Protein 8QJD (pdb70)

Solvent-accessible surface area: 92570 Å² total; per-residue (Å²): 167,77,6,24,27,15,62,0,4,5,19,16,96,44,56,1,2,42,3,28,15,27,4,73,1,68,2,13,2,20,0,63,0,65,24,206,28,80,12,9,0,16,50,24,0,9,2,48,2,22,4,59,0,39,49,121,61,110,38,0,28,1,34,12,46,63,32,65,63,2,121,4,184,21,52,185,92,2,78,3,208,78,33,49,16,73,104,30,16,60,14,12,0,39,21,36,38,168,102,75,0,32,0,37,19,13,151,50,22,65,9,31,10,0,34,98,71,101,124,23,53,7,34,1,30,0,30,41,8,54,52,51,8,87,0,54,13,64,67,69,159,53,26,3,38,9,0,90,8,71,20,52,2,28,4,43,7,25,54,116,168,140,63,0,37,12,0,37,1,30,66,94,102,215,68,113,2,0,38,2,100,36,42,200,77,16,24,0,21,36,0,40,3,59,45,74,31,17,6,54,4,89,27,45,90,89,0,41,0,42,74,37,85,9,36,95,89,6,16,10,48,4,82,26,35,128,121,0,43,0,43,27,11,82,3,88,78,26,25,65,67,7,93,11,95,44,63,74,139,113,92,14,0,19,46,46,14,20,59,55,2,82,15,84,55,54,19,45,85,68,23,46,41,42,86,22,15,34,36,77,52,53,67,66,53,8,89,60,84,65,40,53,26,75,22,89,32,38,37,74,51,51,65,26,33,48,41,48,49,166,76,25,28,62,25,81,14,24,66,35,53,77,41,20,37,101,45,68,57,33,138,64,13,21,48,35,102,36,24,27,44,30,140,43,42,91,61,54,102,50,62,73,101,10,4,36,34,24,26,24,14,43,69,48,42,103,34,98,30,39,58,21,122,86,23,22,53,66,83,31,40,52,43,42,41,3,32,81,120,51,36,34,45,80,21,43,18,56,112,12,28,40,23,25,71,43,2,62,37,70,34,94,54,27,22,23,26,105,60,52,20,37,86,30,34,81,42,85,51,23,77,30,98,60,66,118,47,170,88,65,112,58,9,25,25,44,29,20,118,72,38,48,60,5,100,12,26,63,100,59,31,17,39,70,32,50,75,9,67,26,20,16,75,50,39,34,28,142,61,70,34,9,0,61,69,25,64,37,5,32,21,29,46,65,52,47,117,39,28,29,158,43,24,100,22,33,50,47,35,8,15,28,10,12,72,38,41,82,3,123,19,139,51,34,97,32,24,24,48,21,6,25,40,5,19,30,54,31,52,22,51,34,48,58,26,37,37,33,40,21,58,87,16,37,26,56,54,21,12,24,25,31,61,94,45,30,67,50,76,49,33,41,80,31,30,6,6,87,31,152,63,137,164,63,84,43,38,6,37,23,89,56,44,93,64,26,51,34,37,44,0,138,31,130,50,4,46,0,41,34,71,55,36,132,30,56,53,48,35,1,5,19,6,83,70,36,90,0,82,25,80,42,35,100,60,45,53,40,16,33,64,17,34,17,67,64,33,41,15,50,12,68,50,18,93,82,21,52,5,42,58,0,50,2,61,74,38,51,38,0,59,10,92,55,27,79,53,51,41,25,63,6,27,60,8,166,42,39,1,29,3,122,20,67,49,26,38,48,22,57,34,16,4,1,48,5,81,123,84,67,1,106,8,84,2,70,47,28,107,19,54,6,5,30,65,17,37,11,66,41,44,19,45,10,59,6,52,48,41,36,28,45,1,1,30,39,3,15,26,32,32,132,63,141,96,29,76,36,20,11,89,9,42,39,40,145,9,32,7,6,14,65,58,21,10,34,60,96,36,48,50,49,4,35,11,99,6,70,28,105,71,16,34,4,33,23,27,57,45,68,10,50,134,90,37,127,149,135,68,119,71,76,111,91,16,82,1,42,11,83,39,35,96,2,1,19,4,45,22,20,17,26,56,60,61,60,135,79,13,66,10,40,44,14,125,31,44,19,72,20,28,1,24,4,6,6,7,11,118,9,20,45,20,50,3,73,10,3,22,59,7,4,2,12,8,13,67,19,82,32,101,127,126,83,8,21,27,9,4,10,17,39,61,10,18,16,4,6,3,44,0,19,86,118,41,77,44,53,104,123,39,0,12,29,2,6,16,54,56,67,34,44,60,7,10,0,2,6,36,141,42,95,3,7,0,0,0,18,15,44,12,10,12,3,13,0,0,2,26,36,86,6,56,10,45,17,82,2,77,22,38,5,10,1,54,24,75,21,226,52,160,156,120,22,16,35,8,55,11,20,2,6,27,3,7,23,0,119,26,22,16,9,0,6,0,15,65,5,6,0,9,6,79,1,6,4,3,8,2,6,5,76,46,9,39,201,37,34,42,58,11,5,24,12,9,47,2,0,17,52,153,80,22,26,54,0,48,154,75,3,22,29,15,60,0,5,6,17,19,93,43,58,0,2,45,3,27,14,25,2,71,3,70,3,14,2,19,0,62,0,72,23,208,29,80,12,10,0,14,45,23,0,8,1,44,1,20,6,56,0,41,53,111,62,96,40,0,31,0,32,9,45,61,30,60,55,2,116,4,186,17,50,180,89,2,78,3,206,78,37,49,15,75,101,28,16,61,11,10,0,39,20,38,38,164,101,76,0,32,0,38,15,12,149,50,23,59,10,29,11,0,36,97,68,102,129,24,52,7,29,0,30,0,28,42,9,51,51,49,7,90,0,52,13,59,66,72,153,52,29,3,38,8,0,92,8,70,26,56,4,32,4,34,8,28,58,117,167,133,67,1,36,11,0,16,3,19,64,98,105,155,70,110,2,1,32,2,98,39,41,200,77,15,23,0,20,34,0,53,3,58,46,73,33,20,7,54,3,88,27,44,91,93,0,44,0,40,75,36,88,9,30,96,88,6,16,11,45,4,81,27,35,132,124,0,46,0,43,30,10,81,2,86,77,26,25,63,64,7,95,10,96,41,64,82,140,110,86,12,0,19,46,44,14,17,62,50,2,84,16,83,52,55,18,41,76,70,24,46,44,44,88,21,14,33,35,80,49,56,64,66,52,9,87,62,87,71,45,68,27,75,22,87,36,37,37,77,51,52,63,27,32,49,35,44,47,164,73,22,30,58,17,88,14,26,62,32,56,76,46,24,39,18,45,41,58,32,133,63,12,20,49,33,29,35,3,25,44,38,52,49,3,90,18,55,47,52,61,72,108,12,4,37,39,20,26,3,15,18,64,23,44,64,36,95,28,41,58,20,131,88,22,21,54,65,87,33,41,54,43,39,40,2,31,79,123,48,36,33,45,79,22,42,18,57,108,12,30,37,23,25,75,42,2,53,38,71,33,99,53,29,22,31,27,109,61,56,22,37,96,30,34,81,43,86,50,21,80,27,119,61,66,114,56,160,113,42,126,84,7,32,22,32,21,11,101,72,40,47,63,5,101,12,25,66,64,36,40,25,38,84,33,67,52,3,63,15,20,17,76,48,39,24,27,119,62,74,31,8,0,62,65,26,61,36,3,34,26,27,45,65,52,42,116,40,28,34,151,38,23,99,27,34,46,50,31,17,20,26,9,11,76,40,41,70,3,125,20,141,47,32,99,32,27,25,46,22,6,24,40,7,20,31,52,31,54,22,51,33,45,58,26,36,37,32,40,22,60,89,13,35,24,58,69,21,21,20,23,34,56,94,47,31,68,55,76,52,37,40,84,29,31,7,6,104,34,161,57,133,180,67,90,51,46,6,36,20,86,51,44,90,66,28,54,34,37,44,0,138,32,144,45,4,48,0,41,35,75,53,34,112,27,54,52,44,36,0,6,18,6,79,70,34,94,0,84,25,88,44,41,96,59,46,54,41,17,33,69,15,33,18,64,63,32,41,14,50,12,68,53,17,90,83,20,54,4,43,61,1,51,1,63,74,39,52,38,0,67,10,104,54,27,76,51,51,41,25,58,8,29,80,7,170,41,35,1,17,3,96,21,66,48,26,38,48,22,56,34,16,3,1,63,4,62,234,89,84,51,0,106,10,85,3,69,48,26,108,20,53,6,6,30,66,16,37,9,64,42,47,20,43,10,63,6,51,49,42,35,28,46,1,1,33,40,4,14,26,26,33,131,59,146,94,29,70,40,14,11,83,13,41,39,40,144,9,33,9,7,14,68,53,18,10,27,74,86,39,32,48,52,5,34,13,99,7,70,27,106,71,16,37,5,32,27,28,66,55,72,10,48,150,119,95,200,68,176,69,86,98,105,30,80,1,23,7,110,37,39,96,3,2,18,4,46,23,16,15,28,8,113,78,34,172,184,67,81,90,41,108,14,126,31,43,19,74,21,27,1,24,4,5,47,7,37,123,28,16,133,22,50,3,69,10,3,23,57,7,5,1,12,6,14,77,17,83,62,110,143,121,84,6,20,26,10,4,10,18,39,59,9,18,16,5,5,3,45,0,18,95,118,44,75,36,53,99,124,36,0,12,26,2,6,16,51,54,68,38,46,60,6,8,0,2,5,35,137,43,95,3,8,0,0,1,19,15,42,13,10,14,2,13,0,0,2,25,36,85,7,53,4,43,17,72,2,89,23,37,6,10,1,47,24,89,24,226,47,162,154,120,21,17,37,7,56,12,21,2,6,28,3,8,22,0,118,26,22,16,9,0,6,0,17,66,4,5,0,8,6,78,1,6,5,4,6,2,7,6,72,46,10,39,195,37,35,35,55,10,4,25,14,10,43,2,0,17,55,150,80,23,27,53,0,48

InterPro domains:
  IPR006530 YD repeat [TIGR01643] (688-728)
  IPR006530 YD repeat [TIGR01643] (730-771)
  IPR006530 YD repeat [TIGR01643] (827-858)
  IPR006530 YD repeat [TIGR01643] (861-898)
  IPR006530 YD repeat [TIGR01643] (882-917)
  IPR006530 YD repeat [TIGR01643] (951-988)
  IPR006530 YD repeat [TIGR01643] (1229-1264)
  IPR022385 Rhs repeat-associated core [TIGR03696] (1346-1420)
  IPR031325 RHS repeat [PF05593] (829-855)
  IPR045351 Domain of unknown function DUF6531 [PF20148] (359-429)
  IPR050708 Type VI secretion system VgrG/RHS [PTHR32305] (749-1458)
  IPR056823 Teneurin-like, YD-shell [PF25023] (605-797)
  IPR056823 Teneurin-like, YD-shell [PF25023] (861-1394)

Structure (mmCIF, N/CA/C/O backbone):
data_8QJD
#
_entry.id   8QJD
#
_cell.length_a   99.071
_cell.length_b   118.260
_cell.length_c   131.757
_cell.angle_alpha   90.000
_cell.angle_beta   105.520
_cell.angle_gamma   90.000
#
_symmetry.space_group_name_H-M   'P 1 21 1'
#
loop_
_entity.id
_entity.type
_entity.pdbx_description
1 polymer 'Salmonella bongori Rhs core domain (residues 360-1420)'
2 non-polymer 'ZINC ION'
3 water water
#
loop_
_atom_site.group_PDB
_atom_site.id
_atom_site.type_symbol
_atom_site.label_atom_id
_atom_site.label_alt_id
_atom_site.label_comp_id
_atom_site.label_asym_id
_atom_site.label_entity_id
_atom_site.label_seq_id
_atom_site.pdbx_PDB_ins_code
_atom_site.Cartn_x
_atom_site.Cartn_y
_atom_site.Cartn_z
_atom_site.occupancy
_atom_site.B_iso_or_equiv
_atom_site.auth_seq_id
_atom_site.auth_comp_id
_atom_site.auth_asym_id
_atom_site.auth_atom_id
_atom_site.pdbx_PDB_model_num
ATOM 1 N N . GLU A 1 5 ? 5.07705 -16.14080 55.68225 1.000 85.51442 360 GLU A N 1
ATOM 2 C CA . GLU A 1 5 ? 6.07422 -16.22290 54.62218 1.000 80.14747 360 GLU A CA 1
ATOM 3 C C . GLU A 1 5 ? 5.42161 -16.02475 53.25661 1.000 77.03775 360 GLU A C 1
ATOM 4 O O . GLU A 1 5 ? 5.03583 -16.99433 52.60133 1.000 75.77884 360 GLU A O 1
ATOM 10 N N . PRO A 1 6 ? 5.28860 -14.76728 52.82652 1.000 66.22615 361 PRO A N 1
ATOM 11 C CA . PRO A 1 6 ? 4.79902 -14.50803 51.46522 1.000 59.23445 361 PRO A CA 1
ATOM 12 C C . PRO A 1 6 ? 5.90624 -14.50591 50.42247 1.000 58.80643 361 PRO A C 1
ATOM 13 O O . PRO A 1 6 ? 5.64739 -14.73900 49.23764 1.000 50.11350 361 PRO A O 1
ATOM 17 N N . VAL A 1 7 ? 7.14038 -14.24598 50.84377 1.000 58.84939 362 VAL A N 1
ATOM 18 C CA . VAL A 1 7 ? 8.27257 -14.13932 49.93292 1.000 56.70609 362 VAL A CA 1
ATOM 19 C C . VAL A 1 7 ? 9.35853 -15.10026 50.38962 1.000 54.96607 362 VAL A C 1
ATOM 20 O O . VAL A 1 7 ? 9.79235 -15.04931 51.54610 1.000 65.48881 362 VAL A O 1
ATOM 24 N N . ASP A 1 8 ? 9.79788 -15.96840 49.48249 1.000 54.14057 363 ASP A N 1
ATOM 25 C CA . ASP A 1 8 ? 10.94712 -16.82796 49.74083 1.000 60.35086 363 ASP A CA 1
ATOM 26 C C . ASP A 1 8 ? 12.21178 -15.97646 49.68497 1.000 62.15769 363 ASP A C 1
ATOM 27 O O . ASP A 1 8 ? 12.63733 -15.55203 48.60509 1.000 59.92776 363 ASP A O 1
ATOM 32 N N . ILE A 1 9 ? 12.81120 -15.72078 50.85160 1.000 61.85914 364 ILE A N 1
ATOM 33 C CA . ILE A 1 9 ? 13.94044 -14.79707 50.92136 1.000 57.11658 364 ILE A CA 1
ATOM 34 C C . ILE A 1 9 ? 15.14618 -15.34442 50.16432 1.000 60.32050 364 ILE A C 1
ATOM 35 O O . ILE A 1 9 ? 16.00373 -14.57565 49.71406 1.000 63.46758 364 ILE A O 1
ATOM 40 N N . GLY A 1 10 ? 15.24784 -16.66850 50.02394 1.000 57.11827 365 GLY A N 1
ATOM 41 C CA . GLY A 1 10 ? 16.39785 -17.24459 49.35093 1.000 62.83029 365 GLY A CA 1
ATOM 42 C C . GLY A 1 10 ? 16.37160 -17.11052 47.84333 1.000 64.51081 365 GLY A C 1
ATOM 43 O O . GLY A 1 10 ? 17.42933 -17.10391 47.20464 1.000 63.17175 365 GLY A O 1
ATOM 44 N N . THR A 1 11 ? 15.17959 -17.00535 47.25074 1.000 62.12305 366 THR A N 1
ATOM 45 C CA . THR A 1 11 ? 15.02971 -16.93778 45.80378 1.000 64.25594 366 THR A CA 1
ATOM 46 C C . THR A 1 11 ? 14.30913 -15.69165 45.31555 1.000 62.23050 366 THR A C 1
ATOM 47 O O . THR A 1 11 ? 14.47001 -15.33144 44.14493 1.000 64.63839 366 THR A O 1
ATOM 51 N N . GLY A 1 12 ? 13.52906 -15.02810 46.16576 1.000 61.21873 367 GLY A N 1
ATOM 52 C CA . GLY A 1 12 ? 12.68821 -13.92968 45.74391 1.000 52.38252 367 GLY A CA 1
ATOM 53 C C . GLY A 1 12 ? 11.30980 -14.33611 45.27058 1.000 54.56678 367 GLY A C 1
ATOM 54 O O . GLY A 1 12 ? 10.52787 -13.46264 44.87443 1.000 49.25164 367 GLY A O 1
ATOM 55 N N . ASP A 1 13 ? 10.98546 -15.62674 45.31416 1.000 50.59436 368 ASP A N 1
ATOM 56 C CA . ASP A 1 13 ? 9.68384 -16.10178 44.86808 1.000 51.85896 368 ASP A CA 1
ATOM 57 C C . ASP A 1 13 ? 8.56064 -15.51666 45.70708 1.000 53.11011 368 ASP A C 1
ATOM 58 O O . ASP A 1 13 ? 8.66774 -15.40709 46.93079 1.000 50.38083 368 ASP A O 1
ATOM 63 N N . PHE A 1 14 ? 7.47863 -15.13130 45.03755 1.000 49.92242 369 PHE A N 1
ATOM 64 C CA . PHE A 1 14 ? 6.21531 -14.91032 45.72424 1.000 47.05093 369 PHE A CA 1
ATOM 65 C C . PHE A 1 14 ? 5.56063 -16.26606 45.95104 1.000 46.22154 369 PHE A C 1
ATOM 66 O O . PHE A 1 14 ? 5.49678 -17.09326 45.03585 1.000 50.32185 369 PHE A O 1
ATOM 74 N N . LEU A 1 15 ? 5.08194 -16.49923 47.16828 1.000 45.51311 370 LEU A N 1
ATOM 75 C CA . LEU A 1 15 ? 4.55848 -17.79838 47.56386 1.000 44.84238 370 LEU A CA 1
ATOM 76 C C . LEU A 1 15 ? 3.13894 -17.65846 48.09123 1.000 47.32505 370 LEU A C 1
ATOM 77 O O . LEU A 1 15 ? 2.83898 -16.74195 48.86230 1.000 48.77973 370 LEU A O 1
ATOM 82 N N . GLN A 1 16 ? 2.27249 -18.58059 47.68480 1.000 44.50006 371 GLN A N 1
ATOM 83 C CA . GLN A 1 16 ? 0.94179 -18.69719 48.25783 1.000 41.36365 371 GLN A CA 1
ATOM 84 C C . GLN A 1 16 ? 0.56795 -20.16551 48.37650 1.000 45.88233 371 GLN A C 1
ATOM 85 O O . GLN A 1 16 ? 0.99536 -21.00311 47.57625 1.000 42.75552 371 GLN A O 1
ATOM 91 N N . HIS A 1 17 ? -0.25869 -20.45772 49.37763 1.000 41.09410 372 HIS A N 1
ATOM 92 C CA . HIS A 1 17 ? -0.70743 -21.81674 49.65984 1.000 41.77607 372 HIS A CA 1
ATOM 93 C C . HIS A 1 17 ? -2.08531 -21.71620 50.28840 1.000 41.06956 372 HIS A C 1
ATOM 94 O O . HIS A 1 17 ? -2.23788 -21.09749 51.34557 1.000 45.33879 372 HIS A O 1
ATOM 101 N N . PHE A 1 18 ? -3.08094 -22.31080 49.64072 1.000 36.57836 373 PHE A N 1
ATOM 102 C CA . PHE A 1 18 ? -4.45589 -22.24635 50.11159 1.000 42.56977 373 PHE A CA 1
ATOM 103 C C . PHE A 1 18 ? -5.06136 -23.63842 50.16286 1.000 43.25673 373 PHE A C 1
ATOM 104 O O . PHE A 1 18 ? -4.80117 -24.47290 49.29070 1.000 40.39572 373 PHE A O 1
ATOM 112 N N . SER A 1 19 ? -5.86404 -23.88062 51.19428 1.000 41.78441 374 SER A N 1
ATOM 113 C CA . SER A 1 19 ? -6.69772 -25.06971 51.23115 1.000 40.73532 374 SER A CA 1
ATOM 114 C C . SER A 1 19 ? -7.76987 -24.97639 50.15470 1.000 40.97572 374 SER A C 1
ATOM 115 O O . SER A 1 19 ? -8.31066 -23.90182 49.88576 1.000 38.07872 374 SER A O 1
ATOM 118 N N . VAL A 1 20 ? -8.08325 -26.10593 49.53572 1.000 35.35323 375 VAL A N 1
ATOM 119 C CA . VAL A 1 20 ? -9.10347 -26.17121 48.50015 1.000 36.31675 375 VAL A CA 1
ATOM 120 C C . VAL A 1 20 ? -10.30338 -26.99041 48.95677 1.000 35.17579 375 VAL A C 1
ATOM 121 O O . VAL A 1 20 ? -11.44146 -26.52322 48.90632 1.000 35.44963 375 VAL A O 1
ATOM 125 N N . LEU A 1 21 ? -10.06816 -28.21734 49.40643 1.000 37.06167 376 LEU A N 1
ATOM 126 C CA . LEU A 1 21 ? -11.14915 -29.03417 49.93744 1.000 41.97263 376 LEU A CA 1
ATOM 127 C C . LEU A 1 21 ? -10.58223 -30.02999 50.93879 1.000 39.41682 376 LEU A C 1
ATOM 128 O O . LEU A 1 21 ? -9.41629 -30.42641 50.85480 1.000 41.77255 376 LEU A O 1
ATOM 133 N N . SER A 1 22 ? -11.41570 -30.41649 51.90018 1.000 32.68360 377 SER A N 1
ATOM 134 C CA . SER A 1 22 ? -11.01455 -31.37104 52.92647 1.000 40.12861 377 SER A CA 1
ATOM 135 C C . SER A 1 22 ? -12.21596 -32.24925 53.24342 1.000 39.47781 377 SER A C 1
ATOM 136 O O . SER A 1 22 ? -13.15141 -31.80007 53.91022 1.000 40.14875 377 SER A O 1
ATOM 139 N N . LEU A 1 23 ? -12.19240 -33.49691 52.77027 1.000 39.24844 378 LEU A N 1
ATOM 140 C CA . LEU A 1 23 ? -13.37724 -34.30975 53.00786 1.000 42.40580 378 LEU A CA 1
ATOM 141 C C . LEU A 1 23 ? -13.11286 -35.31085 54.12223 1.000 42.27588 378 LEU A C 1
ATOM 142 O O . LEU A 1 23 ? -12.03963 -35.92140 54.16566 1.000 45.00829 378 LEU A O 1
ATOM 147 N N . PRO A 1 24 ? -14.05563 -35.50323 55.03893 1.000 43.50156 379 PRO A N 1
ATOM 148 C CA . PRO A 1 24 ? -13.84470 -36.47924 56.11154 1.000 43.51649 379 PRO A CA 1
ATOM 149 C C . PRO A 1 24 ? -13.85226 -37.89935 55.57229 1.000 47.27885 379 PRO A C 1
ATOM 150 O O . PRO A 1 24 ? -14.34410 -38.18109 54.47650 1.000 43.34061 379 PRO A O 1
ATOM 154 N N . GLY A 1 25 ? -13.29882 -38.79978 56.36923 1.000 46.07702 380 GLY A N 1
ATOM 155 C CA . GLY A 1 25 ? -13.27423 -40.19998 56.00168 1.000 44.01228 380 GLY A CA 1
ATOM 156 C C . GLY A 1 25 ? -12.19163 -40.94889 56.73815 1.000 45.61890 380 GLY A C 1
ATOM 157 O O . GLY A 1 25 ? -11.31781 -40.36283 57.37944 1.000 39.63086 380 GLY A O 1
ATOM 158 N N . SER A 1 26 ? -12.27150 -42.28037 56.62845 1.000 38.70006 381 SER A N 1
ATOM 159 C CA . SER A 1 26 ? -11.25021 -43.15379 57.20132 1.000 39.67119 381 SER A CA 1
ATOM 160 C C . SER A 1 26 ? -9.85995 -42.74588 56.74015 1.000 45.29067 381 SER A C 1
ATOM 161 O O . SER A 1 26 ? -8.91031 -42.72505 57.53077 1.000 40.89816 381 SER A O 1
ATOM 164 N N . LEU A 1 27 ? -9.71830 -42.45400 55.45159 1.000 42.06673 382 LEU A N 1
ATOM 165 C CA . LEU A 1 27 ? -8.53565 -41.80049 54.90416 1.000 36.45197 382 LEU A CA 1
ATOM 166 C C . LEU A 1 27 ? -8.98635 -40.41733 54.46356 1.000 36.80375 382 LEU A C 1
ATOM 167 O O . LEU A 1 27 ? -9.68169 -40.29432 53.44268 1.000 39.72754 382 LEU A O 1
ATOM 172 N N . PRO A 1 28 ? -8.67357 -39.35729 55.20963 1.000 39.02648 383 PRO A N 1
ATOM 173 C CA . PRO A 1 28 ? -9.13450 -38.02451 54.80757 1.000 37.23975 383 PRO A CA 1
ATOM 174 C C . PRO A 1 28 ? -8.58592 -37.63735 53.44461 1.000 38.42399 383 PRO A C 1
ATOM 175 O O . PRO A 1 28 ? -7.42973 -37.90909 53.11319 1.000 41.00394 383 PRO A O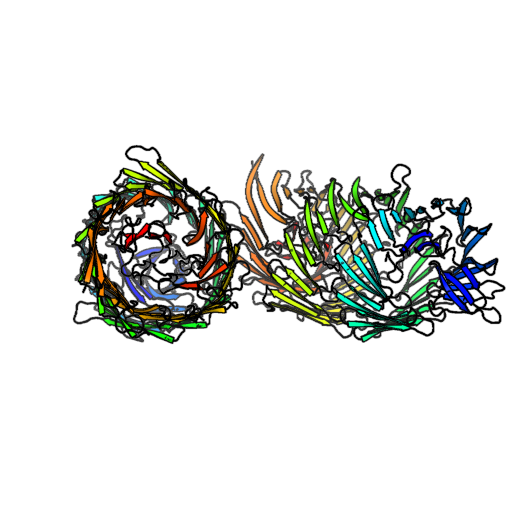 1
ATOM 179 N N . LEU A 1 29 ? -9.44104 -37.00590 52.64575 1.000 38.94905 384 LEU A N 1
ATOM 180 C CA . LEU A 1 29 ? -9.07882 -36.51901 51.31715 1.000 42.63899 384 LEU A CA 1
ATOM 181 C C . LEU A 1 29 ? -8.99366 -35.00036 51.38762 1.000 40.42708 384 LEU A C 1
ATOM 182 O O . LEU A 1 29 ? -10.01703 -34.31356 51.48793 1.000 41.02930 384 LEU A O 1
ATOM 187 N N . THR A 1 30 ? -7.77130 -34.48375 51.35406 1.000 38.12435 385 THR A N 1
ATOM 188 C CA . THR A 1 30 ? -7.51531 -33.05719 51.43969 1.000 45.50389 385 THR A CA 1
ATOM 189 C C . THR A 1 30 ? -6.75236 -32.61470 50.20266 1.000 46.61595 385 THR A C 1
ATOM 190 O O . THR A 1 30 ? -5.89523 -33.34241 49.69329 1.000 48.74114 385 THR A O 1
ATOM 194 N N . LEU A 1 31 ? -7.07837 -31.42045 49.72090 1.000 39.17304 386 LEU A N 1
ATOM 195 C CA . LEU A 1 31 ? -6.46269 -30.85450 48.53261 1.000 40.53746 386 LEU A CA 1
ATOM 196 C C . LEU A 1 31 ? -6.11993 -29.40288 48.81475 1.000 43.09016 386 LEU A C 1
ATOM 197 O O . LEU A 1 31 ? -6.93880 -28.65737 49.35933 1.000 37.29378 386 LEU A O 1
ATOM 202 N N . SER A 1 32 ? -4.91069 -29.01013 48.43147 1.000 41.21756 387 SER A N 1
ATOM 203 C CA . SER A 1 32 ? -4.45279 -27.63713 48.55015 1.000 35.42518 387 SER A CA 1
ATOM 204 C C . SER A 1 32 ? -3.77627 -27.24298 47.24475 1.000 40.92207 387 SER A C 1
ATOM 205 O O . SER A 1 32 ? -3.49381 -28.08416 46.38744 1.000 42.47196 387 SER A O 1
ATOM 208 N N . ARG A 1 33 ? -3.53077 -25.94721 47.08645 1.000 38.90255 388 ARG A N 1
ATOM 209 C CA . ARG A 1 33 ? -2.86780 -25.43268 45.89951 1.000 42.37906 388 ARG A CA 1
ATOM 210 C C . ARG A 1 33 ? -1.72181 -24.52845 46.32159 1.000 40.83922 388 ARG A C 1
ATOM 211 O O . ARG A 1 33 ? -1.90512 -23.62946 47.14689 1.000 41.21507 388 ARG A O 1
ATOM 219 N N . PHE A 1 34 ? -0.54597 -24.76876 45.74709 1.000 39.83096 389 PHE A N 1
ATOM 220 C CA . PHE A 1 34 ? 0.68174 -24.08010 46.11565 1.000 43.48663 389 PHE A CA 1
ATOM 221 C C . PHE A 1 34 ? 1.20262 -23.32020 44.90136 1.000 48.08473 389 PHE A C 1
ATOM 222 O O . PHE A 1 34 ? 1.32616 -23.88896 43.80923 1.000 36.77795 389 PHE A O 1
ATOM 230 N N . TYR A 1 35 ? 1.50310 -22.03836 45.09575 1.000 45.35297 390 TYR A N 1
ATOM 231 C CA . TYR A 1 35 ? 1.97880 -21.16519 44.03330 1.000 43.78552 390 TYR A CA 1
ATOM 232 C C . TYR A 1 35 ? 3.38234 -20.68182 44.35146 1.000 45.34289 390 TYR A C 1
ATOM 233 O O . TYR A 1 35 ? 3.67087 -20.28264 45.48469 1.000 45.34910 390 TYR A O 1
ATOM 242 N N . ARG A 1 36 ? 4.24691 -20.72567 43.34680 1.000 47.29538 391 ARG A N 1
ATOM 243 C CA . ARG A 1 36 ? 5.58234 -20.15301 43.42026 1.000 54.20435 391 ARG A CA 1
ATOM 244 C C . ARG A 1 36 ? 5.81432 -19.38292 42.12649 1.000 51.77574 391 ARG A C 1
ATOM 245 O O . ARG A 1 36 ? 5.58927 -19.92036 41.03907 1.000 50.39990 391 ARG A O 1
ATOM 253 N N . SER A 1 37 ? 6.22467 -18.11710 42.24014 1.000 50.68543 392 SER A N 1
ATOM 254 C CA . SER A 1 37 ? 6.20987 -17.23833 41.07242 1.000 48.87741 392 SER A CA 1
ATOM 255 C C . SER A 1 37 ? 7.20353 -17.67624 40.00231 1.000 54.23340 392 SER A C 1
ATOM 256 O O . SER A 1 37 ? 6.95068 -17.47285 38.80838 1.000 58.72914 392 SER A O 1
ATOM 259 N N . GLN A 1 38 ? 8.32213 -18.28223 40.39143 1.000 57.72874 393 GLN A N 1
ATOM 260 C CA . GLN A 1 38 ? 9.30914 -18.76455 39.43275 1.000 61.43440 393 GLN A CA 1
ATOM 261 C C . GLN A 1 38 ? 9.15229 -20.24935 39.12725 1.000 59.37342 393 GLN A C 1
ATOM 262 O O . GLN A 1 38 ? 10.04627 -20.84396 38.51790 1.000 63.83536 393 GLN A O 1
ATOM 268 N N . ALA A 1 39 ? 8.03155 -20.85229 39.51772 1.000 57.28598 394 ALA A N 1
ATOM 269 C CA . ALA A 1 39 ? 7.85674 -22.28815 39.36604 1.000 60.82758 394 ALA A CA 1
ATOM 270 C C . ALA A 1 39 ? 7.66841 -22.66861 37.90422 1.000 55.07060 394 ALA A C 1
ATOM 271 O O . ALA A 1 39 ? 7.06844 -21.93577 37.11506 1.000 55.33453 394 ALA A O 1
ATOM 273 N N . LYS A 1 40 ? 8.19384 -23.83750 37.55227 1.000 60.33367 395 LYS A N 1
ATOM 274 C CA . LYS A 1 40 ? 8.04623 -24.39965 36.21988 1.000 54.86095 395 LYS A CA 1
ATOM 275 C C . LYS A 1 40 ? 7.00022 -25.50479 36.17204 1.000 56.78951 395 LYS A C 1
ATOM 276 O O . LYS A 1 40 ? 6.77308 -26.08239 35.10450 1.000 70.87559 395 LYS A O 1
ATOM 282 N N . GLY A 1 41 ? 6.35845 -25.80949 37.30309 1.000 60.04805 396 GLY A N 1
ATOM 283 C CA . GLY A 1 41 ? 5.45838 -26.93786 37.39192 1.000 58.98849 396 GLY A CA 1
ATOM 284 C C . GLY A 1 41 ? 4.01386 -26.58245 37.08324 1.000 62.80906 396 GLY A C 1
ATOM 285 O O . GLY A 1 41 ? 3.65448 -25.43634 36.81714 1.000 58.17538 396 GLY A O 1
ATOM 286 N N . THR A 1 42 ? 3.16937 -27.60729 37.15330 1.000 61.60861 397 THR A N 1
ATOM 287 C CA . THR A 1 42 ? 1.76541 -27.50248 36.79077 1.000 54.08143 397 THR A CA 1
ATOM 288 C C . THR A 1 42 ? 0.98505 -28.49362 37.64230 1.000 52.37397 397 THR A C 1
ATOM 289 O O . THR A 1 42 ? 1.53184 -29.49559 38.10948 1.000 55.45394 397 THR A O 1
ATOM 293 N N . GLY A 1 43 ? -0.28774 -28.19132 37.86695 1.000 44.70891 398 GLY A N 1
ATOM 294 C CA . GLY A 1 43 ? -1.16701 -29.10640 38.56355 1.000 40.80760 398 GLY A CA 1
ATOM 295 C C . GLY A 1 43 ? -2.54779 -29.07071 37.95087 1.000 37.93004 398 GLY A C 1
ATOM 296 O O . GLY A 1 43 ? -2.71648 -28.53088 36.85540 1.000 38.44106 398 GLY A O 1
ATOM 297 N N . ILE A 1 44 ? -3.54664 -29.62904 38.63835 1.000 37.17881 399 ILE A N 1
ATOM 298 C CA . ILE A 1 44 ? -4.89204 -29.65287 38.07984 1.000 42.18642 399 ILE A CA 1
ATOM 299 C C . ILE A 1 44 ? -5.43962 -28.24845 37.88148 1.000 39.25552 399 ILE A C 1
ATOM 300 O O . ILE A 1 44 ? -6.36534 -28.05340 37.08396 1.000 37.51551 399 ILE A O 1
ATOM 305 N N . PHE A 1 45 ? -4.88903 -27.26084 38.58693 1.000 36.87691 400 PHE A N 1
ATOM 306 C CA . PHE A 1 45 ? -5.30822 -25.87295 38.45204 1.000 41.53025 400 PHE A CA 1
ATOM 307 C C . PHE A 1 45 ? -4.48067 -25.10039 37.43176 1.000 40.34250 400 PHE A C 1
ATOM 308 O O . PHE A 1 45 ? -4.52890 -23.86702 37.42779 1.000 43.76109 400 PHE A O 1
ATOM 316 N N . GLY A 1 46 ? -3.71940 -25.78667 36.57950 1.000 39.08647 401 GLY A N 1
ATOM 317 C CA . GLY A 1 46 ? -2.97364 -25.12943 35.53437 1.000 38.40581 401 GLY A CA 1
ATOM 318 C C . GLY A 1 46 ? -1.55876 -24.76963 35.94407 1.000 44.33049 401 GLY A C 1
ATOM 319 O O . GLY A 1 46 ? -1.08030 -25.13879 37.02127 1.000 42.46179 401 GLY A O 1
ATOM 320 N N . PRO A 1 47 ? -0.86653 -24.02128 35.08895 1.000 45.30401 402 PRO A N 1
ATOM 321 C CA . PRO A 1 47 ? 0.53933 -23.69863 35.35765 1.000 42.58165 402 PRO A CA 1
ATOM 322 C C . PRO A 1 47 ? 0.71325 -22.81183 36.58328 1.000 50.99990 402 PRO A C 1
ATOM 323 O O . PRO A 1 47 ? -0.16903 -22.02960 36.94891 1.000 39.01433 402 PRO A O 1
ATOM 327 N N . LYS A 1 48 ? 1.87333 -22.96798 37.22578 1.000 45.78438 403 LYS A N 1
ATOM 328 C CA . LYS A 1 48 ? 2.37132 -22.25989 38.40006 1.000 46.70909 403 LYS A CA 1
ATOM 329 C C . LYS A 1 48 ? 1.76066 -22.77849 39.69929 1.000 47.15230 403 LYS A C 1
ATOM 330 O O . LYS A 1 48 ? 2.29096 -22.47673 40.76764 1.000 50.51427 403 LYS A O 1
ATOM 336 N N . TRP A 1 49 ? 0.68431 -23.55514 39.65399 1.000 44.58403 404 TRP A N 1
ATOM 337 C CA . TRP A 1 49 ? 0.04561 -24.08489 40.84959 1.000 40.38053 404 TRP A CA 1
ATOM 338 C C . TRP A 1 49 ? 0.24811 -25.59167 40.91333 1.000 42.70491 404 TRP A C 1
ATOM 339 O O . TRP A 1 49 ? -0.00101 -26.29548 39.93048 1.000 46.15477 404 TRP A O 1
ATOM 350 N N . THR A 1 50 ? 0.69014 -26.07991 42.06846 1.000 42.02629 405 THR A N 1
ATOM 351 C CA . THR A 1 50 ? 0.88471 -27.50068 42.29975 1.000 38.29253 405 THR A CA 1
ATOM 352 C C . THR A 1 50 ? -0.07124 -27.97506 43.38729 1.000 41.27796 405 THR A C 1
ATOM 353 O O . THR A 1 50 ? -0.56221 -27.18776 44.20163 1.000 37.37021 405 THR A O 1
ATOM 357 N N . ASP A 1 51 ? -0.32128 -29.28252 43.40237 1.000 35.68402 406 ASP A N 1
ATOM 358 C CA . ASP A 1 51 ? -1.33827 -29.84416 44.27801 1.000 40.31888 406 ASP A CA 1
ATOM 359 C C . ASP A 1 51 ? -1.01124 -31.30049 44.57660 1.000 43.94215 406 ASP A C 1
ATOM 360 O O . ASP A 1 51 ? -0.14667 -31.91098 43.94249 1.000 43.16207 406 ASP A O 1
ATOM 365 N N . GLU A 1 52 ? -1.74886 -31.86616 45.53796 1.000 38.24362 407 GLU A N 1
ATOM 366 C CA . GLU A 1 52 ? -1.49661 -33.23761 45.96640 1.000 40.91447 407 GLU A CA 1
ATOM 367 C C . GLU A 1 52 ? -1.92532 -34.26069 44.92555 1.000 47.24749 407 GLU A C 1
ATOM 368 O O . GLU A 1 52 ? -1.40413 -35.37938 44.92296 1.000 48.56775 407 GLU A O 1
ATOM 374 N N . TRP A 1 53 ? -2.84916 -33.90763 44.03967 1.000 40.56116 408 TRP A N 1
ATOM 375 C CA . TRP A 1 53 ? -3.40369 -34.85508 43.08851 1.000 38.46359 408 TRP A CA 1
ATOM 376 C C . TRP A 1 53 ? -2.61840 -34.90194 41.78794 1.000 44.01017 408 TRP A C 1
ATOM 377 O O . TRP A 1 53 ? -3.05700 -35.55491 40.83344 1.000 46.64835 408 TRP A O 1
ATOM 388 N N . SER A 1 54 ? -1.46914 -34.22253 41.72429 1.000 43.15399 409 SER A N 1
ATOM 389 C CA . SER A 1 54 ? -0.67499 -34.16631 40.50175 1.000 45.49921 409 SER A CA 1
ATOM 390 C C . SER A 1 54 ? 0.78172 -34.54667 40.73407 1.000 40.31997 409 SER A C 1
ATOM 391 O O . SER A 1 54 ? 1.61584 -34.32410 39.84994 1.000 45.48420 409 SER A O 1
ATOM 394 N N . CYS A 1 55 ? 1.10439 -35.11424 41.89166 1.000 39.28169 410 CYS A N 1
ATOM 395 C CA . CYS A 1 55 ? 2.41653 -35.70294 42.10576 1.000 42.46262 410 CYS A CA 1
ATOM 396 C C . CYS A 1 55 ? 2.70159 -36.76769 41.05608 1.000 44.03647 410 CYS A C 1
ATOM 397 O O . CYS A 1 55 ? 1.79345 -37.43445 40.55363 1.000 45.78422 410 CYS A O 1
ATOM 400 N N . MET A 1 56 ? 3.97970 -36.93667 40.73030 1.000 45.54764 411 MET A N 1
ATOM 401 C CA . MET A 1 56 ? 4.33408 -37.89322 39.69247 1.000 45.72526 411 MET A CA 1
ATOM 402 C C . MET A 1 56 ? 5.77272 -38.34520 39.87682 1.000 47.82152 411 MET A C 1
ATOM 403 O O . MET A 1 56 ? 6.57862 -37.68259 40.53553 1.000 49.22306 411 MET A O 1
ATOM 408 N N . LEU A 1 57 ? 6.07378 -39.49257 39.28114 1.000 48.34448 412 LEU A N 1
ATOM 409 C CA . LEU A 1 57 ? 7.42378 -40.02011 39.18718 1.000 44.61166 412 LEU A CA 1
ATOM 410 C C . LEU A 1 57 ? 7.82546 -40.02001 37.72202 1.000 46.72788 412 LEU A C 1
ATOM 411 O O . LEU A 1 57 ? 7.02012 -40.36321 36.85280 1.000 55.14004 412 LEU A O 1
ATOM 416 N N . THR A 1 58 ? 9.06590 -39.62661 37.44826 1.000 47.64558 413 THR A N 1
ATOM 417 C CA . THR A 1 58 ? 9.55309 -39.51730 36.07968 1.000 54.53568 413 THR A CA 1
ATOM 418 C C . THR A 1 58 ? 10.90349 -40.20196 35.97412 1.000 57.20890 413 THR A C 1
ATOM 419 O O . THR A 1 58 ? 11.80243 -39.93379 36.77817 1.000 58.99506 413 THR A O 1
ATOM 423 N N . VAL A 1 59 ? 11.04605 -41.07789 34.98379 1.000 55.45327 414 VAL A N 1
ATOM 424 C CA . VAL A 1 59 ? 12.34690 -41.65746 34.68272 1.000 58.51197 414 VAL A CA 1
ATOM 425 C C . VAL A 1 59 ? 13.15523 -40.62993 33.91058 1.000 63.09818 414 VAL A C 1
ATOM 426 O O . VAL A 1 59 ? 12.64029 -39.97502 32.99701 1.000 66.62015 414 VAL A O 1
ATOM 430 N N . HIS A 1 60 ? 14.42908 -40.47352 34.27998 1.000 67.46165 415 HIS A N 1
ATOM 431 C CA . HIS A 1 60 ? 15.32211 -39.53503 33.62117 1.000 78.56916 415 HIS A CA 1
ATOM 432 C C . HIS A 1 60 ? 16.69396 -40.20983 33.55550 1.000 87.12243 415 HIS A C 1
ATOM 433 O O . HIS A 1 60 ? 17.65210 -39.82582 34.21897 1.000 87.41296 415 HIS A O 1
ATOM 440 N N . GLY A 1 61 ? 16.79492 -41.23888 32.71959 1.000 84.33969 416 GLY A N 1
ATOM 441 C CA . GLY A 1 61 ? 18.01916 -42.00313 32.62613 1.000 76.40304 416 GLY A CA 1
ATOM 442 C C . GLY A 1 61 ? 18.13626 -43.05877 33.70656 1.000 78.73869 416 GLY A C 1
ATOM 443 O O . GLY A 1 61 ? 17.40022 -44.05041 33.69059 1.000 80.19138 416 GLY A O 1
ATOM 444 N N . ASN A 1 62 ? 19.04630 -42.85775 34.65868 1.000 78.68801 417 ASN A N 1
ATOM 445 C CA . ASN A 1 62 ? 19.28779 -43.83617 35.70878 1.000 78.15004 417 ASN A CA 1
ATOM 446 C C . ASN A 1 62 ? 18.67165 -43.45354 37.04682 1.000 76.51643 417 ASN A C 1
ATOM 447 O O . ASN A 1 62 ? 18.75320 -44.24066 37.99520 1.000 74.47618 417 ASN A O 1
ATOM 452 N N . ASP A 1 63 ? 18.05961 -42.27968 37.15265 1.000 76.28465 418 ASP A N 1
ATOM 453 C CA . ASP A 1 63 ? 17.40434 -41.86457 38.38126 1.000 74.96472 418 ASP A CA 1
ATOM 454 C C . ASP A 1 63 ? 15.92597 -41.60026 38.12353 1.000 66.87662 418 ASP A C 1
ATOM 455 O O . ASP A 1 63 ? 15.49897 -41.35915 36.99154 1.000 73.36091 418 ASP A O 1
ATOM 460 N N . MET A 1 64 ? 15.15261 -41.64024 39.20198 1.000 66.65582 419 MET A N 1
ATOM 461 C CA . MET A 1 64 ? 13.71670 -41.40622 39.17697 1.000 57.52161 419 MET A CA 1
ATOM 462 C C . MET A 1 64 ? 13.43889 -40.09267 39.89752 1.000 64.33214 419 MET A C 1
ATOM 463 O O . MET A 1 64 ? 13.90241 -39.89237 41.02559 1.000 63.27511 419 MET A O 1
ATOM 468 N N . HIS A 1 65 ? 12.70097 -39.19716 39.24614 1.000 62.67889 420 HIS A N 1
ATOM 469 C CA . HIS A 1 65 ? 12.36793 -37.89480 39.81228 1.000 59.57878 420 HIS A CA 1
ATOM 470 C C . HIS A 1 65 ? 10.97532 -37.93237 40.42381 1.000 57.35081 420 HIS A C 1
ATOM 471 O O . HIS A 1 65 ? 10.00429 -38.28990 39.74916 1.000 55.23224 420 HIS A O 1
ATOM 478 N N . PHE A 1 66 ? 10.88245 -37.55628 41.69612 1.000 54.83246 421 PHE A N 1
ATOM 479 C CA . PHE A 1 66 ? 9.61353 -37.46258 42.40716 1.000 52.40295 421 PHE A CA 1
ATOM 480 C C . PHE A 1 66 ? 9.24575 -35.99207 42.57139 1.000 57.74700 421 PHE A C 1
ATOM 481 O O . PHE A 1 66 ? 9.95032 -35.24473 43.25830 1.000 54.86132 421 PHE A O 1
ATOM 489 N N . THR A 1 67 ? 8.14825 -35.58412 41.93262 1.000 53.89250 422 THR A N 1
ATOM 490 C CA . THR A 1 67 ? 7.60960 -34.22989 42.03785 1.000 56.13258 422 THR A CA 1
ATOM 491 C C . THR A 1 67 ? 6.48121 -34.23704 43.06485 1.000 58.94783 422 THR A C 1
ATOM 492 O O . THR A 1 67 ? 5.42050 -34.82094 42.82066 1.000 57.00933 422 THR A O 1
ATOM 496 N N . ASN A 1 68 ? 6.70007 -33.58665 44.20802 1.000 63.21512 423 ASN A N 1
ATOM 497 C CA . ASN A 1 68 ? 5.71000 -33.60437 45.27663 1.000 63.23839 423 ASN A CA 1
ATOM 498 C C . ASN A 1 68 ? 4.68557 -32.48353 45.07285 1.000 62.59038 423 ASN A C 1
ATOM 499 O O . ASN A 1 68 ? 4.66855 -31.80398 44.04243 1.000 60.53226 423 ASN A O 1
ATOM 504 N N . HIS A 1 69 ? 3.81091 -32.28329 46.06460 1.000 62.95228 424 HIS A N 1
ATOM 505 C CA . HIS A 1 69 ? 2.72256 -31.31965 45.94077 1.000 57.36141 424 HIS A CA 1
ATOM 506 C C . HIS A 1 69 ? 3.20421 -29.87611 45.93123 1.000 60.14354 424 HIS A C 1
ATOM 507 O O . HIS A 1 69 ? 2.38737 -28.97541 45.70951 1.000 59.39806 424 HIS A O 1
ATOM 514 N N . GLU A 1 70 ? 4.48807 -29.62849 46.19034 1.000 58.27998 425 GLU A N 1
ATOM 515 C CA . GLU A 1 70 ? 5.05538 -28.28937 46.10382 1.000 64.19794 425 GLU A CA 1
ATOM 516 C C . GLU A 1 70 ? 5.95472 -28.11534 44.88485 1.000 62.30319 425 GLU A C 1
ATOM 517 O O . GLU A 1 70 ? 6.58387 -27.06176 44.73415 1.000 60.95804 425 GLU A O 1
ATOM 523 N N . GLY A 1 71 ? 6.01366 -29.10833 43.99915 1.000 60.25836 426 GLY A N 1
ATOM 524 C CA . GLY A 1 71 ? 6.89881 -29.04913 42.85554 1.000 62.79732 426 GLY A CA 1
ATOM 525 C C . GLY A 1 71 ? 8.35305 -29.35118 43.14479 1.000 69.70599 426 GLY A C 1
ATOM 526 O O . GLY A 1 71 ? 9.18562 -29.21834 42.23851 1.000 68.22854 426 GLY A O 1
ATOM 527 N N . VAL A 1 72 ? 8.69070 -29.72900 44.37789 1.000 63.91857 427 VAL A N 1
ATOM 528 C CA . VAL A 1 72 ? 10.06027 -30.10178 44.71388 1.000 67.45073 427 VAL A CA 1
ATOM 529 C C . VAL A 1 72 ? 10.40161 -31.43111 44.05187 1.000 67.61917 427 VAL A C 1
ATOM 530 O O . VAL A 1 72 ? 9.60030 -32.37535 44.07307 1.000 61.04512 427 VAL A O 1
ATOM 534 N N . ASP A 1 73 ? 11.58291 -31.50346 43.43600 1.000 67.84560 428 ASP A N 1
ATOM 535 C CA . ASP A 1 73 ? 12.06249 -32.72039 42.78811 1.000 69.18976 428 ASP A CA 1
ATOM 536 C C . ASP A 1 73 ? 13.02260 -33.46280 43.70846 1.000 67.99603 428 ASP A C 1
ATOM 537 O O . ASP A 1 73 ? 14.03660 -32.90392 44.13946 1.000 67.11615 428 ASP A O 1
ATOM 542 N N . LEU A 1 74 ? 12.69783 -34.71810 44.00511 1.000 65.19022 429 LEU A N 1
ATOM 543 C CA . LEU A 1 74 ? 13.56397 -35.61294 44.75980 1.000 64.36674 429 LEU A CA 1
ATOM 544 C C . LEU A 1 74 ? 14.07852 -36.71643 43.84393 1.000 68.68447 429 LEU A C 1
ATOM 545 O O . LEU A 1 74 ? 13.31931 -37.27714 43.04593 1.000 61.17489 429 LEU A O 1
ATOM 550 N N . TYR A 1 75 ? 15.36378 -37.03478 43.96762 1.000 69.80837 430 TYR A N 1
ATOM 551 C CA . TYR A 1 75 ? 16.01858 -37.98933 43.08397 1.000 69.52226 430 TYR A CA 1
ATOM 552 C C . TYR A 1 75 ? 16.21419 -39.32347 43.79147 1.000 68.34829 430 TYR A C 1
ATOM 553 O O . TYR A 1 75 ? 16.59826 -39.36734 44.96392 1.000 64.12434 430 TYR A O 1
ATOM 562 N N . TYR A 1 76 ? 15.94167 -40.41059 43.06989 1.000 61.42434 431 TYR A N 1
ATOM 563 C CA . TYR A 1 76 ? 16.17407 -41.76915 43.54678 1.000 63.95422 431 TYR A CA 1
ATOM 564 C C . TYR A 1 76 ? 16.90265 -42.53785 42.45759 1.000 69.22702 431 TYR A C 1
ATOM 565 O O . TYR A 1 76 ? 16.42962 -42.59527 41.31855 1.000 71.74842 431 TYR A O 1
ATOM 574 N N . ARG A 1 77 ? 18.04623 -43.12352 42.80062 1.000 64.43226 432 ARG A N 1
ATOM 575 C CA . ARG A 1 77 ? 18.79951 -43.88985 41.81856 1.000 71.68331 432 ARG A CA 1
ATOM 576 C C . ARG A 1 77 ? 18.12121 -45.22765 41.55566 1.000 67.31307 432 ARG A C 1
ATOM 577 O O . ARG A 1 77 ? 17.84459 -45.99139 42.48563 1.000 69.13586 432 ARG A O 1
ATOM 585 N N . ILE A 1 78 ? 17.84203 -45.49986 40.28810 1.000 63.25277 433 ILE A N 1
ATOM 586 C CA . ILE A 1 78 ? 17.20525 -46.76556 39.91000 1.000 65.78719 433 ILE A CA 1
ATOM 587 C C . ILE A 1 78 ? 18.22372 -47.89387 40.02815 1.000 63.20414 433 ILE A C 1
ATOM 588 O O . ILE A 1 78 ? 19.31562 -47.80247 39.43939 1.000 66.41595 433 ILE A O 1
ATOM 593 N N . PRO A 1 79 ? 17.93283 -48.95281 40.78046 1.000 64.23252 434 PRO A N 1
ATOM 594 C CA . PRO A 1 79 ? 18.84855 -50.09912 40.84149 1.000 65.92475 434 PRO A CA 1
ATOM 595 C C . PRO A 1 79 ? 18.97399 -50.77663 39.48491 1.000 71.88816 434 PRO A C 1
ATOM 596 O O . PRO A 1 79 ? 18.20543 -50.52571 38.55326 1.000 69.24867 434 PRO A O 1
ATOM 600 N N . GLN A 1 80 ? 19.97938 -51.64972 39.37670 1.000 70.51308 435 GLN A N 1
ATOM 601 C CA . GLN A 1 80 ? 20.22569 -52.32565 38.10589 1.000 74.65456 435 GLN A CA 1
ATOM 602 C C . GLN A 1 80 ? 19.05045 -53.21207 37.71508 1.000 67.72127 435 GLN A C 1
ATOM 603 O O . GLN A 1 80 ? 18.66772 -53.26325 36.54107 1.000 62.63767 435 GLN A O 1
ATOM 609 N N . ASN A 1 81 ? 18.45349 -53.90385 38.68665 1.000 65.34076 436 ASN A N 1
ATOM 610 C CA . ASN A 1 81 ? 17.29028 -54.74107 38.41899 1.000 61.53982 436 ASN A CA 1
ATOM 611 C C . ASN A 1 81 ? 15.99700 -53.94340 38.29839 1.000 62.77276 436 ASN A C 1
ATOM 612 O O . ASN A 1 81 ? 14.94240 -54.53985 38.05462 1.000 62.52990 436 ASN A O 1
ATOM 617 N N . GLY A 1 82 ? 16.04952 -52.62427 38.46969 1.000 61.69019 437 GLY A N 1
ATOM 618 C CA . GLY A 1 82 ? 14.86668 -51.80044 38.32069 1.000 54.55379 437 GLY A CA 1
ATOM 619 C C . GLY A 1 82 ? 13.83838 -51.93584 39.42072 1.000 54.38111 437 GLY A C 1
ATOM 620 O O . GLY A 1 82 ? 12.67438 -51.59137 39.20506 1.000 51.52594 437 GLY A O 1
ATOM 621 N N . ILE A 1 83 ? 14.22796 -52.42334 40.59713 1.000 53.41588 438 ILE A N 1
ATOM 622 C CA . ILE A 1 83 ? 13.29999 -52.67287 41.69613 1.000 53.02853 438 ILE A CA 1
ATOM 623 C C . ILE A 1 83 ? 13.72847 -51.83972 42.89635 1.000 53.37849 438 ILE A C 1
ATOM 624 O O . ILE A 1 83 ? 14.82422 -52.03595 43.43632 1.000 56.24767 438 ILE A O 1
ATOM 629 N N . PHE A 1 84 ? 12.86512 -50.91808 43.31276 1.000 52.42185 439 PHE A N 1
ATOM 630 C CA . PHE A 1 84 ? 13.07167 -50.14722 44.52860 1.000 46.91073 439 PHE A CA 1
ATOM 631 C C . PHE A 1 84 ? 12.54353 -50.91976 45.72839 1.000 48.79021 439 PHE A C 1
ATOM 632 O O . PHE A 1 84 ? 11.59193 -51.69644 45.61953 1.000 49.79981 439 PHE A O 1
ATOM 640 N N . ARG A 1 85 ? 13.16762 -50.69314 46.88231 1.000 49.34349 440 ARG A N 1
ATOM 641 C CA . ARG A 1 85 ? 12.70573 -51.29610 48.13085 1.000 54.58952 440 ARG A CA 1
ATOM 642 C C . ARG A 1 85 ? 13.11537 -50.38593 49.27844 1.000 52.78274 440 ARG A C 1
ATOM 643 O O . ARG A 1 85 ? 14.29728 -50.33433 49.63347 1.000 54.91186 440 ARG A O 1
ATOM 651 N N . ASP A 1 86 ? 12.13760 -49.68651 49.85881 1.000 49.37815 441 ASP A N 1
ATOM 652 C CA . ASP A 1 86 ? 12.37526 -48.77133 50.97634 1.000 56.33713 441 ASP A CA 1
ATOM 653 C C . ASP A 1 86 ? 13.50139 -47.79504 50.64102 1.000 55.29028 441 ASP A C 1
ATOM 654 O O . ASP A 1 86 ? 14.35783 -47.47977 51.46893 1.000 53.16307 441 ASP A O 1
ATOM 659 N N . THR A 1 87 ? 13.50107 -47.32364 49.39757 1.000 52.88177 442 THR A N 1
ATOM 660 C CA . THR A 1 87 ? 14.54842 -46.44258 48.90774 1.000 53.78942 442 THR A CA 1
ATOM 661 C C . THR A 1 87 ? 14.27528 -45.01973 49.37752 1.000 54.67510 442 THR A C 1
ATOM 662 O O . THR A 1 87 ? 13.16057 -44.51014 49.22360 1.000 53.46979 442 THR A O 1
ATOM 666 N N . ALA A 1 88 ? 15.28771 -44.38219 49.96107 1.000 55.67703 443 ALA A N 1
ATOM 667 C CA . ALA A 1 88 ? 15.13272 -43.06807 50.56546 1.000 56.45311 443 ALA A CA 1
ATOM 668 C C . ALA A 1 88 ? 16.04833 -42.04873 49.90279 1.000 54.18338 443 ALA A C 1
ATOM 669 O O . ALA A 1 88 ? 17.14164 -42.37817 49.43450 1.000 53.87936 443 ALA A O 1
ATOM 671 N N . ASN A 1 89 ? 15.58259 -40.80401 49.86839 1.000 61.59320 444 ASN A N 1
ATOM 672 C CA . ASN A 1 89 ? 16.40427 -39.65228 49.52130 1.000 63.46577 444 ASN A CA 1
ATOM 673 C C . ASN A 1 89 ? 16.76934 -38.93249 50.81265 1.000 67.86104 444 ASN A C 1
ATOM 674 O O . ASN A 1 89 ? 15.90064 -38.69953 51.65921 1.000 64.28653 444 ASN A O 1
ATOM 679 N N . SER A 1 90 ? 18.04880 -38.57702 50.96132 1.000 68.96673 445 SER A N 1
ATOM 680 C CA . SER A 1 90 ? 18.51548 -38.02317 52.22904 1.000 73.26560 445 SER A CA 1
ATOM 681 C C . SER A 1 90 ? 17.88025 -36.67687 52.55535 1.000 72.92005 445 SER A C 1
ATOM 682 O O . SER A 1 90 ? 17.80453 -36.31354 53.73374 1.000 67.79442 445 SER A O 1
ATOM 685 N N . ARG A 1 91 ? 17.40545 -35.94057 51.54870 1.000 72.60900 446 ARG A N 1
ATOM 686 C CA . ARG A 1 91 ? 16.82126 -34.62749 51.80418 1.000 73.13632 446 ARG A CA 1
ATOM 687 C C . ARG A 1 91 ? 15.47789 -34.74421 52.51505 1.000 71.46623 446 ARG A C 1
ATOM 688 O O . ARG A 1 91 ? 15.21345 -34.01536 53.47746 1.000 77.35612 446 ARG A O 1
ATOM 696 N N . GLN A 1 92 ? 14.60898 -35.63961 52.05195 1.000 65.12301 447 GLN A N 1
ATOM 697 C CA . GLN A 1 92 ? 13.33921 -35.92414 52.72367 1.000 63.92339 447 GLN A CA 1
ATOM 698 C C . GLN A 1 92 ? 13.30546 -37.41866 53.03890 1.000 61.03450 447 GLN A C 1
ATOM 699 O O . GLN A 1 92 ? 12.75012 -38.21758 52.28161 1.000 62.65942 447 GLN A O 1
ATOM 705 N N . ALA A 1 93 ? 13.90484 -37.78828 54.17432 1.000 59.32230 448 ALA A N 1
ATOM 706 C CA . ALA A 1 93 ? 14.12375 -39.19583 54.49605 1.000 60.24200 448 ALA A CA 1
ATOM 707 C C . ALA A 1 93 ? 12.83311 -39.95344 54.78367 1.000 52.33697 448 ALA A C 1
ATOM 708 O O . ALA A 1 93 ? 12.83309 -41.18817 54.73033 1.000 53.56181 448 ALA A O 1
ATOM 710 N N . TYR A 1 94 ? 11.74221 -39.25479 55.09754 1.000 48.28791 449 TYR A N 1
ATOM 711 C CA . TYR A 1 94 ? 10.48306 -39.91791 55.41829 1.000 49.95553 449 TYR A CA 1
ATOM 712 C C . TYR A 1 94 ? 9.76599 -40.49003 54.19719 1.000 49.94335 449 TYR A C 1
ATOM 713 O O . TYR A 1 94 ? 8.83958 -41.28836 54.36978 1.000 44.51571 449 TYR A O 1
ATOM 722 N N . TYR A 1 95 ? 10.15693 -40.10476 52.98063 1.000 47.24327 450 TYR A N 1
ATOM 723 C CA . TYR A 1 95 ? 9.59106 -40.67273 51.76021 1.000 49.38336 450 TYR A CA 1
ATOM 724 C C . TYR A 1 95 ? 10.37019 -41.92694 51.37852 1.000 47.99902 450 TYR A C 1
ATOM 725 O O . TYR A 1 95 ? 11.59434 -41.87654 51.21507 1.000 55.07660 450 TYR A O 1
ATOM 734 N N . ARG A 1 96 ? 9.66304 -43.04630 51.23278 1.000 45.18068 451 ARG A N 1
ATOM 735 C CA . ARG A 1 96 ? 10.27251 -44.33546 50.92195 1.000 45.51497 451 ARG A CA 1
ATOM 736 C C . ARG A 1 96 ? 9.66489 -44.88220 49.63840 1.000 49.30954 451 ARG A C 1
ATOM 737 O O . ARG A 1 96 ? 8.44614 -45.06771 49.55596 1.000 49.78792 451 ARG A O 1
ATOM 745 N N . LEU A 1 97 ? 10.51343 -45.13962 48.64566 1.000 49.16654 452 LEU A N 1
ATOM 746 C CA . LEU A 1 97 ? 10.08434 -45.57764 47.32202 1.000 47.07405 452 LEU A CA 1
ATOM 747 C C . LEU A 1 97 ? 10.29266 -47.07965 47.16750 1.000 48.38842 452 LEU A C 1
ATOM 748 O O . LEU A 1 97 ? 11.39133 -47.58860 47.41630 1.000 47.28044 452 LEU A O 1
ATOM 753 N N . SER A 1 98 ? 9.24147 -47.78174 46.74526 1.000 39.43385 453 SER A N 1
ATOM 754 C CA . SER A 1 98 ? 9.29337 -49.22723 46.57454 1.000 48.52154 453 SER A CA 1
ATOM 755 C C . SER A 1 98 ? 8.60965 -49.60926 45.27180 1.000 44.04620 453 SER A C 1
ATOM 756 O O . SER A 1 98 ? 7.75326 -48.88318 44.76330 1.000 43.17478 453 SER A O 1
ATOM 759 N N . GLY A 1 99 ? 9.00490 -50.76085 44.73035 1.000 46.44352 454 GLY A N 1
ATOM 760 C CA . GLY A 1 99 ? 8.30530 -51.33360 43.59750 1.000 43.96295 454 GLY A CA 1
ATOM 761 C C . GLY A 1 99 ? 9.14597 -51.53388 42.35412 1.000 43.69908 454 GLY A C 1
ATOM 762 O O . GLY A 1 99 ? 10.18245 -50.88855 42.17340 1.000 47.80925 454 GLY A O 1
ATOM 763 N N . ASP A 1 100 ? 8.70203 -52.44594 41.49591 1.000 47.93431 455 ASP A N 1
ATOM 764 C CA . ASP A 1 100 ? 9.34251 -52.69468 40.21173 1.000 48.97730 455 ASP A CA 1
ATOM 765 C C . ASP A 1 100 ? 8.89166 -51.63383 39.21352 1.000 41.30914 455 ASP A C 1
ATOM 766 O O . ASP A 1 100 ? 7.69341 -51.36078 39.09194 1.000 42.11906 455 ASP A O 1
ATOM 771 N N . ILE A 1 101 ? 9.84742 -51.03482 38.49543 1.000 39.82918 456 ILE A N 1
ATOM 772 C CA . ILE A 1 101 ? 9.48495 -50.02062 37.50734 1.000 43.91699 456 ILE A CA 1
ATOM 773 C C . ILE A 1 101 ? 8.67712 -50.61346 36.35904 1.000 50.86142 456 ILE A C 1
ATOM 774 O O . ILE A 1 101 ? 8.01853 -49.87099 35.62107 1.000 43.12119 456 ILE A O 1
ATOM 779 N N . ARG A 1 102 ? 8.70800 -51.93687 36.19082 1.000 47.56144 457 ARG A N 1
ATOM 780 C CA . ARG A 1 102 ? 7.86504 -52.61018 35.21624 1.000 51.36284 457 ARG A CA 1
ATOM 781 C C . ARG A 1 102 ? 6.45072 -52.84215 35.72677 1.000 51.88709 457 ARG A C 1
ATOM 782 O O . ARG A 1 102 ? 5.57531 -53.21717 34.93861 1.000 53.97861 457 ARG A O 1
ATOM 790 N N . ASP A 1 103 ? 6.20495 -52.61832 37.02249 1.000 48.76625 458 ASP A N 1
ATOM 791 C CA . ASP A 1 103 ? 4.93739 -52.95756 37.64600 1.000 46.11057 458 ASP A CA 1
ATOM 792 C C . ASP A 1 103 ? 4.26626 -51.65424 38.05343 1.000 43.85681 458 ASP A C 1
ATOM 793 O O . ASP A 1 103 ? 3.61703 -51.00853 37.20923 1.000 45.59510 458 ASP A O 1
ATOM 798 N N . GLU A 1 104 ? 4.36247 -51.23495 39.31297 1.000 44.80194 459 GLU A N 1
ATOM 799 C CA . GLU A 1 104 ? 3.86618 -49.94223 39.76099 1.000 42.60580 459 GLU A CA 1
ATOM 800 C C . GLU A 1 104 ? 4.68914 -49.53627 40.97607 1.000 45.43035 459 GLU A C 1
ATOM 801 O O . GLU A 1 104 ? 5.29036 -50.37887 41.64706 1.000 46.40533 459 GLU A O 1
ATOM 807 N N . LEU A 1 105 ? 4.72025 -48.23632 41.25365 1.000 40.39064 460 LEU A N 1
ATOM 808 C CA . LEU A 1 105 ? 5.62328 -47.69221 42.25413 1.000 40.05485 460 LEU A CA 1
ATOM 809 C C . LEU A 1 105 ? 4.84875 -47.06352 43.40281 1.000 39.65312 460 LEU A C 1
ATOM 810 O O . LEU A 1 105 ? 3.77137 -46.49055 43.21763 1.000 39.49087 460 LEU A O 1
ATOM 815 N N . THR A 1 106 ? 5.41222 -47.19376 44.60051 1.000 44.69873 461 THR A N 1
ATOM 816 C CA . THR A 1 106 ? 4.78241 -46.73405 45.83124 1.000 46.68268 461 THR A CA 1
ATOM 817 C C . THR A 1 106 ? 5.72063 -45.79845 46.57373 1.000 42.58296 461 THR A C 1
ATOM 818 O O . THR A 1 106 ? 6.88703 -46.13677 46.80252 1.000 45.39285 461 THR A O 1
ATOM 822 N N . ILE A 1 107 ? 5.21054 -44.62815 46.94316 1.000 40.69572 462 ILE A N 1
ATOM 823 C CA . ILE A 1 107 ? 5.87733 -43.73454 47.88183 1.000 41.61116 462 ILE A CA 1
ATOM 824 C C . ILE A 1 107 ? 5.17494 -43.88437 49.22388 1.000 36.26848 462 ILE A C 1
ATOM 825 O O . ILE A 1 107 ? 3.97517 -43.60603 49.34136 1.000 34.50823 462 ILE A O 1
ATOM 830 N N . PHE A 1 108 ? 5.90643 -44.35441 50.22582 1.000 42.02986 463 PHE A N 1
ATOM 831 C CA . PHE A 1 108 ? 5.40323 -44.45106 51.58755 1.000 43.28904 463 PHE A CA 1
ATOM 832 C C . PHE A 1 108 ? 5.88055 -43.23071 52.35884 1.000 41.47244 463 PHE A C 1
ATOM 833 O O . PHE A 1 108 ? 7.05961 -42.86694 52.28491 1.000 43.45442 463 PHE A O 1
ATOM 841 N N . ASP A 1 109 ? 4.96179 -42.58660 53.07393 1.000 39.46722 464 ASP A N 1
ATOM 842 C CA . ASP A 1 109 ? 5.27342 -41.40795 53.87942 1.000 39.45032 464 ASP A CA 1
ATOM 843 C C . ASP A 1 109 ? 5.32769 -41.83296 55.34505 1.000 40.19441 464 ASP A C 1
ATOM 844 O O . ASP A 1 109 ? 4.29142 -42.10428 55.95926 1.000 37.62765 464 ASP A O 1
ATOM 849 N N . ARG A 1 110 ? 6.53890 -41.88108 55.90460 1.000 39.56865 465 ARG A N 1
ATOM 850 C CA . ARG A 1 110 ? 6.70729 -42.31234 57.28767 1.000 47.71745 465 ARG A CA 1
ATOM 851 C C . ARG A 1 110 ? 6.04941 -41.37116 58.29208 1.000 46.11218 465 ARG A C 1
ATOM 852 O O . ARG A 1 110 ? 5.70696 -41.80989 59.39557 1.000 50.85390 465 ARG A O 1
ATOM 860 N N . ARG A 1 111 ? 5.84698 -40.09868 57.94106 1.000 45.82822 466 ARG A N 1
ATOM 861 C CA . ARG A 1 111 ? 5.18910 -39.17830 58.86675 1.000 42.18305 466 ARG A CA 1
ATOM 862 C C . ARG A 1 111 ? 3.72866 -39.55402 59.07938 1.000 47.62946 466 ARG A C 1
ATOM 863 O O . ARG A 1 111 ? 3.22040 -39.47559 60.20368 1.000 43.11154 466 ARG A O 1
ATOM 871 N N . SER A 1 112 ? 3.04287 -39.97383 58.01432 1.000 42.59014 467 SER A N 1
ATOM 872 C CA . SER A 1 112 ? 1.60633 -40.20234 58.04240 1.000 38.89348 467 SER A CA 1
ATOM 873 C C . SER A 1 112 ? 1.20675 -41.66982 57.99448 1.000 39.58016 467 SER A C 1
ATOM 874 O O . SER A 1 112 ? 0.03186 -41.97696 58.22508 1.000 40.16875 467 SER A O 1
ATOM 877 N N . GLN A 1 113 ? 2.13515 -42.57419 57.67926 1.000 44.69332 468 GLN A N 1
ATOM 878 C CA . GLN A 1 113 ? 1.83987 -43.97889 57.38863 1.000 42.58784 468 GLN A CA 1
ATOM 879 C C . GLN A 1 113 ? 0.92182 -44.14184 56.17640 1.000 42.84301 468 GLN A C 1
ATOM 880 O O . GLN A 1 113 ? 0.26285 -45.17680 56.02745 1.000 45.33680 468 GLN A O 1
ATOM 886 N N . HIS A 1 114 ? 0.86747 -43.14545 55.29766 1.000 39.42680 469 HIS A N 1
ATOM 887 C CA . HIS A 1 114 ? 0.06721 -43.21555 54.08500 1.000 41.83329 469 HIS A CA 1
ATOM 888 C C . HIS A 1 114 ? 0.95343 -43.42811 52.86389 1.000 41.75019 469 HIS A C 1
ATOM 889 O O . HIS A 1 114 ? 2.13691 -43.07511 52.86461 1.000 39.66269 469 HIS A O 1
ATOM 896 N N . SER A 1 115 ? 0.36041 -44.01867 51.82129 1.000 36.88236 470 SER A N 1
ATOM 897 C CA . SER A 1 115 ? 1.06414 -44.41100 50.60678 1.000 40.76199 470 SER A CA 1
ATOM 898 C C . SER A 1 115 ? 0.41101 -43.80217 49.37257 1.000 39.21728 470 SER A C 1
ATOM 899 O O . SER A 1 115 ? -0.81657 -43.69694 49.29550 1.000 32.87626 470 SER A O 1
ATOM 902 N N . GLN A 1 116 ? 1.24389 -43.40575 48.41066 1.000 37.54442 471 GLN A N 1
ATOM 903 C CA . GLN A 1 116 ? 0.80866 -42.96297 47.09061 1.000 35.54640 471 GLN A CA 1
ATOM 904 C C . GLN A 1 116 ? 1.23877 -43.99678 46.05679 1.000 35.36702 471 GLN A C 1
ATOM 905 O O . GLN A 1 116 ? 2.39563 -44.42912 46.05943 1.000 36.75024 471 GLN A O 1
ATOM 911 N N . ILE A 1 117 ? 0.32128 -44.38140 45.16937 1.000 32.45495 472 ILE A N 1
ATOM 912 C CA . ILE A 1 117 ? 0.59761 -45.35245 44.11055 1.000 36.98848 472 ILE A CA 1
ATOM 913 C C . ILE A 1 117 ? 0.70262 -44.61270 42.78199 1.000 39.24331 472 ILE A C 1
ATOM 914 O O . ILE A 1 117 ? -0.19282 -43.83791 42.42308 1.000 35.27262 472 ILE A O 1
ATOM 919 N N . PHE A 1 118 ? 1.77932 -44.87357 42.04135 1.000 35.83536 473 PHE A N 1
ATOM 920 C CA . PHE A 1 118 ? 2.03065 -44.23805 40.75462 1.000 38.98019 473 PHE A CA 1
ATOM 921 C C . PHE A 1 118 ? 2.05856 -45.28511 39.64825 1.000 41.79186 473 PHE A C 1
ATOM 922 O O . PHE A 1 118 ? 2.76160 -46.29665 39.75585 1.000 37.74235 473 PHE A O 1
ATOM 930 N N . SER A 1 119 ? 1.29200 -45.03806 38.58887 1.000 42.90583 474 SER A N 1
ATOM 931 C CA . SER A 1 119 ? 1.08595 -45.99454 37.50938 1.000 45.24075 474 SER A CA 1
ATOM 932 C C . SER A 1 119 ? 1.72335 -45.49638 36.22078 1.000 42.87825 474 SER A C 1
ATOM 933 O O . SER A 1 119 ? 1.63940 -44.30808 35.89396 1.000 41.12221 474 SER A O 1
ATOM 936 N N . LEU A 1 120 ? 2.34431 -46.41710 35.48577 1.000 46.80286 475 LEU A N 1
ATOM 937 C CA . LEU A 1 120 ? 2.98986 -46.06390 34.22895 1.000 44.19681 475 LEU A CA 1
ATOM 938 C C . LEU A 1 120 ? 1.96236 -45.51888 33.24409 1.000 49.55961 475 LEU A C 1
ATOM 939 O O . LEU A 1 120 ? 0.90264 -46.11787 33.04007 1.000 49.31223 475 LEU A O 1
ATOM 944 N N . THR A 1 121 ? 2.27135 -44.36331 32.64718 1.000 49.24424 476 THR A N 1
ATOM 945 C CA . THR A 1 121 ? 1.44989 -43.80329 31.58791 1.000 49.86270 476 THR A CA 1
ATOM 946 C C . THR A 1 121 ? 2.30449 -43.79604 30.32842 1.000 51.19069 476 THR A C 1
ATOM 947 O O . THR A 1 121 ? 2.49673 -44.85025 29.70892 1.000 59.61761 476 THR A O 1
ATOM 951 N N . ASP A 1 122 ? 2.86348 -42.65446 29.93585 1.000 58.69003 477 ASP A N 1
ATOM 952 C CA . ASP A 1 122 ? 3.65051 -42.55313 28.71500 1.000 60.12860 477 ASP A CA 1
ATOM 953 C C . ASP A 1 122 ? 4.98619 -41.88822 29.01871 1.000 68.55434 477 ASP A C 1
ATOM 954 O O . ASP A 1 122 ? 5.12132 -41.14307 29.99241 1.000 67.84090 477 ASP A O 1
ATOM 959 N N . ASN A 1 123 ? 5.97720 -42.17746 28.16944 1.000 70.31377 478 ASN A N 1
ATOM 960 C CA . ASN A 1 123 ? 7.29314 -41.52991 28.21602 1.000 74.89443 478 ASN A CA 1
ATOM 961 C C . ASN A 1 123 ? 7.99579 -41.73040 29.55620 1.000 63.12360 478 ASN A C 1
ATOM 962 O O . ASN A 1 123 ? 8.71786 -40.84499 30.02061 1.000 62.99851 478 ASN A O 1
ATOM 967 N N . GLY A 1 124 ? 7.80484 -42.88508 30.18687 1.000 51.49334 479 GLY A N 1
ATOM 968 C CA . GLY A 1 124 ? 8.41920 -43.11449 31.48407 1.000 60.45787 479 GLY A CA 1
ATOM 969 C C . GLY A 1 124 ? 7.90876 -42.18850 32.56594 1.000 58.58983 479 GLY A C 1
ATOM 970 O O . GLY A 1 124 ? 8.66672 -41.81467 33.46614 1.000 50.42950 479 GLY A O 1
ATOM 971 N N . ILE A 1 125 ? 6.63880 -41.79983 32.49356 1.000 58.43099 480 ILE A N 1
ATOM 972 C CA . ILE A 1 125 ? 5.99784 -40.94211 33.48062 1.000 52.52318 480 ILE A CA 1
ATOM 973 C C . ILE A 1 125 ? 4.97468 -41.77582 34.23584 1.000 50.84003 480 ILE A C 1
ATOM 974 O O . ILE A 1 125 ? 4.13891 -42.44865 33.62073 1.000 49.30103 480 ILE A O 1
ATOM 979 N N . TYR A 1 126 ? 5.03679 -41.73027 35.56391 1.000 45.61192 481 TYR A N 1
ATOM 980 C CA . TYR A 1 126 ? 4.09882 -42.43811 36.42668 1.000 43.88508 481 TYR A CA 1
ATOM 981 C C . TYR A 1 126 ? 3.19866 -41.41720 37.10907 1.000 41.63639 481 TYR A C 1
ATOM 982 O O . TYR A 1 126 ? 3.68220 -40.55143 37.84546 1.000 42.69670 481 TYR A O 1
ATOM 991 N N . LEU A 1 127 ? 1.90039 -41.50687 36.85318 1.000 39.53681 482 LEU A N 1
ATOM 992 C CA . LEU A 1 127 ? 0.94177 -40.57789 37.42823 1.000 41.97844 482 LEU A CA 1
ATOM 993 C C . LEU A 1 127 ? 0.26855 -41.19046 38.65053 1.000 41.43008 482 LEU A C 1
ATOM 994 O O . LEU A 1 127 ? 0.12257 -42.41100 38.75738 1.000 43.90510 482 LEU A O 1
ATOM 999 N N . LEU A 1 128 ? -0.13165 -40.32099 39.57697 1.000 35.37985 483 LEU A N 1
ATOM 1000 C CA . LEU A 1 128 ? -0.79071 -40.75192 40.80276 1.000 38.16912 483 LEU A CA 1
ATOM 1001 C C . LEU A 1 128 ? -2.11040 -41.44918 40.49424 1.000 37.44174 483 LEU A C 1
ATOM 1002 O O . LEU A 1 128 ? -3.03442 -40.83578 39.95320 1.000 37.77089 483 LEU A O 1
ATOM 1007 N N . SER A 1 129 ? -2.21654 -42.72533 40.86094 1.000 36.22043 484 SER A N 1
ATOM 1008 C CA . SER A 1 129 ? -3.44819 -43.46650 40.64471 1.000 33.26720 484 SER A CA 1
ATOM 1009 C C . SER A 1 129 ? -4.16428 -43.85416 41.93080 1.000 38.57652 484 SER A C 1
ATOM 1010 O O . SER A 1 129 ? -5.34614 -44.21733 41.86958 1.000 32.98326 484 SER A O 1
ATOM 1013 N N . ALA A 1 130 ? -3.50465 -43.77752 43.08602 1.000 37.72930 485 ALA A N 1
ATOM 1014 C CA . ALA A 1 130 ? -4.17955 -44.10007 44.33491 1.000 34.25163 485 ALA A CA 1
ATOM 1015 C C . ALA A 1 130 ? -3.39590 -43.55112 45.51525 1.000 34.36115 485 ALA A C 1
ATOM 1016 O O . ALA A 1 130 ? -2.16893 -43.41959 45.46647 1.000 37.10176 485 ALA A O 1
ATOM 1018 N N . ILE A 1 131 ? -4.12807 -43.24391 46.57932 1.000 31.29936 486 ILE A N 1
ATOM 1019 C CA . ILE A 1 131 ? -3.56160 -43.05365 47.90659 1.000 35.15209 486 ILE A CA 1
ATOM 1020 C C . ILE A 1 131 ? -4.29355 -43.99839 48.85050 1.000 36.14258 486 ILE A C 1
ATOM 1021 O O . ILE A 1 131 ? -5.50708 -44.20061 48.72320 1.000 35.99401 486 ILE A O 1
ATOM 1026 N N . HIS A 1 132 ? -3.55361 -44.60548 49.77410 1.000 30.27200 487 HIS A N 1
ATOM 1027 C CA . HIS A 1 132 ? -4.16338 -45.53558 50.71318 1.000 32.36499 487 HIS A CA 1
ATOM 1028 C C . HIS A 1 132 ? -3.38770 -45.53242 52.02129 1.000 34.34068 487 HIS A C 1
ATOM 1029 O O . HIS A 1 132 ? -2.26266 -45.03387 52.10703 1.000 37.41774 487 HIS A O 1
ATOM 1036 N N . ASP A 1 133 ? -4.01013 -46.10126 53.04868 1.000 32.55698 488 ASP A N 1
ATOM 1037 C CA . ASP A 1 133 ? -3.39379 -46.24581 54.35400 1.000 36.05462 488 ASP A CA 1
ATOM 1038 C C . ASP A 1 133 ? -3.08561 -47.72049 54.58626 1.000 37.96209 488 ASP A C 1
ATOM 1039 O O . ASP A 1 133 ? -3.27775 -48.56124 53.69911 1.000 38.78924 488 ASP A O 1
ATOM 1044 N N . ARG A 1 134 ? -2.62085 -48.04047 55.79190 1.000 38.55408 489 ARG A N 1
ATOM 1045 C CA . ARG A 1 134 ? -2.24335 -49.41232 56.10018 1.000 36.83025 489 ARG A CA 1
ATOM 1046 C C . ARG A 1 134 ? -3.44717 -50.30039 56.38701 1.000 38.07959 489 ARG A C 1
ATOM 1047 O O . ARG A 1 134 ? -3.27600 -51.51497 56.52889 1.000 42.04968 489 ARG A O 1
ATOM 1055 N N . TYR A 1 135 ? -4.65004 -49.72957 56.47029 1.000 38.82785 490 TYR A N 1
ATOM 1056 C CA . TYR A 1 135 ? -5.88498 -50.48735 56.63674 1.000 39.79040 490 TYR A CA 1
ATOM 1057 C C . TYR A 1 135 ? -6.58646 -50.80062 55.31773 1.000 37.48756 490 TYR A C 1
ATOM 1058 O O . TYR A 1 135 ? -7.65698 -51.41460 55.33345 1.000 37.71548 490 TYR A O 1
ATOM 1067 N N . GLY A 1 136 ? -6.03655 -50.38268 54.18511 1.000 37.53392 491 GLY A N 1
ATOM 1068 C CA . GLY A 1 136 ? -6.72156 -50.56173 52.92395 1.000 39.46639 491 GLY A CA 1
ATOM 1069 C C . GLY A 1 136 ? -7.72235 -49.48354 52.56144 1.000 41.29604 491 GLY A C 1
ATOM 1070 O O . GLY A 1 136 ? -8.32364 -49.56363 51.48404 1.000 35.45194 491 GLY A O 1
ATOM 1071 N N . ASN A 1 137 ? -7.95349 -48.49892 53.43137 1.000 34.50350 492 ASN A N 1
ATOM 1072 C CA . ASN A 1 137 ? -8.75325 -47.35305 53.02800 1.000 34.27809 492 ASN A CA 1
ATOM 1073 C C . ASN A 1 137 ? -8.03451 -46.65662 51.88875 1.000 37.89918 492 ASN A C 1
ATOM 1074 O O . ASN A 1 137 ? -6.82978 -46.41312 51.96889 1.000 34.68049 492 ASN A O 1
ATOM 1079 N N . ARG A 1 138 ? -8.77291 -46.35008 50.82353 1.000 31.11001 493 ARG A N 1
ATOM 1080 C CA . ARG A 1 138 ? -8.14435 -46.07348 49.54280 1.000 33.08362 493 ARG A CA 1
ATOM 1081 C C . ARG A 1 138 ? -8.95002 -45.03585 48.76701 1.000 34.33146 493 ARG A C 1
ATOM 1082 O O . ARG A 1 138 ? -10.18414 -45.05420 48.77274 1.000 34.27410 493 ARG A O 1
ATOM 1090 N N . ALA A 1 139 ? -8.23752 -44.12243 48.11358 1.000 32.07545 494 ALA A N 1
ATOM 1091 C CA . ALA A 1 139 ? -8.82480 -43.21000 47.14052 1.000 33.74808 494 ALA A CA 1
ATOM 1092 C C . ALA A 1 139 ? -8.21047 -43.50776 45.78230 1.000 33.03984 494 ALA A C 1
ATOM 1093 O O . ALA A 1 139 ? -6.98569 -43.44697 45.62650 1.000 33.93763 494 ALA A O 1
ATOM 1095 N N . ASP A 1 140 ? -9.05351 -43.83930 44.80912 1.000 30.80735 495 ASP A N 1
ATOM 1096 C CA . ASP A 1 140 ? -8.60400 -44.17314 43.46034 1.000 38.86847 495 ASP A CA 1
ATOM 1097 C C . ASP A 1 140 ? -8.75900 -42.96234 42.54798 1.000 38.80029 495 ASP A C 1
ATOM 1098 O O . ASP A 1 140 ? -9.82388 -42.33369 42.52321 1.000 36.69259 495 ASP A O 1
ATOM 1103 N N . PHE A 1 141 ? -7.70963 -42.65078 41.79140 1.000 36.50932 496 PHE A N 1
ATOM 1104 C CA . PHE A 1 141 ? -7.68807 -41.48368 40.91442 1.000 35.34324 496 PHE A CA 1
ATOM 1105 C C . PHE A 1 141 ? -7.87390 -41.95578 39.47692 1.000 40.95891 496 PHE A C 1
ATOM 1106 O O . PHE A 1 141 ? -7.12115 -42.81170 38.99896 1.000 39.83741 496 PHE A O 1
ATOM 1114 N N . ILE A 1 142 ? -8.88436 -41.41314 38.80285 1.000 40.18522 497 ILE A N 1
ATOM 1115 C CA . ILE A 1 142 ? -9.29567 -41.86365 37.47916 1.000 35.92331 497 ILE A CA 1
ATOM 1116 C C . ILE A 1 142 ? -8.95599 -40.78564 36.46054 1.000 42.60184 497 ILE A C 1
ATOM 1117 O O . ILE A 1 142 ? -9.42018 -39.64458 36.57412 1.000 39.32913 497 ILE A O 1
ATOM 1122 N N . ARG A 1 143 ? -8.17458 -41.15586 35.44773 1.000 39.24481 498 ARG A N 1
ATOM 1123 C CA . ARG A 1 143 ? -7.72428 -40.22662 34.42077 1.000 40.75772 498 ARG A CA 1
ATOM 1124 C C . ARG A 1 143 ? -8.26906 -40.65886 33.06600 1.000 44.92742 498 ARG A C 1
ATOM 1125 O O . ARG A 1 143 ? -8.16450 -41.83191 32.69019 1.000 41.85571 498 ARG A O 1
ATOM 1133 N N . THR A 1 144 ? -8.85264 -39.70934 32.33939 1.000 39.52408 499 THR A N 1
ATOM 1134 C CA . THR A 1 144 ? -9.37953 -39.95334 31.00429 1.000 45.31209 499 THR A CA 1
ATOM 1135 C C . THR A 1 144 ? -8.87610 -38.86313 30.07625 1.000 48.32804 499 THR A C 1
ATOM 1136 O O . THR A 1 144 ? -8.93379 -37.67493 30.41855 1.000 39.22969 499 THR A O 1
ATOM 1140 N N . GLU A 1 145 ? -8.35749 -39.27862 28.91906 1.000 44.39931 500 GLU A N 1
ATOM 1141 C CA . GLU A 1 145 ? -7.72594 -38.36695 27.96725 1.000 48.56432 500 GLU A CA 1
ATOM 1142 C C . GLU A 1 145 ? -6.63382 -37.53836 28.63763 1.000 46.44225 500 GLU A C 1
ATOM 1143 O O . GLU A 1 145 ? -6.39583 -36.38438 28.27628 1.000 45.64498 500 GLU A O 1
ATOM 1149 N N . GLY A 1 146 ? -5.96381 -38.12776 29.62971 1.000 42.01638 501 GLY A N 1
ATOM 1150 C CA . GLY A 1 146 ? -4.87270 -37.46621 30.30950 1.000 43.66397 501 GLY A CA 1
ATOM 1151 C C . GLY A 1 146 ? -5.27125 -36.55192 31.44736 1.000 44.57765 501 GLY A C 1
ATOM 1152 O O . GLY A 1 146 ? -4.38486 -36.00425 32.11186 1.000 47.03386 501 GLY A O 1
ATOM 1153 N N . LEU A 1 147 ? -6.56548 -36.34201 31.67440 1.000 44.79925 502 LEU A N 1
ATOM 1154 C CA . LEU A 1 147 ? -7.06121 -35.45168 32.71427 1.000 41.51918 502 LEU A CA 1
ATOM 1155 C C . LEU A 1 147 ? -7.62192 -36.24210 33.89387 1.000 40.32682 502 LEU A C 1
ATOM 1156 O O . LEU A 1 147 ? -8.30725 -37.25252 33.70927 1.000 39.94301 502 LEU A O 1
ATOM 1161 N N . LEU A 1 148 ? -7.33727 -35.77617 35.10858 1.000 39.50062 503 LEU A N 1
ATOM 1162 C CA . LEU A 1 148 ? -7.96365 -36.34827 36.29766 1.000 36.70366 503 LEU A CA 1
ATOM 1163 C C . LEU A 1 148 ? -9.44181 -35.97184 36.29775 1.000 41.32611 503 LEU A C 1
ATOM 1164 O O . LEU A 1 148 ? -9.79585 -34.81665 36.55613 1.000 39.25941 503 LEU A O 1
ATOM 1169 N N . THR A 1 149 ? -10.31263 -36.94251 36.01807 1.000 36.99825 504 THR A N 1
ATOM 1170 C CA . THR A 1 149 ? -11.73915 -36.67110 35.92129 1.000 36.78705 504 THR A CA 1
ATOM 1171 C C . THR A 1 149 ? -12.56764 -37.26722 37.04889 1.000 39.96922 504 THR A C 1
ATOM 1172 O O . THR A 1 149 ? -13.70410 -36.82903 37.24899 1.000 40.09401 504 THR A O 1
ATOM 1176 N N . GLY A 1 150 ? -12.03860 -38.23129 37.79484 1.000 36.13771 505 GLY A N 1
ATOM 1177 C CA . GLY A 1 150 ? -12.80831 -38.82588 38.86916 1.000 36.36850 505 GLY A CA 1
ATOM 1178 C C . GLY A 1 150 ? -11.93038 -39.31045 39.99880 1.000 40.71658 505 GLY A C 1
ATOM 1179 O O . GLY A 1 150 ? -10.73584 -39.57994 39.82280 1.000 38.48565 505 GLY A O 1
ATOM 1180 N N . ILE A 1 151 ? -12.54418 -39.39668 41.17830 1.000 34.32579 506 ILE A N 1
ATOM 1181 C CA . ILE A 1 151 ? -11.93812 -40.01960 42.35024 1.000 34.89174 506 ILE A CA 1
ATOM 1182 C C . ILE A 1 151 ? -12.98558 -40.89998 43.01497 1.000 34.36247 506 ILE A C 1
ATOM 1183 O O . ILE A 1 151 ? -14.11608 -40.45932 43.24710 1.000 36.55167 506 ILE A O 1
ATOM 1188 N N . HIS A 1 152 ? -12.62466 -42.14606 43.29394 1.000 32.47660 507 HIS A N 1
ATOM 1189 C CA . HIS A 1 152 ? -13.46129 -43.05007 44.06852 1.000 34.25074 507 HIS A CA 1
ATOM 1190 C C . HIS A 1 152 ? -12.82342 -43.27782 45.43229 1.000 34.49255 507 HIS A C 1
ATOM 1191 O O . HIS A 1 152 ? -11.63166 -43.59524 45.52083 1.000 32.48043 507 HIS A O 1
ATOM 1198 N N . HIS A 1 153 ? -13.60704 -43.09465 46.49025 1.000 31.60744 508 HIS A N 1
ATOM 1199 C CA . HIS A 1 153 ? -13.14696 -43.34065 47.84925 1.000 34.95195 508 HIS A CA 1
ATOM 1200 C C . HIS A 1 153 ? -13.79958 -44.60598 48.39731 1.000 31.92389 508 HIS A C 1
ATOM 1201 O O . HIS A 1 153 ? -15.01003 -44.80637 48.25530 1.000 30.26447 508 HIS A O 1
ATOM 1208 N N . SER A 1 154 ? -12.99255 -45.45476 49.03851 1.000 33.59866 509 SER A N 1
ATOM 1209 C CA . SER A 1 154 ? -13.49176 -46.73297 49.54655 1.000 36.96693 509 SER A CA 1
ATOM 1210 C C . SER A 1 154 ? -14.54038 -46.57022 50.64709 1.000 42.22306 509 SER A C 1
ATOM 1211 O O . SER A 1 154 ? -15.24699 -47.53472 50.96090 1.000 34.29582 509 SER A O 1
ATOM 1214 N N . ASP A 1 155 ? -14.65407 -45.38182 51.24942 1.000 36.94148 510 ASP A N 1
ATOM 1215 C CA . ASP A 1 155 ? -15.75187 -45.13010 52.17814 1.000 36.87171 510 ASP A CA 1
ATOM 1216 C C . ASP A 1 155 ? -17.10059 -45.08403 51.47881 1.000 42.51910 510 ASP A C 1
ATOM 1217 O O . ASP A 1 155 ? -18.13162 -45.23310 52.14343 1.000 42.81442 510 ASP A O 1
ATOM 1222 N N . GLY A 1 156 ? -17.12135 -44.86616 50.16404 1.000 40.20919 511 GLY A N 1
ATOM 1223 C CA . GLY A 1 156 ? -18.36572 -44.92298 49.42730 1.000 36.55625 511 GLY A CA 1
ATOM 1224 C C . GLY A 1 156 ? -18.85049 -43.62634 48.81592 1.000 37.67868 511 GLY A C 1
ATOM 1225 O O . GLY A 1 156 ? -20.05762 -43.44870 48.62725 1.000 45.41450 511 GLY A O 1
ATOM 1226 N N . TYR A 1 157 ? -17.94289 -42.70175 48.52067 1.000 34.85481 512 TYR A N 1
ATOM 1227 C CA . TYR A 1 157 ? -18.29299 -41.51569 47.75410 1.000 37.38678 512 TYR A CA 1
ATOM 1228 C C . TYR A 1 157 ? -17.36600 -41.39817 46.55218 1.000 39.49654 512 TYR A C 1
ATOM 1229 O O . TYR A 1 157 ? -16.28054 -41.98326 46.51697 1.000 37.39761 512 TYR A O 1
ATOM 1238 N N . THR A 1 158 ? -17.80858 -40.62767 45.55965 1.000 39.31046 513 THR A N 1
ATOM 1239 C CA . THR A 1 158 ? -17.00673 -40.34674 44.38056 1.000 41.41684 513 THR A CA 1
ATOM 1240 C C . THR A 1 158 ? -17.00356 -38.84956 44.12672 1.000 40.74922 513 THR A C 1
ATOM 1241 O O . THR A 1 158 ? -17.97759 -38.15034 44.41744 1.000 42.17458 513 THR A O 1
ATOM 1245 N N . LEU A 1 159 ? -15.89719 -38.36582 43.57820 1.000 36.21873 514 LEU A N 1
ATOM 1246 C CA . LEU A 1 159 ? -15.81719 -37.01324 43.05875 1.000 38.92692 514 LEU A CA 1
ATOM 1247 C C . LEU A 1 159 ? -15.77144 -37.05277 41.54011 1.000 41.78592 514 LEU A C 1
ATOM 1248 O O . LEU A 1 159 ? -15.27695 -38.01122 40.94018 1.000 36.63973 514 LEU A O 1
ATOM 1253 N N . ALA A 1 160 ? -16.28507 -35.99252 40.92595 1.000 38.61611 515 ALA A N 1
ATOM 1254 C CA . ALA A 1 160 ? -16.19861 -35.79125 39.48728 1.000 41.33433 515 ALA A CA 1
ATOM 1255 C C . ALA A 1 160 ? -15.50934 -34.46044 39.24188 1.000 42.32827 515 ALA A C 1
ATOM 1256 O O . ALA A 1 160 ? -15.91269 -33.43490 39.80194 1.000 39.14649 515 ALA A O 1
ATOM 1258 N N . LEU A 1 161 ? -14.46608 -34.48327 38.42136 1.000 35.79586 516 LEU A N 1
ATOM 1259 C CA . LEU A 1 161 ? -13.72726 -33.28464 38.05523 1.000 37.82150 516 LEU A CA 1
ATOM 1260 C C . LEU A 1 161 ? -14.10223 -32.93397 36.62283 1.000 37.14744 516 LEU A C 1
ATOM 1261 O O . LEU A 1 161 ? -13.97329 -33.76744 35.72079 1.000 44.11405 516 LEU A O 1
ATOM 1266 N N . GLY A 1 162 ? -14.57866 -31.70958 36.41726 1.000 39.40319 517 GLY A N 1
ATOM 1267 C CA . GLY A 1 162 ? -15.07097 -31.28646 35.12004 1.000 37.98168 517 GLY A CA 1
ATOM 1268 C C . GLY A 1 162 ? -14.07638 -30.37190 34.43014 1.000 43.30153 517 GLY A C 1
ATOM 1269 O O . GLY A 1 162 ? -13.63249 -29.37096 35.00030 1.000 40.13242 517 GLY A O 1
ATOM 1270 N N . TRP A 1 163 ? -13.74878 -30.72043 33.18596 1.000 41.39006 518 TRP A N 1
ATOM 1271 C CA . TRP A 1 163 ? -12.76737 -29.99516 32.39375 1.000 43.03371 518 TRP A CA 1
ATOM 1272 C C . TRP A 1 163 ? -13.41750 -29.44374 31.13724 1.000 48.39361 518 TRP A C 1
ATOM 1273 O O . TRP A 1 163 ? -14.28196 -30.08544 30.53296 1.000 52.61933 518 TRP A O 1
ATOM 1284 N N . GLN A 1 164 ? -12.99190 -28.24628 30.75386 1.000 50.16071 519 GLN A N 1
ATOM 1285 C CA . GLN A 1 164 ? -13.38807 -27.61917 29.50033 1.000 50.85179 519 GLN A CA 1
ATOM 1286 C C . GLN A 1 164 ? -12.12202 -27.11844 28.82634 1.000 49.22401 519 GLN A C 1
ATOM 1287 O O . GLN A 1 164 ? -11.39773 -26.30142 29.40405 1.000 51.58272 519 GLN A O 1
ATOM 1293 N N . GLN A 1 165 ? -11.84093 -27.62693 27.62586 1.000 50.30297 520 GLN A N 1
ATOM 1294 C CA . GLN A 1 165 ? -10.63392 -27.26390 26.87829 1.000 53.80850 520 GLN A CA 1
ATOM 1295 C C . GLN A 1 165 ? -9.38107 -27.55983 27.69974 1.000 53.84459 520 GLN A C 1
ATOM 1296 O O . GLN A 1 165 ? -8.41220 -26.79529 27.68689 1.000 55.11358 520 GLN A O 1
ATOM 1302 N N . ARG A 1 166 ? -9.41139 -28.67725 28.43091 1.000 46.95347 521 ARG A N 1
ATOM 1303 C CA . ARG A 1 166 ? -8.28224 -29.13778 29.24097 1.000 41.72269 521 ARG A CA 1
ATOM 1304 C C . ARG A 1 166 ? -7.93970 -28.15356 30.35957 1.000 46.00936 521 ARG A C 1
ATOM 1305 O O . ARG A 1 166 ? -6.79170 -28.06911 30.80164 1.000 46.63524 521 ARG A O 1
ATOM 1313 N N . GLN A 1 167 ? -8.93635 -27.40024 30.82120 1.000 44.95183 522 GLN A N 1
ATOM 1314 C CA . GLN A 1 167 ? -8.82370 -26.55614 32.00319 1.000 40.49885 522 GLN A CA 1
ATOM 1315 C C . GLN A 1 167 ? -9.86783 -26.99896 33.01550 1.000 43.85746 522 GLN A C 1
ATOM 1316 O O . GLN A 1 167 ? -11.03546 -27.18894 32.65856 1.000 38.33914 522 GLN A O 1
ATOM 1322 N N . LEU A 1 168 ? -9.45292 -27.15243 34.27209 1.000 40.14745 523 LEU A N 1
ATOM 1323 C CA . LEU A 1 168 ? -10.35056 -27.62395 35.31880 1.000 39.39788 523 LEU A CA 1
ATOM 1324 C C . LEU A 1 168 ? -11.30691 -26.51111 35.72901 1.000 37.66072 523 LEU A C 1
ATOM 1325 O O . LEU A 1 168 ? -10.88432 -25.49509 36.29372 1.000 36.50430 523 LEU A O 1
ATOM 1330 N N . VAL A 1 169 ? -12.60080 -26.71664 35.49160 1.000 37.39619 524 VAL A N 1
ATOM 1331 C CA . VAL A 1 169 ? -13.59533 -25.71588 35.86174 1.000 38.44800 524 VAL A CA 1
ATOM 1332 C C . VAL A 1 169 ? -14.37428 -26.09954 37.11469 1.000 44.62509 524 VAL A C 1
ATOM 1333 O O . VAL A 1 169 ? -14.91101 -25.20495 37.78614 1.000 42.65582 524 VAL A O 1
ATOM 1337 N N . SER A 1 170 ? -14.46898 -27.38879 37.44247 1.000 41.62191 525 SER A N 1
ATOM 1338 C CA . SER A 1 170 ? -15.28367 -27.78899 38.58007 1.000 38.51541 525 SER A CA 1
ATOM 1339 C C . SER A 1 170 ? -14.76958 -29.06392 39.23875 1.000 41.91827 525 SER A C 1
ATOM 1340 O O . SER A 1 170 ? -14.29831 -29.98714 38.56828 1.000 41.14656 525 SER A O 1
ATOM 1343 N N . ILE A 1 171 ? -14.87766 -29.09846 40.56425 1.000 37.89547 526 ILE A N 1
ATOM 1344 C CA . ILE A 1 171 ? -14.71271 -30.31327 41.35080 1.000 41.34276 526 ILE A CA 1
ATOM 1345 C C . ILE A 1 171 ? -16.02111 -30.52332 42.09692 1.000 41.19095 526 ILE A C 1
ATOM 1346 O O . ILE A 1 171 ? -16.45498 -29.64973 42.85592 1.000 37.43951 526 ILE A O 1
ATOM 1351 N N . ASP A 1 172 ? -16.65058 -31.67066 41.87507 1.000 38.92163 527 ASP A N 1
ATOM 1352 C CA . ASP A 1 172 ? -17.97352 -31.97556 42.40347 1.000 41.39484 527 ASP A CA 1
ATOM 1353 C C . ASP A 1 172 ? -17.92627 -33.24472 43.22974 1.000 42.75748 527 ASP A C 1
ATOM 1354 O O . ASP A 1 172 ? -17.23135 -34.20304 42.87717 1.000 40.07368 527 ASP A O 1
ATOM 1359 N N . LEU A 1 173 ? -18.65898 -33.24177 44.33483 1.000 45.01480 528 LEU A N 1
ATOM 1360 C CA . LEU A 1 173 ? -19.11092 -34.49394 44.91538 1.000 44.62514 528 LEU A CA 1
ATOM 1361 C C . LEU A 1 173 ? -20.19991 -35.06249 44.01263 1.000 46.24018 528 LEU A C 1
ATOM 1362 O O . LEU A 1 173 ? -21.19505 -34.38680 43.73185 1.000 44.28040 528 LEU A O 1
ATOM 1367 N N . ALA A 1 174 ? -19.99194 -36.27964 43.51207 1.000 43.61594 529 ALA A N 1
ATOM 1368 C CA . ALA A 1 174 ? -20.91759 -36.89176 42.56438 1.000 40.85127 529 ALA A CA 1
ATOM 1369 C C . ALA A 1 174 ? -21.89829 -37.85096 43.23080 1.000 49.60278 529 ALA A C 1
ATOM 1370 O O . ALA A 1 174 ? -23.10274 -37.79120 42.96550 1.000 50.62900 529 ALA A O 1
ATOM 1372 N N . THR A 1 175 ? -21.40302 -38.75359 44.07001 1.000 44.72982 530 THR A N 1
ATOM 1373 C CA . THR A 1 175 ? -22.20430 -39.75331 44.75905 1.000 47.37629 530 THR A CA 1
ATOM 1374 C C . THR A 1 175 ? -21.72961 -39.83768 46.20182 1.000 47.02303 530 THR A C 1
ATOM 1375 O O . THR A 1 175 ? -20.55671 -39.56614 46.48040 1.000 42.50856 530 THR A O 1
ATOM 1379 N N . PRO A 1 176 ? -22.61223 -40.21716 47.14568 1.000 51.40164 531 PRO A N 1
ATOM 1380 C CA . PRO A 1 176 ? -24.03611 -40.53925 46.98291 1.000 54.35380 531 PRO A CA 1
ATOM 1381 C C . PRO A 1 176 ? -24.92227 -39.29383 46.90734 1.000 55.78850 531 PRO A C 1
ATOM 1382 O O . PRO A 1 176 ? -26.13754 -39.40497 46.75416 1.000 58.09989 531 PRO A O 1
ATOM 1386 N N . GLN A 1 177 ? -24.30303 -38.12059 47.02013 1.000 54.03837 532 GLN A N 1
ATOM 1387 C CA . GLN A 1 177 ? -24.98740 -36.83964 46.93225 1.000 55.83635 532 GLN A CA 1
ATOM 1388 C C . GLN A 1 177 ? -24.22102 -35.94475 45.97361 1.000 55.87902 532 GLN A C 1
ATOM 1389 O O . GLN A 1 177 ? -22.98990 -35.99966 45.91914 1.000 54.05297 532 GLN A O 1
ATOM 1395 N N . ARG A 1 178 ? -24.94614 -35.13077 45.21089 1.000 60.06009 533 ARG A N 1
ATOM 1396 C CA . ARG A 1 178 ? -24.32173 -34.17994 44.29964 1.000 57.34297 533 ARG A CA 1
ATOM 1397 C C . ARG A 1 178 ? -24.07190 -32.86855 45.03321 1.000 54.05738 533 ARG A C 1
ATOM 1398 O O . ARG A 1 178 ? -24.95151 -32.37089 45.74308 1.000 54.98393 533 ARG A O 1
ATOM 1406 N N . GLN A 1 179 ? -22.86784 -32.32250 44.87137 1.000 47.93086 534 GLN A N 1
ATOM 1407 C CA . GLN A 1 179 ? -22.48588 -31.09311 45.56233 1.000 49.06595 534 GLN A CA 1
ATOM 1408 C C . GLN A 1 179 ? -21.29124 -30.46977 44.86040 1.000 48.09438 534 GLN A C 1
ATOM 1409 O O . GLN A 1 179 ? -20.23836 -31.10687 44.75232 1.000 44.07185 534 GLN A O 1
ATOM 1415 N N . ARG A 1 180 ? -21.45247 -29.23644 44.38423 1.000 46.03391 535 ARG A N 1
ATOM 1416 C CA . ARG A 1 180 ? -20.32115 -28.47890 43.86753 1.000 42.80018 535 ARG A CA 1
ATOM 1417 C C . ARG A 1 180 ? -19.42588 -28.03220 45.01674 1.000 47.06325 535 ARG A C 1
ATOM 1418 O O . ARG A 1 180 ? -19.89664 -27.43961 45.99283 1.000 45.33536 535 ARG A O 1
ATOM 1426 N N . LEU A 1 181 ? -18.13182 -28.31206 44.89790 1.000 45.25128 536 LEU A N 1
ATOM 1427 C CA . LEU A 1 181 ? -17.15675 -27.96114 45.92369 1.000 39.79007 536 LEU A CA 1
ATOM 1428 C C . LEU A 1 181 ? -16.19496 -26.87527 45.48358 1.000 43.54519 536 LEU A C 1
ATOM 1429 O O . LEU A 1 181 ? -15.84156 -26.01181 46.28785 1.000 40.14412 536 LEU A O 1
ATOM 1434 N N . VAL A 1 182 ? -15.76207 -26.89981 44.22408 1.000 37.98846 537 VAL A N 1
ATOM 1435 C CA . VAL A 1 182 ? -14.73804 -25.99087 43.72369 1.000 36.18859 537 VAL A CA 1
ATOM 1436 C C . VAL A 1 182 ? -15.12357 -25.54734 42.32024 1.000 43.68848 537 VAL A C 1
ATOM 1437 O O . VAL A 1 182 ? -15.54067 -26.36599 41.49202 1.000 41.82262 537 VAL A O 1
ATOM 1441 N N . THR A 1 183 ? -14.97619 -24.24562 42.05517 1.000 37.29607 538 THR A N 1
ATOM 1442 C CA . THR A 1 183 ? -15.20756 -23.65636 40.74180 1.000 37.85390 538 THR A CA 1
ATOM 1443 C C . THR A 1 183 ? -14.01577 -22.78326 40.38032 1.000 38.18924 538 THR A C 1
ATOM 1444 O O . THR A 1 183 ? -13.51649 -22.03203 41.22035 1.000 44.09142 538 THR A O 1
ATOM 1448 N N . CYS A 1 184 ? -13.54445 -22.90103 39.13885 1.000 37.13499 539 CYS A N 1
ATOM 1449 C CA . CYS A 1 184 ? -12.32511 -22.23204 38.70151 1.000 43.01623 539 CYS A CA 1
ATOM 1450 C C . CYS A 1 184 ? -12.53806 -21.49419 37.38821 1.000 40.25742 539 CYS A C 1
ATOM 1451 O O . CYS A 1 184 ? -13.22578 -21.99400 36.49132 1.000 42.53966 539 CYS A O 1
ATOM 1454 N N . HIS A 1 185 ? -11.93536 -20.30727 37.27497 1.000 40.59764 540 HIS A N 1
ATOM 1455 C CA . HIS A 1 185 ? -11.82321 -19.59108 36.00872 1.000 46.31320 540 HIS A CA 1
ATOM 1456 C C . HIS A 1 185 ? -10.36249 -19.25200 35.74732 1.000 42.49725 540 HIS A C 1
ATOM 1457 O O . HIS A 1 185 ? -9.52268 -19.28341 36.65056 1.000 41.93682 540 HIS A O 1
ATOM 1464 N N . TYR A 1 186 ? -10.06555 -18.93028 34.49231 1.000 42.10244 541 TYR A N 1
ATOM 1465 C CA . TYR A 1 186 ? -8.69629 -18.74146 34.04498 1.000 39.78064 541 TYR A CA 1
ATOM 1466 C C . TYR A 1 186 ? -8.58818 -17.45013 33.24774 1.000 48.30085 541 TYR A C 1
ATOM 1467 O O . TYR A 1 186 ? -9.57080 -16.95626 32.68842 1.000 44.08310 541 TYR A O 1
ATOM 1476 N N . ASP A 1 187 ? -7.37345 -16.90210 33.20243 1.000 47.24461 542 ASP A N 1
ATOM 1477 C CA . ASP A 1 187 ? -7.14108 -15.68990 32.43697 1.000 52.51055 542 ASP A CA 1
ATOM 1478 C C . ASP A 1 187 ? -6.80984 -16.06096 30.99312 1.000 49.93507 542 ASP A C 1
ATOM 1479 O O . ASP A 1 187 ? -6.83474 -17.23498 30.60947 1.000 45.68461 542 ASP A O 1
ATOM 1484 N N . LYS A 1 188 ? -6.48874 -15.04823 30.17969 1.000 50.78175 543 LYS A N 1
ATOM 1485 C CA . LYS A 1 188 ? -6.28171 -15.28264 28.75567 1.000 49.32020 543 LYS A CA 1
ATOM 1486 C C . LYS A 1 188 ? -5.04988 -16.13190 28.47585 1.000 54.23052 543 LYS A C 1
ATOM 1487 O O . LYS A 1 188 ? -4.93135 -16.67685 27.37324 1.000 56.35770 543 LYS A O 1
ATOM 1493 N N . ASN A 1 189 ? -4.14524 -16.27767 29.44379 1.000 52.36731 544 ASN A N 1
ATOM 1494 C CA . ASN A 1 189 ? -2.93767 -17.07380 29.26322 1.000 45.63936 544 ASN A CA 1
ATOM 1495 C C . ASN A 1 189 ? -2.99384 -18.39941 30.01358 1.000 47.76015 544 ASN A C 1
ATOM 1496 O O . ASN A 1 189 ? -1.97010 -19.07986 30.12547 1.000 49.42392 544 ASN A O 1
ATOM 1501 N N . GLY A 1 190 ? -4.15509 -18.77454 30.54408 1.000 47.48042 545 GLY A N 1
ATOM 1502 C CA . GLY A 1 190 ? -4.31200 -20.05839 31.19132 1.000 43.41939 545 GLY A CA 1
ATOM 1503 C C . GLY A 1 190 ? -4.00837 -20.10102 32.67339 1.000 42.68083 545 GLY A C 1
ATOM 1504 O O . GLY A 1 190 ? -4.07650 -21.18354 33.26895 1.000 45.39905 545 GLY A O 1
ATOM 1505 N N . TYR A 1 191 ? -3.67832 -18.97698 33.29645 1.000 42.67789 546 TYR A N 1
ATOM 1506 C CA . TYR A 1 191 ? -3.38581 -19.00697 34.71894 1.000 42.06201 546 TYR A CA 1
ATOM 1507 C C . TYR A 1 191 ? -4.67464 -18.90462 35.52151 1.000 44.24665 546 TYR A C 1
ATOM 1508 O O . TYR A 1 191 ? -5.65239 -18.28939 35.08960 1.000 44.70873 546 TYR A O 1
ATOM 1517 N N . LEU A 1 192 ? -4.67143 -19.54198 36.69193 1.000 40.81570 547 LEU A N 1
ATOM 1518 C CA . LEU A 1 192 ? -5.85263 -19.60667 37.54044 1.000 37.70586 547 LEU A CA 1
ATOM 1519 C C . LEU A 1 192 ? -6.26916 -18.21828 38.00759 1.000 41.97701 547 LEU A C 1
ATOM 1520 O O . LEU A 1 192 ? -5.58814 -17.60079 38.83268 1.000 40.51992 547 LEU A O 1
ATOM 1525 N N . ALA A 1 193 ? -7.40334 -17.72981 37.50520 1.000 40.08202 548 ALA A N 1
ATOM 1526 C CA . ALA A 1 193 ? -7.81641 -16.35513 37.74730 1.000 43.75975 548 ALA A CA 1
ATOM 1527 C C . ALA A 1 193 ? -8.82723 -16.21712 38.87596 1.000 39.18593 548 ALA A C 1
ATOM 1528 O O . ALA A 1 193 ? -8.95249 -15.12637 39.44046 1.000 41.69137 548 ALA A O 1
ATOM 1530 N N . GLU A 1 194 ? -9.53854 -17.28740 39.22115 1.000 41.17195 549 GLU A N 1
ATOM 1531 C CA . GLU A 1 194 ? -10.54852 -17.23516 40.27004 1.000 42.29175 549 GLU A CA 1
ATOM 1532 C C . GLU A 1 194 ? -10.77278 -18.65583 40.75742 1.000 38.48328 549 GLU A C 1
ATOM 1533 O O . GLU A 1 194 ? -10.90748 -19.57576 39.94546 1.000 37.78352 549 GLU A O 1
ATOM 1539 N N . CYS A 1 195 ? -10.80326 -18.83413 42.07278 1.000 34.68417 550 CYS A N 1
ATOM 1540 C CA . CYS A 1 195 ? -10.99284 -20.15417 42.66524 1.000 38.14306 550 CYS A CA 1
ATOM 1541 C C . CYS A 1 195 ? -11.94090 -19.99970 43.84263 1.000 42.38183 550 CYS A C 1
ATOM 1542 O O . CYS A 1 195 ? -11.56871 -19.43736 44.87858 1.000 38.49164 550 CYS A O 1
ATOM 1545 N N . ASP A 1 196 ? -13.15335 -20.51614 43.68156 1.000 46.68373 551 ASP A N 1
ATOM 1546 C CA . ASP A 1 196 ? -14.19833 -20.44683 44.69169 1.000 46.30322 551 ASP A CA 1
ATOM 1547 C C . ASP A 1 196 ? -14.39275 -21.84000 45.27837 1.000 42.18331 551 ASP A C 1
ATOM 1548 O O . ASP A 1 196 ? -14.76374 -22.77046 44.55323 1.000 39.20840 551 ASP A O 1
ATOM 1553 N N . THR A 1 197 ? -14.13160 -21.98239 46.57524 1.000 41.45897 552 THR A N 1
ATOM 1554 C CA . THR A 1 197 ? -14.28167 -23.24696 47.27753 1.000 41.03510 552 THR A CA 1
ATOM 1555 C C . THR A 1 197 ? -15.39948 -23.14436 48.30582 1.000 42.37545 552 THR A C 1
ATOM 1556 O O . THR A 1 197 ? -15.60801 -22.09639 48.92165 1.000 47.93671 552 THR A O 1
ATOM 1560 N N . ILE A 1 198 ? -16.10227 -24.25956 48.50876 1.000 41.83133 553 ILE A N 1
ATOM 1561 C CA . ILE A 1 198 ? -17.26688 -24.24609 49.38592 1.000 41.99460 553 ILE A CA 1
ATOM 1562 C C . ILE A 1 198 ? -16.88196 -24.20964 50.86281 1.000 39.95567 553 ILE A C 1
ATOM 1563 O O . ILE A 1 198 ? -17.67090 -23.72175 51.67960 1.000 44.92220 553 ILE A O 1
ATOM 1568 N N . GLN A 1 199 ? -15.68874 -24.68596 51.23523 1.000 35.81848 554 GLN A N 1
ATOM 1569 C CA . GLN A 1 199 ? -15.30621 -24.73620 52.63915 1.000 44.01004 554 GLN A CA 1
ATOM 1570 C C . GLN A 1 199 ? -14.27620 -23.69629 53.03656 1.000 43.28461 554 GLN A C 1
ATOM 1571 O O . GLN A 1 199 ? -14.19581 -23.35517 54.21979 1.000 41.45512 554 GLN A O 1
ATOM 1577 N N . PHE A 1 200 ? -13.51404 -23.16392 52.09184 1.000 43.25866 555 PHE A N 1
ATOM 1578 C CA . PHE A 1 200 ? -12.46985 -22.21886 52.44780 1.000 39.00755 555 PHE A CA 1
ATOM 1579 C C . PHE A 1 200 ? -12.63959 -20.90454 51.69826 1.000 37.99109 555 PHE A C 1
ATOM 1580 O O . PHE A 1 200 ? -13.74049 -20.34799 51.66564 1.000 37.97748 555 PHE A O 1
ATOM 1588 N N . SER A 1 201 ? -11.56883 -20.41510 51.08078 1.000 34.99955 556 SER A N 1
ATOM 1589 C CA . SER A 1 201 ? -11.54582 -19.07029 50.52665 1.000 31.19024 556 SER A CA 1
ATOM 1590 C C . SER A 1 201 ? -12.17275 -18.99938 49.12911 1.000 37.33728 556 SER A C 1
ATOM 1591 O O . SER A 1 201 ? -12.37255 -20.00482 48.43596 1.000 36.01999 556 SER A O 1
ATOM 1594 N N . HIS A 1 202 ? -12.48105 -17.76772 48.72699 1.000 34.01279 557 HIS A N 1
ATOM 1595 C CA . HIS A 1 202 ? -12.89315 -17.42928 47.36947 1.000 36.43539 557 HIS A CA 1
ATOM 1596 C C . HIS A 1 202 ? -11.99243 -16.28477 46.92589 1.000 39.42183 557 HIS A C 1
ATOM 1597 O O . HIS A 1 202 ? -12.11998 -15.16152 47.42277 1.000 42.55241 557 HIS A O 1
ATOM 1604 N N . LEU A 1 203 ? -11.06327 -16.57110 46.01730 1.000 41.39106 558 LEU A N 1
ATOM 1605 C CA . LEU A 1 203 ? -10.01153 -15.62995 45.66954 1.000 38.57248 558 LEU A CA 1
ATOM 1606 C C . LEU A 1 203 ? -9.96341 -15.39031 44.17121 1.000 39.17189 558 LEU A C 1
ATOM 1607 O O . LEU A 1 203 ? -10.37397 -16.23989 43.37739 1.000 37.59270 558 LEU A O 1
ATOM 1612 N N . TRP A 1 204 ? -9.44300 -14.22248 43.79934 1.000 40.55754 559 TRP A N 1
ATOM 1613 C CA . TRP A 1 204 ? -9.11968 -13.88244 42.42128 1.000 43.94418 559 TRP A CA 1
ATOM 1614 C C . TRP A 1 204 ? -7.62041 -13.63578 42.32504 1.000 40.87486 559 TRP A C 1
ATOM 1615 O O . TRP A 1 204 ? -6.98853 -13.19848 43.28938 1.000 43.82995 559 TRP A O 1
ATOM 1626 N N . HIS A 1 205 ? -7.04874 -13.93330 41.16567 1.000 37.23589 560 HIS A N 1
ATOM 1627 C CA . HIS A 1 205 ? -5.61819 -13.78222 40.95147 1.000 37.57730 560 HIS A CA 1
ATOM 1628 C C . HIS A 1 205 ? -5.39835 -13.14290 39.59071 1.000 43.07046 560 HIS A C 1
ATOM 1629 O O . HIS A 1 205 ? -6.13168 -13.42931 38.64117 1.000 45.44246 560 HIS A O 1
ATOM 1636 N N . GLU A 1 206 ? -4.39675 -12.26903 39.50579 1.000 39.03728 561 GLU A N 1
ATOM 1637 C CA . GLU A 1 206 ? -3.98773 -11.64886 38.25521 1.000 46.70601 561 GLU A CA 1
ATOM 1638 C C . GLU A 1 206 ? -2.49311 -11.86230 38.07054 1.000 45.09151 561 GLU A C 1
ATOM 1639 O O . GLU A 1 206 ? -1.73764 -11.91578 39.04516 1.000 46.14800 561 GLU A O 1
ATOM 1645 N N . TYR A 1 207 ? -2.07067 -11.98430 36.81126 1.000 42.22620 562 TYR A N 1
ATOM 1646 C CA . TYR A 1 207 ? -0.70258 -12.36761 36.49221 1.000 48.21498 562 TYR A CA 1
ATOM 1647 C C . TYR A 1 207 ? -0.18744 -11.57566 35.29938 1.000 50.79270 562 TYR A C 1
ATOM 1648 O O . TYR A 1 207 ? -0.95808 -11.04010 34.49910 1.000 49.08937 562 TYR A O 1
ATOM 1657 N N . THR A 1 208 ? 1.13980 -11.52287 35.18687 1.000 53.24437 563 THR A N 1
ATOM 1658 C CA . THR A 1 208 ? 1.80114 -11.08214 33.96945 1.000 50.85346 563 THR A CA 1
ATOM 1659 C C . THR A 1 208 ? 1.77568 -12.20459 32.93613 1.000 54.83652 563 THR A C 1
ATOM 1660 O O . THR A 1 208 ? 1.27096 -13.30441 33.18444 1.000 52.68313 563 THR A O 1
ATOM 1664 N N . SER A 1 209 ? 2.37789 -11.93549 31.77342 1.000 54.50443 564 SER A N 1
ATOM 1665 C CA . SER A 1 209 ? 2.47355 -12.94629 30.72356 1.000 56.43729 564 SER A CA 1
ATOM 1666 C C . SER A 1 209 ? 3.24072 -14.18017 31.18805 1.000 60.48471 564 SER A C 1
ATOM 1667 O O . SER A 1 209 ? 2.94921 -15.29510 30.74012 1.000 57.20226 564 SER A O 1
ATOM 1670 N N . GLU A 1 210 ? 4.23654 -14.00051 32.05661 1.000 61.81200 565 GLU A N 1
ATOM 1671 C CA . GLU A 1 210 ? 5.04979 -15.09901 32.56063 1.000 58.19558 565 GLU A CA 1
ATOM 1672 C C . GLU A 1 210 ? 4.40932 -15.83477 33.72879 1.000 55.90387 565 GLU A C 1
ATOM 1673 O O . GLU A 1 210 ? 4.97778 -16.82891 34.19575 1.000 63.14921 565 GLU A O 1
ATOM 1679 N N . GLY A 1 211 ? 3.26199 -15.37751 34.21859 1.000 53.54394 566 GLY A N 1
ATOM 1680 C CA . GLY A 1 211 ? 2.61931 -16.01220 35.34828 1.000 50.71886 566 GLY A CA 1
ATOM 1681 C C . GLY A 1 211 ? 3.00867 -15.47576 36.70532 1.000 47.55577 566 GLY A C 1
ATOM 1682 O O . GLY A 1 211 ? 2.71371 -16.12368 37.71545 1.000 49.67559 566 GLY A O 1
ATOM 1683 N N . TRP A 1 212 ? 3.66761 -14.32267 36.76729 1.000 50.93580 567 TRP A N 1
ATOM 1684 C CA . TRP A 1 212 ? 3.97529 -13.69249 38.04415 1.000 49.78038 567 TRP A CA 1
ATOM 1685 C C . TRP A 1 212 ? 2.71934 -13.00607 38.56478 1.000 50.11844 567 TRP A C 1
ATOM 1686 O O . TRP A 1 212 ? 2.18068 -12.10513 37.91101 1.000 47.50753 567 TRP A O 1
ATOM 1697 N N . MET A 1 213 ? 2.25271 -13.43370 39.73599 1.000 45.73037 568 MET A N 1
ATOM 1698 C CA . MET A 1 213 ? 1.00234 -12.92630 40.29286 1.000 44.56210 568 MET A CA 1
ATOM 1699 C C . MET A 1 213 ? 1.18910 -11.48401 40.75544 1.000 51.39084 568 MET A C 1
ATOM 1700 O O . MET A 1 213 ? 1.87754 -11.22716 41.74846 1.000 49.72611 568 MET A O 1
ATOM 1705 N N . THR A 1 214 ? 0.54840 -10.54350 40.05831 1.000 45.34319 569 THR A N 1
ATOM 1706 C CA . THR A 1 214 ? 0.64857 -9.12798 40.38767 1.000 41.33963 569 THR A CA 1
ATOM 1707 C C . THR A 1 214 ? -0.50298 -8.62099 41.24328 1.000 46.00055 569 THR A C 1
ATOM 1708 O O . THR A 1 214 ? -0.41559 -7.50825 41.77216 1.000 41.54678 569 THR A O 1
ATOM 1712 N N . ARG A 1 215 ? -1.57295 -9.39501 41.38734 1.000 45.24968 570 ARG A N 1
ATOM 1713 C CA . ARG A 1 215 ? -2.66474 -9.02825 42.27374 1.000 43.63475 570 ARG A CA 1
ATOM 1714 C C . ARG A 1 215 ? -3.38844 -10.28474 42.72670 1.000 45.46669 570 ARG A C 1
ATOM 1715 O O . ARG A 1 215 ? -3.57735 -11.21515 41.93892 1.000 41.14979 570 ARG A O 1
ATOM 1723 N N . TRP A 1 216 ? -3.78371 -10.30606 43.99900 1.000 38.88201 571 TRP A N 1
ATOM 1724 C CA . TRP A 1 216 ? -4.77421 -11.25496 44.47691 1.000 37.69244 571 TRP A CA 1
ATOM 1725 C C . TRP A 1 216 ? -5.73858 -10.52920 45.40378 1.000 41.57879 571 TRP A C 1
ATOM 1726 O O . TRP A 1 216 ? -5.37783 -9.54188 46.04973 1.000 36.66639 571 TRP A O 1
ATOM 1737 N N . ARG A 1 217 ? -6.97474 -11.02131 45.45356 1.000 42.05794 572 ARG A N 1
ATOM 1738 C CA . ARG A 1 217 ? -8.00950 -10.38778 46.25460 1.000 39.46515 572 ARG A CA 1
ATOM 1739 C C . ARG A 1 217 ? -9.02763 -11.42973 46.69138 1.000 45.44351 572 ARG A C 1
ATOM 1740 O O . ARG A 1 217 ? -9.16972 -12.48529 46.06809 1.000 41.23348 572 ARG A O 1
ATOM 1748 N N . ASP A 1 218 ? -9.73743 -11.11574 47.77693 1.000 34.82133 573 ASP A N 1
ATOM 1749 C CA . ASP A 1 218 ? -10.85161 -11.91477 48.25377 1.000 37.74119 573 ASP A CA 1
ATOM 1750 C C . ASP A 1 218 ? -12.16833 -11.28299 47.78849 1.000 39.75035 573 ASP A C 1
ATOM 1751 O O . ASP A 1 218 ? -12.18888 -10.48800 46.84511 1.000 40.75083 573 ASP A O 1
ATOM 1756 N N . THR A 1 219 ? -13.27360 -11.62534 48.45403 1.000 45.84785 574 THR A N 1
ATOM 1757 C CA . THR A 1 219 ? -14.59609 -11.19946 48.00724 1.000 41.47102 574 THR A CA 1
ATOM 1758 C C . THR A 1 219 ? -14.94938 -9.76893 48.39306 1.000 51.72045 574 THR A C 1
ATOM 1759 O O . THR A 1 219 ? -15.97333 -9.26237 47.92389 1.000 54.42105 574 THR A O 1
ATOM 1763 N N . ASP A 1 220 ? -14.15292 -9.10496 49.23212 1.000 51.55801 575 ASP A N 1
ATOM 1764 C CA . ASP A 1 220 ? -14.59707 -7.82489 49.77157 1.000 54.01725 575 ASP A CA 1
ATOM 1765 C C . ASP A 1 220 ? -13.45253 -6.85451 50.03991 1.000 48.18379 575 ASP A C 1
ATOM 1766 O O . ASP A 1 220 ? -13.22985 -5.92875 49.25439 1.000 55.09240 575 ASP A O 1
ATOM 1771 N N . LYS A 1 221 ? -12.73691 -7.03732 51.15137 1.000 39.65846 576 LYS A N 1
ATOM 1772 C CA . LYS A 1 221 ? -11.85451 -5.99345 51.65606 1.000 47.90785 576 LYS A CA 1
ATOM 1773 C C . LYS A 1 221 ? -10.37898 -6.20843 51.34974 1.000 46.42825 576 LYS A C 1
ATOM 1774 O O . LYS A 1 221 ? -9.61427 -5.23833 51.40984 1.000 45.09906 576 LYS A O 1
ATOM 1780 N N . THR A 1 222 ? -9.95067 -7.42776 51.03038 1.000 39.30704 577 THR A N 1
ATOM 1781 C CA . THR A 1 222 ? -8.52941 -7.72702 50.89046 1.000 38.35783 577 THR A CA 1
ATOM 1782 C C . THR A 1 222 ? -8.14248 -7.69966 49.41673 1.000 45.51737 577 THR A C 1
ATOM 1783 O O . THR A 1 222 ? -8.68460 -8.46647 48.61583 1.000 41.68781 577 THR A O 1
ATOM 1787 N N . CYS A 1 223 ? -7.20617 -6.81939 49.06690 1.000 41.86495 578 CYS A N 1
ATOM 1788 C CA . CYS A 1 223 ? -6.67314 -6.74623 47.71043 1.000 41.90608 578 CYS A CA 1
ATOM 1789 C C . CYS A 1 223 ? -5.20903 -6.35122 47.79852 1.000 40.53763 578 CYS A C 1
ATOM 1790 O O . CYS A 1 223 ? -4.88994 -5.29090 48.34148 1.000 49.02370 578 CYS A O 1
ATOM 1793 N N . VAL A 1 224 ? -4.32478 -7.19676 47.27539 1.000 41.76291 579 VAL A N 1
ATOM 1794 C CA . VAL A 1 224 ? -2.88269 -7.02173 47.41226 1.000 42.12711 579 VAL A CA 1
ATOM 1795 C C . VAL A 1 224 ? -2.26664 -6.91657 46.02632 1.000 45.80771 579 VAL A C 1
ATOM 1796 O O . VAL A 1 224 ? -2.56760 -7.73019 45.14529 1.000 43.56430 579 VAL A O 1
ATOM 1800 N N . ASP A 1 225 ? -1.39694 -5.92973 45.84106 1.000 42.37624 580 ASP A N 1
ATOM 1801 C CA . ASP A 1 225 ? -0.63702 -5.77002 44.61249 1.000 42.51229 580 ASP A CA 1
ATOM 1802 C C . ASP A 1 225 ? 0.82959 -6.08460 44.87045 1.000 43.69468 580 ASP A C 1
ATOM 1803 O O . ASP A 1 225 ? 1.40136 -5.66559 45.88167 1.000 42.35552 580 ASP A O 1
ATOM 1808 N N . ILE A 1 226 ? 1.42827 -6.83632 43.95448 1.000 44.69465 581 ILE A N 1
ATOM 1809 C CA . ILE A 1 226 ? 2.80225 -7.30269 44.07759 1.000 45.38453 581 ILE A CA 1
ATOM 1810 C C . ILE A 1 226 ? 3.57244 -6.81024 42.86305 1.000 43.01259 581 ILE A C 1
ATOM 1811 O O . ILE A 1 226 ? 3.05787 -6.84248 41.73861 1.000 48.53513 581 ILE A O 1
ATOM 1816 N N . VAL A 1 227 ? 4.79913 -6.35006 43.08584 1.000 43.19007 582 VAL A N 1
ATOM 1817 C CA . VAL A 1 227 ? 5.66566 -5.88760 42.00978 1.000 49.48644 582 VAL A CA 1
ATOM 1818 C C . VAL A 1 227 ? 6.90865 -6.76446 41.98907 1.000 52.68359 582 VAL A C 1
ATOM 1819 O O . VAL A 1 227 ? 7.47722 -7.07569 43.04240 1.000 50.67326 582 VAL A O 1
ATOM 1823 N N . TYR A 1 228 ? 7.32321 -7.16255 40.78855 1.000 51.54271 583 TYR A N 1
ATOM 1824 C CA . TYR A 1 228 ? 8.48844 -8.00789 40.59144 1.000 53.33162 583 TYR A CA 1
ATOM 1825 C C . TYR A 1 228 ? 9.57792 -7.24289 39.85469 1.000 49.50184 583 TYR A C 1
ATOM 1826 O O . TYR A 1 228 ? 9.29780 -6.31840 39.08692 1.000 53.18351 583 TYR A O 1
ATOM 1835 N N . ASP A 1 229 ? 10.82840 -7.63118 40.08821 1.000 51.06058 584 ASP A N 1
ATOM 1836 C CA . ASP A 1 229 ? 11.87257 -7.14433 39.20489 1.000 58.85846 584 ASP A CA 1
ATOM 1837 C C . ASP A 1 229 ? 11.87327 -7.99179 37.93431 1.000 59.55683 584 ASP A C 1
ATOM 1838 O O . ASP A 1 229 ? 11.12002 -8.96099 37.80108 1.000 58.36109 584 ASP A O 1
ATOM 1843 N N . THR A 1 230 ? 12.73185 -7.63200 36.98389 1.000 65.34503 585 THR A N 1
ATOM 1844 C CA . THR A 1 230 ? 12.72318 -8.32409 35.70401 1.000 71.33586 585 THR A CA 1
ATOM 1845 C C . THR A 1 230 ? 13.17646 -9.77130 35.81040 1.000 76.34188 585 THR A C 1
ATOM 1846 O O . THR A 1 230 ? 12.99126 -10.52812 34.85082 1.000 72.56094 585 THR A O 1
ATOM 1850 N N . LEU A 1 231 ? 13.74862 -10.17676 36.94215 1.000 72.79263 586 LEU A N 1
ATOM 1851 C CA . LEU A 1 231 ? 14.18556 -11.54942 37.14758 1.000 64.46285 586 LEU A CA 1
ATOM 1852 C C . LEU A 1 231 ? 13.13815 -12.39112 37.85670 1.000 61.73318 586 LEU A C 1
ATOM 1853 O O . LEU A 1 231 ? 13.40296 -13.55626 38.16354 1.000 72.90846 586 LEU A O 1
ATOM 1858 N N . GLY A 1 232 ? 11.95479 -11.83596 38.10711 1.000 60.57302 587 GLY A N 1
ATOM 1859 C CA . GLY A 1 232 ? 10.88918 -12.55331 38.77359 1.000 62.31716 587 GLY A CA 1
ATOM 1860 C C . GLY A 1 232 ? 10.91154 -12.50661 40.28470 1.000 59.14585 587 GLY A C 1
ATOM 1861 O O . GLY A 1 232 ? 10.11186 -13.20572 40.91775 1.000 61.72076 587 GLY A O 1
ATOM 1862 N N . ARG A 1 233 ? 11.78725 -11.70685 40.88846 1.000 55.93953 588 ARG A N 1
ATOM 1863 C CA . ARG A 1 233 ? 11.85067 -11.61229 42.34143 1.000 55.10655 588 ARG A CA 1
ATOM 1864 C C . ARG A 1 233 ? 10.88743 -10.54534 42.84420 1.000 53.36036 588 ARG A C 1
ATOM 1865 O O . ARG A 1 233 ? 10.76356 -9.47120 42.24849 1.000 55.78689 588 ARG A O 1
ATOM 1873 N N . THR A 1 234 ? 10.19810 -10.85856 43.93913 1.000 47.51578 589 THR A N 1
ATOM 1874 C CA . THR A 1 234 ? 9.27065 -9.91931 44.55665 1.000 50.61439 589 THR A CA 1
ATOM 1875 C C . THR A 1 234 ? 10.04600 -8.74999 45.14812 1.000 49.40285 589 THR A C 1
ATOM 1876 O O . THR A 1 234 ? 10.90679 -8.94625 46.01172 1.000 54.39428 589 THR A O 1
ATOM 1880 N N . VAL A 1 235 ? 9.76140 -7.53504 44.68160 1.000 49.51137 590 VAL A N 1
ATOM 1881 C CA . VAL A 1 235 ? 10.42192 -6.36174 45.23834 1.000 49.40844 590 VAL A CA 1
ATOM 1882 C C . VAL A 1 235 ? 9.51756 -5.55948 46.16938 1.000 45.07559 590 VAL A C 1
ATOM 1883 O O . VAL A 1 235 ? 10.03340 -4.83914 47.03716 1.000 54.51027 590 VAL A O 1
ATOM 1887 N N . SER A 1 236 ? 8.19697 -5.66957 46.03467 1.000 45.25088 591 SER A N 1
ATOM 1888 C CA . SER A 1 236 ? 7.30776 -4.96374 46.94989 1.000 49.12392 591 SER A CA 1
ATOM 1889 C C . SER A 1 236 ? 5.92828 -5.60259 46.92818 1.000 53.18631 591 SER A C 1
ATOM 1890 O O . SER A 1 236 ? 5.52656 -6.23391 45.94765 1.000 48.86932 591 SER A O 1
ATOM 1893 N N . THR A 1 237 ? 5.20768 -5.41643 48.03571 1.000 49.83781 592 THR A N 1
ATOM 1894 C CA . THR A 1 237 ? 3.79116 -5.72866 48.13901 1.000 40.80024 592 THR A CA 1
ATOM 1895 C C . THR A 1 237 ? 3.07487 -4.52375 48.73422 1.000 46.40573 592 THR A C 1
ATOM 1896 O O . THR A 1 237 ? 3.69475 -3.64106 49.33417 1.000 44.11512 592 THR A O 1
ATOM 1900 N N . LEU A 1 238 ? 1.75525 -4.49522 48.55451 1.000 43.56901 593 LEU A N 1
ATOM 1901 C CA . LEU A 1 238 ? 0.93925 -3.39910 49.05068 1.000 41.15862 593 LEU A CA 1
ATOM 1902 C C . LEU A 1 238 ? -0.53641 -3.75704 48.97300 1.000 42.80066 593 LEU A C 1
ATOM 1903 O O . LEU A 1 238 ? -1.02795 -4.12224 47.90331 1.000 49.00693 593 LEU A O 1
ATOM 1908 N N . SER A 1 239 ? -1.25273 -3.67385 50.08784 1.000 43.83522 594 SER A N 1
ATOM 1909 C CA . SER A 1 239 ? -2.69539 -3.84496 50.03128 1.000 44.52670 594 SER A CA 1
ATOM 1910 C C . SER A 1 239 ? -3.36225 -2.48438 49.86650 1.000 48.80913 594 SER A C 1
ATOM 1911 O O . SER A 1 239 ? -2.79998 -1.44342 50.21294 1.000 50.45644 594 SER A O 1
ATOM 1914 N N . THR A 1 240 ? -4.57353 -2.50096 49.30789 1.000 41.14195 595 THR A N 1
ATOM 1915 C CA . THR A 1 240 ? -5.26868 -1.24966 49.02951 1.000 48.52414 595 THR A CA 1
ATOM 1916 C C . THR A 1 240 ? -5.71704 -0.53580 50.30067 1.000 49.65600 595 THR A C 1
ATOM 1917 O O . THR A 1 240 ? -6.04650 0.65253 50.24480 1.000 50.96232 595 THR A O 1
ATOM 1921 N N . GLU A 1 241 ? -5.72453 -1.22103 51.44002 1.000 46.16259 596 GLU A N 1
ATOM 1922 C CA . GLU A 1 241 ? -6.01662 -0.59213 52.72130 1.000 47.84995 596 GLU A CA 1
ATOM 1923 C C . GLU A 1 241 ? -4.75757 -0.15930 53.46301 1.000 49.39327 596 GLU A C 1
ATOM 1924 O O . GLU A 1 241 ? -4.84214 0.21033 54.63829 1.000 52.37984 596 GLU A O 1
ATOM 1930 N N . GLY A 1 242 ? -3.59469 -0.21158 52.81062 1.000 50.66637 597 GLY A N 1
ATOM 1931 C CA . GLY A 1 242 ? -2.36019 0.29985 53.36208 1.000 45.43929 597 GLY A CA 1
ATOM 1932 C C . GLY A 1 242 ? -1.47872 -0.73203 54.03768 1.000 44.06636 597 GLY A C 1
ATOM 1933 O O . GLY A 1 242 ? -0.28967 -0.46474 54.24540 1.000 47.03973 597 GLY A O 1
ATOM 1934 N N . TYR A 1 243 ? -2.02344 -1.89377 54.38413 1.000 42.77584 598 TYR A N 1
ATOM 1935 C CA . TYR A 1 243 ? -1.25598 -2.89597 55.10630 1.000 43.61584 598 TYR A CA 1
ATOM 1936 C C . TYR A 1 243 ? -0.15008 -3.50745 54.24973 1.000 44.35568 598 TYR A C 1
ATOM 1937 O O . TYR A 1 243 ? -0.26103 -3.62004 53.02655 1.000 44.54103 598 TYR A O 1
ATOM 1946 N N . PHE A 1 244 ? 0.93510 -3.89126 54.92542 1.000 44.72937 599 PHE A N 1
ATOM 1947 C CA . PHE A 1 244 ? 2.04427 -4.63500 54.32824 1.000 42.57859 599 PHE A CA 1
ATOM 1948 C C . PHE A 1 244 ? 2.61696 -3.92870 53.10594 1.000 42.73627 599 PHE A C 1
ATOM 1949 O O . PHE A 1 244 ? 2.89772 -4.54198 52.07253 1.000 44.65326 599 PHE A O 1
ATOM 1957 N N . ASP A 1 245 ? 2.80192 -2.61665 53.24128 1.000 47.25497 600 ASP A N 1
ATOM 1958 C CA . ASP A 1 245 ? 3.54932 -1.80255 52.28719 1.000 44.91936 600 ASP A CA 1
ATOM 1959 C C . ASP A 1 245 ? 5.03070 -2.11918 52.47530 1.000 52.00750 600 ASP A C 1
ATOM 1960 O O . ASP A 1 245 ? 5.79650 -1.35975 53.07224 1.000 53.04664 600 ASP A O 1
ATOM 1965 N N . ASP A 1 246 ? 5.44057 -3.27223 51.95536 1.000 47.74886 601 ASP A N 1
ATOM 1966 C CA . ASP A 1 246 ? 6.74546 -3.84388 52.24670 1.000 47.08927 601 ASP A CA 1
ATOM 1967 C C . ASP A 1 246 ? 7.61625 -3.85433 50.99698 1.000 49.18164 601 ASP A C 1
ATOM 1968 O O . ASP A 1 246 ? 7.11389 -3.90978 49.87276 1.000 51.11086 601 ASP A O 1
ATOM 1973 N N . GLN A 1 247 ? 8.93223 -3.79474 51.20690 1.000 50.04098 602 GLN A N 1
ATOM 1974 C CA . GLN A 1 247 ? 9.90441 -3.86585 50.12614 1.000 50.65882 602 GLN A CA 1
ATOM 1975 C C . GLN A 1 247 ? 10.90690 -4.97073 50.41658 1.000 51.39958 602 GLN A C 1
ATOM 1976 O O . GLN A 1 247 ? 11.13934 -5.33348 51.57284 1.000 50.93687 602 GLN A O 1
ATOM 1982 N N . PHE A 1 248 ? 11.50600 -5.49718 49.35341 1.000 50.36940 603 PHE A N 1
ATOM 1983 C CA . PHE A 1 248 ? 12.47242 -6.57896 49.46498 1.000 52.68018 603 PHE A CA 1
ATOM 1984 C C . PHE A 1 248 ? 13.71397 -6.24830 48.65137 1.000 51.80064 603 PHE A C 1
ATOM 1985 O O . PHE A 1 248 ? 13.61794 -5.96572 47.45429 1.000 52.71459 603 PHE A O 1
ATOM 1993 N N . LEU A 1 249 ? 14.87096 -6.27911 49.30683 1.000 55.31051 604 LEU A N 1
ATOM 1994 C CA . LEU A 1 249 ? 16.15744 -6.05921 48.66548 1.000 54.91235 604 LEU A CA 1
ATOM 1995 C C . LEU A 1 249 ? 16.95144 -7.35955 48.63865 1.000 56.66562 604 LEU A C 1
ATOM 1996 O O . LEU A 1 249 ? 16.87964 -8.16148 49.57613 1.000 61.31531 604 LEU A O 1
ATOM 2001 N N . TYR A 1 250 ? 17.71581 -7.56106 47.56802 1.000 52.36021 605 TYR A N 1
ATOM 2002 C CA . TYR A 1 250 ? 18.44066 -8.80161 47.35406 1.000 50.69622 605 TYR A CA 1
ATOM 2003 C C . TYR A 1 250 ? 19.91972 -8.52212 47.12678 1.000 59.09636 605 TYR A C 1
ATOM 2004 O O . TYR A 1 250 ? 20.30432 -7.46091 46.62992 1.000 54.19764 605 TYR A O 1
ATOM 2013 N N . ASN A 1 251 ? 20.74886 -9.48975 47.51981 1.000 61.77737 606 ASN A N 1
ATOM 2014 C CA . ASN A 1 251 ? 22.19984 -9.39125 47.36611 1.000 62.65863 606 ASN A CA 1
ATOM 2015 C C . ASN A 1 251 ? 22.70172 -10.81257 47.12745 1.000 64.84627 606 ASN A C 1
ATOM 2016 O O . ASN A 1 251 ? 22.90855 -11.56932 48.08133 1.000 66.94897 606 ASN A O 1
ATOM 2021 N N . ASP A 1 252 ? 22.90329 -11.15945 45.85521 1.000 68.72926 607 ASP A N 1
ATOM 2022 C CA . ASP A 1 252 ? 23.23506 -12.53325 45.49743 1.000 80.30659 607 ASP A CA 1
ATOM 2023 C C . ASP A 1 252 ? 24.68252 -12.89089 45.81653 1.000 79.25116 607 ASP A C 1
ATOM 2024 O O . ASP A 1 252 ? 24.98289 -14.06445 46.05537 1.000 77.95715 607 ASP A O 1
ATOM 2029 N N . ASP A 1 253 ? 25.58618 -11.90883 45.81713 1.000 73.71554 608 ASP A N 1
ATOM 2030 C CA . ASP A 1 253 ? 26.98146 -12.18113 46.15098 1.000 74.43988 608 ASP A CA 1
ATOM 2031 C C . ASP A 1 253 ? 27.16547 -12.41081 47.64726 1.000 79.28626 608 ASP A C 1
ATOM 2032 O O . ASP A 1 253 ? 27.91608 -13.30606 48.05461 1.000 79.33026 608 ASP A O 1
ATOM 2037 N N . GLU A 1 254 ? 26.49705 -11.61113 48.48483 1.000 79.96194 609 GLU A N 1
ATOM 2038 C CA . GLU A 1 254 ? 26.55071 -11.82429 49.92722 1.000 75.25379 609 GLU A CA 1
ATOM 2039 C C . GLU A 1 254 ? 25.58907 -12.90250 50.39776 1.000 75.11435 609 GLU A C 1
ATOM 2040 O O . GLU A 1 254 ? 25.72721 -13.37522 51.53164 1.000 74.14873 609 GLU A O 1
ATOM 2046 N N . LYS A 1 255 ? 24.63923 -13.30416 49.55003 1.000 72.34941 610 LYS A N 1
ATOM 2047 C CA . LYS A 1 255 ? 23.56869 -14.22623 49.92375 1.000 67.67276 610 LYS A CA 1
ATOM 2048 C C . LYS A 1 255 ? 22.79083 -13.69172 51.12690 1.000 64.93737 610 LYS A C 1
ATOM 2049 O O . LYS A 1 255 ? 22.58554 -14.38542 52.12587 1.000 65.33380 610 LYS A O 1
ATOM 2055 N N . CYS A 1 256 ? 22.34619 -12.43890 51.01274 1.000 62.44782 611 CYS A N 1
ATOM 2056 C CA . CYS A 1 256 ? 21.64929 -11.74327 52.08670 1.000 57.70711 611 CYS A CA 1
ATOM 2057 C C . CYS A 1 256 ? 20.46864 -10.97980 51.50527 1.000 55.50104 611 CYS A C 1
ATOM 2058 O O . CYS A 1 256 ? 20.64148 -10.16821 50.59215 1.000 58.32673 611 CYS A O 1
ATOM 2061 N N . THR A 1 257 ? 19.27770 -11.23492 52.04209 1.000 54.08421 612 THR A N 1
ATOM 2062 C CA . THR A 1 257 ? 18.04557 -10.57777 51.62487 1.000 54.56325 612 THR A CA 1
ATOM 2063 C C . THR A 1 257 ? 17.54058 -9.65911 52.73237 1.000 52.28628 612 THR A C 1
ATOM 2064 O O . THR A 1 257 ? 17.54660 -10.03066 53.91040 1.000 55.61095 612 THR A O 1
ATOM 2068 N N . THR A 1 258 ? 17.10484 -8.45949 52.35261 1.000 51.74453 613 THR A N 1
ATOM 2069 C CA . THR A 1 258 ? 16.62132 -7.45937 53.29660 1.000 51.24737 613 THR A CA 1
ATOM 2070 C C . THR A 1 258 ? 15.12016 -7.26154 53.13634 1.000 55.43060 613 THR A C 1
ATOM 2071 O O . THR A 1 258 ? 14.62940 -7.07176 52.01844 1.000 57.34867 613 THR A O 1
ATOM 2075 N N . TYR A 1 259 ? 14.40158 -7.30769 54.25920 1.000 51.91977 614 TYR A N 1
ATOM 2076 C CA . TYR A 1 259 ? 12.95979 -7.08415 54.32000 1.000 47.42044 614 TYR A CA 1
ATOM 2077 C C . TYR A 1 259 ? 12.69895 -5.74563 55.00267 1.000 57.17102 614 TYR A C 1
ATOM 2078 O O . TYR A 1 259 ? 13.00493 -5.57862 56.18867 1.000 50.34176 614 TYR A O 1
ATOM 2087 N N . LEU A 1 260 ? 12.13861 -4.79521 54.25466 1.000 52.62343 615 LEU A N 1
ATOM 2088 C CA . LEU A 1 260 ? 11.79443 -3.47355 54.77834 1.000 50.17500 615 LEU A CA 1
ATOM 2089 C C . LEU A 1 260 ? 10.29193 -3.45165 55.02913 1.000 51.21278 615 LEU A C 1
ATOM 2090 O O . LEU A 1 260 ? 9.50263 -3.27702 54.09814 1.000 51.48311 615 LEU A O 1
ATOM 2095 N N . ASP A 1 261 ? 9.89478 -3.62492 56.28982 1.000 49.76782 616 ASP A N 1
ATOM 2096 C CA . ASP A 1 261 ? 8.47619 -3.72082 56.59784 1.000 45.71570 616 ASP A CA 1
ATOM 2097 C C . ASP A 1 261 ? 7.83379 -2.33454 56.60166 1.000 47.41281 616 ASP A C 1
ATOM 2098 O O . ASP A 1 261 ? 8.50808 -1.30164 56.58849 1.000 48.40571 616 ASP A O 1
ATOM 2103 N N . ALA A 1 262 ? 6.49857 -2.32778 56.61841 1.000 48.51660 617 ALA A N 1
ATOM 2104 C CA . ALA A 1 262 ? 5.74310 -1.09667 56.41961 1.000 44.28953 617 ALA A CA 1
ATOM 2105 C C . ALA A 1 262 ? 5.86399 -0.11677 57.57873 1.000 52.30589 617 ALA A C 1
ATOM 2106 O O . ALA A 1 262 ? 5.50934 1.05543 57.41482 1.000 48.94831 617 ALA A O 1
ATOM 2108 N N . GLU A 1 263 ? 6.35526 -0.54904 58.73898 1.000 49.17593 618 GLU A N 1
ATOM 2109 C CA . GLU A 1 263 ? 6.48386 0.34777 59.87947 1.000 53.40456 618 GLU A CA 1
ATOM 2110 C C . GLU A 1 263 ? 7.92292 0.77973 60.13096 1.000 53.02045 618 GLU A C 1
ATOM 2111 O O . GLU A 1 263 ? 8.24594 1.22032 61.23852 1.000 52.59851 618 GLU A O 1
ATOM 2117 N N . GLY A 1 264 ? 8.79327 0.65444 59.13052 1.000 52.02651 619 GLY A N 1
ATOM 2118 C CA . GLY A 1 264 ? 10.13680 1.18176 59.21996 1.000 49.79886 619 GLY A CA 1
ATOM 2119 C C . GLY A 1 264 ? 11.19075 0.21118 59.70007 1.000 45.91127 619 GLY A C 1
ATOM 2120 O O . GLY A 1 264 ? 12.36020 0.59732 59.80845 1.000 54.14406 619 GLY A O 1
ATOM 2121 N N . GLY A 1 265 ? 10.82708 -1.02959 59.98549 1.000 50.01478 620 GLY A N 1
ATOM 2122 C CA . GLY A 1 265 ? 11.80974 -1.99713 60.41359 1.000 51.03463 620 GLY A CA 1
ATOM 2123 C C . GLY A 1 265 ? 12.57136 -2.60293 59.25237 1.000 50.24297 620 GLY A C 1
ATOM 2124 O O . GLY A 1 265 ? 12.11746 -2.62518 58.10818 1.000 50.54733 620 GLY A O 1
ATOM 2125 N N . GLU A 1 266 ? 13.76538 -3.09761 59.56294 1.000 47.57971 621 GLU A N 1
ATOM 2126 C CA . GLU A 1 266 ? 14.64222 -3.71432 58.57604 1.000 49.31285 621 GLU A CA 1
ATOM 2127 C C . GLU A 1 266 ? 15.13973 -5.04482 59.11840 1.000 55.92198 621 GLU A C 1
ATOM 2128 O O . GLU A 1 266 ? 15.73283 -5.09233 60.20163 1.000 55.30548 621 GLU A O 1
ATOM 2134 N N . THR A 1 267 ? 14.88830 -6.11955 58.37466 1.000 49.93127 622 THR A N 1
ATOM 2135 C CA . THR A 1 267 ? 15.31989 -7.45965 58.74683 1.000 52.45360 622 THR A CA 1
ATOM 2136 C C . THR A 1 267 ? 16.18875 -8.02791 57.63410 1.000 53.88691 622 THR A C 1
ATOM 2137 O O . THR A 1 267 ? 15.82484 -7.94487 56.45727 1.000 52.35636 622 THR A O 1
ATOM 2141 N N . ARG A 1 268 ? 17.33239 -8.59843 58.00794 1.000 48.76421 623 ARG A N 1
ATOM 2142 C CA . ARG A 1 268 ? 18.28662 -9.15636 57.06090 1.000 52.60362 623 ARG A CA 1
ATOM 2143 C C . ARG A 1 268 ? 18.41496 -10.65591 57.28277 1.000 55.11792 623 ARG A C 1
ATOM 2144 O O . ARG A 1 268 ? 18.53285 -11.11104 58.42565 1.000 55.50032 623 ARG A O 1
ATOM 2152 N N . TYR A 1 269 ? 18.39711 -11.41710 56.19119 1.000 57.15973 624 TYR A N 1
ATOM 2153 C CA . TYR A 1 269 ? 18.47903 -12.87387 56.23324 1.000 53.24891 624 TYR A CA 1
ATOM 2154 C C . TYR A 1 269 ? 19.65349 -13.33146 55.37986 1.000 55.35790 624 TYR A C 1
ATOM 2155 O O . TYR A 1 269 ? 19.64785 -13.13381 54.16144 1.000 55.62856 624 TYR A O 1
ATOM 2164 N N . TRP A 1 270 ? 20.64657 -13.95022 56.01288 1.000 55.28695 625 TRP A N 1
ATOM 2165 C CA . TRP A 1 270 ? 21.71198 -14.63856 55.29616 1.000 56.79947 625 TRP A CA 1
ATOM 2166 C C . TRP A 1 270 ? 21.31748 -16.09743 55.09610 1.000 61.02301 625 TRP A C 1
ATOM 2167 O O . TRP A 1 270 ? 20.84681 -16.75054 56.03264 1.000 58.50426 625 TRP A O 1
ATOM 2178 N N . TYR A 1 271 ? 21.50025 -16.60262 53.87631 1.000 51.83209 626 TYR A N 1
ATOM 2179 C CA . TYR A 1 271 ? 21.09943 -17.95855 53.53418 1.000 54.63101 626 TYR A CA 1
ATOM 2180 C C . TYR A 1 271 ? 22.24233 -18.69594 52.84651 1.000 57.61136 626 TYR A C 1
ATOM 2181 O O . TYR A 1 271 ? 23.17437 -18.08577 52.31662 1.000 57.33098 626 TYR A O 1
ATOM 2190 N N . ASN A 1 272 ? 22.16159 -20.02862 52.86702 1.000 59.48888 627 ASN A N 1
ATOM 2191 C CA . ASN A 1 272 ? 23.19364 -20.88657 52.30719 1.000 59.00028 627 ASN A CA 1
ATOM 2192 C C . ASN A 1 272 ? 22.75203 -21.43168 50.94657 1.000 59.51592 627 ASN A C 1
ATOM 2193 O O . ASN A 1 272 ? 21.74974 -20.99431 50.37164 1.000 58.06036 627 ASN A O 1
ATOM 2198 N N . GLY A 1 273 ? 23.49881 -22.41915 50.43650 1.000 62.00255 628 GLY A N 1
ATOM 2199 C CA . GLY A 1 273 ? 23.27482 -22.90317 49.08166 1.000 59.42349 628 GLY A CA 1
ATOM 2200 C C . GLY A 1 273 ? 21.89247 -23.47838 48.83994 1.000 61.92280 628 GLY A C 1
ATOM 2201 O O . GLY A 1 273 ? 21.39249 -23.44218 47.71372 1.000 69.43539 628 GLY A O 1
ATOM 2202 N N . ASP A 1 274 ? 21.25538 -24.01160 49.87706 1.000 64.87900 629 ASP A N 1
ATOM 2203 C CA . ASP A 1 274 ? 19.90681 -24.54703 49.75560 1.000 57.75034 629 ASP A CA 1
ATOM 2204 C C . ASP A 1 274 ? 18.83299 -23.49547 50.00954 1.000 60.93677 629 ASP A C 1
ATOM 2205 O O . ASP A 1 274 ? 17.64955 -23.84162 50.09102 1.000 58.00803 629 ASP A O 1
ATOM 2210 N N . GLY A 1 275 ? 19.21660 -22.22568 50.13266 1.000 56.47508 630 GLY A N 1
ATOM 2211 C CA . GLY A 1 275 ? 18.25451 -21.18036 50.41972 1.000 61.10133 630 GLY A CA 1
ATOM 2212 C C . GLY A 1 275 ? 17.72523 -21.16602 51.83489 1.000 58.56187 630 GLY A C 1
ATOM 2213 O O . GLY A 1 275 ? 16.63255 -20.64443 52.07056 1.000 64.85151 630 GLY A O 1
ATOM 2214 N N . LEU A 1 276 ? 18.46738 -21.72646 52.78537 1.000 58.78746 631 LEU A N 1
ATOM 2215 C CA . LEU A 1 276 ? 18.05670 -21.78088 54.18104 1.000 55.26113 631 LEU A CA 1
ATOM 2216 C C . LEU A 1 276 ? 18.81117 -20.74226 55.00512 1.000 55.16235 631 LEU A C 1
ATOM 2217 O O . LEU A 1 276 ? 20.01742 -20.54975 54.82805 1.000 54.37830 631 LEU A O 1
ATOM 2222 N N . VAL A 1 277 ? 18.09570 -20.08946 55.92034 1.000 53.58731 632 VAL A N 1
ATOM 2223 C CA . VAL A 1 277 ? 18.66279 -18.98736 56.69346 1.000 54.05788 632 VAL A CA 1
ATOM 2224 C C . VAL A 1 277 ? 19.67083 -19.52303 57.70259 1.000 55.35053 632 VAL A C 1
ATOM 2225 O O . VAL A 1 277 ? 19.33836 -20.35355 58.55679 1.000 50.47430 632 VAL A O 1
ATOM 2229 N N . THR A 1 278 ? 20.90223 -19.01868 57.63196 1.000 51.00556 633 THR A N 1
ATOM 2230 C CA . THR A 1 278 ? 21.91746 -19.31786 58.63114 1.000 50.24727 633 THR A CA 1
ATOM 2231 C C . THR A 1 278 ? 22.12728 -18.17855 59.61848 1.000 59.64576 633 THR A C 1
ATOM 2232 O O . THR A 1 278 ? 22.74198 -18.39603 60.66849 1.000 54.54611 633 THR A O 1
ATOM 2236 N N . ARG A 1 279 ? 21.63720 -16.97842 59.31061 1.000 54.84732 634 ARG A N 1
ATOM 2237 C CA . ARG A 1 279 ? 21.82400 -15.83293 60.19004 1.000 58.44176 634 ARG A CA 1
ATOM 2238 C C . ARG A 1 279 ? 20.77294 -14.78293 59.86466 1.000 56.42668 634 ARG A C 1
ATOM 2239 O O . ARG A 1 279 ? 20.62666 -14.39200 58.70276 1.000 54.27944 634 ARG A O 1
ATOM 2247 N N . SER A 1 280 ? 20.04336 -14.33546 60.88499 1.000 50.23704 635 SER A N 1
ATOM 2248 C CA . SER A 1 280 ? 19.05226 -13.28088 60.73426 1.000 55.57739 635 SER A CA 1
ATOM 2249 C C . SER A 1 280 ? 19.28741 -12.19400 61.77482 1.000 59.67068 635 SER A C 1
ATOM 2250 O O . SER A 1 280 ? 19.71154 -12.46956 62.90016 1.000 61.93198 635 SER A O 1
ATOM 2253 N N . ILE A 1 281 ? 19.00946 -10.95013 61.38712 1.000 53.61596 636 ILE A N 1
ATOM 2254 C CA . ILE A 1 281 ? 19.12035 -9.79813 62.27722 1.000 50.41320 636 ILE A CA 1
ATOM 2255 C C . ILE A 1 281 ? 17.81370 -9.02131 62.20995 1.000 54.83500 636 ILE A C 1
ATOM 2256 O O . ILE A 1 281 ? 17.44933 -8.50063 61.14818 1.000 53.18569 636 ILE A O 1
ATOM 2261 N N . ASP A 1 282 ? 17.12291 -8.92869 63.34044 1.000 51.74748 637 ASP A N 1
ATOM 2262 C CA . ASP A 1 282 ? 15.78628 -8.35718 63.38894 1.000 50.19081 637 ASP A CA 1
ATOM 2263 C C . ASP A 1 282 ? 15.88111 -6.83345 63.42499 1.000 50.47376 637 ASP A C 1
ATOM 2264 O O . ASP A 1 282 ? 16.97635 -6.27551 63.50568 1.000 49.41902 637 ASP A O 1
ATOM 2269 N N . PRO A 1 283 ? 14.74904 -6.11938 63.36316 1.000 49.89169 638 PRO A N 1
ATOM 2270 C CA . PRO A 1 283 ? 14.81844 -4.64748 63.29874 1.000 49.68346 638 PRO A CA 1
ATOM 2271 C C . PRO A 1 283 ? 15.46738 -3.98488 64.50981 1.000 52.94885 638 PRO A C 1
ATOM 2272 O O . PRO A 1 283 ? 15.67591 -2.76685 64.47232 1.000 55.63549 638 PRO A O 1
ATOM 2276 N N . LEU A 1 284 ? 15.78297 -4.72588 65.57172 1.000 50.16822 639 LEU A N 1
ATOM 2277 C CA . LEU A 1 284 ? 16.45649 -4.16552 66.73561 1.000 56.08077 639 LEU A CA 1
ATOM 2278 C C . LEU A 1 284 ? 17.91541 -4.59819 66.84280 1.000 58.38182 639 LEU A C 1
ATOM 2279 O O . LEU A 1 284 ? 18.54422 -4.36590 67.88251 1.000 59.62945 639 LEU A O 1
ATOM 2284 N N . GLY A 1 285 ? 18.46306 -5.23779 65.81100 1.000 51.83184 640 GLY A N 1
ATOM 2285 C CA . GLY A 1 285 ? 19.83438 -5.70911 65.85224 1.000 52.44688 640 GLY A CA 1
ATOM 2286 C C . GLY A 1 285 ? 20.03811 -7.04282 66.53358 1.000 57.42310 640 GLY A C 1
ATOM 2287 O O . GLY A 1 285 ? 21.18563 -7.46764 66.70362 1.000 65.69961 640 GLY A O 1
ATOM 2288 N N . ARG A 1 286 ? 18.96498 -7.71339 66.93535 1.000 53.08176 641 ARG A N 1
ATOM 2289 C CA . ARG A 1 286 ? 19.07210 -8.99453 67.61614 1.000 57.15211 641 ARG A CA 1
ATOM 2290 C C . ARG A 1 286 ? 19.29279 -10.11877 66.60842 1.000 59.90615 641 ARG A C 1
ATOM 2291 O O . ARG A 1 286 ? 18.56886 -10.23333 65.61354 1.000 53.43109 641 ARG A O 1
ATOM 2299 N N . GLU A 1 287 ? 20.29742 -10.94696 66.87601 1.000 58.85420 642 GLU A N 1
ATOM 2300 C CA . GLU A 1 287 ? 20.86239 -11.86143 65.89766 1.000 57.91233 642 GLU A CA 1
ATOM 2301 C C . GLU A 1 287 ? 20.55606 -13.30828 66.25992 1.000 61.84800 642 GLU A C 1
ATOM 2302 O O . GLU A 1 287 ? 20.69202 -13.71381 67.41812 1.000 64.16768 642 GLU A O 1
ATOM 2308 N N . GLU A 1 288 ? 20.15066 -14.08497 65.25649 1.000 56.82015 643 GLU A N 1
ATOM 2309 C CA . GLU A 1 288 ? 19.88401 -15.50774 65.41604 1.000 58.84400 643 GLU A CA 1
ATOM 2310 C C . GLU A 1 288 ? 20.63112 -16.26896 64.33231 1.000 58.47045 643 GLU A C 1
ATOM 2311 O O . GLU A 1 288 ? 20.60686 -15.87277 63.16237 1.000 56.11200 643 GLU A O 1
ATOM 2317 N N . THR A 1 289 ? 21.30712 -17.34527 64.72319 1.000 58.27967 644 THR A N 1
ATOM 2318 C CA . THR A 1 289 ? 22.08539 -18.15376 63.79844 1.000 59.60062 644 THR A CA 1
ATOM 2319 C C . THR A 1 289 ? 21.59961 -19.59785 63.81168 1.000 54.49770 644 THR A C 1
ATOM 2320 O O . THR A 1 289 ? 21.13415 -20.10776 64.83508 1.000 53.00503 644 THR A O 1
ATOM 2324 N N . SER A 1 290 ? 21.71790 -20.25226 62.65870 1.000 57.42585 645 SER A N 1
ATOM 2325 C CA . SER A 1 290 ? 21.30733 -21.63737 62.49062 1.000 51.41270 645 SER A CA 1
ATOM 2326 C C . SER A 1 290 ? 22.37385 -22.37642 61.69973 1.000 54.43813 645 SER A C 1
ATOM 2327 O O . SER A 1 290 ? 22.96889 -21.81468 60.77699 1.000 56.49255 645 SER A O 1
ATOM 2330 N N . VAL A 1 291 ? 22.61817 -23.63114 62.06579 1.000 53.19775 646 VAL A N 1
ATOM 2331 C CA . VAL A 1 291 ? 23.57190 -24.48707 61.37097 1.000 50.99496 646 VAL A CA 1
ATOM 2332 C C . VAL A 1 291 ? 22.78886 -25.59690 60.68766 1.000 55.85224 646 VAL A C 1
ATOM 2333 O O . VAL A 1 291 ? 22.00332 -26.29946 61.33465 1.000 58.61088 646 VAL A O 1
ATOM 2337 N N . TRP A 1 292 ? 22.99935 -25.75414 59.38593 1.000 56.48779 647 TRP A N 1
ATOM 2338 C CA . TRP A 1 292 ? 22.24886 -26.70538 58.58239 1.000 60.60948 647 TRP A CA 1
ATOM 2339 C C . TRP A 1 292 ? 23.17278 -27.79559 58.05576 1.000 63.20318 647 TRP A C 1
ATOM 2340 O O . TRP A 1 292 ? 24.35686 -27.56292 57.79521 1.000 63.68241 647 TRP A O 1
ATOM 2351 N N . GLU A 1 293 ? 22.61389 -28.99301 57.90788 1.000 68.39269 648 GLU A N 1
ATOM 2352 C CA . GLU A 1 293 ? 23.30186 -30.13386 57.30892 1.000 66.15982 648 GLU A CA 1
ATOM 2353 C C . GLU A 1 293 ? 22.32400 -30.78025 56.33492 1.000 67.52368 648 GLU A C 1
ATOM 2354 O O . GLU A 1 293 ? 21.43230 -31.52594 56.75023 1.000 71.16398 648 GLU A O 1
ATOM 2360 N N . ASN A 1 294 ? 22.48505 -30.47355 55.04864 1.000 72.22715 649 ASN A N 1
ATOM 2361 C CA . ASN A 1 294 ? 21.66392 -31.03608 53.97560 1.000 73.20734 649 ASN A CA 1
ATOM 2362 C C . ASN A 1 294 ? 20.16843 -30.89161 54.27552 1.000 79.23221 649 ASN A C 1
ATOM 2363 O O . ASN A 1 294 ? 19.41712 -31.86967 54.32122 1.000 81.75792 649 ASN A O 1
ATOM 2368 N N . THR A 1 295 ? 19.75479 -29.63448 54.48080 1.000 68.88856 650 THR A N 1
ATOM 2369 C CA . THR A 1 295 ? 18.37487 -29.21517 54.74966 1.000 71.06818 650 THR A CA 1
ATOM 2370 C C . THR A 1 295 ? 17.88972 -29.60998 56.14089 1.000 68.49259 650 THR A C 1
ATOM 2371 O O . THR A 1 295 ? 16.78626 -29.22751 56.54493 1.000 65.14956 650 THR A O 1
ATOM 2375 N N . ARG A 1 296 ? 18.68958 -30.37377 56.87820 1.000 63.10667 651 ARG A N 1
ATOM 2376 C CA . ARG A 1 296 ? 18.34892 -30.76340 58.24096 1.000 65.51530 651 ARG A CA 1
ATOM 2377 C C . ARG A 1 296 ? 18.95756 -29.78008 59.23195 1.000 62.06765 651 ARG A C 1
ATOM 2378 O O . ARG A 1 296 ? 20.16920 -29.54180 59.21849 1.000 60.66130 651 ARG A O 1
ATOM 2386 N N . LEU A 1 297 ? 18.10986 -29.21324 60.08966 1.000 58.45217 652 LEU A N 1
ATOM 2387 C CA . LEU A 1 297 ? 18.57473 -28.25893 61.08650 1.000 54.87083 652 LEU A CA 1
ATOM 2388 C C . LEU A 1 297 ? 19.35731 -28.98874 62.16657 1.000 52.35682 652 LEU A C 1
ATOM 2389 O O . LEU A 1 297 ? 18.83221 -29.89872 62.81473 1.000 59.82388 652 LEU A O 1
ATOM 2394 N N . ARG A 1 298 ? 20.61088 -28.58979 62.36540 1.000 55.65220 653 ARG A N 1
ATOM 2395 C CA . ARG A 1 298 ? 21.44077 -29.19553 63.39794 1.000 58.23184 653 ARG A CA 1
ATOM 2396 C C . ARG A 1 298 ? 21.49480 -28.37867 64.67934 1.000 57.57758 653 ARG A C 1
ATOM 2397 O O . ARG A 1 298 ? 21.57167 -28.96331 65.76486 1.000 63.75517 653 ARG A O 1
ATOM 2405 N N . SER A 1 299 ? 21.45192 -27.05090 64.59146 1.000 55.75581 654 SER A N 1
ATOM 2406 C CA . SER A 1 299 ? 21.38048 -26.23568 65.79600 1.000 55.79922 654 SER A CA 1
ATOM 2407 C C . SER A 1 299 ? 20.88606 -24.84525 65.43676 1.000 55.41159 654 SER A C 1
ATOM 2408 O O . SER A 1 299 ? 20.96644 -24.41083 64.28394 1.000 57.30254 654 SER A O 1
ATOM 2411 N N . ARG A 1 300 ? 20.36865 -24.15852 66.45242 1.000 55.22501 655 ARG A N 1
ATOM 2412 C CA . ARG A 1 300 ? 19.91862 -22.78229 66.34276 1.000 52.72528 655 ARG A CA 1
ATOM 2413 C C . ARG A 1 300 ? 20.25076 -22.07179 67.64548 1.000 56.04102 655 ARG A C 1
ATOM 2414 O O . ARG A 1 300 ? 20.13180 -22.65822 68.72366 1.000 53.32140 655 ARG A O 1
ATOM 2422 N N . THR A 1 301 ? 20.67377 -20.81469 67.54629 1.000 58.62187 656 THR A N 1
ATOM 2423 C CA . THR A 1 301 ? 21.09873 -20.04009 68.70501 1.000 55.00827 656 THR A CA 1
ATOM 2424 C C . THR A 1 301 ? 20.42423 -18.67803 68.66639 1.000 57.92399 656 THR A C 1
ATOM 2425 O O . THR A 1 301 ? 20.52513 -17.96319 67.66363 1.000 57.19591 656 THR A O 1
ATOM 2429 N N . ASP A 1 302 ? 19.73398 -18.32282 69.74916 1.000 51.70743 657 ASP A N 1
ATOM 2430 C CA . ASP A 1 302 ? 18.92894 -17.11024 69.77019 1.000 52.46568 657 ASP A CA 1
ATOM 2431 C C . ASP A 1 302 ? 19.78940 -15.90482 70.15511 1.000 52.76888 657 ASP A C 1
ATOM 2432 O O . ASP A 1 302 ? 21.01605 -15.99463 70.26554 1.000 53.61522 657 ASP A O 1
ATOM 2437 N N . ALA A 1 303 ? 19.13933 -14.75709 70.37266 1.000 48.49280 658 ALA A N 1
ATOM 2438 C CA . ALA A 1 303 ? 19.85842 -13.50589 70.58693 1.000 54.25211 658 ALA A CA 1
ATOM 2439 C C . ALA A 1 303 ? 20.54482 -13.44380 71.94516 1.000 57.40017 658 ALA A C 1
ATOM 2440 O O . ALA A 1 303 ? 21.41247 -12.58639 72.14455 1.000 55.79385 658 ALA A O 1
ATOM 2442 N N . LEU A 1 304 ? 20.17439 -14.31408 72.88165 1.000 53.83669 659 LEU A N 1
ATOM 2443 C CA . LEU A 1 304 ? 20.85388 -14.39560 74.16812 1.000 56.35296 659 LEU A CA 1
ATOM 2444 C C . LEU A 1 304 ? 21.99865 -15.39624 74.16397 1.000 54.73651 659 LEU A C 1
ATOM 2445 O O . LEU A 1 304 ? 22.67960 -15.53915 75.18288 1.000 53.93183 659 LEU A O 1
ATOM 2450 N N . GLY A 1 305 ? 22.22893 -16.08273 73.04830 1.000 55.71203 660 GLY A N 1
ATOM 2451 C CA . GLY A 1 305 ? 23.24973 -17.10377 72.97668 1.000 50.23601 660 GLY A CA 1
ATOM 2452 C C . GLY A 1 305 ? 22.80230 -18.48198 73.40433 1.000 56.71832 660 GLY A C 1
ATOM 2453 O O . GLY A 1 305 ? 23.65055 -19.36966 73.55696 1.000 58.95555 660 GLY A O 1
ATOM 2454 N N . ARG A 1 306 ? 21.50104 -18.69310 73.59574 1.000 53.20000 661 ARG A N 1
ATOM 2455 C CA . ARG A 1 306 ? 20.98136 -20.00143 73.97457 1.000 53.01123 661 ARG A CA 1
ATOM 2456 C C . ARG A 1 306 ? 20.87577 -20.88787 72.74034 1.000 52.73728 661 ARG A C 1
ATOM 2457 O O . ARG A 1 306 ? 20.21874 -20.52392 71.76019 1.000 52.20294 661 ARG A O 1
ATOM 2465 N N . THR A 1 307 ? 21.51586 -22.05104 72.79092 1.000 57.18064 662 THR A N 1
ATOM 2466 C CA . THR A 1 307 ? 21.59980 -22.96033 71.65623 1.000 57.84042 662 THR A CA 1
ATOM 2467 C C . THR A 1 307 ? 20.71073 -24.17498 71.88368 1.000 58.00634 662 THR A C 1
ATOM 2468 O O . THR A 1 307 ? 20.70513 -24.75181 72.97617 1.000 54.25322 662 THR A O 1
ATOM 2472 N N . THR A 1 308 ? 19.94778 -24.53889 70.85651 1.000 58.60484 663 THR A N 1
ATOM 2473 C CA . THR A 1 308 ? 19.19435 -25.78403 70.80605 1.000 51.15747 663 THR A CA 1
ATOM 2474 C C . THR A 1 308 ? 19.80022 -26.66519 69.72205 1.000 59.23541 663 THR A C 1
ATOM 2475 O O . THR A 1 308 ? 19.98328 -26.21323 68.58799 1.000 59.37204 663 THR A O 1
ATOM 2479 N N . ALA A 1 309 ? 20.11866 -27.90947 70.06607 1.000 58.66043 664 ALA A N 1
ATOM 2480 C CA . ALA A 1 309 ? 20.77664 -28.82480 69.14574 1.000 56.09489 664 ALA A CA 1
ATOM 2481 C C . ALA A 1 309 ? 19.84916 -29.97821 68.78011 1.000 59.45961 664 ALA A C 1
ATOM 2482 O O . ALA A 1 309 ? 18.98539 -30.37720 69.56699 1.000 57.43712 664 ALA A O 1
ATOM 2484 N N . TYR A 1 310 ? 20.04133 -30.51687 67.57550 1.000 54.38090 665 TYR A N 1
ATOM 2485 C CA . TYR A 1 310 ? 19.18318 -31.56632 67.03968 1.000 49.47129 665 TYR A CA 1
ATOM 2486 C C . TYR A 1 310 ? 20.03695 -32.70212 66.50195 1.000 56.63420 665 TYR A C 1
ATOM 2487 O O . TYR A 1 310 ? 20.92406 -32.47633 65.67287 1.000 58.13478 665 TYR A O 1
ATOM 2496 N N . ASP A 1 311 ? 19.76159 -33.91623 66.96900 1.000 59.96099 666 ASP A N 1
ATOM 2497 C CA . ASP A 1 311 ? 20.40184 -35.12593 66.47695 1.000 59.57712 666 ASP A CA 1
ATOM 2498 C C . ASP A 1 311 ? 19.38956 -35.97655 65.72319 1.000 59.93367 666 ASP A C 1
ATOM 2499 O O . ASP A 1 311 ? 18.19210 -35.96248 66.02466 1.000 58.54672 666 ASP A O 1
ATOM 2504 N N . TYR A 1 312 ? 19.88503 -36.71868 64.73665 1.000 57.12420 667 TYR A N 1
ATOM 2505 C CA . TYR A 1 312 ? 19.04614 -37.52725 63.86546 1.000 57.45030 667 TYR A CA 1
ATOM 2506 C C . TYR A 1 312 ? 19.54854 -38.96162 63.85179 1.000 55.86623 667 TYR A C 1
ATOM 2507 O O . TYR A 1 312 ? 20.75811 -39.20650 63.88939 1.000 60.50842 667 TYR A O 1
ATOM 2516 N N . ASN A 1 313 ? 18.61542 -39.90757 63.79358 1.000 57.87405 668 ASN A N 1
ATOM 2517 C CA . ASN A 1 313 ? 18.98414 -41.30964 63.69008 1.000 59.68556 668 ASN A CA 1
ATOM 2518 C C . ASN A 1 313 ? 19.29359 -41.65666 62.23641 1.000 61.64564 668 ASN A C 1
ATOM 2519 O O . ASN A 1 313 ? 19.17870 -40.82185 61.33300 1.000 56.85642 668 ASN A O 1
ATOM 2524 N N . ASN A 1 314 ? 19.69215 -42.91072 62.00484 1.000 61.98874 669 ASN A N 1
ATOM 2525 C CA . ASN A 1 314 ? 20.06403 -43.33222 60.65938 1.000 62.57268 669 ASN A CA 1
ATOM 2526 C C . ASN A 1 314 ? 18.88971 -43.29023 59.69144 1.000 63.44089 669 ASN A C 1
ATOM 2527 O O . ASN A 1 314 ? 19.10755 -43.28683 58.47456 1.000 63.25659 669 ASN A O 1
ATOM 2532 N N . GLU A 1 315 ? 17.65820 -43.25354 60.19757 1.000 56.50668 670 GLU A N 1
ATOM 2533 C CA . GLU A 1 315 ? 16.47113 -43.20775 59.35529 1.000 57.90233 670 GLU A CA 1
ATOM 2534 C C . GLU A 1 315 ? 16.01639 -41.79160 59.02766 1.000 56.02323 670 GLU A C 1
ATOM 2535 O O . GLU A 1 315 ? 15.06322 -41.62974 58.25836 1.000 60.55162 670 GLU A O 1
ATOM 2541 N N . GLY A 1 316 ? 16.67003 -40.76835 59.57550 1.000 64.36448 671 GLY A N 1
ATOM 2542 C CA . GLY A 1 316 ? 16.35018 -39.39145 59.25746 1.000 56.49310 671 GLY A CA 1
ATOM 2543 C C . GLY A 1 316 ? 15.39498 -38.69426 60.20107 1.000 61.42958 671 GLY A C 1
ATOM 2544 O O . GLY A 1 316 ? 15.05834 -37.52898 59.95680 1.000 61.90946 671 GLY A O 1
ATOM 2545 N N . GLU A 1 317 ? 14.93823 -39.36183 61.25604 1.000 56.07536 672 GLU A N 1
ATOM 2546 C CA . GLU A 1 317 ? 14.06884 -38.73455 62.24207 1.000 59.27968 672 GLU A CA 1
ATOM 2547 C C . GLU A 1 317 ? 14.89710 -38.04313 63.31972 1.000 52.64731 672 GLU A C 1
ATOM 2548 O O . GLU A 1 317 ? 16.04255 -38.41745 63.58640 1.000 51.29973 672 GLU A O 1
ATOM 2554 N N . ILE A 1 318 ? 14.30203 -37.02659 63.94485 1.000 50.70495 673 ILE A N 1
ATOM 2555 C CA . ILE A 1 318 ? 14.93934 -36.40031 65.09667 1.000 52.63855 673 ILE A CA 1
ATOM 2556 C C . ILE A 1 318 ? 15.04833 -37.43230 66.20667 1.000 49.51730 673 ILE A C 1
ATOM 2557 O O . ILE A 1 318 ? 14.04333 -38.00628 66.64161 1.000 50.30411 673 ILE A O 1
ATOM 2562 N N . SER A 1 319 ? 16.27455 -37.68289 66.66390 1.000 50.50730 674 SER A N 1
ATOM 2563 C CA . SER A 1 319 ? 16.51502 -38.65887 67.71823 1.000 51.28735 674 SER A CA 1
ATOM 2564 C C . SER A 1 319 ? 16.80742 -38.02779 69.06991 1.000 53.78504 674 SER A C 1
ATOM 2565 O O . SER A 1 319 ? 16.60599 -38.68590 70.09749 1.000 48.60580 674 SER A O 1
ATOM 2568 N N . ARG A 1 320 ? 17.27875 -36.78258 69.09993 1.000 58.01149 675 ARG A N 1
ATOM 2569 C CA . ARG A 1 320 ? 17.62163 -36.14755 70.36585 1.000 59.93539 675 ARG A CA 1
ATOM 2570 C C . ARG A 1 320 ? 17.58222 -34.63740 70.19701 1.000 56.97844 675 ARG A C 1
ATOM 2571 O O . ARG A 1 320 ? 18.17017 -34.10587 69.25080 1.000 56.79304 675 ARG A O 1
ATOM 2579 N N . VAL A 1 321 ? 16.89679 -33.95594 71.11088 1.000 57.38029 676 VAL A N 1
ATOM 2580 C CA . VAL A 1 321 ? 16.86161 -32.49830 71.16261 1.000 55.96749 676 VAL A CA 1
ATOM 2581 C C . VAL A 1 321 ? 17.53614 -32.05041 72.45111 1.000 61.38346 676 VAL A C 1
ATOM 2582 O O . VAL A 1 321 ? 17.12940 -32.45646 73.54638 1.000 58.79490 676 VAL A O 1
ATOM 2586 N N . SER A 1 322 ? 18.56928 -31.21492 72.31983 1.000 60.59176 677 SER A N 1
ATOM 2587 C CA . SER A 1 322 ? 19.27375 -30.63466 73.45895 1.000 59.89892 677 SER A CA 1
ATOM 2588 C C . SER A 1 322 ? 18.71860 -29.23756 73.70591 1.000 59.43842 677 SER A C 1
ATOM 2589 O O . SER A 1 322 ? 18.95393 -28.31918 72.91441 1.000 55.63104 677 SER A O 1
ATOM 2592 N N . LEU A 1 323 ? 17.98806 -29.08102 74.79370 1.000 62.68303 678 LEU A N 1
ATOM 2593 C CA . LEU A 1 323 ? 17.41667 -27.77528 75.08047 1.000 62.68107 678 LEU A CA 1
ATOM 2594 C C . LEU A 1 323 ? 18.37591 -26.94519 75.92883 1.000 55.43051 678 LEU A C 1
ATOM 2595 O O . LEU A 1 323 ? 19.21073 -27.49735 76.65499 1.000 57.20868 678 LEU A O 1
ATOM 2600 N N . PRO A 1 324 ? 18.29504 -25.61842 75.83561 1.000 58.03531 679 PRO A N 1
ATOM 2601 C CA . PRO A 1 324 ? 19.07677 -24.77404 76.74585 1.000 63.58204 679 PRO A CA 1
ATOM 2602 C C . PRO A 1 324 ? 18.75520 -25.10813 78.19407 1.000 59.82485 679 PRO A C 1
ATOM 2603 O O . PRO A 1 324 ? 17.59627 -25.30679 78.56518 1.000 59.24633 679 PRO A O 1
ATOM 2607 N N . GLY A 1 325 ? 19.79885 -25.18709 79.00897 1.000 59.46143 680 GLY A N 1
ATOM 2608 C CA . GLY A 1 325 ? 19.65983 -25.59416 80.38770 1.000 62.78419 680 GLY A CA 1
ATOM 2609 C C . GLY A 1 325 ? 20.07157 -27.01709 80.68432 1.000 64.19368 680 GLY A C 1
ATOM 2610 O O . GLY A 1 325 ? 19.86714 -27.47678 81.81353 1.000 71.27672 680 GLY A O 1
ATOM 2611 N N . GLY A 1 326 ? 20.62852 -27.73373 79.71034 1.000 67.31022 681 GLY A N 1
ATOM 2612 C CA . GLY A 1 326 ? 21.09187 -29.08483 79.93460 1.000 64.29750 681 GLY A CA 1
ATOM 2613 C C . GLY A 1 326 ? 20.02809 -30.15125 79.82508 1.000 59.64651 681 GLY A C 1
ATOM 2614 O O . GLY A 1 326 ? 20.32671 -31.32616 80.07335 1.000 68.80020 681 GLY A O 1
ATOM 2615 N N . TYR A 1 327 ? 18.79718 -29.78302 79.48142 1.000 59.85433 682 TYR A N 1
ATOM 2616 C CA . TYR A 1 327 ? 17.72965 -30.75721 79.30379 1.000 64.44190 682 TYR A CA 1
ATOM 2617 C C . TYR A 1 327 ? 17.81383 -31.39404 77.92036 1.000 61.70006 682 TYR A C 1
ATOM 2618 O O . TYR A 1 327 ? 18.00979 -30.70605 76.91341 1.000 63.72386 682 TYR A O 1
ATOM 2627 N N . SER A 1 328 ? 17.64818 -32.71369 77.87323 1.000 54.86248 683 SER A N 1
ATOM 2628 C CA . SER A 1 328 ? 17.61781 -33.45972 76.62297 1.000 53.98527 683 SER A CA 1
ATOM 2629 C C . SER A 1 328 ? 16.29259 -34.19674 76.47803 1.000 57.89488 683 SER A C 1
ATOM 2630 O O . SER A 1 328 ? 15.72129 -34.66804 77.46722 1.000 59.12443 683 SER A O 1
ATOM 2633 N N . LEU A 1 329 ? 15.80788 -34.28783 75.23927 1.000 55.10248 684 LEU A N 1
ATOM 2634 C CA . LEU A 1 329 ? 14.65839 -35.11157 74.88224 1.000 52.82198 684 LEU A CA 1
ATOM 2635 C C . LEU A 1 329 ? 15.09725 -36.17415 73.88364 1.000 48.54104 684 LEU A C 1
ATOM 2636 O O . LEU A 1 329 ? 15.74159 -35.85350 72.87999 1.000 51.53159 684 LEU A O 1
ATOM 2641 N N . TYR A 1 330 ? 14.75556 -37.43126 74.15878 1.000 49.37564 685 TYR A N 1
ATOM 2642 C CA . TYR A 1 330 ? 15.14583 -38.56071 73.32439 1.000 47.05153 685 TYR A CA 1
ATOM 2643 C C . TYR A 1 330 ? 13.92644 -39.19389 72.66712 1.000 50.61460 685 TYR A C 1
ATOM 2644 O O . TYR A 1 330 ? 12.88804 -39.37635 73.31019 1.000 45.46920 685 TYR A O 1
ATOM 2653 N N . TYR A 1 331 ? 14.06550 -39.54880 71.38777 1.000 50.31817 686 TYR A N 1
ATOM 2654 C CA . TYR A 1 331 ? 12.97065 -40.10587 70.59928 1.000 45.41651 686 TYR A CA 1
ATOM 2655 C C . TYR A 1 331 ? 13.40103 -41.42344 69.97009 1.000 50.86266 686 TYR A C 1
ATOM 2656 O O . TYR A 1 331 ? 14.48352 -41.50727 69.37993 1.000 54.17454 686 TYR A O 1
ATOM 2665 N N . ASP A 1 332 ? 12.54478 -42.44040 70.07726 1.000 52.18391 687 ASP A N 1
ATOM 2666 C CA . ASP A 1 332 ? 12.77324 -43.73636 69.45109 1.000 49.13212 687 ASP A CA 1
ATOM 2667 C C . ASP A 1 332 ? 11.53964 -44.13835 68.65317 1.000 51.53365 687 ASP A C 1
ATOM 2668 O O . ASP A 1 332 ? 10.40737 -43.80166 69.01536 1.000 46.40919 687 ASP A O 1
ATOM 2673 N N . TYR A 1 333 ? 11.77247 -44.86560 67.56085 1.000 53.26124 688 TYR A N 1
ATOM 2674 C CA . TYR A 1 333 ? 10.73271 -45.16419 66.58827 1.000 44.20180 688 TYR A CA 1
ATOM 2675 C C . TYR A 1 333 ? 10.80192 -46.63164 66.18987 1.000 46.41850 688 TYR A C 1
ATOM 2676 O O . TYR A 1 333 ? 11.86464 -47.25592 66.25230 1.000 48.52194 688 TYR A O 1
ATOM 2685 N N . ASN A 1 334 ? 9.65797 -47.17906 65.77871 1.000 49.92004 689 ASN A N 1
ATOM 2686 C CA . ASN A 1 334 ? 9.63798 -48.52180 65.21698 1.000 49.61418 689 ASN A CA 1
ATOM 2687 C C . ASN A 1 334 ? 10.10806 -48.47624 63.76142 1.000 47.48330 689 ASN A C 1
ATOM 2688 O O . ASN A 1 334 ? 10.46248 -47.41860 63.23106 1.000 49.47836 689 ASN A O 1
ATOM 2693 N N . GLU A 1 335 ? 10.10730 -49.63572 63.09671 1.000 47.85814 690 GLU A N 1
ATOM 2694 C CA . GLU A 1 335 ? 10.67630 -49.71880 61.75314 1.000 55.77920 690 GLU A CA 1
ATOM 2695 C C . GLU A 1 335 ? 9.92064 -48.88854 60.72206 1.000 51.97379 690 GLU A C 1
ATOM 2696 O O . GLU A 1 335 ? 10.45949 -48.65499 59.63453 1.000 56.69000 690 GLU A O 1
ATOM 2702 N N . HIS A 1 336 ? 8.70039 -48.44242 61.02117 1.000 50.45715 691 HIS A N 1
ATOM 2703 C CA . HIS A 1 336 ? 7.90822 -47.65624 60.08407 1.000 49.63620 691 HIS A CA 1
ATOM 2704 C C . HIS A 1 336 ? 7.94079 -46.16514 60.38851 1.000 47.75227 691 HIS A C 1
ATOM 2705 O O . HIS A 1 336 ? 7.22367 -45.39688 59.73990 1.000 46.48990 691 HIS A O 1
ATOM 2712 N N . GLY A 1 337 ? 8.73991 -45.74014 61.36199 1.000 43.34305 692 GLY A N 1
ATOM 2713 C CA . GLY A 1 337 ? 8.81522 -44.33701 61.71123 1.000 45.12838 692 GLY A CA 1
ATOM 2714 C C . GLY A 1 337 ? 7.78056 -43.84720 62.69680 1.000 46.10850 692 GLY A C 1
ATOM 2715 O O . GLY A 1 337 ? 7.58961 -42.63121 62.81005 1.000 42.11125 692 GLY A O 1
ATOM 2716 N N . GLN A 1 338 ? 7.09914 -44.74561 63.40793 1.000 43.44342 693 GLN A N 1
ATOM 2717 C CA . GLN A 1 338 ? 6.14195 -44.34947 64.43522 1.000 42.35999 693 GLN A CA 1
ATOM 2718 C C . GLN A 1 338 ? 6.84975 -44.23831 65.78073 1.000 40.34367 693 GLN A C 1
ATOM 2719 O O . GLN A 1 338 ? 7.63008 -45.11584 66.15979 1.000 46.52114 693 GLN A O 1
ATOM 2725 N N . LEU A 1 339 ? 6.55443 -43.15889 66.50654 1.000 38.59971 694 LEU A N 1
ATOM 2726 C CA . LEU A 1 339 ? 7.22705 -42.87483 67.77010 1.000 38.41330 694 LEU A CA 1
ATOM 2727 C C . LEU A 1 339 ? 6.84052 -43.90239 68.83589 1.000 37.99723 694 LEU A C 1
ATOM 2728 O O . LEU A 1 339 ? 5.66483 -44.02780 69.19363 1.000 40.26774 694 LEU A O 1
ATOM 2733 N N . THR A 1 340 ? 7.83386 -44.61468 69.36709 1.000 37.28805 695 THR A N 1
ATOM 2734 C CA . THR A 1 340 ? 7.60572 -45.62762 70.39048 1.000 41.87103 695 THR A CA 1
ATOM 2735 C C . THR A 1 340 ? 8.07013 -45.22230 71.78063 1.000 42.22483 695 THR A C 1
ATOM 2736 O O . THR A 1 340 ? 7.53893 -45.73683 72.76705 1.000 47.02444 695 THR A O 1
ATOM 2740 N N . ARG A 1 341 ? 9.03511 -44.31290 71.89492 1.000 45.39932 696 ARG A N 1
ATOM 2741 C CA . ARG A 1 341 ? 9.54125 -43.91125 73.20171 1.000 45.33069 696 ARG A CA 1
ATOM 2742 C C . ARG A 1 341 ? 9.94455 -42.44494 73.17094 1.000 42.14072 696 ARG A C 1
ATOM 2743 O O . ARG A 1 341 ? 10.64367 -42.00777 72.25215 1.000 44.34358 696 ARG A O 1
ATOM 2751 N N . LEU A 1 342 ? 9.49613 -41.69245 74.17275 1.000 43.76200 697 LEU A N 1
ATOM 2752 C CA . LEU A 1 342 ? 9.95062 -40.32791 74.41252 1.000 42.10128 697 LEU A CA 1
ATOM 2753 C C . LEU A 1 342 ? 10.47009 -40.24033 75.84202 1.000 43.63510 697 LEU A C 1
ATOM 2754 O O . LEU A 1 342 ? 9.71037 -40.43937 76.79699 1.000 39.09010 697 LEU A O 1
ATOM 2759 N N . SER A 1 343 ? 11.76199 -39.95165 75.98343 1.000 44.77055 698 SER A N 1
ATOM 2760 C CA . SER A 1 343 ? 12.42653 -39.85558 77.27853 1.000 48.41963 698 SER A CA 1
ATOM 2761 C C . SER A 1 343 ? 12.75112 -38.39682 77.57106 1.000 48.80331 698 SER A C 1
ATOM 2762 O O . SER A 1 343 ? 13.50299 -37.76395 76.82384 1.000 50.61369 698 SER A O 1
ATOM 2765 N N . ALA A 1 344 ? 12.18732 -37.87227 78.65316 1.000 50.04672 699 ALA A N 1
ATOM 2766 C CA . ALA A 1 344 ? 12.30077 -36.47633 79.03952 1.000 52.99085 699 ALA A CA 1
ATOM 2767 C C . ALA A 1 344 ? 12.99777 -36.34399 80.39130 1.000 50.01418 699 ALA A C 1
ATOM 2768 O O . ALA A 1 344 ? 13.12283 -37.32537 81.13347 1.000 46.67792 699 ALA A O 1
ATOM 2770 N N . PRO A 1 345 ? 13.47357 -35.14603 80.74094 1.000 54.34408 700 PRO A N 1
ATOM 2771 C CA . PRO A 1 345 ? 14.15015 -34.96910 82.03355 1.000 51.44751 700 PRO A CA 1
ATOM 2772 C C . PRO A 1 345 ? 13.28890 -35.41172 83.20789 1.000 43.66330 700 PRO A C 1
ATOM 2773 O O . PRO A 1 345 ? 12.06021 -35.47638 83.13129 1.000 52.17587 700 PRO A O 1
ATOM 2777 N N . GLY A 1 346 ? 13.95709 -35.69561 84.32126 1.000 44.11573 701 GLY A N 1
ATOM 2778 C CA . GLY A 1 346 ? 13.25929 -36.25523 85.45782 1.000 47.28958 701 GLY A CA 1
ATOM 2779 C C . GLY A 1 346 ? 12.85128 -37.69517 85.27258 1.000 48.98956 701 GLY A C 1
ATOM 2780 O O . GLY A 1 346 ? 11.89423 -38.14490 85.90533 1.000 40.52311 701 GLY A O 1
ATOM 2781 N N . ASN A 1 347 ? 13.54957 -38.42575 84.40108 1.000 51.35402 702 ASN A N 1
ATOM 2782 C CA . ASN A 1 347 ? 13.25754 -39.82950 84.12150 1.000 55.19713 702 ASN A CA 1
ATOM 2783 C C . ASN A 1 347 ? 11.78794 -40.01554 83.74527 1.000 55.05276 702 ASN A C 1
ATOM 2784 O O . ASN A 1 347 ? 11.12905 -40.96348 84.17881 1.000 51.31487 702 ASN A O 1
ATOM 2789 N N . GLN A 1 348 ? 11.26809 -39.10018 82.92575 1.000 45.26799 703 GLN A N 1
ATOM 2790 C CA . GLN A 1 348 ? 9.89013 -39.15636 82.44536 1.000 44.98201 703 GLN A CA 1
ATOM 2791 C C . GLN A 1 348 ? 9.87949 -39.83196 81.08001 1.000 47.90135 703 GLN A C 1
ATOM 2792 O O . GLN A 1 348 ? 10.39455 -39.27736 80.10493 1.000 46.94558 703 GLN A O 1
ATOM 2798 N N . VAL A 1 349 ? 9.28302 -41.01755 81.00198 1.000 45.15295 704 VAL A N 1
ATOM 2799 C CA . VAL A 1 349 ? 9.31481 -41.82556 79.78893 1.000 43.91043 704 VAL A CA 1
ATOM 2800 C C . VAL A 1 349 ? 7.88873 -42.13023 79.35637 1.000 42.41831 704 VAL A C 1
ATOM 2801 O O . VAL A 1 349 ? 7.09239 -42.64985 80.14739 1.000 44.12640 704 VAL A O 1
ATOM 2805 N N . TRP A 1 350 ? 7.57261 -41.79916 78.10710 1.000 37.41223 705 TRP A N 1
ATOM 2806 C CA . TRP A 1 350 ? 6.31964 -42.17598 77.46717 1.000 44.19566 705 TRP A CA 1
ATOM 2807 C C . TRP A 1 350 ? 6.57379 -43.30676 76.47575 1.000 39.83513 705 TRP A C 1
ATOM 2808 O O . TRP A 1 350 ? 7.53987 -43.26240 75.70886 1.000 45.52512 705 TRP A O 1
ATOM 2819 N N . LEU A 1 351 ? 5.70494 -44.31955 76.49248 1.000 41.52929 706 LEU A N 1
ATOM 2820 C CA . LEU A 1 351 ? 5.83212 -45.47698 75.61239 1.000 37.54350 706 LEU A CA 1
ATOM 2821 C C . LEU A 1 351 ? 4.55686 -45.68449 74.80834 1.000 44.28533 706 LEU A C 1
ATOM 2822 O O . LEU A 1 351 ? 3.45153 -45.61006 75.35534 1.000 42.78215 706 LEU A O 1
ATOM 2827 N N . TRP A 1 352 ? 4.72299 -45.95742 73.51038 1.000 43.99640 707 TRP A N 1
ATOM 2828 C CA . TRP A 1 352 ? 3.62627 -46.24434 72.58960 1.000 41.10008 707 TRP A CA 1
ATOM 2829 C C . TRP A 1 352 ? 3.85659 -47.58642 71.89767 1.000 43.72966 707 TRP A C 1
ATOM 2830 O O . TRP A 1 352 ? 4.95504 -47.84735 71.39687 1.000 51.23976 707 TRP A O 1
ATOM 2841 N N . GLU A 1 353 ? 2.81823 -48.42248 71.85300 1.000 48.00607 708 GLU A N 1
ATOM 2842 C CA . GLU A 1 353 ? 2.85830 -49.73096 71.20769 1.000 46.98250 708 GLU A CA 1
ATOM 2843 C C . GLU A 1 353 ? 1.92646 -49.74174 70.00461 1.000 41.50625 708 GLU A C 1
ATOM 2844 O O . GLU A 1 353 ? 0.80493 -49.23167 70.07779 1.000 40.91607 708 GLU A O 1
ATOM 2850 N N . TYR A 1 354 ? 2.38256 -50.35302 68.90902 1.000 47.03778 709 TYR A N 1
ATOM 2851 C CA . TYR A 1 354 ? 1.62447 -50.41421 67.66449 1.000 44.27912 709 TYR A CA 1
ATOM 2852 C C . TYR A 1 354 ? 1.48399 -51.85482 67.20138 1.000 46.88752 709 TYR A C 1
ATOM 2853 O O . TYR A 1 354 ? 2.42594 -52.64509 67.31039 1.000 45.07005 709 TYR A O 1
ATOM 2862 N N . ASP A 1 355 ? 0.31620 -52.18817 66.66063 1.000 46.38690 710 ASP A N 1
ATOM 2863 C CA . ASP A 1 355 ? 0.09608 -53.51055 66.09575 1.000 45.81550 710 ASP A CA 1
ATOM 2864 C C . ASP A 1 355 ? 0.58372 -53.53857 64.64475 1.000 46.60070 710 ASP A C 1
ATOM 2865 O O . ASP A 1 355 ? 1.19022 -52.58147 64.14984 1.000 40.21175 710 ASP A O 1
ATOM 2870 N N . GLY A 1 356 ? 0.29386 -54.63544 63.93763 1.000 42.38974 711 GLY A N 1
ATOM 2871 C CA . GLY A 1 356 ? 0.80580 -54.82985 62.59057 1.000 38.33087 711 GLY A CA 1
ATOM 2872 C C . GLY A 1 356 ? 0.27022 -53.85170 61.56089 1.000 46.20820 711 GLY A C 1
ATOM 2873 O O . GLY A 1 356 ? 0.91624 -53.64210 60.52753 1.000 43.41678 711 GLY A O 1
ATOM 2874 N N . LYS A 1 357 ? -0.90188 -53.27344 61.80122 1.000 42.11194 712 LYS A N 1
ATOM 2875 C CA . LYS A 1 357 ? -1.45790 -52.26202 60.91553 1.000 41.15148 712 LYS A CA 1
ATOM 2876 C C . LYS A 1 357 ? -1.01914 -50.85424 61.29273 1.000 43.64373 712 LYS A C 1
ATOM 2877 O O . LYS A 1 357 ? -1.43248 -49.89323 60.63673 1.000 39.95270 712 LYS A O 1
ATOM 2883 N N . GLY A 1 358 ? -0.20049 -50.70449 62.32692 1.000 46.95567 713 GLY A N 1
ATOM 2884 C CA . GLY A 1 358 ? 0.23074 -49.39437 62.76237 1.000 43.97512 713 GLY A CA 1
ATOM 2885 C C . GLY A 1 358 ? -0.70847 -48.70531 63.72170 1.000 40.71823 713 GLY A C 1
ATOM 2886 O O . GLY A 1 358 ? -0.52151 -47.51471 63.99629 1.000 38.89159 713 GLY A O 1
ATOM 2887 N N . SER A 1 359 ? -1.71731 -49.40887 64.22981 1.000 41.28329 714 SER A N 1
ATOM 2888 C CA . SER A 1 359 ? -2.60728 -48.83036 65.22733 1.000 43.36585 714 SER A CA 1
ATOM 2889 C C . SER A 1 359 ? -1.89893 -48.75582 66.57237 1.000 37.93215 714 SER A C 1
ATOM 2890 O O . SER A 1 359 ? -1.30799 -49.74040 67.02732 1.000 40.10452 714 SER A O 1
ATOM 2893 N N . MET A 1 360 ? -1.97975 -47.59578 67.22240 1.000 35.98665 715 MET A N 1
ATOM 2894 C CA . MET A 1 360 ? -1.39231 -47.40773 68.54769 1.000 34.84376 715 MET A CA 1
ATOM 2895 C C . MET A 1 360 ? -2.31749 -48.05475 69.57210 1.000 34.79559 715 MET A C 1
ATOM 2896 O O . MET A 1 360 ? -3.34871 -47.49051 69.94285 1.000 37.30653 715 MET A O 1
ATOM 2901 N N . VAL A 1 361 ? -1.94418 -49.24796 70.03910 1.000 38.95642 716 VAL A N 1
ATOM 2902 C CA . VAL A 1 361 ? -2.83217 -50.05740 70.86905 1.000 41.85994 716 VAL A CA 1
ATOM 2903 C C . VAL A 1 361 ? -2.58748 -49.90661 72.36655 1.000 40.41239 716 VAL A C 1
ATOM 2904 O O . VAL A 1 361 ? -3.48587 -50.22928 73.15899 1.000 42.09736 716 VAL A O 1
ATOM 2908 N N . CYS A 1 362 ? -1.42147 -49.41500 72.78024 1.000 41.29788 717 CYS A N 1
ATOM 2909 C CA . CYS A 1 362 ? -1.10899 -49.33197 74.20660 1.000 44.47664 717 CYS A CA 1
ATOM 2910 C C . CYS A 1 362 ? -0.18302 -48.15456 74.46684 1.000 42.48476 717 CYS A C 1
ATOM 2911 O O . CYS A 1 362 ? 0.92639 -48.10167 73.92761 1.000 45.52951 717 CYS A O 1
ATOM 2914 N N . LEU A 1 363 ? -0.64036 -47.22142 75.29376 1.000 35.88720 718 LEU A N 1
ATOM 2915 C CA . LEU A 1 363 ? 0.16827 -46.11060 75.77272 1.000 40.51277 718 LEU A CA 1
ATOM 2916 C C . LEU A 1 363 ? 0.51418 -46.33964 77.23974 1.000 43.88059 718 LEU A C 1
ATOM 2917 O O . LEU A 1 363 ? -0.35948 -46.68347 78.04268 1.000 39.84548 718 LEU A O 1
ATOM 2922 N N . THR A 1 364 ? 1.79115 -46.17667 77.57779 1.000 38.71563 719 THR A N 1
ATOM 2923 C CA . THR A 1 364 ? 2.26224 -46.22107 78.95778 1.000 41.85311 719 THR A CA 1
ATOM 2924 C C . THR A 1 364 ? 2.77389 -44.83388 79.33129 1.000 41.57810 719 THR A C 1
ATOM 2925 O O . THR A 1 364 ? 3.66892 -44.30233 78.66549 1.000 39.57436 719 THR A O 1
ATOM 2929 N N . ASP A 1 365 ? 2.21229 -44.24893 80.38417 1.000 42.74588 720 ASP A N 1
ATOM 2930 C CA . ASP A 1 365 ? 2.58643 -42.90293 80.80743 1.000 43.95232 720 ASP A CA 1
ATOM 2931 C C . ASP A 1 365 ? 3.80159 -42.94454 81.73427 1.000 41.21862 720 ASP A C 1
ATOM 2932 O O . ASP A 1 365 ? 4.26466 -44.01764 82.13130 1.000 40.77396 720 ASP A O 1
ATOM 2937 N N . PRO A 1 366 ? 4.37526 -41.78269 82.07802 1.000 46.10315 721 PRO A N 1
ATOM 2938 C CA . PRO A 1 366 ? 5.58250 -41.78147 82.92569 1.000 43.54932 721 PRO A CA 1
ATOM 2939 C C . PRO A 1 366 ? 5.41745 -42.45478 84.27545 1.000 42.29757 721 PRO A C 1
ATOM 2940 O O . PRO A 1 366 ? 6.43182 -42.78750 84.89635 1.000 39.19476 721 PRO A O 1
ATOM 2944 N N . GLN A 1 367 ? 4.19474 -42.64605 84.76281 1.000 43.01542 722 GLN A N 1
ATOM 2945 C CA . GLN A 1 367 ? 3.96470 -43.37650 86.00089 1.000 43.03918 722 GLN A CA 1
ATOM 2946 C C . GLN A 1 367 ? 3.77045 -44.87633 85.77705 1.000 41.57449 722 GLN A C 1
ATOM 2947 O O . GLN A 1 367 ? 3.42564 -45.59558 86.72095 1.000 46.48197 722 GLN A O 1
ATOM 2953 N N . GLY A 1 368 ? 3.98824 -45.36151 84.55818 1.000 41.32224 723 GLY A N 1
ATOM 2954 C CA . GLY A 1 368 ? 3.80010 -46.76468 84.24952 1.000 41.62779 723 GLY A CA 1
ATOM 2955 C C . GLY A 1 368 ? 2.36217 -47.19449 84.09043 1.000 39.39020 723 GLY A C 1
ATOM 2956 O O . GLY A 1 368 ? 2.09547 -48.39679 84.02318 1.000 42.36748 723 GLY A O 1
ATOM 2957 N N . ARG A 1 369 ? 1.42570 -46.25536 84.04051 1.000 40.87260 724 ARG A N 1
ATOM 2958 C CA . ARG A 1 369 ? 0.02454 -46.59559 83.84544 1.000 44.83947 724 ARG A CA 1
ATOM 2959 C C . ARG A 1 369 ? -0.28902 -46.75167 82.36112 1.000 46.97128 724 ARG A C 1
ATOM 2960 O O . ARG A 1 369 ? 0.21036 -46.00428 81.51561 1.000 43.36316 724 ARG A O 1
ATOM 2968 N N . GLN A 1 370 ? -1.13625 -47.72582 82.05107 1.000 46.96907 725 GLN A N 1
ATOM 2969 C CA . GLN A 1 370 ? -1.38197 -48.15725 80.68454 1.000 46.37828 725 GLN A CA 1
ATOM 2970 C C . GLN A 1 370 ? -2.79538 -47.79974 80.25293 1.000 41.42509 725 GLN A C 1
ATOM 2971 O O . GLN A 1 370 ? -3.75580 -48.01399 80.99980 1.000 47.68739 725 GLN A O 1
ATOM 2977 N N . GLN A 1 371 ? -2.90866 -47.23562 79.05515 1.000 39.60670 726 GLN A N 1
ATOM 2978 C CA . GLN A 1 371 ? -4.17130 -47.09643 78.34569 1.000 41.99836 726 GLN A CA 1
ATOM 2979 C C . GLN A 1 371 ? -4.16934 -48.05339 77.16153 1.000 37.74391 726 GLN A C 1
ATOM 2980 O O . GLN A 1 371 ? -3.17282 -48.14720 76.43720 1.000 41.62806 726 GLN A O 1
ATOM 2986 N N . GLN A 1 372 ? -5.27158 -48.77277 76.97775 1.000 41.59404 727 GLN A N 1
ATOM 2987 C CA . GLN A 1 372 ? -5.40768 -49.75272 75.90916 1.000 43.17174 727 GLN A CA 1
ATOM 2988 C C . GLN A 1 372 ? -6.43008 -49.26633 74.89593 1.000 42.91156 727 GLN A C 1
ATOM 2989 O O . GLN A 1 372 ? -7.49899 -48.77297 75.26961 1.000 40.62473 727 GLN A O 1
ATOM 2995 N N . PHE A 1 373 ? -6.09398 -49.41957 73.61423 1.000 40.15267 728 PHE A N 1
ATOM 2996 C CA . PHE A 1 373 ? -6.88526 -48.90435 72.49985 1.000 41.18960 728 PHE A CA 1
ATOM 2997 C C . PHE A 1 373 ? -7.17400 -50.04214 71.53064 1.000 41.31970 728 PHE A C 1
ATOM 2998 O O . PHE A 1 373 ? -6.25115 -50.74432 71.10323 1.000 39.15852 728 PHE A O 1
ATOM 3006 N N . SER A 1 374 ? -8.44749 -50.22978 71.19542 1.000 40.76778 729 SER A N 1
ATOM 3007 C CA . SER A 1 374 ? -8.87922 -51.28035 70.28281 1.000 42.61673 729 SER A CA 1
ATOM 3008 C C . SER A 1 374 ? -9.49814 -50.65244 69.03983 1.000 37.47823 729 SER A C 1
ATOM 3009 O O . SER A 1 374 ? -10.24891 -49.67841 69.14138 1.000 41.09541 729 SER A O 1
ATOM 3012 N N . TYR A 1 375 ? -9.19933 -51.22853 67.87177 1.000 38.51638 730 TYR A N 1
ATOM 3013 C CA . TYR A 1 375 ? -9.53292 -50.63268 66.58563 1.000 38.37820 730 TYR A CA 1
ATOM 3014 C C . TYR A 1 375 ? -10.28544 -51.62429 65.70670 1.000 45.18368 730 TYR A C 1
ATOM 3015 O O . TYR A 1 375 ? -10.17636 -52.83987 65.87265 1.000 41.72583 730 TYR A O 1
ATOM 3024 N N . SER A 1 376 ? -11.05939 -51.08164 64.76543 1.000 39.02825 731 SER A N 1
ATOM 3025 C CA . SER A 1 376 ? -11.69009 -51.87871 63.72650 1.000 41.59151 731 SER A CA 1
ATOM 3026 C C . SER A 1 376 ? -10.66774 -52.24198 62.65074 1.000 38.00388 731 SER A C 1
ATOM 3027 O O . SER A 1 376 ? -9.54340 -51.73640 62.62471 1.000 40.18842 731 SER A O 1
ATOM 3030 N N . GLU A 1 377 ? -11.06556 -53.14556 61.75279 1.000 37.33156 732 GLU A N 1
ATOM 3031 C CA . GLU A 1 377 ? -10.15356 -53.55371 60.68944 1.000 37.58933 732 GLU A CA 1
ATOM 3032 C C . GLU A 1 377 ? -9.91179 -52.44531 59.67182 1.000 38.77806 732 GLU A C 1
ATOM 3033 O O . GLU A 1 377 ? -8.90991 -52.50032 58.95354 1.000 44.53956 732 GLU A O 1
ATOM 3039 N N . HIS A 1 378 ? -10.78747 -51.44005 59.59806 1.000 36.64561 733 HIS A N 1
ATOM 3040 C CA . HIS A 1 378 ? -10.55893 -50.26342 58.76293 1.000 35.90515 733 HIS A CA 1
ATOM 3041 C C . HIS A 1 378 ? -9.92423 -49.09834 59.52225 1.000 38.90034 733 HIS A C 1
ATOM 3042 O O . HIS A 1 378 ? -9.83229 -47.99667 58.97431 1.000 38.49379 733 HIS A O 1
ATOM 3049 N N . GLY A 1 379 ? -9.49948 -49.30697 60.76310 1.000 37.85413 734 GLY A N 1
ATOM 3050 C CA . GLY A 1 379 ? -8.74694 -48.30866 61.49004 1.000 33.21775 734 GLY A CA 1
ATOM 3051 C C . GLY A 1 379 ? -9.53139 -47.40611 62.41892 1.000 35.89804 734 GLY A C 1
ATOM 3052 O O . GLY A 1 379 ? -8.94592 -46.46878 62.96884 1.000 42.50422 734 GLY A O 1
ATOM 3053 N N . ASP A 1 380 ? -10.82880 -47.64699 62.60807 1.000 35.07404 735 ASP A N 1
ATOM 3054 C CA . ASP A 1 380 ? -11.61005 -46.85815 63.55824 1.000 36.41221 735 ASP A CA 1
ATOM 3055 C C . ASP A 1 380 ? -11.22471 -47.21013 64.98926 1.000 35.80617 735 ASP A C 1
ATOM 3056 O O . ASP A 1 380 ? -11.14355 -48.38776 65.34147 1.000 38.86446 735 ASP A O 1
ATOM 3061 N N . LEU A 1 381 ? -11.02684 -46.19276 65.82487 1.000 36.59855 736 LEU A N 1
ATOM 3062 C CA . LEU A 1 381 ? -10.86804 -46.41886 67.25652 1.000 40.35311 736 LEU A CA 1
ATOM 3063 C C . LEU A 1 381 ? -12.21819 -46.78117 67.86543 1.000 39.19242 736 LEU A C 1
ATOM 3064 O O . LEU A 1 381 ? -13.14829 -45.96890 67.86499 1.000 39.99503 736 LEU A O 1
ATOM 3069 N N . LEU A 1 382 ? -12.32689 -47.99856 68.38869 1.000 38.03780 737 LEU A N 1
ATOM 3070 C CA . LEU A 1 382 ? -13.59148 -48.49741 68.91043 1.000 39.37577 737 LEU A CA 1
ATOM 3071 C C . LEU A 1 382 ? -13.67507 -48.44734 70.42837 1.000 40.36833 737 LEU A C 1
ATOM 3072 O O . LEU A 1 382 ? -14.78083 -48.36938 70.97625 1.000 39.71161 737 LEU A O 1
ATOM 3077 N N . ARG A 1 383 ? -12.54106 -48.48523 71.12289 1.000 36.21029 738 ARG A N 1
ATOM 3078 C CA . ARG A 1 383 ? -12.57601 -48.63572 72.56778 1.000 39.30537 738 ARG A CA 1
ATOM 3079 C C . ARG A 1 383 ? -11.26474 -48.17015 73.17749 1.000 36.79804 738 ARG A C 1
ATOM 3080 O O . ARG A 1 383 ? -10.18797 -48.50843 72.68073 1.000 41.04189 738 ARG A O 1
ATOM 3088 N N . GLN A 1 384 ? -11.37523 -47.42775 74.27777 1.000 34.54785 739 GLN A N 1
ATOM 3089 C CA . GLN A 1 384 ? -10.24124 -46.99830 75.08238 1.000 36.59027 739 GLN A CA 1
ATOM 3090 C C . GLN A 1 384 ? -10.49483 -47.39109 76.53068 1.000 41.65786 739 GLN A C 1
ATOM 3091 O O . GLN A 1 384 ? -11.56319 -47.09942 77.07731 1.000 42.31454 739 GLN A O 1
ATOM 3097 N N . ILE A 1 385 ? -9.52667 -48.06412 77.14469 1.000 37.63946 740 ILE A N 1
ATOM 3098 C CA . ILE A 1 385 ? -9.61452 -48.47300 78.54227 1.000 36.23827 740 ILE A CA 1
ATOM 3099 C C . ILE A 1 385 ? -8.56635 -47.68718 79.32143 1.000 44.08894 740 ILE A C 1
ATOM 3100 O O . ILE A 1 385 ? -7.37227 -47.74014 79.00093 1.000 44.17030 740 ILE A O 1
ATOM 3105 N N . MET A 1 386 ? -9.01344 -46.94911 80.33387 1.000 41.36394 741 MET A N 1
ATOM 3106 C CA . MET A 1 386 ? -8.13447 -46.13879 81.17022 1.000 48.25568 741 MET A CA 1
ATOM 3107 C C . MET A 1 386 ? -7.47236 -46.99926 82.24385 1.000 46.81124 741 MET A C 1
ATOM 3108 O O . MET A 1 386 ? -7.87126 -48.14431 82.47239 1.000 46.03603 741 MET A O 1
ATOM 3113 N N . PRO A 1 387 ? -6.43184 -46.47876 82.91743 1.000 47.90149 742 PRO A N 1
ATOM 3114 C CA . PRO A 1 387 ? -5.77298 -47.28125 83.96484 1.000 43.35156 742 PRO A CA 1
ATOM 3115 C C . PRO A 1 387 ? -6.71696 -47.80608 85.03129 1.000 44.40755 742 PRO A C 1
ATOM 3116 O O . PRO A 1 387 ? -6.55544 -48.94930 85.46612 1.000 45.79987 742 PRO A O 1
ATOM 3120 N N . ASN A 1 388 ? -7.71110 -47.02279 85.44939 1.000 47.72109 743 ASN A N 1
ATOM 3121 C CA . ASN A 1 388 ? -8.65683 -47.47657 86.46217 1.000 44.96349 743 ASN A CA 1
ATOM 3122 C C . ASN A 1 388 ? -9.76163 -48.36302 85.89256 1.000 47.32164 743 ASN A C 1
ATOM 3123 O O . ASN A 1 388 ? -10.70326 -48.69966 86.61842 1.000 55.20827 743 ASN A O 1
ATOM 3128 N N . GLY A 1 389 ? -9.67319 -48.74535 84.62004 1.000 56.10542 744 GLY A N 1
ATOM 3129 C CA . GLY A 1 389 ? -10.67999 -49.57592 83.99620 1.000 48.38728 744 GLY A CA 1
ATOM 3130 C C . GLY A 1 389 ? -11.82934 -48.82961 83.35271 1.000 46.96882 744 GLY A C 1
ATOM 3131 O O . GLY A 1 389 ? -12.69947 -49.47230 82.74905 1.000 47.83773 744 GLY A O 1
ATOM 3132 N N . ALA A 1 390 ? -11.87225 -47.50312 83.47185 1.000 41.06208 745 ALA A N 1
ATOM 3133 C CA . ALA A 1 390 ? -12.89131 -46.72959 82.78004 1.000 44.86311 745 ALA A CA 1
ATOM 3134 C C . ALA A 1 390 ? -12.78919 -46.97339 81.28128 1.000 46.29165 745 ALA A C 1
ATOM 3135 O O . ALA A 1 390 ? -11.70123 -46.90480 80.70047 1.000 43.96814 745 ALA A O 1
ATOM 3137 N N . THR A 1 391 ? -13.92279 -47.27958 80.65660 1.000 43.97809 746 THR A N 1
ATOM 3138 C CA . THR A 1 391 ? -13.95244 -47.71758 79.26751 1.000 43.05619 746 THR A CA 1
ATOM 3139 C C . THR A 1 391 ? -14.80489 -46.76383 78.44117 1.000 39.77209 746 THR A C 1
ATOM 3140 O O . THR A 1 391 ? -15.97409 -46.52773 78.76431 1.000 45.79404 746 THR A O 1
ATOM 3144 N N . TRP A 1 392 ? -14.20755 -46.20669 77.39089 1.000 38.17122 747 TRP A N 1
ATOM 3145 C CA . TRP A 1 392 ? -14.90225 -45.40525 76.38986 1.000 36.99637 747 TRP A CA 1
ATOM 3146 C C . TRP A 1 392 ? -15.09468 -46.21934 75.11545 1.000 34.91862 747 TRP A C 1
ATOM 3147 O O . TRP A 1 392 ? -14.19710 -46.96012 74.70903 1.000 38.66408 747 TRP A O 1
ATOM 3158 N N . ARG A 1 393 ? -16.26050 -46.07499 74.47824 1.000 37.53882 748 ARG A N 1
ATOM 3159 C CA . ARG A 1 393 ? -16.55517 -46.76473 73.22556 1.000 39.60977 748 ARG A CA 1
ATOM 3160 C C . ARG A 1 393 ? -17.09957 -45.79066 72.18793 1.000 39.64076 748 ARG A C 1
ATOM 3161 O O . ARG A 1 393 ? -17.76574 -44.80999 72.52720 1.000 40.28654 748 ARG A O 1
ATOM 3169 N N . TRP A 1 394 ? -16.81242 -46.07542 70.91126 1.000 40.90143 749 TRP A N 1
ATOM 3170 C CA . TRP A 1 394 ? -17.28835 -45.26788 69.79230 1.000 40.30273 749 TRP A CA 1
ATOM 3171 C C . TRP A 1 394 ? -17.73895 -46.15849 68.63958 1.000 40.05490 749 TRP A C 1
ATOM 3172 O O . TRP A 1 394 ? -17.10159 -47.17377 68.34209 1.000 44.72293 749 TRP A O 1
ATOM 3183 N N . SER A 1 395 ? -18.83601 -45.76929 67.99069 1.000 42.49760 750 SER A N 1
ATOM 3184 C CA . SER A 1 395 ? -19.24845 -46.31482 66.70103 1.000 44.73829 750 SER A CA 1
ATOM 3185 C C . SER A 1 395 ? -19.31189 -45.17710 65.68735 1.000 43.60130 750 SER A C 1
ATOM 3186 O O . SER A 1 395 ? -19.29070 -43.99473 66.04639 1.000 41.18429 750 SER A O 1
ATOM 3189 N N . HIS A 1 396 ? -19.37488 -45.53645 64.40204 1.000 34.55078 751 HIS A N 1
ATOM 3190 C CA . HIS A 1 396 ? -19.09176 -44.57093 63.34520 1.000 43.01245 751 HIS A CA 1
ATOM 3191 C C . HIS A 1 396 ? -20.06738 -44.70413 62.18184 1.000 38.07261 751 HIS A C 1
ATOM 3192 O O . HIS A 1 396 ? -20.66810 -45.75768 61.96276 1.000 37.37286 751 HIS A O 1
ATOM 3199 N N . ASP A 1 397 ? -20.21527 -43.60792 61.42991 1.000 39.97391 752 ASP A N 1
ATOM 3200 C CA . ASP A 1 397 ? -21.05190 -43.60365 60.23961 1.000 37.53530 752 ASP A CA 1
ATOM 3201 C C . ASP A 1 397 ? -20.22671 -44.02536 59.02346 1.000 41.35878 752 ASP A C 1
ATOM 3202 O O . ASP A 1 397 ? -19.04640 -44.36470 59.13255 1.000 42.36816 752 ASP A O 1
ATOM 3207 N N . ALA A 1 398 ? -20.84738 -43.96551 57.84075 1.000 38.49806 753 ALA A N 1
ATOM 3208 C CA . ALA A 1 398 ? -20.19371 -44.44433 56.62620 1.000 45.80303 753 ALA A CA 1
ATOM 3209 C C . ALA A 1 398 ? -18.95067 -43.63941 56.26849 1.000 46.32169 753 ALA A C 1
ATOM 3210 O O . ALA A 1 398 ? -18.07562 -44.15319 55.56196 1.000 47.92279 753 ALA A O 1
ATOM 3212 N N . LEU A 1 399 ? -18.84703 -42.39617 56.72955 1.000 42.94699 754 LEU A N 1
ATOM 3213 C CA . LEU A 1 399 ? -17.63897 -41.61196 56.52705 1.000 38.54163 754 LEU A CA 1
ATOM 3214 C C . LEU A 1 399 ? -16.67043 -41.74418 57.69069 1.000 45.62078 754 LEU A C 1
ATOM 3215 O O . LEU A 1 399 ? -15.69940 -40.98450 57.76048 1.000 45.73700 754 LEU A O 1
ATOM 3220 N N . HIS A 1 400 ? -16.91694 -42.69786 58.59325 1.000 37.91909 755 HIS A N 1
ATOM 3221 C CA . HIS A 1 400 ? -16.06923 -42.99372 59.74506 1.000 41.58956 755 HIS A CA 1
ATOM 3222 C C . HIS A 1 400 ? -15.96073 -41.81911 60.71428 1.000 42.35385 755 HIS A C 1
ATOM 3223 O O . HIS A 1 400 ? -15.00312 -41.73282 61.49199 1.000 40.59018 755 HIS A O 1
ATOM 3230 N N . GLN A 1 401 ? -16.93005 -40.91320 60.67280 1.000 39.53666 756 GLN A N 1
ATOM 3231 C CA . GLN A 1 401 ? -17.07252 -39.91354 61.71249 1.000 42.66020 756 GLN A CA 1
ATOM 3232 C C . GLN A 1 401 ? -17.83294 -40.51818 62.88963 1.000 44.38380 756 GLN A C 1
ATOM 3233 O O . GLN A 1 401 ? -18.70573 -41.37389 62.71361 1.000 39.62196 756 GLN A O 1
ATOM 3239 N N . VAL A 1 402 ? -17.48473 -40.07798 64.10241 1.000 40.24915 757 VAL A N 1
ATOM 3240 C CA . VAL A 1 402 ? -18.11956 -40.62646 65.29766 1.000 38.48283 757 VAL A CA 1
ATOM 3241 C C . VAL A 1 402 ? -19.60633 -40.30497 65.28241 1.000 34.37067 757 VAL A C 1
ATOM 3242 O O . VAL A 1 402 ? -20.00694 -39.14857 65.10454 1.000 45.86886 757 VAL A O 1
ATOM 3246 N N . ARG A 1 403 ? -20.44154 -41.32914 65.45818 1.000 36.55016 758 ARG A N 1
ATOM 3247 C CA . ARG A 1 403 ? -21.86501 -41.08211 65.62347 1.000 46.35800 758 ARG A CA 1
ATOM 3248 C C . ARG A 1 403 ? -22.40130 -41.45005 66.99820 1.000 44.30334 758 ARG A C 1
ATOM 3249 O O . ARG A 1 403 ? -23.41893 -40.88485 67.41009 1.000 45.28723 758 ARG A O 1
ATOM 3257 N N . ALA A 1 404 ? -21.74936 -42.35763 67.72379 1.000 45.52612 759 ALA A N 1
ATOM 3258 C CA . ALA A 1 404 ? -22.19947 -42.72167 69.06331 1.000 48.66782 759 ALA A CA 1
ATOM 3259 C C . ALA A 1 404 ? -21.00599 -42.90761 69.98748 1.000 44.54306 759 ALA A C 1
ATOM 3260 O O . ALA A 1 404 ? -20.06313 -43.63200 69.65615 1.000 45.00721 759 ALA A O 1
ATOM 3262 N N . THR A 1 405 ? -21.06058 -42.25652 71.14540 1.000 40.28735 760 THR A N 1
ATOM 3263 C CA . THR A 1 405 ? -20.02457 -42.33743 72.16710 1.000 43.34981 760 THR A CA 1
ATOM 3264 C C . THR A 1 405 ? -20.64462 -42.88565 73.44076 1.000 41.34690 760 THR A C 1
ATOM 3265 O O . THR A 1 405 ? -21.61408 -42.31693 73.95368 1.000 43.67270 760 THR A O 1
ATOM 3269 N N . THR A 1 406 ? -20.10832 -43.99610 73.93280 1.000 44.07808 761 THR A N 1
ATOM 3270 C CA . THR A 1 406 ? -20.52864 -44.56289 75.20914 1.000 43.28319 761 THR A CA 1
ATOM 3271 C C . THR A 1 406 ? -19.47461 -44.19529 76.24978 1.000 44.48112 761 THR A C 1
ATOM 3272 O O . THR A 1 406 ? -18.31605 -44.61670 76.14601 1.000 42.99397 761 THR A O 1
ATOM 3276 N N . ALA A 1 407 ? -19.87792 -43.39710 77.23601 1.000 39.83139 762 ALA A N 1
ATOM 3277 C CA . ALA A 1 407 ? -19.01790 -42.96945 78.33291 1.000 40.43636 762 ALA A CA 1
ATOM 3278 C C . ALA A 1 407 ? -18.85552 -44.08533 79.37064 1.000 40.93767 762 ALA A C 1
ATOM 3279 O O . ALA A 1 407 ? -19.60614 -45.06468 79.36486 1.000 39.15070 762 ALA A O 1
ATOM 3281 N N . PRO A 1 408 ? -17.86455 -43.97004 80.26623 1.000 43.25762 763 PRO A N 1
ATOM 3282 C CA . PRO A 1 408 ? -17.63237 -45.05009 81.24565 1.000 45.76550 763 PRO A CA 1
ATOM 3283 C C . PRO A 1 408 ? -18.83616 -45.40564 82.10467 1.000 40.91946 763 PRO A C 1
ATOM 3284 O O . PRO A 1 408 ? -18.92886 -46.54655 82.57331 1.000 43.90594 763 PRO A O 1
ATOM 3288 N N . ASP A 1 409 ? -19.76450 -44.48042 82.32262 1.000 43.73890 764 ASP A N 1
ATOM 3289 C CA . ASP A 1 409 ? -20.97237 -44.75945 83.09051 1.000 40.23118 764 ASP A CA 1
ATOM 3290 C C . ASP A 1 409 ? -22.10550 -45.31768 82.23683 1.000 40.92605 764 ASP A C 1
ATOM 3291 O O . ASP A 1 409 ? -23.22782 -45.45045 82.73117 1.000 47.87282 764 ASP A O 1
ATOM 3296 N N . GLY A 1 410 ? -21.84868 -45.61977 80.96611 1.000 45.37721 765 GLY A N 1
ATOM 3297 C CA . GLY A 1 410 ? -22.86892 -46.14903 80.08782 1.000 43.99635 765 GLY A CA 1
ATOM 3298 C C . GLY A 1 410 ? -23.66599 -45.10834 79.32887 1.000 42.63645 765 GLY A C 1
ATOM 3299 O O . GLY A 1 410 ? -24.45242 -45.47858 78.44729 1.000 48.55799 765 GLY A O 1
ATOM 3300 N N . GLY A 1 411 ? -23.48352 -43.82614 79.63195 1.000 38.22860 766 GLY A N 1
ATOM 3301 C CA . GLY A 1 411 ? -24.21974 -42.78894 78.92923 1.000 41.16139 766 GLY A CA 1
ATOM 3302 C C . GLY A 1 411 ? -23.79067 -42.70556 77.47807 1.000 43.32470 766 GLY A C 1
ATOM 3303 O O . GLY A 1 411 ? -22.59277 -42.69983 77.16671 1.000 42.73092 766 GLY A O 1
ATOM 3304 N N . VAL A 1 412 ? -24.77007 -42.61724 76.58150 1.000 40.73841 767 VAL A N 1
ATOM 3305 C CA . VAL A 1 412 ? -24.53765 -42.64375 75.14137 1.000 38.27647 767 VAL A CA 1
ATOM 3306 C C . VAL A 1 412 ? -24.85738 -41.27111 74.56585 1.000 41.38522 767 VAL A C 1
ATOM 3307 O O . VAL A 1 412 ? -25.96036 -40.74852 74.76714 1.000 40.81003 767 VAL A O 1
ATOM 3311 N N . THR A 1 413 ? -23.89671 -40.69199 73.84951 1.000 40.18055 768 THR A N 1
ATOM 3312 C CA . THR A 1 413 ? -24.08576 -39.43730 73.13389 1.000 45.05278 768 THR A CA 1
ATOM 3313 C C . THR A 1 413 ? -24.14706 -39.70812 71.63497 1.000 47.82692 768 THR A C 1
ATOM 3314 O O . THR A 1 413 ? -23.24427 -40.33703 71.07295 1.000 44.22203 768 THR A O 1
ATOM 3318 N N . GLN A 1 414 ? -25.20763 -39.22392 70.99401 1.000 43.06351 769 GLN A N 1
ATOM 3319 C CA . GLN A 1 414 ? -25.45846 -39.45169 69.57608 1.000 44.55861 769 GLN A CA 1
ATOM 3320 C C . GLN A 1 414 ? -25.10866 -38.18561 68.80287 1.000 49.28442 769 GLN A C 1
ATOM 3321 O O . GLN A 1 414 ? -25.64463 -37.11114 69.09578 1.000 41.44250 769 GLN A O 1
ATOM 3327 N N . THR A 1 415 ? -24.20745 -38.30430 67.82884 1.000 40.95371 770 THR A N 1
ATOM 3328 C CA . THR A 1 415 ? -23.85768 -37.17954 66.97391 1.000 42.67096 770 THR A CA 1
ATOM 3329 C C . THR A 1 415 ? -24.08789 -37.54029 65.51215 1.000 47.07113 770 THR A C 1
ATOM 3330 O O . THR A 1 415 ? -23.98840 -38.70462 65.11277 1.000 42.21874 770 THR A O 1
ATOM 3334 N N . GLU A 1 416 ? -24.39562 -36.52111 64.71678 1.000 44.07759 771 GLU A N 1
ATOM 3335 C CA . GLU A 1 416 ? -24.64469 -36.69048 63.29315 1.000 42.23163 771 GLU A CA 1
ATOM 3336 C C . GLU A 1 416 ? -23.97556 -35.54738 62.54944 1.000 45.02637 771 GLU A C 1
ATOM 3337 O O . GLU A 1 416 ? -24.15023 -34.38317 62.91891 1.000 40.41189 771 GLU A O 1
ATOM 3343 N N . GLN A 1 417 ? -23.20731 -35.88118 61.51599 1.000 39.90379 772 GLN A N 1
ATOM 3344 C CA . GLN A 1 417 ? -22.48496 -34.90510 60.71427 1.000 39.43604 772 GLN A CA 1
ATOM 3345 C C . GLN A 1 417 ? -22.80859 -35.13448 59.24731 1.000 43.38671 772 GLN A C 1
ATOM 3346 O O . GLN A 1 417 ? -23.17240 -36.24067 58.84382 1.000 41.36829 772 GLN A O 1
ATOM 3352 N N . ASP A 1 418 ? -22.66535 -34.08368 58.43979 1.000 43.85456 773 ASP A N 1
ATOM 3353 C CA . ASP A 1 418 ? -22.92415 -34.21655 57.01481 1.000 48.15389 773 ASP A CA 1
ATOM 3354 C C . ASP A 1 418 ? -21.64213 -34.61301 56.28378 1.000 48.76418 773 ASP A C 1
ATOM 3355 O O . ASP A 1 418 ? -20.58004 -34.79004 56.88844 1.000 39.75344 773 ASP A O 1
ATOM 3360 N N . ILE A 1 419 ? -21.74032 -34.73784 54.95682 1.000 44.50964 774 ILE A N 1
ATOM 3361 C CA . ILE A 1 419 ? -20.61159 -35.21420 54.16769 1.000 40.50132 774 ILE A CA 1
ATOM 3362 C C . ILE A 1 419 ? -19.43655 -34.24960 54.22715 1.000 45.21216 774 ILE A C 1
ATOM 3363 O O . ILE A 1 419 ? -18.29514 -34.64817 53.97344 1.000 44.88037 774 ILE A O 1
ATOM 3368 N N . LEU A 1 420 ? -19.67952 -32.99078 54.58393 1.000 42.80051 775 LEU A N 1
ATOM 3369 C CA . LEU A 1 420 ? -18.61017 -32.01480 54.74641 1.000 40.04391 775 LEU A CA 1
ATOM 3370 C C . LEU A 1 420 ? -18.08192 -31.94830 56.17559 1.000 48.59596 775 LEU A C 1
ATOM 3371 O O . LEU A 1 420 ? -17.16328 -31.16862 56.44609 1.000 53.20596 775 LEU A O 1
ATOM 3376 N N . GLY A 1 421 ? -18.62169 -32.75141 57.09035 1.000 44.76272 776 GLY A N 1
ATOM 3377 C CA . GLY A 1 421 ? -18.16769 -32.74675 58.46432 1.000 49.02455 776 GLY A CA 1
ATOM 3378 C C . GLY A 1 421 ? -18.85858 -31.75763 59.38317 1.000 49.77894 776 GLY A C 1
ATOM 3379 O O . GLY A 1 421 ? -18.48463 -31.67068 60.55948 1.000 47.54030 776 GLY A O 1
ATOM 3380 N N . ARG A 1 422 ? -19.83587 -31.00024 58.89052 1.000 48.69440 777 ARG A N 1
ATOM 3381 C CA . ARG A 1 422 ? -20.57853 -30.09259 59.75223 1.000 44.72725 777 ARG A CA 1
ATOM 3382 C C . ARG A 1 422 ? -21.51828 -30.86631 60.66436 1.000 45.11187 777 ARG A C 1
ATOM 3383 O O . ARG A 1 422 ? -22.19074 -31.80965 60.24061 1.000 48.89167 777 ARG A O 1
ATOM 3391 N N . LEU A 1 423 ? -21.56546 -30.45295 61.92406 1.000 44.99498 778 LEU A N 1
ATOM 3392 C CA . LEU A 1 423 ? -22.45358 -31.08403 62.88509 1.000 40.28732 778 LEU A CA 1
ATOM 3393 C C . LEU A 1 423 ? -23.90077 -30.74749 62.55572 1.000 35.79990 778 LEU A C 1
ATOM 3394 O O . LEU A 1 423 ? -24.24109 -29.58668 62.31504 1.000 41.70106 778 LEU A O 1
ATOM 3399 N N . LEU A 1 424 ? -24.74963 -31.77142 62.51836 1.000 36.39147 779 LEU A N 1
ATOM 3400 C CA . LEU A 1 424 ? -26.17189 -31.59226 62.26503 1.000 38.56621 779 LEU A CA 1
ATOM 3401 C C . LEU A 1 424 ? -27.03810 -31.78234 63.49920 1.000 43.55825 779 LEU A C 1
ATOM 3402 O O . LEU A 1 424 ? -28.07241 -31.12005 63.61388 1.000 39.41013 779 LEU A O 1
ATOM 3407 N N . SER A 1 425 ? -26.65216 -32.67099 64.41553 1.0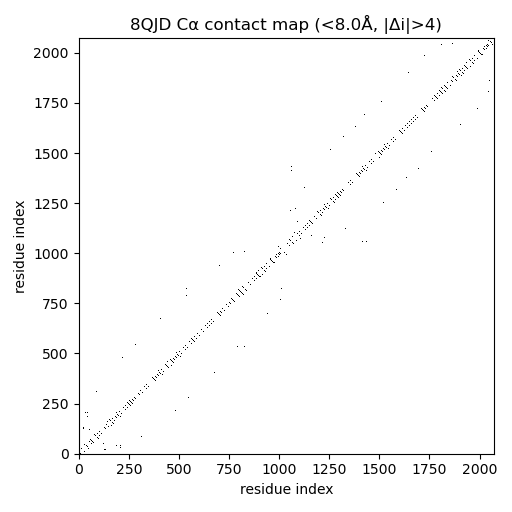00 39.52915 780 SER A N 1
ATOM 3408 C CA . SER A 1 425 ? -27.43173 -32.87535 65.62450 1.000 38.82565 780 SER A CA 1
ATOM 3409 C C . SER A 1 425 ? -26.57786 -33.55090 66.68732 1.000 42.90431 780 SER A C 1
ATOM 3410 O O . SER A 1 425 ? -25.60862 -34.25017 66.38183 1.000 39.92737 780 SER A O 1
ATOM 3413 N N . VAL A 1 426 ? -26.95655 -33.31873 67.94239 1.000 43.69742 781 VAL A N 1
ATOM 3414 C CA . VAL A 1 426 ? -26.38011 -33.98578 69.10324 1.000 42.09150 781 VAL A CA 1
ATOM 3415 C C . VAL A 1 426 ? -27.52939 -34.37877 70.01733 1.000 44.55034 781 VAL A C 1
ATOM 3416 O O . VAL A 1 426 ? -28.41162 -33.56037 70.29713 1.000 43.27759 781 VAL A O 1
ATOM 3420 N N . LYS A 1 427 ? -27.53509 -35.63000 70.46434 1.000 39.52845 782 LYS A N 1
ATOM 3421 C CA . LYS A 1 427 ? -28.46832 -36.09433 71.48036 1.000 38.95174 782 LYS A CA 1
ATOM 3422 C C . LYS A 1 427 ? -27.64983 -36.58430 72.66392 1.000 46.07538 782 LYS A C 1
ATOM 3423 O O . LYS A 1 427 ? -26.86376 -37.52621 72.52441 1.000 43.76863 782 LYS A O 1
ATOM 3429 N N . ASP A 1 428 ? -27.82219 -35.93793 73.81516 1.000 48.35020 783 ASP A N 1
ATOM 3430 C CA . ASP A 1 428 ? -27.00207 -36.21430 74.98433 1.000 38.90230 783 ASP A CA 1
ATOM 3431 C C . ASP A 1 428 ? -27.50075 -37.47922 75.69028 1.000 47.97974 783 ASP A C 1
ATOM 3432 O O . ASP A 1 428 ? -28.52248 -38.05907 75.30606 1.000 37.63630 783 ASP A O 1
ATOM 3437 N N . PRO A 1 429 ? -26.78650 -37.95878 76.71938 1.000 43.46883 784 PRO A N 1
ATOM 3438 C CA . PRO A 1 429 ? -27.16076 -39.24884 77.32945 1.000 40.07180 784 PRO A CA 1
ATOM 3439 C C . PRO A 1 429 ? -28.53928 -39.28197 77.97293 1.000 39.42833 784 PRO A C 1
ATOM 3440 O O . PRO A 1 429 ? -29.01341 -40.37757 78.29380 1.000 46.32874 784 PRO A O 1
ATOM 3444 N N . LEU A 1 430 ? -29.19996 -38.14581 78.16483 1.000 47.73300 785 LEU A N 1
ATOM 3445 C CA . LEU A 1 430 ? -30.56236 -38.13439 78.68448 1.000 46.50421 785 LEU A CA 1
ATOM 3446 C C . LEU A 1 430 ? -31.60778 -38.02156 77.58385 1.000 47.31384 785 LEU A C 1
ATOM 3447 O O . LEU A 1 430 ? -32.80603 -37.98399 77.88526 1.000 47.09444 785 LEU A O 1
ATOM 3452 N N . GLY A 1 431 ? -31.18599 -37.96692 76.32329 1.000 46.75960 786 GLY A N 1
ATOM 3453 C CA . GLY A 1 431 ? -32.10481 -37.94692 75.20791 1.000 45.89726 786 GLY A CA 1
ATOM 3454 C C . GLY A 1 431 ? -32.46868 -36.58164 74.67452 1.000 46.06532 786 GLY A C 1
ATOM 3455 O O . GLY A 1 431 ? -33.35532 -36.49209 73.81668 1.000 50.00861 786 GLY A O 1
ATOM 3456 N N . TYR A 1 432 ? -31.82927 -35.51873 75.15276 1.000 42.97248 787 TYR A N 1
ATOM 3457 C CA . TYR A 1 432 ? -32.13750 -34.17106 74.69953 1.000 40.44643 787 TYR A CA 1
ATOM 3458 C C . TYR A 1 432 ? -31.35164 -33.87030 73.43043 1.000 45.08268 787 TYR A C 1
ATOM 3459 O O . TYR A 1 432 ? -30.13436 -34.07624 73.38439 1.000 43.82397 787 TYR A O 1
ATOM 3468 N N . THR A 1 433 ? -32.04809 -33.37918 72.41022 1.000 37.74630 788 THR A N 1
ATOM 3469 C CA . THR A 1 433 ? -31.46857 -33.17469 71.08991 1.000 39.93994 788 THR A CA 1
ATOM 3470 C C . THR A 1 433 ? -31.27561 -31.69036 70.81262 1.000 39.59986 788 THR A C 1
ATOM 3471 O O . THR A 1 433 ? -32.19967 -30.89016 71.00027 1.000 42.07645 788 THR A O 1
ATOM 3475 N N . THR A 1 434 ? -30.07027 -31.33354 70.38058 1.000 34.69772 789 THR A N 1
ATOM 3476 C CA . THR A 1 434 ? -29.76585 -30.02908 69.81221 1.000 38.46940 789 THR A CA 1
ATOM 3477 C C . THR A 1 434 ? -29.57424 -30.20574 68.31111 1.000 41.94497 789 THR A C 1
ATOM 3478 O O . THR A 1 434 ? -28.84318 -31.10303 67.88230 1.000 41.49295 789 THR A O 1
ATOM 3482 N N . GLN A 1 435 ? -30.24083 -29.37403 67.51366 1.000 43.79091 790 GLN A N 1
ATOM 3483 C CA . GLN A 1 435 ? -30.16590 -29.47889 66.06389 1.000 45.58657 790 GLN A CA 1
ATOM 3484 C C . GLN A 1 435 ? -29.48074 -28.26710 65.44339 1.000 48.82189 790 GLN A C 1
ATOM 3485 O O . GLN A 1 435 ? -29.62496 -27.13476 65.91578 1.000 46.26665 790 GLN A O 1
ATOM 3491 N N . PHE A 1 436 ? -28.74023 -28.52809 64.36392 1.000 38.88013 791 PHE A N 1
ATOM 3492 C CA . PHE A 1 436 ? -28.05369 -27.50738 63.58308 1.000 40.91511 791 PHE A CA 1
ATOM 3493 C C . PHE A 1 436 ? -28.47981 -27.60760 62.12737 1.000 46.99240 791 PHE A C 1
ATOM 3494 O O . PHE A 1 436 ? -28.44414 -28.69326 61.53772 1.000 45.29642 791 PHE A O 1
ATOM 3502 N N . ARG A 1 437 ? -28.88948 -26.47929 61.55528 1.000 49.78637 792 ARG A N 1
ATOM 3503 C CA . ARG A 1 437 ? -29.25689 -26.40153 60.14901 1.000 45.89781 792 ARG A CA 1
ATOM 3504 C C . ARG A 1 437 ? -28.49901 -25.26988 59.47744 1.000 49.22360 792 ARG A C 1
ATOM 3505 O O . ARG A 1 437 ? -28.41239 -24.16116 60.01904 1.000 44.72728 792 ARG A O 1
ATOM 3513 N N . TYR A 1 438 ? -27.94563 -25.56375 58.30477 1.000 37.80968 793 TYR A N 1
ATOM 3514 C CA . TYR A 1 438 ? -27.14414 -24.62316 57.54128 1.000 40.59425 793 TYR A CA 1
ATOM 3515 C C . TYR A 1 438 ? -27.85494 -24.27635 56.24244 1.000 46.48755 793 TYR A C 1
ATOM 3516 O O . TYR A 1 438 ? -28.48634 -25.13668 55.62067 1.000 40.92995 793 TYR A O 1
ATOM 3525 N N . SER A 1 439 ? -27.75726 -23.01368 55.83682 1.000 43.82121 794 SER A N 1
ATOM 3526 C CA . SER A 1 439 ? -28.29249 -22.60568 54.54722 1.000 46.91882 794 SER A CA 1
ATOM 3527 C C . SER A 1 439 ? -27.39691 -21.53167 53.95039 1.000 47.73271 794 SER A C 1
ATOM 3528 O O . SER A 1 439 ? -26.91378 -20.64460 54.65846 1.000 50.03451 794 SER A O 1
ATOM 3531 N N . LYS A 1 440 ? -27.17505 -21.63683 52.64517 1.000 42.69585 795 LYS A N 1
ATOM 3532 C CA . LYS A 1 440 ? -26.33574 -20.71238 51.90142 1.000 48.01211 795 LYS A CA 1
ATOM 3533 C C . LYS A 1 440 ? -27.17169 -19.53496 51.41907 1.000 49.10216 795 LYS A C 1
ATOM 3534 O O . LYS A 1 440 ? -28.32392 -19.70563 51.01069 1.000 55.37222 795 LYS A O 1
ATOM 3540 N N . ASN A 1 441 ? -26.59781 -18.33563 51.48537 1.000 39.52551 796 ASN A N 1
ATOM 3541 C CA . ASN A 1 441 ? -27.25398 -17.18199 50.88684 1.000 48.90626 796 ASN A CA 1
ATOM 3542 C C . ASN A 1 441 ? -27.23187 -17.32496 49.37357 1.000 52.12398 796 ASN A C 1
ATOM 3543 O O . ASN A 1 441 ? -26.18894 -17.62169 48.78377 1.000 59.72809 796 ASN A O 1
ATOM 3548 N N . HIS A 1 442 ? -28.37581 -17.10768 48.73718 1.000 50.60510 797 HIS A N 1
ATOM 3549 C CA . HIS A 1 442 ? -28.46199 -17.21916 47.28637 1.000 58.97453 797 HIS A CA 1
ATOM 3550 C C . HIS A 1 442 ? -28.48045 -15.85588 46.61160 1.000 62.02404 797 HIS A C 1
ATOM 3551 O O . HIS A 1 442 ? -27.91451 -15.70005 45.52627 1.000 63.73681 797 HIS A O 1
ATOM 3558 N N . ALA A 1 443 ? -29.13817 -14.87596 47.22001 1.000 59.04379 798 ALA A N 1
ATOM 3559 C CA . ALA A 1 443 ? -29.11015 -13.49768 46.75711 1.000 57.79841 798 ALA A CA 1
ATOM 3560 C C . ALA A 1 443 ? -28.04488 -12.72561 47.52978 1.000 66.24759 798 ALA A C 1
ATOM 3561 O O . ALA A 1 443 ? -27.56435 -13.16419 48.57784 1.000 67.95849 798 ALA A O 1
ATOM 3563 N N . GLY A 1 444 ? -27.68367 -11.55308 47.01140 1.000 68.23417 799 GLY A N 1
ATOM 3564 C CA . GLY A 1 444 ? -26.78859 -10.67143 47.72603 1.000 65.12334 799 GLY A CA 1
ATOM 3565 C C . GLY A 1 444 ? -25.38887 -11.23874 47.84470 1.000 65.68470 799 GLY A C 1
ATOM 3566 O O . GLY A 1 444 ? -25.00085 -12.15326 47.10725 1.000 70.58696 799 GLY A O 1
ATOM 3567 N N . PRO A 1 445 ? -24.58992 -10.69490 48.76243 1.000 70.90144 800 PRO A N 1
ATOM 3568 C CA . PRO A 1 445 ? -23.24624 -11.24763 48.97085 1.000 72.82582 800 PRO A CA 1
ATOM 3569 C C . PRO A 1 445 ? -23.33830 -12.68757 49.44734 1.000 68.06892 800 PRO A C 1
ATOM 3570 O O . PRO A 1 445 ? -24.14408 -13.02161 50.31942 1.000 68.96840 800 PRO A O 1
ATOM 3574 N N . GLN A 1 446 ? -22.49905 -13.54172 48.86540 1.000 68.33386 801 GLN A N 1
ATOM 3575 C CA . GLN A 1 446 ? -22.55843 -14.96597 49.16688 1.000 70.72526 801 GLN A CA 1
ATOM 3576 C C . GLN A 1 446 ? -22.22132 -15.23711 50.62858 1.000 69.77816 801 GLN A C 1
ATOM 3577 O O . GLN A 1 446 ? -21.05674 -15.16999 51.02307 1.000 71.52110 801 GLN A O 1
ATOM 3583 N N . GLY A 1 447 ? -23.22187 -15.55855 51.43909 1.000 61.30782 802 GLY A N 1
ATOM 3584 C CA . GLY A 1 447 ? -22.97994 -15.81935 52.84506 1.000 55.61067 802 GLY A CA 1
ATOM 3585 C C . GLY A 1 447 ? -23.72446 -17.05868 53.28218 1.000 52.91251 802 GLY A C 1
ATOM 3586 O O . GLY A 1 447 ? -24.14879 -17.84879 52.43295 1.000 52.02187 802 GLY A O 1
ATOM 3587 N N . SER A 1 448 ? -23.89035 -17.25612 54.58728 1.000 44.22007 803 SER A N 1
ATOM 3588 C CA . SER A 1 448 ? -24.60163 -18.43248 55.06041 1.000 45.85071 803 SER A CA 1
ATOM 3589 C C . SER A 1 448 ? -25.22914 -18.15090 56.41614 1.000 43.54490 803 SER A C 1
ATOM 3590 O O . SER A 1 448 ? -24.84492 -17.21821 57.12665 1.000 46.71552 803 SER A O 1
ATOM 3593 N N . VAL A 1 449 ? -26.21676 -18.97433 56.75694 1.000 41.64101 804 VAL A N 1
ATOM 3594 C CA . VAL A 1 449 ? -26.92721 -18.89042 58.02561 1.000 46.67464 804 VAL A CA 1
ATOM 3595 C C . VAL A 1 449 ? -26.86637 -20.25940 58.68442 1.000 45.27522 804 VAL A C 1
ATOM 3596 O O . VAL A 1 449 ? -27.13478 -21.27866 58.03711 1.000 46.10788 804 VAL A O 1
ATOM 3600 N N . GLU A 1 450 ? -26.49984 -20.28289 59.96166 1.000 44.17435 805 GLU A N 1
ATOM 3601 C CA . GLU A 1 450 ? -26.50645 -21.49392 60.77021 1.000 40.54351 805 GLU A CA 1
ATOM 3602 C C . GLU A 1 450 ? -27.51302 -21.31277 61.89628 1.000 43.86614 805 GLU A C 1
ATOM 3603 O O . GLU A 1 450 ? -27.36761 -20.40416 62.72066 1.000 44.92049 805 GLU A O 1
ATOM 3609 N N . GLU A 1 451 ? -28.53076 -22.16998 61.92807 1.000 37.11749 806 GLU A N 1
ATOM 3610 C CA . GLU A 1 451 ? -29.58075 -22.11181 62.93859 1.000 44.07821 806 GLU A CA 1
ATOM 3611 C C . GLU A 1 451 ? -29.37601 -23.21890 63.96596 1.000 45.41058 806 GLU A C 1
ATOM 3612 O O . GLU A 1 451 ? -29.14896 -24.37688 63.60076 1.000 44.57739 806 GLU A O 1
ATOM 3618 N N . ILE A 1 452 ? -29.46577 -22.86319 65.24556 1.000 40.45729 807 ILE A N 1
ATOM 3619 C CA . ILE A 1 452 ? -29.32423 -23.81153 66.34686 1.000 43.16822 807 ILE A CA 1
ATOM 3620 C C . ILE A 1 452 ? -30.65838 -23.90593 67.07458 1.000 42.80123 807 ILE A C 1
ATOM 3621 O O . ILE A 1 452 ? -31.15287 -22.90343 67.60425 1.000 37.29867 807 ILE A O 1
ATOM 3626 N N . ARG A 1 453 ? -31.22916 -25.11337 67.13158 1.000 38.56040 808 ARG A N 1
ATOM 3627 C CA . ARG A 1 453 ? -32.43292 -25.38181 67.91780 1.000 42.45601 808 ARG A CA 1
ATOM 3628 C C . ARG A 1 453 ? -32.04984 -26.22718 69.12522 1.000 43.41046 808 ARG A C 1
ATOM 3629 O O . ARG A 1 453 ? -31.62856 -27.37955 68.97585 1.000 43.76500 808 ARG A O 1
ATOM 3637 N N . ARG A 1 454 ? -32.20407 -25.65752 70.31577 1.000 42.64183 809 ARG A N 1
ATOM 3638 C CA . ARG A 1 454 ? -31.80299 -26.28605 71.56095 1.000 41.74763 809 ARG A CA 1
ATOM 3639 C C . ARG A 1 454 ? -32.98296 -27.01044 72.19890 1.000 44.95651 809 ARG A C 1
ATOM 3640 O O . ARG A 1 454 ? -34.13855 -26.62887 71.99143 1.000 44.90461 809 ARG A O 1
ATOM 3648 N N . PRO A 1 455 ? -32.72774 -28.05909 72.99111 1.000 42.47028 810 PRO A N 1
ATOM 3649 C CA . PRO A 1 455 ? -33.83716 -28.87827 73.51232 1.000 41.64526 810 PRO A CA 1
ATOM 3650 C C . PRO A 1 455 ? -34.71177 -28.16603 74.52959 1.000 46.64168 810 PRO A C 1
ATOM 3651 O O . PRO A 1 455 ? -35.77265 -28.69775 74.88468 1.000 47.09945 810 PRO A O 1
ATOM 3655 N N . ASP A 1 456 ? -34.31281 -26.99208 75.00866 1.000 46.73757 811 ASP A N 1
ATOM 3656 C CA . ASP A 1 456 ? -35.16134 -26.18787 75.87461 1.000 45.05518 811 ASP A CA 1
ATOM 3657 C C . ASP A 1 456 ? -36.02735 -25.21469 75.08936 1.000 53.96203 811 ASP A C 1
ATOM 3658 O O . ASP A 1 456 ? -36.61501 -24.30650 75.68392 1.000 54.34623 811 ASP A O 1
ATOM 3663 N N . GLY A 1 457 ? -36.10923 -25.38458 73.76824 1.000 48.63297 812 GLY A N 1
ATOM 3664 C CA . GLY A 1 457 ? -36.88669 -24.52030 72.90811 1.000 49.55331 812 GLY A CA 1
ATOM 3665 C C . GLY A 1 457 ? -36.19184 -23.25397 72.45424 1.000 50.01304 812 GLY A C 1
ATOM 3666 O O . GLY A 1 457 ? -36.82017 -22.43971 71.76871 1.000 50.58808 812 GLY A O 1
ATOM 3667 N N . VAL A 1 458 ? -34.91902 -23.06774 72.78907 1.000 46.25811 813 VAL A N 1
ATOM 3668 C CA . VAL A 1 458 ? -34.19264 -21.87285 72.37997 1.000 44.89427 813 VAL A CA 1
ATOM 3669 C C . VAL A 1 458 ? -33.74385 -22.03133 70.93437 1.000 46.46909 813 VAL A C 1
ATOM 3670 O O . VAL A 1 458 ? -33.31854 -23.11307 70.50919 1.000 44.50217 813 VAL A O 1
ATOM 3674 N N . ARG A 1 459 ? -33.85255 -20.94785 70.16828 1.000 42.24404 814 ARG A N 1
ATOM 3675 C CA . ARG A 1 459 ? -33.40754 -20.89951 68.78246 1.000 41.31552 814 ARG A CA 1
ATOM 3676 C C . ARG A 1 459 ? -32.42303 -19.75222 68.60388 1.000 38.12047 814 ARG A C 1
ATOM 3677 O O . ARG A 1 459 ? -32.72839 -18.60755 68.95685 1.000 37.68834 814 ARG A O 1
ATOM 3685 N N . GLU A 1 460 ? -31.24656 -20.05844 68.05496 1.000 34.97819 815 GLU A N 1
ATOM 3686 C CA . GLU A 1 460 ? -30.20643 -19.06324 67.83104 1.000 39.21910 815 GLU A CA 1
ATOM 3687 C C . GLU A 1 460 ? -29.77309 -19.09743 66.37179 1.000 38.67197 815 GLU A C 1
ATOM 3688 O O . GLU A 1 460 ? -29.80441 -20.14800 65.72199 1.000 37.54922 815 GLU A O 1
ATOM 3694 N N . LEU A 1 461 ? -29.35434 -17.93487 65.86782 1.000 39.99436 816 LEU A N 1
ATOM 3695 C CA . LEU A 1 461 ? -28.92892 -17.76798 64.48258 1.000 40.37714 816 LEU A CA 1
ATOM 3696 C C . LEU A 1 461 ? -27.54494 -17.14212 64.43790 1.000 40.53133 816 LEU A C 1
ATOM 3697 O O . LEU A 1 461 ? -27.31331 -16.08976 65.04040 1.000 44.90597 816 LEU A O 1
ATOM 3702 N N . MET A 1 462 ? -26.63242 -17.78694 63.71965 1.000 37.23502 817 MET A N 1
ATOM 3703 C CA . MET A 1 462 ? -25.29695 -17.26145 63.46817 1.000 41.28234 817 MET A CA 1
ATOM 3704 C C . MET A 1 462 ? -25.12347 -17.07612 61.96850 1.000 50.01808 817 MET A C 1
ATOM 3705 O O . MET A 1 462 ? -25.25367 -18.03943 61.20434 1.000 44.10878 817 MET A O 1
ATOM 3710 N N . ARG A 1 463 ? -24.83766 -15.84711 61.54861 1.000 43.37388 818 ARG A N 1
ATOM 3711 C CA . ARG A 1 463 ? -24.67669 -15.52911 60.13641 1.000 43.54593 818 ARG A CA 1
ATOM 3712 C C . ARG A 1 463 ? -23.20292 -15.33903 59.79897 1.000 46.52084 818 ARG A C 1
ATOM 3713 O O . ARG A 1 463 ? -22.44449 -14.75390 60.57645 1.000 45.46804 818 ARG A O 1
ATOM 3721 N N . GLN A 1 464 ? -22.80198 -15.85767 58.64082 1.000 40.79622 819 GLN A N 1
ATOM 3722 C CA . GLN A 1 464 ? -21.45612 -15.69645 58.11335 1.000 44.63339 819 GLN A CA 1
ATOM 3723 C C . GLN A 1 464 ? -21.48437 -14.75120 56.91884 1.000 47.82430 819 GLN A C 1
ATOM 3724 O O . GLN A 1 464 ? -22.48224 -14.67623 56.19740 1.000 54.42888 819 GLN A O 1
ATOM 3730 N N . ASN A 1 465 ? -20.38517 -14.02578 56.70730 1.000 44.16358 820 ASN A N 1
ATOM 3731 C CA . ASN A 1 465 ? -20.27901 -13.15829 55.54194 1.000 44.18359 820 ASN A CA 1
ATOM 3732 C C . ASN A 1 465 ? -19.57639 -13.91346 54.41623 1.000 39.28170 820 ASN A C 1
ATOM 3733 O O . ASN A 1 465 ? -19.30816 -15.11317 54.51718 1.000 41.89633 820 ASN A O 1
ATOM 3738 N N . SER A 1 466 ? -19.25561 -13.20298 53.33287 1.000 44.34432 821 SER A N 1
ATOM 3739 C CA . SER A 1 466 ? -18.67431 -13.84272 52.15914 1.000 44.86962 821 SER A CA 1
ATOM 3740 C C . SER A 1 466 ? -17.29247 -14.41691 52.43673 1.000 47.38154 821 SER A C 1
ATOM 3741 O O . SER A 1 466 ? -16.83787 -15.29227 51.69314 1.000 48.08342 821 SER A O 1
ATOM 3744 N N . GLU A 1 467 ? -16.62366 -13.96273 53.49103 1.000 43.60281 822 GLU A N 1
ATOM 3745 C CA . GLU A 1 467 ? -15.34034 -14.51917 53.88971 1.000 39.81460 822 GLU A CA 1
ATOM 3746 C C . GLU A 1 467 ? -15.49543 -15.65932 54.88527 1.000 39.77825 822 GLU A C 1
ATOM 3747 O O . GLU A 1 467 ? -14.49350 -16.13224 55.43165 1.000 35.46992 822 GLU A O 1
ATOM 3753 N N . LYS A 1 468 ? -16.73092 -16.09329 55.13827 1.000 37.35542 823 LYS A N 1
ATOM 3754 C CA . LYS A 1 468 ? -17.04586 -17.13673 56.10819 1.000 46.72235 823 LYS A CA 1
ATOM 3755 C C . LYS A 1 468 ? -16.64567 -16.74355 57.52549 1.000 44.48568 823 LYS A C 1
ATOM 3756 O O . LYS A 1 468 ? -16.41316 -17.60848 58.37452 1.000 43.42909 823 LYS A O 1
ATOM 3762 N N . LEU A 1 469 ? -16.55675 -15.45080 57.78781 1.000 45.57447 824 LEU A N 1
ATOM 3763 C CA . LEU A 1 469 ? -16.36843 -14.94874 59.13810 1.000 36.02861 824 LEU A CA 1
ATOM 3764 C C . LEU A 1 469 ? -17.72728 -14.68468 59.77552 1.000 41.85667 824 LEU A C 1
ATOM 3765 O O . LEU A 1 469 ? -18.69766 -14.38566 59.07193 1.000 37.74862 824 LEU A O 1
ATOM 3770 N N . PRO A 1 470 ? -17.82834 -14.78878 61.09996 1.000 40.78830 825 PRO A N 1
ATOM 3771 C CA . PRO A 1 470 ? -19.09099 -14.44912 61.76802 1.000 40.71208 825 PRO A CA 1
ATOM 3772 C C . PRO A 1 470 ? -19.49224 -13.01062 61.47150 1.000 41.03873 825 PRO A C 1
ATOM 3773 O O . PRO A 1 470 ? -18.71116 -12.07573 61.66078 1.000 37.85371 825 PRO A O 1
ATOM 3777 N N . GLU A 1 471 ? -20.71259 -12.84575 60.96817 1.000 39.70481 826 GLU A N 1
ATOM 3778 C CA . GLU A 1 471 ? -21.25546 -11.53422 60.64622 1.000 42.77719 826 GLU A CA 1
ATOM 3779 C C . GLU A 1 471 ? -22.22597 -11.02989 61.69849 1.000 41.69844 826 GLU A C 1
ATOM 3780 O O . GLU A 1 471 ? -22.24114 -9.83447 62.00318 1.000 38.03514 826 GLU A O 1
ATOM 3786 N N . SER A 1 472 ? -23.04297 -11.91384 62.25474 1.000 42.22674 827 SER A N 1
ATOM 3787 C CA . SER A 1 472 ? -23.99125 -11.51977 63.28450 1.000 39.10260 827 SER A CA 1
ATOM 3788 C C . SER A 1 472 ? -24.40043 -12.75821 64.06401 1.000 43.98394 827 SER A C 1
ATOM 3789 O O . SER A 1 472 ? -24.31974 -13.88608 63.56938 1.000 42.56292 827 SER A O 1
ATOM 3792 N N . PHE A 1 473 ? -24.83213 -12.52580 65.29701 1.000 36.96047 828 PHE A N 1
ATOM 3793 C CA . PHE A 1 473 ? -25.34675 -13.57738 66.15488 1.000 36.78108 828 PHE A CA 1
ATOM 3794 C C . PHE A 1 473 ? -26.61747 -13.06305 66.80623 1.000 36.80955 828 PHE A C 1
ATOM 3795 O O . PHE A 1 473 ? -26.62429 -11.97659 67.38950 1.000 37.48948 828 PHE A O 1
ATOM 3803 N N . THR A 1 474 ? -27.68734 -13.84033 66.69782 1.000 35.49325 829 THR A N 1
ATOM 3804 C CA . THR A 1 474 ? -28.97988 -13.49796 67.27108 1.000 33.25334 829 THR A CA 1
ATOM 3805 C C . THR A 1 474 ? -29.30272 -14.53160 68.33976 1.000 40.25930 829 THR A C 1
ATOM 3806 O O . THR A 1 474 ? -29.39853 -15.72861 68.04088 1.000 33.33778 829 THR A O 1
ATOM 3810 N N . ASP A 1 475 ? -29.43454 -14.07997 69.58655 1.000 36.29415 830 ASP A N 1
ATOM 3811 C CA . ASP A 1 475 ? -29.68219 -15.01338 70.67332 1.000 38.34717 830 ASP A CA 1
ATOM 3812 C C . ASP A 1 475 ? -31.15714 -15.40928 70.69825 1.000 36.83825 830 ASP A C 1
ATOM 3813 O O . ASP A 1 475 ? -31.96617 -14.95822 69.88355 1.000 34.37474 830 ASP A O 1
ATOM 3818 N N . GLY A 1 476 ? -31.51596 -16.26321 71.65819 1.000 38.37616 831 GLY A N 1
ATOM 3819 C CA . GLY A 1 476 ? -32.86841 -16.78882 71.70775 1.000 37.71364 831 GLY A CA 1
ATOM 3820 C C . GLY A 1 476 ? -33.93833 -15.75062 71.97253 1.000 35.62119 831 GLY A C 1
ATOM 3821 O O . GLY A 1 476 ? -35.10939 -15.99812 71.66611 1.000 36.71966 831 GLY A O 1
ATOM 3822 N N . GLU A 1 477 ? -33.56636 -14.59238 72.51730 1.000 38.75678 832 GLU A N 1
ATOM 3823 C CA . GLU A 1 477 ? -34.51319 -13.50577 72.74398 1.000 37.85506 832 GLU A CA 1
ATOM 3824 C C . GLU A 1 477 ? -34.58880 -12.53645 71.57235 1.000 41.54358 832 GLU A C 1
ATOM 3825 O O . GLU A 1 477 ? -35.34464 -11.56125 71.64213 1.000 42.06509 832 GLU A O 1
ATOM 3831 N N . GLY A 1 478 ? -33.82319 -12.77362 70.50982 1.000 35.80859 833 GLY A N 1
ATOM 3832 C CA . GLY A 1 478 ? -33.85239 -11.92476 69.33994 1.000 36.52737 833 GLY A CA 1
ATOM 3833 C C . GLY A 1 478 ? -32.88513 -10.76273 69.35992 1.000 42.97817 833 GLY A C 1
ATOM 3834 O O . GLY A 1 478 ? -32.98692 -9.88105 68.50047 1.000 42.24595 833 GLY A O 1
ATOM 3835 N N . ASN A 1 479 ? -31.95592 -10.72346 70.30931 1.000 37.55949 834 ASN A N 1
ATOM 3836 C CA . ASN A 1 479 ? -30.96874 -9.65766 70.36569 1.000 39.44425 834 ASN A CA 1
ATOM 3837 C C . ASN A 1 479 ? -29.74907 -10.03942 69.53933 1.000 39.03653 834 ASN A C 1
ATOM 3838 O O . ASN A 1 479 ? -29.24138 -11.16050 69.64620 1.000 35.78411 834 ASN A O 1
ATOM 3843 N N . THR A 1 480 ? -29.27855 -9.09933 68.72172 1.000 36.49435 835 THR A N 1
ATOM 3844 C CA . THR A 1 480 ? -28.30841 -9.38127 67.67193 1.000 38.11351 835 THR A CA 1
ATOM 3845 C C . THR A 1 480 ? -27.03891 -8.56835 67.86912 1.000 33.02447 835 THR A C 1
ATOM 3846 O O . THR A 1 480 ? -27.09190 -7.34339 68.01742 1.000 40.17683 835 THR A O 1
ATOM 3850 N N . THR A 1 481 ? -25.90322 -9.25725 67.85747 1.000 34.92287 836 THR A N 1
ATOM 3851 C CA . THR A 1 481 ? -24.58140 -8.64851 67.86645 1.000 35.21889 836 THR A CA 1
ATOM 3852 C C . THR A 1 481 ? -24.00349 -8.78194 66.46642 1.000 36.57201 836 THR A C 1
ATOM 3853 O O . THR A 1 481 ? -24.07997 -9.85800 65.86877 1.000 38.24934 836 THR A O 1
ATOM 3857 N N . ARG A 1 482 ? -23.42117 -7.70834 65.94430 1.000 35.73476 837 ARG A N 1
ATOM 3858 C CA . ARG A 1 482 ? -22.90800 -7.71399 64.58165 1.000 42.66309 837 ARG A CA 1
ATOM 3859 C C . ARG A 1 482 ? -21.40816 -7.45793 64.58787 1.000 40.62252 837 ARG A C 1
ATOM 3860 O O . ARG A 1 482 ? -20.87581 -6.81670 65.49904 1.000 38.75581 837 ARG A O 1
ATOM 3868 N N . TYR A 1 483 ? -20.73390 -7.96453 63.55882 1.000 35.55350 838 TYR A N 1
ATOM 3869 C CA . TYR A 1 483 ? -19.28674 -7.86746 63.43236 1.000 34.65213 838 TYR A CA 1
ATOM 3870 C C . TYR A 1 483 ? -18.91086 -7.29966 62.07145 1.000 40.91718 838 TYR A C 1
ATOM 3871 O O . TYR A 1 483 ? -19.55523 -7.59750 61.06267 1.000 42.33042 838 TYR A O 1
ATOM 3880 N N . GLU A 1 484 ? -17.87299 -6.46874 62.05338 1.000 37.70742 839 GLU A N 1
ATOM 3881 C CA . GLU A 1 484 ? -17.35522 -5.89146 60.82466 1.000 38.05210 839 GLU A CA 1
ATOM 3882 C C . GLU A 1 484 ? -15.85962 -6.15167 60.73799 1.000 37.35247 839 GLU A C 1
ATOM 3883 O O . GLU A 1 484 ? -15.17291 -6.27434 61.75535 1.000 42.35723 839 GLU A O 1
ATOM 3889 N N . TYR A 1 485 ? -15.36257 -6.23921 59.50784 1.000 39.04282 840 TYR A N 1
ATOM 3890 C CA . TYR A 1 485 ? -13.98046 -6.61558 59.26148 1.000 35.84654 840 TYR A CA 1
ATOM 3891 C C . TYR A 1 485 ? -13.36860 -5.69917 58.21219 1.000 41.55488 840 TYR A C 1
ATOM 3892 O O . TYR A 1 485 ? -14.06495 -5.16163 57.34753 1.000 42.40773 840 TYR A O 1
ATOM 3901 N N . GLY A 1 486 ? -12.05208 -5.53933 58.28956 1.000 39.38918 841 GLY A N 1
ATOM 3902 C CA . GLY A 1 486 ? -11.27548 -4.95503 57.22182 1.000 36.02995 841 GLY A CA 1
ATOM 3903 C C . GLY A 1 486 ? -10.51253 -6.01081 56.44884 1.000 42.27586 841 GLY A C 1
ATOM 3904 O O . GLY A 1 486 ? -10.85599 -7.19902 56.45216 1.000 40.39233 841 GLY A O 1
ATOM 3905 N N . ALA A 1 487 ? -9.45999 -5.57093 55.76893 1.000 44.41445 842 ALA A N 1
ATOM 3906 C CA . ALA A 1 487 ? -8.63054 -6.50706 55.02520 1.000 45.37768 842 ALA A CA 1
ATOM 3907 C C . ALA A 1 487 ? -7.97810 -7.52026 55.96960 1.000 44.53669 842 ALA A C 1
ATOM 3908 O O . ALA A 1 487 ? -7.78853 -7.27224 57.16553 1.000 37.17515 842 ALA A O 1
ATOM 3910 N N . PHE A 1 488 ? -7.65662 -8.68847 55.41344 1.000 37.55807 843 PHE A N 1
ATOM 3911 C CA . PHE A 1 488 ? -6.95982 -9.75131 56.13844 1.000 35.90223 843 PHE A CA 1
ATOM 3912 C C . PHE A 1 488 ? -7.74779 -10.22587 57.35701 1.000 38.39209 843 PHE A C 1
ATOM 3913 O O . PHE A 1 488 ? -7.16816 -10.71933 58.32631 1.000 39.25465 843 PHE A O 1
ATOM 3921 N N . ASP A 1 489 ? -9.07357 -10.07241 57.30413 1.000 39.27968 844 ASP A N 1
ATOM 3922 C CA . ASP A 1 489 ? -9.99606 -10.55834 58.33601 1.000 34.74642 844 ASP A CA 1
ATOM 3923 C C . ASP A 1 489 ? -9.77244 -9.88267 59.68961 1.000 38.46661 844 ASP A C 1
ATOM 3924 O O . ASP A 1 489 ? -10.06740 -10.45732 60.74204 1.000 37.01384 844 ASP A O 1
ATOM 3929 N N . LEU A 1 490 ? -9.26324 -8.65711 59.68046 1.000 38.17580 845 LEU A N 1
ATOM 3930 C CA . LEU A 1 490 ? -9.09679 -7.90452 60.91924 1.000 39.93840 845 LEU A CA 1
ATOM 3931 C C . LEU A 1 490 ? -10.45720 -7.44125 61.42995 1.000 33.58123 845 LEU A C 1
ATOM 3932 O O . LEU A 1 490 ? -11.19790 -6.76284 60.71218 1.000 36.60677 845 LEU A O 1
ATOM 3937 N N . LEU A 1 491 ? -10.78744 -7.80612 62.66162 1.000 37.67342 846 LEU A N 1
ATOM 3938 C CA . LEU A 1 491 ? -12.01846 -7.33294 63.27708 1.000 33.60684 846 LEU A CA 1
ATOM 3939 C C . LEU A 1 491 ? -11.89167 -5.83816 63.54962 1.000 37.48002 846 LEU A C 1
ATOM 3940 O O . LEU A 1 491 ? -11.03048 -5.41511 64.32631 1.000 39.38954 846 LEU A O 1
ATOM 3945 N N . THR A 1 492 ? -12.72209 -5.03262 62.88807 1.000 33.33261 847 THR A N 1
ATOM 3946 C CA . THR A 1 492 ? -12.65374 -3.59055 63.05527 1.000 38.65810 847 THR A CA 1
ATOM 3947 C C . THR A 1 492 ? -13.80843 -3.00930 63.85305 1.000 35.14345 847 THR A C 1
ATOM 3948 O O . THR A 1 492 ? -13.70690 -1.86404 64.29573 1.000 38.81529 847 THR A O 1
ATOM 3952 N N . ALA A 1 493 ? -14.89756 -3.74906 64.04287 1.000 40.90577 848 ALA A N 1
ATOM 3953 C CA . ALA A 1 493 ? -15.99249 -3.23286 64.85177 1.000 36.32873 848 ALA A CA 1
ATOM 3954 C C . ALA A 1 493 ? -16.87338 -4.37298 65.34116 1.000 43.61746 848 ALA A C 1
ATOM 3955 O O . ALA A 1 493 ? -17.03808 -5.39345 64.66485 1.000 37.02649 848 ALA A O 1
ATOM 3957 N N . VAL A 1 494 ? -17.42872 -4.17503 66.53388 1.000 37.76035 849 VAL A N 1
ATOM 3958 C CA . VAL A 1 494 ? -18.47345 -5.01719 67.10191 1.000 36.95239 849 VAL A CA 1
ATOM 3959 C C . VAL A 1 494 ? -19.65057 -4.10630 67.41138 1.000 41.32954 849 VAL A C 1
ATOM 3960 O O . VAL A 1 494 ? -19.47987 -3.09369 68.09785 1.000 46.25829 849 VAL A O 1
ATOM 3964 N N . ILE A 1 495 ? -20.83446 -4.44566 66.90732 1.000 38.14623 850 ILE A N 1
ATOM 3965 C CA . ILE A 1 495 ? -22.03518 -3.66320 67.18212 1.000 41.98564 850 ILE A CA 1
ATOM 3966 C C . ILE A 1 495 ? -22.89802 -4.44636 68.15986 1.000 42.11426 850 ILE A C 1
ATOM 3967 O O . ILE A 1 495 ? -23.35624 -5.55344 67.84754 1.000 40.87950 850 ILE A O 1
ATOM 3972 N N . ARG A 1 496 ? -23.11843 -3.86618 69.34297 1.000 33.79255 851 ARG A N 1
ATOM 3973 C CA . ARG A 1 496 ? -23.91380 -4.50344 70.38110 1.000 40.67506 851 ARG A CA 1
ATOM 3974 C C . ARG A 1 496 ? -25.38413 -4.53914 69.98609 1.000 36.17675 851 ARG A C 1
ATOM 3975 O O . ARG A 1 496 ? -25.81486 -3.79005 69.10913 1.000 33.76404 851 ARG A O 1
ATOM 3983 N N . PRO A 1 497 ? -26.18690 -5.36515 70.66513 1.000 39.10372 852 PRO A N 1
ATOM 3984 C CA . PRO A 1 497 ? -27.63397 -5.36955 70.39160 1.000 40.54618 852 PRO A CA 1
ATOM 3985 C C . PRO A 1 497 ? -28.31730 -4.02819 70.59393 1.000 35.88106 852 PRO A C 1
ATOM 3986 O O . PRO A 1 497 ? -29.36178 -3.79692 69.97651 1.000 43.71565 852 PRO A O 1
ATOM 3990 N N . ASP A 1 498 ? -27.77559 -3.13058 71.41636 1.000 40.78663 853 ASP A N 1
ATOM 3991 C CA . ASP A 1 498 ? -28.37032 -1.80758 71.57772 1.000 39.76518 853 ASP A CA 1
ATOM 3992 C C . ASP A 1 498 ? -27.85916 -0.79976 70.54825 1.000 37.34234 853 ASP A C 1
ATOM 3993 O O . ASP A 1 498 ? -28.17462 0.38972 70.65159 1.000 41.53224 853 ASP A O 1
ATOM 3998 N N . GLY A 1 499 ? -27.07295 -1.24508 69.56888 1.000 37.46002 854 GLY A N 1
ATOM 3999 C CA . GLY A 1 499 ? -26.58357 -0.38300 68.51465 1.000 35.27745 854 GLY A CA 1
ATOM 4000 C C . GLY A 1 499 ? -25.29024 0.33816 68.81898 1.000 37.66621 854 GLY A C 1
ATOM 4001 O O . GLY A 1 499 ? -24.73107 0.98057 67.92251 1.000 35.12616 854 GLY A O 1
ATOM 4002 N N . GLU A 1 500 ? -24.79238 0.25679 70.04665 1.000 34.70037 855 GLU A N 1
ATOM 4003 C CA . GLU A 1 500 ? -23.52014 0.88218 70.36075 1.000 37.91702 855 GLU A CA 1
ATOM 4004 C C . GLU A 1 500 ? -22.37703 0.07877 69.76024 1.000 40.58262 855 GLU A C 1
ATOM 4005 O O . GLU A 1 500 ? -22.47825 -1.13180 69.54651 1.000 34.99855 855 GLU A O 1
ATOM 4011 N N . ARG A 1 501 ? -21.28409 0.77347 69.48344 1.000 39.68816 856 ARG A N 1
ATOM 4012 C CA . ARG A 1 501 ? -20.20911 0.26434 68.65074 1.000 38.69274 856 ARG A CA 1
ATOM 4013 C C . ARG A 1 501 ? -18.88880 0.24473 69.41318 1.000 39.30781 856 ARG A C 1
ATOM 4014 O O . ARG A 1 501 ? -18.56577 1.18304 70.14762 1.000 39.29073 856 ARG A O 1
ATOM 4022 N N . LEU A 1 502 ? -18.15584 -0.85159 69.27321 1.000 37.65250 857 LEU A N 1
ATOM 4023 C CA . LEU A 1 502 ? -16.77380 -0.95412 69.71494 1.000 40.08768 857 LEU A CA 1
ATOM 4024 C C . LEU A 1 502 ? -15.90809 -1.07759 68.47278 1.000 39.28971 857 LEU A C 1
ATOM 4025 O O . LEU A 1 502 ? -16.25755 -1.81501 67.55170 1.000 44.63189 857 LEU A O 1
ATOM 4030 N N . ALA A 1 503 ? -14.77773 -0.37313 68.43504 1.000 35.00591 858 ALA A N 1
ATOM 4031 C CA . ALA A 1 503 ? -14.01997 -0.30414 67.19176 1.000 37.93774 858 ALA A CA 1
ATOM 4032 C C . ALA A 1 503 ? -12.53501 -0.49964 67.45163 1.000 38.84884 858 ALA A C 1
ATOM 4033 O O . ALA A 1 503 ? -12.02201 -0.15464 68.51763 1.000 40.26990 858 ALA A O 1
ATOM 4035 N N . CYS A 1 504 ? -11.85230 -1.04413 66.44489 1.000 35.24060 859 CYS A N 1
ATOM 4036 C CA . CYS A 1 504 ? -10.43766 -1.38230 66.50560 1.000 36.37992 859 CYS A CA 1
ATOM 4037 C C . CYS A 1 504 ? -9.73355 -0.85015 65.26941 1.000 38.44705 859 CYS A C 1
ATOM 4038 O O . CYS A 1 504 ? -10.27777 -0.91085 64.16344 1.000 40.82323 859 CYS A O 1
ATOM 4041 N N . ARG A 1 505 ? -8.52058 -0.33966 65.45739 1.000 38.78592 860 ARG A N 1
ATOM 4042 C CA . ARG A 1 505 ? -7.68042 0.11275 64.35683 1.000 42.91496 860 ARG A CA 1
ATOM 4043 C C . ARG A 1 505 ? -6.29991 -0.51453 64.49006 1.000 43.62821 860 ARG A C 1
ATOM 4044 O O . ARG A 1 505 ? -5.82151 -0.76964 65.59942 1.000 41.56622 860 ARG A O 1
ATOM 4052 N N . TYR A 1 506 ? -5.66187 -0.76228 63.34852 1.000 39.46637 861 TYR A N 1
ATOM 4053 C CA . TYR A 1 506 ? -4.40514 -1.49490 63.30223 1.000 41.57263 861 TYR A CA 1
ATOM 4054 C C . TYR A 1 506 ? -3.37065 -0.69634 62.52413 1.000 39.85616 861 TYR A C 1
ATOM 4055 O O . TYR A 1 506 ? -3.71443 0.09986 61.64730 1.000 43.78627 861 TYR A O 1
ATOM 4064 N N . ASP A 1 507 ? -2.09623 -0.92390 62.83950 1.000 35.28097 862 ASP A N 1
ATOM 4065 C CA . ASP A 1 507 ? -1.04370 -0.28021 62.06981 1.000 39.07247 862 ASP A CA 1
ATOM 4066 C C . ASP A 1 507 ? -0.81666 -1.04249 60.76409 1.000 44.13794 862 ASP A C 1
ATOM 4067 O O . ASP A 1 507 ? -1.50336 -2.02254 60.45156 1.000 38.60947 862 ASP A O 1
ATOM 4072 N N . LYS A 1 508 ? 0.17883 -0.60541 59.99642 1.000 38.36236 863 LYS A N 1
ATOM 4073 C CA . LYS A 1 508 ? 0.35708 -1.16118 58.66349 1.000 44.27714 863 LYS A CA 1
ATOM 4074 C C . LYS A 1 508 ? 0.83648 -2.60601 58.67654 1.000 43.15538 863 LYS A C 1
ATOM 4075 O O . LYS A 1 508 ? 0.82400 -3.25053 57.62153 1.000 43.00582 863 LYS A O 1
ATOM 4081 N N . LEU A 1 509 ? 1.25396 -3.12847 59.82713 1.000 40.09007 864 LEU A N 1
ATOM 4082 C CA . LEU A 1 509 ? 1.55470 -4.54461 59.97423 1.000 36.31057 864 LEU A CA 1
ATOM 4083 C C . LEU A 1 509 ? 0.43335 -5.30174 60.67382 1.000 36.11437 864 LEU A C 1
ATOM 4084 O O . LEU A 1 509 ? 0.63114 -6.45494 61.06686 1.000 39.87598 864 LEU A O 1
ATOM 4089 N N . THR A 1 510 ? -0.74004 -4.67585 60.81890 1.000 39.11261 865 THR A N 1
ATOM 4090 C CA . THR A 1 510 ? -1.94235 -5.23178 61.44711 1.000 39.03346 865 THR A CA 1
ATOM 4091 C C . THR A 1 510 ? -1.78976 -5.45745 62.95046 1.000 36.57193 865 THR A C 1
ATOM 4092 O O . THR A 1 510 ? -2.52204 -6.26122 63.53066 1.000 38.39906 865 THR A O 1
ATOM 4096 N N . ARG A 1 511 ? -0.86990 -4.75923 63.60974 1.000 39.17489 866 ARG A N 1
ATOM 4097 C CA . ARG A 1 511 ? -0.84435 -4.75414 65.06697 1.000 42.30670 866 ARG A CA 1
ATOM 4098 C C . ARG A 1 511 ? -1.91346 -3.81398 65.60976 1.000 39.58452 866 ARG A C 1
ATOM 4099 O O . ARG A 1 511 ? -2.03753 -2.67292 65.15368 1.000 42.04411 866 ARG A O 1
ATOM 4107 N N . LEU A 1 512 ? -2.66374 -4.28767 66.59898 1.000 44.24457 867 LEU A N 1
ATOM 4108 C CA . LEU A 1 512 ? -3.69570 -3.48269 67.24149 1.000 40.35016 867 LEU A CA 1
ATOM 4109 C C . LEU A 1 512 ? -3.08617 -2.26222 67.92338 1.000 45.10723 867 LEU A C 1
ATOM 4110 O O . LEU A 1 512 ? -2.30062 -2.39328 68.86844 1.000 41.68515 867 LEU A O 1
ATOM 4115 N N . THR A 1 513 ? -3.45307 -1.07206 67.44447 1.000 39.63201 868 THR A N 1
ATOM 4116 C CA . THR A 1 513 ? -2.94241 0.17142 67.99991 1.000 39.31269 868 THR A CA 1
ATOM 4117 C C . THR A 1 513 ? -4.00037 1.03443 68.66633 1.000 37.34912 868 THR A C 1
ATOM 4118 O O . THR A 1 513 ? -3.63937 1.92196 69.44495 1.000 41.49602 868 THR A O 1
ATOM 4122 N N . GLU A 1 514 ? -5.28314 0.80972 68.39341 1.000 37.97694 869 GLU A N 1
ATOM 4123 C CA . GLU A 1 514 ? -6.30116 1.66940 68.97613 1.000 37.54296 869 GLU A CA 1
ATOM 4124 C C . GLU A 1 514 ? -7.60911 0.91295 69.13184 1.000 34.51868 869 GLU A C 1
ATOM 4125 O O . GLU A 1 514 ? -8.01574 0.16019 68.24502 1.000 40.44813 869 GLU A O 1
ATOM 4131 N N . ILE A 1 515 ? -8.25649 1.12475 70.27230 1.000 36.40150 870 ILE A N 1
ATOM 4132 C CA . ILE A 1 515 ? -9.58196 0.59686 70.56378 1.000 33.00470 870 ILE A CA 1
ATOM 4133 C C . ILE A 1 515 ? -10.45278 1.75803 71.01828 1.000 38.19414 870 ILE A C 1
ATOM 4134 O O . ILE A 1 515 ? -10.04330 2.53956 71.88371 1.000 37.68268 870 ILE A O 1
ATOM 4139 N N . THR A 1 516 ? -11.65003 1.86597 70.45040 1.000 32.75983 871 THR A N 1
ATOM 4140 C CA . THR A 1 516 ? -12.59650 2.91420 70.80866 1.000 38.25677 871 THR A CA 1
ATOM 4141 C C . THR A 1 516 ? -13.82011 2.25397 71.42351 1.000 40.09491 871 THR A C 1
ATOM 4142 O O . THR A 1 516 ? -14.43042 1.38120 70.80019 1.000 41.10455 871 THR A O 1
ATOM 4146 N N . ASN A 1 517 ? -14.17723 2.66092 72.64227 1.000 35.20611 872 ASN A N 1
ATOM 4147 C CA . ASN A 1 517 ? -15.30621 2.04020 73.31375 1.000 32.86982 872 ASN A CA 1
ATOM 4148 C C . ASN A 1 517 ? -16.60435 2.73339 72.91176 1.000 33.33909 872 ASN A C 1
ATOM 4149 O O . ASN A 1 517 ? -16.61395 3.67384 72.11806 1.000 33.78191 872 ASN A O 1
ATOM 4154 N N . ALA A 1 518 ? -17.72183 2.26033 73.46916 1.000 33.32208 873 ALA A N 1
ATOM 4155 C CA . ALA A 1 518 ? -19.01934 2.81407 73.09447 1.000 33.82001 873 ALA A CA 1
ATOM 4156 C C . ALA A 1 518 ? -19.14737 4.27393 73.50709 1.000 35.33875 873 ALA A C 1
ATOM 4157 O O . ALA A 1 518 ? -19.82816 5.05470 72.83316 1.000 37.20077 873 ALA A O 1
ATOM 4159 N N . GLU A 1 519 ? -18.51385 4.65806 74.61545 1.000 34.76499 874 GLU A N 1
ATOM 4160 C CA . GLU A 1 519 ? -18.53760 6.05567 75.01766 1.000 38.05084 874 GLU A CA 1
ATOM 4161 C C . GLU A 1 519 ? -17.83205 6.92894 73.99424 1.000 36.30813 874 GLU A C 1
ATOM 4162 O O . GLU A 1 519 ? -18.16249 8.11180 73.85379 1.000 39.56665 874 GLU A O 1
ATOM 4168 N N . GLY A 1 520 ? -16.87640 6.36522 73.26159 1.000 37.51858 875 GLY A N 1
ATOM 4169 C CA . GLY A 1 520 ? -16.11468 7.10994 72.28074 1.000 37.30334 875 GLY A CA 1
ATOM 4170 C C . GLY A 1 520 ? -14.68710 7.42779 72.66950 1.000 40.52423 875 GLY A C 1
ATOM 4171 O O . GLY A 1 520 ? -14.01261 8.15514 71.93097 1.000 35.54200 875 GLY A O 1
ATOM 4172 N N . GLU A 1 521 ? -14.20086 6.89918 73.78571 1.000 38.70994 876 GLU A N 1
ATOM 4173 C CA . GLU A 1 521 ? -12.83921 7.14695 74.22901 1.000 36.27662 876 GLU A CA 1
ATOM 4174 C C . GLU A 1 521 ? -11.91046 6.07929 73.66492 1.000 35.39727 876 GLU A C 1
ATOM 4175 O O . GLU A 1 521 ? -12.34773 5.01307 73.23293 1.000 35.88278 876 GLU A O 1
ATOM 4181 N N . HIS A 1 522 ? -10.61464 6.38113 73.66767 1.000 34.42288 877 HIS A N 1
ATOM 4182 C CA . HIS A 1 522 ? -9.63112 5.58285 72.95321 1.000 43.03820 877 HIS A CA 1
ATOM 4183 C C . HIS A 1 522 ? -8.61812 4.94964 73.89637 1.000 42.19315 877 HIS A C 1
ATOM 4184 O O . HIS A 1 522 ? -8.13879 5.58838 74.83786 1.000 41.88987 877 HIS A O 1
ATOM 4191 N N . TYR A 1 523 ? -8.28794 3.69153 73.61040 1.000 37.73522 878 TYR A N 1
ATOM 4192 C CA . TYR A 1 523 ? -7.21226 2.94942 74.25666 1.000 35.51693 878 TYR A CA 1
ATOM 4193 C C . TYR A 1 523 ? -6.12329 2.71500 73.21555 1.000 42.70774 878 TYR A C 1
ATOM 4194 O O . TYR A 1 523 ? -6.39616 2.15888 72.14645 1.000 43.45937 878 TYR A O 1
ATOM 4203 N N . ARG A 1 524 ? -4.89461 3.13174 73.51889 1.000 41.04752 879 ARG A N 1
ATOM 4204 C CA . ARG A 1 524 ? -3.83484 3.17145 72.51873 1.000 36.30018 879 ARG A CA 1
ATOM 4205 C C . ARG A 1 524 ? -2.68729 2.24500 72.90002 1.000 45.92738 879 ARG A C 1
ATOM 4206 O O . ARG A 1 524 ? -2.29655 2.16828 74.06929 1.000 43.88212 879 ARG A O 1
ATOM 4214 N N . LEU A 1 525 ? -2.14945 1.54938 71.89852 1.000 38.82898 880 LEU A N 1
ATOM 4215 C CA . LEU A 1 525 ? -1.00525 0.66110 72.05262 1.000 40.81804 880 LEU A CA 1
ATOM 4216 C C . LEU A 1 525 ? 0.11064 1.10802 71.11707 1.000 43.83769 880 LEU A C 1
ATOM 4217 O O . LEU A 1 525 ? -0.15132 1.52946 69.98623 1.000 46.38379 880 LEU A O 1
ATOM 4222 N N . ARG A 1 526 ? 1.35634 1.01270 71.58446 1.000 40.38839 881 ARG A N 1
ATOM 4223 C CA . ARG A 1 526 ? 2.51157 1.46366 70.81638 1.000 44.57809 881 ARG A CA 1
ATOM 4224 C C . ARG A 1 526 ? 3.55483 0.35369 70.75955 1.000 45.84746 881 ARG A C 1
ATOM 4225 O O . ARG A 1 526 ? 3.78497 -0.34171 71.75247 1.000 45.24815 881 ARG A O 1
ATOM 4233 N N . TYR A 1 527 ? 4.19054 0.19900 69.59652 1.000 41.99528 882 TYR A N 1
ATOM 4234 C CA . TYR A 1 527 ? 5.11420 -0.89687 69.33713 1.000 39.40028 882 TYR A CA 1
ATOM 4235 C C . TYR A 1 527 ? 6.45422 -0.36253 68.85449 1.000 41.70498 882 TYR A C 1
ATOM 4236 O O . TYR A 1 527 ? 6.53484 0.72243 68.27513 1.000 41.81201 882 TYR A O 1
ATOM 4245 N N . ASP A 1 528 ? 7.51026 -1.14146 69.08340 1.000 42.72109 883 ASP A N 1
ATOM 4246 C CA . ASP A 1 528 ? 8.81054 -0.81784 68.51345 1.000 47.81621 883 ASP A CA 1
ATOM 4247 C C . ASP A 1 528 ? 8.92647 -1.47399 67.13490 1.000 47.37993 883 ASP A C 1
ATOM 4248 O O . ASP A 1 528 ? 7.97166 -2.07040 66.62897 1.000 41.63730 883 ASP A O 1
ATOM 4253 N N . LYS A 1 529 ? 10.09963 -1.36778 66.50299 1.000 49.17506 884 LYS A N 1
ATOM 4254 C CA . LYS A 1 529 ? 10.25862 -1.87129 65.13932 1.000 51.62696 884 LYS A CA 1
ATOM 4255 C C . LYS A 1 529 ? 10.16304 -3.38921 65.05052 1.000 48.36835 884 LYS A C 1
ATOM 4256 O O . LYS A 1 529 ? 9.90833 -3.91776 63.96426 1.000 53.11324 884 LYS A O 1
ATOM 4262 N N . ALA A 1 530 ? 10.35692 -4.10027 66.15554 1.000 50.57689 885 ALA A N 1
ATOM 4263 C CA . ALA A 1 530 ? 10.26405 -5.55039 66.16572 1.000 44.62120 885 ALA A CA 1
ATOM 4264 C C . ALA A 1 530 ? 8.88716 -6.04456 66.58268 1.000 42.87835 885 ALA A C 1
ATOM 4265 O O . ALA A 1 530 ? 8.69197 -7.25539 66.72611 1.000 47.48406 885 ALA A O 1
ATOM 4267 N N . GLY A 1 531 ? 7.93374 -5.13864 66.78412 1.000 44.08491 886 GLY A N 1
ATOM 4268 C CA . GLY A 1 531 ? 6.59126 -5.52484 67.16210 1.000 44.96945 886 GLY A CA 1
ATOM 4269 C C . GLY A 1 531 ? 6.36368 -5.72883 68.64100 1.000 44.16546 886 GLY A C 1
ATOM 4270 O O . GLY A 1 531 ? 5.28556 -6.19305 69.02484 1.000 43.12661 886 GLY A O 1
ATOM 4271 N N . GLN A 1 532 ? 7.33696 -5.40463 69.48419 1.000 44.75385 887 GLN A N 1
ATOM 4272 C CA . GLN A 1 532 ? 7.12328 -5.49824 70.91957 1.000 44.48837 887 GLN A CA 1
ATOM 4273 C C . GLN A 1 532 ? 6.25910 -4.33911 71.39636 1.000 43.94164 887 GLN A C 1
ATOM 4274 O O . GLN A 1 532 ? 6.44459 -3.19530 70.97595 1.000 43.10624 887 GLN A O 1
ATOM 4280 N N . LEU A 1 533 ? 5.28433 -4.64674 72.25336 1.000 40.98281 888 LEU A N 1
ATOM 4281 C CA . LEU A 1 533 ? 4.42906 -3.62195 72.84688 1.000 41.58315 888 LEU A CA 1
ATOM 4282 C C . LEU A 1 533 ? 5.20928 -2.84960 73.90807 1.000 44.95847 888 LEU A C 1
ATOM 4283 O O . LEU A 1 533 ? 5.46420 -3.36393 75.00180 1.000 45.73172 888 LEU A O 1
ATOM 4288 N N . VAL A 1 534 ? 5.58291 -1.60596 73.59616 1.000 41.94654 889 VAL A N 1
ATOM 4289 C CA . VAL A 1 534 ? 6.40762 -0.81370 74.50346 1.000 45.80244 889 VAL A CA 1
ATOM 4290 C C . VAL A 1 534 ? 5.61887 0.21666 75.30188 1.000 43.00212 889 VAL A C 1
ATOM 4291 O O . VAL A 1 534 ? 6.18606 0.82359 76.22308 1.000 46.05327 889 VAL A O 1
ATOM 4295 N N . ALA A 1 535 ? 4.34496 0.44073 74.98886 1.000 40.82738 890 ALA A N 1
ATOM 4296 C CA . ALA A 1 535 ? 3.55539 1.38948 75.76190 1.000 40.98339 890 ALA A CA 1
ATOM 4297 C C . ALA A 1 535 ? 2.07605 1.14087 75.51784 1.000 42.26335 890 ALA A C 1
ATOM 4298 O O . ALA A 1 535 ? 1.66973 0.75747 74.42013 1.000 44.00709 890 ALA A O 1
ATOM 4300 N N . GLU A 1 536 ? 1.27500 1.36339 76.55623 1.000 44.64571 891 GLU A N 1
ATOM 4301 C CA . GLU A 1 536 ? -0.17130 1.39138 76.40405 1.000 44.22454 891 GLU A CA 1
ATOM 4302 C C . GLU A 1 536 ? -0.74152 2.51152 77.25816 1.000 43.96416 891 GLU A C 1
ATOM 4303 O O . GLU A 1 536 ? -0.32042 2.71251 78.40070 1.000 44.76191 891 GLU A O 1
ATOM 4309 N N . THR A 1 537 ? -1.69062 3.24481 76.68528 1.000 45.99054 892 THR A N 1
ATOM 4310 C CA . THR A 1 537 ? -2.36499 4.34761 77.35332 1.000 43.36304 892 THR A CA 1
ATOM 4311 C C . THR A 1 537 ? -3.84678 4.01130 77.40593 1.000 45.80634 892 THR A C 1
ATOM 4312 O O . THR A 1 537 ? -4.49852 3.90575 76.35914 1.000 39.36762 892 THR A O 1
ATOM 4316 N N . ASP A 1 538 ? -4.37868 3.84035 78.61433 1.000 39.34538 893 ASP A N 1
ATOM 4317 C CA . ASP A 1 538 ? -5.76586 3.41841 78.75330 1.000 39.63077 893 ASP A CA 1
ATOM 4318 C C . ASP A 1 538 ? -6.69165 4.62855 78.63685 1.000 41.31473 893 ASP A C 1
ATOM 4319 O O . ASP A 1 538 ? -6.26603 5.74745 78.33632 1.000 35.97379 893 ASP A O 1
ATOM 4324 N N . PHE A 1 539 ? -7.98151 4.41101 78.89356 1.000 39.81881 894 PHE A N 1
ATOM 4325 C CA . PHE A 1 539 ? -8.96826 5.46323 78.70722 1.000 36.77261 894 PHE A CA 1
ATOM 4326 C C . PHE A 1 539 ? -8.78842 6.61328 79.69046 1.000 43.06786 894 PHE A C 1
ATOM 4327 O O . PHE A 1 539 ? -9.24961 7.72711 79.41224 1.000 40.44553 894 PHE A O 1
ATOM 4335 N N . THR A 1 540 ? -8.12374 6.37978 80.82421 1.000 40.90778 895 THR A N 1
ATOM 4336 C CA . THR A 1 540 ? -7.91093 7.44779 81.79928 1.000 44.31086 895 THR A CA 1
ATOM 4337 C C . THR A 1 540 ? -6.74061 8.35239 81.44588 1.000 39.90692 895 THR A C 1
ATOM 4338 O O . THR A 1 540 ? -6.56701 9.38374 82.09365 1.000 46.68628 895 THR A O 1
ATOM 4342 N N . GLY A 1 541 ? -5.94723 8.00653 80.43314 1.000 47.88596 896 GLY A N 1
ATOM 4343 C CA . GLY A 1 541 ? -4.73623 8.74255 80.14071 1.000 36.47330 896 GLY A CA 1
ATOM 4344 C C . GLY A 1 541 ? -3.49563 8.16996 80.78340 1.000 41.10889 896 GLY A C 1
ATOM 4345 O O . GLY A 1 541 ? -2.40787 8.73608 80.61587 1.000 43.03072 896 GLY A O 1
ATOM 4346 N N . ARG A 1 542 ? -3.62850 7.07237 81.52053 1.000 40.91100 897 ARG A N 1
ATOM 4347 C CA . ARG A 1 542 ? -2.50417 6.45082 82.20298 1.000 40.52563 897 ARG A CA 1
ATOM 4348 C C . ARG A 1 542 ? -1.67221 5.62132 81.23043 1.000 42.31370 897 ARG A C 1
ATOM 4349 O O . ARG A 1 542 ? -2.20125 4.73893 80.55083 1.000 38.06390 897 ARG A O 1
ATOM 4357 N N . THR A 1 543 ? -0.36889 5.87996 81.18580 1.000 41.75757 898 THR A N 1
ATOM 4358 C CA . THR A 1 543 ? 0.53402 5.18873 80.27649 1.000 44.40154 898 THR A CA 1
ATOM 4359 C C . THR A 1 543 ? 1.50088 4.30618 81.05315 1.000 45.30247 898 THR A C 1
ATOM 4360 O O . THR A 1 543 ? 2.17171 4.77466 81.97995 1.000 41.19220 898 THR A O 1
ATOM 4364 N N . LEU A 1 544 ? 1.57089 3.03456 80.66318 1.000 44.28507 899 LEU A N 1
ATOM 4365 C CA . LEU A 1 544 ? 2.56987 2.09615 81.15135 1.000 43.14102 899 LEU A CA 1
ATOM 4366 C C . LEU A 1 544 ? 3.56980 1.81418 80.03714 1.000 45.16409 899 LEU A C 1
ATOM 4367 O O . LEU A 1 544 ? 3.18385 1.63057 78.87870 1.000 42.67579 899 LEU A O 1
ATOM 4372 N N . THR A 1 545 ? 4.85277 1.77459 80.38513 1.000 44.06557 900 THR A N 1
ATOM 4373 C CA . THR A 1 545 ? 5.91925 1.54747 79.41995 1.000 45.33445 900 THR A CA 1
ATOM 4374 C C . THR A 1 545 ? 6.66592 0.26544 79.77004 1.000 43.95236 900 THR A C 1
ATOM 4375 O O . THR A 1 545 ? 6.90466 -0.02318 80.94621 1.000 47.81418 900 THR A O 1
ATOM 4379 N N . TYR A 1 546 ? 7.02803 -0.50445 78.74109 1.000 42.91017 901 TYR A N 1
ATOM 4380 C CA . TYR A 1 546 ? 7.62423 -1.82596 78.89604 1.000 41.95022 901 TYR A CA 1
ATOM 4381 C C . TYR A 1 546 ? 8.96988 -1.90047 78.18709 1.000 44.94748 901 TYR A C 1
ATOM 4382 O O . TYR A 1 546 ? 9.13457 -1.36637 77.08526 1.000 44.43725 901 TYR A O 1
ATOM 4391 N N . SER A 1 547 ? 9.92874 -2.56485 78.82689 1.000 46.19997 902 SER A N 1
ATOM 4392 C CA . SER A 1 547 ? 11.24312 -2.82188 78.25605 1.000 42.91676 902 SER A CA 1
ATOM 4393 C C . SER A 1 547 ? 11.45547 -4.32497 78.13227 1.000 40.31562 902 SER A C 1
ATOM 4394 O O . SER A 1 547 ? 10.85202 -5.11208 78.86546 1.000 47.56869 902 SER A O 1
ATOM 4397 N N . TYR A 1 548 ? 12.30400 -4.72030 77.18467 1.000 40.60883 903 TYR A N 1
ATOM 4398 C CA . TYR A 1 548 ? 12.49658 -6.12023 76.83649 1.000 37.45713 903 TYR A CA 1
ATOM 4399 C C . TYR A 1 548 ? 13.97903 -6.43576 76.71652 1.000 42.49008 903 TYR A C 1
ATOM 4400 O O . TYR A 1 548 ? 14.78820 -5.56482 76.38960 1.000 41.18278 903 TYR A O 1
ATOM 4409 N N . ASP A 1 549 ? 14.33089 -7.69306 76.98669 1.000 41.43191 904 ASP A N 1
ATOM 4410 C CA . ASP A 1 549 ? 15.69769 -8.15027 76.78688 1.000 49.56738 904 ASP A CA 1
ATOM 4411 C C . ASP A 1 549 ? 15.85673 -8.67093 75.35555 1.000 47.97590 904 ASP A C 1
ATOM 4412 O O . ASP A 1 549 ? 14.93909 -8.59047 74.53410 1.000 45.23592 904 ASP A O 1
ATOM 4417 N N . ALA A 1 550 ? 17.02604 -9.23554 75.04698 1.000 51.03590 905 ALA A N 1
ATOM 4418 C CA . ALA A 1 550 ? 17.31667 -9.66130 73.68376 1.000 51.12426 905 ALA A CA 1
ATOM 4419 C C . ALA A 1 550 ? 16.43017 -10.81308 73.22221 1.000 55.74074 905 ALA A C 1
ATOM 4420 O O . ALA A 1 550 ? 16.34190 -11.06389 72.01498 1.000 53.14494 905 ALA A O 1
ATOM 4422 N N . ALA A 1 551 ? 15.77254 -11.51338 74.14325 1.000 51.21874 906 ALA A N 1
ATOM 4423 C CA . ALA A 1 551 ? 14.87084 -12.60068 73.79595 1.000 46.04785 906 ALA A CA 1
ATOM 4424 C C . ALA A 1 551 ? 13.41183 -12.16912 73.72933 1.000 48.68194 906 ALA A C 1
ATOM 4425 O O . ALA A 1 551 ? 12.53339 -13.02038 73.56332 1.000 51.99187 906 ALA A O 1
ATOM 4427 N N . GLY A 1 552 ? 13.12828 -10.87585 73.84676 1.000 47.07760 907 GLY A N 1
ATOM 4428 C CA . GLY A 1 552 ? 11.75005 -10.43546 73.86199 1.000 45.92090 907 GLY A CA 1
ATOM 4429 C C . GLY A 1 552 ? 11.03000 -10.65064 75.17283 1.000 49.06018 907 GLY A C 1
ATOM 4430 O O . GLY A 1 552 ? 9.79871 -10.55283 75.20895 1.000 45.33433 907 GLY A O 1
ATOM 4431 N N . ARG A 1 553 ? 11.74940 -10.96345 76.24625 1.000 43.13605 908 ARG A N 1
ATOM 4432 C CA . ARG A 1 553 ? 11.13923 -11.11519 77.55759 1.000 46.25330 908 ARG A CA 1
ATOM 4433 C C . ARG A 1 553 ? 11.04123 -9.75024 78.22171 1.000 45.18481 908 ARG A C 1
ATOM 4434 O O . ARG A 1 553 ? 12.00614 -8.97873 78.21662 1.000 46.28578 908 ARG A O 1
ATOM 4442 N N . CYS A 1 554 ? 9.87285 -9.45822 78.78597 1.000 46.08971 909 CYS A N 1
ATOM 4443 C CA . CYS A 1 554 ? 9.62219 -8.15625 79.39292 1.000 46.33269 909 CYS A CA 1
ATOM 4444 C C . CYS A 1 554 ? 10.34607 -8.05281 80.73242 1.000 49.14301 909 CYS A C 1
ATOM 4445 O O . CYS A 1 554 ? 10.04069 -8.79854 81.66891 1.000 47.77824 909 CYS A O 1
ATOM 4448 N N . ILE A 1 555 ? 11.30066 -7.12641 80.82635 1.000 44.61541 910 ILE A N 1
ATOM 4449 C CA . ILE A 1 555 ? 12.14255 -7.00584 82.01235 1.000 47.39708 910 ILE A CA 1
ATOM 4450 C C . ILE A 1 555 ? 11.85033 -5.75992 82.83290 1.000 48.65423 910 ILE A C 1
ATOM 4451 O O . ILE A 1 555 ? 12.43150 -5.61021 83.92080 1.000 48.63961 910 ILE A O 1
ATOM 4456 N N . ARG A 1 556 ? 10.98747 -4.86061 82.36506 1.000 48.04059 911 ARG A N 1
ATOM 4457 C CA . ARG A 1 556 ? 10.62897 -3.71462 83.18768 1.000 45.07313 911 ARG A CA 1
ATOM 4458 C C . ARG A 1 556 ? 9.27222 -3.16899 82.77779 1.000 44.32917 911 ARG A C 1
ATOM 4459 O O . ARG A 1 556 ? 8.97320 -3.04274 81.58735 1.000 48.72431 911 ARG A O 1
ATOM 4467 N N . THR A 1 557 ? 8.47345 -2.82687 83.78237 1.000 41.96892 912 THR A N 1
ATOM 4468 C CA . THR A 1 557 ? 7.26659 -2.03432 83.61586 1.000 44.89424 912 THR A CA 1
ATOM 4469 C C . THR A 1 557 ? 7.47123 -0.71374 84.34158 1.000 46.22727 912 THR A C 1
ATOM 4470 O O . THR A 1 557 ? 7.80157 -0.70391 85.53292 1.000 45.55686 912 THR A O 1
ATOM 4474 N N . THR A 1 558 ? 7.29068 0.39204 83.62787 1.000 41.25767 913 THR A N 1
ATOM 4475 C CA . THR A 1 558 ? 7.41961 1.72057 84.20849 1.000 40.99855 913 THR A CA 1
ATOM 4476 C C . THR A 1 558 ? 6.03277 2.32716 84.35612 1.000 44.30250 913 THR A C 1
ATOM 4477 O O . THR A 1 558 ? 5.22516 2.27679 83.42340 1.000 40.24357 913 THR A O 1
ATOM 4481 N N . PHE A 1 559 ? 5.75621 2.86758 85.52871 1.000 42.46754 914 PHE A N 1
ATOM 4482 C CA . PHE A 1 559 ? 4.46645 3.42880 85.87978 1.000 40.52027 914 PHE A CA 1
ATOM 4483 C C . PHE A 1 559 ? 4.50962 4.94852 85.83624 1.000 40.24144 914 PHE A C 1
ATOM 4484 O O . PHE A 1 559 ? 5.58682 5.55118 85.83591 1.000 43.68975 914 PHE A O 1
ATOM 4492 N N . PRO A 1 560 ? 3.35030 5.60724 85.76151 1.000 43.48342 915 PRO A N 1
ATOM 4493 C CA . PRO A 1 560 ? 3.35738 7.07701 85.67139 1.000 40.63205 915 PRO A CA 1
ATOM 4494 C C . PRO A 1 560 ? 3.99693 7.76906 86.86248 1.000 47.81174 915 PRO A C 1
ATOM 4495 O O . PRO A 1 560 ? 4.61043 8.82920 86.68549 1.000 52.14866 915 PRO A O 1
ATOM 4499 N N . ASP A 1 561 ? 3.87662 7.21684 88.07192 1.000 52.00885 916 ASP A N 1
ATOM 4500 C CA . ASP A 1 561 ? 4.49906 7.82754 89.24453 1.000 45.85394 916 ASP A CA 1
ATOM 4501 C C . ASP A 1 561 ? 6.00091 7.58471 89.30978 1.000 53.48250 916 ASP A C 1
ATOM 4502 O O . ASP A 1 561 ? 6.62796 7.92495 90.31853 1.000 56.19682 916 ASP A O 1
ATOM 4507 N N . GLY A 1 562 ? 6.58702 6.98533 88.27486 1.000 53.68787 917 GLY A N 1
ATOM 4508 C CA . GLY A 1 562 ? 8.01781 6.79928 88.20049 1.000 54.84404 917 GLY A CA 1
ATOM 4509 C C . GLY A 1 562 ? 8.54549 5.50371 88.77816 1.000 60.46313 917 GLY A C 1
ATOM 4510 O O . GLY A 1 562 ? 9.74817 5.23844 88.65578 1.000 64.84491 917 GLY A O 1
ATOM 4511 N N . THR A 1 563 ? 7.70170 4.68992 89.40459 1.000 50.00081 918 THR A N 1
ATOM 4512 C CA . THR A 1 563 ? 8.16494 3.42069 89.93994 1.000 53.42130 918 THR A CA 1
ATOM 4513 C C . THR A 1 563 ? 8.37683 2.41546 88.81289 1.000 52.93459 918 THR A C 1
ATOM 4514 O O . THR A 1 563 ? 7.63444 2.39271 87.82669 1.000 48.02013 918 THR A O 1
ATOM 4518 N N . HIS A 1 564 ? 9.41920 1.60208 88.95679 1.000 49.36820 919 HIS A N 1
ATOM 4519 C CA . HIS A 1 564 ? 9.77922 0.57640 87.99382 1.000 48.90317 919 HIS A CA 1
ATOM 4520 C C . HIS A 1 564 ? 9.63217 -0.79035 88.64038 1.000 48.94717 919 HIS A C 1
ATOM 4521 O O . HIS A 1 564 ? 9.97001 -0.97230 89.81356 1.000 46.52457 919 HIS A O 1
ATOM 4528 N N . LEU A 1 565 ? 9.13428 -1.74907 87.87273 1.000 46.79555 920 LEU A N 1
ATOM 4529 C CA . LEU A 1 565 ? 9.05413 -3.14198 88.29694 1.000 45.79096 920 LEU A CA 1
ATOM 4530 C C . LEU A 1 565 ? 10.01225 -3.92341 87.40289 1.000 47.62329 920 LEU A C 1
ATOM 4531 O O . LEU A 1 565 ? 9.70243 -4.19781 86.23923 1.000 45.72804 920 LEU A O 1
ATOM 4536 N N . ASN A 1 566 ? 11.18013 -4.26888 87.94606 1.000 41.62068 921 ASN A N 1
ATOM 4537 C CA . ASN A 1 566 ? 12.19862 -4.99586 87.19697 1.000 43.72353 921 ASN A CA 1
ATOM 4538 C C . ASN A 1 566 ? 12.06378 -6.49867 87.41860 1.000 50.97949 921 ASN A C 1
ATOM 4539 O O . ASN A 1 566 ? 11.79884 -6.95586 88.53447 1.000 51.40059 921 ASN A O 1
ATOM 4544 N N . ARG A 1 567 ? 12.25861 -7.26302 86.34673 1.000 46.69824 922 ARG A N 1
ATOM 4545 C CA . ARG A 1 567 ? 12.16409 -8.71475 86.37839 1.000 45.42923 922 ARG A CA 1
ATOM 4546 C C . ARG A 1 567 ? 13.43700 -9.32360 85.81253 1.000 48.57489 922 ARG A C 1
ATOM 4547 O O . ARG A 1 567 ? 14.02844 -8.78555 84.87352 1.000 56.93743 922 ARG A O 1
ATOM 4555 N N . GLN A 1 568 ? 13.86466 -10.43450 86.40080 1.000 47.37026 923 GLN A N 1
ATOM 4556 C CA . GLN A 1 568 ? 14.97122 -11.22680 85.88768 1.000 48.76898 923 GLN A CA 1
ATOM 4557 C C . GLN A 1 568 ? 14.47905 -12.63830 85.59327 1.000 52.28207 923 GLN A C 1
ATOM 4558 O O . GLN A 1 568 ? 13.55171 -13.13674 86.23891 1.000 53.13205 923 GLN A O 1
ATOM 4564 N N . TYR A 1 569 ? 15.10030 -13.27869 84.60565 1.000 48.83318 924 TYR A N 1
ATOM 4565 C CA . TYR A 1 569 ? 14.62397 -14.55299 84.09238 1.000 48.52386 924 TYR A CA 1
ATOM 4566 C C . TYR A 1 569 ? 15.72349 -15.60322 84.12699 1.000 53.72359 924 TYR A C 1
ATOM 4567 O O . TYR A 1 569 ? 16.91275 -15.29087 84.01962 1.000 57.55195 924 TYR A O 1
ATOM 4576 N N . SER A 1 570 ? 15.30307 -16.85878 84.27307 1.000 47.90189 925 SER A N 1
ATOM 4577 C CA . SER A 1 570 ? 16.20460 -17.98600 84.11434 1.000 51.43445 925 SER A CA 1
ATOM 4578 C C . SER A 1 570 ? 16.36342 -18.33708 82.63359 1.000 58.28300 925 SER A C 1
ATOM 4579 O O . SER A 1 570 ? 15.68665 -17.79262 81.75627 1.000 51.14777 925 SER A O 1
ATOM 4582 N N . THR A 1 571 ? 17.26601 -19.28508 82.36919 1.000 55.20250 926 THR A N 1
ATOM 4583 C CA . THR A 1 571 ? 17.46384 -19.76696 81.00665 1.000 50.80811 926 THR A CA 1
ATOM 4584 C C . THR A 1 571 ? 16.18431 -20.36183 80.43605 1.000 54.43947 926 THR A C 1
ATOM 4585 O O . THR A 1 571 ? 15.95742 -20.30374 79.22096 1.000 55.91733 926 THR A O 1
ATOM 4589 N N . THR A 1 572 ? 15.32018 -20.89855 81.29431 1.000 50.32244 927 THR A N 1
ATOM 4590 C CA . THR A 1 572 ? 14.06756 -21.50720 80.87236 1.000 49.48136 927 THR A CA 1
ATOM 4591 C C . THR A 1 572 ? 12.88999 -20.53439 80.90951 1.000 51.88976 927 THR A C 1
ATOM 4592 O O . THR A 1 572 ? 11.73603 -20.97587 80.97159 1.000 52.23434 927 THR A O 1
ATOM 4596 N N . ASP A 1 573 ? 13.16305 -19.22527 80.87920 1.000 55.16048 928 ASP A N 1
ATOM 4597 C CA . ASP A 1 573 ? 12.14635 -18.17144 80.76939 1.000 51.44048 928 ASP A CA 1
ATOM 4598 C C . ASP A 1 573 ? 11.26203 -18.07077 82.00740 1.000 48.76395 928 ASP A C 1
ATOM 4599 O O . ASP A 1 573 ? 10.11578 -17.62465 81.91839 1.000 52.52015 928 ASP A O 1
ATOM 4604 N N . GLN A 1 574 ? 11.76701 -18.47083 83.16690 1.000 48.42982 929 GLN A N 1
ATOM 4605 C CA . GLN A 1 574 ? 11.01852 -18.35892 84.41002 1.000 51.59517 929 GLN A CA 1
ATOM 4606 C C . GLN A 1 574 ? 11.51956 -17.17611 85.22594 1.000 46.91555 929 GLN A C 1
ATOM 4607 O O . GLN A 1 574 ? 12.72545 -16.91851 85.29198 1.000 50.86603 929 GLN A O 1
ATOM 4613 N N . VAL A 1 575 ? 10.58416 -16.45721 85.84315 1.000 44.11962 930 VAL A N 1
ATOM 4614 C CA . VAL A 1 575 ? 10.93891 -15.29272 86.64588 1.000 46.42369 930 VAL A CA 1
ATOM 4615 C C . VAL A 1 575 ? 11.68018 -15.76459 87.88720 1.000 49.77138 930 VAL A C 1
ATOM 4616 O O . VAL A 1 575 ? 11.17060 -16.59199 88.65107 1.000 48.19809 930 VAL A O 1
ATOM 4620 N N . THR A 1 576 ? 12.89749 -15.25400 88.08316 1.000 47.18993 931 THR A N 1
ATOM 4621 C CA . THR A 1 576 ? 13.67395 -15.57398 89.27450 1.000 50.72969 931 THR A CA 1
ATOM 4622 C C . THR A 1 576 ? 13.70147 -14.44360 90.29038 1.000 47.92335 931 THR A C 1
ATOM 4623 O O . THR A 1 576 ? 13.92773 -14.70304 91.47754 1.000 47.04052 931 THR A O 1
ATOM 4627 N N . ARG A 1 577 ? 13.46889 -13.20706 89.86034 1.000 46.89705 932 ARG A N 1
ATOM 4628 C CA . ARG A 1 577 ? 13.54488 -12.07025 90.76265 1.000 51.30805 932 ARG A CA 1
ATOM 4629 C C . ARG A 1 577 ? 12.64686 -10.95554 90.24934 1.000 48.87407 932 ARG A C 1
ATOM 4630 O O . ARG A 1 577 ? 12.54243 -10.73723 89.03985 1.000 44.95521 932 ARG A O 1
ATOM 4638 N N . GLU A 1 578 ? 12.00206 -10.25762 91.17713 1.000 48.97402 933 GLU A N 1
ATOM 4639 C CA . GLU A 1 578 ? 11.23825 -9.05606 90.87557 1.000 48.34847 933 GLU A CA 1
ATOM 4640 C C . GLU A 1 578 ? 11.67076 -7.95054 91.82661 1.000 48.79695 933 GLU A C 1
ATOM 4641 O O . GLU A 1 578 ? 11.69348 -8.14784 93.04549 1.000 49.92223 933 GLU A O 1
ATOM 4647 N N . GLU A 1 579 ? 12.02512 -6.79776 91.26933 1.000 51.22629 934 GLU A N 1
ATOM 4648 C CA . GLU A 1 579 ? 12.50128 -5.66736 92.04748 1.000 46.86837 934 GLU A CA 1
ATOM 4649 C C . GLU A 1 579 ? 11.63282 -4.44906 91.79175 1.000 51.92188 934 GLU A C 1
ATOM 4650 O O . GLU A 1 579 ? 11.18897 -4.21260 90.66254 1.000 49.47255 934 GLU A O 1
ATOM 4656 N N . VAL A 1 580 ? 11.40764 -3.67308 92.84707 1.000 48.62123 935 VAL A N 1
ATOM 4657 C CA . VAL A 1 580 ? 10.72582 -2.39035 92.75524 1.000 46.27715 935 VAL A CA 1
ATOM 4658 C C . VAL A 1 580 ? 11.75397 -1.29797 93.00016 1.000 49.76979 935 VAL A C 1
ATOM 4659 O O . VAL A 1 580 ? 12.44417 -1.30394 94.02689 1.000 54.72456 935 VAL A O 1
ATOM 4663 N N . ALA A 1 581 ? 11.87434 -0.37860 92.05012 1.000 49.37596 936 ALA A N 1
ATOM 4664 C CA . ALA A 1 581 ? 12.70214 0.80982 92.18980 1.000 52.26898 936 ALA A CA 1
ATOM 4665 C C . ALA A 1 581 ? 11.85434 2.01159 91.80635 1.000 52.64241 936 ALA A C 1
ATOM 4666 O O . ALA A 1 581 ? 10.73358 1.86801 91.31048 1.000 52.21612 936 ALA A O 1
ATOM 4668 N N . GLN A 1 582 ? 12.36950 3.21047 92.05924 1.000 63.33716 937 GLN A N 1
ATOM 4669 C CA . GLN A 1 582 ? 11.58854 4.40181 91.75917 1.000 65.15989 937 GLN A CA 1
ATOM 4670 C C . GLN A 1 582 ? 12.49156 5.46176 91.14749 1.000 65.46828 937 GLN A C 1
ATOM 4671 O O . GLN A 1 582 ? 13.60389 5.69534 91.62721 1.000 73.79944 937 GLN A O 1
ATOM 4677 N N . GLY A 1 583 ? 12.00428 6.08057 90.07335 1.000 67.79294 938 GLY A N 1
ATOM 4678 C CA . GLY A 1 583 ? 12.63051 7.17555 89.35543 1.000 68.27070 938 GLY A CA 1
ATOM 4679 C C . GLY A 1 583 ? 13.99010 6.80672 88.78707 1.000 77.23730 938 GLY A C 1
ATOM 4680 O O . GLY A 1 583 ? 14.24213 5.66840 88.37464 1.000 81.61927 938 GLY A O 1
ATOM 4681 N N . ASP A 1 584 ? 14.88111 7.79858 88.74601 1.000 82.24050 939 ASP A N 1
ATOM 4682 C CA . ASP A 1 584 ? 16.23836 7.59467 88.25153 1.000 89.49333 939 ASP A CA 1
ATOM 4683 C C . ASP A 1 584 ? 17.15422 6.91610 89.26097 1.000 87.71490 939 ASP A C 1
ATOM 4684 O O . ASP A 1 584 ? 18.28109 6.55769 88.90144 1.000 88.80219 939 ASP A O 1
ATOM 4689 N N . SER A 1 585 ? 16.71431 6.74355 90.50353 1.000 81.58555 940 SER A N 1
ATOM 4690 C CA . SER A 1 585 ? 17.52303 6.05993 91.50180 1.000 85.02301 940 SER A CA 1
ATOM 4691 C C . SER A 1 585 ? 17.47895 4.55560 91.26901 1.000 87.82472 940 SER A C 1
ATOM 4692 O O . SER A 1 585 ? 16.39947 3.96299 91.17215 1.000 84.67830 940 SER A O 1
ATOM 4695 N N . ASP A 1 586 ? 18.65250 3.93712 91.18331 1.000 84.28504 941 ASP A N 1
ATOM 4696 C CA . ASP A 1 586 ? 18.73079 2.48744 91.08345 1.000 84.67830 941 ASP A CA 1
ATOM 4697 C C . ASP A 1 586 ? 18.49866 1.79384 92.41881 1.000 86.26528 941 ASP A C 1
ATOM 4698 O O . ASP A 1 586 ? 18.69392 0.57636 92.50665 1.000 83.25814 941 ASP A O 1
ATOM 4703 N N . ARG A 1 587 ? 18.08632 2.52896 93.45106 1.000 81.79466 942 ARG A N 1
ATOM 4704 C CA . ARG A 1 587 ? 17.87736 1.92257 94.75831 1.000 75.92906 942 ARG A CA 1
ATOM 4705 C C . ARG A 1 587 ? 16.65432 1.01294 94.73283 1.000 69.36306 942 ARG A C 1
ATOM 4706 O O . ARG A 1 587 ? 15.59918 1.37857 94.20410 1.000 63.08286 942 ARG A O 1
ATOM 4714 N N . VAL A 1 588 ? 16.80371 -0.17441 95.30840 1.000 69.21404 943 VAL A N 1
ATOM 4715 C CA . VAL A 1 588 ? 15.75296 -1.18449 95.32018 1.000 63.64407 943 VAL A CA 1
ATOM 4716 C C . VAL A 1 588 ? 14.87056 -0.95625 96.54105 1.000 59.25643 943 VAL A C 1
ATOM 4717 O O . VAL A 1 588 ? 15.35263 -0.97519 97.67905 1.000 62.74467 943 VAL A O 1
ATOM 4721 N N . LEU A 1 589 ? 13.57638 -0.72628 96.30351 1.000 56.51114 944 LEU A N 1
ATOM 4722 C CA . LEU A 1 589 ? 12.63655 -0.52049 97.40184 1.000 55.66160 944 LEU A CA 1
ATOM 4723 C C . LEU A 1 589 ? 12.13832 -1.84180 97.97684 1.000 56.94664 944 LEU A C 1
ATOM 4724 O O . LEU A 1 589 ? 12.02221 -1.98207 99.19795 1.000 56.77403 944 LEU A O 1
ATOM 4729 N N . SER A 1 590 ? 11.83504 -2.81767 97.12394 1.000 54.57614 945 SER A N 1
ATOM 4730 C CA . SER A 1 590 ? 11.44305 -4.13505 97.60042 1.000 54.13604 945 SER A CA 1
ATOM 4731 C C . SER A 1 590 ? 11.96396 -5.18501 96.63253 1.000 55.01154 945 SER A C 1
ATOM 4732 O O . SER A 1 590 ? 12.31670 -4.88805 95.48806 1.000 51.42000 945 SER A O 1
ATOM 4735 N N . CYS A 1 591 ? 11.98822 -6.42776 97.10756 1.000 58.88844 946 CYS A N 1
ATOM 4736 C CA . CYS A 1 591 ? 12.65057 -7.52393 96.41623 1.000 55.69327 946 CYS A CA 1
ATOM 4737 C C . CYS A 1 591 ? 11.84968 -8.79840 96.62271 1.000 51.84024 946 CYS A C 1
ATOM 4738 O O . CYS A 1 591 ? 11.44337 -9.09756 97.74997 1.000 49.48776 946 CYS A O 1
ATOM 4741 N N . THR A 1 592 ? 11.62996 -9.54058 95.53554 1.000 48.85161 947 THR A N 1
ATOM 4742 C CA . THR A 1 592 ? 10.91457 -10.81062 95.56223 1.000 46.44199 947 THR A CA 1
ATOM 4743 C C . THR A 1 592 ? 11.71135 -11.84934 94.78376 1.000 47.69003 947 THR A C 1
ATOM 4744 O O . THR A 1 592 ? 12.15397 -11.57908 93.66325 1.000 49.76070 947 THR A O 1
ATOM 4748 N N . THR A 1 593 ? 11.88837 -13.03365 95.37116 1.000 45.44812 948 THR A N 1
ATOM 4749 C CA . THR A 1 593 ? 12.71112 -14.08277 94.78536 1.000 47.45843 948 THR A CA 1
ATOM 4750 C C . THR A 1 593 ? 11.88270 -15.32866 94.49330 1.000 48.78059 948 THR A C 1
ATOM 4751 O O . THR A 1 593 ? 10.90593 -15.63056 95.18632 1.000 46.16196 948 THR A O 1
ATOM 4755 N N . PHE A 1 594 ? 12.28191 -16.03952 93.44089 1.000 42.82949 949 PHE A N 1
ATOM 4756 C CA . PHE A 1 594 ? 11.67363 -17.30000 93.04276 1.000 43.81548 949 PHE A CA 1
ATOM 4757 C C . PHE A 1 594 ? 12.78964 -18.30751 92.81371 1.000 49.79486 949 PHE A C 1
ATOM 4758 O O . PHE A 1 594 ? 13.71696 -18.04346 92.04132 1.000 49.78884 949 PHE A O 1
ATOM 4766 N N . ILE A 1 595 ? 12.71373 -19.44690 93.49615 1.000 50.60498 950 ILE A N 1
ATOM 4767 C CA . ILE A 1 595 ? 13.72559 -20.49351 93.40828 1.000 48.14966 950 ILE A CA 1
ATOM 4768 C C . ILE A 1 595 ? 13.11505 -21.71144 92.73009 1.000 45.73549 950 ILE A C 1
ATOM 4769 O O . ILE A 1 595 ? 11.97084 -22.08235 93.01463 1.000 44.39173 950 ILE A O 1
ATOM 4774 N N . TYR A 1 596 ? 13.87982 -22.33191 91.82881 1.000 45.04470 951 TYR A N 1
ATOM 4775 C CA . TYR A 1 596 ? 13.42571 -23.49466 91.07545 1.000 42.56701 951 TYR A CA 1
ATOM 4776 C C . TYR A 1 596 ? 14.40014 -24.64918 91.24277 1.000 44.83637 951 TYR A C 1
ATOM 4777 O O . TYR A 1 596 ? 15.61592 -24.44227 91.31135 1.000 49.52069 951 TYR A O 1
ATOM 4786 N N . ASP A 1 597 ? 13.86467 -25.86500 91.28068 1.000 44.71277 952 ASP A N 1
ATOM 4787 C CA . ASP A 1 597 ? 14.69600 -27.05103 91.39958 1.000 49.02452 952 ASP A CA 1
ATOM 4788 C C . ASP A 1 597 ? 15.30860 -27.40226 90.04205 1.000 51.34463 952 ASP A C 1
ATOM 4789 O O . ASP A 1 597 ? 15.14617 -26.68395 89.05069 1.000 46.94757 952 ASP A O 1
ATOM 4794 N N . ALA A 1 598 ? 16.01234 -28.53435 89.99106 1.000 53.05014 953 ALA A N 1
ATOM 4795 C CA . ALA A 1 598 ? 16.73233 -28.91751 88.78031 1.000 53.97554 953 ALA A CA 1
ATOM 4796 C C . ALA A 1 598 ? 15.80354 -29.24521 87.61500 1.000 53.32569 953 ALA A C 1
ATOM 4797 O O . ALA A 1 598 ? 16.26593 -29.30895 86.47038 1.000 58.73160 953 ALA A O 1
ATOM 4799 N N . LEU A 1 599 ? 14.51366 -29.45656 87.87146 1.000 50.86347 954 LEU A N 1
ATOM 4800 C CA . LEU A 1 599 ? 13.53638 -29.69161 86.81843 1.000 51.07081 954 LEU A CA 1
ATOM 4801 C C . LEU A 1 599 ? 12.72843 -28.44010 86.48610 1.000 55.39510 954 LEU A C 1
ATOM 4802 O O . LEU A 1 599 ? 11.68436 -28.54027 85.83002 1.000 48.00652 954 LEU A O 1
ATOM 4807 N N . SER A 1 600 ? 13.20122 -27.26660 86.91695 1.000 52.49770 955 SER A N 1
ATOM 4808 C CA . SER A 1 600 ? 12.54528 -25.98040 86.65901 1.000 55.96763 955 SER A CA 1
ATOM 4809 C C . SER A 1 600 ? 11.16359 -25.89485 87.30289 1.000 47.74341 955 SER A C 1
ATOM 4810 O O . SER A 1 600 ? 10.29840 -25.14955 86.83984 1.000 47.36905 955 SER A O 1
ATOM 4813 N N . ARG A 1 601 ? 10.94264 -26.64558 88.37669 1.000 47.89577 956 ARG A N 1
ATOM 4814 C CA . ARG A 1 601 ? 9.70469 -26.54678 89.13732 1.000 45.73261 956 ARG A CA 1
ATOM 4815 C C . ARG A 1 601 ? 9.88659 -25.57156 90.29496 1.000 47.62469 956 ARG A C 1
ATOM 4816 O O . ARG A 1 601 ? 10.92860 -25.56433 90.95535 1.000 46.33223 956 ARG A O 1
ATOM 4824 N N . LEU A 1 602 ? 8.87228 -24.73795 90.52411 1.000 44.37868 957 LEU A N 1
ATOM 4825 C CA . LEU A 1 602 ? 8.95466 -23.70376 91.54971 1.000 43.64768 957 LEU A CA 1
ATOM 4826 C C . LEU A 1 602 ? 8.90861 -24.32661 92.93882 1.000 44.49802 957 LEU A C 1
ATOM 4827 O O . LEU A 1 602 ? 7.92164 -24.97035 93.30702 1.000 45.20776 957 LEU A O 1
ATOM 4832 N N . THR A 1 603 ? 9.97120 -24.12863 93.71761 1.000 41.52054 958 THR A N 1
ATOM 4833 C CA . THR A 1 603 ? 10.01267 -24.64945 95.07430 1.000 42.68558 958 THR A CA 1
ATOM 4834 C C . THR A 1 603 ? 9.90845 -23.58351 96.15524 1.000 43.69725 958 THR A C 1
ATOM 4835 O O . THR A 1 603 ? 9.52488 -23.91593 97.28012 1.000 44.48006 958 THR A O 1
ATOM 4839 N N . GLU A 1 604 ? 10.23619 -22.32553 95.85922 1.000 42.37179 959 GLU A N 1
ATOM 4840 C CA . GLU A 1 604 ? 10.11487 -21.27631 96.86541 1.000 46.26319 959 GLU A CA 1
ATOM 4841 C C . GLU A 1 604 ? 9.87188 -19.92309 96.21745 1.000 47.25904 959 GLU A C 1
ATOM 4842 O O . GLU A 1 604 ? 10.57550 -19.54296 95.27702 1.000 49.11796 959 GLU A O 1
ATOM 4848 N N . ALA A 1 605 ? 8.88560 -19.19864 96.73906 1.000 44.35678 960 ALA A N 1
ATOM 4849 C CA . ALA A 1 605 ? 8.65301 -17.79909 96.40777 1.000 44.89702 960 ALA A CA 1
ATOM 4850 C C . ALA A 1 605 ? 8.69639 -16.99462 97.69775 1.000 45.87651 960 ALA A C 1
ATOM 4851 O O . ALA A 1 605 ? 8.11048 -17.39644 98.70906 1.000 42.83223 960 ALA A O 1
ATOM 4853 N N . ARG A 1 606 ? 9.38633 -15.85824 97.66949 1.000 46.22029 961 ARG A N 1
ATOM 4854 C CA . ARG A 1 606 ? 9.62282 -15.11510 98.89695 1.000 47.99274 961 ARG A CA 1
ATOM 4855 C C . ARG A 1 606 ? 9.60102 -13.62204 98.62166 1.000 44.56501 961 ARG A C 1
ATOM 4856 O O . ARG A 1 606 ? 10.29198 -13.14388 97.71741 1.000 44.31202 961 ARG A O 1
ATOM 4864 N N . ASN A 1 607 ? 8.79705 -12.89985 99.39387 1.000 46.79359 962 ASN A N 1
ATOM 4865 C CA . ASN A 1 607 ? 8.91080 -11.45533 99.52889 1.000 45.01618 962 ASN A CA 1
ATOM 4866 C C . ASN A 1 607 ? 9.07143 -11.13728 101.01347 1.000 44.58713 962 ASN A C 1
ATOM 4867 O O . ASN A 1 607 ? 9.27098 -12.03064 101.84111 1.000 47.87794 962 ASN A O 1
ATOM 4872 N N . ASN A 1 608 ? 8.97494 -9.85192 101.35041 1.000 46.17659 963 ASN A N 1
ATOM 4873 C CA . ASN A 1 608 ? 9.19202 -9.43764 102.72851 1.000 50.59882 963 ASN A CA 1
ATOM 4874 C C . ASN A 1 608 ? 8.12974 -9.96187 103.68498 1.000 48.33280 963 ASN A C 1
ATOM 4875 O O . ASN A 1 608 ? 8.39758 -10.06687 104.88455 1.000 49.14632 963 ASN A O 1
ATOM 4880 N N . ASP A 1 609 ? 6.93643 -10.28595 103.19781 1.000 46.73305 964 ASP A N 1
ATOM 4881 C CA . ASP A 1 609 ? 5.84066 -10.64106 104.08298 1.000 47.90941 964 ASP A CA 1
ATOM 4882 C C . ASP A 1 609 ? 5.50478 -12.12536 104.09793 1.000 52.00559 964 ASP A C 1
ATOM 4883 O O . ASP A 1 609 ? 4.70603 -12.54826 104.94312 1.000 45.79265 964 ASP A O 1
ATOM 4888 N N . ALA A 1 610 ? 6.09607 -12.93100 103.21765 1.000 41.34021 965 ALA A N 1
ATOM 4889 C CA . ALA A 1 610 ? 5.69434 -14.32601 103.15236 1.000 44.81500 965 ALA A CA 1
ATOM 4890 C C . ALA A 1 610 ? 6.73410 -15.15481 102.41491 1.000 47.44470 965 ALA A C 1
ATOM 4891 O O . ALA A 1 610 ? 7.31866 -14.70748 101.42356 1.000 45.71659 965 ALA A O 1
ATOM 4893 N N . THR A 1 611 ? 6.94393 -16.37061 102.91042 1.000 48.11263 966 THR A N 1
ATOM 4894 C CA . THR A 1 611 ? 7.70839 -17.39768 102.21731 1.000 45.77130 966 THR A CA 1
ATOM 4895 C C . THR A 1 611 ? 6.74581 -18.52171 101.85450 1.000 46.00107 966 THR A C 1
ATOM 4896 O O . THR A 1 611 ? 6.04523 -19.04829 102.72581 1.000 47.93159 966 THR A O 1
ATOM 4900 N N . VAL A 1 612 ? 6.69046 -18.86173 100.57048 1.000 41.51308 967 VAL A N 1
ATOM 4901 C CA . VAL A 1 612 ? 5.81686 -19.91078 100.05235 1.000 41.35948 967 VAL A CA 1
ATOM 4902 C C . VAL A 1 612 ? 6.69602 -20.98197 99.42504 1.000 44.33487 967 VAL A C 1
ATOM 4903 O O . VAL A 1 612 ? 7.50300 -20.67834 98.53868 1.000 46.63826 967 VAL A O 1
ATOM 4907 N N . THR A 1 613 ? 6.55526 -22.22593 99.88754 1.000 42.86601 968 THR A N 1
ATOM 4908 C CA . THR A 1 613 ? 7.33922 -23.33884 99.36936 1.000 42.74110 968 THR A CA 1
ATOM 4909 C C . THR A 1 613 ? 6.42853 -24.44624 98.85512 1.000 45.04916 968 THR A C 1
ATOM 4910 O O . THR A 1 613 ? 5.32634 -24.65742 99.37013 1.000 42.16410 968 THR A O 1
ATOM 4914 N N . TYR A 1 614 ? 6.90488 -25.15206 97.82669 1.000 42.37879 969 TYR A N 1
ATOM 4915 C CA . TYR A 1 614 ? 6.18909 -26.26701 97.21923 1.000 42.03812 969 TYR A CA 1
ATOM 4916 C C . TYR A 1 614 ? 7.08277 -27.49541 97.16933 1.000 43.17919 969 TYR A C 1
ATOM 4917 O O . TYR A 1 614 ? 8.28101 -27.38913 96.89635 1.000 46.43276 969 TYR A O 1
ATOM 4926 N N . GLU A 1 615 ? 6.48759 -28.66165 97.41557 1.000 43.38008 970 GLU A N 1
ATOM 4927 C CA . GLU A 1 615 ? 7.16014 -29.94734 97.28993 1.000 44.92911 970 GLU A CA 1
ATOM 4928 C C . GLU A 1 615 ? 6.47821 -30.78680 96.21518 1.000 43.91941 970 GLU A C 1
ATOM 4929 O O . GLU A 1 615 ? 5.25871 -30.72212 96.03248 1.000 43.71285 970 GLU A O 1
ATOM 4935 N N . TYR A 1 616 ? 7.27045 -31.59298 95.51249 1.000 44.58278 971 TYR A N 1
ATOM 4936 C CA . TYR A 1 616 ? 6.77820 -32.37992 94.39060 1.000 45.56282 971 TYR A CA 1
ATOM 4937 C C . TYR A 1 616 ? 7.12348 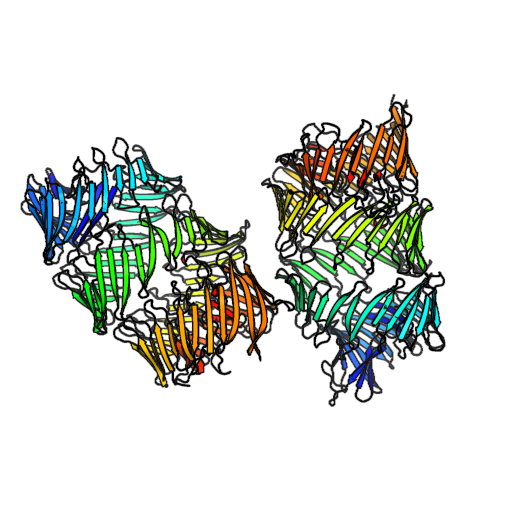-33.85140 94.57151 1.000 46.90279 971 TYR A C 1
ATOM 4938 O O . TYR A 1 616 ? 8.12940 -34.19652 95.19826 1.000 50.97567 971 TYR A O 1
ATOM 4947 N N . ASP A 1 617 ? 6.27639 -34.72187 94.02276 1.000 49.53189 972 ASP A N 1
ATOM 4948 C CA . ASP A 1 617 ? 6.65304 -36.11951 93.89553 1.000 51.91992 972 ASP A CA 1
ATOM 4949 C C . ASP A 1 617 ? 7.34041 -36.30932 92.54390 1.000 53.53444 972 ASP A C 1
ATOM 4950 O O . ASP A 1 617 ? 7.53353 -35.35650 91.78427 1.000 50.32523 972 ASP A O 1
ATOM 4955 N N . ASP A 1 618 ? 7.71728 -37.55034 92.23072 1.000 59.65142 973 ASP A N 1
ATOM 4956 C CA . ASP A 1 618 ? 8.39653 -37.81019 90.96424 1.000 56.39713 973 ASP A CA 1
ATOM 4957 C C . ASP A 1 618 ? 7.51930 -37.51013 89.75578 1.000 56.80751 973 ASP A C 1
ATOM 4958 O O . ASP A 1 618 ? 8.04928 -37.24570 88.67100 1.000 60.81414 973 ASP A O 1
ATOM 4963 N N . ALA A 1 619 ? 6.19923 -37.54942 89.91009 1.000 52.94580 974 ALA A N 1
ATOM 4964 C CA . ALA A 1 619 ? 5.29127 -37.21138 88.82189 1.000 47.34950 974 ALA A CA 1
ATOM 4965 C C . ALA A 1 619 ? 5.05803 -35.71024 88.68445 1.000 49.50277 974 ALA A C 1
ATOM 4966 O O . ALA A 1 619 ? 4.20492 -35.30624 87.88510 1.000 49.72890 974 ALA A O 1
ATOM 4968 N N . SER A 1 620 ? 5.79183 -34.88589 89.44159 1.000 53.46630 975 SER A N 1
ATOM 4969 C CA . SER A 1 620 ? 5.62674 -33.42778 89.45791 1.000 47.02852 975 SER A CA 1
ATOM 4970 C C . SER A 1 620 ? 4.23855 -33.00951 89.92946 1.000 45.89056 975 SER A C 1
ATOM 4971 O O . SER A 1 620 ? 3.75073 -31.93130 89.57772 1.000 40.27672 975 SER A O 1
ATOM 4974 N N . ARG A 1 621 ? 3.58725 -33.85009 90.72457 1.000 43.87575 976 ARG A N 1
ATOM 4975 C CA . ARG A 1 621 ? 2.37914 -33.42799 91.41302 1.000 43.00100 976 ARG A CA 1
ATOM 4976 C C . ARG A 1 621 ? 2.76607 -32.71114 92.69988 1.000 44.78563 976 ARG A C 1
ATOM 4977 O O . ARG A 1 621 ? 3.75748 -33.05537 93.34785 1.000 50.67073 976 ARG A O 1
ATOM 4985 N N . VAL A 1 622 ? 1.99109 -31.69199 93.05764 1.000 49.09565 977 VAL A N 1
ATOM 4986 C CA . VAL A 1 622 ? 2.27790 -30.91495 94.26002 1.000 41.99422 977 VAL A CA 1
ATOM 4987 C C . VAL A 1 622 ? 1.84046 -31.73492 95.46784 1.000 48.36850 977 VAL A C 1
ATOM 4988 O O . VAL A 1 622 ? 0.65068 -32.00277 95.65231 1.000 48.46661 977 VAL A O 1
ATOM 4992 N N . THR A 1 623 ? 2.80074 -32.13556 96.29444 1.000 42.21070 978 THR A N 1
ATOM 4993 C CA . THR A 1 623 ? 2.48044 -32.89274 97.49136 1.000 42.99074 978 THR A CA 1
ATOM 4994 C C . THR A 1 623 ? 2.37460 -32.01633 98.73387 1.000 43.93623 978 THR A C 1
ATOM 4995 O O . THR A 1 623 ? 1.81477 -32.46717 99.73778 1.000 43.49446 978 THR A O 1
ATOM 4999 N N . ALA A 1 624 ? 2.84330 -30.76944 98.67337 1.000 42.62001 979 ALA A N 1
ATOM 5000 C CA . ALA A 1 624 ? 2.72409 -29.85703 99.79958 1.000 42.64889 979 ALA A CA 1
ATOM 5001 C C . ALA A 1 624 ? 2.87593 -28.41783 99.32791 1.000 41.79855 979 ALA A C 1
ATOM 5002 O O . ALA A 1 624 ? 3.75435 -28.11122 98.51741 1.000 41.79925 979 ALA A O 1
ATOM 5004 N N . GLU A 1 625 ? 2.01142 -27.54480 99.84786 1.000 44.81930 980 GLU A N 1
ATOM 5005 C CA . GLU A 1 625 ? 2.16787 -26.09723 99.75211 1.000 42.10367 980 GLU A CA 1
ATOM 5006 C C . GLU A 1 625 ? 2.24187 -25.52581 101.16080 1.000 44.31738 980 GLU A C 1
ATOM 5007 O O . GLU A 1 625 ? 1.36250 -25.79279 101.98644 1.000 43.04337 980 GLU A O 1
ATOM 5013 N N . THR A 1 626 ? 3.28303 -24.74172 101.43054 1.000 41.54673 981 THR A N 1
ATOM 5014 C CA . THR A 1 626 ? 3.51962 -24.16319 102.74615 1.000 42.18610 981 THR A CA 1
ATOM 5015 C C . THR A 1 626 ? 3.57641 -22.64439 102.63206 1.000 44.97895 981 THR A C 1
ATOM 5016 O O . THR A 1 626 ? 4.28388 -22.11031 101.77172 1.000 42.37399 981 THR A O 1
ATOM 5020 N N . ILE A 1 627 ? 2.82119 -21.95185 103.48558 1.000 46.38161 982 ILE A N 1
ATOM 5021 C CA . ILE A 1 627 ? 2.79070 -20.49071 103.51330 1.000 45.30768 982 ILE A CA 1
ATOM 5022 C C . ILE A 1 627 ? 3.08600 -20.03302 104.93571 1.000 49.53028 982 ILE A C 1
ATOM 5023 O O . ILE A 1 627 ? 2.29717 -20.30084 105.85180 1.000 44.15155 982 ILE A O 1
ATOM 5028 N N . ASN A 1 628 ? 4.20882 -19.33296 105.11372 1.000 50.60005 983 ASN A N 1
ATOM 5029 C CA . ASN A 1 628 ? 4.66822 -18.87554 106.42513 1.000 52.40824 983 ASN A CA 1
ATOM 5030 C C . ASN A 1 628 ? 4.61713 -20.00518 107.44951 1.000 51.35001 983 ASN A C 1
ATOM 5031 O O . ASN A 1 628 ? 4.03957 -19.87653 108.52946 1.000 44.61846 983 ASN A O 1
ATOM 5036 N N . GLY A 1 629 ? 5.22648 -21.13538 107.08775 1.000 52.92566 984 GLY A N 1
ATOM 5037 C CA . GLY A 1 629 ? 5.34170 -22.27361 107.97367 1.000 52.80905 984 GLY A CA 1
ATOM 5038 C C . GLY A 1 629 ? 4.11046 -23.14655 108.09448 1.000 48.54738 984 GLY A C 1
ATOM 5039 O O . GLY A 1 629 ? 4.20685 -24.24175 108.66014 1.000 46.58752 984 GLY A O 1
ATOM 5040 N N . ARG A 1 630 ? 2.96236 -22.71517 107.57951 1.000 46.89614 985 ARG A N 1
ATOM 5041 C CA . ARG A 1 630 ? 1.73533 -23.49680 107.66254 1.000 43.93648 985 ARG A CA 1
ATOM 5042 C C . ARG A 1 630 ? 1.61881 -24.39266 106.43234 1.000 47.09303 985 ARG A C 1
ATOM 5043 O O . ARG A 1 630 ? 1.61659 -23.90825 105.29550 1.000 44.27404 985 ARG A O 1
ATOM 5051 N N . ARG A 1 631 ? 1.50462 -25.69399 106.66892 1.000 44.05229 986 ARG A N 1
ATOM 5052 C CA . ARG A 1 631 ? 1.70276 -26.71516 105.65364 1.000 49.83404 986 ARG A CA 1
ATOM 5053 C C . ARG A 1 631 ? 0.38079 -27.39197 105.31282 1.000 44.81052 986 ARG A C 1
ATOM 5054 O O . ARG A 1 631 ? -0.36038 -27.80297 106.21139 1.000 49.08760 986 ARG A O 1
ATOM 5062 N N . THR A 1 632 ? 0.07425 -27.47949 104.02018 1.000 42.42542 987 THR A N 1
ATOM 5063 C CA . THR A 1 632 ? -1.00231 -28.32644 103.51707 1.000 42.00897 987 THR A CA 1
ATOM 5064 C C . THR A 1 632 ? -0.37207 -29.45641 102.71374 1.000 42.38937 987 THR A C 1
ATOM 5065 O O . THR A 1 632 ? 0.39670 -29.20071 101.78293 1.000 43.32953 987 THR A O 1
ATOM 5069 N N . GLU A 1 633 ? -0.68519 -30.69688 103.08057 1.000 43.20083 988 GLU A N 1
ATOM 5070 C CA . GLU A 1 633 ? -0.13774 -31.88126 102.43001 1.000 44.65146 988 GLU A CA 1
ATOM 5071 C C . GLU A 1 633 ? -1.20634 -32.57296 101.59764 1.000 43.04330 988 GLU A C 1
ATOM 5072 O O . GLU A 1 633 ? -2.37604 -32.60576 101.98234 1.000 44.75191 988 GLU A O 1
ATOM 5078 N N . TYR A 1 634 ? -0.79609 -33.12937 100.45958 1.000 42.91672 989 TYR A N 1
ATOM 5079 C CA . TYR A 1 634 ? -1.69715 -33.79232 99.52461 1.000 48.56292 989 TYR A CA 1
ATOM 5080 C C . TYR A 1 634 ? -1.27126 -35.23634 99.28964 1.000 43.81259 989 TYR A C 1
ATOM 5081 O O . TYR A 1 634 ? -0.07508 -35.54086 99.24345 1.000 47.00192 989 TYR A O 1
ATOM 5090 N N . ASN A 1 635 ? -2.25791 -36.12352 99.16271 1.000 45.27265 990 ASN A N 1
ATOM 5091 C CA . ASN A 1 635 ? -2.07987 -37.45123 98.58872 1.000 47.15150 990 ASN A CA 1
ATOM 5092 C C . ASN A 1 635 ? -3.00452 -37.58951 97.38940 1.000 49.33917 990 ASN A C 1
ATOM 5093 O O . ASN A 1 635 ? -4.02485 -36.90029 97.28449 1.000 46.71342 990 ASN A O 1
ATOM 5098 N N . TYR A 1 636 ? -2.65210 -38.49873 96.48598 1.000 49.19014 991 TYR A N 1
ATOM 5099 C CA . TYR A 1 636 ? -3.32164 -38.57331 95.19966 1.000 48.00198 991 TYR A CA 1
ATOM 5100 C C . TYR A 1 636 ? -3.81151 -39.98583 94.92351 1.000 48.31385 991 TYR A C 1
ATOM 5101 O O . TYR A 1 636 ? -3.13790 -40.96652 95.25337 1.000 44.49422 991 TYR A O 1
ATOM 5110 N N . ASP A 1 637 ? -4.99196 -40.07455 94.31507 1.000 49.93841 992 ASP A N 1
ATOM 5111 C CA . ASP A 1 637 ? -5.45832 -41.29895 93.69253 1.000 52.64803 992 ASP A CA 1
ATOM 5112 C C . ASP A 1 637 ? -4.40471 -41.78772 92.69815 1.000 47.98897 992 ASP A C 1
ATOM 5113 O O . ASP A 1 637 ? -4.00569 -41.02416 91.80544 1.000 53.14905 992 ASP A O 1
ATOM 5118 N N . PRO A 1 638 ? -3.91759 -43.02273 92.82454 1.000 44.70381 993 PRO A N 1
ATOM 5119 C CA . PRO A 1 638 ? -2.82169 -43.46528 91.94388 1.000 49.64823 993 PRO A CA 1
ATOM 5120 C C . PRO A 1 638 ? -3.22100 -43.64441 90.48247 1.000 59.99475 993 PRO A C 1
ATOM 5121 O O . PRO A 1 638 ? -2.33186 -43.67281 89.62017 1.000 57.39866 993 PRO A O 1
ATOM 5125 N N . ASP A 1 639 ? -4.51365 -43.75309 90.16951 1.000 50.00764 994 ASP A N 1
ATOM 5126 C CA . ASP A 1 639 ? -4.94422 -43.93359 88.78772 1.000 50.86432 994 ASP A CA 1
ATOM 5127 C C . ASP A 1 639 ? -5.42739 -42.65511 88.11796 1.000 54.65148 994 ASP A C 1
ATOM 5128 O O . ASP A 1 639 ? -5.38488 -42.57401 86.88637 1.000 58.34107 994 ASP A O 1
ATOM 5133 N N . GLN A 1 640 ? -5.88501 -41.66296 88.88488 1.000 52.74827 995 GLN A N 1
ATOM 5134 C CA . GLN A 1 640 ? -6.48897 -40.46902 88.31530 1.000 48.27646 995 GLN A CA 1
ATOM 5135 C C . GLN A 1 640 ? -5.73226 -39.17743 88.58710 1.000 50.67135 995 GLN A C 1
ATOM 5136 O O . GLN A 1 640 ? -6.11924 -38.13835 88.03838 1.000 48.90437 995 GLN A O 1
ATOM 5142 N N . ASP A 1 641 ? -4.68328 -39.19968 89.40868 1.000 48.06004 996 ASP A N 1
ATOM 5143 C CA . ASP A 1 641 ? -3.91985 -38.00420 89.76578 1.000 43.23879 996 ASP A CA 1
ATOM 5144 C C . ASP A 1 641 ? -4.78586 -36.91510 90.39607 1.000 44.81928 996 ASP A C 1
ATOM 5145 O O . ASP A 1 641 ? -4.43901 -35.73036 90.34020 1.000 39.31055 996 ASP A O 1
ATOM 5150 N N . THR A 1 642 ? -5.90856 -37.29472 90.99532 1.000 41.06319 997 THR A N 1
ATOM 5151 C CA . THR A 1 642 ? -6.76248 -36.37962 91.73638 1.000 42.48666 997 THR A CA 1
ATOM 5152 C C . THR A 1 642 ? -6.41957 -36.45397 93.22044 1.000 45.32874 997 THR A C 1
ATOM 5153 O O . THR A 1 642 ? -5.97056 -37.49058 93.71553 1.000 44.18673 997 THR A O 1
ATOM 5157 N N . VAL A 1 643 ? -6.63307 -35.34186 93.92709 1.000 43.99265 998 VAL A N 1
ATOM 5158 C CA . VAL A 1 643 ? -6.37467 -35.32424 95.36185 1.000 40.47988 998 VAL A CA 1
ATOM 5159 C C . VAL A 1 643 ? -7.28630 -36.33457 96.04044 1.000 47.86240 998 VAL A C 1
ATOM 5160 O O . VAL A 1 643 ? -8.51711 -36.23524 95.96220 1.000 45.99755 998 VAL A O 1
ATOM 5164 N N . SER A 1 644 ? -6.68617 -37.32626 96.69982 1.000 41.36578 999 SER A N 1
ATOM 5165 C CA . SER A 1 644 ? -7.45565 -38.25824 97.50841 1.000 43.37120 999 SER A CA 1
ATOM 5166 C C . SER A 1 644 ? -7.42471 -37.91157 98.99012 1.000 42.75324 999 SER A C 1
ATOM 5167 O O . SER A 1 644 ? -8.33136 -38.31372 99.72613 1.000 47.16178 999 SER A O 1
ATOM 5170 N N . GLN A 1 645 ? -6.42483 -37.15746 99.43588 1.000 46.94919 1000 GLN A N 1
ATOM 5171 C CA . GLN A 1 645 ? -6.30495 -36.79412 100.83615 1.000 51.38748 1000 GLN A CA 1
ATOM 5172 C C . GLN A 1 645 ? -5.54918 -35.47944 100.94962 1.000 43.80769 1000 GLN A C 1
ATOM 5173 O O . GLN A 1 645 ? -4.53577 -35.28514 100.27290 1.000 43.95169 1000 GLN A O 1
ATOM 5179 N N . ARG A 1 646 ? -6.04498 -34.57460 101.79270 1.000 42.52917 1001 ARG A N 1
ATOM 5180 C CA . ARG A 1 646 ? -5.27953 -33.38011 102.13416 1.000 44.80366 1001 ARG A CA 1
ATOM 5181 C C . ARG A 1 646 ? -5.39165 -33.09759 103.62694 1.000 48.67864 1001 ARG A C 1
ATOM 5182 O O . ARG A 1 646 ? -6.45525 -33.27518 104.23082 1.000 45.90731 1001 ARG A O 1
ATOM 5190 N N . THR A 1 647 ? -4.27919 -32.67426 104.21715 1.000 43.45316 1002 THR A N 1
ATOM 5191 C CA . THR A 1 647 ? -4.17737 -32.48176 105.65344 1.000 44.40812 1002 THR A CA 1
ATOM 5192 C C . THR A 1 647 ? -3.51948 -31.14139 105.93453 1.000 47.36337 1002 THR A C 1
ATOM 5193 O O . THR A 1 647 ? -2.47115 -30.83050 105.36070 1.000 44.21538 1002 THR A O 1
ATOM 5197 N N . THR A 1 648 ? -4.14370 -30.34919 106.80781 1.000 43.90807 1003 THR A N 1
ATOM 5198 C CA . THR A 1 648 ? -3.55211 -29.11822 107.32247 1.000 44.33340 1003 THR A CA 1
ATOM 5199 C C . THR A 1 648 ? -3.78661 -29.06890 108.82537 1.000 48.36189 1003 THR A C 1
ATOM 5200 O O . THR A 1 648 ? -4.93310 -29.14925 109.27707 1.000 51.59234 1003 THR A O 1
ATOM 5204 N N . ALA A 1 649 ? -2.70041 -28.96030 109.59439 1.000 45.73117 1004 ALA A N 1
ATOM 5205 C CA . ALA A 1 649 ? -2.76866 -28.84322 111.05564 1.000 48.84954 1004 ALA A CA 1
ATOM 5206 C C . ALA A 1 649 ? -3.53699 -30.00570 111.68646 1.000 52.10185 1004 ALA A C 1
ATOM 5207 O O . ALA A 1 649 ? -4.37171 -29.81677 112.57473 1.000 49.66143 1004 ALA A O 1
ATOM 5209 N N . GLY A 1 650 ? -3.25955 -31.22098 111.21936 1.000 48.05558 1005 GLY A N 1
ATOM 5210 C CA . GLY A 1 650 ? -3.85391 -32.40456 111.79849 1.000 49.03016 1005 GLY A CA 1
ATOM 5211 C C . GLY A 1 650 ? -5.29371 -32.66904 111.41935 1.000 48.94125 1005 GLY A C 1
ATOM 5212 O O . GLY A 1 650 ? -5.86520 -33.65854 111.89438 1.000 52.50597 1005 GLY A O 1
ATOM 5213 N N . ILE A 1 651 ? -5.90287 -31.82298 110.59474 1.000 47.02276 1006 ILE A N 1
ATOM 5214 C CA . ILE A 1 651 ? -7.25712 -32.03994 110.10075 1.000 46.39211 1006 ILE A CA 1
ATOM 5215 C C . ILE A 1 651 ? -7.14864 -32.63283 108.69938 1.000 53.23434 1006 ILE A C 1
ATOM 5216 O O . ILE A 1 651 ? -6.62983 -31.98801 107.78046 1.000 44.75905 1006 ILE A O 1
ATOM 5221 N N . THR A 1 652 ? -7.63732 -33.85866 108.52972 1.000 53.69330 1007 THR A N 1
ATOM 5222 C CA . THR A 1 652 ? -7.49332 -34.60532 107.28716 1.000 47.80276 1007 THR A CA 1
ATOM 5223 C C . THR A 1 652 ? -8.83315 -34.69521 106.56926 1.000 45.81326 1007 THR A C 1
ATOM 5224 O O . THR A 1 652 ? -9.86150 -34.96878 107.19742 1.000 46.19366 1007 THR A O 1
ATOM 5228 N N . GLU A 1 653 ? -8.81444 -34.45092 105.25736 1.000 46.34066 1008 GLU A N 1
ATOM 5229 C CA . GLU A 1 653 ? -9.96109 -34.65665 104.38149 1.000 44.23018 1008 GLU A CA 1
ATOM 5230 C C . GLU A 1 653 ? -9.66272 -35.78082 103.39840 1.000 46.57078 1008 GLU A C 1
ATOM 5231 O O . GLU A 1 653 ? -8.53904 -35.89526 102.90040 1.000 46.95371 1008 GLU A O 1
ATOM 5237 N N . CYS A 1 654 ? -10.67374 -36.59618 103.10755 1.000 43.63864 1009 CYS A N 1
ATOM 5238 C CA . CYS A 1 654 ? -10.55615 -37.69585 102.16077 1.000 43.82061 1009 CYS A CA 1
ATOM 5239 C C . CYS A 1 654 ? -11.53027 -37.47891 101.01249 1.000 42.82728 1009 CYS A C 1
ATOM 5240 O O . CYS A 1 654 ? -12.70344 -37.16313 101.24146 1.000 44.84304 1009 CYS A O 1
ATOM 5243 N N . PHE A 1 655 ? -11.03992 -37.63788 99.78455 1.000 45.96265 1010 PHE A N 1
ATOM 5244 C CA . PHE A 1 655 ? -11.85174 -37.51850 98.57974 1.000 42.79339 1010 PHE A CA 1
ATOM 5245 C C . PHE A 1 655 ? -11.92363 -38.86707 97.87407 1.000 49.34054 1010 PHE A C 1
ATOM 5246 O O . PHE A 1 655 ? -10.88850 -39.47805 97.58768 1.000 49.54201 1010 PHE A O 1
ATOM 5254 N N . THR A 1 656 ? -13.14108 -39.32896 97.60709 1.000 46.64754 1011 THR A N 1
ATOM 5255 C CA . THR A 1 656 ? -13.38558 -40.53493 96.82702 1.000 48.07562 1011 THR A CA 1
ATOM 5256 C C . THR A 1 656 ? -14.03450 -40.13366 95.50751 1.000 49.10007 1011 THR A C 1
ATOM 5257 O O . THR A 1 656 ? -14.96535 -39.32076 95.49642 1.000 43.74047 1011 THR A O 1
ATOM 5261 N N . ARG A 1 657 ? -13.55146 -40.69980 94.39910 1.000 41.46094 1012 ARG A N 1
ATOM 5262 C CA . ARG A 1 657 ? -14.03086 -40.31769 93.07779 1.000 45.72551 1012 ARG A CA 1
ATOM 5263 C C . ARG A 1 657 ? -14.36279 -41.54272 92.23485 1.000 46.97990 1012 ARG A C 1
ATOM 5264 O O . ARG A 1 657 ? -13.77902 -42.61675 92.39949 1.000 42.86308 1012 ARG A O 1
ATOM 5272 N N . GLY A 1 658 ? -15.32481 -41.36477 91.33265 1.000 55.45970 1013 GLY A N 1
ATOM 5273 C CA . GLY A 1 658 ? -15.75685 -42.41844 90.44090 1.000 50.45545 1013 GLY A CA 1
ATOM 5274 C C . GLY A 1 658 ? -14.86944 -42.54984 89.21529 1.000 55.62490 1013 GLY A C 1
ATOM 5275 O O . GLY A 1 658 ? -13.78898 -41.96533 89.11312 1.000 47.82871 1013 GLY A O 1
ATOM 5276 N N . LEU A 1 659 ? -15.35109 -43.35765 88.26439 1.000 54.44445 1014 LEU A N 1
ATOM 5277 C CA . LEU A 1 659 ? -14.56099 -43.66157 87.07399 1.000 57.37855 1014 LEU A CA 1
ATOM 5278 C C . LEU A 1 659 ? -14.31203 -42.42064 86.22804 1.000 56.79190 1014 LEU A C 1
ATOM 5279 O O . LEU A 1 659 ? -13.24153 -42.28430 85.62561 1.000 59.12871 1014 LEU A O 1
ATOM 5284 N N . THR A 1 660 ? -15.27535 -41.50252 86.18612 1.000 58.59950 1015 THR A N 1
ATOM 5285 C CA . THR A 1 660 ? -15.17064 -40.27806 85.40234 1.000 60.69675 1015 THR A CA 1
ATOM 5286 C C . THR A 1 660 ? -14.43094 -39.17060 86.14082 1.000 65.12607 1015 THR A C 1
ATOM 5287 O O . THR A 1 660 ? -14.18395 -38.10997 85.55649 1.000 64.24769 1015 THR A O 1
ATOM 5291 N N . GLY A 1 661 ? -14.05362 -39.39422 87.39563 1.000 64.21503 1016 GLY A N 1
ATOM 5292 C CA . GLY A 1 661 ? -13.44759 -38.35403 88.19388 1.000 54.30826 1016 GLY A CA 1
ATOM 5293 C C . GLY A 1 661 ? -14.42660 -37.51453 88.97662 1.000 49.85971 1016 GLY A C 1
ATOM 5294 O O . GLY A 1 661 ? -14.01247 -36.52848 89.59957 1.000 51.13259 1016 GLY A O 1
ATOM 5295 N N . GLU A 1 662 ? -15.71248 -37.85804 88.95544 1.000 46.33341 1017 GLU A N 1
ATOM 5296 C CA . GLU A 1 662 ? -16.69611 -37.12738 89.73728 1.000 46.49185 1017 GLU A CA 1
ATOM 5297 C C . GLU A 1 662 ? -16.56470 -37.48753 91.21067 1.000 53.20725 1017 GLU A C 1
ATOM 5298 O O . GLU A 1 662 ? -16.27543 -38.63616 91.56335 1.000 46.24749 1017 GLU A O 1
ATOM 5304 N N . LEU A 1 663 ? -16.77594 -36.49337 92.06854 1.000 48.92238 1018 LEU A N 1
ATOM 5305 C CA . LEU A 1 663 ? -16.70513 -36.70705 93.50687 1.000 46.32669 1018 LEU A CA 1
ATOM 5306 C C . LEU A 1 663 ? -17.89296 -37.54147 93.96395 1.000 39.63311 1018 LEU A C 1
ATOM 5307 O O . LEU A 1 663 ? -19.04655 -37.14875 93.76301 1.000 42.13519 1018 LEU A O 1
ATOM 5312 N N . THR A 1 664 ? -17.61652 -38.68882 94.58006 1.000 40.89740 1019 THR A N 1
ATOM 5313 C CA . THR A 1 664 ? -18.66600 -39.52952 95.14024 1.000 41.79571 1019 THR A CA 1
ATOM 5314 C C . THR A 1 664 ? -18.72317 -39.49756 96.65798 1.000 47.55893 1019 THR A C 1
ATOM 5315 O O . THR A 1 664 ? -19.79392 -39.71157 97.22733 1.000 44.68125 1019 THR A O 1
ATOM 5319 N N . GLN A 1 665 ? -17.60951 -39.22451 97.32937 1.000 44.14953 1020 GLN A N 1
ATOM 5320 C CA . GLN A 1 665 ? -17.62660 -39.13237 98.78083 1.000 45.96398 1020 GLN A CA 1
ATOM 5321 C C . GLN A 1 665 ? -16.59246 -38.11565 99.24312 1.000 42.20580 1020 GLN A C 1
ATOM 5322 O O . GLN A 1 665 ? -15.51477 -37.99690 98.65367 1.000 43.68544 1020 GLN A O 1
ATOM 5328 N N . TRP A 1 666 ? -16.94396 -37.37818 100.29357 1.000 44.77550 1021 TRP A N 1
ATOM 5329 C CA . TRP A 1 666 ? -16.04830 -36.43972 100.95044 1.000 41.84850 1021 TRP A CA 1
ATOM 5330 C C . TRP A 1 666 ? -16.19172 -36.62860 102.45145 1.000 42.91118 1021 TRP A C 1
ATOM 5331 O O . TRP A 1 666 ? -17.29911 -36.84588 102.94941 1.000 43.43605 1021 TRP A O 1
ATOM 5342 N N . GLN A 1 667 ? -15.07539 -36.54335 103.16699 1.000 44.94076 1022 GLN A N 1
ATOM 5343 C CA . GLN A 1 667 ? -15.08035 -36.74179 104.60695 1.000 44.40645 1022 GLN A CA 1
ATOM 5344 C C . GLN A 1 667 ? -13.99899 -35.87890 105.23473 1.000 48.78174 1022 GLN A C 1
ATOM 5345 O O . GLN A 1 667 ? -12.91083 -35.73644 104.67055 1.000 46.83951 1022 GLN A O 1
ATOM 5351 N N . ILE A 1 668 ? -14.30245 -35.30115 106.39708 1.000 44.69630 1023 ILE A N 1
ATOM 5352 C CA . ILE A 1 668 ? -13.32671 -34.53111 107.15877 1.000 46.16061 1023 ILE A CA 1
ATOM 5353 C C . ILE A 1 668 ? -13.26536 -35.06374 108.58424 1.000 46.22128 1023 ILE A C 1
ATOM 5354 O O . ILE A 1 668 ? -14.30225 -35.34893 109.19492 1.000 46.85333 1023 ILE A O 1
ATOM 5359 N N . ASP A 1 669 ? -12.04031 -35.24461 109.08199 1.000 47.71199 1024 ASP A N 1
ATOM 5360 C CA . ASP A 1 669 ? -11.73630 -35.33984 110.51864 1.000 62.23735 1024 ASP A CA 1
ATOM 5361 C C . ASP A 1 669 ? -12.66042 -36.30656 111.26058 1.000 51.94933 1024 ASP A C 1
ATOM 5362 O O . ASP A 1 669 ? -13.10168 -36.03835 112.38141 1.000 56.00445 1024 ASP A O 1
ATOM 5367 N N . GLY A 1 670 ? -12.95018 -37.44463 110.64133 1.000 53.34563 1025 GLY A N 1
ATOM 5368 C CA . GLY A 1 670 ? -13.73773 -38.45556 111.32317 1.000 51.96912 1025 GLY A CA 1
ATOM 5369 C C . GLY A 1 670 ? -15.21580 -38.16094 111.45083 1.000 53.42320 1025 GLY A C 1
ATOM 5370 O O . GLY A 1 670 ? -15.91233 -38.88144 112.17101 1.000 52.09454 1025 GLY A O 1
ATOM 5371 N N . HIS A 1 671 ? -15.71829 -37.12238 110.78914 1.000 49.45958 1026 HIS A N 1
ATOM 5372 C CA . HIS A 1 671 ? -17.14936 -36.87510 110.76371 1.000 53.22958 1026 HIS A CA 1
ATOM 5373 C C . HIS A 1 671 ? -17.83226 -37.81742 109.76778 1.000 54.26261 1026 HIS A C 1
ATOM 5374 O O . HIS A 1 671 ? -17.18727 -38.45869 108.93209 1.000 48.96535 1026 HIS A O 1
ATOM 5381 N N . THR A 1 672 ? -19.15706 -37.90614 109.87608 1.000 52.05242 1027 THR A N 1
ATOM 5382 C CA . THR A 1 672 ? -19.94288 -38.69566 108.93480 1.000 49.46980 1027 THR A CA 1
ATOM 5383 C C . THR A 1 672 ? -19.70405 -38.20277 107.50932 1.000 47.92980 1027 THR A C 1
ATOM 5384 O O . THR A 1 672 ? -19.76925 -36.99146 107.26063 1.000 51.46768 1027 THR A O 1
ATOM 5388 N N . PRO A 1 673 ? -19.43121 -39.09251 106.55541 1.000 47.83574 1028 PRO A N 1
ATOM 5389 C CA . PRO A 1 673 ? -19.07831 -38.64071 105.20304 1.000 46.98123 1028 PRO A CA 1
ATOM 5390 C C . PRO A 1 673 ? -20.25476 -37.99899 104.48109 1.000 46.54437 1028 PRO A C 1
ATOM 5391 O O . PRO A 1 673 ? -21.42449 -38.22694 104.79454 1.000 51.94617 1028 PRO A O 1
ATOM 5395 N N . LEU A 1 674 ? -19.91954 -37.18874 103.48379 1.000 45.84349 1029 LEU A N 1
ATOM 5396 C CA . LEU A 1 674 ? -20.88826 -36.67963 102.52378 1.000 45.43815 1029 LEU A CA 1
ATOM 5397 C C . LEU A 1 674 ? -20.77527 -37.50043 101.24580 1.000 45.26100 1029 LEU A C 1
ATOM 5398 O O . LEU A 1 674 ? -19.68074 -37.63502 100.69246 1.000 45.70814 1029 LEU A O 1
ATOM 5403 N N . THR A 1 675 ? -21.89586 -38.05362 100.78711 1.000 43.56149 1030 THR A N 1
ATOM 5404 C CA . THR A 1 675 ? -21.94004 -38.83321 99.55837 1.000 43.52295 1030 THR A CA 1
ATOM 5405 C C . THR A 1 675 ? -22.70993 -38.07113 98.49126 1.000 46.17407 1030 THR A C 1
ATOM 5406 O O . THR A 1 675 ? -23.66763 -37.35327 98.79143 1.000 47.23030 1030 THR A O 1
ATOM 5410 N N . LEU A 1 676 ? -22.28399 -38.23758 97.23753 1.000 45.26969 1031 LEU A N 1
ATOM 5411 C CA . LEU A 1 676 ? -22.80974 -37.46203 96.12007 1.000 44.60602 1031 LEU A CA 1
ATOM 5412 C C . LEU A 1 676 ? -23.18837 -38.38036 94.96638 1.000 48.84051 1031 LEU A C 1
ATOM 5413 O O . LEU A 1 676 ? -22.53172 -39.39884 94.72475 1.000 48.65613 1031 LEU A O 1
ATOM 5418 N N . GLU A 1 677 ? -24.25545 -38.01640 94.26301 1.000 50.95455 1032 GLU A N 1
ATOM 5419 C CA . GLU A 1 677 ? -24.73044 -38.74689 93.09706 1.000 50.32330 1032 GLU A CA 1
ATOM 5420 C C . GLU A 1 677 ? -24.74990 -37.83021 91.87872 1.000 53.30462 1032 GLU A C 1
ATOM 5421 O O . GLU A 1 677 ? -25.01042 -36.62785 91.99356 1.000 43.63555 1032 GLU A O 1
ATOM 5427 N N . HIS A 1 678 ? -24.48882 -38.40941 90.70486 1.000 42.73014 1033 HIS A N 1
ATOM 5428 C CA . HIS A 1 678 ? -24.45966 -37.66411 89.45718 1.000 46.30498 1033 HIS A CA 1
ATOM 5429 C C . HIS A 1 678 ? -25.25871 -38.40278 88.39440 1.000 52.60939 1033 HIS A C 1
ATOM 5430 O O . HIS A 1 678 ? -25.31885 -39.63597 88.39055 1.000 49.54725 1033 HIS A O 1
ATOM 5437 N N . ASP A 1 679 ? -25.87046 -37.63901 87.48397 1.000 44.19215 1034 ASP A N 1
ATOM 5438 C CA . ASP A 1 679 ? -26.65709 -38.24141 86.41914 1.000 41.59106 1034 ASP A CA 1
ATOM 5439 C C . ASP A 1 679 ? -25.74725 -38.61011 85.25029 1.000 43.06179 1034 ASP A C 1
ATOM 5440 O O . ASP A 1 679 ? -24.53177 -38.41271 85.29114 1.000 43.93903 1034 ASP A O 1
ATOM 5445 N N . LEU A 1 680 ? -26.34506 -39.13225 84.17910 1.000 48.50774 1035 LEU A N 1
ATOM 5446 C CA . LEU A 1 680 ? -25.56748 -39.55195 83.01752 1.000 47.41137 1035 LEU A CA 1
ATOM 5447 C C . LEU A 1 680 ? -24.96257 -38.38828 82.23726 1.000 43.82453 1035 LEU A C 1
ATOM 5448 O O . LEU A 1 680 ? -24.11996 -38.62818 81.36772 1.000 49.41483 1035 LEU A O 1
ATOM 5453 N N . ARG A 1 681 ? -25.33633 -37.14396 82.53314 1.000 43.48930 1036 ARG A N 1
ATOM 5454 C CA . ARG A 1 681 ? -24.64921 -35.99937 81.95084 1.000 42.90730 1036 ARG A CA 1
ATOM 5455 C C . ARG A 1 681 ? -23.55436 -35.45650 82.86048 1.000 43.72167 1036 ARG A C 1
ATOM 5456 O O . ARG A 1 681 ? -23.01545 -34.37812 82.59147 1.000 42.58615 1036 ARG A O 1
ATOM 5464 N N . GLY A 1 682 ? -23.21777 -36.17593 83.92761 1.000 43.96220 1037 GLY A N 1
ATOM 5465 C CA . GLY A 1 682 ? -22.19127 -35.73666 84.84798 1.000 41.61718 1037 GLY A CA 1
ATOM 5466 C C . GLY A 1 682 ? -22.59831 -34.64246 85.80251 1.000 41.10737 1037 GLY A C 1
ATOM 5467 O O . GLY A 1 682 ? -21.72210 -34.03466 86.42925 1.000 43.85134 1037 GLY A O 1
ATOM 5468 N N . GLN A 1 683 ? -23.88968 -34.35891 85.93169 1.000 36.26540 1038 GLN A N 1
ATOM 5469 C CA . GLN A 1 683 ? -24.34715 -33.26570 86.77522 1.000 41.35847 1038 GLN A CA 1
ATOM 5470 C C . GLN A 1 683 ? -24.84577 -33.80412 88.10923 1.000 42.76370 1038 GLN A C 1
ATOM 5471 O O . GLN A 1 683 ? -25.50053 -34.85139 88.16897 1.000 43.16101 1038 GLN A O 1
ATOM 5477 N N . GLU A 1 684 ? -24.52761 -33.07632 89.17763 1.000 43.62418 1039 GLU A N 1
ATOM 5478 C CA . GLU A 1 684 ? -24.83801 -33.53602 90.52447 1.000 44.82721 1039 GLU A CA 1
ATOM 5479 C C . GLU A 1 684 ? -26.33822 -33.46015 90.77438 1.000 43.58371 1039 GLU A C 1
ATOM 5480 O O . GLU A 1 684 ? -26.94503 -32.39142 90.64443 1.000 46.62335 1039 GLU A O 1
ATOM 5486 N N . ILE A 1 685 ? -26.92771 -34.58693 91.15776 1.000 39.22007 1040 ILE A N 1
ATOM 5487 C CA . ILE A 1 685 ? -28.34951 -34.64374 91.46078 1.000 46.94023 1040 ILE A CA 1
ATOM 5488 C C . ILE A 1 685 ? -28.62670 -34.75114 92.95615 1.000 50.03750 1040 ILE A C 1
ATOM 5489 O O . ILE A 1 685 ? -29.75744 -34.46154 93.38040 1.000 43.12400 1040 ILE A O 1
ATOM 5494 N N . SER A 1 686 ? -27.64694 -35.14317 93.76692 1.000 43.99077 1041 SER A N 1
ATOM 5495 C CA . SER A 1 686 ? -27.87111 -35.19938 95.20186 1.000 49.56494 1041 SER A CA 1
ATOM 5496 C C . SER A 1 686 ? -26.53780 -35.23619 95.92748 1.000 41.84103 1041 SER A C 1
ATOM 5497 O O . SER A 1 686 ? -25.55225 -35.78879 95.43259 1.000 42.29621 1041 SER A O 1
ATOM 5500 N N . ARG A 1 687 ? -26.52793 -34.62681 97.10289 1.000 40.58356 1042 ARG A N 1
ATOM 5501 C CA . ARG A 1 687 ? -25.47366 -34.80559 98.08550 1.000 42.65264 1042 ARG A CA 1
ATOM 5502 C C . ARG A 1 687 ? -26.16459 -35.07389 99.41420 1.000 50.49383 1042 ARG A C 1
ATOM 5503 O O . ARG A 1 687 ? -27.18366 -34.44872 99.72622 1.000 47.02422 1042 ARG A O 1
ATOM 5511 N N . GLN A 1 688 ? -25.63945 -36.03379 100.17677 1.000 45.44944 1043 GLN A N 1
ATOM 5512 C CA . GLN A 1 688 ? -26.31545 -36.50360 101.37832 1.000 46.74163 1043 GLN A CA 1
ATOM 5513 C C . GLN A 1 688 ? -25.29658 -36.83439 102.45746 1.000 48.58697 1043 GLN A C 1
ATOM 5514 O O . GLN A 1 688 ? -24.17377 -37.25579 102.17083 1.000 48.20070 1043 GLN A O 1
ATOM 5520 N N . SER A 1 689 ? -25.71239 -36.64886 103.70608 1.000 50.95940 1044 SER A N 1
ATOM 5521 C CA . SER A 1 689 ? -25.00610 -37.16188 104.86784 1.000 47.33195 1044 SER A CA 1
ATOM 5522 C C . SER A 1 689 ? -25.99276 -37.94392 105.71730 1.000 50.62393 1044 SER A C 1
ATOM 5523 O O . SER A 1 689 ? -27.12828 -37.50158 105.91933 1.000 53.42315 1044 SER A O 1
ATOM 5526 N N . GLU A 1 690 ? -25.56247 -39.11067 106.20454 1.000 53.98337 1045 GLU A N 1
ATOM 5527 C CA . GLU A 1 690 ? -26.40519 -39.88709 107.10916 1.000 51.54340 1045 GLU A CA 1
ATOM 5528 C C . GLU A 1 690 ? -26.83124 -39.09865 108.33980 1.000 51.17871 1045 GLU A C 1
ATOM 5529 O O . GLU A 1 690 ? -27.84672 -39.43799 108.95627 1.000 53.88024 1045 GLU A O 1
ATOM 5535 N N . ALA A 1 691 ? -26.09855 -38.04285 108.69954 1.000 50.38867 1046 ALA A N 1
ATOM 5536 C CA . ALA A 1 691 ? -26.51191 -37.21655 109.82740 1.000 52.82428 1046 ALA A CA 1
ATOM 5537 C C . ALA A 1 691 ? -27.83620 -36.51473 109.56224 1.000 57.13295 1046 ALA A C 1
ATOM 5538 O O . ALA A 1 691 ? -28.50443 -36.10148 110.51429 1.000 51.95840 1046 ALA A O 1
ATOM 5540 N N . GLY A 1 692 ? -28.23194 -36.37191 108.29696 1.000 52.13032 1047 GLY A N 1
ATOM 5541 C CA . GLY A 1 692 ? -29.52767 -35.80052 107.98586 1.000 50.05604 1047 GLY A CA 1
ATOM 5542 C C . GLY A 1 692 ? -29.52233 -34.82652 106.82549 1.000 56.22767 1047 GLY A C 1
ATOM 5543 O O . GLY A 1 692 ? -30.53478 -34.67784 106.13337 1.000 57.00320 1047 GLY A O 1
ATOM 5544 N N . PHE A 1 693 ? -28.39791 -34.14702 106.60882 1.000 51.84734 1048 PHE A N 1
ATOM 5545 C CA . PHE A 1 693 ? -28.31574 -33.16735 105.53544 1.000 46.03440 1048 PHE A CA 1
ATOM 5546 C C . PHE A 1 693 ? -28.54474 -33.83329 104.18411 1.000 55.89891 1048 PHE A C 1
ATOM 5547 O O . PHE A 1 693 ? -27.98947 -34.89888 103.90042 1.000 52.70405 1048 PHE A O 1
ATOM 5555 N N . SER A 1 694 ? -29.37252 -33.20407 103.35329 1.000 51.72434 1049 SER A N 1
ATOM 5556 C CA . SER A 1 694 ? -29.69097 -33.72928 102.03177 1.000 53.30497 1049 SER A CA 1
ATOM 5557 C C . SER A 1 694 ? -30.00427 -32.57132 101.09768 1.000 53.09665 1049 SER A C 1
ATOM 5558 O O . SER A 1 694 ? -30.78312 -31.68033 101.44894 1.000 48.21420 1049 SER A O 1
ATOM 5561 N N . LEU A 1 695 ? -29.39308 -32.58596 99.91492 1.000 52.09772 1050 LEU A N 1
ATOM 5562 C CA . LEU A 1 695 ? -29.61114 -31.54875 98.91103 1.000 45.67471 1050 LEU A CA 1
ATOM 5563 C C . LEU A 1 695 ? -29.76446 -32.21483 97.55480 1.000 44.06507 1050 LEU A C 1
ATOM 5564 O O . LEU A 1 695 ? -28.83399 -32.87352 97.08175 1.000 43.85284 1050 LEU A O 1
ATOM 5569 N N . ARG A 1 696 ? -30.93004 -32.04576 96.93714 1.000 44.41985 1051 ARG A N 1
ATOM 5570 C CA . ARG A 1 696 ? -31.20426 -32.56001 95.60407 1.000 43.50866 1051 ARG A CA 1
ATOM 5571 C C . ARG A 1 696 ? -31.28181 -31.40562 94.61189 1.000 45.60694 1051 ARG A C 1
ATOM 5572 O O . ARG A 1 696 ? -31.79436 -30.32961 94.93357 1.000 47.32489 1051 ARG A O 1
ATOM 5580 N N . GLN A 1 697 ? -30.76502 -31.62969 93.40487 1.000 43.04496 1052 GLN A N 1
ATOM 5581 C CA . GLN A 1 697 ? -30.67434 -30.58176 92.39734 1.000 43.52433 1052 GLN A CA 1
ATOM 5582 C C . GLN A 1 697 ? -31.09314 -31.13432 91.04205 1.000 44.83760 1052 GLN A C 1
ATOM 5583 O O . GLN A 1 697 ? -30.84443 -32.30142 90.72885 1.000 40.03189 1052 GLN A O 1
ATOM 5589 N N . ASN A 1 698 ? -31.73392 -30.28107 90.23843 1.000 41.79200 1053 ASN A N 1
ATOM 5590 C CA . ASN A 1 698 ? -32.19373 -30.66743 88.91059 1.000 44.57914 1053 ASN A CA 1
ATOM 5591 C C . ASN A 1 698 ? -31.92404 -29.53994 87.92183 1.000 41.41761 1053 ASN A C 1
ATOM 5592 O O . ASN A 1 698 ? -31.67439 -28.39353 88.30441 1.000 44.31950 1053 ASN A O 1
ATOM 5597 N N . TYR A 1 699 ? -31.97747 -29.88719 86.63458 1.000 43.34993 1054 TYR A N 1
ATOM 5598 C CA . TYR A 1 699 ? -31.40117 -29.07511 85.57271 1.000 41.62331 1054 TYR A CA 1
ATOM 5599 C C . TYR A 1 699 ? -32.36928 -28.95511 84.39983 1.000 41.35358 1054 TYR A C 1
ATOM 5600 O O . TYR A 1 699 ? -33.31693 -29.73344 84.27021 1.000 40.20208 1054 TYR A O 1
ATOM 5609 N N . THR A 1 700 ? -32.13706 -27.94636 83.56110 1.000 39.53700 1055 THR A N 1
ATOM 5610 C CA . THR A 1 700 ? -32.90031 -27.76064 82.33160 1.000 41.22483 1055 THR A CA 1
ATOM 5611 C C . THR A 1 700 ? -32.38683 -28.70703 81.25054 1.000 42.29775 1055 THR A C 1
ATOM 5612 O O . THR A 1 700 ? -31.33329 -29.32946 81.39814 1.000 42.17905 1055 THR A O 1
ATOM 5616 N N . PRO A 1 701 ? -33.11037 -28.84276 80.13371 1.000 45.03681 1056 PRO A N 1
ATOM 5617 C CA . PRO A 1 701 ? -32.59476 -29.67883 79.03639 1.000 43.22558 1056 PRO A CA 1
ATOM 5618 C C . PRO A 1 701 ? -31.22010 -29.27076 78.53308 1.000 39.21965 1056 PRO A C 1
ATOM 5619 O O . PRO A 1 701 ? -30.56444 -30.07995 77.86723 1.000 40.70405 1056 PRO A O 1
ATOM 5623 N N . THR A 1 702 ? -30.75991 -28.05298 78.81829 1.000 36.81600 1057 THR A N 1
ATOM 5624 C CA . THR A 1 702 ? -29.42849 -27.61536 78.41677 1.000 38.86182 1057 THR A CA 1
ATOM 5625 C C . THR A 1 702 ? -28.42759 -27.59788 79.56808 1.000 46.92002 1057 THR A C 1
ATOM 5626 O O . THR A 1 702 ? -27.32028 -27.07757 79.39997 1.000 44.67682 1057 THR A O 1
ATOM 5630 N N . GLY A 1 703 ? -28.77829 -28.15456 80.72401 1.000 44.42585 1058 GLY A N 1
ATOM 5631 C CA . GLY A 1 703 ? -27.83903 -28.25171 81.81965 1.000 39.43595 1058 GLY A CA 1
ATOM 5632 C C . GLY A 1 703 ? -27.73940 -27.04619 82.72953 1.000 43.22200 1058 GLY A C 1
ATOM 5633 O O . GLY A 1 703 ? -26.79427 -26.97607 83.52162 1.000 41.99783 1058 GLY A O 1
ATOM 5634 N N . MET A 1 704 ? -28.65384 -26.08337 82.62918 1.000 41.58670 1059 MET A N 1
ATOM 5635 C CA . MET A 1 704 ? -28.68569 -24.98114 83.58232 1.000 35.70000 1059 MET A CA 1
ATOM 5636 C C . MET A 1 704 ? -29.27186 -25.47494 84.89771 1.000 40.80233 1059 MET A C 1
ATOM 5637 O O . MET A 1 704 ? -30.26017 -26.21408 84.90957 1.000 41.77172 1059 MET A O 1
ATOM 5642 N N . LEU A 1 705 ? -28.65846 -25.07332 86.00566 1.000 38.63634 1060 LEU A N 1
ATOM 5643 C CA . LEU A 1 705 ? -29.21866 -25.38165 87.31214 1.000 38.16817 1060 LEU A CA 1
ATOM 5644 C C . LEU A 1 705 ? -30.53656 -24.63317 87.47586 1.000 36.78094 1060 LEU A C 1
ATOM 5645 O O . LEU A 1 705 ? -30.58176 -23.40714 87.33570 1.000 40.70898 1060 LEU A O 1
ATOM 5650 N N . THR A 1 706 ? -31.60968 -25.36588 87.76355 1.000 38.47221 1061 THR A N 1
ATOM 5651 C CA . THR A 1 706 ? -32.94013 -24.77963 87.84568 1.000 38.15674 1061 THR A CA 1
ATOM 5652 C C . THR A 1 706 ? -33.73181 -25.18792 89.07899 1.000 39.17750 1061 THR A C 1
ATOM 5653 O O . THR A 1 706 ? -34.73085 -24.52278 89.38572 1.000 43.47112 1061 THR A O 1
ATOM 5657 N N . GLY A 1 707 ? -33.32354 -26.22346 89.80893 1.000 43.58235 1062 GLY A N 1
ATOM 5658 C CA . GLY A 1 707 ? -34.05942 -26.64286 90.98706 1.000 38.19164 1062 GLY A CA 1
ATOM 5659 C C . GLY A 1 707 ? -33.18841 -27.09996 92.14111 1.000 47.31336 1062 GLY A C 1
ATOM 5660 O O . GLY A 1 707 ? -32.15117 -27.73625 91.93224 1.000 44.31135 1062 GLY A O 1
ATOM 5661 N N . GLN A 1 708 ? -33.60431 -26.77713 93.36731 1.000 47.65110 1063 GLN A N 1
ATOM 5662 C CA . GLN A 1 708 ? -32.96572 -27.27329 94.58122 1.000 44.17733 1063 GLN A CA 1
ATOM 5663 C C . GLN A 1 708 ? -34.02523 -27.61681 95.61520 1.000 49.80972 1063 GLN A C 1
ATOM 5664 O O . GLN A 1 708 ? -34.95845 -26.83750 95.82884 1.000 45.20148 1063 GLN A O 1
ATOM 5670 N N . GLN A 1 709 ? -33.88909 -28.78766 96.23967 1.000 42.33183 1064 GLN A N 1
ATOM 5671 C CA . GLN A 1 709 ? -34.71652 -29.17799 97.37609 1.000 46.94844 1064 GLN A CA 1
ATOM 5672 C C . GLN A 1 709 ? -33.80244 -29.71529 98.46577 1.000 45.90188 1064 GLN A C 1
ATOM 5673 O O . GLN A 1 709 ? -33.01083 -30.62960 98.21579 1.000 47.23938 1064 GLN A O 1
ATOM 5679 N N . ALA A 1 710 ? -33.89886 -29.14266 99.66274 1.000 44.54206 1065 ALA A N 1
ATOM 5680 C CA . ALA A 1 710 ? -33.13700 -29.59490 100.81834 1.000 46.61193 1065 ALA A CA 1
ATOM 5681 C C . ALA A 1 710 ? -34.08545 -30.03871 101.92245 1.000 49.75184 1065 ALA A C 1
ATOM 5682 O O . ALA A 1 710 ? -35.10801 -29.39305 102.17070 1.000 56.07010 1065 ALA A O 1
ATOM 5684 N N . GLY A 1 711 ? -33.75144 -31.14806 102.57295 1.000 55.90785 1066 GLY A N 1
ATOM 5685 C CA . GLY A 1 711 ? -34.56079 -31.65813 103.66440 1.000 52.31096 1066 GLY A CA 1
ATOM 5686 C C . GLY A 1 711 ? -35.41528 -32.85145 103.28182 1.000 65.39614 1066 GLY A C 1
ATOM 5687 O O . GLY A 1 711 ? -36.28636 -33.27209 104.04708 1.000 74.99001 1066 GLY A O 1
ATOM 5688 N N . ASN A 1 723 ? -37.23126 -24.67953 109.31043 1.000 89.05255 1078 ASN A N 1
ATOM 5689 C CA . ASN A 1 723 ? -35.82045 -24.37051 109.52900 1.000 90.34189 1078 ASN A CA 1
ATOM 5690 C C . ASN A 1 723 ? -34.92443 -25.49823 109.02495 1.000 81.00255 1078 ASN A C 1
ATOM 5691 O O . ASN A 1 723 ? -33.71804 -25.49835 109.27448 1.000 75.85535 1078 ASN A O 1
ATOM 5696 N N . ASN A 1 724 ? -35.52810 -26.47565 108.34224 1.000 71.54841 1079 ASN A N 1
ATOM 5697 C CA . ASN A 1 724 ? -34.75978 -27.55858 107.74120 1.000 73.45175 1079 ASN A CA 1
ATOM 5698 C C . ASN A 1 724 ? -35.22145 -27.88337 106.32375 1.000 71.56801 1079 ASN A C 1
ATOM 5699 O O . ASN A 1 724 ? -34.79527 -28.90463 105.77140 1.000 72.16856 1079 ASN A O 1
ATOM 5704 N N . THR A 1 725 ? -36.07323 -27.05760 105.71887 1.000 67.14233 1080 THR A N 1
ATOM 5705 C CA . THR A 1 725 ? -36.63733 -27.32703 104.40290 1.000 63.35145 1080 THR A CA 1
ATOM 5706 C C . THR A 1 725 ? -36.35398 -26.15410 103.47319 1.000 67.02591 1080 THR A C 1
ATOM 5707 O O . THR A 1 725 ? -36.63815 -25.00117 103.81488 1.000 60.94923 1080 THR A O 1
ATOM 5711 N N . LEU A 1 726 ? -35.78287 -26.45098 102.30615 1.000 57.15661 1081 LEU A N 1
ATOM 5712 C CA . LEU A 1 726 ? -35.54911 -25.45872 101.26707 1.000 53.39983 1081 LEU A CA 1
ATOM 5713 C C . LEU A 1 726 ? -36.10695 -25.96242 99.94621 1.000 56.24216 1081 LEU A C 1
ATOM 5714 O O . LEU A 1 726 ? -35.83418 -27.09828 99.54583 1.000 49.11791 1081 LEU A O 1
ATOM 5719 N N . GLN A 1 727 ? -36.89620 -25.12089 99.28056 1.000 56.86778 1082 GLN A N 1
ATOM 5720 C CA . GLN A 1 727 ? -37.34392 -25.36432 97.91302 1.000 48.47059 1082 GLN A CA 1
ATOM 5721 C C . GLN A 1 727 ? -37.01203 -24.13166 97.09181 1.000 52.53004 1082 GLN A C 1
ATOM 5722 O O . GLN A 1 727 ? -37.47427 -23.03131 97.40849 1.000 50.72772 1082 GLN A O 1
ATOM 5728 N N . ARG A 1 728 ? -36.20843 -24.30971 96.05002 1.000 46.18714 1083 ARG A N 1
ATOM 5729 C CA . ARG A 1 728 ? -35.73776 -23.18424 95.26509 1.000 44.20066 1083 ARG A CA 1
ATOM 5730 C C . ARG A 1 728 ? -35.80347 -23.50942 93.78054 1.000 47.07497 1083 ARG A C 1
ATOM 5731 O O . ARG A 1 728 ? -35.42814 -24.60534 93.35552 1.000 41.69318 1083 ARG A O 1
ATOM 5739 N N . GLN A 1 729 ? -36.26069 -22.53900 92.99381 1.000 48.02213 1084 GLN A N 1
ATOM 5740 C CA . GLN A 1 729 ? -36.40408 -22.69778 91.55766 1.000 47.84562 1084 GLN A CA 1
ATOM 5741 C C . GLN A 1 729 ? -35.81032 -21.48667 90.86174 1.000 44.58411 1084 GLN A C 1
ATOM 5742 O O . GLN A 1 729 ? -36.02074 -20.35036 91.29345 1.000 44.65705 1084 GLN A O 1
ATOM 5748 N N . TRP A 1 730 ? -35.05087 -21.74453 89.79770 1.000 40.04879 1085 TRP A N 1
ATOM 5749 C CA . TRP A 1 730 ? -34.45124 -20.71536 88.96017 1.000 35.08211 1085 TRP A CA 1
ATOM 5750 C C . TRP A 1 730 ? -34.95849 -20.86620 87.53395 1.000 42.17890 1085 TRP A C 1
ATOM 5751 O O . TRP A 1 730 ? -34.86133 -21.95043 86.95004 1.000 41.23889 1085 TRP A O 1
ATOM 5762 N N . LEU A 1 731 ? -35.49425 -19.78529 86.97539 1.000 39.64004 1086 LEU A N 1
ATOM 5763 C CA . LEU A 1 731 ? -36.02134 -19.78077 85.61756 1.000 39.03658 1086 LEU A CA 1
ATOM 5764 C C . LEU A 1 731 ? -35.25581 -18.77090 84.77769 1.000 40.16479 1086 LEU A C 1
ATOM 5765 O O . LEU A 1 731 ? -34.89413 -17.69450 85.26326 1.000 40.03022 1086 LEU A O 1
ATOM 5770 N N . TYR A 1 732 ? -35.00278 -19.12886 83.52180 1.000 37.87385 1087 TYR A N 1
ATOM 5771 C CA . TYR A 1 732 ? -34.19513 -18.32551 82.61799 1.000 40.35930 1087 TYR A CA 1
ATOM 5772 C C . TYR A 1 732 ? -35.02425 -17.88997 81.41804 1.000 41.72509 1087 TYR A C 1
ATOM 5773 O O . TYR A 1 732 ? -36.01396 -18.53071 81.05678 1.000 42.36565 1087 TYR A O 1
ATOM 5782 N N . ASP A 1 733 ? -34.61634 -16.78465 80.79978 1.000 38.28102 1088 ASP A N 1
ATOM 5783 C CA . ASP A 1 733 ? -35.20499 -16.42156 79.52524 1.000 43.83561 1088 ASP A CA 1
ATOM 5784 C C . ASP A 1 733 ? -34.44055 -17.14612 78.42173 1.000 40.93444 1088 ASP A C 1
ATOM 5785 O O . ASP A 1 733 ? -33.49827 -17.89824 78.67953 1.000 35.32088 1088 ASP A O 1
ATOM 5790 N N . LYS A 1 734 ? -34.83873 -16.92265 77.17707 1.000 37.28932 1089 LYS A N 1
ATOM 5791 C CA . LYS A 1 734 ? -34.24424 -17.66651 76.07323 1.000 41.28962 1089 LYS A CA 1
ATOM 5792 C C . LYS A 1 734 ? -32.84111 -17.19070 75.71355 1.000 44.32440 1089 LYS A C 1
ATOM 5793 O O . LYS A 1 734 ? -32.22504 -17.76573 74.80859 1.000 39.98342 1089 LYS A O 1
ATOM 5799 N N . ALA A 1 735 ? -32.32576 -16.16610 76.39232 1.000 40.21802 1090 ALA A N 1
ATOM 5800 C CA . ALA A 1 735 ? -30.92534 -15.78420 76.29761 1.000 39.71624 1090 ALA A CA 1
ATOM 5801 C C . ALA A 1 735 ? -30.13428 -16.24067 77.51277 1.000 39.10845 1090 ALA A C 1
ATOM 5802 O O . ALA A 1 735 ? -28.95612 -15.89276 77.64101 1.000 38.81490 1090 ALA A O 1
ATOM 5804 N N . TYR A 1 736 ? -30.76677 -17.01165 78.40253 1.000 39.42764 1091 TYR A N 1
ATOM 5805 C CA . TYR A 1 736 ? -30.13792 -17.59346 79.58812 1.000 38.70510 1091 TYR A CA 1
ATOM 5806 C C . TYR A 1 736 ? -29.80988 -16.54790 80.65063 1.000 44.05162 1091 TYR A C 1
ATOM 5807 O O . TYR A 1 736 ? -28.89983 -16.74045 81.46061 1.000 43.35324 1091 TYR A O 1
ATOM 5816 N N . ASN A 1 737 ? -30.55031 -15.44173 80.66419 1.000 41.21172 1092 ASN A N 1
ATOM 5817 C CA . ASN A 1 737 ? -30.55173 -14.55928 81.81923 1.000 41.94318 1092 ASN A CA 1
ATOM 5818 C C . ASN A 1 737 ? -31.46395 -15.13394 82.89198 1.000 40.33313 1092 ASN A C 1
ATOM 5819 O O . ASN A 1 737 ? -32.56350 -15.61036 82.60013 1.000 40.89101 1092 ASN A O 1
ATOM 5824 N N . LEU A 1 738 ? -31.00518 -15.08529 84.13811 1.000 35.30598 1093 LEU A N 1
ATOM 5825 C CA . LEU A 1 738 ? -31.82592 -15.51648 85.26454 1.000 36.59894 1093 LEU A CA 1
ATOM 5826 C C . LEU A 1 738 ? -32.90570 -14.47235 85.52064 1.000 39.13930 1093 LEU A C 1
ATOM 5827 O O . LEU A 1 738 ? -32.61698 -13.37745 86.01449 1.000 40.70750 1093 LEU A O 1
ATOM 5832 N N . THR A 1 739 ? -34.15406 -14.80208 85.18816 1.000 36.59969 1094 THR A N 1
ATOM 5833 C CA . THR A 1 739 ? -35.24380 -13.84188 85.29353 1.000 40.14264 1094 THR A CA 1
ATOM 5834 C C . THR A 1 739 ? -36.23430 -14.13893 86.41135 1.000 44.35765 1094 THR A C 1
ATOM 5835 O O . THR A 1 739 ? -37.04655 -13.26488 86.73358 1.000 39.64159 1094 THR A O 1
ATOM 5839 N N . MET A 1 740 ? -36.20641 -15.33144 87.00348 1.000 37.86466 1095 MET A N 1
ATOM 5840 C CA . MET A 1 740 ? -37.06425 -15.59574 88.14771 1.000 39.33674 1095 MET A CA 1
ATOM 5841 C C . MET A 1 740 ? -36.37348 -16.53502 89.12413 1.000 42.90969 1095 MET A C 1
ATOM 5842 O O . MET A 1 740 ? -35.77551 -17.53611 88.72004 1.000 39.89503 1095 MET A O 1
ATOM 5847 N N . ILE A 1 741 ? -36.46132 -16.19595 90.40892 1.000 37.20775 1096 ILE A N 1
ATOM 5848 C CA . ILE A 1 741 ? -36.06502 -17.07357 91.50634 1.000 41.39416 1096 ILE A CA 1
ATOM 5849 C C . ILE A 1 741 ? -37.28484 -17.27386 92.38919 1.000 42.72595 1096 ILE A C 1
ATOM 5850 O O . ILE A 1 741 ? -37.82071 -16.30199 92.93533 1.000 41.95004 1096 ILE A O 1
ATOM 5855 N N . SER A 1 742 ? -37.70949 -18.52617 92.55027 1.000 45.58799 1097 SER A N 1
ATOM 5856 C CA . SER A 1 742 ? -38.74539 -18.88524 93.51506 1.000 44.13513 1097 SER A CA 1
ATOM 5857 C C . SER A 1 742 ? -38.05549 -19.55866 94.69282 1.000 47.99936 1097 SER A C 1
ATOM 5858 O O . SER A 1 742 ? -37.49384 -20.64835 94.54788 1.000 50.55183 1097 SER A O 1
ATOM 5861 N N . ASP A 1 743 ? -38.09880 -18.90415 95.85256 1.000 44.51192 1098 ASP A N 1
ATOM 5862 C CA . ASP A 1 743 ? -37.32634 -19.29832 97.02465 1.000 43.27822 1098 ASP A CA 1
ATOM 5863 C C . ASP A 1 743 ? -38.27692 -19.44028 98.20240 1.000 50.24367 1098 ASP A C 1
ATOM 5864 O O . ASP A 1 743 ? -38.92281 -18.46464 98.60042 1.000 48.59547 1098 ASP A O 1
ATOM 5869 N N . SER A 1 744 ? -38.36137 -20.65002 98.76231 1.000 41.44956 1099 SER A N 1
ATOM 5870 C CA . SER A 1 744 ? -39.30109 -20.88292 99.85536 1.000 49.26795 1099 SER A CA 1
ATOM 5871 C C . SER A 1 744 ? -38.91704 -20.13038 101.12497 1.000 49.96176 1099 SER A C 1
ATOM 5872 O O . SER A 1 744 ? -39.75661 -19.98506 102.01821 1.000 48.67840 1099 SER A O 1
ATOM 5875 N N . LEU A 1 745 ? -37.67769 -19.64609 101.22364 1.000 48.53153 1100 LEU A N 1
ATOM 5876 C CA . LEU A 1 745 ? -37.22541 -18.89787 102.38545 1.000 47.73200 1100 LEU A CA 1
ATOM 5877 C C . LEU A 1 745 ? -37.23769 -17.38877 102.18102 1.000 49.79622 1100 LEU A C 1
ATOM 5878 O O . LEU A 1 745 ? -37.16423 -16.64952 103.16732 1.000 49.25031 1100 LEU A O 1
ATOM 5883 N N . ARG A 1 746 ? -37.33928 -16.91143 100.94159 1.000 44.69415 1101 ARG A N 1
ATOM 5884 C CA . ARG A 1 746 ? -37.11756 -15.49765 100.66295 1.000 47.61168 1101 ARG A CA 1
ATOM 5885 C C . ARG A 1 746 ? -38.26506 -14.86287 99.88714 1.000 52.13453 1101 ARG A C 1
ATOM 5886 O O . ARG A 1 746 ? -38.53013 -13.66481 100.03543 1.000 52.62823 1101 ARG A O 1
ATOM 5894 N N . GLY A 1 747 ? -38.94614 -15.64900 99.05293 1.000 46.00549 1102 GLY A N 1
ATOM 5895 C CA . GLY A 1 747 ? -39.99218 -15.14017 98.19022 1.000 43.49834 1102 GLY A CA 1
ATOM 5896 C C . GLY A 1 747 ? -39.65407 -15.36210 96.72400 1.000 48.04376 1102 GLY A C 1
ATOM 5897 O O . GLY A 1 747 ? -38.95964 -16.32264 96.36954 1.000 50.38191 1102 GLY A O 1
ATOM 5898 N N . THR A 1 748 ? -40.14648 -14.45956 95.87970 1.000 43.62999 1103 THR A N 1
ATOM 5899 C CA . THR A 1 748 ? -39.98519 -14.56773 94.43358 1.000 45.21399 1103 THR A CA 1
ATOM 5900 C C . THR A 1 748 ? -39.23618 -13.34898 93.91108 1.000 44.25971 1103 THR A C 1
ATOM 5901 O O . THR A 1 748 ? -39.69028 -12.21403 94.08879 1.000 44.08444 1103 THR A O 1
ATOM 5905 N N . MET A 1 749 ? -38.10309 -13.58537 93.25740 1.000 43.57125 1104 MET A N 1
ATOM 5906 C CA . MET A 1 749 ? -37.34548 -12.53474 92.59205 1.000 43.95869 1104 MET A CA 1
ATOM 5907 C C . MET A 1 749 ? -37.67344 -12.54356 91.10549 1.000 41.72678 1104 MET A C 1
ATOM 5908 O O . MET A 1 749 ? -37.66437 -13.60471 90.47410 1.000 42.11330 1104 MET A O 1
ATOM 5913 N N . VAL A 1 750 ? -37.96656 -11.36532 90.55261 1.000 41.98045 1105 VAL A N 1
ATOM 5914 C CA . VAL A 1 750 ? -38.26732 -11.19937 89.13178 1.000 39.16306 1105 VAL A CA 1
ATOM 5915 C C . VAL A 1 750 ? -37.34046 -10.13757 88.56261 1.000 42.83036 1105 VAL A C 1
ATOM 5916 O O . VAL A 1 750 ? -37.27627 -9.01999 89.08702 1.000 40.65953 1105 VAL A O 1
ATOM 5920 N N . ASN A 1 751 ? -36.62063 -10.48668 87.49980 1.000 38.81582 1106 ASN A N 1
ATOM 5921 C CA . ASN A 1 751 ? -35.62218 -9.61201 86.90135 1.000 40.15415 1106 ASN A CA 1
ATOM 5922 C C . ASN A 1 751 ? -35.99978 -9.28074 85.46460 1.000 43.29698 1106 ASN A C 1
ATOM 5923 O O . ASN A 1 751 ? -36.25963 -10.18263 84.66042 1.000 44.66440 1106 ASN A O 1
ATOM 5928 N N . SER A 1 752 ? -36.02914 -7.98725 85.14956 1.000 44.71086 1107 SER A N 1
ATOM 5929 C CA . SER A 1 752 ? -36.15326 -7.50100 83.77920 1.000 45.87575 1107 SER A CA 1
ATOM 5930 C C . SER A 1 752 ? -34.76747 -7.15663 83.25255 1.000 43.34023 1107 SER A C 1
ATOM 5931 O O . SER A 1 752 ? -33.92787 -6.63296 83.99135 1.000 38.12002 1107 SER A O 1
ATOM 5934 N N . VAL A 1 753 ? -34.51999 -7.46087 81.98229 1.000 39.33293 1108 VAL A N 1
ATOM 5935 C CA . VAL A 1 753 ? -33.17680 -7.31852 81.43872 1.000 35.80784 1108 VAL A CA 1
ATOM 5936 C C . VAL A 1 753 ? -33.19634 -6.38076 80.24312 1.000 37.21094 1108 VAL A C 1
ATOM 5937 O O . VAL A 1 753 ? -34.20505 -6.24327 79.54414 1.000 39.70726 1108 VAL A O 1
ATOM 5941 N N . THR A 1 754 ? -32.05611 -5.73333 80.01431 1.000 35.42344 1109 THR A N 1
ATOM 5942 C CA . THR A 1 754 ? -31.85940 -4.88485 78.85191 1.000 36.83568 1109 THR A CA 1
ATOM 5943 C C . THR A 1 754 ? -31.43756 -5.74026 77.66270 1.000 38.74538 1109 THR A C 1
ATOM 5944 O O . THR A 1 754 ? -31.22203 -6.95088 77.78236 1.000 36.49113 1109 THR A O 1
ATOM 5948 N N . ALA A 1 755 ? -31.30650 -5.10001 76.49676 1.000 31.92350 1110 ALA A N 1
ATOM 5949 C CA . ALA A 1 755 ? -30.81284 -5.79835 75.31739 1.000 36.70979 1110 ALA A CA 1
ATOM 5950 C C . ALA A 1 755 ? -29.37149 -6.25427 75.48438 1.000 36.40311 1110 ALA A C 1
ATOM 5951 O O . ALA A 1 755 ? -28.93563 -7.17042 74.77657 1.000 37.49529 1110 ALA A O 1
ATOM 5953 N N . ASN A 1 756 ? -28.62981 -5.64104 76.40279 1.000 34.97649 1111 ASN A N 1
ATOM 5954 C CA . ASN A 1 756 ? -27.26737 -6.03844 76.72625 1.000 34.82520 1111 ASN A CA 1
ATOM 5955 C C . ASN A 1 756 ? -27.21066 -7.10418 77.82022 1.000 37.98512 1111 ASN A C 1
ATOM 5956 O O . ASN A 1 756 ? -26.12454 -7.38258 78.34016 1.000 36.96662 1111 ASN A O 1
ATOM 5961 N N . ASP A 1 757 ? -28.35428 -7.69984 78.17916 1.000 32.53427 1112 ASP A N 1
ATOM 5962 C CA . ASP A 1 757 ? -28.44033 -8.73084 79.21965 1.000 35.47247 1112 ASP A CA 1
ATOM 5963 C C . ASP A 1 757 ? -28.04391 -8.19396 80.59106 1.000 35.76279 1112 ASP A C 1
ATOM 5964 O O . ASP A 1 757 ? -27.50540 -8.92541 81.42892 1.000 31.22540 1112 ASP A O 1
ATOM 5969 N N . GLN A 1 758 ? -28.30787 -6.91646 80.83274 1.000 36.02684 1113 GLN A N 1
ATOM 5970 C CA . GLN A 1 758 ? -28.16742 -6.32974 82.15531 1.000 36.38816 1113 GLN A CA 1
ATOM 5971 C C . GLN A 1 758 ? -29.53295 -6.21928 82.81620 1.000 37.65104 1113 GLN A C 1
ATOM 5972 O O . GLN A 1 758 ? -30.54844 -6.00459 82.15281 1.000 38.24311 1113 GLN A O 1
ATOM 5978 N N . ILE A 1 759 ? -29.54905 -6.35594 84.13445 1.000 35.42093 1114 ILE A N 1
ATOM 5979 C CA . ILE A 1 759 ? -30.80348 -6.30665 84.87033 1.000 33.94323 1114 ILE A CA 1
ATOM 5980 C C . ILE A 1 759 ? -31.17303 -4.84931 85.11215 1.000 35.22842 1114 ILE A C 1
ATOM 5981 O O . ILE A 1 759 ? -30.40690 -4.08967 85.71583 1.000 38.50438 1114 ILE A O 1
ATOM 5986 N N . SER A 1 760 ? -32.34633 -4.45587 84.62161 1.000 38.29616 1115 SER A N 1
ATOM 5987 C CA . SER A 1 760 ? -32.85356 -3.10274 84.77818 1.000 42.33842 1115 SER A CA 1
ATOM 5988 C C . SER A 1 760 ? -33.82992 -2.97906 85.93077 1.000 38.46910 1115 SER A C 1
ATOM 5989 O O . SER A 1 760 ? -34.02199 -1.87396 86.44805 1.000 42.29619 1115 SER A O 1
ATOM 5992 N N . HIS A 1 761 ? -34.44340 -4.08623 86.33633 1.000 38.19219 1116 HIS A N 1
ATOM 5993 C CA . HIS A 1 761 ? -35.45357 -4.07169 87.38530 1.000 41.20978 1116 HIS A CA 1
ATOM 5994 C C . HIS A 1 761 ? -35.39231 -5.41219 88.10047 1.000 43.62639 1116 HIS A C 1
ATOM 5995 O O . HIS A 1 761 ? -35.53263 -6.46258 87.46480 1.000 40.23215 1116 HIS A O 1
ATOM 6002 N N . ALA A 1 762 ? -35.15552 -5.37188 89.41013 1.000 38.29964 1117 ALA A N 1
ATOM 6003 C CA . ALA A 1 762 ? -35.04864 -6.56396 90.24579 1.000 38.70470 1117 ALA A CA 1
ATOM 6004 C C . ALA A 1 762 ? -36.00281 -6.39615 91.41820 1.000 48.01292 1117 ALA A C 1
ATOM 6005 O O . ALA A 1 762 ? -35.80677 -5.50829 92.25480 1.000 47.62293 1117 ALA A O 1
ATOM 6007 N N . THR A 1 763 ? -37.03444 -7.23663 91.47800 1.000 42.37265 1118 THR A N 1
ATOM 6008 C CA . THR A 1 763 ? -38.06138 -7.14765 92.50778 1.000 47.32671 1118 THR A CA 1
ATOM 6009 C C . THR A 1 763 ? -38.11563 -8.43504 93.32156 1.000 45.34432 1118 THR A C 1
ATOM 6010 O O . THR A 1 763 ? -38.02939 -9.53474 92.76709 1.000 46.20871 1118 THR A O 1
ATOM 6014 N N . TRP A 1 764 ? -38.25303 -8.29614 94.63812 1.000 42.96883 1119 TRP A N 1
ATOM 6015 C CA . TRP A 1 764 ? -38.49672 -9.42349 95.53048 1.000 40.27754 1119 TRP A CA 1
ATOM 6016 C C . TRP A 1 764 ? -39.90756 -9.29610 96.08891 1.000 46.12209 1119 TRP A C 1
ATOM 6017 O O . TRP A 1 764 ? -40.24316 -8.28150 96.70854 1.000 45.80432 1119 TRP A O 1
ATOM 6028 N N . THR A 1 765 ? -40.72561 -10.32377 95.87832 1.000 46.05255 1120 THR A N 1
ATOM 6029 C CA . THR A 1 765 ? -42.13300 -10.29963 96.25497 1.000 50.33717 1120 THR A CA 1
ATOM 6030 C C . THR A 1 765 ? -42.41466 -11.42357 97.24165 1.000 55.38016 1120 THR A C 1
ATOM 6031 O O . THR A 1 765 ? -42.00714 -12.56967 97.01729 1.000 50.00910 1120 THR A O 1
ATOM 6035 N N . GLY A 1 766 ? -43.10751 -11.08926 98.33018 1.000 60.96187 1121 GLY A N 1
ATOM 6036 C CA . GLY A 1 766 ? -43.61645 -12.07378 99.26686 1.000 57.31143 1121 GLY A CA 1
ATOM 6037 C C . GLY A 1 766 ? -45.01160 -12.54763 98.91791 1.000 60.95914 1121 GLY A C 1
ATOM 6038 O O . GLY A 1 766 ? -45.29848 -12.84003 97.75295 1.000 71.91737 1121 GLY A O 1
ATOM 6039 N N . SER A 1 767 ? -45.89813 -12.61181 99.91060 1.000 66.97906 1122 SER A N 1
ATOM 6040 C CA . SER A 1 767 ? -47.26448 -13.05139 99.66497 1.000 71.60622 1122 SER A CA 1
ATOM 6041 C C . SER A 1 767 ? -48.18981 -11.91002 99.26895 1.000 71.28982 1122 SER A C 1
ATOM 6042 O O . SER A 1 767 ? -49.32438 -12.16702 98.85221 1.000 70.66998 1122 SER A O 1
ATOM 6045 N N . SER A 1 768 ? -47.72058 -10.67040 99.34243 1.000 72.38163 1123 SER A N 1
ATOM 6046 C CA . SER A 1 768 ? -48.49003 -9.52586 98.89029 1.000 70.63114 1123 SER A CA 1
ATOM 6047 C C . SER A 1 768 ? -48.16293 -9.24850 97.43144 1.000 74.86830 1123 SER A C 1
ATOM 6048 O O . SER A 1 768 ? -47.06646 -9.55175 96.95647 1.000 71.17771 1123 SER A O 1
ATOM 6051 N N . ASP A 1 769 ? -49.12539 -8.66295 96.71899 1.000 78.46282 1124 ASP A N 1
ATOM 6052 C CA . ASP A 1 769 ? -48.86855 -8.27265 95.33635 1.000 83.09945 1124 ASP A CA 1
ATOM 6053 C C . ASP A 1 769 ? -47.79347 -7.19608 95.26162 1.000 78.89500 1124 ASP A C 1
ATOM 6054 O O . ASP A 1 769 ? -46.94352 -7.21685 94.36349 1.000 80.85824 1124 ASP A O 1
ATOM 6059 N N . ILE A 1 770 ? -47.81305 -6.25485 96.19517 1.000 75.10556 1125 ILE A N 1
ATOM 6060 C CA . ILE A 1 770 ? -46.81529 -5.17923 96.21768 1.000 73.46291 1125 ILE A CA 1
ATOM 6061 C C . ILE A 1 770 ? -45.45587 -5.76631 96.58433 1.000 68.50219 1125 ILE A C 1
ATOM 6062 O O . ILE A 1 770 ? -45.34439 -6.46933 97.60429 1.000 71.40723 1125 ILE A O 1
ATOM 6067 N N . PRO A 1 771 ? -44.40595 -5.51621 95.80314 1.000 63.49464 1126 PRO A N 1
ATOM 6068 C CA . PRO A 1 771 ? -43.09679 -6.10316 96.11966 1.000 58.56150 1126 PRO A CA 1
ATOM 6069 C C . PRO A 1 771 ? -42.53651 -5.58041 97.43701 1.000 57.11526 1126 PRO A C 1
ATOM 6070 O O . PRO A 1 771 ? -42.70375 -4.41141 97.79096 1.000 54.56463 1126 PRO A O 1
ATOM 6074 N N . MET A 1 772 ? -41.86567 -6.47404 98.16841 1.000 50.79710 1127 MET A N 1
ATOM 6075 C CA . MET A 1 772 ? -41.22104 -6.07844 99.41582 1.000 55.32344 1127 MET A CA 1
ATOM 6076 C C . MET A 1 772 ? -40.10751 -5.07351 99.15879 1.000 55.55627 1127 MET A C 1
ATOM 6077 O O . MET A 1 772 ? -39.97839 -4.07991 99.88382 1.000 60.19112 1127 MET A O 1
ATOM 6082 N N . ARG A 1 773 ? -39.27738 -5.32689 98.15079 1.000 45.37132 1128 ARG A N 1
ATOM 6083 C CA . ARG A 1 773 ? -38.20066 -4.41503 97.80753 1.000 45.29537 1128 ARG A CA 1
ATOM 6084 C C . ARG A 1 773 ? -37.91428 -4.52187 96.31965 1.000 48.51002 1128 ARG A C 1
ATOM 6085 O O . ARG A 1 773 ? -38.04852 -5.59059 95.71830 1.000 47.54483 1128 ARG A O 1
ATOM 6093 N N . GLU A 1 774 ? -37.53107 -3.39306 95.73054 1.000 47.12933 1129 GLU A N 1
ATOM 6094 C CA . GLU A 1 774 ? -37.20296 -3.32031 94.31645 1.000 44.97463 1129 GLU A CA 1
ATOM 6095 C C . GLU A 1 774 ? -35.89721 -2.56454 94.14008 1.000 45.30629 1129 GLU A C 1
ATOM 6096 O O . GLU A 1 774 ? -35.61582 -1.61180 94.87286 1.000 40.25378 1129 GLU A O 1
ATOM 6102 N N . GLU A 1 775 ? -35.10185 -3.00072 93.17121 1.000 38.67448 1130 GLU A N 1
ATOM 6103 C CA . GLU A 1 775 ? -33.97762 -2.22997 92.66489 1.000 40.78335 1130 GLU A CA 1
ATOM 6104 C C . GLU A 1 775 ? -34.22514 -1.95439 91.19054 1.000 42.31193 1130 GLU A C 1
ATOM 6105 O O . GLU A 1 775 ? -34.55449 -2.87407 90.43480 1.000 43.55785 1130 GLU A O 1
ATOM 6111 N N . ARG A 1 776 ? -34.10232 -0.69083 90.79192 1.000 43.49358 1131 ARG A N 1
ATOM 6112 C CA . ARG A 1 776 ? -34.16813 -0.29446 89.39204 1.000 40.97455 1131 ARG A CA 1
ATOM 6113 C C . ARG A 1 776 ? -32.82736 0.31176 89.00564 1.000 43.30205 1131 ARG A C 1
ATOM 6114 O O . ARG A 1 776 ? -32.33744 1.22272 89.68103 1.000 45.01373 1131 ARG A O 1
ATOM 6122 N N . PHE A 1 777 ? -32.23503 -0.19231 87.92687 1.000 42.28972 1132 PHE A N 1
ATOM 6123 C CA . PHE A 1 777 ? -30.91908 0.24523 87.48905 1.000 39.99625 1132 PHE A CA 1
ATOM 6124 C C . PHE A 1 777 ? -30.97981 0.82402 86.08515 1.000 40.03556 1132 PHE A C 1
ATOM 6125 O O . PHE A 1 777 ? -31.80760 0.42143 85.26267 1.000 40.85343 1132 PHE A O 1
ATOM 6133 N N . ALA A 1 778 ? -30.08665 1.77623 85.82451 1.000 34.71577 1133 ALA A N 1
ATOM 6134 C CA . ALA A 1 778 ? -29.75040 2.19693 84.47287 1.000 37.24757 1133 ALA A CA 1
ATOM 6135 C C . ALA A 1 778 ? -28.23790 2.12723 84.31615 1.000 38.14997 1133 ALA A C 1
ATOM 6136 O O . ALA A 1 778 ? -27.49382 2.05487 85.29816 1.000 35.60930 1133 ALA A O 1
ATOM 6138 N N . TYR A 1 779 ? -27.79071 2.14259 83.06514 1.000 31.93037 1134 TYR A N 1
ATOM 6139 C CA . TYR A 1 779 ? -26.39002 1.93594 82.73746 1.000 31.38530 1134 TYR A CA 1
ATOM 6140 C C . TYR A 1 779 ? -25.97804 2.94684 81.67945 1.000 32.28528 1134 TYR A C 1
ATOM 6141 O O . TYR A 1 779 ? -26.81490 3.44186 80.92557 1.000 32.55366 1134 TYR A O 1
ATOM 6150 N N . ASP A 1 780 ? -24.68969 3.28252 81.65068 1.000 34.72798 1135 ASP A N 1
ATOM 6151 C CA . ASP A 1 780 ? -24.20237 4.24735 80.67749 1.000 31.66360 1135 ASP A CA 1
ATOM 6152 C C . ASP A 1 780 ? -23.75737 3.49499 79.42602 1.000 32.73316 1135 ASP A C 1
ATOM 6153 O O . ASP A 1 780 ? -23.97639 2.28931 79.29615 1.000 35.98302 1135 ASP A O 1
ATOM 6158 N N . ARG A 1 781 ? -23.13980 4.19870 78.47733 1.000 32.42100 1136 ARG A N 1
ATOM 6159 C CA . ARG A 1 781 ? -22.78752 3.55194 77.21671 1.000 36.43338 1136 ARG A CA 1
ATOM 6160 C C . ARG A 1 781 ? -21.76840 2.44243 77.41679 1.000 37.47518 1136 ARG A C 1
ATOM 6161 O O . ARG A 1 781 ? -21.72096 1.49606 76.62238 1.000 32.27935 1136 ARG A O 1
ATOM 6169 N N . ASN A 1 782 ? -20.96315 2.52573 78.47144 1.000 34.34602 1137 ASN A N 1
ATOM 6170 C CA . ASN A 1 782 ? -19.99114 1.48379 78.76327 1.000 34.40615 1137 ASN A CA 1
ATOM 6171 C C . ASN A 1 782 ? -20.57309 0.35892 79.60689 1.000 37.22087 1137 ASN A C 1
ATOM 6172 O O . ASN A 1 782 ? -19.83418 -0.56245 79.97048 1.000 37.53005 1137 ASN A O 1
ATOM 6177 N N . LEU A 1 783 ? -21.87689 0.41634 79.90118 1.000 31.53346 1138 LEU A N 1
ATOM 6178 C CA . LEU A 1 783 ? -22.61541 -0.54633 80.71925 1.000 32.80688 1138 LEU A CA 1
ATOM 6179 C C . LEU A 1 783 ? -22.27769 -0.43857 82.20115 1.000 33.07846 1138 LEU A C 1
ATOM 6180 O O . LEU A 1 783 ? -22.55171 -1.36386 82.96740 1.000 31.98676 1138 LEU A O 1
ATOM 6185 N N . ASN A 1 784 ? -21.68675 0.67112 82.62724 1.000 35.52875 1139 ASN A N 1
ATOM 6186 C CA . ASN A 1 784 ? -21.46095 0.89018 84.04593 1.000 34.27649 1139 ASN A CA 1
ATOM 6187 C C . ASN A 1 784 ? -22.70554 1.49188 84.68315 1.000 33.23684 1139 ASN A C 1
ATOM 6188 O O . ASN A 1 784 ? -23.51289 2.14569 84.01786 1.000 34.36502 1139 ASN A O 1
ATOM 6193 N N . ILE A 1 785 ? -22.86585 1.24115 85.98372 1.000 32.62033 1140 ILE A N 1
ATOM 6194 C CA . ILE A 1 785 ? -24.05557 1.69751 86.68879 1.000 33.87350 1140 ILE A CA 1
ATOM 6195 C C . ILE A 1 785 ? -24.12165 3.21281 86.67690 1.000 33.71283 1140 ILE A C 1
ATOM 6196 O O . ILE A 1 785 ? -23.11422 3.90622 86.86892 1.000 33.99382 1140 ILE A O 1
ATOM 6201 N N . THR A 1 786 ? -25.31333 3.73413 86.41621 1.000 31.79806 1141 THR A N 1
ATOM 6202 C CA . THR A 1 786 ? -25.57467 5.14782 86.61594 1.000 36.97196 1141 THR A CA 1
ATOM 6203 C C . THR A 1 786 ? -26.60068 5.27683 87.72961 1.000 40.22158 1141 THR A C 1
ATOM 6204 O O . THR A 1 786 ? -26.25232 5.60179 88.86996 1.000 41.01668 1141 THR A O 1
ATOM 6208 N N . ARG A 1 787 ? -27.85835 4.99003 87.41270 1.000 35.61575 1142 ARG A N 1
ATOM 6209 C CA . ARG A 1 787 ? -28.94806 5.12858 88.36634 1.000 36.49275 1142 ARG A CA 1
ATOM 6210 C C . ARG A 1 787 ? -29.18627 3.83617 89.14288 1.000 40.83313 1142 ARG A C 1
ATOM 6211 O O . ARG A 1 787 ? -29.08830 2.73332 88.59297 1.000 33.58062 1142 ARG A O 1
ATOM 6219 N N . ARG A 1 788 ? -29.48724 3.98473 90.43438 1.000 35.57656 1143 ARG A N 1
ATOM 6220 C CA . ARG A 1 788 ? -30.04114 2.90427 91.24895 1.000 35.64795 1143 ARG A CA 1
ATOM 6221 C C . ARG A 1 788 ? -31.15335 3.49705 92.09752 1.000 37.15737 1143 ARG A C 1
ATOM 6222 O O . ARG A 1 788 ? -30.88916 4.32290 92.97558 1.000 39.23286 1143 ARG A O 1
ATOM 6230 N N . GLN A 1 789 ? -32.38809 3.08511 91.84563 1.000 37.36323 1144 GLN A N 1
ATOM 6231 C CA . GLN A 1 789 ? -33.51140 3.50560 92.66526 1.000 40.77064 1144 GLN A CA 1
ATOM 6232 C C . GLN A 1 789 ? -34.06207 2.28503 93.38332 1.000 45.35275 1144 GLN A C 1
ATOM 6233 O O . GLN A 1 789 ? -34.15615 1.20064 92.79857 1.000 41.38134 1144 GLN A O 1
ATOM 6239 N N . THR A 1 790 ? -34.39515 2.45729 94.65651 1.000 39.36437 1145 THR A N 1
ATOM 6240 C CA . THR A 1 790 ? -34.99722 1.39787 95.43848 1.000 41.55510 1145 THR A CA 1
ATOM 6241 C C . THR A 1 790 ? -36.40198 1.80479 95.84266 1.000 46.59639 1145 THR A C 1
ATOM 6242 O O . THR A 1 790 ? -36.69544 2.98857 96.03556 1.000 46.50033 1145 THR A O 1
ATOM 6246 N N . GLN A 1 791 ? -37.26954 0.80696 95.96716 1.000 44.62688 1146 GLN A N 1
ATOM 6247 C CA . GLN A 1 791 ? -38.57779 0.99994 96.56531 1.000 52.31699 1146 GLN A CA 1
ATOM 6248 C C . GLN A 1 791 ? -38.80082 -0.08258 97.60956 1.000 50.58083 1146 GLN A C 1
ATOM 6249 O O . GLN A 1 791 ? -38.28515 -1.19929 97.49709 1.000 50.67449 1146 GLN A O 1
ATOM 6255 N N . VAL A 1 792 ? -39.55830 0.26877 98.64261 1.000 54.59521 1147 VAL A N 1
ATOM 6256 C CA . VAL A 1 792 ? -39.86144 -0.63272 99.74268 1.000 47.82964 1147 VAL A CA 1
ATOM 6257 C C . VAL A 1 792 ? -41.36836 -0.60849 99.94737 1.000 51.27168 1147 VAL A C 1
ATOM 6258 O O . VAL A 1 792 ? -41.93141 0.43179 100.30710 1.000 52.99872 1147 VAL A O 1
ATOM 6262 N N . ASN A 1 793 ? -42.02258 -1.74303 99.70319 1.000 56.16694 1148 ASN A N 1
ATOM 6263 C CA . ASN A 1 793 ? -43.47807 -1.86426 99.83769 1.000 58.69610 1148 ASN A CA 1
ATOM 6264 C C . ASN A 1 793 ? -44.21244 -0.84416 98.96801 1.000 56.15540 1148 ASN A C 1
ATOM 6265 O O . ASN A 1 793 ? -45.23436 -0.28028 99.36345 1.000 60.24688 1148 ASN A O 1
ATOM 6270 N N . GLY A 1 794 ? -43.68161 -0.60790 97.77091 1.000 53.97571 1149 GLY A N 1
ATOM 6271 C CA . GLY A 1 794 ? -44.33548 0.19338 96.75948 1.000 54.35962 1149 GLY A CA 1
ATOM 6272 C C . GLY A 1 794 ? -44.11660 1.68707 96.84312 1.000 55.09222 1149 GLY A C 1
ATOM 6273 O O . GLY A 1 794 ? -44.62773 2.41513 95.98315 1.000 61.84424 1149 GLY A O 1
ATOM 6274 N N . VAL A 1 795 ? -43.37216 2.17149 97.83135 1.000 57.52273 1150 VAL A N 1
ATOM 6275 C CA . VAL A 1 795 ? -43.11420 3.60493 97.96418 1.000 58.17457 1150 VAL A CA 1
ATOM 6276 C C . VAL A 1 795 ? -41.63032 3.85620 97.73111 1.000 58.03625 1150 VAL A C 1
ATOM 6277 O O . VAL A 1 795 ? -40.79621 3.02137 98.11530 1.000 49.48336 1150 VAL A O 1
ATOM 6281 N N . PRO A 1 796 ? -41.26345 4.96036 97.07994 1.000 56.23332 1151 PRO A N 1
ATOM 6282 C CA . PRO A 1 796 ? -39.84169 5.25606 96.85860 1.000 53.02024 1151 PRO A CA 1
ATOM 6283 C C . PRO A 1 796 ? -39.06994 5.32719 98.16966 1.000 49.94492 1151 PRO A C 1
ATOM 6284 O O . PRO A 1 796 ? -39.49265 5.97059 99.13201 1.000 45.95281 1151 PRO A O 1
ATOM 6288 N N . ASP A 1 797 ? -37.92762 4.64943 98.19193 1.000 49.26577 1152 ASP A N 1
ATOM 6289 C CA . ASP A 1 797 ? -37.10731 4.47114 99.37840 1.000 47.75741 1152 ASP A CA 1
ATOM 6290 C C . ASP A 1 797 ? -35.78572 5.21671 99.29418 1.000 47.33074 1152 ASP A C 1
ATOM 6291 O O . ASP A 1 797 ? -35.44315 5.98091 100.20209 1.000 45.56191 1152 ASP A O 1
ATOM 6296 N N . SER A 1 798 ? -35.03024 5.01226 98.22029 1.000 42.12497 1153 SER A N 1
ATOM 6297 C CA . SER A 1 798 ? -33.79037 5.74141 98.00309 1.000 44.03491 1153 SER A CA 1
ATOM 6298 C C . SER A 1 798 ? -33.54226 5.86190 96.50761 1.000 42.90966 1153 SER A C 1
ATOM 6299 O O . SER A 1 798 ? -34.06220 5.08141 95.70602 1.000 41.86667 1153 SER A O 1
ATOM 6302 N N . GLU A 1 799 ? -32.72790 6.84736 96.14187 1.000 40.28578 1154 GLU A N 1
ATOM 6303 C CA . GLU A 1 799 ? -32.32142 7.01969 94.75461 1.000 44.13232 1154 GLU A CA 1
ATOM 6304 C C . GLU A 1 799 ? -30.88764 7.51947 94.70512 1.000 42.44493 1154 GLU A C 1
ATOM 6305 O O . GLU A 1 799 ? -30.55206 8.52233 95.34127 1.000 40.52019 1154 GLU A O 1
ATOM 6311 N N . ALA A 1 800 ? -30.04857 6.80381 93.96505 1.000 37.01763 1155 ALA A N 1
ATOM 6312 C CA . ALA A 1 800 ? -28.66843 7.19124 93.73220 1.000 35.92225 1155 ALA A CA 1
ATOM 6313 C C . ALA A 1 800 ? -28.43684 7.38267 92.23959 1.000 43.91534 1155 ALA A C 1
ATOM 6314 O O . ALA A 1 800 ? -29.04073 6.69790 91.40643 1.000 38.84056 1155 ALA A O 1
ATOM 6316 N N . TYR A 1 801 ? -27.56005 8.32505 91.90492 1.000 38.34172 1156 TYR A N 1
ATOM 6317 C CA . TYR A 1 801 ? -27.09972 8.48182 90.53063 1.000 40.18688 1156 TYR A CA 1
ATOM 6318 C C . TYR A 1 801 ? -25.59658 8.68681 90.55483 1.000 37.99748 1156 TYR A C 1
ATOM 6319 O O . TYR A 1 801 ? -25.11700 9.68489 91.09914 1.000 36.36477 1156 TYR A O 1
ATOM 6328 N N . GLN A 1 802 ? -24.85658 7.75015 89.96962 1.000 35.32090 1157 GLN A N 1
ATOM 6329 C CA . GLN A 1 802 ? -23.40719 7.83859 89.96096 1.000 37.76637 1157 GLN A CA 1
ATOM 6330 C C . GLN A 1 802 ? -22.91248 8.13535 88.55378 1.000 40.90430 1157 GLN A C 1
ATOM 6331 O O . GLN A 1 802 ? -23.59063 7.87513 87.55530 1.000 38.19205 1157 GLN A O 1
ATOM 6337 N N . HIS A 1 803 ? -21.71161 8.69328 88.49201 1.000 35.92568 1158 HIS A N 1
ATOM 6338 C CA . HIS A 1 803 ? -21.14790 9.19148 87.25214 1.000 40.41114 1158 HIS A CA 1
ATOM 6339 C C . HIS A 1 803 ? -19.77044 8.58860 87.06668 1.000 40.06253 1158 HIS A C 1
ATOM 6340 O O . HIS A 1 803 ? -18.94091 8.63283 87.98052 1.000 36.47867 1158 HIS A O 1
ATOM 6347 N N . GLN A 1 804 ? -19.54169 8.01164 85.89605 1.000 33.91263 1159 GLN A N 1
ATOM 6348 C CA . GLN A 1 804 ? -18.22567 7.54575 85.50317 1.000 36.90513 1159 GLN A CA 1
ATOM 6349 C C . GLN A 1 804 ? -17.51138 8.61436 84.68779 1.000 38.75758 1159 GLN A C 1
ATOM 6350 O O . GLN A 1 804 ? -18.12767 9.37080 83.93479 1.000 37.91608 1159 GLN A O 1
ATOM 6356 N N . GLN A 1 805 ? -16.19645 8.67143 84.85163 1.000 38.19540 1160 GLN A N 1
ATOM 6357 C CA . GLN A 1 805 ? -15.32257 9.38805 83.93536 1.000 38.36824 1160 GLN A CA 1
ATOM 6358 C C . GLN A 1 805 ? -14.20537 8.42990 83.56696 1.000 35.80051 1160 GLN A C 1
ATOM 6359 O O . GLN A 1 805 ? -13.57014 7.84872 84.45266 1.000 36.18377 1160 GLN A O 1
ATOM 6365 N N . HIS A 1 806 ? -13.99932 8.23844 82.26512 1.000 36.12557 1161 HIS A N 1
ATOM 6366 C CA . HIS A 1 806 ? -13.02733 7.27763 81.74757 1.000 37.13228 1161 HIS A CA 1
ATOM 6367 C C . HIS A 1 806 ? -13.27824 5.86648 82.27987 1.000 35.31422 1161 HIS A C 1
ATOM 6368 O O . HIS A 1 806 ? -12.34348 5.08736 82.48023 1.000 40.08737 1161 HIS A O 1
ATOM 6375 N N . GLY A 1 807 ? -14.54151 5.53012 82.52550 1.000 31.23276 1162 GLY A N 1
ATOM 6376 C CA . GLY A 1 807 ? -14.90600 4.18386 82.90484 1.000 34.65333 1162 GLY A CA 1
ATOM 6377 C C . GLY A 1 807 ? -14.84031 3.86096 84.38254 1.000 37.11060 1162 GLY A C 1
ATOM 6378 O O . GLY A 1 807 ? -15.08479 2.70521 84.74941 1.000 34.22370 1162 GLY A O 1
ATOM 6379 N N . ARG A 1 808 ? -14.52252 4.82864 85.24627 1.000 31.52146 1163 ARG A N 1
ATOM 6380 C CA . ARG A 1 808 ? -14.45933 4.58309 86.68367 1.000 35.05399 1163 ARG A CA 1
ATOM 6381 C C . ARG A 1 808 ? -15.34938 5.57727 87.41452 1.000 38.56358 1163 ARG A C 1
ATOM 6382 O O . ARG A 1 808 ? -15.46365 6.73717 87.00799 1.000 35.58488 1163 ARG A O 1
ATOM 6390 N N . VAL A 1 809 ? -15.98123 5.11270 88.49494 1.000 32.89344 1164 VAL A N 1
ATOM 6391 C CA . VAL A 1 809 ? -16.87276 5.97378 89.25741 1.000 31.62753 1164 VAL A CA 1
ATOM 6392 C C . VAL A 1 809 ? -16.08245 7.13544 89.84406 1.000 41.87002 1164 VAL A C 1
ATOM 6393 O O . VAL A 1 809 ? -14.99443 6.95677 90.40628 1.000 41.85021 1164 VAL A O 1
ATOM 6397 N N . THR A 1 810 ? -16.61999 8.34127 89.69001 1.000 33.81460 1165 THR A N 1
ATOM 6398 C CA . THR A 1 810 ? -15.96649 9.56355 90.12977 1.000 39.87629 1165 THR A CA 1
ATOM 6399 C C . THR A 1 810 ? -16.80852 10.38086 91.09858 1.000 35.59573 1165 THR A C 1
ATOM 6400 O O . THR A 1 810 ? -16.24860 11.03074 91.98681 1.000 40.38799 1165 THR A O 1
ATOM 6404 N N . SER A 1 811 ? -18.13003 10.35420 90.96846 1.000 33.83569 1166 SER A N 1
ATOM 6405 C CA . SER A 1 811 ? -18.99057 11.03414 91.92482 1.000 35.76044 1166 SER A CA 1
ATOM 6406 C C . SER A 1 811 ? -20.35285 10.36146 91.89636 1.000 34.19791 1166 SER A C 1
ATOM 6407 O O . SER A 1 811 ? -20.66626 9.58225 90.99343 1.000 34.89160 1166 SER A O 1
ATOM 6410 N N . ARG A 1 812 ? -21.16276 10.68179 92.90097 1.000 34.65588 1167 ARG A N 1
ATOM 6411 C CA . ARG A 1 812 ? -22.44879 10.02815 93.07635 1.000 34.61046 1167 ARG A CA 1
ATOM 6412 C C . ARG A 1 812 ? -23.29818 10.86913 94.01348 1.000 40.14333 1167 ARG A C 1
ATOM 6413 O O . ARG A 1 812 ? -22.80247 11.36949 95.02698 1.000 40.20317 1167 ARG A O 1
ATOM 6421 N N . GLU A 1 813 ? -24.57702 11.00289 93.67930 1.000 37.67724 1168 GLU A N 1
ATOM 6422 C CA . GLU A 1 813 ? -25.54419 11.65123 94.55008 1.000 39.31388 1168 GLU A CA 1
ATOM 6423 C C . GLU A 1 813 ? -26.51835 10.61104 95.08009 1.000 43.28401 1168 GLU A C 1
ATOM 6424 O O . GLU A 1 813 ? -26.85901 9.64734 94.38987 1.000 42.88654 1168 GLU A O 1
ATOM 6430 N N . TYR A 1 814 ? -26.94565 10.80350 96.32420 1.000 39.45614 1169 TYR A N 1
ATOM 6431 C CA . TYR A 1 814 ? -27.80112 9.83452 96.99174 1.000 43.48810 1169 TYR A CA 1
ATOM 6432 C C . TYR A 1 814 ? -28.83510 10.56107 97.83704 1.000 44.51351 1169 TYR A C 1
ATOM 6433 O O . TYR A 1 814 ? -28.50054 11.50388 98.55952 1.000 48.89292 1169 TYR A O 1
ATOM 6442 N N . LYS A 1 815 ? -30.08842 10.12663 97.73022 1.000 48.74992 1170 LYS A N 1
ATOM 6443 C CA . LYS A 1 815 ? -31.18015 10.60883 98.56378 1.000 48.19693 1170 LYS A CA 1
ATOM 6444 C C . LYS A 1 815 ? -31.95824 9.41804 99.10456 1.000 45.05662 1170 LYS A C 1
ATOM 6445 O O . LYS A 1 815 ? -32.00915 8.35773 98.47659 1.000 44.66627 1170 LYS A O 1
ATOM 6451 N N . ALA A 1 816 ? -32.55027 9.59215 100.28419 1.000 45.62588 1171 ALA A N 1
ATOM 6452 C CA . ALA A 1 816 ? -33.43458 8.58770 100.85843 1.000 49.97450 1171 ALA A CA 1
ATOM 6453 C C . ALA A 1 816 ? -34.67473 9.27774 101.40666 1.000 47.76085 1171 ALA A C 1
ATOM 6454 O O . ALA A 1 816 ? -34.60932 10.41344 101.88251 1.000 51.96797 1171 ALA A O 1
ATOM 6456 N N . TRP A 1 817 ? -35.80784 8.58044 101.33809 1.000 47.83594 1172 TRP A N 1
ATOM 6457 C CA . TRP A 1 817 ? -37.09748 9.14933 101.70108 1.000 55.30447 1172 TRP A CA 1
ATOM 6458 C C . TRP A 1 817 ? -37.71770 8.40715 102.87767 1.000 62.10139 1172 TRP A C 1
ATOM 6459 O O . TRP A 1 817 ? -37.45782 7.21983 103.09986 1.000 51.38080 1172 TRP A O 1
ATOM 6470 N N . ARG A 1 818 ? -38.54928 9.12895 103.62316 1.000 55.36125 1173 ARG A N 1
ATOM 6471 C CA . ARG A 1 818 ? -39.38655 8.56864 104.67160 1.000 70.66868 1173 ARG A CA 1
ATOM 6472 C C . ARG A 1 818 ? -40.85100 8.71317 104.27792 1.000 70.89745 1173 ARG A C 1
ATOM 6473 O O . ARG A 1 818 ? -41.26801 9.76322 103.78066 1.000 65.55594 1173 ARG A O 1
ATOM 6481 N N . HIS A 1 819 ? -41.62314 7.64782 104.47978 1.000 76.62148 1174 HIS A N 1
ATOM 6482 C CA . HIS A 1 819 ? -43.04400 7.63222 104.14101 1.000 90.81749 1174 HIS A CA 1
ATOM 6483 C C . HIS A 1 819 ? -43.83982 8.19397 105.31658 1.000 96.13804 1174 HIS A C 1
ATOM 6484 O O . HIS A 1 819 ? -43.97192 7.53779 106.35499 1.000 95.42707 1174 HIS A O 1
ATOM 6491 N N . THR A 1 820 ? -44.37922 9.40038 105.15307 1.000 100.61954 1175 THR A N 1
ATOM 6492 C CA . THR A 1 820 ? -45.14480 10.07426 106.19504 1.000 105.80177 1175 THR A CA 1
ATOM 6493 C C . THR A 1 820 ? -46.60474 10.21749 105.77125 1.000 111.07173 1175 THR A C 1
ATOM 6494 O O . THR A 1 820 ? -47.00777 9.79943 104.68162 1.000 109.96508 1175 THR A O 1
ATOM 6498 N N . THR A 1 821 ? -47.39905 10.81370 106.66000 1.000 114.77601 1176 THR A N 1
ATOM 6499 C CA . THR A 1 821 ? -48.81224 11.09631 106.40572 1.000 113.47032 1176 THR A CA 1
ATOM 6500 C C . THR A 1 821 ? -49.21646 12.42821 107.03173 1.000 102.82811 1176 THR A C 1
ATOM 6501 O O . THR A 1 821 ? -49.22821 13.46263 106.36630 1.000 100.64873 1176 THR A O 1
ATOM 6505 N N . GLN A 1 835 ? -50.10763 10.54846 102.77113 1.000 113.65277 1190 GLN A N 1
ATOM 6506 C CA . GLN A 1 835 ? -49.41845 9.85387 101.68937 1.000 114.89431 1190 GLN A CA 1
ATOM 6507 C C . GLN A 1 835 ? -48.38841 10.76417 101.02984 1.000 114.94510 1190 GLN A C 1
ATOM 6508 O O . GLN A 1 835 ? -48.59667 11.24976 99.91780 1.000 114.34368 1190 GLN A O 1
ATOM 6514 N N . PHE A 1 836 ? -47.27768 10.99408 101.72906 1.000 112.47888 1191 PHE A N 1
ATOM 6515 C CA . PHE A 1 836 ? -46.23039 11.89197 101.26548 1.000 104.41949 1191 PHE A CA 1
ATOM 6516 C C . PHE A 1 836 ? -44.87343 11.30167 101.62755 1.000 96.39577 1191 PHE A C 1
ATOM 6517 O O . PHE A 1 836 ? -44.77255 10.38429 102.44627 1.000 93.78037 1191 PHE A O 1
ATOM 6525 N N . VAL A 1 837 ? -43.82362 11.83582 101.00425 1.000 89.47852 1192 VAL A N 1
ATOM 6526 C CA . VAL A 1 837 ? -42.45350 11.40030 101.25588 1.000 80.26897 1192 VAL A CA 1
ATOM 6527 C C . VAL A 1 837 ? -41.57366 12.62455 101.46754 1.000 79.25162 1192 VAL A C 1
ATOM 6528 O O . VAL A 1 837 ? -41.63148 13.58212 100.68794 1.000 78.97241 1192 VAL A O 1
ATOM 6532 N N . ARG A 1 838 ? -40.75983 12.58874 102.51938 1.000 70.79548 1193 ARG A N 1
ATOM 6533 C CA . ARG A 1 838 ? -39.82014 13.65288 102.83780 1.000 68.21479 1193 ARG A CA 1
ATOM 6534 C C . ARG A 1 838 ? -38.39682 13.11904 102.74230 1.000 60.06872 1193 ARG A C 1
ATOM 6535 O O . ARG A 1 838 ? -38.11777 11.99223 103.16486 1.000 61.26943 1193 ARG A O 1
ATOM 6543 N N . VAL A 1 839 ? -37.49993 13.92886 102.17664 1.000 55.71079 1194 VAL A N 1
ATOM 6544 C CA . VAL A 1 839 ? -36.09507 13.54844 102.09914 1.000 56.90602 1194 VAL A CA 1
ATOM 6545 C C . VAL A 1 839 ? -35.51294 13.50389 103.50473 1.000 56.18331 1194 VAL A C 1
ATOM 6546 O O . VAL A 1 839 ? -35.71986 14.42156 104.30951 1.000 57.39197 1194 VAL A O 1
ATOM 6550 N N . ILE A 1 840 ? -34.78733 12.43055 103.80904 1.000 51.35005 1195 ILE A N 1
ATOM 6551 C CA . ILE A 1 840 ? -34.11872 12.28561 105.09729 1.000 55.15071 1195 ILE A CA 1
ATOM 6552 C C . ILE A 1 840 ? -32.61342 12.11532 104.96577 1.000 54.51167 1195 ILE A C 1
ATOM 6553 O O . ILE A 1 840 ? -31.90685 12.18340 105.98254 1.000 54.03384 1195 ILE A O 1
ATOM 6558 N N . ARG A 1 841 ? -32.09837 11.89181 103.75974 1.000 53.07059 1196 ARG A N 1
ATOM 6559 C CA . ARG A 1 841 ? -30.66844 11.86914 103.49424 1.000 55.96890 1196 ARG A CA 1
ATOM 6560 C C . ARG A 1 841 ? -30.43111 12.49129 102.13214 1.000 54.47116 1196 ARG A C 1
ATOM 6561 O O . ARG A 1 841 ? -31.23766 12.32031 101.21549 1.000 53.21947 1196 ARG A O 1
ATOM 6569 N N . ASP A 1 842 ? -29.33026 13.22703 102.01388 1.000 57.23734 1197 ASP A N 1
ATOM 6570 C CA . ASP A 1 842 ? -28.94690 13.84802 100.74764 1.000 49.99502 1197 ASP A CA 1
ATOM 6571 C C . ASP A 1 842 ? -27.44495 14.07504 100.80656 1.000 53.89558 1197 ASP A C 1
ATOM 6572 O O . ASP A 1 842 ? -26.98581 14.96997 101.52499 1.000 52.20193 1197 ASP A O 1
ATOM 6577 N N . GLU A 1 843 ? -26.68297 13.23465 100.11074 1.000 43.05858 1198 GLU A N 1
ATOM 6578 C CA . GLU A 1 843 ? -25.23795 13.26657 100.23808 1.000 51.04723 1198 GLU A CA 1
ATOM 6579 C C . GLU A 1 843 ? -24.58203 12.98492 98.89631 1.000 42.66739 1198 GLU A C 1
ATOM 6580 O O . GLU A 1 843 ? -25.10997 12.24256 98.06519 1.000 47.40688 1198 GLU A O 1
ATOM 6586 N N . GLN A 1 844 ? -23.42324 13.60017 98.69575 1.000 38.10072 1199 GLN A N 1
ATOM 6587 C CA . GLN A 1 844 ? -22.62755 13.41561 97.49544 1.000 46.55141 1199 GLN A CA 1
ATOM 6588 C C . GLN A 1 844 ? -21.35028 12.67938 97.85705 1.000 37.26993 1199 GLN A C 1
ATOM 6589 O O . GLN A 1 844 ? -20.66794 13.05145 98.81637 1.000 39.78822 1199 GLN A O 1
ATOM 6595 N N . THR A 1 845 ? -21.00441 11.67389 97.06395 1.000 36.42127 1200 THR A N 1
ATOM 6596 C CA . THR A 1 845 ? -19.75059 10.95751 97.21556 1.000 35.65507 1200 THR A CA 1
ATOM 6597 C C . THR A 1 845 ? -18.84580 11.33207 96.05063 1.000 38.91348 1200 THR A C 1
ATOM 6598 O O . THR A 1 845 ? -19.30190 11.42109 94.90806 1.000 36.55075 1200 THR A O 1
ATOM 6602 N N . THR A 1 846 ? -17.57283 11.58028 96.34303 1.000 37.03272 1201 THR A N 1
ATOM 6603 C CA . THR A 1 846 ? -16.57123 11.81082 95.31308 1.000 38.53304 1201 THR A CA 1
ATOM 6604 C C . THR A 1 846 ? -15.45368 10.78695 95.46325 1.000 40.15321 1201 THR A C 1
ATOM 6605 O O . THR A 1 846 ? -15.11114 10.37440 96.57543 1.000 40.80799 1201 THR A O 1
ATOM 6609 N N . TRP A 1 847 ? -14.88078 10.39242 94.32926 1.000 39.51201 1202 TRP A N 1
ATOM 6610 C CA . TRP A 1 847 ? -13.78400 9.43672 94.26979 1.000 37.94446 1202 TRP A CA 1
ATOM 6611 C C . TRP A 1 847 ? -12.56965 10.11780 93.65435 1.000 43.13505 1202 TRP A C 1
ATOM 6612 O O . TRP A 1 847 ? -12.68849 10.81602 92.64343 1.000 40.57460 1202 TRP A O 1
ATOM 6623 N N . LYS A 1 848 ? -11.39563 9.89879 94.24678 1.000 36.29683 1203 LYS A N 1
ATOM 6624 C CA . LYS A 1 848 ? -10.15723 10.45812 93.71176 1.000 37.86595 1203 LYS A CA 1
ATOM 6625 C C . LYS A 1 848 ? -9.15508 9.33840 93.47742 1.000 41.56204 1203 LYS A C 1
ATOM 6626 O O . LYS A 1 848 ? -8.87479 8.55050 94.38696 1.000 38.25616 1203 LYS A O 1
ATOM 6632 N N . TYR A 1 849 ? -8.59614 9.29793 92.27140 1.000 34.44864 1204 TYR A N 1
ATOM 6633 C CA . TYR A 1 849 ? -7.65903 8.27085 91.85153 1.000 34.16426 1204 TYR A CA 1
ATOM 6634 C C . TYR A 1 849 ? -6.27435 8.88059 91.68995 1.000 34.82984 1204 TYR A C 1
ATOM 6635 O O . TYR A 1 849 ? -6.13814 10.05188 91.32702 1.000 39.06672 1204 TYR A O 1
ATOM 6644 N N . ASP A 1 850 ? -5.24156 8.08130 91.95521 1.000 38.56871 1205 ASP A N 1
ATOM 6645 C CA . ASP A 1 850 ? -3.88364 8.54249 91.70339 1.000 36.81818 1205 ASP A CA 1
ATOM 6646 C C . ASP A 1 850 ? -3.51912 8.32533 90.23088 1.000 36.48764 1205 ASP A C 1
ATOM 6647 O O . ASP A 1 850 ? -4.31751 7.82897 89.42923 1.000 36.56430 1205 ASP A O 1
ATOM 6652 N N . VAL A 1 851 ? -2.28373 8.68180 89.86937 1.000 36.06364 1206 VAL A N 1
ATOM 6653 C CA . VAL A 1 851 ? -1.87619 8.62052 88.47080 1.000 39.64605 1206 VAL A CA 1
ATOM 6654 C C . VAL A 1 851 ? -1.72616 7.18848 87.97532 1.000 40.82499 1206 VAL A C 1
ATOM 6655 O O . VAL A 1 851 ? -1.66985 6.96391 86.76080 1.000 42.55342 1206 VAL A O 1
ATOM 6659 N N . ASN A 1 852 ? -1.64996 6.21241 88.87711 1.000 41.12194 1207 ASN A N 1
ATOM 6660 C CA . ASN A 1 852 ? -1.62700 4.80931 88.49285 1.000 34.62246 1207 ASN A CA 1
ATOM 6661 C C . ASN A 1 852 ? -3.02184 4.20425 88.41622 1.000 34.87866 1207 ASN A C 1
ATOM 6662 O O . ASN A 1 852 ? -3.14918 2.99925 88.18888 1.000 41.47823 1207 ASN A O 1
ATOM 6667 N N . GLY A 1 853 ? -4.06589 5.01107 88.57846 1.000 38.81055 1208 GLY A N 1
ATOM 6668 C CA . GLY A 1 853 ? -5.42376 4.53118 88.43402 1.000 35.91807 1208 GLY A CA 1
ATOM 6669 C C . GLY A 1 853 ? -6.02384 3.89861 89.66493 1.000 35.62378 1208 GLY A C 1
ATOM 6670 O O . GLY A 1 853 ? -7.07722 3.26142 89.56109 1.000 36.58190 1208 GLY A O 1
ATOM 6671 N N . ARG A 1 854 ? -5.40813 4.06453 90.82676 1.000 33.06650 1209 ARG A N 1
ATOM 6672 C CA . ARG A 1 854 ? -5.88812 3.44063 92.04786 1.000 38.47990 1209 ARG A CA 1
ATOM 6673 C C . ARG A 1 854 ? -6.64568 4.45512 92.89200 1.000 35.46064 1209 ARG A C 1
ATOM 6674 O O . ARG A 1 854 ? -6.21858 5.60512 93.03329 1.000 33.73779 1209 ARG A O 1
ATOM 6682 N N . LEU A 1 855 ? -7.78406 4.02837 93.42955 1.000 36.86180 1210 LEU A N 1
ATOM 6683 C CA . LEU A 1 855 ? -8.56089 4.88208 94.31769 1.000 38.93703 1210 LEU A CA 1
ATOM 6684 C C . LEU A 1 855 ? -7.76053 5.20388 95.57713 1.000 38.14238 1210 LEU A C 1
ATOM 6685 O O . LEU A 1 855 ? -7.34427 4.29723 96.30365 1.000 36.27975 1210 LEU A O 1
ATOM 6690 N N . VAL A 1 856 ? -7.53134 6.49099 95.82921 1.000 37.61857 1211 VAL A N 1
ATOM 6691 C CA . VAL A 1 856 ? -6.82543 6.91390 97.03097 1.000 35.02776 1211 VAL A CA 1
ATOM 6692 C C . VAL A 1 856 ? -7.72993 7.62913 98.03023 1.000 41.87184 1211 VAL A C 1
ATOM 6693 O O . VAL A 1 856 ? -7.34216 7.76344 99.20375 1.000 35.89882 1211 VAL A O 1
ATOM 6697 N N . GLU A 1 857 ? -8.90782 8.09468 97.61818 1.000 35.11866 1212 GLU A N 1
ATOM 6698 C CA . GLU A 1 857 ? -9.79860 8.77112 98.55079 1.000 40.31245 1212 GLU A CA 1
ATOM 6699 C C . GLU A 1 857 ? -11.23899 8.65739 98.08005 1.000 41.74556 1212 GLU A C 1
ATOM 6700 O O . GLU A 1 857 ? -11.52780 8.86609 96.89966 1.000 40.83314 1212 GLU A O 1
ATOM 6706 N N . LYS A 1 858 ? -12.13039 8.30371 99.00603 1.000 37.12103 1213 LYS A N 1
ATOM 6707 C CA . LYS A 1 858 ? -13.57095 8.34313 98.77837 1.000 38.58258 1213 LYS A CA 1
ATOM 6708 C C . LYS A 1 858 ? -14.19902 9.19734 99.86857 1.000 42.52664 1213 LYS A C 1
ATOM 6709 O O . LYS A 1 858 ? -14.09561 8.87157 101.05691 1.000 44.21517 1213 LYS A O 1
ATOM 6715 N N . LEU A 1 859 ? -14.82666 10.29550 99.46155 1.000 40.52123 1214 LEU A N 1
ATOM 6716 C CA . LEU A 1 859 ? -15.34435 11.32253 100.35799 1.000 40.51829 1214 LEU A CA 1
ATOM 6717 C C . LEU A 1 859 ? -16.86353 11.37370 100.27695 1.000 45.85009 1214 LEU A C 1
ATOM 6718 O O . LEU A 1 859 ? -17.41787 11.57930 99.19212 1.000 40.34635 1214 LEU A O 1
ATOM 6723 N N . ILE A 1 860 ? -17.53261 11.13035 101.40147 1.000 41.49649 1215 ILE A N 1
ATOM 6724 C CA . ILE A 1 860 ? -18.98456 11.25127 101.48944 1.000 42.15998 1215 ILE A CA 1
ATOM 6725 C C . ILE A 1 860 ? -19.29739 12.55183 102.21435 1.000 48.62305 1215 ILE A C 1
ATOM 6726 O O . ILE A 1 860 ? -18.89856 12.73877 103.37062 1.000 47.43335 1215 ILE A O 1
ATOM 6731 N N . ASP A 1 861 ? -20.01399 13.44990 101.54435 1.000 48.31710 1216 ASP A N 1
ATOM 6732 C CA . ASP A 1 861 ? -20.29103 14.78502 102.06721 1.000 48.96375 1216 ASP A CA 1
ATOM 6733 C C . ASP A 1 861 ? -21.79859 15.00230 102.09916 1.000 59.21737 1216 ASP A C 1
ATOM 6734 O O . ASP A 1 861 ? -22.43291 15.14466 101.04705 1.000 49.51193 1216 ASP A O 1
ATOM 6739 N N . LYS A 1 862 ? -22.36848 15.03006 103.30083 1.000 61.52408 1217 LYS A N 1
ATOM 6740 C CA . LYS A 1 862 ? -23.73628 15.48548 103.50664 1.000 64.98708 1217 LYS A CA 1
ATOM 6741 C C . LYS A 1 862 ? -23.67848 16.84582 104.18678 1.000 67.45509 1217 LYS A C 1
ATOM 6742 O O . LYS A 1 862 ? -23.03641 16.99302 105.23371 1.000 74.87654 1217 LYS A O 1
ATOM 6748 N N . GLY A 1 863 ? -24.32675 17.83489 103.57462 1.000 72.08814 1218 GLY A N 1
ATOM 6749 C CA . GLY A 1 863 ? -24.28787 19.20932 104.03983 1.000 71.96385 1218 GLY A CA 1
ATOM 6750 C C . GLY A 1 863 ? -24.54256 19.38366 105.52147 1.000 74.39208 1218 GLY A C 1
ATOM 6751 O O . GLY A 1 863 ? -25.43527 18.74614 106.08873 1.000 72.93442 1218 GLY A O 1
ATOM 6752 N N . GLY A 1 864 ? -23.74932 20.23875 106.16346 1.000 76.40582 1219 GLY A N 1
ATOM 6753 C CA . GLY A 1 864 ? -23.92008 20.50077 107.57723 1.000 68.79408 1219 GLY A CA 1
ATOM 6754 C C . GLY A 1 864 ? -23.42126 19.41851 108.50618 1.000 69.23816 1219 GLY A C 1
ATOM 6755 O O . GLY A 1 864 ? -23.59748 19.54241 109.72222 1.000 68.03765 1219 GLY A O 1
ATOM 6756 N N . TYR A 1 865 ? -22.80597 18.36175 107.98040 1.000 66.15809 1220 TYR A N 1
ATOM 6757 C CA . TYR A 1 865 ? -22.27643 17.28013 108.79519 1.000 65.01792 1220 TYR A CA 1
ATOM 6758 C C . TYR A 1 865 ? -20.77111 17.16121 108.60625 1.000 66.34952 1220 TYR A C 1
ATOM 6759 O O . TYR A 1 865 ? -20.19410 17.67962 107.64425 1.000 66.89815 1220 TYR A O 1
ATOM 6768 N N . ARG A 1 866 ? -20.14526 16.46714 109.54889 1.000 63.56254 1221 ARG A N 1
ATOM 6769 C CA . ARG A 1 866 ? -18.75674 16.07609 109.38207 1.000 62.10379 1221 ARG A CA 1
ATOM 6770 C C . ARG A 1 866 ? -18.61902 15.20462 108.13363 1.000 53.33106 1221 ARG A C 1
ATOM 6771 O O . ARG A 1 866 ? -19.49146 14.37257 107.85585 1.000 44.53121 1221 ARG A O 1
ATOM 6779 N N . PRO A 1 867 ? -17.56124 15.38153 107.34958 1.000 46.45602 1222 PRO A N 1
ATOM 6780 C CA . PRO A 1 867 ? -17.34333 14.49748 106.19918 1.000 47.41169 1222 PRO A CA 1
ATOM 6781 C C . PRO A 1 867 ? -16.94509 13.09312 106.62900 1.000 49.15654 1222 PRO A C 1
ATOM 6782 O O . PRO A 1 867 ? -16.37204 12.88419 107.70121 1.000 50.68526 1222 PRO A O 1
ATOM 6786 N N . LEU A 1 868 ? -17.28249 12.11351 105.78370 1.000 41.72064 1223 LEU A N 1
ATOM 6787 C CA . LEU A 1 868 ? -16.84306 10.73057 105.96753 1.000 46.01688 1223 LEU A CA 1
ATOM 6788 C C . LEU A 1 868 ? -15.85356 10.41402 104.85527 1.000 46.04826 1223 LEU A C 1
ATOM 6789 O O . LEU A 1 868 ? -16.24393 10.27094 103.69203 1.000 46.61123 1223 LEU A O 1
ATOM 6794 N N . ARG A 1 869 ? -14.57974 10.29188 105.21003 1.000 43.25514 1224 ARG A N 1
ATOM 6795 C CA . ARG A 1 869 ? -13.51973 10.09358 104.23410 1.000 43.01911 1224 ARG A CA 1
ATOM 6796 C C . ARG A 1 869 ? -12.81164 8.76383 104.45623 1.000 48.44728 1224 ARG A C 1
ATOM 6797 O O . ARG A 1 869 ? -12.32192 8.49325 105.55873 1.000 43.70641 1224 ARG A O 1
ATOM 6805 N N . TRP A 1 870 ? -12.71826 7.96791 103.39443 1.000 37.81697 1225 TRP A N 1
ATOM 6806 C CA . TRP A 1 870 ? -11.86443 6.79060 103.33775 1.000 36.26638 1225 TRP A CA 1
ATOM 6807 C C . TRP A 1 870 ? -10.59975 7.14050 102.56519 1.000 46.63748 1225 TRP A C 1
ATOM 6808 O O . TRP A 1 870 ? -10.67137 7.77860 101.50868 1.000 39.82352 1225 TRP A O 1
ATOM 6819 N N . ARG A 1 871 ? -9.44880 6.72765 103.08790 1.000 39.56211 1226 ARG A N 1
ATOM 6820 C CA . ARG A 1 871 ? -8.19168 6.83882 102.36442 1.000 36.54155 1226 ARG A CA 1
ATOM 6821 C C . ARG A 1 871 ? -7.62079 5.44838 102.12303 1.000 38.25752 1226 ARG A C 1
ATOM 6822 O O . ARG A 1 871 ? -7.85808 4.51759 102.89742 1.000 38.31338 1226 ARG A O 1
ATOM 6830 N N . TYR A 1 872 ? -6.86912 5.31781 101.03191 1.000 39.29214 1227 TYR A N 1
ATOM 6831 C CA . TYR A 1 872 ? -6.37581 4.02685 100.57419 1.000 37.18039 1227 TYR A CA 1
ATOM 6832 C C . TYR A 1 872 ? -4.91008 4.14029 100.18957 1.000 38.85812 1227 TYR A C 1
ATOM 6833 O O . TYR A 1 872 ? -4.52482 5.04379 99.44278 1.000 38.74034 1227 TYR A O 1
ATOM 6842 N N . ARG A 1 873 ? -4.10398 3.21467 100.69385 1.000 35.98903 1228 ARG A N 1
ATOM 6843 C CA . ARG A 1 873 ? -2.67673 3.15288 100.41042 1.000 41.56717 1228 ARG A CA 1
ATOM 6844 C C . ARG A 1 873 ? -2.37838 1.94277 99.52698 1.000 38.80778 1228 ARG A C 1
ATOM 6845 O O . ARG A 1 873 ? -2.99677 0.88447 99.68078 1.000 35.80284 1228 ARG A O 1
ATOM 6853 N N . TRP A 1 874 ? -1.41458 2.08850 98.61961 1.000 36.05968 1229 TRP A N 1
ATOM 6854 C CA . TRP A 1 874 ? -1.14333 1.07123 97.61761 1.000 38.85761 1229 TRP A CA 1
ATOM 6855 C C . TRP A 1 874 ? 0.35370 0.85014 97.49180 1.000 39.06696 1229 TRP A C 1
ATOM 6856 O O . TRP A 1 874 ? 1.14445 1.76849 97.69508 1.000 42.15071 1229 TRP A O 1
ATOM 6867 N N . ASP A 1 875 ? 0.74063 -0.37527 97.13557 1.000 42.83554 1230 ASP A N 1
ATOM 6868 C CA . ASP A 1 875 ? 2.13178 -0.65706 96.82548 1.000 41.98248 1230 ASP A CA 1
ATOM 6869 C C . ASP A 1 875 ? 2.34531 -0.59169 95.31446 1.000 44.10414 1230 ASP A C 1
ATOM 6870 O O . ASP A 1 875 ? 1.43147 -0.29780 94.53752 1.000 40.04883 1230 ASP A O 1
ATOM 6875 N N . ALA A 1 876 ? 3.58210 -0.86645 94.89727 1.000 44.99402 1231 ALA A N 1
ATOM 6876 C CA . ALA A 1 876 ? 3.94154 -0.71233 93.49276 1.000 39.99218 1231 ALA A CA 1
ATOM 6877 C C . ALA A 1 876 ? 3.16555 -1.66620 92.59455 1.000 42.57806 1231 ALA A C 1
ATOM 6878 O O . ALA A 1 876 ? 2.96265 -1.36986 91.41199 1.000 47.99099 1231 ALA A O 1
ATOM 6880 N N . ARG A 1 877 ? 2.72257 -2.80519 93.12394 1.000 43.63511 1232 ARG A N 1
ATOM 6881 C CA . ARG A 1 877 ? 1.94385 -3.76565 92.34763 1.000 38.52481 1232 ARG A CA 1
ATOM 6882 C C . ARG A 1 877 ? 0.44903 -3.47784 92.38641 1.000 42.34218 1232 ARG A C 1
ATOM 6883 O O . ARG A 1 877 ? -0.34313 -4.32439 91.95801 1.000 35.58979 1232 ARG A O 1
ATOM 6891 N N . SER A 1 878 ? 0.05369 -2.30424 92.88464 1.000 37.47797 1233 SER A N 1
ATOM 6892 C CA . SER A 1 878 ? -1.35378 -1.91389 92.98657 1.000 39.47991 1233 SER A CA 1
ATOM 6893 C C . SER A 1 878 ? -2.13758 -2.86180 93.89396 1.000 36.85229 1233 SER A C 1
ATOM 6894 O O . SER A 1 878 ? -3.27951 -3.22694 93.60818 1.000 36.42188 1233 SER A O 1
ATOM 6897 N N . GLN A 1 879 ? -1.52291 -3.25229 95.00548 1.000 37.10362 1234 GLN A N 1
ATOM 6898 C CA . GLN A 1 879 ? -2.20168 -3.99411 96.05816 1.000 39.28574 1234 GLN A CA 1
ATOM 6899 C C . GLN A 1 879 ? -2.54583 -3.03210 97.18719 1.000 37.33827 1234 GLN A C 1
ATOM 6900 O O . GLN A 1 879 ? -1.70959 -2.21483 97.58387 1.000 37.90939 1234 GLN A O 1
ATOM 6906 N N . LEU A 1 880 ? -3.77898 -3.11626 97.68240 1.000 34.85236 1235 LEU A N 1
ATOM 6907 C CA . LEU A 1 880 ? -4.23898 -2.26056 98.77122 1.000 34.00676 1235 LEU A CA 1
ATOM 6908 C C . LEU A 1 880 ? -3.51968 -2.66393 100.05175 1.000 36.36558 1235 LEU A C 1
ATOM 6909 O O . LEU A 1 880 ? -3.88739 -3.64420 100.70309 1.000 36.51316 1235 LEU A O 1
ATOM 6914 N N . THR A 1 881 ? -2.49887 -1.89644 100.43223 1.000 35.41831 1236 THR A N 1
ATOM 6915 C CA . THR A 1 881 ? -1.73091 -2.19909 101.63360 1.000 43.41243 1236 THR A CA 1
ATOM 6916 C C . THR A 1 881 ? -2.25354 -1.49795 102.87884 1.000 38.76800 1236 THR A C 1
ATOM 6917 O O . THR A 1 881 ? -1.94082 -1.93328 103.99155 1.000 42.17838 1236 THR A O 1
ATOM 6921 N N . GLY A 1 882 ? -3.03067 -0.43548 102.72870 1.000 44.71677 1237 GLY A N 1
ATOM 6922 C CA . GLY A 1 882 ? -3.47289 0.34214 103.87328 1.000 44.21026 1237 GLY A CA 1
ATOM 6923 C C . GLY A 1 882 ? -4.82905 0.94999 103.61573 1.000 48.47650 1237 GLY A C 1
ATOM 6924 O O . GLY A 1 882 ? -5.18124 1.27261 102.47674 1.000 45.86365 1237 GLY A O 1
ATOM 6925 N N . LEU A 1 883 ? -5.60658 1.08900 104.68635 1.000 37.42590 1238 LEU A N 1
ATOM 6926 C CA . LEU A 1 883 ? -6.94094 1.67081 104.60335 1.000 39.71554 1238 LEU A CA 1
ATOM 6927 C C . LEU A 1 883 ? -7.19855 2.50518 105.84950 1.000 46.41476 1238 LEU A C 1
ATOM 6928 O O . LEU A 1 883 ? -6.93066 2.04984 106.96541 1.000 41.37590 1238 LEU A O 1
ATOM 6933 N N . GLU A 1 884 ? -7.73389 3.70980 105.66007 1.000 37.23700 1239 GLU A N 1
ATOM 6934 C CA . GLU A 1 884 ? -8.10604 4.59771 106.75413 1.000 37.96745 1239 GLU A CA 1
ATOM 6935 C C . GLU A 1 884 ? -9.61321 4.79493 106.72750 1.000 41.80250 1239 GLU A C 1
ATOM 6936 O O . GLU A 1 884 ? -10.17142 5.17340 105.69479 1.000 37.14125 1239 GLU A O 1
ATOM 6942 N N . THR A 1 885 ? -10.27020 4.52509 107.85231 1.000 41.70089 1240 THR A N 1
ATOM 6943 C CA . THR A 1 885 ? -11.72199 4.62906 107.92854 1.000 38.58724 1240 THR A CA 1
ATOM 6944 C C . THR A 1 885 ? -12.13454 6.06536 108.21870 1.000 41.47956 1240 THR A C 1
ATOM 6945 O O . THR A 1 885 ? -11.30762 6.90482 108.58759 1.000 39.09083 1240 THR A O 1
ATOM 6949 N N . PRO A 1 886 ? -13.42136 6.38777 108.05255 1.000 40.64202 1241 PRO A N 1
ATOM 6950 C CA . PRO A 1 886 ? -13.88133 7.74614 108.38505 1.000 40.98598 1241 PRO A CA 1
ATOM 6951 C C . PRO A 1 886 ? -13.67594 8.11970 109.83794 1.000 52.30026 1241 PRO A C 1
ATOM 6952 O O . PRO A 1 886 ? -13.62546 9.31611 110.15228 1.000 44.74051 1241 PRO A O 1
ATOM 6956 N N . GLU A 1 887 ? -13.57738 7.14098 110.73425 1.000 45.76795 1242 GLU A N 1
ATOM 6957 C CA . GLU A 1 887 ? -13.36265 7.39705 112.14723 1.000 47.91551 1242 GLU A CA 1
ATOM 6958 C C . GLU A 1 887 ? -11.88858 7.36733 112.52455 1.000 47.67229 1242 GLU A C 1
ATOM 6959 O O . GLU A 1 887 ? -11.57045 7.38401 113.71670 1.000 47.53709 1242 GLU A O 1
ATOM 6965 N N . GLY A 1 888 ? -10.98676 7.31285 111.54242 1.000 44.17356 1243 GLY A N 1
ATOM 6966 C CA . GLY A 1 888 ? -9.56033 7.36994 111.79517 1.000 46.39841 1243 GLY A CA 1
ATOM 6967 C C . GLY A 1 888 ? -8.87864 6.04627 112.06460 1.000 46.69156 1243 GLY A C 1
ATOM 6968 O O . GLY A 1 888 ? -7.66746 6.03123 112.32319 1.000 44.77537 1243 GLY A O 1
ATOM 6969 N N . GLU A 1 889 ? -9.61136 4.94147 112.04163 1.000 42.39265 1244 GLU A N 1
ATOM 6970 C CA . GLU A 1 889 ? -9.00648 3.63579 112.25981 1.000 44.41724 1244 GLU A CA 1
ATOM 6971 C C . GLU A 1 889 ? -8.19276 3.21391 111.04045 1.000 44.25194 1244 GLU A C 1
ATOM 6972 O O . GLU A 1 889 ? -8.60752 3.41536 109.89702 1.000 44.91657 1244 GLU A O 1
ATOM 6978 N N . ARG A 1 890 ? -7.02793 2.62226 111.28798 1.000 40.47405 1245 ARG A N 1
ATOM 6979 C CA . ARG A 1 890 ? -6.10523 2.23833 110.22913 1.000 44.49614 1245 ARG A CA 1
ATOM 6980 C C . ARG A 1 890 ? -5.94617 0.72769 110.18129 1.000 51.88666 1245 ARG A C 1
ATOM 6981 O O . ARG A 1 890 ? -5.68172 0.08793 111.20784 1.000 46.31584 1245 ARG A O 1
ATOM 6989 N N . ARG A 1 891 ? -6.09680 0.17075 108.98102 1.000 38.80657 1246 ARG A N 1
ATOM 6990 C CA . ARG A 1 891 ? -5.87708 -1.24407 108.71899 1.000 46.08056 1246 ARG A CA 1
ATOM 6991 C C . ARG A 1 891 ? -4.70118 -1.41324 107.76544 1.000 42.99736 1246 ARG A C 1
ATOM 6992 O O . ARG A 1 891 ? -4.45945 -0.57263 106.89159 1.000 43.20678 1246 ARG A O 1
ATOM 7000 N N . GLU A 1 892 ? -3.98040 -2.51644 107.93253 1.000 42.37702 1247 GLU A N 1
ATOM 7001 C CA . GLU A 1 892 ? -2.84784 -2.85178 107.08179 1.000 43.48538 1247 GLU A CA 1
ATOM 7002 C C . GLU A 1 892 ? -3.01507 -4.26635 106.53960 1.000 40.24240 1247 GLU A C 1
ATOM 7003 O O . GLU A 1 892 ? -3.38335 -5.18459 107.27733 1.000 40.63428 1247 GLU A O 1
ATOM 7009 N N . TYR A 1 893 ? -2.76243 -4.43122 105.24136 1.000 37.29245 1248 TYR A N 1
ATOM 7010 C CA . TYR A 1 893 ? -2.91499 -5.70968 104.56275 1.000 36.78859 1248 TYR A CA 1
ATOM 7011 C C . TYR A 1 893 ? -1.58531 -6.12898 103.95150 1.000 39.08956 1248 TYR A C 1
ATOM 7012 O O . TYR A 1 893 ? -0.87189 -5.30413 103.37328 1.000 39.02272 1248 TYR A O 1
ATOM 7021 N N . LYS A 1 894 ? -1.25428 -7.41310 104.08547 1.000 37.21476 1249 LYS A N 1
ATOM 7022 C CA . LYS A 1 894 ? -0.02691 -7.97026 103.53526 1.000 39.84002 1249 LYS A CA 1
ATOM 7023 C C . LYS A 1 894 ? -0.35306 -9.13200 102.60870 1.000 36.90907 1249 LYS A C 1
ATOM 7024 O O . LYS A 1 894 ? -1.37088 -9.81077 102.77362 1.000 37.21497 1249 LYS A O 1
ATOM 7030 N N . TYR A 1 895 ? 0.53418 -9.35898 101.63807 1.000 36.89979 1250 TYR A N 1
ATOM 7031 C CA . TYR A 1 895 ? 0.27871 -10.24632 100.51193 1.000 36.27965 1250 TYR A CA 1
ATOM 7032 C C . TYR A 1 895 ? 1.50587 -11.09990 100.21316 1.000 36.84973 1250 TYR A C 1
ATOM 7033 O O . TYR A 1 895 ? 2.64095 -10.63034 100.34449 1.000 37.53660 1250 TYR A O 1
ATOM 7042 N N . ASP A 1 896 ? 1.28074 -12.33763 99.78676 1.000 36.62809 1251 ASP A N 1
ATOM 7043 C CA . ASP A 1 896 ? 2.36899 -13.23815 99.42071 1.000 41.79958 1251 ASP A CA 1
ATOM 7044 C C . ASP A 1 896 ? 2.82761 -12.89720 97.99875 1.000 41.51121 1251 ASP A C 1
ATOM 7045 O O . ASP A 1 896 ? 2.24397 -12.04340 97.33068 1.000 37.41815 1251 ASP A O 1
ATOM 7050 N N . PRO A 1 897 ? 3.88993 -13.54149 97.49543 1.000 43.51982 1252 PRO A N 1
ATOM 7051 C CA . PRO A 1 897 ? 4.37185 -13.20431 96.14396 1.000 38.51541 1252 PRO A CA 1
ATOM 7052 C C . PRO A 1 897 ? 3.36543 -13.42767 95.02160 1.000 43.37573 1252 PRO A C 1
ATOM 7053 O O . PRO A 1 897 ? 3.65545 -13.04035 93.88498 1.000 42.05059 1252 PRO A O 1
ATOM 7057 N N . PHE A 1 898 ? 2.21014 -14.03088 95.28936 1.000 41.47432 1253 PHE A N 1
ATOM 7058 C CA . PHE A 1 898 ? 1.21650 -14.29331 94.25763 1.000 38.11637 1253 PHE A CA 1
ATOM 7059 C C . PHE A 1 898 ? -0.03609 -13.44148 94.41589 1.000 36.52768 1253 PHE A C 1
ATOM 7060 O O . PHE A 1 898 ? -1.06599 -13.75020 93.81490 1.000 35.34892 1253 PHE A O 1
ATOM 7068 N N . GLY A 1 899 ? 0.02466 -12.38169 95.21582 1.000 39.82552 1254 GLY A N 1
ATOM 7069 C CA . GLY A 1 899 ? -1.12938 -11.52940 95.41602 1.000 38.30915 1254 GLY A CA 1
ATOM 7070 C C . GLY A 1 899 ? -2.19641 -12.08056 96.33395 1.000 41.12791 1254 GLY A C 1
ATOM 7071 O O . GLY A 1 899 ? -3.28059 -11.49112 96.42271 1.000 37.43185 1254 GLY A O 1
ATOM 7072 N N . ARG A 1 900 ? -1.93126 -13.18868 97.01809 1.000 35.97414 1255 ARG A N 1
ATOM 7073 C CA . ARG A 1 900 ? -2.87038 -13.72025 97.99437 1.000 38.86503 1255 ARG A CA 1
ATOM 7074 C C . ARG A 1 900 ? -2.68165 -12.98147 99.31258 1.000 37.85225 1255 ARG A C 1
ATOM 7075 O O . ARG A 1 900 ? -1.57807 -12.97094 99.87142 1.000 35.52977 1255 ARG A O 1
ATOM 7083 N N . ARG A 1 901 ? -3.75042 -12.35172 99.79835 1.000 34.70729 1256 ARG A N 1
ATOM 7084 C CA . ARG A 1 901 ? -3.68412 -11.63361 101.06287 1.000 34.82000 1256 ARG A CA 1
ATOM 7085 C C . ARG A 1 901 ? -3.52357 -12.63148 102.20344 1.000 37.19873 1256 ARG A C 1
ATOM 7086 O O . ARG A 1 901 ? -4.37046 -13.50729 102.40347 1.000 35.41735 1256 ARG A O 1
ATOM 7094 N N . ILE A 1 902 ? -2.43108 -12.49708 102.95602 1.000 36.34870 1257 ILE A N 1
ATOM 7095 C CA . ILE A 1 902 ? -2.14338 -13.43840 104.02790 1.000 39.68391 1257 ILE A CA 1
ATOM 7096 C C . ILE A 1 902 ? -2.41683 -12.87223 105.41275 1.000 39.13043 1257 ILE A C 1
ATOM 7097 O O . ILE A 1 902 ? -2.46756 -13.65037 106.37898 1.000 38.41307 1257 ILE A O 1
ATOM 7102 N N . SER A 1 903 ? -2.61999 -11.56315 105.54825 1.000 37.59863 1258 SER A N 1
ATOM 7103 C CA . SER A 1 903 ? -2.87411 -11.01951 106.87648 1.000 41.61909 1258 SER A CA 1
ATOM 7104 C C . SER A 1 903 ? -3.63741 -9.70756 106.79615 1.000 38.99395 1258 SER A C 1
ATOM 7105 O O . SER A 1 903 ? -3.58964 -8.97978 105.79964 1.000 37.18330 1258 SER A O 1
ATOM 7108 N N . LYS A 1 904 ? -4.31808 -9.41222 107.89555 1.000 43.14872 1259 LYS A N 1
ATOM 7109 C CA . LYS A 1 904 ? -5.03203 -8.16313 108.10171 1.000 41.91899 1259 LYS A CA 1
ATOM 7110 C C . LYS A 1 904 ? -4.79608 -7.74464 109.54377 1.000 43.08033 1259 LYS A C 1
ATOM 7111 O O . LYS A 1 904 ? -4.92714 -8.56763 110.45539 1.000 41.65571 1259 LYS A O 1
ATOM 7117 N N . ARG A 1 905 ? -4.41653 -6.48641 109.74935 1.000 44.73412 1260 ARG A N 1
ATOM 7118 C CA . ARG A 1 905 ? -4.12796 -5.97739 111.08451 1.000 43.58868 1260 ARG A CA 1
ATOM 7119 C C . ARG A 1 905 ? -4.72012 -4.58552 111.24340 1.000 49.27888 1260 ARG A C 1
ATOM 7120 O O . ARG A 1 905 ? -4.78365 -3.80835 110.28735 1.000 43.85831 1260 ARG A O 1
ATOM 7128 N N . CYS A 1 906 ? -5.14378 -4.27570 112.46450 1.000 41.41220 1261 CYS A N 1
ATOM 7129 C CA . CYS A 1 906 ? -5.48486 -2.91497 112.85394 1.000 47.14203 1261 CYS A CA 1
ATOM 7130 C C . CYS A 1 906 ? -4.31006 -2.35078 113.64348 1.000 47.00210 1261 CYS A C 1
ATOM 7131 O O . CYS A 1 906 ? -3.88593 -2.94451 114.63897 1.000 45.18189 1261 CYS A O 1
ATOM 7134 N N . THR A 1 907 ? -3.76845 -1.22697 113.18270 1.000 42.19163 1262 THR A N 1
ATOM 7135 C CA . THR A 1 907 ? -2.50196 -0.72021 113.68840 1.000 43.42778 1262 THR A CA 1
ATOM 7136 C C . THR A 1 907 ? -2.63874 0.38395 114.73564 1.000 46.74242 1262 THR A C 1
ATOM 7137 O O . THR A 1 907 ? -1.64544 0.70773 115.39206 1.000 44.94303 1262 THR A O 1
ATOM 7141 N N . ASN A 1 908 ? -3.82523 0.97494 114.91547 1.000 50.16599 1263 ASN A N 1
ATOM 7142 C CA . ASN A 1 908 ? -3.95562 2.05681 115.88535 1.000 53.26644 1263 ASN A CA 1
ATOM 7143 C C . ASN A 1 908 ? -5.22065 1.96678 116.73249 1.000 49.16305 1263 ASN A C 1
ATOM 7144 O O . ASN A 1 908 ? -5.56063 2.94217 117.41305 1.000 52.38785 1263 ASN A O 1
ATOM 7149 N N . ARG A 1 909 ? -5.91855 0.83664 116.72923 1.000 47.66147 1264 ARG A N 1
ATOM 7150 C CA . ARG A 1 909 ? -7.06377 0.62421 117.60378 1.000 56.29159 1264 ARG A CA 1
ATOM 7151 C C . ARG A 1 909 ? -6.95965 -0.76472 118.21011 1.000 56.36577 1264 ARG A C 1
ATOM 7152 O O . ARG A 1 909 ? -6.27442 -1.64351 117.68244 1.000 62.58915 1264 ARG A O 1
ATOM 7160 N N . ASP A 1 910 ? -7.65343 -0.95688 119.33166 1.000 64.75495 1265 ASP A N 1
ATOM 7161 C CA . ASP A 1 910 ? -7.62613 -2.23050 120.05178 1.000 65.16031 1265 ASP A CA 1
ATOM 7162 C C . ASP A 1 910 ? -8.61285 -3.19915 119.40121 1.000 70.00830 1265 ASP A C 1
ATOM 7163 O O . ASP A 1 910 ? -9.67670 -3.52158 119.93392 1.000 77.96119 1265 ASP A O 1
ATOM 7168 N N . ARG A 1 911 ? -8.23685 -3.67135 118.21751 1.000 59.01049 1266 ARG A N 1
ATOM 7169 C CA . ARG A 1 911 ? -9.10732 -4.56090 117.47163 1.000 63.31548 1266 ARG A CA 1
ATOM 7170 C C . ARG A 1 911 ? -8.32026 -5.75620 116.95710 1.000 62.17568 1266 ARG A C 1
ATOM 7171 O O . ARG A 1 911 ? -7.14010 -5.62984 116.61626 1.000 64.45150 1266 ARG A O 1
ATOM 7179 N N . PRO A 1 912 ? -8.95055 -6.92530 116.88168 1.000 58.49462 1267 PRO A N 1
ATOM 7180 C CA . PRO A 1 912 ? -8.22304 -8.13673 116.48570 1.000 60.42310 1267 PRO A CA 1
ATOM 7181 C C . PRO A 1 912 ? -7.91338 -8.15057 114.99577 1.000 53.35905 1267 PRO A C 1
ATOM 7182 O O . PRO A 1 912 ? -8.44738 -7.37514 114.20112 1.000 55.41452 1267 PRO A O 1
ATOM 7186 N N . GLY A 1 913 ? -7.01928 -9.06046 114.62366 1.000 51.81278 1268 GLY A N 1
ATOM 7187 C CA . GLY A 1 913 ? -6.63537 -9.21591 113.23598 1.000 42.57964 1268 GLY A CA 1
ATOM 7188 C C . GLY A 1 913 ? -7.01835 -10.57128 112.68402 1.000 44.94468 1268 GLY A C 1
ATOM 7189 O O . GLY A 1 913 ? -7.73198 -11.33386 113.34435 1.000 44.62718 1268 GLY A O 1
ATOM 7190 N N . THR A 1 914 ? -6.54357 -10.88224 111.47802 1.000 42.60178 1269 THR A N 1
ATOM 7191 C CA . THR A 1 914 ? -6.85598 -12.14070 110.81599 1.000 44.00536 1269 THR A CA 1
ATOM 7192 C C . THR A 1 914 ? -5.66437 -12.58647 109.98204 1.000 41.30684 1269 THR A C 1
ATOM 7193 O O . THR A 1 914 ? -5.05772 -11.77991 109.27536 1.000 41.59594 1269 THR A O 1
ATOM 7197 N N . ASP A 1 915 ? -5.33609 -13.87043 110.06694 1.000 42.35440 1270 ASP A N 1
ATOM 7198 C CA . ASP A 1 915 ? -4.40450 -14.50065 109.14611 1.000 39.59380 1270 ASP A CA 1
ATOM 7199 C C . ASP A 1 915 ? -5.18437 -15.37140 108.17258 1.000 38.84107 1270 ASP A C 1
ATOM 7200 O O . ASP A 1 915 ? -6.26777 -15.86792 108.49119 1.000 38.82164 1270 ASP A O 1
ATOM 7205 N N . PHE A 1 916 ? -4.62916 -15.55014 106.97842 1.000 38.28903 1271 PHE A N 1
ATOM 7206 C CA . PHE A 1 916 ? -5.31949 -16.25429 105.90553 1.000 37.53171 1271 PHE A CA 1
ATOM 7207 C C . PHE A 1 916 ? -4.41911 -17.33212 105.33150 1.000 37.73012 1271 PHE A C 1
ATOM 7208 O O . PHE A 1 916 ? -3.27712 -17.05421 104.95337 1.000 43.11193 1271 PHE A O 1
ATOM 7216 N N . HIS A 1 917 ? -4.93939 -18.55186 105.25200 1.000 37.80474 1272 HIS A N 1
ATOM 7217 C CA . HIS A 1 917 ? -4.24544 -19.65218 104.60212 1.000 37.95929 1272 HIS A CA 1
ATOM 7218 C C . HIS A 1 917 ? -4.91346 -19.95653 103.26921 1.000 37.03783 1272 HIS A C 1
ATOM 7219 O O . HIS A 1 917 ? -6.13922 -19.86334 103.14312 1.000 36.54525 1272 HIS A O 1
ATOM 7226 N N . TRP A 1 918 ? -4.10516 -20.34076 102.28475 1.000 36.89122 1273 TRP A N 1
ATOM 7227 C CA . TRP A 1 918 ? -4.59396 -20.60884 100.94125 1.000 39.05051 1273 TRP A CA 1
ATOM 7228 C C . TRP A 1 918 ? -4.14468 -21.99026 100.48435 1.000 42.61523 1273 TRP A C 1
ATOM 7229 O O . TRP A 1 918 ? -3.14167 -22.53620 100.95321 1.000 37.69183 1273 TRP A O 1
ATOM 7240 N N . ASN A 1 919 ? -4.92369 -22.55277 99.56593 1.000 35.88926 1274 ASN A N 1
ATOM 7241 C CA . ASN A 1 919 ? -4.51208 -23.67695 98.73405 1.000 36.02205 1274 ASN A CA 1
ATOM 7242 C C . ASN A 1 919 ? -4.62863 -23.18320 97.30013 1.000 35.15844 1274 ASN A C 1
ATOM 7243 O O . ASN A 1 919 ? -5.74302 -23.00135 96.79856 1.000 34.85311 1274 ASN A O 1
ATOM 7248 N N . GLY A 1 920 ? -3.49762 -22.95489 96.64023 1.000 35.22774 1275 GLY A N 1
ATOM 7249 C CA . GLY A 1 920 ? -3.57819 -22.42849 95.28587 1.000 36.40720 1275 GLY A CA 1
ATOM 7250 C C . GLY A 1 920 ? -4.27647 -21.08390 95.29712 1.000 38.12853 1275 GLY A C 1
ATOM 7251 O O . GLY A 1 920 ? -3.87891 -20.16347 96.01726 1.000 35.21864 1275 GLY A O 1
ATOM 7252 N N . ASP A 1 921 ? -5.33205 -20.95979 94.49406 1.000 35.68616 1276 ASP A N 1
ATOM 7253 C CA . ASP A 1 921 ? -6.11380 -19.72896 94.41057 1.000 33.40138 1276 ASP A CA 1
ATOM 7254 C C . ASP A 1 921 ? -7.27569 -19.67173 95.39491 1.000 36.31807 1276 ASP A C 1
ATOM 7255 O O . ASP A 1 921 ? -8.00489 -18.67655 95.39909 1.000 35.20839 1276 ASP A O 1
ATOM 7260 N N . GLN A 1 922 ? -7.48652 -20.70460 96.20898 1.000 33.04970 1277 GLN A N 1
ATOM 7261 C CA . GLN A 1 922 ? -8.62126 -20.75552 97.12709 1.000 36.88344 1277 GLN A CA 1
ATOM 7262 C C . GLN A 1 922 ? -8.21430 -20.31603 98.52511 1.000 38.65081 1277 GLN A C 1
ATOM 7263 O O . GLN A 1 922 ? -7.20745 -20.78930 99.06302 1.000 35.04351 1277 GLN A O 1
ATOM 7269 N N . LEU A 1 923 ? -9.01974 -19.44052 99.11920 1.000 37.25968 1278 LEU A N 1
ATOM 7270 C CA . LEU A 1 923 ? -8.86488 -19.07647 100.52256 1.000 41.09746 1278 LEU A CA 1
ATOM 7271 C C . LEU A 1 923 ? -9.45463 -20.20259 101.36066 1.000 37.76456 1278 LEU A C 1
ATOM 7272 O O . LEU A 1 923 ? -10.66550 -20.44273 101.32996 1.000 44.60339 1278 LEU A O 1
ATOM 7277 N N . THR A 1 924 ? -8.60375 -20.91293 102.09309 1.000 35.62537 1279 THR A N 1
ATOM 7278 C CA . THR A 1 924 ? -9.06814 -22.08416 102.82405 1.000 40.43688 1279 THR A CA 1
ATOM 7279 C C . THR A 1 924 ? -9.20511 -21.85723 104.32389 1.000 37.08878 1279 THR A C 1
ATOM 7280 O O . THR A 1 924 ? -9.94453 -22.60284 104.97056 1.000 42.04641 1279 THR A O 1
ATOM 7284 N N . GLU A 1 925 ? -8.54193 -20.84564 104.88951 1.000 37.24102 1280 GLU A N 1
ATOM 7285 C CA . GLU A 1 925 ? -8.60119 -20.62072 106.33044 1.000 38.38314 1280 GLU A CA 1
ATOM 7286 C C . GLU A 1 925 ? -8.54040 -19.13355 106.63849 1.000 44.20151 1280 GLU A C 1
ATOM 7287 O O . GLU A 1 925 ? -7.68988 -18.41619 106.10044 1.000 39.99438 1280 GLU A O 1
ATOM 7293 N N . GLU A 1 926 ? -9.43384 -18.68090 107.50936 1.000 40.34897 1281 GLU A N 1
ATOM 7294 C CA . GLU A 1 926 ? -9.29057 -17.39509 108.17491 1.000 41.51906 1281 GLU A CA 1
ATOM 7295 C C . GLU A 1 926 ? -8.99511 -17.68487 109.63692 1.000 44.69767 1281 GLU A C 1
ATOM 7296 O O . GLU A 1 926 ? -9.74487 -18.41307 110.29515 1.000 47.09839 1281 GLU A O 1
ATOM 7302 N N . ILE A 1 927 ? -7.88197 -17.14842 110.12136 1.000 45.25325 1282 ILE A N 1
ATOM 7303 C CA . ILE A 1 927 ? -7.37393 -17.44944 111.45591 1.000 42.49196 1282 ILE A CA 1
ATOM 7304 C C . ILE A 1 927 ? -7.43533 -16.17419 112.28463 1.000 43.09130 1282 ILE A C 1
ATOM 7305 O O . ILE A 1 927 ? -6.73360 -15.20552 111.96501 1.000 41.03564 1282 ILE A O 1
ATOM 7310 N N . PRO A 1 928 ? -8.24812 -16.11727 113.33983 1.000 51.96117 1283 PRO A N 1
ATOM 7311 C CA . PRO A 1 928 ? -8.29880 -14.89557 114.15122 1.000 47.55229 1283 PRO A CA 1
ATOM 7312 C C . PRO A 1 928 ? -6.98438 -14.67626 114.87739 1.000 47.43695 1283 PRO A C 1
ATOM 7313 O O . PRO A 1 928 ? -6.34073 -15.62536 115.32977 1.000 50.37288 1283 PRO A O 1
ATOM 7317 N N . VAL A 1 929 ? -6.57726 -13.41279 114.95863 1.000 50.53229 1284 VAL A N 1
ATOM 7318 C CA . VAL A 1 929 ? -5.36375 -13.01075 115.65691 1.000 43.94190 1284 VAL A CA 1
ATOM 7319 C C . VAL A 1 929 ? -5.75446 -12.02993 116.74975 1.000 52.97773 1284 VAL A C 1
ATOM 7320 O O . VAL A 1 929 ? -6.40711 -11.01735 116.46973 1.000 47.02850 1284 VAL A O 1
ATOM 7324 N N . GLY A 1 930 ? -5.36319 -12.33121 117.98648 1.000 51.55182 1285 GLY A N 1
ATOM 7325 C CA . GLY A 1 930 ? -5.63974 -11.43722 119.09531 1.000 47.14099 1285 GLY A CA 1
ATOM 7326 C C . GLY A 1 930 ? -4.95123 -10.09527 118.91478 1.000 50.74011 1285 GLY A C 1
ATOM 7327 O O . GLY A 1 930 ? -4.06397 -9.91190 118.08175 1.000 46.19213 1285 GLY A O 1
ATOM 7328 N N . THR A 1 931 ? -5.37066 -9.12854 119.73312 1.000 56.35761 1286 THR A N 1
ATOM 7329 C CA . THR A 1 931 ? -4.80551 -7.78642 119.62234 1.000 62.77987 1286 THR A CA 1
ATOM 7330 C C . THR A 1 931 ? -3.31406 -7.74828 119.93898 1.000 62.04986 1286 THR A C 1
ATOM 7331 O O . THR A 1 931 ? -2.62293 -6.83041 119.48580 1.000 59.33388 1286 THR A O 1
ATOM 7335 N N . ASP A 1 932 ? -2.79927 -8.71780 120.69700 1.000 49.96937 1287 ASP A N 1
ATOM 7336 C CA . ASP A 1 932 ? -1.36662 -8.79146 120.95323 1.000 55.53005 1287 ASP A CA 1
ATOM 7337 C C . ASP A 1 932 ? -0.57979 -9.39712 119.79616 1.000 54.64605 1287 ASP A C 1
ATOM 7338 O O . ASP A 1 932 ? 0.65043 -9.48445 119.88415 1.000 57.43481 1287 ASP A O 1
ATOM 7343 N N . GLY A 1 933 ? -1.24313 -9.78797 118.71160 1.000 56.92165 1288 GLY A N 1
ATOM 7344 C CA . GLY A 1 933 ? -0.57056 -10.40250 117.58622 1.000 54.18793 1288 GLY A CA 1
ATOM 7345 C C . GLY A 1 933 ? -0.39609 -11.90372 117.66584 1.000 60.23949 1288 GLY A C 1
ATOM 7346 O O . GLY A 1 933 ? 0.35518 -12.46233 116.85749 1.000 59.07368 1288 GLY A O 1
ATOM 7347 N N . THR A 1 934 ? -1.06704 -12.57884 118.60044 1.000 55.33402 1289 THR A N 1
ATOM 7348 C CA . THR A 1 934 ? -0.93769 -14.02581 118.73680 1.000 50.72108 1289 THR A CA 1
ATOM 7349 C C . THR A 1 934 ? -2.01135 -14.72431 117.91277 1.000 50.60688 1289 THR A C 1
ATOM 7350 O O . THR A 1 934 ? -3.20485 -14.49204 118.14731 1.000 49.45842 1289 THR A O 1
ATOM 7354 N N . PRO A 1 935 ? -1.64233 -15.56666 116.94842 1.000 52.59389 1290 PRO A N 1
ATOM 7355 C CA . PRO A 1 935 ? -2.65334 -16.27466 116.15009 1.000 46.03575 1290 PRO A CA 1
ATOM 7356 C C . PRO A 1 935 ? -3.37797 -17.33623 116.96112 1.000 49.09210 1290 PRO A C 1
ATOM 7357 O O . PRO A 1 935 ? -2.77409 -18.04934 117.76480 1.000 55.96905 1290 PRO A O 1
ATOM 7361 N N . GLU A 1 936 ? -4.69061 -17.43396 116.74595 1.000 48.90107 1291 GLU A N 1
ATOM 7362 C CA . GLU A 1 936 ? -5.52331 -18.43648 117.41904 1.000 50.94614 1291 GLU A CA 1
ATOM 7363 C C . GLU A 1 936 ? -5.83811 -19.56089 116.43293 1.000 57.83662 1291 GLU A C 1
ATOM 7364 O O . GLU A 1 936 ? -6.94132 -19.67056 115.89308 1.000 47.86977 1291 GLU A O 1
ATOM 7370 N N . TYR A 1 937 ? -4.83878 -20.41593 116.20637 1.000 50.71370 1292 TYR A N 1
ATOM 7371 C CA . TYR A 1 937 ? -4.98558 -21.48196 115.22269 1.000 59.10062 1292 TYR A CA 1
ATOM 7372 C C . TYR A 1 937 ? -6.13002 -22.42373 115.57424 1.000 58.30098 1292 TYR A C 1
ATOM 7373 O O . TYR A 1 937 ? -6.74854 -23.00980 114.67745 1.000 59.22518 1292 TYR A O 1
ATOM 7382 N N . GLU A 1 938 ? -6.43128 -22.57728 116.86685 1.000 50.03908 1293 GLU A N 1
ATOM 7383 C CA . GLU A 1 938 ? -7.55587 -23.40799 117.27827 1.000 62.32169 1293 GLU A CA 1
ATOM 7384 C C . GLU A 1 938 ? -8.89959 -22.79095 116.90957 1.000 56.84909 1293 GLU A C 1
ATOM 7385 O O . GLU A 1 938 ? -9.90175 -23.51044 116.86040 1.000 55.30320 1293 GLU A O 1
ATOM 7391 N N . ASN A 1 939 ? -8.94590 -21.48531 116.64276 1.000 56.35907 1294 ASN A N 1
ATOM 7392 C CA . ASN A 1 939 ? -10.18100 -20.79969 116.28734 1.000 50.94998 1294 ASN A CA 1
ATOM 7393 C C . ASN A 1 939 ? -10.32392 -20.59567 114.78376 1.000 50.12690 1294 ASN A C 1
ATOM 7394 O O . ASN A 1 939 ? -11.14624 -19.78228 114.34895 1.000 50.28948 1294 ASN A O 1
ATOM 7399 N N . ALA A 1 940 ? -9.53664 -21.31158 113.98622 1.000 49.38361 1295 ALA A N 1
ATOM 7400 C CA . ALA A 1 940 ? -9.56675 -21.14258 112.54045 1.000 49.67623 1295 ALA A CA 1
ATOM 7401 C C . ALA A 1 940 ? -10.91912 -21.54279 111.96154 1.000 44.89699 1295 ALA A C 1
ATOM 7402 O O . ALA A 1 940 ? -11.55693 -22.49587 112.41923 1.000 43.41979 1295 ALA A O 1
ATOM 7404 N N . ILE A 1 941 ? -11.36090 -20.79611 110.95349 1.000 41.43310 1296 ILE A N 1
ATOM 7405 C CA . ILE A 1 941 ? -12.52387 -21.15655 110.15023 1.000 44.26812 1296 ILE A CA 1
ATOM 7406 C C . ILE A 1 941 ? -12.01991 -21.70811 108.82361 1.000 46.95308 1296 ILE A C 1
ATOM 7407 O O . ILE A 1 941 ? -11.34979 -20.99929 108.06115 1.000 43.35377 1296 ILE A O 1
ATOM 7412 N N . ARG A 1 942 ? -12.34062 -22.96679 108.54181 1.000 44.33251 1297 ARG A N 1
ATOM 7413 C CA . ARG A 1 942 ? -11.90770 -23.62448 107.31671 1.000 42.15512 1297 ARG A CA 1
ATOM 7414 C C . ARG A 1 942 ? -13.03615 -23.61731 106.29750 1.000 38.46709 1297 ARG A C 1
ATOM 7415 O O . ARG A 1 942 ? -14.15090 -24.05803 106.59710 1.000 38.78403 1297 ARG A O 1
ATOM 7423 N N . TRP A 1 943 ? -12.74505 -23.10945 105.10262 1.000 37.51671 1298 TRP A N 1
ATOM 7424 C CA . TRP A 1 943 ? -13.67351 -23.14231 103.98044 1.000 39.75078 1298 TRP A CA 1
ATOM 7425 C C . TRP A 1 943 ? -13.26469 -24.26635 103.04068 1.000 37.35934 1298 TRP A C 1
ATOM 7426 O O . TRP A 1 943 ? -12.12873 -24.29306 102.55282 1.000 36.48090 1298 TRP A O 1
ATOM 7437 N N . ILE A 1 944 ? -14.18701 -25.19197 102.79938 1.000 39.56802 1299 ILE A N 1
ATOM 7438 C CA . ILE A 1 944 ? -13.88689 -26.44941 102.12517 1.000 36.99276 1299 ILE A CA 1
ATOM 7439 C C . ILE A 1 944 ? -14.26888 -26.33591 100.65248 1.000 39.08750 1299 ILE A C 1
ATOM 7440 O O . ILE A 1 944 ? -15.44417 -26.14261 100.31824 1.000 35.80994 1299 ILE A O 1
ATOM 7445 N N . TYR A 1 945 ? -13.28135 -26.48116 99.77180 1.000 36.07961 1300 TYR A N 1
ATOM 7446 C CA . TYR A 1 945 ? -13.49519 -26.53072 98.33329 1.000 35.54627 1300 TYR A CA 1
ATOM 7447 C C . TYR A 1 945 ? -12.91885 -27.81682 97.76491 1.000 37.41869 1300 TYR A C 1
ATOM 7448 O O . TYR A 1 945 ? -11.88971 -28.30830 98.23774 1.000 37.56713 1300 TYR A O 1
ATOM 7457 N N . GLU A 1 946 ? -13.56795 -28.34620 96.73043 1.000 38.11076 1301 GLU A N 1
ATOM 7458 C CA . GLU A 1 946 ? -12.87795 -29.29810 95.87304 1.000 45.31429 1301 GLU A CA 1
ATOM 7459 C C . GLU A 1 946 ? -11.62242 -28.63191 95.31776 1.000 41.91298 1301 GLU A C 1
ATOM 7460 O O . GLU A 1 946 ? -11.65936 -27.44486 94.96864 1.000 42.64570 1301 GLU A O 1
ATOM 7466 N N . PRO A 1 947 ? -10.50159 -29.34606 95.24275 1.000 45.22417 1302 PRO A N 1
ATOM 7467 C CA . PRO A 1 947 ? -9.25672 -28.72537 94.77231 1.000 43.45163 1302 PRO A CA 1
ATOM 7468 C C . PRO A 1 947 ? -9.44879 -27.99194 93.45385 1.000 45.22527 1302 PRO A C 1
ATOM 7469 O O . PRO A 1 947 ? -9.97829 -28.54102 92.48478 1.000 40.78465 1302 PRO A O 1
ATOM 7473 N N . GLY A 1 948 ? -9.02490 -26.73106 93.42747 1.000 42.29868 1303 GLY A N 1
ATOM 7474 C CA . GLY A 1 948 ? -9.14733 -25.91148 92.24354 1.000 40.46979 1303 GLY A CA 1
ATOM 7475 C C . GLY A 1 948 ? -10.53275 -25.36574 91.96153 1.000 43.64112 1303 GLY A C 1
ATOM 7476 O O . GLY A 1 948 ? -10.70392 -24.65572 90.96723 1.000 44.66877 1303 GLY A O 1
ATOM 7477 N N . SER A 1 949 ? -11.52903 -25.68194 92.78011 1.000 42.65579 1304 SER A N 1
ATOM 7478 C CA . SER A 1 949 ? -12.86786 -25.13795 92.60610 1.000 34.40212 1304 SER A CA 1
ATOM 7479 C C . SER A 1 949 ? -13.04937 -23.88208 93.45040 1.000 42.88492 1304 SER A C 1
ATOM 7480 O O . SER A 1 949 ? -12.48323 -23.75863 94.53910 1.000 33.97603 1304 SER A O 1
ATOM 7483 N N . PHE A 1 950 ? -13.84610 -22.94554 92.93303 1.000 32.94361 1305 PHE A N 1
ATOM 7484 C CA . PHE A 1 950 ? -14.20014 -21.73302 93.65645 1.000 39.68534 1305 PHE A CA 1
ATOM 7485 C C . PHE A 1 950 ? -15.56809 -21.80640 94.32601 1.000 41.24736 1305 PHE A C 1
ATOM 7486 O O . PHE A 1 950 ? -16.00188 -20.81285 94.92056 1.000 36.80399 1305 PHE A O 1
ATOM 7494 N N . THR A 1 951 ? -16.26297 -22.94498 94.24258 1.000 35.73741 1306 THR A N 1
ATOM 7495 C CA . THR A 1 951 ? -17.58534 -23.08260 94.84803 1.000 37.51771 1306 THR A CA 1
ATOM 7496 C C . THR A 1 951 ? -17.46140 -23.79982 96.18342 1.000 32.95630 1306 THR A C 1
ATOM 7497 O O . THR A 1 951 ? -17.03834 -24.96640 96.20936 1.000 36.58108 1306 THR A O 1
ATOM 7501 N N . PRO A 1 952 ? -17.80515 -23.16522 97.30205 1.000 40.87208 1307 PRO A N 1
ATOM 7502 C CA . PRO A 1 952 ? -17.58995 -23.80583 98.60645 1.000 35.62696 1307 PRO A CA 1
ATOM 7503 C C . PRO A 1 952 ? -18.58054 -24.92808 98.86310 1.000 34.83116 1307 PRO A C 1
ATOM 7504 O O . PRO A 1 952 ? -19.77609 -24.80557 98.58271 1.000 36.90964 1307 PRO A O 1
ATOM 7508 N N . LEU A 1 953 ? -18.06840 -26.02121 99.42899 1.000 35.39455 1308 LEU A N 1
ATOM 7509 C CA . LEU A 1 953 ? -18.87607 -27.18299 99.77828 1.000 36.16116 1308 LEU A CA 1
ATOM 7510 C C . LEU A 1 953 ? -19.21135 -27.26829 101.26211 1.000 46.74974 1308 LEU A C 1
ATOM 7511 O O . LEU A 1 953 ? -20.28555 -27.76734 101.61524 1.000 46.84597 1308 LEU A O 1
ATOM 7516 N N . ALA A 1 954 ? -18.32754 -26.80794 102.14257 1.000 39.24675 1309 ALA A N 1
ATOM 7517 C CA . ALA A 1 954 ? -18.54506 -26.98695 103.57151 1.000 38.41480 1309 ALA A CA 1
ATOM 7518 C C . ALA A 1 954 ? -17.73043 -25.95457 104.33831 1.000 38.27922 1309 ALA A C 1
ATOM 7519 O O . ALA A 1 954 ? -17.02633 -25.12438 103.75673 1.000 37.61543 1309 ALA A O 1
ATOM 7521 N N . ARG A 1 955 ? -17.81504 -26.04723 105.66444 1.000 41.53195 1310 ARG A N 1
ATOM 7522 C CA . ARG A 1 955 ? -17.21737 -25.10380 106.59872 1.000 40.69002 1310 ARG A CA 1
ATOM 7523 C C . ARG A 1 955 ? -16.93744 -25.85649 107.89324 1.000 45.81117 1310 ARG A C 1
ATOM 7524 O O . ARG A 1 955 ? -17.79441 -26.60641 108.37435 1.000 41.25570 1310 ARG A O 1
ATOM 7532 N N . TYR A 1 956 ? -15.74452 -25.66614 108.45148 1.000 44.02458 1311 TYR A N 1
ATOM 7533 C CA . TYR A 1 956 ? -15.32385 -26.42385 109.62486 1.000 45.79736 1311 TYR A CA 1
ATOM 7534 C C . TYR A 1 956 ? -14.64527 -25.48723 110.61049 1.000 47.05614 1311 TYR A C 1
ATOM 7535 O O . TYR A 1 956 ? -13.58885 -24.92632 110.30678 1.000 49.64639 1311 TYR A O 1
ATOM 7544 N N . GLU A 1 957 ? -15.25293 -25.32202 111.78732 1.000 43.18009 1312 GLU A N 1
ATOM 7545 C CA . GLU A 1 957 ? -14.74253 -24.42509 112.82014 1.000 43.62397 1312 GLU A CA 1
ATOM 7546 C C . GLU A 1 957 ? -14.93445 -25.04770 114.19806 1.000 45.07634 1312 GLU A C 1
ATOM 7547 O O . GLU A 1 957 ? -16.05137 -25.43618 114.55748 1.000 45.59441 1312 GLU A O 1
ATOM 7553 N N . LYS A 1 958 ? -13.84464 -25.12695 114.96509 1.000 45.80354 1313 LYS A N 1
ATOM 7554 C CA . LYS A 1 958 ? -13.86429 -25.67283 116.32451 1.000 47.51445 1313 LYS A CA 1
ATOM 7555 C C . LYS A 1 958 ? -14.55214 -27.03618 116.36998 1.000 50.52900 1313 LYS A C 1
ATOM 7556 O O . LYS A 1 958 ? -15.37008 -27.31675 117.24824 1.000 48.98821 1313 LYS A O 1
ATOM 7562 N N . GLY A 1 959 ? -14.22011 -27.89570 115.40964 1.000 49.74624 1314 GLY A N 1
ATOM 7563 C CA . GLY A 1 959 ? -14.81312 -29.21565 115.38547 1.000 51.45002 1314 GLY A CA 1
ATOM 7564 C C . GLY A 1 959 ? -16.25370 -29.28081 114.93222 1.000 52.35290 1314 GLY A C 1
ATOM 7565 O O . GLY A 1 959 ? -16.85903 -30.35331 115.01262 1.000 51.59225 1314 GLY A O 1
ATOM 7566 N N . GLN A 1 960 ? -16.83258 -28.18003 114.45787 1.000 46.93944 1315 GLN A N 1
ATOM 7567 C CA . GLN A 1 960 ? -18.21379 -28.17985 113.99400 1.000 49.90962 1315 GLN A CA 1
ATOM 7568 C C . GLN A 1 960 ? -18.25433 -28.06004 112.47578 1.000 49.01084 1315 GLN A C 1
ATOM 7569 O O . GLN A 1 960 ? -17.65022 -27.14785 111.89933 1.000 44.26483 1315 GLN A O 1
ATOM 7575 N N . LEU A 1 961 ? -18.97208 -28.97948 111.83976 1.000 47.28779 1316 LEU A N 1
ATOM 7576 C CA . LEU A 1 961 ? -19.08185 -29.04045 110.39111 1.000 46.68741 1316 LEU A CA 1
ATOM 7577 C C . LEU A 1 961 ? -20.41466 -28.44984 109.95649 1.000 43.80897 1316 LEU A C 1
ATOM 7578 O O . LEU A 1 961 ? -21.46722 -28.82374 110.48222 1.000 46.77015 1316 LEU A O 1
ATOM 7583 N N . HIS A 1 962 ? -20.36532 -27.52063 109.01029 1.000 42.50900 1317 HIS A N 1
ATOM 7584 C CA . HIS A 1 962 ? -21.55680 -27.01598 108.34469 1.000 44.42055 1317 HIS A CA 1
ATOM 7585 C C . HIS A 1 962 ? -21.45485 -27.29396 106.85547 1.000 41.01602 1317 HIS A C 1
ATOM 7586 O O . HIS A 1 962 ? -20.36176 -27.25754 106.28217 1.000 43.11632 1317 HIS A O 1
ATOM 7593 N N . TYR A 1 963 ? -22.59036 -27.58977 106.23659 1.000 40.97617 1318 TYR A N 1
ATOM 7594 C CA . TYR A 1 963 ? -22.64718 -27.72549 104.79019 1.000 40.07207 1318 TYR A CA 1
ATOM 7595 C C . TYR A 1 963 ? -23.25441 -26.47402 104.16048 1.000 41.74339 1318 TYR A C 1
ATOM 7596 O O . TYR A 1 963 ? -24.09949 -25.79748 104.75464 1.000 39.53377 1318 TYR A O 1
ATOM 7605 N N . THR A 1 964 ? -22.80067 -26.16407 102.95167 1.000 39.92567 1319 THR A N 1
ATOM 7606 C CA . THR A 1 964 ? -23.28819 -25.01665 102.20414 1.000 41.72887 1319 THR A CA 1
ATOM 7607 C C . THR A 1 964 ? -24.35710 -25.44586 101.21517 1.000 40.19477 1319 THR A C 1
ATOM 7608 O O . THR A 1 964 ? -24.39191 -26.59344 100.76731 1.000 40.30945 1319 THR A O 1
ATOM 7612 N N . ILE A 1 965 ? -25.25925 -24.51821 100.91199 1.000 44.77140 1320 ILE A N 1
ATOM 7613 C CA . ILE A 1 965 ? -26.05746 -24.55077 99.69387 1.000 37.67644 1320 ILE A CA 1
ATOM 7614 C C . ILE A 1 965 ? -25.72476 -23.28789 98.91385 1.000 45.22785 1320 ILE A C 1
ATOM 7615 O O . ILE A 1 965 ? -25.81523 -22.18031 99.45617 1.000 42.57361 1320 ILE A O 1
ATOM 7620 N N . THR A 1 966 ? -25.31740 -23.45244 97.65826 1.000 40.54716 1321 THR A N 1
ATOM 7621 C CA . THR A 1 966 ? -24.88797 -22.34093 96.82409 1.000 38.06233 1321 THR A CA 1
ATOM 7622 C C . THR A 1 966 ? -25.84836 -22.14688 95.66007 1.000 36.04296 1321 THR A C 1
ATOM 7623 O O . THR A 1 966 ? -26.61498 -23.04381 95.30116 1.000 36.48666 1321 THR A O 1
ATOM 7627 N N . ASP A 1 967 ? -25.80085 -20.94867 95.07946 1.000 39.08018 1322 ASP A N 1
ATOM 7628 C CA . ASP A 1 967 ? -26.72880 -20.52958 94.04211 1.000 36.87867 1322 ASP A CA 1
ATOM 7629 C C . ASP A 1 967 ? -26.08920 -20.69546 92.66538 1.000 41.82026 1322 ASP A C 1
ATOM 7630 O O . ASP A 1 967 ? -25.02392 -21.30071 92.51645 1.000 38.64309 1322 ASP A O 1
ATOM 7635 N N . THR A 1 968 ? -26.73007 -20.12330 91.64365 1.000 39.78007 1323 THR A N 1
ATOM 7636 C CA . THR A 1 968 ? -26.28032 -20.34282 90.27552 1.000 39.00656 1323 THR A CA 1
ATOM 7637 C C . THR A 1 968 ? -24.93559 -19.69394 89.97035 1.000 40.79636 1323 THR A C 1
ATOM 7638 O O . THR A 1 968 ? -24.33236 -20.03169 88.94872 1.000 43.81024 1323 THR A O 1
ATOM 7642 N N . VAL A 1 969 ? -24.43885 -18.79136 90.81194 1.000 32.73682 1324 VAL A N 1
ATOM 7643 C CA . VAL A 1 969 ? -23.10014 -18.25257 90.60925 1.000 37.05973 1324 VAL A CA 1
ATOM 7644 C C . VAL A 1 969 ? -22.11848 -18.79445 91.64756 1.000 35.63198 1324 VAL A C 1
ATOM 7645 O O . VAL A 1 969 ? -21.02705 -18.26246 91.79621 1.000 43.04399 1324 VAL A O 1
ATOM 7649 N N . GLY A 1 970 ? -22.48017 -19.86646 92.34890 1.000 37.90393 1325 GLY A N 1
ATOM 7650 C CA . GLY A 1 970 ? -21.57798 -20.46928 93.31127 1.000 38.83616 1325 GLY A CA 1
ATOM 7651 C C . GLY A 1 970 ? -21.46830 -19.73648 94.62845 1.000 39.39792 1325 GLY A C 1
ATOM 7652 O O . GLY A 1 970 ? -20.52944 -19.99921 95.38857 1.000 39.09055 1325 GLY A O 1
ATOM 7653 N N . ARG A 1 971 ? -22.38875 -18.82452 94.92028 1.000 36.02801 1326 ARG A N 1
ATOM 7654 C CA . ARG A 1 971 ? -22.36016 -18.05656 96.15544 1.000 38.28961 1326 ARG A CA 1
ATOM 7655 C C . ARG A 1 971 ? -23.19066 -18.74857 97.22539 1.000 38.38584 1326 ARG A C 1
ATOM 7656 O O . ARG A 1 971 ? -24.29244 -19.23154 96.95651 1.000 40.77948 1326 ARG A O 1
ATOM 7664 N N . ILE A 1 972 ? -22.65940 -18.77684 98.44868 1.000 35.23187 1327 ILE A N 1
ATOM 7665 C CA . ILE A 1 972 ? -23.37286 -19.40934 99.54922 1.000 35.18593 1327 ILE A CA 1
ATOM 7666 C C . ILE A 1 972 ? -24.65947 -18.65278 99.85407 1.000 36.62291 1327 ILE A C 1
ATOM 7667 O O . ILE A 1 972 ? -24.64658 -17.44096 100.10852 1.000 39.70085 1327 ILE A O 1
ATOM 7672 N N . GLN A 1 973 ? -25.77911 -19.37158 99.85012 1.000 37.07539 1328 GLN A N 1
ATOM 7673 C CA . GLN A 1 973 ? -27.04457 -18.82536 100.31931 1.000 35.46437 1328 GLN A CA 1
ATOM 7674 C C . GLN A 1 973 ? -27.46260 -19.35551 101.68444 1.000 39.45685 1328 GLN A C 1
ATOM 7675 O O . GLN A 1 973 ? -28.13042 -18.63607 102.43660 1.000 40.37569 1328 GLN A O 1
ATOM 7681 N N . GLU A 1 974 ? -27.09710 -20.58848 102.02688 1.000 36.90903 1329 GLU A N 1
ATOM 7682 C CA . GLU A 1 974 ? -27.43026 -21.15523 103.32508 1.000 39.10603 1329 GLU A CA 1
ATOM 7683 C C . GLU A 1 974 ? -26.25583 -21.95381 103.86626 1.000 45.15793 1329 GLU A C 1
ATOM 7684 O O . GLU A 1 974 ? -25.53265 -22.60612 103.10819 1.000 43.01501 1329 GLU A O 1
ATOM 7690 N N . LEU A 1 975 ? -26.08623 -21.90965 105.18281 1.000 43.00520 1330 LEU A N 1
ATOM 7691 C CA . LEU A 1 975 ? -25.23100 -22.83738 105.90747 1.000 42.62912 1330 LEU A CA 1
ATOM 7692 C C . LEU A 1 975 ? -26.12751 -23.73743 106.74162 1.000 43.74359 1330 LEU A C 1
ATOM 7693 O O . LEU A 1 975 ? -27.06593 -23.25635 107.38362 1.000 44.46760 1330 LEU A O 1
ATOM 7698 N N . LEU A 1 976 ? -25.86234 -25.04079 106.70469 1.000 43.45322 1331 LEU A N 1
ATOM 7699 C CA . LEU A 1 976 ? -26.66665 -26.01546 107.42545 1.000 46.82364 1331 LEU A CA 1
ATOM 7700 C C . LEU A 1 976 ? -25.76582 -26.87243 108.29948 1.000 47.08073 1331 LEU A C 1
ATOM 7701 O O . LEU A 1 976 ? -24.61807 -27.14440 107.93981 1.000 45.67839 1331 LEU A O 1
ATOM 7706 N N . THR A 1 977 ? -26.29197 -27.28525 109.45510 1.000 46.39186 1332 THR A N 1
ATOM 7707 C CA . THR A 1 977 ? -25.61110 -28.26828 110.28484 1.000 45.23825 1332 THR A CA 1
ATOM 7708 C C . THR A 1 977 ? -25.66271 -29.64472 109.62250 1.000 50.35120 1332 THR A C 1
ATOM 7709 O O . THR A 1 977 ? -26.34095 -29.85912 108.61341 1.000 45.48766 1332 THR A O 1
ATOM 7713 N N . GLU A 1 978 ? -24.94384 -30.59411 110.22396 1.000 51.28867 1333 GLU A N 1
ATOM 7714 C CA . GLU A 1 978 ? -24.83948 -31.92218 109.63393 1.000 46.53901 1333 GLU A CA 1
ATOM 7715 C C . GLU A 1 978 ? -26.19574 -32.60490 109.52329 1.000 47.49430 1333 GLU A C 1
ATOM 7716 O O . GLU A 1 978 ? -26.39723 -33.42903 108.62657 1.000 48.26331 1333 GLU A O 1
ATOM 7722 N N . ASP A 1 979 ? -27.13649 -32.28308 110.40752 1.000 48.21112 1334 ASP A N 1
ATOM 7723 C CA . ASP A 1 979 ? -28.46238 -32.88793 110.34605 1.000 54.26883 1334 ASP A CA 1
ATOM 7724 C C . ASP A 1 979 ? -29.43390 -32.09967 109.48017 1.000 48.33028 1334 ASP A C 1
ATOM 7725 O O . ASP A 1 979 ? -30.60870 -32.47008 109.39946 1.000 54.06224 1334 ASP A O 1
ATOM 7730 N N . GLY A 1 980 ? -28.98591 -31.01738 108.85625 1.000 51.31046 1335 GLY A N 1
ATOM 7731 C CA . GLY A 1 980 ? -29.82143 -30.26140 107.95095 1.000 50.83135 1335 GLY A CA 1
ATOM 7732 C C . GLY A 1 980 ? -30.48170 -29.03151 108.52916 1.000 52.51160 1335 GLY A C 1
ATOM 7733 O O . GLY A 1 980 ? -31.28080 -28.39875 107.82975 1.000 51.31953 1335 GLY A O 1
ATOM 7734 N N . THR A 1 981 ? -30.17115 -28.66014 109.76775 1.000 46.93333 1336 THR A N 1
ATOM 7735 C CA . THR A 1 981 ? -30.76661 -27.46001 110.33648 1.000 48.62117 1336 THR A CA 1
ATOM 7736 C C . THR A 1 981 ? -30.14677 -26.22688 109.69380 1.000 45.63075 1336 THR A C 1
ATOM 7737 O O . THR A 1 981 ? -28.92197 -26.07059 109.67471 1.000 44.96730 1336 THR A O 1
ATOM 7741 N N . ILE A 1 982 ? -30.99304 -25.35175 109.16321 1.000 46.99988 1337 ILE A N 1
ATOM 7742 C CA . ILE A 1 982 ? -30.52085 -24.12416 108.53199 1.000 46.39880 1337 ILE A CA 1
ATOM 7743 C C . ILE A 1 982 ? -30.19294 -23.12076 109.62962 1.000 49.49160 1337 ILE A C 1
ATOM 7744 O O . ILE A 1 982 ? -31.06373 -22.75009 110.42286 1.000 52.09991 1337 ILE A O 1
ATOM 7749 N N . VAL A 1 983 ? -28.93725 -22.67589 109.67452 1.000 45.51528 1338 VAL A N 1
ATOM 7750 C CA . VAL A 1 983 ? -28.46421 -21.77212 110.71471 1.000 43.76068 1338 VAL A CA 1
ATOM 7751 C C . VAL A 1 983 ? -27.87541 -20.48197 110.15916 1.000 50.90757 1338 VAL A C 1
ATOM 7752 O O . VAL A 1 983 ? -27.50743 -19.59971 110.93949 1.000 45.79076 1338 VAL A O 1
ATOM 7756 N N . TRP A 1 984 ? -27.77210 -20.34216 108.83748 1.000 45.28254 1339 TRP A N 1
ATOM 7757 C CA . TRP A 1 984 ? -27.38589 -19.07798 108.22262 1.000 44.00141 1339 TRP A CA 1
ATOM 7758 C C . TRP A 1 984 ? -28.12443 -18.94573 106.90099 1.000 49.77310 1339 TRP A C 1
ATOM 7759 O O . TRP A 1 984 ? -28.12841 -19.88316 106.09784 1.000 45.04932 1339 TRP A O 1
ATOM 7770 N N . ARG A 1 985 ? -28.75662 -17.79347 106.68758 1.000 43.76558 1340 ARG A N 1
ATOM 7771 C CA . ARG A 1 985 ? -29.42301 -17.48088 105.43023 1.000 43.98012 1340 ARG A CA 1
ATOM 7772 C C . ARG A 1 985 ? -28.88507 -16.15976 104.90857 1.000 44.81963 1340 ARG A C 1
ATOM 7773 O O . ARG A 1 985 ? -28.86003 -15.16578 105.64094 1.000 47.26238 1340 ARG A O 1
ATOM 7781 N N . GLY A 1 986 ? -28.44655 -16.15058 103.65866 1.000 41.80329 1341 GLY A N 1
ATOM 7782 C CA . GLY A 1 986 ? -28.01647 -14.91365 103.05001 1.000 42.93044 1341 GLY A CA 1
ATOM 7783 C C . GLY A 1 986 ? -29.17676 -14.10582 102.49691 1.000 45.13189 1341 GLY A C 1
ATOM 7784 O O . GLY A 1 986 ? -30.24424 -14.62984 102.18294 1.000 46.77852 1341 GLY A O 1
ATOM 7785 N N . LYS A 1 987 ? -28.95757 -12.79598 102.39804 1.000 43.22563 1342 LYS A N 1
ATOM 7786 C CA . LYS A 1 987 ? -29.90103 -11.88950 101.74707 1.000 47.48325 1342 LYS A CA 1
ATOM 7787 C C . LYS A 1 987 ? -29.09625 -10.77637 101.09864 1.000 43.12258 1342 LYS A C 1
ATOM 7788 O O . LYS A 1 987 ? -28.33673 -10.08396 101.78421 1.000 39.86425 1342 LYS A O 1
ATOM 7794 N N . GLN A 1 988 ? -29.25121 -10.60516 99.78777 1.000 40.39287 1343 GLN A N 1
ATOM 7795 C CA . GLN A 1 988 ? -28.38505 -9.70884 99.03730 1.000 46.39028 1343 GLN A CA 1
ATOM 7796 C C . GLN A 1 988 ? -29.19037 -8.71148 98.21777 1.000 44.27715 1343 GLN A C 1
ATOM 7797 O O . GLN A 1 988 ? -30.35870 -8.93005 97.87971 1.000 39.13899 1343 GLN A O 1
ATOM 7803 N N . HIS A 1 989 ? -28.54086 -7.59160 97.93091 1.000 38.94435 1344 HIS A N 1
ATOM 7804 C CA . HIS A 1 989 ? -28.93185 -6.71866 96.84096 1.000 42.56206 1344 HIS A CA 1
ATOM 7805 C C . HIS A 1 989 ? -28.26143 -7.23116 95.56921 1.000 42.64854 1344 HIS A C 1
ATOM 7806 O O . HIS A 1 989 ? -27.34717 -8.06062 95.62566 1.000 40.40560 1344 HIS A O 1
ATOM 7813 N N . LEU A 1 990 ? -28.72330 -6.74048 94.41225 1.000 34.99358 1345 LEU A N 1
ATOM 7814 C CA . LEU A 1 990 ? -28.31845 -7.34400 93.14169 1.000 36.43767 1345 LEU A CA 1
ATOM 7815 C C . LEU A 1 990 ? -26.80158 -7.41944 93.01520 1.000 34.94820 1345 LEU A C 1
ATOM 7816 O O . LEU A 1 990 ? -26.24179 -8.48499 92.73161 1.000 32.16034 1345 LEU A O 1
ATOM 7821 N N . TRP A 1 991 ? -26.11673 -6.30477 93.25103 1.000 36.85204 1346 TRP A N 1
ATOM 7822 C CA . TRP A 1 991 ? -24.68170 -6.25782 93.01567 1.000 34.47426 1346 TRP A CA 1
ATOM 7823 C C . TRP A 1 991 ? -23.85968 -6.79073 94.18701 1.000 32.79734 1346 TRP A C 1
ATOM 7824 O O . TRP A 1 991 ? -22.63187 -6.66869 94.16680 1.000 33.52527 1346 TRP A O 1
ATOM 7835 N N . GLY A 1 992 ? -24.49597 -7.40205 95.18047 1.000 34.01879 1347 GLY A N 1
ATOM 7836 C CA . GLY A 1 992 ? -23.80611 -8.27358 96.11737 1.000 35.45094 1347 GLY A CA 1
ATOM 7837 C C . GLY A 1 992 ? -23.84327 -7.86021 97.57334 1.000 34.85460 1347 GLY A C 1
ATOM 7838 O O . GLY A 1 992 ? -23.35881 -8.62894 98.41697 1.000 35.43103 1347 GLY A O 1
ATOM 7839 N N . ARG A 1 993 ? -24.38786 -6.69375 97.92136 1.000 37.57846 1348 ARG A N 1
ATOM 7840 C CA . ARG A 1 993 ? -24.42756 -6.28284 99.32172 1.000 38.80404 1348 ARG A CA 1
ATOM 7841 C C . ARG A 1 993 ? -25.21379 -7.29964 100.14094 1.000 40.35262 1348 ARG A C 1
ATOM 7842 O O . ARG A 1 993 ? -26.40256 -7.52231 99.89795 1.000 39.26373 1348 ARG A O 1
ATOM 7850 N N . GLU A 1 994 ? -24.54031 -7.92281 101.10196 1.000 38.58891 1349 GLU A N 1
ATOM 7851 C CA . GLU A 1 994 ? -25.14026 -8.94339 101.95335 1.000 35.80028 1349 GLU A CA 1
ATOM 7852 C C . GLU A 1 994 ? -25.67571 -8.28632 103.22240 1.000 41.47544 1349 GLU A C 1
ATOM 7853 O O . GLU A 1 994 ? -24.92919 -7.60543 103.93328 1.000 43.70533 1349 GLU A O 1
ATOM 7859 N N . GLU A 1 995 ? -26.97482 -8.46251 103.49517 1.000 40.94285 1350 GLU A N 1
ATOM 7860 C CA . GLU A 1 995 ? -27.57607 -7.87374 104.68743 1.000 43.35534 1350 GLU A CA 1
ATOM 7861 C C . GLU A 1 995 ? -28.46903 -8.85298 105.44767 1.000 48.94227 1350 GLU A C 1
ATOM 7862 O O . GLU A 1 995 ? -29.24941 -8.42577 106.30743 1.000 48.91888 1350 GLU A O 1
ATOM 7868 N N . GLY A 1 996 ? -28.38509 -10.14693 105.15376 1.000 45.97844 1351 GLY A N 1
ATOM 7869 C CA . GLY A 1 996 ? -29.19709 -11.12292 105.85759 1.000 47.55961 1351 GLY A CA 1
ATOM 7870 C C . GLY A 1 996 ? -28.98733 -11.10402 107.35871 1.000 49.96275 1351 GLY A C 1
ATOM 7871 O O . GLY A 1 996 ? -27.84726 -11.15179 107.82861 1.000 50.35326 1351 GLY A O 1
ATOM 7872 N N . ARG A 1 997 ? -30.07259 -11.02203 108.12342 1.000 46.81677 1352 ARG A N 1
ATOM 7873 C CA . ARG A 1 997 ? -29.98892 -11.01463 109.57778 1.000 55.32683 1352 ARG A CA 1
ATOM 7874 C C . ARG A 1 997 ? -30.05819 -12.44187 110.10791 1.000 54.41524 1352 ARG A C 1
ATOM 7875 O O . ARG A 1 997 ? -30.99114 -13.18593 109.78960 1.000 56.32801 1352 ARG A O 1
ATOM 7883 N N . ASN A 1 998 ? -29.06580 -12.81888 110.91069 1.000 54.40067 1353 ASN A N 1
ATOM 7884 C CA . ASN A 1 998 ? -28.96942 -14.15823 111.47066 1.000 55.24196 1353 ASN A CA 1
ATOM 7885 C C . ASN A 1 998 ? -28.71293 -14.07366 112.96848 1.000 60.31611 1353 ASN A C 1
ATOM 7886 O O . ASN A 1 998 ? -28.27425 -13.04409 113.48763 1.000 61.02133 1353 ASN A O 1
ATOM 7891 N N . LYS A 1 999 ? -28.98708 -15.18144 113.65544 1.000 64.19957 1354 LYS A N 1
ATOM 7892 C CA . LYS A 1 999 ? -28.85356 -15.23371 115.10450 1.000 71.47063 1354 LYS A CA 1
ATOM 7893 C C . LYS A 1 999 ? -27.41733 -14.94572 115.53759 1.000 70.71721 1354 LYS A C 1
ATOM 7894 O O . LYS A 1 999 ? -26.46336 -15.06953 114.76371 1.000 67.52025 1354 LYS A O 1
ATOM 7900 N N . ASP A 1 1000 ? -27.27641 -14.56233 116.80805 1.000 71.70004 1355 ASP A N 1
ATOM 7901 C CA . ASP A 1 1000 ? -25.96518 -14.20890 117.34518 1.000 75.36546 1355 ASP A CA 1
ATOM 7902 C C . ASP A 1 1000 ? -24.98792 -15.37770 117.27155 1.000 67.60801 1355 ASP A C 1
ATOM 7903 O O . ASP A 1 1000 ? -23.80415 -15.18460 116.97518 1.000 71.93478 1355 ASP A O 1
ATOM 7908 N N . ASP A 1 1001 ? -25.45222 -16.59281 117.56443 1.000 57.07984 1356 ASP A N 1
ATOM 7909 C CA . ASP A 1 1001 ? -24.59566 -17.77264 117.54513 1.000 65.44452 1356 ASP A CA 1
ATOM 7910 C C . ASP A 1 1001 ? -24.54492 -18.46104 116.18378 1.000 62.09477 1356 ASP A C 1
ATOM 7911 O O . ASP A 1 1001 ? -24.00218 -19.56614 116.08465 1.000 60.74868 1356 ASP A O 1
ATOM 7916 N N . ALA A 1 1002 ? -25.08164 -17.84046 115.13758 1.000 63.31064 1357 ALA A N 1
ATOM 7917 C CA . ALA A 1 1002 ? -24.97886 -18.42298 113.81165 1.000 54.71884 1357 ALA A CA 1
ATOM 7918 C C . ALA A 1 1002 ? -23.52419 -18.38953 113.34544 1.000 54.20736 1357 ALA A C 1
ATOM 7919 O O . ALA A 1 1002 ? -22.77361 -17.47850 113.70460 1.000 54.90452 1357 ALA A O 1
ATOM 7921 N N . PRO A 1 1003 ? -23.09047 -19.38564 112.57069 1.000 53.00521 1358 PRO A N 1
ATOM 7922 C CA . PRO A 1 1003 ? -21.72954 -19.33911 112.02998 1.000 43.57350 1358 PRO A CA 1
ATOM 7923 C C . PRO A 1 1003 ? -21.56151 -18.12740 111.13456 1.000 46.02443 1358 PRO A C 1
ATOM 7924 O O . PRO A 1 1003 ? -22.49687 -17.69717 110.45859 1.000 47.80577 1358 PRO A O 1
ATOM 7928 N N . SER A 1 1004 ? -20.35794 -17.56702 111.14939 1.000 41.99881 1359 SER A N 1
ATOM 7929 C CA . SER A 1 1004 ? -20.06169 -16.43538 110.28593 1.000 42.81013 1359 SER A CA 1
ATOM 7930 C C . SER A 1 1004 ? -19.89607 -16.89831 108.84089 1.000 41.92875 1359 SER A C 1
ATOM 7931 O O . SER A 1 1004 ? -19.50652 -18.03768 108.56561 1.000 44.46813 1359 SER A O 1
ATOM 7934 N N . CYS A 1 1005 ? -20.22330 -16.00625 107.90824 1.000 40.15963 1360 CYS A N 1
ATOM 7935 C CA . CYS A 1 1005 ? -20.04827 -16.31112 106.48994 1.000 40.85616 1360 CYS A CA 1
ATOM 7936 C C . CYS A 1 1005 ? -19.73359 -15.00112 105.77339 1.000 40.37076 1360 CYS A C 1
ATOM 7937 O O . CYS A 1 1005 ? -20.64449 -14.23739 105.43901 1.000 39.09111 1360 CYS A O 1
ATOM 7940 N N . ARG A 1 1006 ? -18.44786 -14.75487 105.53952 1.000 35.52028 1361 ARG A N 1
ATOM 7941 C CA . ARG A 1 1006 ? -17.99936 -13.54177 104.87972 1.000 37.04478 1361 ARG A CA 1
ATOM 7942 C C . ARG A 1 1006 ? -17.73742 -13.75400 103.39754 1.000 35.09986 1361 ARG A C 1
ATOM 7943 O O . ARG A 1 1006 ? -17.39491 -12.79632 102.69679 1.000 37.61581 1361 ARG A O 1
ATOM 7951 N N . LEU A 1 1007 ? -17.92082 -14.97648 102.90261 1.000 34.17200 1362 LEU A N 1
ATOM 7952 C CA . LEU A 1 1007 ? -17.75252 -15.23819 101.48457 1.000 34.49972 1362 LEU A CA 1
ATOM 7953 C C . LEU A 1 1007 ? -18.93709 -14.65380 100.72958 1.000 36.47673 1362 LEU A C 1
ATOM 7954 O O . LEU A 1 1007 ? -20.07049 -14.66865 101.21827 1.000 34.04515 1362 LEU A O 1
ATOM 7959 N N . ARG A 1 1008 ? -18.66451 -14.10517 99.53944 1.000 32.18970 1363 ARG A N 1
ATOM 7960 C CA . ARG A 1 1008 ? -19.69397 -13.44766 98.74313 1.000 31.85910 1363 ARG A CA 1
ATOM 7961 C C . ARG A 1 1008 ? -19.72143 -14.12797 97.37998 1.000 32.90852 1363 ARG A C 1
ATOM 7962 O O . ARG A 1 1008 ? -19.93028 -15.33528 97.31527 1.000 34.85213 1363 ARG A O 1
ATOM 7970 N N . PHE A 1 1009 ? -19.53874 -13.38043 96.28691 1.000 32.74859 1364 PHE A N 1
ATOM 7971 C CA . PHE A 1 1009 ? -19.35114 -14.00549 94.98857 1.000 34.46242 1364 PHE A CA 1
ATOM 7972 C C . PHE A 1 1009 ? -18.05840 -14.82417 95.00922 1.000 36.09057 1364 PHE A C 1
ATOM 7973 O O . PHE A 1 1009 ? -17.22436 -14.64578 95.90204 1.000 32.14226 1364 PHE A O 1
ATOM 7981 N N . PRO A 1 1010 ? -17.89316 -15.75413 94.06347 1.000 34.51996 1365 PRO A N 1
ATOM 7982 C CA . PRO A 1 1010 ? -16.68111 -16.58672 94.03301 1.000 35.96458 1365 PRO A CA 1
ATOM 7983 C C . PRO A 1 1010 ? -15.40169 -15.77859 94.18410 1.000 33.51466 1365 PRO A C 1
ATOM 7984 O O . PRO A 1 1010 ? -15.18294 -14.78624 93.48391 1.000 31.70341 1365 PRO A O 1
ATOM 7988 N N . GLY A 1 1011 ? -14.54829 -16.22091 95.10156 1.000 31.54650 1366 GLY A N 1
ATOM 7989 C CA . GLY A 1 1011 ? -13.28429 -15.56387 95.35062 1.000 33.73394 1366 GLY A CA 1
ATOM 7990 C C . GLY A 1 1011 ? -13.37645 -14.27049 96.12688 1.000 36.75874 1366 GLY A C 1
ATOM 7991 O O . GLY A 1 1011 ? -12.37980 -13.54344 96.20586 1.000 31.67795 1366 GLY A O 1
ATOM 7992 N N . GLN A 1 1012 ? -14.53384 -13.95056 96.69788 1.000 32.20375 1367 GLN A N 1
ATOM 7993 C CA . GLN A 1 1012 ? -14.71123 -12.70113 97.42129 1.000 30.98406 1367 GLN A CA 1
ATOM 7994 C C . GLN A 1 1012 ? -14.89055 -12.94475 98.91593 1.000 42.00533 1367 GLN A C 1
ATOM 7995 O O . GLN A 1 1012 ? -15.50235 -13.92766 99.34263 1.000 35.69397 1367 GLN A O 1
ATOM 8001 N N . TYR A 1 1013 ? -14.35876 -12.00848 99.70091 1.000 37.88333 1368 TYR A N 1
ATOM 8002 C CA . TYR A 1 1013 ? -14.38347 -12.06278 101.15459 1.000 36.18122 1368 TYR A CA 1
ATOM 8003 C C . TYR A 1 1013 ? -14.69249 -10.66192 101.66300 1.000 39.41325 1368 TYR A C 1
ATOM 8004 O O . TYR A 1 1013 ? -13.94847 -9.71934 101.37507 1.000 32.92765 1368 TYR A O 1
ATOM 8013 N N . GLU A 1 1014 ? -15.78521 -10.51692 102.40659 1.000 33.09618 1369 GLU A N 1
ATOM 8014 C CA . GLU A 1 1014 ? -16.18851 -9.20200 102.88748 1.000 35.84365 1369 GLU A CA 1
ATOM 8015 C C . GLU A 1 1014 ? -15.33098 -8.78951 104.08021 1.000 35.87896 1369 GLU A C 1
ATOM 8016 O O . GLU A 1 1014 ? -15.25127 -9.51657 105.07406 1.000 41.18474 1369 GLU A O 1
ATOM 8022 N N . ASP A 1 1015 ? -14.68560 -7.62805 103.97190 1.000 36.70818 1370 ASP A N 1
ATOM 8023 C CA . ASP A 1 1015 ? -13.97505 -7.01045 105.08581 1.000 39.98994 1370 ASP A CA 1
ATOM 8024 C C . ASP A 1 1015 ? -14.97207 -6.17419 105.87756 1.000 43.94555 1370 ASP A C 1
ATOM 8025 O O . ASP A 1 1015 ? -15.47809 -5.16005 105.38158 1.000 37.53707 1370 ASP A O 1
ATOM 8030 N N . GLU A 1 1016 ? -15.24636 -6.59226 107.11211 1.000 42.24846 1371 GLU A N 1
ATOM 8031 C CA . GLU A 1 1016 ? -16.26407 -5.92743 107.91096 1.000 51.52715 1371 GLU A CA 1
ATOM 8032 C C . GLU A 1 1016 ? -15.85393 -4.52041 108.31983 1.000 45.60307 1371 GLU A C 1
ATOM 8033 O O . GLU A 1 1016 ? -16.72745 -3.70421 108.62965 1.000 44.75777 1371 GLU A O 1
ATOM 8039 N N . GLU A 1 1017 ? -14.55652 -4.21088 108.31564 1.000 36.49249 1372 GLU A N 1
ATOM 8040 C CA . GLU A 1 1017 ? -14.12008 -2.86721 108.66995 1.000 42.12438 1372 GLU A CA 1
ATOM 8041 C C . GLU A 1 1017 ? -14.36447 -1.85228 107.55951 1.000 43.78454 1372 GLU A C 1
ATOM 8042 O O . GLU A 1 1017 ? -14.30391 -0.64543 107.81947 1.000 43.04038 1372 GLU A O 1
ATOM 8048 N N . SER A 1 1018 ? -14.64657 -2.30110 106.33846 1.000 42.19778 1373 SER A N 1
ATOM 8049 C CA . SER A 1 1018 ? -14.84400 -1.38828 105.21834 1.000 45.57694 1373 SER A CA 1
ATOM 8050 C C . SER A 1 1018 ? -16.08804 -1.65819 104.39134 1.000 42.83536 1373 SER A C 1
ATOM 8051 O O . SER A 1 1018 ? -16.56009 -0.73788 103.71615 1.000 40.16361 1373 SER A O 1
ATOM 8054 N N . GLY A 1 1019 ? -16.61713 -2.87919 104.38690 1.000 43.58664 1374 GLY A N 1
ATOM 8055 C CA . GLY A 1 1019 ? -17.66589 -3.23422 103.45892 1.000 38.78599 1374 GLY A CA 1
ATOM 8056 C C . GLY A 1 1019 ? -17.16932 -3.63003 102.08973 1.000 36.96461 1374 GLY A C 1
ATOM 8057 O O . GLY A 1 1019 ? -17.97190 -4.08815 101.26300 1.000 34.33845 1374 GLY A O 1
ATOM 8058 N N . LEU A 1 1020 ? -15.87305 -3.48167 101.82779 1.000 33.82752 1375 LEU A N 1
ATOM 8059 C CA . LEU A 1 1020 ? -15.28504 -3.95085 100.58448 1.000 33.60355 1375 LEU A CA 1
ATOM 8060 C C . LEU A 1 1020 ? -15.26759 -5.47121 100.53698 1.000 36.92771 1375 LEU A C 1
ATOM 8061 O O . LEU A 1 1020 ? -15.15467 -6.15030 101.56258 1.000 36.32044 1375 LEU A O 1
ATOM 8066 N N . TYR A 1 1021 ? -15.36532 -6.00096 99.32580 1.000 38.84895 1376 TYR A N 1
ATOM 8067 C CA . TYR A 1 1021 ? -15.24047 -7.43575 99.07662 1.000 35.21003 1376 TYR A CA 1
ATOM 8068 C C . TYR A 1 1021 ? -13.84614 -7.66887 98.51053 1.000 37.75303 1376 TYR A C 1
ATOM 8069 O O . TYR A 1 1021 ? -13.56710 -7.33367 97.35326 1.000 34.79738 1376 TYR A O 1
ATOM 8078 N N . TYR A 1 1022 ? -12.96301 -8.22233 99.33865 1.000 35.45864 1377 TYR A N 1
ATOM 8079 C CA . TYR A 1 1022 ? -11.63994 -8.58616 98.85881 1.000 34.10858 1377 TYR A CA 1
ATOM 8080 C C . TYR A 1 1022 ? -11.78296 -9.70495 97.83899 1.000 31.22657 1377 TYR A C 1
ATOM 8081 O O . TYR A 1 1022 ? -12.44727 -10.71178 98.09857 1.000 31.28490 1377 TYR A O 1
ATOM 8090 N N . ASN A 1 1023 ? -11.13609 -9.54144 96.68965 1.000 35.50917 1378 ASN A N 1
ATOM 8091 C CA . ASN A 1 1023 ? -11.41358 -10.35407 95.50811 1.000 31.36035 1378 ASN A CA 1
ATOM 8092 C C . ASN A 1 1023 ? -10.08636 -10.71762 94.85266 1.000 33.59685 1378 ASN A C 1
ATOM 8093 O O . ASN A 1 1023 ? -9.88495 -10.54926 93.64932 1.000 33.13704 1378 ASN A O 1
ATOM 8098 N N . ARG A 1 1024 ? -9.15995 -11.21342 95.67994 1.000 36.61478 1379 ARG A N 1
ATOM 8099 C CA . ARG A 1 1024 ? -7.85014 -11.71308 95.26739 1.000 33.55949 1379 ARG A CA 1
ATOM 8100 C C . ARG A 1 1024 ? -6.91798 -10.60983 94.76141 1.000 35.14524 1379 ARG A C 1
ATOM 8101 O O . ARG A 1 1024 ? -6.12297 -10.06498 95.53561 1.000 39.87700 1379 ARG A O 1
ATOM 8109 N N . PHE A 1 1025 ? -6.99286 -10.26328 93.47919 1.000 31.50653 1380 PHE A N 1
ATOM 8110 C CA . PHE A 1 1025 ? -6.07305 -9.26518 92.93922 1.000 37.93999 1380 PHE A CA 1
ATOM 8111 C C . PHE A 1 1025 ? -6.59794 -7.84068 93.05965 1.000 33.39725 1380 PHE A C 1
ATOM 8112 O O . PHE A 1 1025 ? -5.81880 -6.89552 92.89544 1.000 35.44256 1380 PHE A O 1
ATOM 8120 N N . ARG A 1 1026 ? -7.88354 -7.66413 93.36028 1.000 33.07508 1381 ARG A N 1
ATOM 8121 C CA . ARG A 1 1026 ? -8.46614 -6.34129 93.51170 1.000 37.72459 1381 ARG A CA 1
ATOM 8122 C C . ARG A 1 1026 ? -9.55864 -6.40299 94.56567 1.000 34.03085 1381 ARG A C 1
ATOM 8123 O O . ARG A 1 1026 ? -10.03296 -7.47798 94.94138 1.000 33.72771 1381 ARG A O 1
ATOM 8131 N N . TYR A 1 1027 ? -9.96647 -5.22371 95.02403 1.000 36.13844 1382 TYR A N 1
ATOM 8132 C CA . TYR A 1 1027 ? -11.06433 -5.07406 95.96610 1.000 31.49127 1382 TYR A CA 1
ATOM 8133 C C . TYR A 1 1027 ? -12.28999 -4.56479 95.22245 1.000 38.81382 1382 TYR A C 1
ATOM 8134 O O . TYR A 1 1027 ? -12.18543 -3.70116 94.34429 1.000 36.25646 1382 TYR A O 1
ATOM 8143 N N . TYR A 1 1028 ? -13.44806 -5.10250 95.58239 1.000 36.63506 1383 TYR A N 1
ATOM 8144 C CA . TYR A 1 1028 ? -14.68938 -4.86095 94.86614 1.000 31.81542 1383 TYR A CA 1
ATOM 8145 C C . TYR A 1 1028 ? -15.65280 -4.07303 95.73821 1.000 38.37135 1383 TYR A C 1
ATOM 8146 O O . TYR A 1 1028 ? -15.84618 -4.40003 96.91341 1.000 36.98468 1383 TYR A O 1
ATOM 8155 N N . ASP A 1 1029 ? -16.23375 -3.02597 95.15721 1.000 36.55279 1384 ASP A N 1
ATOM 8156 C CA . ASP A 1 1029 ? -17.22626 -2.18452 95.81192 1.000 36.99258 1384 ASP A CA 1
ATOM 8157 C C . ASP A 1 1029 ? -18.59166 -2.59076 95.26637 1.000 38.25262 1384 ASP A C 1
ATOM 8158 O O . ASP A 1 1029 ? -18.92361 -2.28646 94.11539 1.000 36.09737 1384 ASP A O 1
ATOM 8163 N N . CYS A 1 1030 ? -19.37123 -3.29168 96.08612 1.000 34.49239 1385 CYS A N 1
ATOM 8164 C CA . CYS A 1 1030 ? -20.65411 -3.82553 95.64064 1.000 37.78972 1385 CYS A CA 1
ATOM 8165 C C . CYS A 1 1030 ? -21.74450 -2.76670 95.55906 1.000 40.10802 1385 CYS A C 1
ATOM 8166 O O . CYS A 1 1030 ? -22.88751 -3.10379 95.23063 1.000 36.49758 1385 CYS A O 1
ATOM 8169 N N . GLU A 1 1031 ? -21.42556 -1.51212 95.87477 1.000 37.51682 1386 GLU A N 1
ATOM 8170 C CA . GLU A 1 1031 ? -22.34085 -0.39347 95.68065 1.000 37.63119 1386 GLU A CA 1
ATOM 8171 C C . GLU A 1 1031 ? -22.17009 0.20959 94.28982 1.000 40.01835 1386 GLU A C 1
ATOM 8172 O O . GLU A 1 1031 ? -23.12595 0.27994 93.51089 1.000 43.82550 1386 GLU A O 1
ATOM 8178 N N . ALA A 1 1032 ? -20.94965 0.62575 93.95977 1.000 36.02983 1387 ALA A N 1
ATOM 8179 C CA . ALA A 1 1032 ? -20.65281 1.13297 92.62781 1.000 34.39322 1387 ALA A CA 1
ATOM 8180 C C . ALA A 1 1032 ? -20.52072 0.02300 91.59484 1.000 41.63575 1387 ALA A C 1
ATOM 8181 O O . ALA A 1 1032 ? -20.52389 0.31298 90.39169 1.000 30.26503 1387 ALA A O 1
ATOM 8183 N N . GLY A 1 1033 ? -20.41026 -1.22938 92.03495 1.000 34.52003 1388 GLY A N 1
ATOM 8184 C CA . GLY A 1 1033 ? -20.23987 -2.33330 91.11435 1.000 31.71078 1388 GLY A CA 1
ATOM 8185 C C . GLY A 1 1033 ? -18.89558 -2.34978 90.43041 1.000 33.05254 1388 GLY A C 1
ATOM 8186 O O . GLY A 1 1033 ? -18.78883 -2.85312 89.31001 1.000 32.75425 1388 GLY A O 1
ATOM 8187 N N . GLN A 1 1034 ? -17.86031 -1.81062 91.07323 1.000 32.62139 1389 GLN A N 1
ATOM 8188 C CA . GLN A 1 1034 ? -16.57433 -1.62040 90.42185 1.000 34.17895 1389 GLN A CA 1
ATOM 8189 C C . GLN A 1 1034 ? -15.43890 -1.96618 91.37190 1.000 35.02490 1389 GLN A C 1
ATOM 8190 O O . GLN A 1 1034 ? -15.57423 -1.85837 92.59279 1.000 32.77483 1389 GLN A O 1
ATOM 8196 N N . TYR A 1 1035 ? -14.31040 -2.36502 90.79230 1.000 33.74119 1390 TYR A N 1
ATOM 8197 C CA . TYR A 1 1035 ? -13.07913 -2.51632 91.54448 1.000 31.80807 1390 TYR A CA 1
ATOM 8198 C C . TYR A 1 1035 ? -12.45285 -1.15447 91.82422 1.000 38.36111 1390 TYR A C 1
ATOM 8199 O O . TYR A 1 1035 ? -12.74369 -0.15483 91.16148 1.000 33.22874 1390 TYR A O 1
ATOM 8208 N N . LEU A 1 1036 ? -11.57604 -1.12895 92.82233 1.000 31.89088 1391 LEU A N 1
ATOM 8209 C CA . LEU A 1 1036 ? -10.97566 0.10958 93.29073 1.000 32.49894 1391 LEU A CA 1
ATOM 8210 C C . LEU A 1 1036 ? -9.73640 0.51532 92.50138 1.000 36.98078 1391 LEU A C 1
ATOM 8211 O O . LEU A 1 1036 ? -9.18909 1.58910 92.75675 1.000 36.83817 1391 LEU A O 1
ATOM 8216 N N . CYS A 1 1037 ? -9.26568 -0.30697 91.56559 1.000 32.76053 1392 CYS A N 1
ATOM 8217 C CA . CYS A 1 1037 ? -8.17647 0.11702 90.69513 1.000 37.87889 1392 CYS A CA 1
ATOM 8218 C C . CYS A 1 1037 ? -8.31924 -0.56878 89.34407 1.000 35.66039 1392 CYS A C 1
ATOM 8219 O O . CYS A 1 1037 ? -9.16403 -1.44688 89.15447 1.000 36.28700 1392 CYS A O 1
ATOM 8222 N N . ALA A 1 1038 ? -7.48861 -0.14558 88.39695 1.000 37.00908 1393 ALA A N 1
ATOM 8223 C CA . ALA A 1 1038 ? -7.56116 -0.68538 87.04834 1.000 34.13365 1393 ALA A CA 1
ATOM 8224 C C . ALA A 1 1038 ? -7.13799 -2.14964 87.02607 1.000 33.78282 1393 ALA A C 1
ATOM 8225 O O . ALA A 1 1038 ? -6.29031 -2.58882 87.80679 1.000 41.72919 1393 ALA A O 1
ATOM 8227 N N . ASP A 1 1039 ? -7.74932 -2.90620 86.12258 1.000 38.38717 1394 ASP A N 1
ATOM 8228 C CA . ASP A 1 1039 ? -7.43073 -4.31129 85.93691 1.000 34.60078 1394 ASP A CA 1
ATOM 8229 C C . ASP A 1 1039 ? -5.93338 -4.48390 85.68772 1.000 37.39073 1394 ASP A C 1
ATOM 8230 O O . ASP A 1 1039 ? -5.41461 -3.96598 84.68719 1.000 39.33718 1394 ASP A O 1
ATOM 8235 N N . PRO A 1 1040 ? -5.21803 -5.21333 86.54572 1.000 41.39478 1395 PRO A N 1
ATOM 8236 C CA . PRO A 1 1040 ? -3.76324 -5.33416 86.36570 1.000 40.60869 1395 PRO A CA 1
ATOM 8237 C C . PRO A 1 1040 ? -3.35112 -6.07160 85.09739 1.000 40.57183 1395 PRO A C 1
ATOM 8238 O O . PRO A 1 1040 ? -2.18886 -5.95201 84.69253 1.000 46.77795 1395 PRO A O 1
ATOM 8242 N N . ILE A 1 1041 ? -4.24198 -6.82808 84.45398 1.000 33.69501 1396 ILE A N 1
ATOM 8243 C CA . ILE A 1 1041 ? -3.91314 -7.43973 83.16995 1.000 44.79295 1396 ILE A CA 1
ATOM 8244 C C . ILE A 1 1041 ? -4.45852 -6.62379 81.99874 1.000 40.59100 1396 ILE A C 1
ATOM 8245 O O . ILE A 1 1041 ? -4.44330 -7.09845 80.86106 1.000 45.69704 1396 ILE A O 1
ATOM 8250 N N . GLY A 1 1042 ? -4.94511 -5.40687 82.25780 1.000 39.63802 1397 GLY A N 1
ATOM 8251 C CA . GLY A 1 1042 ? -5.30766 -4.49563 81.18238 1.000 40.35893 1397 GLY A CA 1
ATOM 8252 C C . GLY A 1 1042 ? -6.41034 -5.04378 80.29422 1.000 43.60483 1397 GLY A C 1
ATOM 8253 O O . GLY A 1 1042 ? -7.44206 -5.53941 80.76936 1.000 38.40680 1397 GLY A O 1
ATOM 8254 N N . LEU A 1 1043 ? -6.18828 -4.94854 78.97721 1.000 36.00587 1398 LEU A N 1
ATOM 8255 C CA . LEU A 1 1043 ? -7.18187 -5.37744 77.99862 1.000 40.39674 1398 LEU A CA 1
ATOM 8256 C C . LEU A 1 1043 ? -7.40968 -6.87874 78.02009 1.000 44.02217 1398 LEU A C 1
ATOM 8257 O O . LEU A 1 1043 ? -8.46759 -7.33817 77.57461 1.000 37.23273 1398 LEU A O 1
ATOM 8262 N N . ARG A 1 1044 ? -6.43823 -7.65105 78.51259 1.000 40.29412 1399 ARG A N 1
ATOM 8263 C CA . ARG A 1 1044 ? -6.62576 -9.08930 78.63117 1.000 42.44471 1399 ARG A CA 1
ATOM 8264 C C . ARG A 1 1044 ? -7.85581 -9.43426 79.45948 1.000 42.05436 1399 ARG A C 1
ATOM 8265 O O . ARG A 1 1044 ? -8.40471 -10.52804 79.30201 1.000 42.78662 1399 ARG A O 1
ATOM 8273 N N . GLY A 1 1045 ? -8.31331 -8.51880 80.31671 1.000 39.99402 1400 GLY A N 1
ATOM 8274 C CA . GLY A 1 1045 ? -9.53198 -8.66935 81.08193 1.000 33.97815 1400 GLY A CA 1
ATOM 8275 C C . GLY A 1 1045 ? -10.77168 -8.07189 80.46188 1.000 41.07982 1400 GLY A C 1
ATOM 8276 O O . GLY A 1 1045 ? -11.83395 -8.09487 81.09235 1.000 38.32464 1400 GLY A O 1
ATOM 8277 N N . GLY A 1 1046 ? -10.67687 -7.54127 79.24541 1.000 38.34194 1401 GLY A N 1
ATOM 8278 C CA . GLY A 1 1046 ? -11.76732 -6.83018 78.60430 1.000 40.42086 1401 GLY A CA 1
ATOM 8279 C C . GLY A 1 1046 ? -11.49931 -5.33386 78.54542 1.000 40.67010 1401 GLY A C 1
ATOM 8280 O O . GLY A 1 1046 ? -10.48899 -4.82928 79.03687 1.000 38.91283 1401 GLY A O 1
ATOM 8281 N N . ILE A 1 1047 ? -12.44225 -4.61951 77.92042 1.000 39.71582 1402 ILE A N 1
ATOM 8282 C CA . ILE A 1 1047 ? -12.26580 -3.18494 77.68439 1.000 42.64368 1402 ILE A CA 1
ATOM 8283 C C . ILE A 1 1047 ? -12.74394 -2.32419 78.84194 1.000 41.05969 1402 ILE A C 1
ATOM 8284 O O . ILE A 1 1047 ? -12.53145 -1.10218 78.81397 1.000 32.21688 1402 ILE A O 1
ATOM 8289 N N . ASN A 1 1048 ? -13.40065 -2.90996 79.84344 1.000 39.70968 1403 ASN A N 1
ATOM 8290 C CA . ASN A 1 1048 ? -13.91132 -2.17034 80.99824 1.000 38.24039 1403 ASN A CA 1
ATOM 8291 C C . ASN A 1 1048 ? -12.97655 -2.47086 82.16584 1.000 38.03859 1403 ASN A C 1
ATOM 8292 O O . ASN A 1 1048 ? -13.14597 -3.45147 82.89384 1.000 36.22737 1403 ASN A O 1
ATOM 8297 N N . LEU A 1 1049 ? -11.98619 -1.59669 82.34812 1.000 33.66858 1404 LEU A N 1
ATOM 8298 C CA . LEU A 1 1049 ? -10.88055 -1.86468 83.26384 1.000 39.57335 1404 LEU A CA 1
ATOM 8299 C C . LEU A 1 1049 ? -11.27197 -1.77191 84.73467 1.000 36.86588 1404 LEU A C 1
ATOM 8300 O O . LEU A 1 1049 ? -10.47710 -2.18081 85.58721 1.000 34.92911 1404 LEU A O 1
ATOM 8305 N N . TYR A 1 1050 ? -12.46337 -1.26162 85.05706 1.000 33.13377 1405 TYR A N 1
ATOM 8306 C CA . TYR A 1 1050 ? -12.90560 -1.17407 86.44098 1.000 33.32881 1405 TYR A CA 1
ATOM 8307 C C . TYR A 1 1050 ? -14.16616 -1.96766 86.74133 1.000 30.71191 1405 TYR A C 1
ATOM 8308 O O . TYR A 1 1050 ? -14.46019 -2.19295 87.92006 1.000 32.08566 1405 TYR A O 1
ATOM 8317 N N . ALA A 1 1051 ? -14.91593 -2.38727 85.72577 1.000 31.59150 1406 ALA A N 1
ATOM 8318 C CA . ALA A 1 1051 ? -16.17085 -3.09439 85.94378 1.000 37.39112 1406 ALA A CA 1
ATOM 8319 C C . ALA A 1 1051 ? -15.93205 -4.47049 86.55498 1.000 34.03039 1406 ALA A C 1
ATOM 8320 O O . ALA A 1 1051 ? -14.88285 -5.09548 86.36222 1.000 31.12167 1406 ALA A O 1
ATOM 8322 N N . TYR A 1 1052 ? -16.93001 -4.94532 87.29731 1.000 33.43238 1407 TYR A N 1
ATOM 8323 C CA . TYR A 1 1052 ? -16.91194 -6.30652 87.81989 1.000 35.52468 1407 TYR A CA 1
ATOM 8324 C C . TYR A 1 1052 ? -17.52808 -7.28941 86.82993 1.000 41.27683 1407 TYR A C 1
ATOM 8325 O O . TYR A 1 1052 ? -16.90055 -8.28265 86.45541 1.000 38.94497 1407 TYR A O 1
ATOM 8334 N N . ALA A 1 1053 ? -18.75549 -7.01831 86.40266 1.000 41.99441 1408 ALA A N 1
ATOM 8335 C CA . ALA A 1 1053 ? -19.49577 -7.87785 85.49457 1.000 39.01863 1408 ALA A CA 1
ATOM 8336 C C . ALA A 1 1053 ? -20.63686 -7.05699 84.92454 1.000 43.03128 1408 ALA A C 1
ATOM 8337 O O . ALA A 1 1053 ? -21.09759 -6.11506 85.57867 1.000 43.19535 1408 ALA A O 1
ATOM 8339 N N . PRO A 1 1054 ? -21.11445 -7.37653 83.72070 1.000 40.55434 1409 PRO A N 1
ATOM 8340 C CA . PRO A 1 1054 ? -22.30981 -6.68511 83.21894 1.000 37.97373 1409 PRO A CA 1
ATOM 8341 C C . PRO A 1 1054 ? -23.55507 -7.09156 83.97636 1.000 36.43730 1409 PRO A C 1
ATOM 8342 O O . PRO A 1 1054 ? -24.51354 -6.31504 84.05249 1.000 35.28874 1409 PRO A O 1
ATOM 8346 N N . ASN A 1 1055 ? -23.56492 -8.29430 84.53379 1.000 39.14114 1410 ASN A N 1
ATOM 8347 C CA . ASN A 1 1055 ? -24.70188 -8.86093 85.23814 1.000 35.88583 1410 ASN A CA 1
ATOM 8348 C C . ASN A 1 1055 ? -24.15500 -9.79260 86.31351 1.000 37.09473 1410 ASN A C 1
ATOM 8349 O O . ASN A 1 1055 ? -23.62858 -10.86540 85.99062 1.000 39.49601 1410 ASN A O 1
ATOM 8354 N N . PRO A 1 1056 ? -24.25141 -9.42706 87.59574 1.000 38.62285 1411 PRO A N 1
ATOM 8355 C CA . PRO A 1 1056 ? -23.60351 -10.23708 88.63792 1.000 32.37080 1411 PRO A CA 1
ATOM 8356 C C . PRO A 1 1056 ? -24.27743 -11.57827 88.87360 1.000 41.21894 1411 PRO A C 1
ATOM 8357 O O . PRO A 1 1056 ? -23.72317 -12.40959 89.60714 1.000 41.78654 1411 PRO A O 1
ATOM 8361 N N . LEU A 1 1057 ? -25.44430 -11.81580 88.28134 1.000 37.96072 1412 LEU A N 1
ATOM 8362 C CA . LEU A 1 1057 ? -26.11463 -13.10227 88.36211 1.000 38.70693 1412 LEU A CA 1
ATOM 8363 C C . LEU A 1 1057 ? -25.79752 -13.99491 87.16947 1.000 38.61977 1412 LEU A C 1
ATOM 8364 O O . LEU A 1 1057 ? -26.37998 -15.07522 87.04978 1.000 46.19239 1412 LEU A O 1
ATOM 8369 N N . SER A 1 1058 ? -24.88240 -13.57460 86.29700 1.000 35.94246 1413 SER A N 1
ATOM 8370 C CA . SER A 1 1058 ? -24.55691 -14.32736 85.09142 1.000 45.10168 1413 SER A CA 1
ATOM 8371 C C . SER A 1 1058 ? -23.05320 -14.48784 84.92713 1.000 43.60739 1413 SER A C 1
ATOM 8372 O O . SER A 1 1058 ? -22.59143 -15.45980 84.32097 1.000 52.86124 1413 SER A O 1
ATOM 8375 N N . TRP A 1 1059 ? -22.28227 -13.53610 85.44155 1.000 38.88740 1414 TRP A N 1
ATOM 8376 C CA . TRP A 1 1059 ? -20.83295 -13.55904 85.32269 1.000 39.59650 1414 TRP A CA 1
ATOM 8377 C C . TRP A 1 1059 ? -20.20429 -13.54329 86.70725 1.000 37.46615 1414 TRP A C 1
ATOM 8378 O O . TRP A 1 1059 ? -20.78435 -13.02563 87.66533 1.000 38.74591 1414 TRP A O 1
ATOM 8389 N N . ILE A 1 1060 ? -19.01937 -14.14059 86.80461 1.000 33.82672 1415 ILE A N 1
ATOM 8390 C CA . ILE A 1 1060 ? -18.22032 -14.14087 88.01813 1.000 39.61758 1415 ILE A CA 1
ATOM 8391 C C . ILE A 1 1060 ? -16.81127 -13.71558 87.63602 1.000 39.49995 1415 ILE A C 1
ATOM 8392 O O . ILE A 1 1060 ? -16.44643 -13.68387 86.46068 1.000 35.62234 1415 ILE A O 1
ATOM 8397 N N . ASP A 1 1061 ? -16.01994 -13.36876 88.64937 1.000 33.78520 1416 ASP A N 1
ATOM 8398 C CA . ASP A 1 1061 ? -14.64311 -12.92698 88.44088 1.000 34.18958 1416 ASP A CA 1
ATOM 8399 C C . ASP A 1 1061 ? -13.83101 -13.27273 89.68340 1.000 32.09302 1416 ASP A C 1
ATOM 8400 O O . ASP A 1 1061 ? -13.42560 -12.39231 90.45375 1.000 33.69972 1416 ASP A O 1
ATOM 8405 N N . PRO A 1 1062 ? -13.54930 -14.56363 89.89453 1.000 36.64786 1417 PRO A N 1
ATOM 8406 C CA . PRO A 1 1062 ? -12.99185 -14.99783 91.19090 1.000 29.26391 1417 PRO A CA 1
ATOM 8407 C C . PRO A 1 1062 ? -11.58189 -14.50796 91.46634 1.000 34.40356 1417 PRO A C 1
ATOM 8408 O O . PRO A 1 1062 ? -11.20099 -14.43178 92.64072 1.000 36.26139 1417 PRO A O 1
ATOM 8412 N N . LEU A 1 1063 ? -10.78852 -14.18034 90.44897 1.000 33.46337 1418 LEU A N 1
ATOM 8413 C CA . LEU A 1 1063 ? -9.43649 -13.68824 90.68793 1.000 35.41839 1418 LEU A CA 1
ATOM 8414 C C . LEU A 1 1063 ? -9.37106 -12.16859 90.77843 1.000 36.79560 1418 LEU A C 1
ATOM 8415 O O . LEU A 1 1063 ? -8.30119 -11.62310 91.06745 1.000 34.50467 1418 LEU A O 1
ATOM 8420 N N . GLY A 1 1064 ? -10.48509 -11.47557 90.54748 1.000 35.03398 1419 GLY A N 1
ATOM 8421 C CA . GLY A 1 1064 ? -10.45239 -10.02938 90.48878 1.000 34.08245 1419 GLY A CA 1
ATOM 8422 C C . GLY A 1 1064 ? -9.74739 -9.47453 89.27364 1.000 37.77282 1419 GLY A C 1
ATOM 8423 O O . GLY A 1 1064 ? -9.27917 -8.33309 89.30722 1.000 38.54364 1419 GLY A O 1
ATOM 8424 N N . LEU A 1 1065 ? -9.64820 -10.25521 88.20095 1.000 34.08035 1420 LEU A N 1
ATOM 8425 C CA . LEU A 1 1065 ? -8.96175 -9.82539 86.98955 1.000 37.13468 1420 LEU A CA 1
ATOM 8426 C C . LEU A 1 1065 ? -9.96113 -9.46814 85.89742 1.000 43.21769 1420 LEU A C 1
ATOM 8427 O O . LEU A 1 1065 ? -11.01655 -8.89863 86.17791 1.000 39.22119 1420 LEU A O 1
ATOM 8433 N N . GLU B 1 5 ? -9.55433 43.75735 131.85961 1.000 79.15643 360 GLU B N 1
ATOM 8434 C CA . GLU B 1 5 ? -10.62806 43.76806 132.84522 1.000 75.51070 360 GLU B CA 1
ATOM 8435 C C . GLU B 1 5 ? -10.10236 44.11596 134.23410 1.000 69.49282 360 GLU B C 1
ATOM 8436 O O . GLU B 1 5 ? -9.67231 43.23491 134.97874 1.000 71.48739 360 GLU B O 1
ATOM 8442 N N . PRO B 1 6 ? -10.09101 45.40760 134.56666 1.000 58.78673 361 PRO B N 1
ATOM 8443 C CA . PRO B 1 6 ? -9.75706 45.80732 135.93994 1.000 60.58096 361 PRO B CA 1
ATOM 8444 C C . PRO B 1 6 ? -10.97896 45.79843 136.84809 1.000 57.89241 361 PRO B C 1
ATOM 8445 O O . PRO B 1 6 ? -10.85584 45.66797 138.07097 1.000 54.16256 361 PRO B O 1
ATOM 8449 N N . VAL B 1 7 ? -12.16327 45.93591 136.25426 1.000 52.21095 362 VAL B N 1
ATOM 8450 C CA . VAL B 1 7 ? -13.41834 46.04067 136.98753 1.000 52.18122 362 VAL B CA 1
ATOM 8451 C C . VAL B 1 7 ? -14.38346 44.98491 136.46626 1.000 59.52353 362 VAL B C 1
ATOM 8452 O O . VAL B 1 7 ? -14.62837 44.90566 135.25750 1.000 56.59536 362 VAL B O 1
ATOM 8456 N N . ASP B 1 8 ? -14.92870 44.17770 137.37672 1.000 62.14797 363 ASP B N 1
ATOM 8457 C CA . ASP B 1 8 ? -15.97068 43.21361 137.03162 1.000 56.42258 363 ASP B CA 1
ATOM 8458 C C . ASP B 1 8 ? -17.26732 43.96049 136.75509 1.000 60.39452 363 ASP B C 1
ATOM 8459 O O . ASP B 1 8 ? -17.88996 44.49855 137.67611 1.000 60.74743 363 ASP B O 1
ATOM 8464 N N . ILE B 1 9 ? -17.68346 43.96858 135.48682 1.000 60.54700 364 ILE B N 1
ATOM 8465 C CA . ILE B 1 9 ? -18.81480 44.78501 135.05953 1.000 61.36377 364 ILE B CA 1
ATOM 8466 C C . ILE B 1 9 ? -20.11089 44.35118 135.73454 1.000 60.60946 364 ILE B C 1
ATOM 8467 O O . ILE B 1 9 ? -20.99212 45.18014 135.99642 1.000 56.46421 364 ILE B O 1
ATOM 8472 N N . GLY B 1 10 ? -20.23984 43.06583 136.06447 1.000 58.73245 365 GLY B N 1
ATOM 8473 C CA . GLY B 1 10 ? -21.46968 42.59750 136.67457 1.000 62.76239 365 GLY B CA 1
ATOM 8474 C C . GLY B 1 10 ? -21.60995 42.94539 138.14038 1.000 62.45501 365 GLY B C 1
ATOM 8475 O O . GLY B 1 10 ? -22.73197 43.06871 138.64171 1.000 68.07238 365 GLY B O 1
ATOM 8476 N N . THR B 1 11 ? -20.49031 43.12913 138.84495 1.000 56.64704 366 THR B N 1
ATOM 8477 C CA . THR B 1 11 ? -20.51137 43.33932 140.28596 1.000 61.30988 366 THR B CA 1
ATOM 8478 C C . THR B 1 11 ? -19.86562 44.63518 140.75425 1.000 63.28406 366 THR B C 1
ATOM 8479 O O . THR B 1 11 ? -20.20952 45.11410 141.84062 1.000 56.95795 366 THR B O 1
ATOM 8483 N N . GLY B 1 12 ? -18.96457 45.22147 139.97480 1.000 65.22377 367 GLY B N 1
ATOM 8484 C CA . GLY B 1 12 ? -18.19255 46.34993 140.43769 1.000 55.24979 367 GLY B CA 1
ATOM 8485 C C . GLY B 1 12 ? -16.91219 45.98298 141.15501 1.000 57.74844 367 GLY B C 1
ATOM 8486 O O . GLY B 1 12 ? -16.19993 46.88784 141.61230 1.000 54.19328 367 GLY B O 1
ATOM 8487 N N . ASP B 1 13 ? -16.59978 44.69037 141.27041 1.000 49.16726 368 ASP B N 1
ATOM 8488 C CA . ASP B 1 13 ? -15.37590 44.26538 141.93711 1.000 52.19401 368 ASP B CA 1
ATOM 8489 C C . ASP B 1 13 ? -14.15033 44.76074 141.18322 1.000 55.83354 368 ASP B C 1
ATOM 8490 O O . ASP B 1 13 ? -14.08371 44.69259 139.95295 1.000 54.68636 368 ASP B O 1
ATOM 8495 N N . PHE B 1 14 ? -13.16541 45.24081 141.93306 1.000 51.23309 369 PHE B N 1
ATOM 8496 C CA . PHE B 1 14 ? -11.83985 45.47945 141.38388 1.000 45.16345 369 PHE B CA 1
ATOM 8497 C C . PHE B 1 14 ? -11.09377 44.15513 141.30129 1.000 49.43743 369 PHE B C 1
ATOM 8498 O O . PHE B 1 14 ? -11.10866 43.36466 142.24940 1.000 50.98951 369 PHE B O 1
ATOM 8506 N N . LEU B 1 15 ? -10.46060 43.90428 140.15587 1.000 51.41864 370 LEU B N 1
ATOM 8507 C CA . LEU B 1 15 ? -9.80950 42.63049 139.87767 1.000 48.83299 370 LEU B CA 1
ATOM 8508 C C . LEU B 1 15 ? -8.35278 42.84103 139.50052 1.000 48.48515 370 LEU B C 1
ATOM 8509 O O . LEU B 1 15 ? -8.01742 43.77197 138.76136 1.000 49.06951 370 LEU B O 1
ATOM 8514 N N . GLN B 1 16 ? -7.49325 41.96983 140.02022 1.000 43.66729 371 GLN B N 1
ATOM 8515 C CA . GLN B 1 16 ? -6.10280 41.89731 139.60349 1.000 45.48941 371 GLN B CA 1
ATOM 8516 C C . GLN B 1 16 ? -5.66486 40.44028 139.57351 1.000 44.23476 371 GLN B C 1
ATOM 8517 O O . GLN B 1 16 ? -6.20527 39.59597 140.29270 1.000 49.53982 371 GLN B O 1
ATOM 8523 N N . HIS B 1 17 ? -4.69382 40.15173 138.71111 1.000 41.99106 372 HIS B N 1
ATOM 8524 C CA . HIS B 1 17 ? -4.16975 38.79870 138.55428 1.000 43.12186 372 HIS B CA 1
ATOM 8525 C C . HIS B 1 17 ? -2.72202 38.92755 138.11360 1.000 46.14953 372 HIS B C 1
ATOM 8526 O O . HIS B 1 17 ? -2.45170 39.52572 137.06898 1.000 46.35387 372 HIS B O 1
ATOM 8533 N N . PHE B 1 18 ? -1.79627 38.38430 138.90085 1.000 37.22359 373 PHE B N 1
ATOM 8534 C CA . PHE B 1 18 ? -0.37638 38.50132 138.60562 1.000 41.75484 373 PHE B CA 1
ATOM 8535 C C . PHE B 1 18 ? 0.30567 37.14366 138.64696 1.000 42.22463 373 PHE B C 1
ATOM 8536 O O . PHE B 1 18 ? -0.02159 36.29868 139.48393 1.000 39.38007 373 PHE B O 1
ATOM 8544 N N . SER B 1 19 ? 1.24575 36.93970 137.72462 1.000 45.08959 374 SER B N 1
ATOM 8545 C CA . SER B 1 19 ? 2.14345 35.79558 137.80126 1.000 37.14329 374 SER B CA 1
ATOM 8546 C C . SER B 1 19 ? 3.06427 35.94585 139.00637 1.000 37.81113 374 SER B C 1
ATOM 8547 O O . SER B 1 19 ? 3.51548 37.04895 139.32621 1.000 34.91565 374 SER B O 1
ATOM 8550 N N . VAL B 1 20 ? 3.35637 34.83400 139.66986 1.000 39.16243 375 VAL B N 1
ATOM 8551 C CA . VAL B 1 20 ? 4.23039 34.82034 140.83659 1.000 36.11314 375 VAL B CA 1
ATOM 8552 C C . VAL B 1 20 ? 5.52809 34.06728 140.55730 1.000 37.04688 375 VAL B C 1
ATOM 8553 O O . VAL B 1 20 ? 6.62035 34.59978 140.76095 1.000 31.25161 375 VAL B O 1
ATOM 8557 N N . LEU B 1 21 ? 5.42915 32.82367 140.09576 1.000 33.92731 376 LEU B N 1
ATOM 8558 C CA . LEU B 1 21 ? 6.61772 32.07021 139.72468 1.000 33.53769 376 LEU B CA 1
ATOM 8559 C C . LEU B 1 21 ? 6.24782 31.01374 138.69095 1.000 43.10040 376 LEU B C 1
ATOM 8560 O O . LEU B 1 21 ? 5.10906 30.53994 138.64047 1.000 37.28157 376 LEU B O 1
ATOM 8565 N N . SER B 1 22 ? 7.22523 30.65274 137.86356 1.000 34.84200 377 SER B N 1
ATOM 8566 C CA . SER B 1 22 ? 7.03600 29.63901 136.83168 1.000 36.83789 377 SER B CA 1
ATOM 8567 C C . SER B 1 22 ? 8.30915 28.81028 136.75387 1.000 34.86748 377 SER B C 1
ATOM 8568 O O . SER B 1 22 ? 9.33349 29.28585 136.25860 1.000 39.89956 377 SER B O 1
ATOM 8571 N N . LEU B 1 23 ? 8.25618 27.59484 137.25450 1.000 35.24786 378 LEU B N 1
ATOM 8572 C CA . LEU B 1 23 ? 9.47288 26.80587 137.25380 1.000 40.56852 378 LEU B CA 1
ATOM 8573 C C . LEU B 1 23 ? 9.42496 25.74034 136.16808 1.000 41.27258 378 LEU B C 1
ATOM 8574 O O . LEU B 1 23 ? 8.38417 25.10594 135.96619 1.000 41.89442 378 LEU B O 1
ATOM 8579 N N . PRO B 1 24 ? 10.52026 25.53803 135.44388 1.000 37.53163 379 PRO B N 1
ATOM 8580 C CA . PRO B 1 24 ? 10.54731 24.48510 134.42863 1.000 45.36194 379 PRO B CA 1
ATOM 8581 C C . PRO B 1 24 ? 10.53357 23.11269 135.07569 1.000 44.64644 379 PRO B C 1
ATOM 8582 O O . PRO B 1 24 ? 10.78475 22.94920 136.27145 1.000 40.46664 379 PRO B O 1
ATOM 8586 N N . GLY B 1 25 ? 10.20812 22.12340 134.26284 1.000 42.08746 380 GLY B N 1
ATOM 8587 C CA . GLY B 1 25 ? 10.20333 20.74842 134.71081 1.000 39.97158 380 GLY B CA 1
ATOM 8588 C C . GLY B 1 25 ? 9.31380 19.92210 133.82060 1.000 46.03767 380 GLY B C 1
ATOM 8589 O O . GLY B 1 25 ? 8.57068 20.44429 132.99055 1.000 41.11824 380 GLY B O 1
ATOM 8590 N N . SER B 1 26 ? 9.42211 18.60065 133.99477 1.000 41.67864 381 SER B N 1
ATOM 8591 C CA . SER B 1 26 ? 8.53709 17.68404 133.28320 1.000 38.64366 381 SER B CA 1
ATOM 8592 C C . SER B 1 26 ? 7.08605 18.07201 133.50995 1.000 40.45233 381 SER B C 1
ATOM 8593 O O . SER B 1 26 ? 6.28169 18.10655 132.57100 1.000 40.40329 381 SER B O 1
ATOM 8596 N N . LEU B 1 27 ? 6.74415 18.37996 134.75626 1.000 39.08755 382 LEU B N 1
ATOM 8597 C CA . LEU B 1 27 ? 5.47896 19.00167 135.12078 1.000 38.14532 382 LEU B CA 1
ATOM 8598 C C . LEU B 1 27 ? 5.78574 20.42782 135.55520 1.000 35.64916 382 LEU B C 1
ATOM 8599 O O . LEU B 1 27 ? 6.31895 20.63751 136.65504 1.000 44.40754 382 LEU B O 1
ATOM 8604 N N . PRO B 1 28 ? 5.50944 21.43391 134.72644 1.000 35.77941 383 PRO B N 1
ATOM 8605 C CA . PRO B 1 28 ? 5.82040 22.81598 135.11551 1.000 37.36866 383 PRO B CA 1
ATOM 8606 C C . PRO B 1 28 ? 5.07050 23.21827 136.37517 1.000 36.29069 383 PRO B C 1
ATOM 8607 O O . PRO B 1 28 ? 3.91383 22.84965 136.58222 1.000 41.05770 383 PRO B O 1
ATOM 8611 N N . LEU B 1 29 ? 5.74957 23.96799 137.23141 1.000 36.79278 384 LEU B N 1
ATOM 8612 C CA . LEU B 1 29 ? 5.17250 24.45515 138.47943 1.000 37.99321 384 LEU B CA 1
ATOM 8613 C C . LEU B 1 29 ? 4.96725 25.95613 138.31981 1.000 41.40791 384 LEU B C 1
ATOM 8614 O O . LEU B 1 29 ? 5.93843 26.71953 138.31287 1.000 41.91299 384 LEU B O 1
ATOM 8619 N N . THR B 1 30 ? 3.71382 26.37808 138.16963 1.000 38.18256 385 THR B N 1
ATOM 8620 C CA . THR B 1 30 ? 3.38281 27.78180 137.96328 1.000 45.94461 385 THR B CA 1
ATOM 8621 C C . THR B 1 30 ? 2.43544 28.25619 139.05677 1.000 48.11956 385 THR B C 1
ATOM 8622 O O . THR B 1 30 ? 1.54182 27.51703 139.48198 1.000 47.92852 385 THR B O 1
ATOM 8626 N N . LEU B 1 31 ? 2.63101 29.49731 139.49945 1.000 40.79699 386 LEU B N 1
ATOM 8627 C CA . LEU B 1 31 ? 1.84677 30.07233 140.57822 1.000 32.92183 386 LEU B CA 1
ATOM 8628 C C . LEU B 1 31 ? 1.45134 31.49319 140.20447 1.000 41.70882 386 LEU B C 1
ATOM 8629 O O . LEU B 1 31 ? 2.26546 32.25177 139.67036 1.000 34.94418 386 LEU B O 1
ATOM 8634 N N . SER B 1 32 ? 0.19340 31.83882 140.46129 1.000 36.37781 387 SER B N 1
ATOM 8635 C CA . SER B 1 32 ? -0.30934 33.18550 140.26505 1.000 40.16963 387 SER B CA 1
ATOM 8636 C C . SER B 1 32 ? -1.14008 33.58122 141.47826 1.000 42.73080 387 SER B C 1
ATOM 8637 O O . SER B 1 32 ? -1.48570 32.74649 142.31831 1.000 38.05385 387 SER B O 1
ATOM 8640 N N . ARG B 1 33 ? -1.45678 34.87393 141.57004 1.000 43.35429 388 ARG B N 1
ATOM 8641 C CA . ARG B 1 33 ? -2.27986 35.39961 142.65240 1.000 36.49231 388 ARG B CA 1
ATOM 8642 C C . ARG B 1 33 ? -3.40506 36.23631 142.06120 1.000 42.90685 388 ARG B C 1
ATOM 8643 O O . ARG B 1 33 ? -3.16917 37.10319 141.21348 1.000 38.48027 388 ARG B O 1
ATOM 8651 N N . PHE B 1 34 ? -4.62519 35.96228 142.50876 1.000 42.96226 389 PHE B N 1
ATOM 8652 C CA . PHE B 1 34 ? -5.83986 36.55377 141.96554 1.000 42.63075 389 PHE B CA 1
ATOM 8653 C C . PHE B 1 34 ? -6.54916 37.32811 143.06787 1.000 45.81217 389 PHE B C 1
ATOM 8654 O O . PHE B 1 34 ? -6.77122 36.79144 144.15793 1.000 38.79330 389 PHE B O 1
ATOM 8662 N N . TYR B 1 35 ? -6.90272 38.58140 142.78250 1.000 43.74573 390 TYR B N 1
ATOM 8663 C CA . TYR B 1 35 ? -7.56207 39.45789 143.73957 1.000 43.94370 390 TYR B CA 1
ATOM 8664 C C . TYR B 1 35 ? -8.93774 39.86018 143.23408 1.000 47.66213 390 TYR B C 1
ATOM 8665 O O . TYR B 1 35 ? -9.09334 40.25034 142.07193 1.000 48.15691 390 TYR B O 1
ATOM 8674 N N . ARG B 1 36 ? -9.92221 39.79099 144.12199 1.000 42.34477 391 ARG B N 1
ATOM 8675 C CA . ARG B 1 36 ? -11.26533 40.29817 143.87569 1.000 47.20657 391 ARG B CA 1
ATOM 8676 C C . ARG B 1 36 ? -11.66924 41.10015 145.10297 1.000 52.40149 391 ARG B C 1
ATOM 8677 O O . ARG B 1 36 ? -11.58365 40.59741 146.22731 1.000 57.91879 391 ARG B O 1
ATOM 8685 N N . SER B 1 37 ? -12.10513 42.34402 144.89160 1.000 47.56512 392 SER B N 1
ATOM 8686 C CA . SER B 1 37 ? -12.23893 43.26968 146.01369 1.000 52.06108 392 SER B CA 1
ATOM 8687 C C . SER B 1 37 ? -13.30031 42.81758 147.01147 1.000 49.77607 392 SER B C 1
ATOM 8688 O O . SER B 1 37 ? -13.17655 43.09569 148.20864 1.000 53.45905 392 SER B O 1
ATOM 8691 N N . GLN B 1 38 ? -14.34479 42.12799 146.55265 1.000 57.25107 393 GLN B N 1
ATOM 8692 C CA . GLN B 1 38 ? -15.36926 41.58528 147.43714 1.000 61.01775 393 GLN B CA 1
ATOM 8693 C C . GLN B 1 38 ? -15.17092 40.09973 147.74899 1.000 62.89341 393 GLN B C 1
ATOM 8694 O O . GLN B 1 38 ? -16.10659 39.44507 148.22157 1.000 67.23704 393 GLN B O 1
ATOM 8700 N N . ALA B 1 39 ? -13.98222 39.55525 147.50144 1.000 57.99243 394 ALA B N 1
ATOM 8701 C CA . ALA B 1 39 ? -13.76806 38.12824 147.69393 1.000 57.87234 394 ALA B CA 1
ATOM 8702 C C . ALA B 1 39 ? -13.79635 37.76891 149.17511 1.000 57.38378 394 ALA B C 1
ATOM 8703 O O . ALA B 1 39 ? -13.38420 38.54837 150.03802 1.000 57.91547 394 ALA B O 1
ATOM 8705 N N . LYS B 1 40 ? -14.30420 36.57220 149.46573 1.000 64.37584 395 LYS B N 1
ATOM 8706 C CA . LYS B 1 40 ? -14.35658 36.05687 150.82710 1.000 68.65327 395 LYS B CA 1
ATOM 8707 C C . LYS B 1 40 ? -13.26674 35.03937 151.11199 1.000 63.52456 395 LYS B C 1
ATOM 8708 O O . LYS B 1 40 ? -13.16247 34.56201 152.24559 1.000 66.86575 395 LYS B O 1
ATOM 8714 N N . GLY B 1 41 ? -12.43868 34.71524 150.12222 1.000 60.74221 396 GLY B N 1
ATOM 8715 C CA . GLY B 1 41 ? -11.47980 33.64414 150.25667 1.000 62.57940 396 GLY B CA 1
ATOM 8716 C C . GLY B 1 41 ? -10.13977 34.11575 150.77989 1.000 60.71664 396 GLY B C 1
ATOM 8717 O O . GLY B 1 41 ? -9.92786 35.28193 151.10908 1.000 55.18517 396 GLY B O 1
ATOM 8718 N N . THR B 1 42 ? -9.22597 33.15838 150.88055 1.000 57.54133 397 THR B N 1
ATOM 8719 C CA . THR B 1 42 ? -7.88819 33.39590 151.39367 1.000 57.02705 397 THR B CA 1
ATOM 8720 C C . THR B 1 42 ? -6.96614 32.40698 150.70342 1.000 57.03059 397 THR B C 1
ATOM 8721 O O . THR B 1 42 ? -7.39588 31.32717 150.29286 1.000 66.54039 397 THR B O 1
ATOM 8725 N N . GLY B 1 43 ? -5.70329 32.78469 150.56395 1.000 46.40343 398 GLY B N 1
ATOM 8726 C CA . GLY B 1 43 ? -4.73159 31.87456 149.99887 1.000 42.17984 398 GLY B CA 1
ATOM 8727 C C . GLY B 1 43 ? -3.41433 32.00411 150.71940 1.000 41.23794 398 GLY B C 1
ATOM 8728 O O . GLY B 1 43 ? -3.35463 32.62179 151.78714 1.000 43.51680 398 GLY B O 1
ATOM 8729 N N . ILE B 1 44 ? -2.34610 31.44448 150.14885 1.000 40.37918 399 ILE B N 1
ATOM 8730 C CA . ILE B 1 44 ? -1.05847 31.50827 150.82341 1.000 43.86619 399 ILE B CA 1
ATOM 8731 C C . ILE B 1 44 ? -0.60480 32.94987 150.98545 1.000 42.03724 399 ILE B C 1
ATOM 8732 O O . ILE B 1 44 ? 0.20179 33.24098 151.87100 1.000 40.19588 399 ILE B O 1
ATOM 8737 N N . PHE B 1 45 ? -1.13030 33.87099 150.17057 1.000 40.74197 400 PHE B N 1
ATOM 8738 C CA . PHE B 1 45 ? -0.80627 35.28688 150.27472 1.000 42.90782 400 PHE B CA 1
ATOM 8739 C C . PHE B 1 45 ? -1.79682 36.06820 151.13849 1.000 43.77816 400 PHE B C 1
ATOM 8740 O O . PHE B 1 45 ? -1.82391 37.30352 151.06827 1.000 46.24543 400 PHE B O 1
ATOM 8748 N N . GLY B 1 46 ? -2.61388 35.38699 151.93627 1.000 44.96088 401 GLY B N 1
ATOM 8749 C CA . GLY B 1 46 ? -3.49960 36.05835 152.85713 1.000 41.48776 401 GLY B CA 1
ATOM 8750 C C . GLY B 1 46 ? -4.88351 36.32188 152.29852 1.000 44.41386 401 GLY B C 1
ATOM 8751 O O . GLY B 1 46 ? -5.24528 35.84904 151.21516 1.000 45.38106 401 GLY B O 1
ATOM 8752 N N . PRO B 1 47 ? -5.69064 37.07946 153.04035 1.000 43.80386 402 PRO B N 1
ATOM 8753 C CA . PRO B 1 47 ? -7.07538 37.31202 152.61848 1.000 48.26954 402 PRO B CA 1
ATOM 8754 C C . PRO B 1 47 ? -7.14147 38.13625 151.34321 1.000 52.07662 402 PRO B C 1
ATOM 8755 O O . PRO B 1 47 ? -6.27642 38.97379 151.07375 1.000 43.69878 402 PRO B O 1
ATOM 8759 N N . LYS B 1 48 ? -8.19172 37.88212 150.55938 1.000 50.16334 403 LYS B N 1
ATOM 8760 C CA . LYS B 1 48 ? -8.55964 38.53020 149.30409 1.000 50.96594 403 LYS B CA 1
ATOM 8761 C C . LYS B 1 48 ? -7.75578 38.01338 148.11323 1.000 47.14692 403 LYS B C 1
ATOM 8762 O O . LYS B 1 48 ? -8.13474 38.29209 146.97508 1.000 47.67353 403 LYS B O 1
ATOM 8768 N N . TRP B 1 49 ? -6.66160 37.28596 148.32098 1.000 44.93098 404 TRP B N 1
ATOM 8769 C CA . TRP B 1 49 ? -5.86222 36.74502 147.22745 1.000 46.74114 404 TRP B CA 1
ATOM 8770 C C . TRP B 1 49 ? -5.98967 35.22714 147.20244 1.000 51.06161 404 TRP B C 1
ATOM 8771 O O . TRP B 1 49 ? -5.84811 34.56991 148.23894 1.000 46.96319 404 TRP B O 1
ATOM 8782 N N . THR B 1 50 ? -6.26309 34.67601 146.02499 1.000 47.22747 405 THR B N 1
ATOM 8783 C CA . THR B 1 50 ? -6.35431 33.23754 145.84259 1.000 46.79963 405 THR B CA 1
ATOM 8784 C C . THR B 1 50 ? -5.25249 32.78160 144.89542 1.000 45.39219 405 THR B C 1
ATOM 8785 O O . THR B 1 50 ? -4.70228 33.57289 144.12309 1.000 43.05681 405 THR B O 1
ATOM 8789 N N . ASP B 1 51 ? -4.93402 31.48958 144.95760 1.000 35.16275 406 ASP B N 1
ATOM 8790 C CA . ASP B 1 51 ? -3.77566 30.96964 144.24389 1.000 43.99669 406 ASP B CA 1
ATOM 8791 C C . ASP B 1 51 ? -3.97155 29.48887 143.94171 1.000 46.46572 406 ASP B C 1
ATOM 8792 O O . ASP B 1 51 ? -4.90409 28.84828 144.43210 1.000 45.64118 406 ASP B O 1
ATOM 8797 N N . GLU B 1 52 ? -3.06809 28.94824 143.11590 1.000 39.41601 407 GLU B N 1
ATOM 8798 C CA . GLU B 1 52 ? -3.16145 27.55314 142.70378 1.000 42.51737 407 GLU B CA 1
ATOM 8799 C C . GLU B 1 52 ? -2.79783 26.58903 143.82518 1.000 47.06852 407 GLU B C 1
ATOM 8800 O O . GLU B 1 52 ? -3.22205 25.42887 143.78978 1.000 43.29273 407 GLU B O 1
ATOM 8806 N N . TRP B 1 53 ? -2.01511 27.02912 144.80529 1.000 40.37242 408 TRP B N 1
ATOM 8807 C CA . TRP B 1 53 ? -1.53743 26.13699 145.84943 1.000 35.50779 408 TRP B CA 1
ATOM 8808 C C . TRP B 1 53 ? -2.45207 26.09041 147.06445 1.000 37.95918 408 TRP B C 1
ATOM 8809 O O . TRP B 1 53 ? -2.11242 25.42199 148.04369 1.000 44.41403 408 TRP B O 1
ATOM 8820 N N . SER B 1 54 ? -3.60482 26.76350 147.02482 1.000 39.16805 409 SER B N 1
ATOM 8821 C CA . SER B 1 54 ? -4.51468 26.77406 148.16489 1.000 44.25117 409 SER B CA 1
ATOM 8822 C C . SER B 1 54 ? -5.93533 26.41532 147.74212 1.000 40.54996 409 SER B C 1
ATOM 8823 O O . SER B 1 54 ? -6.88404 26.66913 148.49341 1.000 43.81668 409 SER B O 1
ATOM 8826 N N . CYS B 1 55 ? -6.10251 25.85655 146.54521 1.000 38.04504 410 CYS B N 1
ATOM 8827 C CA . CYS B 1 55 ? -7.37740 25.25093 146.18427 1.000 46.17269 410 CYS B CA 1
ATOM 8828 C C . CYS B 1 55 ? -7.75536 24.20134 147.22039 1.000 43.70065 410 CYS B C 1
ATOM 8829 O O . CYS B 1 55 ? -6.89165 23.57623 147.84236 1.000 42.15508 410 CYS B O 1
ATOM 8832 N N . MET B 1 56 ? -9.05815 24.00427 147.40936 1.000 40.27595 411 MET B N 1
ATOM 8833 C CA . MET B 1 56 ? -9.49931 23.06093 148.43033 1.000 48.17106 411 MET B CA 1
ATOM 8834 C C . MET B 1 56 ? -10.90318 22.56978 148.11512 1.000 45.99295 411 MET B C 1
ATOM 8835 O O . MET B 1 56 ? -11.64089 23.18253 147.33907 1.000 46.68863 411 MET B O 1
ATOM 8840 N N . LEU B 1 57 ? -11.24750 21.43825 148.72357 1.000 41.73087 412 LEU B N 1
ATOM 8841 C CA . LEU B 1 57 ? -12.58158 20.86143 148.66714 1.000 43.66781 412 LEU B CA 1
ATOM 8842 C C . LEU B 1 57 ? -13.18150 20.88927 150.06316 1.000 47.75728 412 LEU B C 1
ATOM 8843 O O . LEU B 1 57 ? -12.48955 20.60889 151.04591 1.000 50.98398 412 LEU B O 1
ATOM 8848 N N . THR B 1 58 ? -14.46415 21.23329 150.15228 1.000 49.91426 413 THR B N 1
ATOM 8849 C CA . THR B 1 58 ? -15.14519 21.35936 151.43477 1.000 49.70110 413 THR B CA 1
ATOM 8850 C C . THR B 1 58 ? -16.49399 20.66011 151.37689 1.000 52.99578 413 THR B C 1
ATOM 8851 O O . THR B 1 58 ? -17.25530 20.85580 150.42475 1.000 54.01679 413 THR B O 1
ATOM 8855 N N . VAL B 1 59 ? -16.78654 19.84738 152.39476 1.000 50.74553 414 VAL B N 1
ATOM 8856 C CA . VAL B 1 59 ? -18.10972 19.25052 152.54545 1.000 53.39247 414 VAL B CA 1
ATOM 8857 C C . VAL B 1 59 ? -19.07427 20.29841 153.08370 1.000 63.87787 414 VAL B C 1
ATOM 8858 O O . VAL B 1 59 ? -18.72775 21.09346 153.96423 1.000 60.15051 414 VAL B O 1
ATOM 8862 N N . HIS B 1 60 ? -20.29064 20.32609 152.51628 1.000 73.45675 415 HIS B N 1
ATOM 8863 C CA . HIS B 1 60 ? -21.35899 21.24620 152.90762 1.000 69.53416 415 HIS B CA 1
ATOM 8864 C C . HIS B 1 60 ? -22.68602 20.48538 152.81445 1.000 70.17741 415 HIS B C 1
ATOM 8865 O O . HIS B 1 60 ? -23.51032 20.69899 151.92778 1.000 73.79545 415 HIS B O 1
ATOM 8872 N N . GLY B 1 61 ? -22.89089 19.55188 153.73736 1.000 74.15480 416 GLY B N 1
ATOM 8873 C CA . GLY B 1 61 ? -24.09404 18.74710 153.71325 1.000 71.34680 416 GLY B CA 1
ATOM 8874 C C . GLY B 1 61 ? -23.98432 17.62227 152.70835 1.000 73.79821 416 GLY B C 1
ATOM 8875 O O . GLY B 1 61 ? -23.22599 16.67016 152.91234 1.000 76.54904 416 GLY B O 1
ATOM 8876 N N . ASN B 1 62 ? -24.74186 17.72381 151.61757 1.000 76.63354 417 ASN B N 1
ATOM 8877 C CA . ASN B 1 62 ? -24.74856 16.71990 150.56324 1.000 75.80326 417 ASN B CA 1
ATOM 8878 C C . ASN B 1 62 ? -23.97139 17.14992 149.32956 1.000 69.77941 417 ASN B C 1
ATOM 8879 O O . ASN B 1 62 ? -23.91264 16.38744 148.36127 1.000 71.51229 417 ASN B O 1
ATOM 8884 N N . ASP B 1 63 ? -23.39698 18.34958 149.32324 1.000 65.37434 418 ASP B N 1
ATOM 8885 C CA . ASP B 1 63 ? -22.61204 18.80587 148.18892 1.000 70.73131 418 ASP B CA 1
ATOM 8886 C C . ASP B 1 63 ? -21.17252 19.07675 148.60811 1.000 65.66615 418 ASP B C 1
ATOM 8887 O O . ASP B 1 63 ? -20.86940 19.29072 149.78480 1.000 65.87378 418 ASP B O 1
ATOM 8892 N N . MET B 1 64 ? -20.28853 19.06179 147.61448 1.000 62.62382 419 MET B N 1
ATOM 8893 C CA . MET B 1 64 ? -18.86507 19.31381 147.79136 1.000 56.50837 419 MET B CA 1
ATOM 8894 C C . MET B 1 64 ? -18.50081 20.61883 147.09855 1.000 55.05163 419 MET B C 1
ATOM 8895 O O . MET B 1 64 ? -18.84306 20.81839 145.92831 1.000 63.50732 419 MET B O 1
ATOM 8900 N N . HIS B 1 65 ? -17.82498 21.50918 147.81927 1.000 52.95992 420 HIS B N 1
ATOM 8901 C CA . HIS B 1 65 ? -17.42694 22.80649 147.28462 1.000 52.41363 420 HIS B CA 1
ATOM 8902 C C . HIS B 1 65 ? -15.97667 22.74023 146.83078 1.000 53.35170 420 HIS B C 1
ATOM 8903 O O . HIS B 1 65 ? -15.09007 22.41420 147.62381 1.000 54.23258 420 HIS B O 1
ATOM 8910 N N . PHE B 1 66 ? -15.73602 23.06232 145.56580 1.000 52.07039 421 PHE B N 1
ATOM 8911 C CA . PHE B 1 66 ? -14.38905 23.14872 145.01788 1.000 50.39091 421 PHE B CA 1
ATOM 8912 C C . PHE B 1 66 ? -14.04227 24.61731 144.80727 1.000 60.35987 421 PHE B C 1
ATOM 8913 O O . PHE B 1 66 ? -14.65232 25.28936 143.96699 1.000 54.45669 421 PHE B O 1
ATOM 8921 N N . THR B 1 67 ? -13.04974 25.10210 145.54974 1.000 54.46701 422 THR B N 1
ATOM 8922 C CA . THR B 1 67 ? -12.55434 26.46592 145.41158 1.000 52.16928 422 THR B CA 1
ATOM 8923 C C . THR B 1 67 ? -11.33621 26.43814 144.49553 1.000 59.16093 422 THR B C 1
ATOM 8924 O O . THR B 1 67 ? -10.28725 25.90224 144.86635 1.000 53.64243 422 THR B O 1
ATOM 8928 N N . ASN B 1 68 ? -11.47012 27.01131 143.29970 1.000 59.35312 423 ASN B N 1
ATOM 8929 C CA . ASN B 1 68 ? -10.37404 26.97889 142.34400 1.000 59.49708 423 ASN B CA 1
ATOM 8930 C C . ASN B 1 68 ? -9.43134 28.15218 142.61965 1.000 62.70983 423 ASN B C 1
ATOM 8931 O O . ASN B 1 68 ? -9.58665 28.88425 143.60159 1.000 59.73104 423 ASN B O 1
ATOM 8936 N N . HIS B 1 69 ? -8.44869 28.35533 141.73876 1.000 63.23033 424 HIS B N 1
ATOM 8937 C CA . HIS B 1 69 ? -7.41798 29.36463 141.96178 1.000 58.78286 424 HIS B CA 1
ATOM 8938 C C . HIS B 1 69 ? -7.93980 30.79453 141.88835 1.000 63.62077 424 HIS B C 1
ATOM 8939 O O . HIS B 1 69 ? -7.19413 31.72018 142.22702 1.000 55.93344 424 HIS B O 1
ATOM 8946 N N . GLU B 1 70 ? -9.19045 31.00085 141.47808 1.000 66.35458 425 GLU B N 1
ATOM 8947 C CA . GLU B 1 70 ? -9.79761 32.32499 141.46494 1.000 63.14651 425 GLU B CA 1
ATOM 8948 C C . GLU B 1 70 ? -10.81037 32.50986 142.58533 1.000 65.95018 425 GLU B C 1
ATOM 8949 O O . GLU B 1 70 ? -11.50037 33.53426 142.62333 1.000 71.44014 425 GLU B O 1
ATOM 8955 N N . GLY B 1 71 ? -10.91746 31.54798 143.49685 1.000 67.80519 426 GLY B N 1
ATOM 8956 C CA . GLY B 1 71 ? -11.91880 31.59908 144.53639 1.000 65.65416 426 GLY B CA 1
ATOM 8957 C C . GLY B 1 71 ? -13.31226 31.23032 144.08545 1.000 69.62008 426 GLY B C 1
ATOM 8958 O O . GLY B 1 71 ? -14.24350 31.28925 144.89904 1.000 70.00297 426 GLY B O 1
ATOM 8959 N N . VAL B 1 72 ? -13.48623 30.84372 142.82098 1.000 66.69291 427 VAL B N 1
ATOM 8960 C CA . VAL B 1 72 ? -14.79055 30.40586 142.34505 1.000 69.73122 427 VAL B CA 1
ATOM 8961 C C . VAL B 1 72 ? -15.12708 29.07389 142.99589 1.000 68.68341 427 VAL B C 1
ATOM 8962 O O . VAL B 1 72 ? -14.30215 28.15077 143.02264 1.000 67.34549 427 VAL B O 1
ATOM 8966 N N . ASP B 1 73 ? -16.34189 28.96574 143.51968 1.000 69.53104 428 ASP B N 1
ATOM 8967 C CA . ASP B 1 73 ? -16.80670 27.74650 144.16298 1.000 64.41321 428 ASP B CA 1
ATOM 8968 C C . ASP B 1 73 ? -17.63068 26.94393 143.16709 1.000 62.92703 428 ASP B C 1
ATOM 8969 O O . ASP B 1 73 ? -18.62286 27.44385 142.62770 1.000 63.93450 428 ASP B O 1
ATOM 8974 N N . LEU B 1 74 ? -17.21634 25.70541 142.92721 1.000 59.16640 429 LEU B N 1
ATOM 8975 C CA . LEU B 1 74 ? -17.95795 24.77172 142.09663 1.000 61.37467 429 LEU B CA 1
ATOM 8976 C C . LEU B 1 74 ? -18.56386 23.70620 142.99525 1.000 60.50389 429 LEU B C 1
ATOM 8977 O O . LEU B 1 74 ? -17.89807 23.19175 143.89879 1.000 61.76987 429 LEU B O 1
ATOM 8982 N N . TYR B 1 75 ? -19.82826 23.38703 142.75646 1.000 59.61728 430 TYR B N 1
ATOM 8983 C CA . TYR B 1 75 ? -20.57292 22.48569 143.61802 1.000 56.89050 430 TYR B CA 1
ATOM 8984 C C . TYR B 1 75 ? -20.75147 21.13701 142.93628 1.000 61.51192 430 TYR B C 1
ATOM 8985 O O . TYR B 1 75 ? -21.04270 21.06761 141.73834 1.000 61.04132 430 TYR B O 1
ATOM 8994 N N . TYR B 1 76 ? -20.55820 20.07022 143.70857 1.000 58.81910 431 TYR B N 1
ATOM 8995 C CA . TYR B 1 76 ? -20.76514 18.70175 143.25924 1.000 52.60398 431 TYR B CA 1
ATOM 8996 C C . TYR B 1 76 ? -21.60431 17.99090 144.30438 1.000 59.96654 431 TYR B C 1
ATOM 8997 O O . TYR B 1 76 ? -21.23963 17.97809 145.48324 1.000 63.40101 431 TYR B O 1
ATOM 9006 N N . ARG B 1 77 ? -22.71778 17.40050 143.88416 1.000 62.14111 432 ARG B N 1
ATOM 9007 C CA . ARG B 1 77 ? -23.55028 16.67276 144.83042 1.000 62.81183 432 ARG B CA 1
ATOM 9008 C C . ARG B 1 77 ? -22.87202 15.36158 145.20295 1.000 63.88693 432 ARG B C 1
ATOM 9009 O O . ARG B 1 77 ? -22.49765 14.57093 144.33083 1.000 64.49344 432 ARG B O 1
ATOM 9017 N N . ILE B 1 78 ? -22.70869 15.13613 146.50153 1.000 65.58727 433 ILE B N 1
ATOM 9018 C CA . ILE B 1 78 ? -22.07688 13.91868 146.99547 1.000 56.53867 433 ILE B CA 1
ATOM 9019 C C . ILE B 1 78 ? -23.05088 12.77383 146.75943 1.000 55.67337 433 ILE B C 1
ATOM 9020 O O . ILE B 1 78 ? -24.20033 12.84106 147.21769 1.000 64.73011 433 ILE B O 1
ATOM 9025 N N . PRO B 1 79 ? -22.65311 11.72090 146.04903 1.000 56.23573 434 PRO B N 1
ATOM 9026 C CA . PRO B 1 79 ? -23.54179 10.56495 145.88883 1.000 60.28772 434 PRO B CA 1
ATOM 9027 C C . PRO B 1 79 ? -23.80046 9.90765 147.23454 1.000 62.04141 434 PRO B C 1
ATOM 9028 O O . PRO B 1 79 ? -23.11368 10.16292 148.22589 1.000 62.57354 434 PRO B O 1
ATOM 9032 N N . GLN B 1 80 ? -24.81356 9.04007 147.26459 1.000 68.35276 435 GLN B N 1
ATOM 9033 C CA . GLN B 1 80 ? -25.19236 8.41188 148.52716 1.000 74.62903 435 GLN B CA 1
ATOM 9034 C C . GLN B 1 80 ? -24.06894 7.53996 149.07582 1.000 65.32134 435 GLN B C 1
ATOM 9035 O O . GLN B 1 80 ? -23.83743 7.50999 150.28997 1.000 66.70524 435 GLN B O 1
ATOM 9041 N N . ASN B 1 81 ? -23.35153 6.83227 148.20282 1.000 59.28821 436 ASN B N 1
ATOM 9042 C CA . ASN B 1 81 ? -22.23401 6.01874 148.66514 1.000 59.59977 436 ASN B CA 1
ATOM 9043 C C . ASN B 1 81 ? -20.98185 6.83979 148.94850 1.000 54.48004 436 ASN B C 1
ATOM 9044 O O . ASN B 1 81 ? -19.97347 6.26924 149.37549 1.000 56.88919 436 ASN B O 1
ATOM 9049 N N . GLY B 1 82 ? -21.01903 8.15089 148.72312 1.000 53.79437 437 GLY B N 1
ATOM 9050 C CA . GLY B 1 82 ? -19.87352 8.99019 149.01006 1.000 50.27057 437 GLY B CA 1
ATOM 9051 C C . GLY B 1 82 ? -18.70385 8.82084 148.06843 1.000 54.42776 437 GLY B C 1
ATOM 9052 O O . GLY B 1 82 ? -17.57734 9.17454 148.43052 1.000 51.74767 437 GLY B O 1
ATOM 9053 N N . ILE B 1 83 ? -18.93205 8.29128 146.86765 1.000 51.85392 438 ILE B N 1
ATOM 9054 C CA . ILE B 1 83 ? -17.86291 7.99865 145.91823 1.000 52.73811 438 ILE B CA 1
ATOM 9055 C C . ILE B 1 83 ? -18.11677 8.78181 144.63793 1.000 50.17371 438 ILE B C 1
ATOM 9056 O O . ILE B 1 83 ? -19.12617 8.56015 143.95742 1.000 52.20774 438 ILE B O 1
ATOM 9061 N N . PHE B 1 84 ? -17.20210 9.68884 144.30861 1.000 48.23645 439 PHE B N 1
ATOM 9062 C CA . PHE B 1 84 ? -17.23762 10.39378 143.03634 1.000 48.75440 439 PHE B CA 1
ATOM 9063 C C . PHE B 1 84 ? -16.52627 9.57900 141.96438 1.000 50.90874 439 PHE B C 1
ATOM 9064 O O . PHE B 1 84 ? -15.59320 8.82370 142.24958 1.000 50.99055 439 PHE B O 1
ATOM 9072 N N . ARG B 1 85 ? -16.97391 9.74387 140.72053 1.000 51.45982 440 ARG B N 1
ATOM 9073 C CA . ARG B 1 85 ? -16.32143 9.10376 139.57990 1.000 53.89461 440 ARG B CA 1
ATOM 9074 C C . ARG B 1 85 ? -16.58406 9.95930 138.35013 1.000 46.55700 440 ARG B C 1
ATOM 9075 O O . ARG B 1 85 ? -17.71135 9.98192 137.84925 1.000 49.98032 440 ARG B O 1
ATOM 9083 N N . ASP B 1 86 ? -15.55598 10.65793 137.87065 1.000 50.83064 441 ASP B N 1
ATOM 9084 C CA . ASP B 1 86 ? -15.67159 11.50312 136.68166 1.000 52.71535 441 ASP B CA 1
ATOM 9085 C C . ASP B 1 86 ? -16.86132 12.45890 136.78965 1.000 52.77246 441 ASP B C 1
ATOM 9086 O O . ASP B 1 86 ? -17.58822 12.69813 135.82290 1.000 54.20805 441 ASP B O 1
ATOM 9091 N N . THR B 1 87 ? -17.07515 12.99590 137.98936 1.000 48.80692 442 THR B N 1
ATOM 9092 C CA . THR B 1 87 ? -18.21322 13.87056 138.23988 1.000 50.79062 442 THR B CA 1
ATOM 9093 C C . THR B 1 87 ? -17.90648 15.28374 137.77023 1.000 49.03859 442 THR B C 1
ATOM 9094 O O . THR B 1 87 ? -16.85751 15.84358 138.10083 1.000 49.81231 442 THR B O 1
ATOM 9098 N N . ALA B 1 88 ? -18.83181 15.86473 137.01333 1.000 50.73130 443 ALA B N 1
ATOM 9099 C CA . ALA B 1 88 ? -18.62415 17.15687 136.38396 1.000 53.67957 443 ALA B CA 1
ATOM 9100 C C . ALA B 1 88 ? -19.62907 18.17508 136.90117 1.000 59.90913 443 ALA B C 1
ATOM 9101 O O . ALA B 1 88 ? -20.76660 17.83754 137.24178 1.000 59.59761 443 ALA B O 1
ATOM 9103 N N . ASN B 1 89 ? -19.18844 19.42747 136.95593 1.000 52.76569 444 ASN B N 1
ATOM 9104 C CA . ASN B 1 89 ? -20.06627 20.57081 137.15137 1.000 61.06753 444 ASN B CA 1
ATOM 9105 C C . ASN B 1 89 ? -20.28298 21.22791 135.79627 1.000 64.21369 444 ASN B C 1
ATOM 9106 O O . ASN B 1 89 ? -19.32416 21.45360 135.05131 1.000 61.77315 444 ASN B O 1
ATOM 9111 N N . SER B 1 90 ? -21.54182 21.53139 135.48077 1.000 62.32954 445 SER B N 1
ATOM 9112 C CA . SER B 1 90 ? -21.87618 22.02900 134.15284 1.000 67.12759 445 SER B CA 1
ATOM 9113 C C . SER B 1 90 ? -21.25839 23.38998 133.86063 1.000 69.90427 445 SER B C 1
ATOM 9114 O O . SER B 1 90 ? -21.10088 23.74279 132.68644 1.000 66.70361 445 SER B O 1
ATOM 9117 N N . ARG B 1 91 ? -20.91089 24.16255 134.89315 1.000 66.90234 446 ARG B N 1
ATOM 9118 C CA . ARG B 1 91 ? -20.37584 25.50233 134.66617 1.000 65.40391 446 ARG B CA 1
ATOM 9119 C C . ARG B 1 91 ? -18.94963 25.43870 134.12964 1.000 62.99542 446 ARG B C 1
ATOM 9120 O O . ARG B 1 91 ? -18.60827 26.12974 133.16297 1.000 75.06915 446 ARG B O 1
ATOM 9128 N N . GLN B 1 92 ? -18.10025 24.62179 134.75183 1.000 60.14512 447 GLN B N 1
ATOM 9129 C CA . GLN B 1 92 ? -16.73193 24.36280 134.29368 1.000 60.43716 447 GLN B CA 1
ATOM 9130 C C . GLN B 1 92 ? -16.59831 22.85836 134.07602 1.000 54.19344 447 GLN B C 1
ATOM 9131 O O . GLN B 1 92 ? -16.10139 22.13145 134.93886 1.000 56.79048 447 GLN B O 1
ATOM 9137 N N . ALA B 1 93 ? -17.02640 22.40016 132.89819 1.000 49.98495 448 ALA B N 1
ATOM 9138 C CA . ALA B 1 93 ? -17.16098 20.97083 132.64025 1.000 54.48291 448 ALA B CA 1
ATOM 9139 C C . ALA B 1 93 ? -15.82462 20.24397 132.56759 1.000 50.49088 448 ALA B C 1
ATOM 9140 O O . ALA B 1 93 ? -15.79511 19.01880 132.72647 1.000 53.07255 448 ALA B O 1
ATOM 9142 N N . TYR B 1 94 ? -14.72419 20.96306 132.34191 1.000 44.23654 449 TYR B N 1
ATOM 9143 C CA . TYR B 1 94 ? -13.41644 20.33018 132.20490 1.000 47.53329 449 TYR B CA 1
ATOM 9144 C C . TYR B 1 94 ? -12.84108 19.83089 133.52637 1.000 44.40020 449 TYR B C 1
ATOM 9145 O O . TYR B 1 94 ? -11.87317 19.06139 133.50027 1.000 43.20902 449 TYR B O 1
ATOM 9154 N N . TYR B 1 95 ? -13.39260 20.24721 134.66659 1.000 43.64788 450 TYR B N 1
ATOM 9155 C CA . TYR B 1 95 ? -12.97124 19.74545 135.97333 1.000 44.46152 450 TYR B CA 1
ATOM 9156 C C . TYR B 1 95 ? -13.76591 18.48414 136.29729 1.000 42.50297 450 TYR B C 1
ATOM 9157 O O . TYR B 1 95 ? -15.00210 18.50989 136.29853 1.000 47.63146 450 TYR B O 1
ATOM 9166 N N . ARG B 1 96 ? -13.06658 17.38696 136.57357 1.000 40.20427 451 ARG B N 1
ATOM 9167 C CA . ARG B 1 96 ? -13.70459 16.10440 136.85140 1.000 40.74715 451 ARG B CA 1
ATOM 9168 C C . ARG B 1 96 ? -13.26654 15.61591 138.22505 1.000 40.80727 451 ARG B C 1
ATOM 9169 O O . ARG B 1 96 ? -12.07062 15.42211 138.46828 1.000 43.86219 451 ARG B O 1
ATOM 9177 N N . LEU B 1 97 ? -14.23510 15.41057 139.11350 1.000 42.73115 452 LEU B N 1
ATOM 9178 C CA . LEU B 1 97 ? -13.97568 15.04149 140.49897 1.000 43.79867 452 LEU B CA 1
ATOM 9179 C C . LEU B 1 97 ? -14.20682 13.54934 140.68932 1.000 42.70090 452 LEU B C 1
ATOM 9180 O O . LEU B 1 97 ? -15.26869 13.03164 140.32729 1.000 45.96031 452 LEU B O 1
ATOM 9185 N N . SER B 1 98 ? -13.22143 12.86560 141.27047 1.000 38.81000 453 SER B N 1
ATOM 9186 C CA . SER B 1 98 ? -13.31137 11.43091 141.49370 1.000 45.50208 453 SER B CA 1
ATOM 9187 C C . SER B 1 98 ? -12.81000 11.09398 142.88801 1.000 42.09752 453 SER B C 1
ATOM 9188 O O . SER B 1 98 ? -11.99004 11.81767 143.46208 1.000 43.32309 453 SER B O 1
ATOM 9191 N N . GLY B 1 99 ? -13.29418 9.97229 143.41367 1.000 44.54209 454 GLY B N 1
ATOM 9192 C CA . GLY B 1 99 ? -12.76304 9.43186 144.64764 1.000 44.63136 454 GLY B CA 1
ATOM 9193 C C . GLY B 1 99 ? -13.76034 9.24974 145.77265 1.000 46.16958 454 GLY B C 1
ATOM 9194 O O . GLY B 1 99 ? -14.83091 9.86621 145.79421 1.000 45.33251 454 GLY B O 1
ATOM 9195 N N . ASP B 1 100 ? -13.40655 8.37331 146.70747 1.000 46.85397 455 ASP B N 1
ATOM 9196 C CA . ASP B 1 100 ? -14.19026 8.14640 147.91240 1.000 43.56184 455 ASP B CA 1
ATOM 9197 C C . ASP B 1 100 ? -13.90608 9.27916 148.89180 1.000 41.39524 455 ASP B C 1
ATOM 9198 O O . ASP B 1 100 ? -12.74226 9.60975 149.13723 1.000 44.14647 455 ASP B O 1
ATOM 9203 N N . ILE B 1 101 ? -14.96280 9.88428 149.44519 1.000 39.74930 456 ILE B N 1
ATOM 9204 C CA . ILE B 1 101 ? -14.75725 10.96211 150.41292 1.000 43.74455 456 ILE B CA 1
ATOM 9205 C C . ILE B 1 101 ? -14.11788 10.45463 151.69879 1.000 46.72752 456 ILE B C 1
ATOM 9206 O O . ILE B 1 101 ? -13.61388 11.25678 152.49448 1.000 39.42276 456 ILE B O 1
ATOM 9211 N N . ARG B 1 102 ? -14.13409 9.14067 151.92795 1.000 44.06720 457 ARG B N 1
ATOM 9212 C CA . ARG B 1 102 ? -13.44207 8.53888 153.05777 1.000 47.99250 457 ARG B CA 1
ATOM 9213 C C . ARG B 1 102 ? -11.95479 8.34573 152.79769 1.000 49.46696 457 ARG B C 1
ATOM 9214 O O . ARG B 1 102 ? -11.20547 8.06764 153.74177 1.000 46.78662 457 ARG B O 1
ATOM 9222 N N . ASP B 1 103 ? -11.51235 8.51453 151.54337 1.000 43.78114 458 ASP B N 1
ATOM 9223 C CA . ASP B 1 103 ? -10.15769 8.18914 151.12433 1.000 43.48693 458 ASP B CA 1
ATOM 9224 C C . ASP B 1 103 ? -9.45156 9.48396 150.74430 1.000 40.92902 458 ASP B C 1
ATOM 9225 O O . ASP B 1 103 ? -8.92601 10.17709 151.63180 1.000 45.59743 458 ASP B O 1
ATOM 9230 N N . GLU B 1 104 ? -9.38762 9.83772 149.46445 1.000 41.29052 459 GLU B N 1
ATOM 9231 C CA . GLU B 1 104 ? -8.82999 11.09672 148.99991 1.000 38.89417 459 GLU B CA 1
ATOM 9232 C C . GLU B 1 104 ? -9.51931 11.44600 147.69055 1.000 40.63165 459 GLU B C 1
ATOM 9233 O O . GLU B 1 104 ? -10.06675 10.57460 147.01020 1.000 41.35212 459 GLU B O 1
ATOM 9239 N N . LEU B 1 105 ? -9.50209 12.73070 147.34503 1.000 37.16464 460 LEU B N 1
ATOM 9240 C CA . LEU B 1 105 ? -10.26484 13.22706 146.20955 1.000 39.48287 460 LEU B CA 1
ATOM 9241 C C . LEU B 1 105 ? -9.33331 13.81397 145.16042 1.000 38.93084 460 LEU B C 1
ATOM 9242 O O . LEU B 1 105 ? -8.32413 14.44317 145.49263 1.000 40.49088 460 LEU B O 1
ATOM 9247 N N . THR B 1 106 ? -9.69115 13.60995 143.89373 1.000 40.93779 461 THR B N 1
ATOM 9248 C CA . THR B 1 106 ? -8.87978 14.00834 142.75128 1.000 43.79887 461 THR B CA 1
ATOM 9249 C C . THR B 1 106 ? -9.70157 14.88843 141.82285 1.000 38.10623 461 THR B C 1
ATOM 9250 O O . THR B 1 106 ? -10.81464 14.51760 141.43801 1.000 38.38088 461 THR B O 1
ATOM 9254 N N . ILE B 1 107 ? -9.16195 16.04977 141.47239 1.000 38.60294 462 ILE B N 1
ATOM 9255 C CA . ILE B 1 107 ? -9.70766 16.87294 140.40121 1.000 33.76116 462 ILE B CA 1
ATOM 9256 C C . ILE B 1 107 ? -8.82014 16.69530 139.17989 1.000 38.89089 462 ILE B C 1
ATOM 9257 O O . ILE B 1 107 ? -7.63129 17.03708 139.21132 1.000 39.26320 462 ILE B O 1
ATOM 9262 N N . PHE B 1 108 ? -9.39276 16.14772 138.11228 1.000 35.20243 463 PHE B N 1
ATOM 9263 C CA . PHE B 1 108 ? -8.72350 16.03214 136.82497 1.000 38.62646 463 PHE B CA 1
ATOM 9264 C C . PHE B 1 108 ? -9.15056 17.20252 135.95062 1.000 38.52527 463 PHE B C 1
ATOM 9265 O O . PHE B 1 108 ? -10.33971 17.52952 135.88216 1.000 34.81037 463 PHE B O 1
ATOM 9273 N N . ASP B 1 109 ? -8.17852 17.85462 135.31996 1.000 41.95147 464 ASP B N 1
ATOM 9274 C CA . ASP B 1 109 ? -8.43488 18.97884 134.42469 1.000 43.50722 464 ASP B CA 1
ATOM 9275 C C . ASP B 1 109 ? -8.26584 18.48996 132.99130 1.000 38.71105 464 ASP B C 1
ATOM 9276 O O . ASP B 1 109 ? -7.14272 18.23192 132.54488 1.000 40.69550 464 ASP B O 1
ATOM 9281 N N . ARG B 1 110 ? -9.38468 18.35673 132.27443 1.000 38.45373 465 ARG B N 1
ATOM 9282 C CA . ARG B 1 110 ? -9.34551 17.87118 130.89841 1.000 42.82248 465 ARG B CA 1
ATOM 9283 C C . ARG B 1 110 ? -8.61017 18.82461 129.96448 1.000 41.90168 465 ARG B C 1
ATOM 9284 O O . ARG B 1 110 ? -8.13639 18.39282 128.90987 1.000 42.48903 465 ARG B O 1
ATOM 9292 N N . ARG B 1 111 ? -8.51036 20.10900 130.32136 1.000 43.05748 466 ARG B N 1
ATOM 9293 C CA . ARG B 1 111 ? -7.79848 21.05985 129.47064 1.000 50.67682 466 ARG B CA 1
ATOM 9294 C C . ARG B 1 111 ? -6.30141 20.77781 129.45010 1.000 46.10856 466 ARG B C 1
ATOM 9295 O O . ARG B 1 111 ? -5.65341 20.89656 128.40401 1.000 53.59850 466 ARG B O 1
ATOM 9303 N N . SER B 1 112 ? -5.73354 20.41691 130.59714 1.000 41.43857 467 SER B N 1
ATOM 9304 C CA . SER B 1 112 ? -4.29524 20.26113 130.74552 1.000 41.77448 467 SER B CA 1
ATOM 9305 C C . SER B 1 112 ? -3.84948 18.81428 130.87888 1.000 39.35785 467 SER B C 1
ATOM 9306 O O . SER B 1 112 ? -2.64565 18.54653 130.78331 1.000 40.74222 467 SER B O 1
ATOM 9309 N N . GLN B 1 113 ? -4.78052 17.88617 131.11097 1.000 39.24189 468 GLN B N 1
ATOM 9310 C CA . GLN B 1 113 ? -4.49466 16.49888 131.47614 1.000 39.07523 468 GLN B CA 1
ATOM 9311 C C . GLN B 1 113 ? -3.74031 16.38271 132.80794 1.000 40.96050 468 GLN B C 1
ATOM 9312 O O . GLN B 1 113 ? -3.05847 15.38221 133.05358 1.000 38.02852 468 GLN B O 1
ATOM 9318 N N . HIS B 1 114 ? -3.84496 17.38616 133.67538 1.000 37.15742 469 HIS B N 1
ATOM 9319 C CA . HIS B 1 114 ? -3.21247 17.35349 134.98930 1.000 39.91340 469 HIS B CA 1
ATOM 9320 C C . HIS B 1 114 ? -4.23965 17.09099 136.08936 1.000 41.63217 469 HIS B C 1
ATOM 9321 O O . HIS B 1 114 ? -5.43179 17.37596 135.95089 1.000 39.42740 469 HIS B O 1
ATOM 9328 N N . SER B 1 115 ? -3.74923 16.54536 137.20215 1.000 37.69413 470 SER B N 1
ATOM 9329 C CA . SER B 1 115 ? -4.58826 16.14350 138.32233 1.000 40.11183 470 SER B CA 1
ATOM 9330 C C . SER B 1 115 ? -4.14015 16.82022 139.61205 1.000 36.38771 470 SER B C 1
ATOM 9331 O O . SER B 1 115 ? -2.94117 16.95734 139.87387 1.000 38.41556 470 SER B O 1
ATOM 9334 N N . GLN B 1 116 ? -5.11355 17.22328 140.42522 1.000 35.97354 471 GLN B N 1
ATOM 9335 C CA . GLN B 1 116 ? -4.87713 17.74001 141.77027 1.000 40.14181 471 GLN B CA 1
ATOM 9336 C C . GLN B 1 116 ? -5.41759 16.73923 142.78309 1.000 36.02340 471 GLN B C 1
ATOM 9337 O O . GLN B 1 116 ? -6.54636 16.25992 142.63814 1.000 39.76078 471 GLN B O 1
ATOM 9343 N N . ILE B 1 117 ? -4.61884 16.42314 143.80072 1.000 37.57202 472 ILE B N 1
ATOM 9344 C CA . ILE B 1 117 ? -5.00632 15.48265 144.84792 1.000 39.85205 472 ILE B CA 1
ATOM 9345 C C . ILE B 1 117 ? -5.31758 16.28106 146.10592 1.000 38.29125 472 ILE B C 1
ATOM 9346 O O . ILE B 1 117 ? -4.52371 17.13518 146.51660 1.000 37.24926 472 ILE B O 1
ATOM 9351 N N . PHE B 1 118 ? -6.47475 16.01355 146.70680 1.000 38.51649 473 PHE B N 1
ATOM 9352 C CA . PHE B 1 118 ? -6.92354 16.70811 147.90664 1.000 36.35943 473 PHE B CA 1
ATOM 9353 C C . PHE B 1 118 ? -7.06609 15.70804 149.04531 1.000 43.43006 473 PHE B C 1
ATOM 9354 O O . PHE B 1 118 ? -7.74327 14.68531 148.89592 1.000 38.50790 473 PHE B O 1
ATOM 9362 N N . SER B 1 119 ? -6.44397 16.01436 150.18203 1.000 37.25745 474 SER B N 1
ATOM 9363 C CA . SER B 1 119 ? -6.34234 15.09464 151.30648 1.000 39.24250 474 SER B CA 1
ATOM 9364 C C . SER B 1 119 ? -7.15859 15.59847 152.48796 1.000 41.80634 474 SER B C 1
ATOM 9365 O O . SER B 1 119 ? -7.16036 16.79574 152.79111 1.000 42.32509 474 SER B O 1
ATOM 9368 N N . LEU B 1 120 ? -7.83701 14.67427 153.16320 1.000 40.83581 475 LEU B N 1
ATOM 9369 C CA . LEU B 1 120 ? -8.65368 15.04021 154.31345 1.000 45.50539 475 LEU B CA 1
ATOM 9370 C C . LEU B 1 120 ? -7.78977 15.64969 155.41116 1.000 47.26081 475 LEU B C 1
ATOM 9371 O O . LEU B 1 120 ? -6.72934 15.11769 155.75074 1.000 45.32945 475 LEU B O 1
ATOM 9376 N N . THR B 1 121 ? -8.22989 16.79406 155.94217 1.000 44.13421 476 THR B N 1
ATOM 9377 C CA . THR B 1 121 ? -7.58186 17.39260 157.09418 1.000 48.78642 476 THR B CA 1
ATOM 9378 C C . THR B 1 121 ? -8.59448 17.37643 158.23665 1.000 52.19457 476 THR B C 1
ATOM 9379 O O . THR B 1 121 ? -8.82228 16.32095 158.84118 1.000 53.58914 476 THR B O 1
ATOM 9383 N N . ASP B 1 122 ? -9.22508 18.50158 158.54318 1.000 55.40445 477 ASP B N 1
ATOM 9384 C CA . ASP B 1 122 ? -10.16464 18.58892 159.64771 1.000 58.31892 477 ASP B CA 1
ATOM 9385 C C . ASP B 1 122 ? -11.43774 19.26166 159.15400 1.000 65.11045 477 ASP B C 1
ATOM 9386 O O . ASP B 1 122 ? -11.42120 20.01125 158.17413 1.000 63.21970 477 ASP B O 1
ATOM 9391 N N . ASN B 1 123 ? -12.54737 18.97865 159.83929 1.000 63.27249 478 ASN B N 1
ATOM 9392 C CA . ASN B 1 123 ? -13.83277 19.63733 159.58245 1.000 68.75367 478 ASN B CA 1
ATOM 9393 C C . ASN B 1 123 ? -14.32244 19.42675 158.15090 1.000 56.03321 478 ASN B C 1
ATOM 9394 O O . ASN B 1 123 ? -14.95648 20.31348 157.57096 1.000 69.74660 478 ASN B O 1
ATOM 9399 N N . GLY B 1 124 ? -14.04420 18.26306 157.56814 1.000 53.06842 479 GLY B N 1
ATOM 9400 C CA . GLY B 1 124 ? -14.46529 18.00841 156.19863 1.000 55.55506 479 GLY B CA 1
ATOM 9401 C C . GLY B 1 124 ? -13.80939 18.90207 155.16998 1.000 49.31301 479 GLY B C 1
ATOM 9402 O O . GLY B 1 124 ? -14.44495 19.26065 154.17372 1.000 50.57485 479 GLY B O 1
ATOM 9403 N N . ILE B 1 125 ? -12.55197 19.27907 155.38906 1.000 49.73832 480 ILE B N 1
ATOM 9404 C CA . ILE B 1 125 ? -11.78506 20.10837 154.46676 1.000 47.72565 480 ILE B CA 1
ATOM 9405 C C . ILE B 1 125 ? -10.69472 19.25019 153.84245 1.000 47.33509 480 ILE B C 1
ATOM 9406 O O . ILE B 1 125 ? -9.94432 18.57418 154.55632 1.000 46.16113 480 ILE B O 1
ATOM 9411 N N . TYR B 1 126 ? -10.60887 19.27092 152.51474 1.000 45.74215 481 TYR B N 1
ATOM 9412 C CA . TYR B 1 126 ? -9.58139 18.53947 151.78184 1.000 47.66315 481 TYR B CA 1
ATOM 9413 C C . TYR B 1 126 ? -8.61999 19.54488 151.16373 1.000 45.15713 481 TYR B C 1
ATOM 9414 O O . TYR B 1 126 ? -9.01114 20.32851 150.29065 1.000 40.85893 481 TYR B O 1
ATOM 9423 N N . LEU B 1 127 ? -7.36417 19.50019 151.59478 1.000 42.81619 482 LEU B N 1
ATOM 9424 C CA . LEU B 1 127 ? -6.34740 20.44369 151.15753 1.000 41.28570 482 LEU B CA 1
ATOM 9425 C C . LEU B 1 127 ? -5.48964 19.83511 150.05574 1.000 42.08671 482 LEU B C 1
ATOM 9426 O O . LEU B 1 127 ? -5.29685 18.61824 149.99580 1.000 43.78081 482 LEU B O 1
ATOM 9431 N N . LEU B 1 128 ? -4.97725 20.70040 149.18110 1.000 38.20840 483 LEU B N 1
ATOM 9432 C CA . LEU B 1 128 ? -4.13022 20.25526 148.08031 1.000 42.13380 483 LEU B CA 1
ATOM 9433 C C . LEU B 1 128 ? -2.86573 19.60103 148.61765 1.000 44.38702 483 LEU B C 1
ATOM 9434 O O . LEU B 1 128 ? -2.07705 20.24407 149.31730 1.000 35.71666 483 LEU B O 1
ATOM 9439 N N . SER B 1 129 ? -2.67315 18.31818 148.30220 1.000 38.34529 484 SER B N 1
ATOM 9440 C CA . SER B 1 129 ? -1.46803 17.61088 148.71085 1.000 36.45178 484 SER B CA 1
ATOM 9441 C C . SER B 1 129 ? -0.57712 17.18675 147.55015 1.000 35.77516 484 SER B C 1
ATOM 9442 O O . SER B 1 129 ? 0.57993 16.82230 147.79054 1.000 34.64256 484 SER B O 1
ATOM 9445 N N . ALA B 1 130 ? -1.06543 17.23223 146.30956 1.000 31.33544 485 ALA B N 1
ATOM 9446 C CA . ALA B 1 130 ? -0.22814 16.85442 145.18058 1.000 32.08986 485 ALA B CA 1
ATOM 9447 C C . ALA B 1 130 ? -0.80411 17.39165 143.88097 1.000 33.69574 485 ALA B C 1
ATOM 9448 O O . ALA B 1 130 ? -2.01585 17.57967 143.74569 1.000 32.41755 485 ALA B O 1
ATOM 9450 N N . ILE B 1 131 ? 0.09161 17.62888 142.92644 1.000 32.64715 486 ILE B N 1
ATOM 9451 C CA . ILE B 1 131 ? -0.25169 17.81971 141.52281 1.000 33.85821 486 ILE B CA 1
ATOM 9452 C C . ILE B 1 131 ? 0.54424 16.80425 140.71802 1.000 29.86744 486 ILE B C 1
ATOM 9453 O O . ILE B 1 131 ? 1.72483 16.56984 140.99763 1.000 32.21235 486 ILE B O 1
ATOM 9458 N N . HIS B 1 132 ? -0.09509 16.19742 139.72314 1.000 32.84127 487 HIS B N 1
ATOM 9459 C CA . HIS B 1 132 ? 0.62038 15.24895 138.88354 1.000 34.40611 487 HIS B CA 1
ATOM 9460 C C . HIS B 1 132 ? -0.01151 15.21789 137.50071 1.000 34.95267 487 HIS B C 1
ATOM 9461 O O . HIS B 1 132 ? -1.12809 15.69990 137.29304 1.000 36.70217 487 HIS B O 1
ATOM 9468 N N . ASP B 1 133 ? 0.72589 14.65255 136.55188 1.000 33.56446 488 ASP B N 1
ATOM 9469 C CA . ASP B 1 133 ? 0.25680 14.47253 135.18686 1.000 40.70699 488 ASP B CA 1
ATOM 9470 C C . ASP B 1 133 ? 0.05165 12.98270 134.92748 1.000 36.07588 488 ASP B C 1
ATOM 9471 O O . ASP B 1 133 ? 0.16598 12.15568 135.83445 1.000 36.58851 488 ASP B O 1
ATOM 9476 N N . ARG B 1 134 ? -0.24807 12.63228 133.67830 1.000 36.56390 489 ARG B N 1
ATOM 9477 C CA . ARG B 1 134 ? -0.50507 11.23025 133.36127 1.000 36.44883 489 ARG B CA 1
ATOM 9478 C C . ARG B 1 134 ? 0.76692 10.40065 133.22641 1.000 36.09727 489 ARG B C 1
ATOM 9479 O O . ARG B 1 134 ? 0.67540 9.17411 133.12224 1.000 38.51505 489 ARG B O 1
ATOM 9487 N N . TYR B 1 135 ? 1.94109 11.02450 133.25639 1.000 34.06130 490 TYR B N 1
ATOM 9488 C CA . TYR B 1 135 ? 3.20161 10.29424 133.25379 1.000 35.44015 490 TYR B CA 1
ATOM 9489 C C . TYR B 1 135 ? 3.72993 10.00852 134.65461 1.000 35.46272 490 TYR B C 1
ATOM 9490 O O . TYR B 1 135 ? 4.80222 9.41000 134.78270 1.000 36.41708 490 TYR B O 1
ATOM 9499 N N . GLY B 1 136 ? 3.02510 10.42793 135.70211 1.000 36.64177 491 GLY B N 1
ATOM 9500 C CA . GLY B 1 136 ? 3.53218 10.28829 137.05083 1.000 36.45753 491 GLY B CA 1
ATOM 9501 C C . GLY B 1 136 ? 4.43776 11.40513 137.52730 1.000 35.45448 491 GLY B C 1
ATOM 9502 O O . GLY B 1 136 ? 4.88101 11.36975 138.68130 1.000 40.75140 491 GLY B O 1
ATOM 9503 N N . ASN B 1 137 ? 4.74568 12.38180 136.67795 1.000 38.38585 492 ASN B N 1
ATOM 9504 C CA . ASN B 1 137 ? 5.44153 13.56615 137.15330 1.000 38.22000 492 ASN B CA 1
ATOM 9505 C C . ASN B 1 137 ? 4.57303 14.23649 138.20210 1.000 37.47433 492 ASN B C 1
ATOM 9506 O O . ASN B 1 137 ? 3.36486 14.38141 138.01146 1.000 35.70014 492 ASN B O 1
ATOM 9511 N N . ARG B 1 138 ? 5.18223 14.60312 139.32911 1.000 34.06495 493 ARG B N 1
ATOM 9512 C CA . ARG B 1 138 ? 4.40881 14.87706 140.53136 1.000 36.61511 493 ARG B CA 1
ATOM 9513 C C . ARG B 1 138 ? 5.06568 15.96592 141.37354 1.000 35.33977 493 ARG B C 1
ATOM 9514 O O . ARG B 1 138 ? 6.29119 16.00830 141.52879 1.000 30.90123 493 ARG B O 1
ATOM 9522 N N . ALA B 1 139 ? 4.23370 16.84835 141.91796 1.000 29.81970 494 ALA B N 1
ATOM 9523 C CA . ALA B 1 139 ? 4.66947 17.79529 142.93850 1.000 32.40613 494 ALA B CA 1
ATOM 9524 C C . ALA B 1 139 ? 3.92799 17.47076 144.22443 1.000 33.13265 494 ALA B C 1
ATOM 9525 O O . ALA B 1 139 ? 2.69378 17.51116 144.25258 1.000 35.36020 494 ALA B O 1
ATOM 9527 N N . ASP B 1 140 ? 4.67957 17.16383 145.28462 1.000 30.26576 495 ASP B N 1
ATOM 9528 C CA . ASP B 1 140 ? 4.10607 16.84577 146.58860 1.000 37.59358 495 ASP B CA 1
ATOM 9529 C C . ASP B 1 140 ? 4.10343 18.08915 147.46854 1.000 38.49816 495 ASP B C 1
ATOM 9530 O O . ASP B 1 140 ? 5.10237 18.81357 147.53999 1.000 39.93378 495 ASP B O 1
ATOM 9535 N N . PHE B 1 141 ? 2.97486 18.34122 148.12301 1.000 34.28266 496 PHE B N 1
ATOM 9536 C CA . PHE B 1 141 ? 2.80682 19.50940 148.97648 1.000 33.43529 496 PHE B CA 1
ATOM 9537 C C . PHE B 1 141 ? 2.87134 19.06599 150.43280 1.000 42.89309 496 PHE B C 1
ATOM 9538 O O . PHE B 1 141 ? 2.09947 18.19941 150.86289 1.000 39.14733 496 PHE B O 1
ATOM 9546 N N . ILE B 1 142 ? 3.79443 19.65714 151.18169 1.000 41.03688 497 ILE B N 1
ATOM 9547 C CA . ILE B 1 142 ? 4.07088 19.27442 152.55647 1.000 38.72836 497 ILE B CA 1
ATOM 9548 C C . ILE B 1 142 ? 3.57640 20.39597 153.45283 1.000 38.67563 497 ILE B C 1
ATOM 9549 O O . ILE B 1 142 ? 3.96034 21.55925 153.27857 1.000 39.28676 497 ILE B O 1
ATOM 9554 N N . ARG B 1 143 ? 2.70989 20.04512 154.39785 1.000 38.17952 498 ARG B N 1
ATOM 9555 C CA . ARG B 1 143 ? 2.09651 20.99033 155.32000 1.000 44.68324 498 ARG B CA 1
ATOM 9556 C C . ARG B 1 143 ? 2.52124 20.67743 156.74831 1.000 48.48747 498 ARG B C 1
ATOM 9557 O O . ARG B 1 143 ? 2.54712 19.51444 157.16599 1.000 43.83265 498 ARG B O 1
ATOM 9565 N N . THR B 1 144 ? 2.88171 21.71898 157.48899 1.000 40.92342 499 THR B N 1
ATOM 9566 C CA . THR B 1 144 ? 3.22480 21.57671 158.89409 1.000 54.64747 499 THR B CA 1
ATOM 9567 C C . THR B 1 144 ? 2.42864 22.60352 159.68262 1.000 53.20920 499 THR B C 1
ATOM 9568 O O . THR B 1 144 ? 2.44242 23.79422 159.35214 1.000 52.92732 499 THR B O 1
ATOM 9572 N N . GLU B 1 145 ? 1.73941 22.13278 160.72481 1.000 57.89152 500 GLU B N 1
ATOM 9573 C CA . GLU B 1 145 ? 0.82595 22.96208 161.51135 1.000 63.29100 500 GLU B CA 1
ATOM 9574 C C . GLU B 1 145 ? -0.20444 23.65693 160.62479 1.000 65.29463 500 GLU B C 1
ATOM 9575 O O . GLU B 1 145 ? -0.63906 24.77510 160.91298 1.000 67.74516 500 GLU B O 1
ATOM 9581 N N . GLY B 1 146 ? -0.60015 22.99554 159.53617 1.000 52.18656 501 GLY B N 1
ATOM 9582 C CA . GLY B 1 146 ? -1.60703 23.51297 158.63717 1.000 55.82801 501 GLY B CA 1
ATOM 9583 C C . GLY B 1 146 ? -1.10373 24.45110 157.56075 1.000 62.93345 501 GLY B C 1
ATOM 9584 O O . GLY B 1 146 ? -1.88792 24.83370 156.68276 1.000 64.11416 501 GLY B O 1
ATOM 9585 N N . LEU B 1 147 ? 0.17277 24.82239 157.58497 1.000 55.20331 502 LEU B N 1
ATOM 9586 C CA . LEU B 1 147 ? 0.73046 25.75114 156.61346 1.000 50.76660 502 LEU B CA 1
ATOM 9587 C C . LEU B 1 147 ? 1.54652 24.99750 155.57092 1.000 43.67113 502 LEU B C 1
ATOM 9588 O O . LEU B 1 147 ? 2.31526 24.08974 155.89994 1.000 45.88763 502 LEU B O 1
ATOM 9593 N N . LEU B 1 148 ? 1.38803 25.39385 154.31228 1.000 44.23801 503 LEU B N 1
ATOM 9594 C CA . LEU B 1 148 ? 2.20624 24.84893 153.23523 1.000 43.91190 503 LEU B CA 1
ATOM 9595 C C . LEU B 1 148 ? 3.63767 25.33734 153.40314 1.000 39.73896 503 LEU B C 1
ATOM 9596 O O . LEU B 1 148 ? 3.93072 26.51749 153.18755 1.000 41.96080 503 LEU B O 1
ATOM 9601 N N . THR B 1 149 ? 4.53126 24.43442 153.80078 1.000 39.18275 504 THR B N 1
ATOM 9602 C CA . THR B 1 149 ? 5.92300 24.78487 154.04012 1.000 39.95003 504 THR B CA 1
ATOM 9603 C C . THR B 1 149 ? 6.89485 24.18765 153.03075 1.000 39.75349 504 THR B C 1
ATOM 9604 O O . THR B 1 149 ? 8.03597 24.65338 152.95664 1.000 40.21271 504 THR B O 1
ATOM 9608 N N . GLY B 1 150 ? 6.49014 23.18662 152.26273 1.000 36.35619 505 GLY B N 1
ATOM 9609 C CA . GLY B 1 150 ? 7.40044 22.57824 151.30919 1.000 34.80543 505 GLY B CA 1
ATOM 9610 C C . GLY B 1 150 ? 6.68876 22.03800 150.09471 1.000 38.47771 505 GLY B C 1
ATOM 9611 O O . GLY B 1 150 ? 5.49807 21.70841 150.14083 1.000 38.81879 505 GLY B O 1
ATOM 9612 N N . ILE B 1 151 ? 7.43539 21.94874 148.99445 1.000 39.91112 506 ILE B N 1
ATOM 9613 C CA . ILE B 1 151 ? 7.00810 21.27584 147.77282 1.000 33.90080 506 ILE B CA 1
ATOM 9614 C C . ILE B 1 151 ? 8.17166 20.41826 147.29758 1.000 36.42523 506 ILE B C 1
ATOM 9615 O O . ILE B 1 151 ? 9.29287 20.91770 147.15328 1.000 38.07174 506 ILE B O 1
ATOM 9620 N N . HIS B 1 152 ? 7.90914 19.13503 147.06353 1.000 31.14556 507 HIS B N 1
ATOM 9621 C CA . HIS B 1 152 ? 8.88530 18.20782 146.50236 1.000 33.02801 507 HIS B CA 1
ATOM 9622 C C . HIS B 1 152 ? 8.46906 17.87597 145.07653 1.000 34.45477 507 HIS B C 1
ATOM 9623 O O . HIS B 1 152 ? 7.33121 17.45258 144.84700 1.000 30.68844 507 HIS B O 1
ATOM 9630 N N . HIS B 1 153 ? 9.38781 18.04006 144.12792 1.000 35.98651 508 HIS B N 1
ATOM 9631 C CA . HIS B 1 153 ? 9.11446 17.75541 142.72449 1.000 37.33898 508 HIS B CA 1
ATOM 9632 C C . HIS B 1 153 ? 9.83306 16.48402 142.28481 1.000 32.89042 508 HIS B C 1
ATOM 9633 O O . HIS B 1 153 ? 11.01319 16.28433 142.59061 1.000 31.42840 508 HIS B O 1
ATOM 9640 N N . SER B 1 154 ? 9.12017 15.63383 141.54031 1.000 33.13843 509 SER B N 1
ATOM 9641 C CA . SER B 1 154 ? 9.68617 14.35242 141.11705 1.000 34.46909 509 SER B CA 1
ATOM 9642 C C . SER B 1 154 ? 10.89976 14.51311 140.20169 1.000 38.16753 509 SER B C 1
ATOM 9643 O O . SER B 1 154 ? 11.67252 13.56332 140.04733 1.000 33.38172 509 SER B O 1
ATOM 9646 N N . ASP B 1 155 ? 11.10449 15.69294 139.61088 1.000 31.52169 510 ASP B N 1
ATOM 9647 C CA . ASP B 1 155 ? 12.33838 15.94029 138.87577 1.000 31.93662 510 ASP B CA 1
ATOM 9648 C C . ASP B 1 155 ? 13.55201 16.01027 139.79472 1.000 42.89791 510 ASP B C 1
ATOM 9649 O O . ASP B 1 155 ? 14.68299 15.84246 139.32682 1.000 39.00751 510 ASP B O 1
ATOM 9654 N N . GLY B 1 156 ? 13.34898 16.27175 141.08455 1.000 32.31013 511 GLY B N 1
ATOM 9655 C CA . GLY B 1 156 ? 14.46277 16.25081 142.00612 1.000 37.28464 511 GLY B CA 1
ATOM 9656 C C . GLY B 1 156 ? 14.84265 17.60350 142.57784 1.000 42.48729 511 GLY B C 1
ATOM 9657 O O . GLY B 1 156 ? 15.99193 17.79255 142.98272 1.000 51.22011 511 GLY B O 1
ATOM 9658 N N . TYR B 1 157 ? 13.90579 18.54530 142.62874 1.000 36.21723 512 TYR B N 1
ATOM 9659 C CA . TYR B 1 157 ? 14.13042 19.79952 143.32387 1.000 38.65304 512 TYR B CA 1
ATOM 9660 C C . TYR B 1 157 ? 13.03296 19.99194 144.36127 1.000 39.76775 512 TYR B C 1
ATOM 9661 O O . TYR B 1 157 ? 11.96919 19.37080 144.28805 1.000 38.21605 512 TYR B O 1
ATOM 9670 N N . THR B 1 158 ? 13.29932 20.86466 145.33288 1.000 35.04069 513 THR B N 1
ATOM 9671 C CA . THR B 1 158 ? 12.34214 21.17849 146.38393 1.000 37.66460 513 THR B CA 1
ATOM 9672 C C . THR B 1 158 ? 12.21433 22.68474 146.57350 1.000 35.91393 513 THR B C 1
ATOM 9673 O O . THR B 1 158 ? 13.17107 23.43981 146.37596 1.000 34.74508 513 THR B O 1
ATOM 9677 N N . LEU B 1 159 ? 11.01918 23.11235 146.97286 1.000 32.33122 514 LEU B N 1
ATOM 9678 C CA . LEU B 1 159 ? 10.76970 24.47766 147.41310 1.000 35.06844 514 LEU B CA 1
ATOM 9679 C C . LEU B 1 159 ? 10.52864 24.51754 148.91897 1.000 41.19957 514 LEU B C 1
ATOM 9680 O O . LEU B 1 159 ? 10.05304 23.54726 149.51473 1.000 37.29685 514 LEU B O 1
ATOM 9685 N N . ALA B 1 160 ? 10.86372 25.65301 149.53065 1.000 33.33118 515 ALA B N 1
ATOM 9686 C CA . ALA B 1 160 ? 10.58560 25.91650 150.93595 1.000 35.25243 515 ALA B CA 1
ATOM 9687 C C . ALA B 1 160 ? 9.77520 27.19866 151.06309 1.000 45.89720 515 ALA B C 1
ATOM 9688 O O . ALA B 1 160 ? 10.12781 28.22263 150.46696 1.000 42.79926 515 ALA B O 1
ATOM 9690 N N . LEU B 1 161 ? 8.67512 27.13202 151.81207 1.000 36.65326 516 LEU B N 1
ATOM 9691 C CA . LEU B 1 161 ? 7.82953 28.28943 152.08088 1.000 41.78301 516 LEU B CA 1
ATOM 9692 C C . LEU B 1 161 ? 8.01742 28.70823 153.53343 1.000 45.00040 516 LEU B C 1
ATOM 9693 O O . LEU B 1 161 ? 7.83640 27.89492 154.44439 1.000 44.76081 516 LEU B O 1
ATOM 9698 N N . GLY B 1 162 ? 8.38268 29.97071 153.74258 1.000 45.66132 517 GLY B N 1
ATOM 9699 C CA . GLY B 1 162 ? 8.70462 30.49317 155.06351 1.000 45.02999 517 GLY B CA 1
ATOM 9700 C C . GLY B 1 162 ? 7.58584 31.37722 155.59087 1.000 45.90249 517 GLY B C 1
ATOM 9701 O O . GLY B 1 162 ? 7.12761 32.28862 154.89994 1.000 43.58343 517 GLY B O 1
ATOM 9702 N N . TRP B 1 163 ? 7.16336 31.09753 156.82372 1.000 52.88757 518 TRP B N 1
ATOM 9703 C CA . TRP B 1 163 ? 6.05454 31.79680 157.45822 1.000 47.62357 518 TRP B CA 1
ATOM 9704 C C . TRP B 1 163 ? 6.50046 32.48202 158.74439 1.000 50.00215 518 TRP B C 1
ATOM 9705 O O . TRP B 1 163 ? 7.35159 31.96241 159.47350 1.000 52.65430 518 TRP B O 1
ATOM 9716 N N . GLN B 1 164 ? 5.91395 33.64622 159.02107 1.000 48.54358 519 GLN B N 1
ATOM 9717 C CA . GLN B 1 164 ? 6.07518 34.33884 160.29586 1.000 55.36980 519 GLN B CA 1
ATOM 9718 C C . GLN B 1 164 ? 4.69196 34.65092 160.83067 1.000 57.19881 519 GLN B C 1
ATOM 9719 O O . GLN B 1 164 ? 3.95009 35.42027 160.20975 1.000 49.99418 519 GLN B O 1
ATOM 9725 N N . GLN B 1 165 ? 4.35299 34.06729 161.98099 1.000 53.96647 520 GLN B N 1
ATOM 9726 C CA . GLN B 1 165 ? 3.05060 34.29112 162.60307 1.000 59.94362 520 GLN B CA 1
ATOM 9727 C C . GLN B 1 165 ? 1.92200 33.97060 161.62712 1.000 61.99533 520 GLN B C 1
ATOM 9728 O O . GLN B 1 165 ? 0.94200 34.71143 161.50643 1.000 60.58836 520 GLN B O 1
ATOM 9734 N N . ARG B 1 166 ? 2.09739 32.86892 160.89179 1.000 54.17485 521 ARG B N 1
ATOM 9735 C CA . ARG B 1 166 ? 1.10884 32.34193 159.95377 1.000 49.39872 521 ARG B CA 1
ATOM 9736 C C . ARG B 1 166 ? 0.86167 33.27868 158.77251 1.000 51.11414 521 ARG B C 1
ATOM 9737 O O . ARG B 1 166 ? -0.22854 33.28778 158.19545 1.000 54.17615 521 ARG B O 1
ATOM 9745 N N . GLN B 1 167 ? 1.86695 34.06744 158.39881 1.000 48.28566 522 GLN B N 1
ATOM 9746 C CA . GLN B 1 167 ? 1.84206 34.86959 157.17928 1.000 48.94802 522 GLN B CA 1
ATOM 9747 C C . GLN B 1 167 ? 3.00237 34.43201 156.29663 1.000 45.54409 522 GLN B C 1
ATOM 9748 O O . GLN B 1 167 ? 4.13353 34.30854 156.77619 1.000 47.33308 522 GLN B O 1
ATOM 9754 N N . LEU B 1 168 ? 2.72858 34.21666 155.01132 1.000 43.50630 523 LEU B N 1
ATOM 9755 C CA . LEU B 1 168 ? 3.75461 33.73569 154.09360 1.000 44.12618 523 LEU B CA 1
ATOM 9756 C C . LEU B 1 168 ? 4.74374 34.85067 153.78530 1.000 41.65656 523 LEU B C 1
ATOM 9757 O O . LEU B 1 168 ? 4.37337 35.87758 153.20640 1.000 41.17149 523 LEU B O 1
ATOM 9762 N N . VAL B 1 169 ? 6.00778 34.64301 154.15112 1.000 43.54452 524 VAL B N 1
ATOM 9763 C CA . VAL B 1 169 ? 7.01672 35.68257 153.98009 1.000 42.61645 524 VAL B CA 1
ATOM 9764 C C . VAL B 1 169 ? 7.94378 35.39611 152.80542 1.000 45.00745 524 VAL B C 1
ATOM 9765 O O . VAL B 1 169 ? 8.42395 36.32725 152.14920 1.000 45.56027 524 VAL B O 1
ATOM 9769 N N . SER B 1 170 ? 8.17036 34.12220 152.49172 1.000 42.87633 525 SER B N 1
ATOM 9770 C CA . SER B 1 170 ? 9.14815 33.81432 151.45755 1.000 43.06028 525 SER B CA 1
ATOM 9771 C C . SER B 1 170 ? 8.82271 32.50146 150.76119 1.000 43.47272 525 SER B C 1
ATOM 9772 O O . SER B 1 170 ? 8.33831 31.55492 151.38636 1.000 42.77826 525 SER B O 1
ATOM 9775 N N . ILE B 1 171 ? 9.10002 32.45631 149.46278 1.000 40.88230 526 ILE B N 1
ATOM 9776 C CA . ILE B 1 171 ? 9.10783 31.21824 148.69825 1.000 38.92919 526 ILE B CA 1
ATOM 9777 C C . ILE B 1 171 ? 10.49999 31.06174 148.10424 1.000 42.36307 526 ILE B C 1
ATOM 9778 O O . ILE B 1 171 ? 10.96889 31.93873 147.36676 1.000 38.68844 526 ILE B O 1
ATOM 9783 N N . ASP B 1 172 ? 11.15919 29.95262 148.43447 1.000 39.19551 527 ASP B N 1
ATOM 9784 C CA . ASP B 1 172 ? 12.54462 29.69696 148.06637 1.000 39.42461 527 ASP B CA 1
ATOM 9785 C C . ASP B 1 172 ? 12.62785 28.40347 147.28002 1.000 46.29223 527 ASP B C 1
ATOM 9786 O O . ASP B 1 172 ? 11.91018 27.44266 147.57456 1.000 40.62389 527 ASP B O 1
ATOM 9791 N N . LEU B 1 173 ? 13.47517 28.39846 146.25751 1.000 39.50268 528 LEU B N 1
ATOM 9792 C CA . LEU B 1 173 ? 14.04915 27.15364 145.77757 1.000 41.50689 528 LEU B CA 1
ATOM 9793 C C . LEU B 1 173 ? 15.06597 26.69381 146.81507 1.000 47.32718 528 LEU B C 1
ATOM 9794 O O . LEU B 1 173 ? 15.97863 27.44895 147.16189 1.000 45.59700 528 LEU B O 1
ATOM 9799 N N . ALA B 1 174 ? 14.88562 25.48733 147.35754 1.000 43.68405 529 ALA B N 1
ATOM 9800 C CA . ALA B 1 174 ? 15.74013 24.99680 148.43724 1.000 41.66538 529 ALA B CA 1
ATOM 9801 C C . ALA B 1 174 ? 16.84911 24.06444 147.96017 1.000 44.46840 529 ALA B C 1
ATOM 9802 O O . ALA B 1 174 ? 18.00872 24.23828 148.34171 1.000 49.36192 529 ALA B O 1
ATOM 9804 N N . THR B 1 175 ? 16.51881 23.06593 147.14915 1.000 41.89262 530 THR B N 1
ATOM 9805 C CA . THR B 1 175 ? 17.47876 22.08647 146.66358 1.000 49.26244 530 THR B CA 1
ATOM 9806 C C . THR B 1 175 ? 17.23433 21.87253 145.17899 1.000 50.53632 530 THR B C 1
ATOM 9807 O O . THR B 1 175 ? 16.10446 22.04589 144.70758 1.000 53.18072 530 THR B O 1
ATOM 9811 N N . PRO B 1 176 ? 18.27531 21.50475 144.40999 1.000 53.43690 531 PRO B N 1
ATOM 9812 C CA . PRO B 1 176 ? 19.66682 21.31714 144.83852 1.000 49.47960 531 PRO B CA 1
ATOM 9813 C C . PRO B 1 176 ? 20.43320 22.63045 144.96830 1.000 53.32280 531 PRO B C 1
ATOM 9814 O O . PRO B 1 176 ? 21.61001 22.62440 145.32794 1.000 62.47174 531 PRO B O 1
ATOM 9818 N N . GLN B 1 177 ? 19.76877 23.74057 144.66695 1.000 52.37236 532 GLN B N 1
ATOM 9819 C CA . GLN B 1 177 ? 20.35645 25.06530 144.79876 1.000 56.52444 532 GLN B CA 1
ATOM 9820 C C . GLN B 1 177 ? 19.38057 25.97270 145.52950 1.000 52.39315 532 GLN B C 1
ATOM 9821 O O . GLN B 1 177 ? 18.16740 25.89735 145.31791 1.000 55.86483 532 GLN B O 1
ATOM 9827 N N . ARG B 1 178 ? 19.91889 26.82452 146.39233 1.000 45.52749 533 ARG B N 1
ATOM 9828 C CA . ARG B 1 178 ? 19.10797 27.78279 147.13051 1.000 56.24616 533 ARG B CA 1
ATOM 9829 C C . ARG B 1 178 ? 18.87686 29.03122 146.28626 1.000 48.33389 533 ARG B C 1
ATOM 9830 O O . ARG B 1 178 ? 19.81163 29.55704 145.67331 1.000 50.46743 533 ARG B O 1
ATOM 9838 N N . GLN B 1 179 ? 17.63135 29.50405 146.24692 1.000 45.43046 534 GLN B N 1
ATOM 9839 C CA . GLN B 1 179 ? 17.31682 30.71571 145.49257 1.000 48.37656 534 GLN B CA 1
ATOM 9840 C C . GLN B 1 179 ? 16.00979 31.29119 146.01340 1.000 46.40000 534 GLN B C 1
ATOM 9841 O O . GLN B 1 179 ? 14.97146 30.62466 145.95743 1.000 46.17522 534 GLN B O 1
ATOM 9847 N N . ARG B 1 180 ? 16.05749 32.52387 146.50873 1.000 47.84564 535 ARG B N 1
ATOM 9848 C CA . ARG B 1 180 ? 14.84114 33.22967 146.88268 1.000 39.29132 535 ARG B CA 1
ATOM 9849 C C . ARG B 1 180 ? 14.06396 33.58873 145.62375 1.000 41.63042 535 ARG B C 1
ATOM 9850 O O . ARG B 1 180 ? 14.63084 34.11984 144.66540 1.000 40.88532 535 ARG B O 1
ATOM 9858 N N . LEU B 1 181 ? 12.77372 33.26381 145.60943 1.000 39.36994 536 LEU B N 1
ATOM 9859 C CA . LEU B 1 181 ? 11.91511 33.52133 144.45832 1.000 42.61452 536 LEU B CA 1
ATOM 9860 C C . LEU B 1 181 ? 10.86063 34.58439 144.71285 1.000 43.28169 536 LEU B C 1
ATOM 9861 O O . LEU B 1 181 ? 10.56975 35.38184 143.81827 1.000 38.36868 536 LEU B O 1
ATOM 9866 N N . VAL B 1 182 ? 10.26624 34.59979 145.90533 1.000 37.09085 537 VAL B N 1
ATOM 9867 C CA . VAL B 1 182 ? 9.14411 35.47286 146.23355 1.000 39.13019 537 VAL B CA 1
ATOM 9868 C C . VAL B 1 182 ? 9.32353 35.96104 147.66382 1.000 41.31297 537 VAL B C 1
ATOM 9869 O O . VAL B 1 182 ? 9.66700 35.17720 148.55477 1.000 41.68988 537 VAL B O 1
ATOM 9873 N N . THR B 1 183 ? 9.09084 37.25581 147.88839 1.000 38.37373 538 THR B N 1
ATOM 9874 C CA . THR B 1 183 ? 9.14165 37.84376 149.22572 1.000 39.02676 538 THR B CA 1
ATOM 9875 C C . THR B 1 183 ? 7.90427 38.70285 149.44913 1.000 41.81048 538 THR B C 1
ATOM 9876 O O . THR B 1 183 ? 7.53329 39.49778 148.57967 1.000 40.00021 538 THR B O 1
ATOM 9880 N N . CYS B 1 184 ? 7.28177 38.56603 150.62232 1.000 42.36078 539 CYS B N 1
ATOM 9881 C CA . CYS B 1 184 ? 5.99587 39.20172 150.88800 1.000 40.32309 539 CYS B CA 1
ATOM 9882 C C . CYS B 1 184 ? 5.99757 39.98887 152.19191 1.000 48.56660 539 CYS B C 1
ATOM 9883 O O . CYS B 1 184 ? 6.56518 39.54946 153.19860 1.000 42.73774 539 CYS B O 1
ATOM 9886 N N . HIS B 1 185 ? 5.33632 41.14812 152.16618 1.000 40.88798 540 HIS B N 1
ATOM 9887 C CA . HIS B 1 185 ? 5.03540 41.92098 153.35988 1.000 46.03149 540 HIS B CA 1
ATOM 9888 C C . HIS B 1 185 ? 3.53977 42.19969 153.41999 1.000 44.40925 540 HIS B C 1
ATOM 9889 O O . HIS B 1 185 ? 2.82797 42.10692 152.41762 1.000 41.60978 540 HIS B O 1
ATOM 9896 N N . TYR B 1 186 ? 3.06715 42.54459 154.61596 1.000 42.96558 541 TYR B N 1
ATOM 9897 C CA . TYR B 1 186 ? 1.64263 42.65613 154.89001 1.000 45.12593 541 TYR B CA 1
ATOM 9898 C C . TYR B 1 186 ? 1.35859 43.96071 155.61759 1.000 44.10360 541 TYR B C 1
ATOM 9899 O O . TYR B 1 186 ? 2.24259 44.54342 156.24894 1.000 46.78395 541 TYR B O 1
ATOM 9908 N N . ASP B 1 187 ? 0.11841 44.43522 155.50219 1.000 44.14180 542 ASP B N 1
ATOM 9909 C CA . ASP B 1 187 ? -0.26004 45.65870 156.19037 1.000 48.88159 542 ASP B CA 1
ATOM 9910 C C . ASP B 1 187 ? -0.77416 45.33206 157.59381 1.000 47.38094 542 ASP B C 1
ATOM 9911 O O . ASP B 1 187 ? -0.77273 44.17992 158.03567 1.000 48.94238 542 ASP B O 1
ATOM 9916 N N . LYS B 1 188 ? -1.23433 46.36132 158.30501 1.000 54.56682 543 LYS B N 1
ATOM 9917 C CA . LYS B 1 188 ? -1.61427 46.17945 159.70248 1.000 56.70006 543 LYS B CA 1
ATOM 9918 C C . LYS B 1 188 ? -2.83553 45.28314 159.87100 1.000 52.59917 543 LYS B C 1
ATOM 9919 O O . LYS B 1 188 ? -3.09520 44.81907 160.98583 1.000 55.13166 543 LYS B O 1
ATOM 9925 N N . ASN B 1 189 ? -3.58857 45.02806 158.80170 1.000 57.43242 544 ASN B N 1
ATOM 9926 C CA . ASN B 1 189 ? -4.76270 44.16695 158.86843 1.000 52.99413 544 ASN B CA 1
ATOM 9927 C C . ASN B 1 189 ? -4.55207 42.82095 158.18671 1.000 47.63774 544 ASN B C 1
ATOM 9928 O O . ASN B 1 189 ? -5.51745 42.07409 158.00685 1.000 46.91637 544 ASN B O 1
ATOM 9933 N N . GLY B 1 190 ? -3.31864 42.49099 157.80691 1.000 50.40243 545 GLY B N 1
ATOM 9934 C CA . GLY B 1 190 ? -3.01536 41.19849 157.22754 1.000 45.46443 545 GLY B CA 1
ATOM 9935 C C . GLY B 1 190 ? -3.10750 41.09098 155.71830 1.000 50.26415 545 GLY B C 1
ATOM 9936 O O . GLY B 1 190 ? -2.91320 39.99204 155.18471 1.000 48.70717 545 GLY B O 1
ATOM 9937 N N . TYR B 1 191 ? -3.39191 42.17727 155.00811 1.000 46.17539 546 TYR B N 1
ATOM 9938 C CA . TYR B 1 191 ? -3.48644 42.11228 153.55750 1.000 45.35219 546 TYR B CA 1
ATOM 9939 C C . TYR B 1 191 ? -2.11107 42.26935 152.91873 1.000 44.82187 546 TYR B C 1
ATOM 9940 O O . TYR B 1 191 ? -1.24171 42.97537 153.43501 1.000 46.72411 546 TYR B O 1
ATOM 9949 N N . LEU B 1 192 ? -1.92555 41.59446 151.78199 1.000 41.92302 547 LEU B N 1
ATOM 9950 C CA . LEU B 1 192 ? -0.64932 41.57705 151.07676 1.000 43.01178 547 LEU B CA 1
ATOM 9951 C C . LEU B 1 192 ? -0.26968 42.96853 150.58217 1.000 44.30546 547 LEU B C 1
ATOM 9952 O O . LEU B 1 192 ? -0.88476 43.49374 149.64760 1.000 45.31683 547 LEU B O 1
ATOM 9957 N N . ALA B 1 193 ? 0.75532 43.56450 151.18893 1.000 43.28263 548 ALA B N 1
ATOM 9958 C CA . ALA B 1 193 ? 1.11403 44.94840 150.91479 1.000 45.23203 548 ALA B CA 1
ATOM 9959 C C . ALA B 1 193 ? 2.27023 45.08398 149.93874 1.000 47.05229 548 ALA B C 1
ATOM 9960 O O . ALA B 1 193 ? 2.44439 46.15888 149.35433 1.000 43.75690 548 ALA B O 1
ATOM 9962 N N . GLU B 1 194 ? 3.06179 44.03121 149.76010 1.000 41.46024 549 GLU B N 1
ATOM 9963 C CA . GLU B 1 194 ? 4.21104 44.08220 148.87134 1.000 41.85353 549 GLU B CA 1
ATOM 9964 C C . GLU B 1 194 ? 4.57105 42.65925 148.47731 1.000 42.70827 549 GLU B C 1
ATOM 9965 O O . GLU B 1 194 ? 4.61079 41.76930 149.33175 1.000 43.25188 549 GLU B O 1
ATOM 9971 N N . CYS B 1 195 ? 4.81592 42.44834 147.18643 1.000 38.73837 550 CYS B N 1
ATOM 9972 C CA . CYS B 1 195 ? 5.14971 41.13028 146.64998 1.000 36.92470 550 CYS B CA 1
ATOM 9973 C C . CYS B 1 195 ? 6.25960 41.31700 145.62579 1.000 41.22291 550 CYS B C 1
ATOM 9974 O O . CYS B 1 195 ? 6.03900 41.91578 144.56775 1.000 38.32305 550 CYS B O 1
ATOM 9977 N N . ASP B 1 196 ? 7.45196 40.82979 145.95090 1.000 38.28037 551 ASP B N 1
ATOM 9978 C CA . ASP B 1 196 ? 8.61746 40.92586 145.08248 1.000 38.56651 551 ASP B CA 1
ATOM 9979 C C . ASP B 1 196 ? 8.92934 39.53623 144.53486 1.000 42.32024 551 ASP B C 1
ATOM 9980 O O . ASP B 1 196 ? 9.22541 38.61757 145.30569 1.000 37.07262 551 ASP B O 1
ATOM 9985 N N . THR B 1 197 ? 8.85354 39.38129 143.21258 1.000 41.15065 552 THR B N 1
ATOM 9986 C CA . THR B 1 197 ? 9.13255 38.11613 142.54267 1.000 39.89295 552 THR B CA 1
ATOM 9987 C C . THR B 1 197 ? 10.38002 38.23729 141.67429 1.000 41.21973 552 THR B C 1
ATOM 9988 O O . THR B 1 197 ? 10.65998 39.29292 141.10102 1.000 40.88057 552 THR B O 1
ATOM 9992 N N . ILE B 1 198 ? 11.12633 37.13720 141.57568 1.000 37.35913 553 ILE B N 1
ATOM 9993 C CA . ILE B 1 198 ? 12.41382 37.18307 140.89141 1.000 41.62985 553 ILE B CA 1
ATOM 9994 C C . ILE B 1 198 ? 12.26340 37.20360 139.36601 1.000 44.43567 553 ILE B C 1
ATOM 9995 O O . ILE B 1 198 ? 13.12808 37.74546 138.66798 1.000 44.68846 553 ILE B O 1
ATOM 10000 N N . GLN B 1 199 ? 11.18979 36.63075 138.81375 1.000 39.46429 554 GLN B N 1
ATOM 10001 C CA . GLN B 1 199 ? 11.03246 36.59162 137.36355 1.000 42.72004 554 GLN B CA 1
ATOM 10002 C C . GLN B 1 199 ? 9.92413 37.49733 136.83753 1.000 39.67042 554 GLN B C 1
ATOM 10003 O O . GLN B 1 199 ? 9.89058 37.75662 135.63173 1.000 47.06322 554 GLN B O 1
ATOM 10009 N N . PHE B 1 200 ? 9.01963 37.98367 137.69049 1.000 39.55240 555 PHE B N 1
ATOM 10010 C CA . PHE B 1 200 ? 7.95223 38.85296 137.20491 1.000 33.72859 555 PHE B CA 1
ATOM 10011 C C . PHE B 1 200 ? 7.94292 40.20030 137.92465 1.000 35.05396 555 PHE B C 1
ATOM 10012 O O . PHE B 1 200 ? 8.98953 40.83897 138.05947 1.000 37.47732 555 PHE B O 1
ATOM 10020 N N . SER B 1 201 ? 6.77943 40.64088 138.39387 1.000 33.79634 556 SER B N 1
ATOM 10021 C CA . SER B 1 201 ? 6.63190 42.00283 138.88537 1.000 35.55427 556 SER B CA 1
ATOM 10022 C C . SER B 1 201 ? 7.05955 42.14256 140.34906 1.000 36.80424 556 SER B C 1
ATOM 10023 O O . SER B 1 201 ? 7.19707 41.16817 141.09065 1.000 38.16917 556 SER B O 1
ATOM 10026 N N . HIS B 1 202 ? 7.27005 43.39475 140.75005 1.000 36.21909 557 HIS B N 1
ATOM 10027 C CA . HIS B 1 202 ? 7.47302 43.79193 142.14009 1.000 36.16190 557 HIS B CA 1
ATOM 10028 C C . HIS B 1 202 ? 6.47621 44.91017 142.41263 1.000 38.67177 557 HIS B C 1
ATOM 10029 O O . HIS B 1 202 ? 6.64882 46.03139 141.92092 1.000 40.71487 557 HIS B O 1
ATOM 10036 N N . LEU B 1 203 ? 5.43258 44.60739 143.18387 1.000 35.84705 558 LEU B N 1
ATOM 10037 C CA . LEU B 1 203 ? 4.30657 45.51285 143.35853 1.000 35.63513 558 LEU B CA 1
ATOM 10038 C C . LEU B 1 203 ? 4.04064 45.78215 144.83714 1.000 40.17838 558 LEU B C 1
ATOM 10039 O O . LEU B 1 203 ? 4.38186 44.98244 145.71405 1.000 37.01057 558 LEU B O 1
ATOM 10044 N N . TRP B 1 204 ? 3.42420 46.93518 145.09944 1.000 39.67792 559 TRP B N 1
ATOM 10045 C CA . TRP B 1 204 ? 2.91452 47.29599 146.41218 1.000 41.51017 559 TRP B CA 1
ATOM 10046 C C . TRP B 1 204 ? 1.40326 47.47899 146.33103 1.000 45.20766 559 TRP B C 1
ATOM 10047 O O . TRP B 1 204 ? 0.87138 47.87949 145.29069 1.000 39.61596 559 TRP B O 1
ATOM 10058 N N . HIS B 1 205 ? 0.71032 47.18718 147.43575 1.000 39.66568 560 HIS B N 1
ATOM 10059 C CA . HIS B 1 205 ? -0.74429 47.28142 147.48833 1.000 41.03220 560 HIS B CA 1
ATOM 10060 C C . HIS B 1 205 ? -1.17406 47.93242 148.79677 1.000 47.06394 560 HIS B C 1
ATOM 10061 O O . HIS B 1 205 ? -0.56133 47.70466 149.84315 1.000 42.61260 560 HIS B O 1
ATOM 10068 N N . GLU B 1 206 ? -2.22402 48.75145 148.72714 1.000 45.05562 561 GLU B N 1
ATOM 10069 C CA . GLU B 1 206 ? -2.81813 49.38757 149.89435 1.000 43.98701 561 GLU B CA 1
ATOM 10070 C C . GLU B 1 206 ? -4.31739 49.12031 149.90414 1.000 48.09450 561 GLU B C 1
ATOM 10071 O O . GLU B 1 206 ? -4.95131 49.02798 148.84868 1.000 44.65134 561 GLU B O 1
ATOM 10077 N N . TYR B 1 207 ? -4.88636 49.01362 151.10701 1.000 44.35117 562 TYR B N 1
ATOM 10078 C CA . TYR B 1 207 ? -6.26967 48.58323 151.25939 1.000 47.84632 562 TYR B CA 1
ATOM 10079 C C . TYR B 1 207 ? -6.96522 49.38442 152.35002 1.000 48.75046 562 TYR B C 1
ATOM 10080 O O . TYR B 1 207 ? -6.32532 49.98266 153.21960 1.000 48.46636 562 TYR B O 1
ATOM 10089 N N . THR B 1 208 ? -8.29834 49.36625 152.30138 1.000 48.28706 563 THR B N 1
ATOM 10090 C CA . THR B 1 208 ? -9.12428 49.81835 153.41203 1.000 55.97225 563 THR B CA 1
ATOM 10091 C C . THR B 1 208 ? -9.13198 48.76089 154.51218 1.000 54.00337 563 THR B C 1
ATOM 10092 O O . THR B 1 208 ? -8.46860 47.72371 154.41778 1.000 56.81484 563 THR B O 1
ATOM 10096 N N . SER B 1 209 ? -9.88516 49.03564 155.58194 1.000 63.15999 564 SER B N 1
ATOM 10097 C CA . SER B 1 209 ? -10.04067 48.04883 156.64562 1.000 62.50787 564 SER B CA 1
ATOM 10098 C C . SER B 1 209 ? -10.69179 46.77959 156.11581 1.000 64.04040 564 SER B C 1
ATOM 10099 O O . SER B 1 209 ? -10.34953 45.67116 156.54478 1.000 69.12343 564 SER B O 1
ATOM 10102 N N . GLU B 1 210 ? -11.61115 46.92024 155.15953 1.000 59.80687 565 GLU B N 1
ATOM 10103 C CA . GLU B 1 210 ? -12.30812 45.77456 154.59251 1.000 57.83923 565 GLU B CA 1
ATOM 10104 C C . GLU B 1 210 ? -11.49099 45.05371 153.53037 1.000 57.65457 565 GLU B C 1
ATOM 10105 O O . GLU B 1 210 ? -11.94051 44.01810 153.02801 1.000 58.50610 565 GLU B O 1
ATOM 10111 N N . GLY B 1 211 ? -10.31350 45.56076 153.17819 1.000 53.64816 566 GLY B N 1
ATOM 10112 C CA . GLY B 1 211 ? -9.49493 44.91773 152.17478 1.000 51.46129 566 GLY B CA 1
ATOM 10113 C C . GLY B 1 211 ? -9.73931 45.35912 150.75265 1.000 47.28773 566 GLY B C 1
ATOM 10114 O O . GLY B 1 211 ? -9.28301 44.67873 149.82635 1.000 47.91891 566 GLY B O 1
ATOM 10115 N N . TRP B 1 212 ? -10.45189 46.46301 150.54472 1.000 47.19475 567 TRP B N 1
ATOM 10116 C CA . TRP B 1 212 ? -10.63876 47.00277 149.20480 1.000 48.13838 567 TRP B CA 1
ATOM 10117 C C . TRP B 1 212 ? -9.36484 47.72648 148.79348 1.000 44.59369 567 TRP B C 1
ATOM 10118 O O . TRP B 1 212 ? -8.94377 48.67703 149.46031 1.000 49.28248 567 TRP B O 1
ATOM 10129 N N . MET B 1 213 ? -8.74616 47.27464 147.70546 1.000 40.15395 568 MET B N 1
ATOM 10130 C CA . MET B 1 213 ? -7.46652 47.83161 147.28073 1.000 40.05696 568 MET B CA 1
ATOM 10131 C C . MET B 1 213 ? -7.67329 49.24850 146.75793 1.000 46.79254 568 MET B C 1
ATOM 10132 O O . MET B 1 213 ? -8.31432 49.45140 145.72201 1.000 43.29742 568 MET B O 1
ATOM 10137 N N . THR B 1 214 ? -7.14155 50.23395 147.47774 1.000 42.40447 569 THR B N 1
ATOM 10138 C CA . THR B 1 214 ? -7.27286 51.63026 147.08201 1.000 43.40813 569 THR B CA 1
ATOM 10139 C C . THR B 1 214 ? -6.05158 52.16917 146.34245 1.000 42.37483 569 THR B C 1
ATOM 10140 O O . THR B 1 214 ? -6.13447 53.24720 145.74633 1.000 42.56195 569 THR B O 1
ATOM 10144 N N . ARG B 1 215 ? -4.92931 51.45423 146.36526 1.000 46.60080 570 ARG B N 1
ATOM 10145 C CA . ARG B 1 215 ? -3.74638 51.85340 145.61814 1.000 39.00348 570 ARG B CA 1
ATOM 10146 C C . ARG B 1 215 ? -2.90984 50.62291 145.30562 1.000 38.94973 570 ARG B C 1
ATOM 10147 O O . ARG B 1 215 ? -2.79414 49.71333 146.13111 1.000 43.94400 570 ARG B O 1
ATOM 10155 N N . TRP B 1 216 ? -2.34158 50.59441 144.10400 1.000 37.89648 571 TRP B N 1
ATOM 10156 C CA . TRP B 1 216 ? -1.25716 49.67874 143.79261 1.000 37.61416 571 TRP B CA 1
ATOM 10157 C C . TRP B 1 216 ? -0.20919 50.43663 142.99419 1.000 41.08848 571 TRP B C 1
ATOM 10158 O O . TRP B 1 216 ? -0.52437 51.40345 142.29731 1.000 40.73761 571 TRP B O 1
ATOM 10169 N N . ARG B 1 217 ? 1.04466 50.00204 143.11590 1.000 40.64937 572 ARG B N 1
ATOM 10170 C CA . ARG B 1 217 ? 2.14472 50.67988 142.44436 1.000 37.11602 572 ARG B CA 1
ATOM 10171 C C . ARG B 1 217 ? 3.24769 49.68008 142.14250 1.000 38.14431 572 ARG B C 1
ATOM 10172 O O . ARG B 1 217 ? 3.33955 48.61800 142.76407 1.000 37.00665 572 ARG B O 1
ATOM 10180 N N . ASP B 1 218 ? 4.06825 50.02156 141.15843 1.000 35.65373 573 ASP B N 1
ATOM 10181 C CA . ASP B 1 218 ? 5.25912 49.25645 140.84562 1.000 35.41090 573 ASP B CA 1
ATOM 10182 C C . ASP B 1 218 ? 6.47516 49.96119 141.44731 1.000 36.13377 573 ASP B C 1
ATOM 10183 O O . ASP B 1 218 ? 6.33838 50.80462 142.33776 1.000 37.71961 573 ASP B O 1
ATOM 10188 N N . THR B 1 219 ? 7.66710 49.64230 140.94635 1.000 37.24150 574 THR B N 1
ATOM 10189 C CA . THR B 1 219 ? 8.90759 50.16077 141.51130 1.000 39.08925 574 THR B CA 1
ATOM 10190 C C . THR B 1 219 ? 9.23020 51.58572 141.07862 1.000 44.25068 574 THR B C 1
ATOM 10191 O O . THR B 1 219 ? 10.18943 52.16810 141.59783 1.000 46.53878 574 THR B O 1
ATOM 10195 N N . ASP B 1 220 ? 8.47795 52.16209 140.14245 1.000 45.80944 575 ASP B N 1
ATOM 10196 C CA . ASP B 1 220 ? 8.92461 53.41789 139.55844 1.000 46.61569 575 ASP B CA 1
ATOM 10197 C C . ASP B 1 220 ? 7.78404 54.33684 139.13993 1.000 47.37805 575 ASP B C 1
ATOM 10198 O O . ASP B 1 220 ? 7.41968 55.25496 139.88420 1.000 48.71413 575 ASP B O 1
ATOM 10203 N N . LYS B 1 221 ? 7.19919 54.09119 137.96533 1.000 38.00461 576 LYS B N 1
ATOM 10204 C CA . LYS B 1 221 ? 6.36351 55.09746 137.32021 1.000 45.46700 576 LYS B CA 1
ATOM 10205 C C . LYS B 1 221 ? 4.87002 54.84642 137.45832 1.000 36.66771 576 LYS B C 1
ATOM 10206 O O . LYS B 1 221 ? 4.08550 55.78463 137.28596 1.000 42.71433 576 LYS B O 1
ATOM 10212 N N . THR B 1 222 ? 4.45551 53.62140 137.75842 1.000 35.39758 577 THR B N 1
ATOM 10213 C CA . THR B 1 222 ? 3.04657 53.25066 137.74066 1.000 39.75125 577 THR B CA 1
ATOM 10214 C C . THR B 1 222 ? 2.50017 53.26885 139.15998 1.000 43.45678 577 THR B C 1
ATOM 10215 O O . THR B 1 222 ? 2.97485 52.51871 140.01981 1.000 42.85680 577 THR B O 1
ATOM 10219 N N . CYS B 1 223 ? 1.49951 54.11593 139.39393 1.000 36.94199 578 CYS B N 1
ATOM 10220 C CA . CYS B 1 223 ? 0.81592 54.18453 140.68072 1.000 36.98373 578 CYS B CA 1
ATOM 10221 C C . CYS B 1 223 ? -0.64087 54.53510 140.42297 1.000 39.75778 578 CYS B C 1
ATOM 10222 O O . CYS B 1 223 ? -0.93146 55.59188 139.85685 1.000 48.08154 578 CYS B O 1
ATOM 10225 N N . VAL B 1 224 ? -1.55108 53.66037 140.84355 1.000 37.68548 579 VAL B N 1
ATOM 10226 C CA . VAL B 1 224 ? -2.97258 53.77739 140.53678 1.000 43.00491 579 VAL B CA 1
ATOM 10227 C C . VAL B 1 224 ? -3.75032 53.87110 141.83725 1.000 46.01605 579 VAL B C 1
ATOM 10228 O O . VAL B 1 224 ? -3.51119 53.09017 142.76552 1.000 47.68321 579 VAL B O 1
ATOM 10232 N N . ASP B 1 225 ? -4.68115 54.81700 141.89938 1.000 43.18342 580 ASP B N 1
ATOM 10233 C CA . ASP B 1 225 ? -5.58541 54.96014 143.02828 1.000 42.72145 580 ASP B CA 1
ATOM 10234 C C . ASP B 1 225 ? -6.99216 54.56053 142.60422 1.000 45.07837 580 ASP B C 1
ATOM 10235 O O . ASP B 1 225 ? -7.44674 54.90707 141.50787 1.000 45.47356 580 ASP B O 1
ATOM 10240 N N . ILE B 1 226 ? -7.66625 53.80738 143.46777 1.000 42.39458 581 ILE B N 1
ATOM 10241 C CA . ILE B 1 226 ? -8.99061 53.26582 143.19162 1.000 47.08043 581 ILE B CA 1
ATOM 10242 C C . ILE B 1 226 ? -9.93894 53.76647 144.26787 1.000 50.80959 581 ILE B C 1
ATOM 10243 O O . ILE B 1 226 ? -9.59230 53.77641 145.45497 1.000 49.91875 581 ILE B O 1
ATOM 10248 N N . VAL B 1 227 ? -11.13509 54.17702 143.85696 1.000 45.91069 582 VAL B N 1
ATOM 10249 C CA . VAL B 1 227 ? -12.14670 54.66516 144.78475 1.000 52.45055 582 VAL B CA 1
ATOM 10250 C C . VAL B 1 227 ? -13.37354 53.77212 144.68566 1.000 50.89006 582 VAL B C 1
ATOM 10251 O O . VAL B 1 227 ? -13.80202 53.40237 143.58639 1.000 48.32441 582 VAL B O 1
ATOM 10255 N N . TYR B 1 228 ? -13.92586 53.42385 145.84131 1.000 51.11466 583 TYR B N 1
ATOM 10256 C CA . TYR B 1 228 ? -15.10185 52.58150 145.95595 1.000 51.35185 583 TYR B CA 1
ATOM 10257 C C . TYR B 1 228 ? -16.25224 53.38590 146.53955 1.000 49.10172 583 TYR B C 1
ATOM 10258 O O . TYR B 1 228 ? -16.04426 54.35383 147.27682 1.000 50.19861 583 TYR B O 1
ATOM 10267 N N . ASP B 1 229 ? -17.47050 52.98310 146.20179 1.000 51.78760 584 ASP B N 1
ATOM 10268 C CA . ASP B 1 229 ? -18.62686 53.49363 146.91568 1.000 59.77836 584 ASP B CA 1
ATOM 10269 C C . ASP B 1 229 ? -18.80844 52.71914 148.22278 1.000 63.50219 584 ASP B C 1
ATOM 10270 O O . ASP B 1 229 ? -18.05790 51.78947 148.53856 1.000 60.35931 584 ASP B O 1
ATOM 10275 N N . THR B 1 230 ? -19.81630 53.11129 149.00270 1.000 65.14909 585 THR B N 1
ATOM 10276 C CA . THR B 1 230 ? -20.05263 52.48944 150.29900 1.000 66.49822 585 THR B CA 1
ATOM 10277 C C . THR B 1 230 ? -20.48150 51.03045 150.18947 1.000 65.40494 585 THR B C 1
ATOM 10278 O O . THR B 1 230 ? -20.50334 50.33005 151.20903 1.000 63.45817 585 THR B O 1
ATOM 10282 N N . LEU B 1 231 ? -20.83049 50.56477 148.99147 1.000 68.31770 586 LEU B N 1
ATOM 10283 C CA . LEU B 1 231 ? -21.19939 49.17707 148.75319 1.000 66.57463 586 LEU B CA 1
ATOM 10284 C C . LEU B 1 231 ? -20.04488 48.33688 148.22640 1.000 60.15944 586 LEU B C 1
ATOM 10285 O O . LEU B 1 231 ? -20.25682 47.17198 147.87915 1.000 69.32762 586 LEU B O 1
ATOM 10290 N N . GLY B 1 232 ? -18.84306 48.89935 148.13088 1.000 61.71887 587 GLY B N 1
ATOM 10291 C CA . GLY B 1 232 ? -17.69001 48.15209 147.67109 1.000 60.20026 587 GLY B CA 1
ATOM 10292 C C . GLY B 1 232 ? -17.49619 48.08257 146.17286 1.000 61.82263 587 GLY B C 1
ATOM 10293 O O . GLY B 1 232 ? -16.61902 47.33854 145.71505 1.000 64.41210 587 GLY B O 1
ATOM 10294 N N . ARG B 1 233 ? -18.28193 48.81790 145.39122 1.000 56.88609 588 ARG B N 1
ATOM 10295 C CA . ARG B 1 233 ? -18.13979 48.80230 143.94055 1.000 60.67284 588 ARG B CA 1
ATOM 10296 C C . ARG B 1 233 ? -17.13917 49.85789 143.48610 1.000 53.26847 588 ARG B C 1
ATOM 10297 O O . ARG B 1 233 ? -17.12758 50.98366 143.99440 1.000 56.39742 588 ARG B O 1
ATOM 10305 N N . THR B 1 234 ? -16.30077 49.48396 142.52321 1.000 48.74997 589 THR B N 1
ATOM 10306 C CA . THR B 1 234 ? -15.32051 50.40944 141.97223 1.000 47.18291 589 THR B CA 1
ATOM 10307 C C . THR B 1 234 ? -16.03395 51.51156 141.20351 1.000 48.20030 589 THR B C 1
ATOM 10308 O O . THR B 1 234 ? -16.71076 51.24153 140.20794 1.000 53.96725 589 THR B O 1
ATOM 10312 N N . VAL B 1 235 ? -15.87720 52.75594 141.65102 1.000 50.70064 590 VAL B N 1
ATOM 10313 C CA . VAL B 1 235 ? -16.48336 53.88071 140.95073 1.000 48.10787 590 VAL B CA 1
ATOM 10314 C C . VAL B 1 235 ? -15.47010 54.69302 140.14952 1.000 48.98920 590 VAL B C 1
ATOM 10315 O O . VAL B 1 235 ? -15.86933 55.39185 139.20603 1.000 48.87271 590 VAL B O 1
ATOM 10319 N N . SER B 1 236 ? -14.18158 54.62055 140.48030 1.000 46.08153 591 SER B N 1
ATOM 10320 C CA . SER B 1 236 ? -13.20302 55.36416 139.69875 1.000 45.91601 591 SER B CA 1
ATOM 10321 C C . SER B 1 236 ? -11.81233 54.76825 139.86699 1.000 46.91097 591 SER B C 1
ATOM 10322 O O . SER B 1 236 ? -11.51445 54.11381 140.87012 1.000 46.32615 591 SER B O 1
ATOM 10325 N N . THR B 1 237 ? -10.97606 54.99285 138.85153 1.000 48.39747 592 THR B N 1
ATOM 10326 C CA . THR B 1 237 ? -9.54606 54.72815 138.90565 1.000 42.25872 592 THR B CA 1
ATOM 10327 C C . THR B 1 237 ? -8.80769 55.94951 138.37697 1.000 43.97958 592 THR B C 1
ATOM 10328 O O . THR B 1 237 ? -9.37393 56.77946 137.66133 1.000 41.27578 592 THR B O 1
ATOM 10332 N N . LEU B 1 238 ? -7.52475 56.03996 138.72160 1.000 40.84021 593 LEU B N 1
ATOM 10333 C CA . LEU B 1 238 ? -6.69007 57.15667 138.29993 1.000 39.33213 593 LEU B CA 1
ATOM 10334 C C . LEU B 1 238 ? -5.22740 56.84691 138.57622 1.000 43.44536 593 LEU B C 1
ATOM 10335 O O . LEU B 1 238 ? -4.85926 56.54796 139.71681 1.000 40.87353 593 LEU B O 1
ATOM 10340 N N . SER B 1 239 ? -4.38462 56.91409 137.55243 1.000 41.48583 594 SER B N 1
ATOM 10341 C CA . SER B 1 239 ? -2.95208 56.77987 137.76178 1.000 43.06743 594 SER B CA 1
ATOM 10342 C C . SER B 1 239 ? -2.33258 58.15637 137.95616 1.000 47.28733 594 SER B C 1
ATOM 10343 O O . SER B 1 239 ? -2.84996 59.16543 137.46678 1.000 42.54376 594 SER B O 1
ATOM 10346 N N . THR B 1 240 ? -1.20563 58.18957 138.67279 1.000 47.13986 595 THR B N 1
ATOM 10347 C CA . THR B 1 240 ? -0.58419 59.47020 138.99149 1.000 45.38688 595 THR B CA 1
ATOM 10348 C C . THR B 1 240 ? 0.00855 60.15763 137.76822 1.000 45.07314 595 THR B C 1
ATOM 10349 O O . THR B 1 240 ? 0.31995 61.34974 137.84260 1.000 42.59439 595 THR B O 1
ATOM 10353 N N . GLU B 1 241 ? 0.17048 59.45021 136.65349 1.000 42.13513 596 GLU B N 1
ATOM 10354 C CA . GLU B 1 241 ? 0.59465 60.07996 135.41278 1.000 48.69817 596 GLU B CA 1
ATOM 10355 C C . GLU B 1 241 ? -0.58285 60.47020 134.52425 1.000 46.14085 596 GLU B C 1
ATOM 10356 O O . GLU B 1 241 ? -0.37173 60.87967 133.37849 1.000 49.10996 596 GLU B O 1
ATOM 10362 N N . GLY B 1 242 ? -1.81283 60.37049 135.03276 1.000 44.85875 597 GLY B N 1
ATOM 10363 C CA . GLY B 1 242 ? -2.99276 60.82328 134.33345 1.000 38.21657 597 GLY B CA 1
ATOM 10364 C C . GLY B 1 242 ? -3.73056 59.74583 133.56570 1.000 40.08845 597 GLY B C 1
ATOM 10365 O O . GLY B 1 242 ? -4.89802 59.94614 133.21087 1.000 44.12412 597 GLY B O 1
ATOM 10366 N N . TYR B 1 243 ? -3.08501 58.61467 133.30009 1.000 39.71855 598 TYR B N 1
ATOM 10367 C CA . TYR B 1 243 ? -3.70255 57.55947 132.50748 1.000 43.13264 598 TYR B CA 1
ATOM 10368 C C . TYR B 1 243 ? -4.87312 56.91466 133.24513 1.000 45.10199 598 TYR B C 1
ATOM 10369 O O . TYR B 1 243 ? -4.88820 56.81605 134.47566 1.000 43.25266 598 TYR B O 1
ATOM 10378 N N . PHE B 1 244 ? -5.85926 56.46749 132.46246 1.000 42.80685 599 PHE B N 1
ATOM 10379 C CA . PHE B 1 244 ? -7.00609 55.70612 132.96485 1.000 43.95657 599 PHE B CA 1
ATOM 10380 C C . PHE B 1 244 ? -7.75284 56.45978 134.06153 1.000 46.11411 599 PHE B C 1
ATOM 10381 O O . PHE B 1 244 ? -8.12506 55.89608 135.09532 1.000 45.33911 599 PHE B O 1
ATOM 10389 N N . ASP B 1 245 ? -7.97481 57.75226 133.82473 1.000 47.04193 600 ASP B N 1
ATOM 10390 C CA . ASP B 1 245 ? -8.84277 58.59470 134.64780 1.000 45.44806 600 ASP B CA 1
ATOM 10391 C C . ASP B 1 245 ? -10.28555 58.21208 134.32177 1.000 46.35749 600 ASP B C 1
ATOM 10392 O O . ASP B 1 245 ? -11.00576 58.90621 133.60047 1.000 51.68567 600 ASP B O 1
ATOM 10397 N N . ASP B 1 246 ? -10.70601 57.07194 134.86630 1.000 42.33402 601 ASP B N 1
ATOM 10398 C CA . ASP B 1 246 ? -11.93542 56.40293 134.46871 1.000 47.66004 601 ASP B CA 1
ATOM 10399 C C . ASP B 1 246 ? -12.96153 56.39603 135.59391 1.000 49.40239 601 ASP B C 1
ATOM 10400 O O . ASP B 1 246 ? -12.61580 56.40714 136.77877 1.000 49.03589 601 ASP B O 1
ATOM 10405 N N . GLN B 1 247 ? -14.23460 56.35294 135.20036 1.000 46.64890 602 GLN B N 1
ATOM 10406 C CA . GLN B 1 247 ? -15.35702 56.30901 136.12514 1.000 52.35208 602 GLN B CA 1
ATOM 10407 C C . GLN B 1 247 ? -16.25062 55.12884 135.77937 1.000 50.08038 602 GLN B C 1
ATOM 10408 O O . GLN B 1 247 ? -16.31244 54.69826 134.62448 1.000 47.66295 602 GLN B O 1
ATOM 10414 N N . PHE B 1 248 ? -16.95810 54.61792 136.78308 1.000 47.11311 603 PHE B N 1
ATOM 10415 C CA . PHE B 1 248 ? -17.86965 53.49698 136.59291 1.000 48.24142 603 PHE B CA 1
ATOM 10416 C C . PHE B 1 248 ? -19.19736 53.81479 137.26148 1.000 53.08254 603 PHE B C 1
ATOM 10417 O O . PHE B 1 248 ? -19.23801 54.11922 138.45809 1.000 51.45747 603 PHE B O 1
ATOM 10425 N N . LEU B 1 249 ? -20.27345 53.74747 136.48667 1.000 53.81649 604 LEU B N 1
ATOM 10426 C CA . LEU B 1 249 ? -21.62947 53.94110 136.97258 1.000 54.05905 604 LEU B CA 1
ATOM 10427 C C . LEU B 1 249 ? -22.37543 52.61578 136.93683 1.000 54.59749 604 LEU B C 1
ATOM 10428 O O . LEU B 1 249 ? -22.14147 51.77640 136.06216 1.000 56.34308 604 LEU B O 1
ATOM 10433 N N . TYR B 1 250 ? -23.26814 52.42877 137.90035 1.000 53.07286 605 TYR B N 1
ATOM 10434 C CA . TYR B 1 250 ? -23.98472 51.17585 138.05545 1.000 52.70918 605 TYR B CA 1
ATOM 10435 C C . TYR B 1 250 ? -25.48604 51.42151 138.05744 1.000 53.03928 605 TYR B C 1
ATOM 10436 O O . TYR B 1 250 ? -25.96137 52.47355 138.49224 1.000 55.82733 605 TYR B O 1
ATOM 10445 N N . ASN B 1 251 ? -26.22810 50.43325 137.55970 1.000 59.54148 606 ASN B N 1
ATOM 10446 C CA . ASN B 1 251 ? -27.68548 50.51944 137.48471 1.000 59.49591 606 ASN B CA 1
ATOM 10447 C C . ASN B 1 251 ? -28.22718 49.10340 137.65560 1.000 66.84724 606 ASN B C 1
ATOM 10448 O O . ASN B 1 251 ? -28.31340 48.35050 136.68017 1.000 64.47025 606 ASN B O 1
ATOM 10453 N N . ASP B 1 252 ? -28.59423 48.75459 138.89157 1.000 69.44659 607 ASP B N 1
ATOM 10454 C CA . ASP B 1 252 ? -29.04282 47.40087 139.19359 1.000 71.54613 607 ASP B CA 1
ATOM 10455 C C . ASP B 1 252 ? -30.46896 47.12963 138.74090 1.000 70.86031 607 ASP B C 1
ATOM 10456 O O . ASP B 1 252 ? -30.81107 45.96606 138.50004 1.000 78.38108 607 ASP B O 1
ATOM 10461 N N . ASP B 1 253 ? -31.30614 48.16178 138.61137 1.000 66.69978 608 ASP B N 1
ATOM 10462 C CA . ASP B 1 253 ? -32.65382 47.92732 138.10320 1.000 71.89961 608 ASP B CA 1
ATOM 10463 C C . ASP B 1 253 ? -32.60985 47.55128 136.62980 1.000 71.60693 608 ASP B C 1
ATOM 10464 O O . ASP B 1 253 ? -33.31202 46.63242 136.19279 1.000 71.20052 608 ASP B O 1
ATOM 10469 N N . GLU B 1 254 ? -31.78020 48.24509 135.85323 1.000 67.32642 609 GLU B N 1
ATOM 10470 C CA . GLU B 1 254 ? -31.58479 47.91640 134.45219 1.000 66.00893 609 GLU B CA 1
ATOM 10471 C C . GLU B 1 254 ? -30.55427 46.81640 134.23487 1.000 67.02571 609 GLU B C 1
ATOM 10472 O O . GLU B 1 254 ? -30.47894 46.28081 133.12255 1.000 67.00762 609 GLU B O 1
ATOM 10478 N N . LYS B 1 255 ? -29.76712 46.46876 135.25867 1.000 61.83493 610 LYS B N 1
ATOM 10479 C CA . LYS B 1 255 ? -28.64170 45.54307 135.10891 1.000 58.76311 610 LYS B CA 1
ATOM 10480 C C . LYS B 1 255 ? -27.69075 46.04689 134.02385 1.000 61.25205 610 LYS B C 1
ATOM 10481 O O . LYS B 1 255 ? -27.34183 45.33267 133.08069 1.000 61.36512 610 LYS B O 1
ATOM 10487 N N . CYS B 1 256 ? -27.28020 47.30430 134.16004 1.000 59.29005 611 CYS B N 1
ATOM 10488 C CA . CYS B 1 256 ? -26.45859 47.96291 133.15533 1.000 55.29736 611 CYS B CA 1
ATOM 10489 C C . CYS B 1 256 ? -25.36450 48.76589 133.83949 1.000 56.78873 611 CYS B C 1
ATOM 10490 O O . CYS B 1 256 ? -25.65103 49.60077 134.70159 1.000 57.87474 611 CYS B O 1
ATOM 10493 N N . THR B 1 257 ? -24.11828 48.51120 133.45249 1.000 48.41710 612 THR B N 1
ATOM 10494 C CA . THR B 1 257 ? -22.96133 49.23369 133.95955 1.000 51.17899 612 THR B CA 1
ATOM 10495 C C . THR B 1 257 ? -22.38462 50.10183 132.84747 1.000 54.31068 612 THR B C 1
ATOM 10496 O O . THR B 1 257 ? -22.25698 49.65630 131.70288 1.000 55.80411 612 THR B O 1
ATOM 10500 N N . THR B 1 258 ? -22.04780 51.34415 133.18245 1.000 50.38587 613 THR B N 1
ATOM 10501 C CA . THR B 1 258 ? -21.50526 52.29856 132.22535 1.000 51.10952 613 THR B CA 1
ATOM 10502 C C . THR B 1 258 ? -20.04468 52.57286 132.55463 1.000 49.98462 613 THR B C 1
ATOM 10503 O O . THR B 1 258 ? -19.70415 52.84376 133.71072 1.000 50.11227 613 THR B O 1
ATOM 10507 N N . TYR B 1 259 ? -19.19012 52.50070 131.53924 1.000 46.71168 614 TYR B N 1
ATOM 10508 C CA . TYR B 1 259 ? -17.76810 52.79138 131.66534 1.000 44.67725 614 TYR B CA 1
ATOM 10509 C C . TYR B 1 259 ? -17.47617 54.12177 130.97912 1.000 55.24034 614 TYR B C 1
ATOM 10510 O O . TYR B 1 259 ? -17.63614 54.24647 129.75965 1.000 46.85434 614 TYR B O 1
ATOM 10519 N N . LEU B 1 260 ? -17.06067 55.11280 131.76773 1.000 47.65739 615 LEU B N 1
ATOM 10520 C CA . LEU B 1 260 ? -16.71174 56.44261 131.27161 1.000 45.94396 615 LEU B CA 1
ATOM 10521 C C . LEU B 1 260 ? -15.18914 56.53611 131.21318 1.000 51.67762 615 LEU B C 1
ATOM 10522 O O . LEU B 1 260 ? -14.53449 56.75123 132.23637 1.000 50.98298 615 LEU B O 1
ATOM 10527 N N . ASP B 1 261 ? -14.62144 56.37130 130.01563 1.000 47.73460 616 ASP B N 1
ATOM 10528 C CA . ASP B 1 261 ? -13.17020 56.33545 129.90558 1.000 47.08737 616 ASP B CA 1
ATOM 10529 C C . ASP B 1 261 ? -12.58492 57.74662 129.94102 1.000 41.77235 616 ASP B C 1
ATOM 10530 O O . ASP B 1 261 ? -13.28729 58.75321 129.81202 1.000 43.49316 616 ASP B O 1
ATOM 10535 N N . ALA B 1 262 ? -11.26219 57.80023 130.11568 1.000 44.87244 617 ALA B N 1
ATOM 10536 C CA . ALA B 1 262 ? -10.54952 59.04764 130.36420 1.000 44.83130 617 ALA B CA 1
ATOM 10537 C C . ALA B 1 262 ? -10.50699 59.97479 129.15805 1.000 46.91121 617 ALA B C 1
ATOM 10538 O O . ALA B 1 262 ? -10.16449 61.15072 129.32170 1.000 44.47747 617 ALA B O 1
ATOM 10540 N N . GLU B 1 263 ? -10.82840 59.48867 127.95911 1.000 43.75559 618 GLU B N 1
ATOM 10541 C CA . GLU B 1 263 ? -10.80963 60.32724 126.76813 1.000 52.13170 618 GLU B CA 1
ATOM 10542 C C . GLU B 1 263 ? -12.21012 60.70797 126.29825 1.000 51.75467 618 GLU B C 1
ATOM 10543 O O . GLU B 1 263 ? -12.38216 61.12478 125.14792 1.000 57.50990 618 GLU B O 1
ATOM 10549 N N . GLY B 1 264 ? -13.21282 60.58215 127.16665 1.000 48.43224 619 GLY B N 1
ATOM 10550 C CA . GLY B 1 264 ? -14.54790 61.05128 126.86613 1.000 47.63725 619 GLY B CA 1
ATOM 10551 C C . GLY B 1 264 ? -15.50082 60.02671 126.28928 1.000 50.73597 619 GLY B C 1
ATOM 10552 O O . GLY B 1 264 ? -16.64692 60.37959 125.98241 1.000 52.65629 619 GLY B O 1
ATOM 10553 N N . GLY B 1 265 ? -15.07361 58.77500 126.12309 1.000 54.57693 620 GLY B N 1
ATOM 10554 C CA . GLY B 1 265 ? -15.96831 57.76103 125.61498 1.000 48.05473 620 GLY B CA 1
ATOM 10555 C C . GLY B 1 265 ? -16.87235 57.18248 126.68959 1.000 49.88813 620 GLY B C 1
ATOM 10556 O O . GLY B 1 265 ? -16.57026 57.20232 127.88323 1.000 50.46894 620 GLY B O 1
ATOM 10557 N N . GLU B 1 266 ? -18.00534 56.64875 126.23955 1.000 42.16516 621 GLU B N 1
ATOM 10558 C CA . GLU B 1 266 ? -19.00126 56.04131 127.11305 1.000 47.48423 621 GLU B CA 1
ATOM 10559 C C . GLU B 1 266 ? -19.36388 54.67299 126.55778 1.000 53.06328 621 GLU B C 1
ATOM 10560 O O . GLU B 1 266 ? -19.79347 54.56458 125.40471 1.000 48.69963 621 GLU B O 1
ATOM 10566 N N . THR B 1 267 ? -19.18882 53.63426 127.37190 1.000 47.11718 622 THR B N 1
ATOM 10567 C CA . THR B 1 267 ? -19.50336 52.26437 126.98793 1.000 45.48371 622 THR B CA 1
ATOM 10568 C C . THR B 1 267 ? -20.50261 51.68810 127.98054 1.000 52.43354 622 THR B C 1
ATOM 10569 O O . THR B 1 267 ? -20.31497 51.81329 129.19492 1.000 54.15606 622 THR B O 1
ATOM 10573 N N . ARG B 1 268 ? -21.55604 51.05399 127.46864 1.000 48.84028 623 ARG B N 1
ATOM 10574 C CA . ARG B 1 268 ? -22.61104 50.49223 128.30210 1.000 50.05274 623 ARG B CA 1
ATOM 10575 C C . ARG B 1 268 ? -22.64712 48.97895 128.14655 1.000 53.80902 623 ARG B C 1
ATOM 10576 O O . ARG B 1 268 ? -22.59044 48.46500 127.02446 1.000 47.91188 623 ARG B O 1
ATOM 10584 N N . TYR B 1 269 ? -22.74384 48.27413 129.27343 1.000 48.02242 624 TYR B N 1
ATOM 10585 C CA . TYR B 1 269 ? -22.77953 46.81641 129.30793 1.000 44.75233 624 TYR B CA 1
ATOM 10586 C C . TYR B 1 269 ? -24.03142 46.36221 130.04452 1.000 49.89237 624 TYR B C 1
ATOM 10587 O O . TYR B 1 269 ? -24.17861 46.63022 131.24174 1.000 52.35827 624 TYR B O 1
ATOM 10596 N N . TRP B 1 270 ? -24.91927 45.66613 129.34064 1.000 48.66498 625 TRP B N 1
ATOM 10597 C CA . TRP B 1 270 ? -26.03084 44.96766 129.97478 1.000 52.41202 625 TRP B CA 1
ATOM 10598 C C . TRP B 1 270 ? -25.59996 43.54393 130.30079 1.000 50.43747 625 TRP B C 1
ATOM 10599 O O . TRP B 1 270 ? -25.00889 42.86094 129.45791 1.000 56.79522 625 TRP B O 1
ATOM 10610 N N . TYR B 1 271 ? -25.90227 43.09657 131.51660 1.000 47.18222 626 TYR B N 1
ATOM 10611 C CA . TYR B 1 271 ? -25.48818 41.78227 131.97894 1.000 49.58539 626 TYR B CA 1
ATOM 10612 C C . TYR B 1 271 ? -26.68467 41.02469 132.53705 1.000 52.36681 626 TYR B C 1
ATOM 10613 O O . TYR B 1 271 ? -27.71305 41.61060 132.88690 1.000 53.97123 626 TYR B O 1
ATOM 10622 N N . ASN B 1 272 ? -26.53463 39.70339 132.61423 1.000 50.81231 627 ASN B N 1
ATOM 10623 C CA . ASN B 1 272 ? -27.59593 38.81859 133.06292 1.000 55.80293 627 ASN B CA 1
ATOM 10624 C C . ASN B 1 272 ? -27.36390 38.42243 134.52088 1.000 53.59200 627 ASN B C 1
ATOM 10625 O O . ASN B 1 272 ? -26.51771 38.99231 135.21655 1.000 57.87775 627 ASN B O 1
ATOM 10630 N N . GLY B 1 273 ? -28.12732 37.43327 134.99241 1.000 56.06498 628 GLY B N 1
ATOM 10631 C CA . GLY B 1 273 ? -28.05610 37.04977 136.39302 1.000 56.13768 628 GLY B CA 1
ATOM 10632 C C . GLY B 1 273 ? -26.69097 36.53850 136.81383 1.000 59.34358 628 GLY B C 1
ATOM 10633 O O . GLY B 1 273 ? -26.31042 36.66113 137.98087 1.000 58.82861 628 GLY B O 1
ATOM 10634 N N . ASP B 1 274 ? -25.93481 35.96917 135.87782 1.000 54.88966 629 ASP B N 1
ATOM 10635 C CA . ASP B 1 274 ? -24.59882 35.46159 136.15005 1.000 53.80657 629 ASP B CA 1
ATOM 10636 C C . ASP B 1 274 ? -23.51514 36.51496 135.96704 1.000 51.80416 629 ASP B C 1
ATOM 10637 O O . ASP B 1 274 ? -22.32566 36.17904 136.01035 1.000 50.03383 629 ASP B O 1
ATOM 10642 N N . GLY B 1 275 ? -23.89206 37.77163 135.75356 1.000 54.24270 630 GLY B N 1
ATOM 10643 C CA . GLY B 1 275 ? -22.90428 38.80452 135.53073 1.000 50.05076 630 GLY B CA 1
ATOM 10644 C C . GLY B 1 275 ? -22.20947 38.72968 134.19382 1.000 54.93641 630 GLY B C 1
ATOM 10645 O O . GLY B 1 275 ? -21.10547 39.26183 134.05166 1.000 56.54491 630 GLY B O 1
ATOM 10646 N N . LEU B 1 276 ? -22.82299 38.08325 133.20569 1.000 53.43427 631 LEU B N 1
ATOM 10647 C CA . LEU B 1 276 ? -22.25002 37.96340 131.87185 1.000 52.28694 631 LEU B CA 1
ATOM 10648 C C . LEU B 1 276 ? -22.92668 38.94414 130.92389 1.000 45.92229 631 LEU B C 1
ATOM 10649 O O . LEU B 1 276 ? -24.14657 39.12610 130.96554 1.000 50.67223 631 LEU B O 1
ATOM 10654 N N . VAL B 1 277 ? -22.12309 39.57342 130.06996 1.000 50.19388 632 VAL B N 1
ATOM 10655 C CA . VAL B 1 277 ? -22.61780 40.62310 129.18546 1.000 44.93587 632 VAL B CA 1
ATOM 10656 C C . VAL B 1 277 ? -23.47740 40.00753 128.08804 1.000 48.19361 632 VAL B C 1
ATOM 10657 O O . VAL B 1 277 ? -23.02507 39.12615 127.34789 1.000 52.71476 632 VAL B O 1
ATOM 10661 N N . THR B 1 278 ? -24.72238 40.47810 127.97118 1.000 48.97749 633 THR B N 1
ATOM 10662 C CA . THR B 1 278 ? -25.58157 40.10646 126.85144 1.000 46.32303 633 THR B CA 1
ATOM 10663 C C . THR B 1 278 ? -25.70201 41.19937 125.79702 1.000 51.33957 633 THR B C 1
ATOM 10664 O O . THR B 1 278 ? -26.12080 40.91039 124.67093 1.000 45.94019 633 THR B O 1
ATOM 10668 N N . ARG B 1 279 ? -25.33217 42.43446 126.12561 1.000 50.10888 634 ARG B N 1
ATOM 10669 C CA . ARG B 1 279 ? -25.47792 43.54246 125.19211 1.000 44.61324 634 ARG B CA 1
ATOM 10670 C C . ARG B 1 279 ? -24.53517 44.66184 125.59890 1.000 48.68200 634 ARG B C 1
ATOM 10671 O O . ARG B 1 279 ? -24.57538 45.12603 126.74294 1.000 52.52859 634 ARG B O 1
ATOM 10679 N N . SER B 1 280 ? -23.70867 45.10302 124.65760 1.000 49.36709 635 SER B N 1
ATOM 10680 C CA . SER B 1 280 ? -22.79802 46.21109 124.87799 1.000 53.43842 635 SER B CA 1
ATOM 10681 C C . SER B 1 280 ? -22.96503 47.23830 123.76837 1.000 50.11351 635 SER B C 1
ATOM 10682 O O . SER B 1 280 ? -23.26742 46.89712 122.62247 1.000 54.12485 635 SER B O 1
ATOM 10685 N N . ILE B 1 281 ? -22.78374 48.50674 124.12758 1.000 49.41690 636 ILE B N 1
ATOM 10686 C CA . ILE B 1 281 ? -22.81458 49.61628 123.18126 1.000 50.70434 636 ILE B CA 1
ATOM 10687 C C . ILE B 1 281 ? -21.54627 50.42896 123.39429 1.000 51.07678 636 ILE B C 1
ATOM 10688 O O . ILE B 1 281 ? -21.31268 50.94638 124.49356 1.000 52.25902 636 ILE B O 1
ATOM 10693 N N . ASP B 1 282 ? -20.72462 50.52040 122.35754 1.000 46.22236 637 ASP B N 1
ATOM 10694 C CA . ASP B 1 282 ? -19.40167 51.12924 122.44297 1.000 47.69108 637 ASP B CA 1
ATOM 10695 C C . ASP B 1 282 ? -19.54022 52.64942 122.33656 1.000 44.65009 637 ASP B C 1
ATOM 10696 O O . ASP B 1 282 ? -20.64383 53.17629 122.16334 1.000 43.45600 637 ASP B O 1
ATOM 10701 N N . PRO B 1 283 ? -18.43865 53.40220 122.46690 1.000 45.59707 638 PRO B N 1
ATOM 10702 C CA . PRO B 1 283 ? -18.55489 54.87152 122.46046 1.000 43.29237 638 PRO B CA 1
ATOM 10703 C C . PRO B 1 283 ? -19.09332 55.47335 121.16909 1.000 48.63052 638 PRO B C 1
ATOM 10704 O O . PRO B 1 283 ? -19.38598 56.67681 121.15864 1.000 44.26624 638 PRO B O 1
ATOM 10708 N N . LEU B 1 284 ? -19.24667 54.69881 120.09586 1.000 42.77490 639 LEU B N 1
ATOM 10709 C CA . LEU B 1 284 ? -19.80559 55.21077 118.84991 1.000 42.77270 639 LEU B CA 1
ATOM 10710 C C . LEU B 1 284 ? -21.21863 54.70579 118.58877 1.000 45.10432 639 LEU B C 1
ATOM 10711 O O . LEU B 1 284 ? -21.76216 54.94950 117.50768 1.000 50.21077 639 LEU B O 1
ATOM 10716 N N . GLY B 1 285 ? -21.83289 54.02830 119.55625 1.000 44.42161 640 GLY B N 1
ATOM 10717 C CA . GLY B 1 285 ? -23.15110 53.46556 119.36247 1.000 41.93229 640 GLY B CA 1
ATOM 10718 C C . GLY B 1 285 ? -23.17274 52.11389 118.68634 1.000 48.76674 640 GLY B C 1
ATOM 10719 O O . GLY B 1 285 ? -24.25792 51.60621 118.38446 1.000 50.82544 640 GLY B O 1
ATOM 10720 N N . ARG B 1 286 ? -22.01502 51.51309 118.43552 1.000 43.53692 641 ARG B N 1
ATOM 10721 C CA . ARG B 1 286 ? -21.96754 50.21712 117.77799 1.000 52.56164 641 ARG B CA 1
ATOM 10722 C C . ARG B 1 286 ? -22.26872 49.12486 118.79758 1.000 53.25812 641 ARG B C 1
ATOM 10723 O O . ARG B 1 286 ? -21.67299 49.08739 119.87912 1.000 49.26944 641 ARG B O 1
ATOM 10731 N N . GLU B 1 287 ? -23.20613 48.24626 118.45566 1.000 53.26671 642 GLU B N 1
ATOM 10732 C CA . GLU B 1 287 ? -23.82963 47.34524 119.41393 1.000 55.62503 642 GLU B CA 1
ATOM 10733 C C . GLU B 1 287 ? -23.44315 45.89673 119.13497 1.000 56.57582 642 GLU B C 1
ATOM 10734 O O . GLU B 1 287 ? -23.42120 45.45777 117.98012 1.000 57.97016 642 GLU B O 1
ATOM 10740 N N . GLU B 1 288 ? -23.12825 45.16473 120.20410 1.000 49.07283 643 GLU B N 1
ATOM 10741 C CA . GLU B 1 288 ? -22.80772 43.74318 120.14401 1.000 50.36311 643 GLU B CA 1
ATOM 10742 C C . GLU B 1 288 ? -23.64797 42.99925 121.17217 1.000 54.61970 643 GLU B C 1
ATOM 10743 O O . GLU B 1 288 ? -23.73331 43.42159 122.32954 1.000 54.27827 643 GLU B O 1
ATOM 10749 N N . THR B 1 289 ? -24.25491 41.88975 120.75496 1.000 47.31344 644 THR B N 1
ATOM 10750 C CA . THR B 1 289 ? -25.11557 41.09593 121.61834 1.000 52.96104 644 THR B CA 1
ATOM 10751 C C . THR B 1 289 ? -24.58576 39.67252 121.72449 1.000 51.28860 644 THR B C 1
ATOM 10752 O O . THR B 1 289 ? -23.96567 39.14956 120.79296 1.000 51.70858 644 THR B O 1
ATOM 10756 N N . SER B 1 290 ? -24.83501 39.05172 122.87726 1.000 47.97399 645 SER B N 1
ATOM 10757 C CA . SER B 1 290 ? -24.38301 37.69330 123.15175 1.000 46.13666 645 SER B CA 1
ATOM 10758 C C . SER B 1 290 ? -25.50894 36.90497 123.79855 1.000 47.56826 645 SER B C 1
ATOM 10759 O O . SER B 1 290 ? -26.27923 37.44787 124.59594 1.000 46.23909 645 SER B O 1
ATOM 10762 N N . VAL B 1 291 ? -25.59847 35.62638 123.44673 1.000 47.75051 646 VAL B N 1
ATOM 10763 C CA . VAL B 1 291 ? -26.57809 34.70892 124.01390 1.000 49.06784 646 VAL B CA 1
ATOM 10764 C C . VAL B 1 291 ? -25.83339 33.69737 124.87227 1.000 57.43615 646 VAL B C 1
ATOM 10765 O O . VAL B 1 291 ? -24.88872 33.05141 124.40212 1.000 53.51046 646 VAL B O 1
ATOM 10769 N N . TRP B 1 292 ? -26.24706 33.57139 126.13094 1.000 53.40284 647 TRP B N 1
ATOM 10770 C CA . TRP B 1 292 ? -25.58684 32.69844 127.08850 1.000 54.44064 647 TRP B CA 1
ATOM 10771 C C . TRP B 1 292 ? -26.52626 31.58791 127.53303 1.000 58.06364 647 TRP B C 1
ATOM 10772 O O . TRP B 1 292 ? -27.74724 31.76340 127.58621 1.000 60.31451 647 TRP B O 1
ATOM 10783 N N . GLU B 1 293 ? -25.93532 30.43994 127.85389 1.000 59.01962 648 GLU B N 1
ATOM 10784 C CA . GLU B 1 293 ? -26.64629 29.30279 128.43454 1.000 66.12798 648 GLU B CA 1
ATOM 10785 C C . GLU B 1 293 ? -25.80523 28.80739 129.60610 1.000 64.06499 648 GLU B C 1
ATOM 10786 O O . GLU B 1 293 ? -24.85793 28.03975 129.40890 1.000 62.44370 648 GLU B O 1
ATOM 10792 N N . ASN B 1 294 ? -26.15096 29.25497 130.81359 1.000 58.56005 649 ASN B N 1
ATOM 10793 C CA . ASN B 1 294 ? -25.49374 28.83046 132.04981 1.000 60.76973 649 ASN B CA 1
ATOM 10794 C C . ASN B 1 294 ? -23.96790 28.89541 131.93410 1.000 61.51359 649 ASN B C 1
ATOM 10795 O O . ASN B 1 294 ? -23.26387 27.89095 132.06494 1.000 64.52371 649 ASN B O 1
ATOM 10800 N N . THR B 1 295 ? -23.47632 30.11216 131.67881 1.000 57.39430 650 THR B N 1
ATOM 10801 C CA . THR B 1 295 ? -22.05924 30.46329 131.54133 1.000 57.87547 650 THR B CA 1
ATOM 10802 C C . THR B 1 295 ? -21.43168 30.00980 130.22681 1.000 53.79476 650 THR B C 1
ATOM 10803 O O . THR B 1 295 ? -20.27807 30.35774 129.95655 1.000 52.45649 650 THR B O 1
ATOM 10807 N N . ARG B 1 296 ? -22.14491 29.24099 129.40327 1.000 52.77114 651 ARG B N 1
ATOM 10808 C CA . ARG B 1 296 ? -21.59848 28.83853 128.11181 1.000 60.06834 651 ARG B CA 1
ATOM 10809 C C . ARG B 1 296 ? -22.06890 29.80094 127.02857 1.000 54.39525 651 ARG B C 1
ATOM 10810 O O . ARG B 1 296 ? -23.27317 30.02982 126.87118 1.000 53.92646 651 ARG B O 1
ATOM 10818 N N . LEU B 1 297 ? -21.12149 30.36097 126.28333 1.000 45.64267 652 LEU B N 1
ATOM 10819 C CA . LEU B 1 297 ? -21.48296 31.24453 125.18408 1.000 53.64054 652 LEU B CA 1
ATOM 10820 C C . LEU B 1 297 ? -22.05297 30.41555 124.03969 1.000 52.04252 652 LEU B C 1
ATOM 10821 O O . LEU B 1 297 ? -21.38717 29.50737 123.53183 1.000 52.43335 652 LEU B O 1
ATOM 10826 N N . ARG B 1 298 ? -23.28907 30.71779 123.64383 1.000 46.88926 653 ARG B N 1
ATOM 10827 C CA . ARG B 1 298 ? -23.93308 30.02432 122.53580 1.000 49.95267 653 ARG B CA 1
ATOM 10828 C C . ARG B 1 298 ? -23.88426 30.78672 121.22123 1.000 54.75719 653 ARG B C 1
ATOM 10829 O O . ARG B 1 298 ? -23.78656 30.15568 120.16427 1.000 50.59846 653 ARG B O 1
ATOM 10837 N N . SER B 1 299 ? -23.94700 32.11590 121.25177 1.000 47.81562 654 SER B N 1
ATOM 10838 C CA . SER B 1 299 ? -23.80124 32.89323 120.03003 1.000 45.86457 654 SER B CA 1
ATOM 10839 C C . SER B 1 299 ? -23.43752 34.32892 120.37563 1.000 52.18371 654 SER B C 1
ATOM 10840 O O . SER B 1 299 ? -23.67783 34.80865 121.48675 1.000 53.27525 654 SER B O 1
ATOM 10843 N N . ARG B 1 300 ? -22.85433 35.00603 119.39063 1.000 48.28350 655 ARG B N 1
ATOM 10844 C CA . ARG B 1 300 ? -22.48712 36.40934 119.48598 1.000 49.80038 655 ARG B CA 1
ATOM 10845 C C . ARG B 1 300 ? -22.72479 37.06589 118.13638 1.000 47.87848 655 ARG B C 1
ATOM 10846 O O . ARG B 1 300 ? -22.49345 36.44900 117.09401 1.000 48.97114 655 ARG B O 1
ATOM 10854 N N . THR B 1 301 ? -23.19246 38.31209 118.15624 1.000 46.62333 656 THR B N 1
ATOM 10855 C CA . THR B 1 301 ? -23.52520 39.04440 116.93980 1.000 47.71112 656 THR B CA 1
ATOM 10856 C C . THR B 1 301 ? -22.86258 40.41074 117.00282 1.000 53.62624 656 THR B C 1
ATOM 10857 O O . THR B 1 301 ? -23.08979 41.16662 117.95326 1.000 49.03594 656 THR B O 1
ATOM 10861 N N . ASP B 1 302 ? -22.05415 40.73269 115.99235 1.000 49.09747 657 ASP B N 1
ATOM 10862 C CA . ASP B 1 302 ? -21.27020 41.95742 116.02666 1.000 46.35618 657 ASP B CA 1
ATOM 10863 C C . ASP B 1 302 ? -22.11906 43.11404 115.50436 1.000 48.41271 657 ASP B C 1
ATOM 10864 O O . ASP B 1 302 ? -23.32081 42.96990 115.26539 1.000 47.69956 657 ASP B O 1
ATOM 10869 N N . ALA B 1 303 ? -21.49349 44.27747 115.31063 1.000 50.70807 658 ALA B N 1
ATOM 10870 C CA . ALA B 1 303 ? -22.24895 45.47461 114.96486 1.000 50.24676 658 ALA B CA 1
ATOM 10871 C C . ALA B 1 303 ? -22.78469 45.43918 113.54050 1.000 54.98222 658 ALA B C 1
ATOM 10872 O O . ALA B 1 303 ? -23.69586 46.20953 113.21922 1.000 49.13477 658 ALA B O 1
ATOM 10874 N N . LEU B 1 304 ? -22.25671 44.56461 112.68577 1.000 53.52990 659 LEU B N 1
ATOM 10875 C CA . LEU B 1 304 ? -22.77461 44.40778 111.33309 1.000 56.97254 659 LEU B CA 1
ATOM 10876 C C . LEU B 1 304 ? -23.84710 43.33506 111.22670 1.000 53.01848 659 LEU B C 1
ATOM 10877 O O . LEU B 1 304 ? -24.37443 43.11676 110.13195 1.000 52.49882 659 LEU B O 1
ATOM 10882 N N . GLY B 1 305 ? -24.18214 42.66153 112.32125 1.000 45.63455 660 GLY B N 1
ATOM 10883 C CA . GLY B 1 305 ? -25.14240 41.58397 112.26048 1.000 46.39521 660 GLY B CA 1
ATOM 10884 C C . GLY B 1 305 ? -24.55874 40.23165 111.92891 1.000 50.34375 660 GLY B C 1
ATOM 10885 O O . GLY B 1 305 ? -25.32216 39.29978 111.64898 1.000 56.99603 660 GLY B O 1
ATOM 10886 N N . ARG B 1 306 ? -23.23394 40.09453 111.94137 1.000 44.58211 661 ARG B N 1
ATOM 10887 C CA . ARG B 1 306 ? -22.58974 38.80964 111.69641 1.000 51.58879 661 ARG B CA 1
ATOM 10888 C C . ARG B 1 306 ? -22.63432 37.97710 112.97139 1.000 52.06615 661 ARG B C 1
ATOM 10889 O O . ARG B 1 306 ? -22.16765 38.41967 114.02765 1.000 47.35992 661 ARG B O 1
ATOM 10897 N N . THR B 1 307 ? -23.19590 36.77719 112.87233 1.000 49.71211 662 THR B N 1
ATOM 10898 C CA . THR B 1 307 ? -23.41653 35.91007 114.01901 1.000 48.96427 662 THR B CA 1
ATOM 10899 C C . THR B 1 307 ? -22.42423 34.75504 113.99170 1.000 52.55673 662 THR B C 1
ATOM 10900 O O . THR B 1 307 ? -22.24437 34.10863 112.95423 1.000 55.20367 662 THR B O 1
ATOM 10904 N N . THR B 1 308 ? -21.78579 34.50013 115.13080 1.000 46.64591 663 THR B N 1
ATOM 10905 C CA . THR B 1 308 ? -20.97276 33.30965 115.33729 1.000 49.55848 663 THR B CA 1
ATOM 10906 C C . THR B 1 308 ? -21.66369 32.43747 116.37351 1.000 51.12347 663 THR B C 1
ATOM 10907 O O . THR B 1 308 ? -22.00591 32.91514 117.45954 1.000 53.51994 663 THR B O 1
ATOM 10911 N N . ALA B 1 309 ? -21.86642 31.16600 116.04002 1.000 53.12622 664 ALA B N 1
ATOM 10912 C CA . ALA B 1 309 ? -22.60833 30.24851 116.89022 1.000 53.00347 664 ALA B CA 1
ATOM 10913 C C . ALA B 1 309 ? -21.69104 29.16834 117.44739 1.000 46.82768 664 ALA B C 1
ATOM 10914 O O . ALA B 1 309 ? -20.68061 28.80553 116.83824 1.000 44.89441 664 ALA B O 1
ATOM 10916 N N . TYR B 1 310 ? -22.04956 28.66556 118.62431 1.000 49.13895 665 TYR B N 1
ATOM 10917 C CA . TYR B 1 310 ? -21.24639 27.67436 119.32581 1.000 50.63128 665 TYR B CA 1
ATOM 10918 C C . TYR B 1 310 ? -22.13572 26.53286 119.78898 1.000 47.14834 665 TYR B C 1
ATOM 10919 O O . TYR B 1 310 ? -23.13974 26.76439 120.47010 1.000 51.29798 665 TYR B O 1
ATOM 10928 N N . ASP B 1 311 ? -21.77056 25.31068 119.40952 1.000 45.06021 666 ASP B N 1
ATOM 10929 C CA . ASP B 1 311 ? -22.41890 24.09781 119.88304 1.000 48.25407 666 ASP B CA 1
ATOM 10930 C C . ASP B 1 311 ? -21.45572 23.32622 120.77452 1.000 49.52179 666 ASP B C 1
ATOM 10931 O O . ASP B 1 311 ? -20.23671 23.37862 120.58864 1.000 45.61159 666 ASP B O 1
ATOM 10936 N N . TYR B 1 312 ? -22.01149 22.61014 121.74941 1.000 49.79824 667 TYR B N 1
ATOM 10937 C CA . TYR B 1 312 ? -21.21465 21.88501 122.72588 1.000 50.67040 667 TYR B CA 1
ATOM 10938 C C . TYR B 1 312 ? -21.66051 20.43299 122.76598 1.000 47.70309 667 TYR B C 1
ATOM 10939 O O . TYR B 1 312 ? -22.85007 20.14104 122.61550 1.000 55.02713 667 TYR B O 1
ATOM 10948 N N . ASN B 1 313 ? -20.70549 19.52277 122.95964 1.000 50.02805 668 ASN B N 1
ATOM 10949 C CA . ASN B 1 313 ? -21.04242 18.11438 123.11242 1.000 51.25982 668 ASN B CA 1
ATOM 10950 C C . ASN B 1 313 ? -21.44321 17.82445 124.56011 1.000 59.41593 668 ASN B C 1
ATOM 10951 O O . ASN B 1 313 ? -21.41419 18.70036 125.43061 1.000 55.72033 668 ASN B O 1
ATOM 10956 N N . ASN B 1 314 ? -21.81115 16.56779 124.82568 1.000 57.67276 669 ASN B N 1
ATOM 10957 C CA . ASN B 1 314 ? -22.26709 16.18498 126.15819 1.000 59.29181 669 ASN B CA 1
ATOM 10958 C C . ASN B 1 314 ? -21.18215 16.32235 127.21887 1.000 62.44707 669 ASN B C 1
ATOM 10959 O O . ASN B 1 314 ? -21.50091 16.32603 128.41238 1.000 64.01958 669 ASN B O 1
ATOM 10964 N N . GLU B 1 315 ? -19.91605 16.41615 126.82273 1.000 59.53167 670 GLU B N 1
ATOM 10965 C CA . GLU B 1 315 ? -18.82406 16.57191 127.77365 1.000 54.09135 670 GLU B CA 1
ATOM 10966 C C . GLU B 1 315 ? -18.49002 18.03070 128.05985 1.000 52.38010 670 GLU B C 1
ATOM 10967 O O . GLU B 1 315 ? -17.60625 18.29896 128.87840 1.000 57.18351 670 GLU B O 1
ATOM 10973 N N . GLY B 1 316 ? -19.15820 18.97394 127.40088 1.000 55.46462 671 GLY B N 1
ATOM 10974 C CA . GLY B 1 316 ? -18.94126 20.38013 127.65418 1.000 51.63353 671 GLY B CA 1
ATOM 10975 C C . GLY B 1 316 ? -17.93854 21.05427 126.74473 1.000 48.12350 671 GLY B C 1
ATOM 10976 O O . GLY B 1 316 ? -17.68835 22.25363 126.91043 1.000 44.30424 671 GLY B O 1
ATOM 10977 N N . GLU B 1 317 ? -17.35806 20.33354 125.79171 1.000 49.51423 672 GLU B N 1
ATOM 10978 C CA . GLU B 1 317 ? -16.42477 20.93235 124.85052 1.000 53.58762 672 GLU B CA 1
ATOM 10979 C C . GLU B 1 317 ? -17.16692 21.52026 123.65742 1.000 46.74351 672 GLU B C 1
ATOM 10980 O O . GLU B 1 317 ? -18.27431 21.09593 123.31638 1.000 48.58022 672 GLU B O 1
ATOM 10986 N N . ILE B 1 318 ? -16.55418 22.52657 123.03745 1.000 43.95147 673 ILE B N 1
ATOM 10987 C CA . ILE B 1 318 ? -17.07585 23.04502 121.77782 1.000 45.03373 673 ILE B CA 1
ATOM 10988 C C . ILE B 1 318 ? -16.96031 21.95399 120.72137 1.000 44.94786 673 ILE B C 1
ATOM 10989 O O . ILE B 1 318 ? -15.87398 21.41568 120.48147 1.000 43.46343 673 ILE B O 1
ATOM 10994 N N . SER B 1 319 ? -18.08884 21.59817 120.10924 1.000 46.68836 674 SER B N 1
ATOM 10995 C CA . SER B 1 319 ? -18.11306 20.59450 119.05622 1.000 48.12013 674 SER B CA 1
ATOM 10996 C C . SER B 1 319 ? -18.29329 21.17816 117.66376 1.000 42.23481 674 SER B C 1
ATOM 10997 O O . SER B 1 319 ? -17.91059 20.52742 116.68558 1.000 44.67855 674 SER B O 1
ATOM 11000 N N . ARG B 1 320 ? -18.85332 22.38039 117.55044 1.000 47.58068 675 ARG B N 1
ATOM 11001 C CA . ARG B 1 320 ? -19.12749 22.98294 116.25201 1.000 45.47696 675 ARG B CA 1
ATOM 11002 C C . ARG B 1 320 ? -19.19362 24.49141 116.39850 1.000 46.96863 675 ARG B C 1
ATOM 11003 O O . ARG B 1 320 ? -19.90462 24.99933 117.27107 1.000 53.22193 675 ARG B O 1
ATOM 11011 N N . VAL B 1 321 ? -18.46059 25.19729 115.54204 1.000 49.45901 676 VAL B N 1
ATOM 11012 C CA . VAL B 1 321 ? -18.50321 26.65312 115.46592 1.000 51.23209 676 VAL B CA 1
ATOM 11013 C C . VAL B 1 321 ? -19.07286 27.02843 114.10524 1.000 50.94138 676 VAL B C 1
ATOM 11014 O O . VAL B 1 321 ? -18.53047 26.63219 113.06598 1.000 52.52859 676 VAL B O 1
ATOM 11018 N N . SER B 1 322 ? -20.16954 27.78067 114.10992 1.000 50.38825 677 SER B N 1
ATOM 11019 C CA . SER B 1 322 ? -20.79304 28.27542 112.88766 1.000 52.39424 677 SER B CA 1
ATOM 11020 C C . SER B 1 322 ? -20.31329 29.70371 112.66641 1.000 51.48433 677 SER B C 1
ATOM 11021 O O . SER B 1 322 ? -20.69501 30.61493 113.40822 1.000 47.93990 677 SER B O 1
ATOM 11024 N N . LEU B 1 323 ? -19.47434 29.89265 111.65847 1.000 53.80178 678 LEU B N 1
ATOM 11025 C CA . LEU B 1 323 ? -18.89542 31.18729 111.33722 1.000 54.44107 678 LEU B CA 1
ATOM 11026 C C . LEU B 1 323 ? -19.76854 31.95124 110.34616 1.000 57.13806 678 LEU B C 1
ATOM 11027 O O . LEU B 1 323 ? -20.50553 31.34710 109.55996 1.000 62.70419 678 LEU B O 1
ATOM 11032 N N . PRO B 1 324 ? -19.71115 33.28132 110.37724 1.000 57.47026 679 PRO B N 1
ATOM 11033 C CA . PRO B 1 324 ? -20.40814 34.06865 109.35500 1.000 64.50599 679 PRO B CA 1
ATOM 11034 C C . PRO B 1 324 ? -19.93262 33.68593 107.96205 1.000 65.42359 679 PRO B C 1
ATOM 11035 O O . PRO B 1 324 ? -18.73595 33.51767 107.71731 1.000 60.98608 679 PRO B O 1
ATOM 11039 N N . GLY B 1 325 ? -20.88580 33.53190 107.05083 1.000 64.29213 680 GLY B N 1
ATOM 11040 C CA . GLY B 1 325 ? -20.58864 33.08136 105.70967 1.000 69.29672 680 GLY B CA 1
ATOM 11041 C C . GLY B 1 325 ? -20.87584 31.62157 105.43955 1.000 66.18410 680 GLY B C 1
ATOM 11042 O O . GLY B 1 325 ? -20.55293 31.13970 104.34724 1.000 68.08717 680 GLY B O 1
ATOM 11043 N N . GLY B 1 326 ? -21.47011 30.90461 106.39333 1.000 62.29788 681 GLY B N 1
ATOM 11044 C CA . GLY B 1 326 ? -21.81730 29.51100 106.21301 1.000 52.60518 681 GLY B CA 1
ATOM 11045 C C . GLY B 1 326 ? -20.71413 28.52071 106.51609 1.000 62.45273 681 GLY B C 1
ATOM 11046 O O . GLY B 1 326 ? -20.91840 27.31525 106.32249 1.000 61.57997 681 GLY B O 1
ATOM 11047 N N . TYR B 1 327 ? -19.55888 28.98166 106.98764 1.000 68.60189 682 TYR B N 1
ATOM 11048 C CA . TYR B 1 327 ? -18.46664 28.08238 107.33124 1.000 69.79418 682 TYR B CA 1
ATOM 11049 C C . TYR B 1 327 ? -18.67894 27.46396 108.70735 1.000 64.22882 682 TYR B C 1
ATOM 11050 O O . TYR B 1 327 ? -19.06401 28.14843 109.66056 1.000 65.42160 682 TYR B O 1
ATOM 11059 N N . SER B 1 328 ? -18.41737 26.16053 108.80615 1.000 50.69486 683 SER B N 1
ATOM 11060 C CA . SER B 1 328 ? -18.47714 25.43511 110.06820 1.000 59.17417 683 SER B CA 1
ATOM 11061 C C . SER B 1 328 ? -17.12548 24.81520 110.39304 1.000 53.05923 683 SER B C 1
ATOM 11062 O O . SER B 1 328 ? -16.39809 24.37491 109.49675 1.000 49.17243 683 SER B O 1
ATOM 11065 N N . LEU B 1 329 ? -16.79790 24.78728 111.68201 1.000 47.50239 684 LEU B N 1
ATOM 11066 C CA . LEU B 1 329 ? -15.64880 24.05975 112.20433 1.000 46.18290 684 LEU B CA 1
ATOM 11067 C C . LEU B 1 329 ? -16.14791 22.99436 113.16895 1.000 45.45046 684 LEU B C 1
ATOM 11068 O O . LEU B 1 329 ? -16.90988 23.30083 114.08987 1.000 48.00958 684 LEU B O 1
ATOM 11073 N N . TYR B 1 330 ? -15.71419 21.75349 112.96592 1.000 43.26893 685 TYR B N 1
ATOM 11074 C CA . TYR B 1 330 ? -16.15945 20.62104 113.76637 1.000 44.56832 685 TYR B CA 1
ATOM 11075 C C . TYR B 1 330 ? -15.00335 20.08174 114.59672 1.000 44.68088 685 TYR B C 1
ATOM 11076 O O . TYR B 1 330 ? -13.87824 19.95820 114.10059 1.000 41.11058 685 TYR B O 1
ATOM 11085 N N . TYR B 1 331 ? -15.29347 19.74416 115.85817 1.000 41.86892 686 TYR B N 1
ATOM 11086 C CA . TYR B 1 331 ? -14.29296 19.28439 116.81826 1.000 45.05517 686 TYR B CA 1
ATOM 11087 C C . TYR B 1 331 ? -14.70212 17.95991 117.45295 1.000 40.93971 686 TYR B C 1
ATOM 11088 O O . TYR B 1 331 ? -15.85634 17.78235 117.85537 1.000 45.68956 686 TYR B O 1
ATOM 11097 N N . ASP B 1 332 ? -13.74680 17.03482 117.54294 1.000 40.24096 687 ASP B N 1
ATOM 11098 C CA . ASP B 1 332 ? -13.94205 15.74568 118.19149 1.000 41.10285 687 ASP B CA 1
ATOM 11099 C C . ASP B 1 332 ? -12.81209 15.48630 119.17655 1.000 40.56611 687 ASP B C 1
ATOM 11100 O O . ASP B 1 332 ? -11.66602 15.87995 118.94373 1.000 38.59253 687 ASP B O 1
ATOM 11105 N N . TYR B 1 333 ? -13.13907 14.79053 120.26657 1.000 41.80463 688 TYR B N 1
ATOM 11106 C CA . TYR B 1 333 ? -12.21582 14.60823 121.37581 1.000 39.45844 688 TYR B CA 1
ATOM 11107 C C . TYR B 1 333 ? -12.24228 13.15991 121.83300 1.000 44.34822 688 TYR B C 1
ATOM 11108 O O . TYR B 1 333 ? -13.25884 12.47425 121.69963 1.000 41.67530 688 TYR B O 1
ATOM 11117 N N . ASN B 1 334 ? -11.12258 12.70550 122.39899 1.000 39.76614 689 ASN B N 1
ATOM 11118 C CA . ASN B 1 334 ? -11.10514 11.38368 123.00457 1.000 39.48186 689 ASN B CA 1
ATOM 11119 C C . ASN B 1 334 ? -11.76841 11.44631 124.37819 1.000 42.99610 689 ASN B C 1
ATOM 11120 O O . ASN B 1 334 ? -12.23441 12.49905 124.82249 1.000 40.73223 689 ASN B O 1
ATOM 11125 N N . GLU B 1 335 ? -11.80121 10.30501 125.06967 1.000 45.26321 690 GLU B N 1
ATOM 11126 C CA . GLU B 1 335 ? -12.51960 10.22472 126.33883 1.000 49.16950 690 GLU B CA 1
ATOM 11127 C C . GLU B 1 335 ? -11.92087 11.11995 127.41550 1.000 46.95507 690 GLU B C 1
ATOM 11128 O O . GLU B 1 335 ? -12.58528 11.38312 128.42231 1.000 46.56824 690 GLU B O 1
ATOM 11134 N N . HIS B 1 336 ? -10.69799 11.60922 127.22538 1.000 47.56347 691 HIS B N 1
ATOM 11135 C CA . HIS B 1 336 ? -10.04078 12.45082 128.21645 1.000 45.55479 691 HIS B CA 1
ATOM 11136 C C . HIS B 1 336 ? -10.10978 13.93452 127.88156 1.000 47.47034 691 HIS B C 1
ATOM 11137 O O . HIS B 1 336 ? -9.52688 14.74714 128.60792 1.000 41.56252 691 HIS B O 1
ATOM 11144 N N . GLY B 1 337 ? -10.81654 14.30560 126.81720 1.000 39.07777 692 GLY B N 1
ATOM 11145 C CA . GLY B 1 337 ? -10.92643 15.69387 126.42545 1.000 44.76769 692 GLY B CA 1
ATOM 11146 C C . GLY B 1 337 ? -9.81042 16.20595 125.54914 1.000 40.89825 692 GLY B C 1
ATOM 11147 O O . GLY B 1 337 ? -9.65832 17.42436 125.41755 1.000 43.54604 692 GLY B O 1
ATOM 11148 N N . GLN B 1 338 ? -9.01454 15.32225 124.95557 1.000 41.91490 693 GLN B N 1
ATOM 11149 C CA . GLN B 1 338 ? -7.96474 15.73704 124.03629 1.000 40.54023 693 GLN B CA 1
ATOM 11150 C C . GLN B 1 338 ? -8.51211 15.78957 122.61742 1.000 38.19208 693 GLN B C 1
ATOM 11151 O O . GLN B 1 338 ? -9.20096 14.87047 122.17003 1.000 39.54987 693 GLN B O 1
ATOM 11157 N N . LEU B 1 339 ? -8.18808 16.86935 121.91003 1.000 39.92340 694 LEU B N 1
ATOM 11158 C CA . LEU B 1 339 ? -8.70038 17.07823 120.56185 1.000 37.65540 694 LEU B CA 1
ATOM 11159 C C . LEU B 1 339 ? -8.09765 16.05689 119.60547 1.000 37.42525 694 LEU B C 1
ATOM 11160 O O . LEU B 1 339 ? -6.87234 15.97046 119.46999 1.000 36.26571 694 LEU B O 1
ATOM 11165 N N . THR B 1 340 ? -8.95637 15.26939 118.95440 1.000 36.72830 695 THR B N 1
ATOM 11166 C CA . THR B 1 340 ? -8.50363 14.25457 118.01095 1.000 40.89410 695 THR B CA 1
ATOM 11167 C C . THR B 1 340 ? -8.82163 14.57700 116.55811 1.000 44.29489 695 THR B C 1
ATOM 11168 O O . THR B 1 340 ? -8.14885 14.04866 115.66723 1.000 42.70364 695 THR B O 1
ATOM 11172 N N . ARG B 1 341 ? -9.83115 15.40500 116.29216 1.000 43.07757 696 ARG B N 1
ATOM 11173 C CA . ARG B 1 341 ? -10.20036 15.69969 114.91456 1.000 42.17692 696 ARG B CA 1
ATOM 11174 C C . ARG B 1 341 ? -10.73289 17.12066 114.80427 1.000 41.57380 696 ARG B C 1
ATOM 11175 O O . ARG B 1 341 ? -11.57544 17.53716 115.60481 1.000 41.92725 696 ARG B O 1
ATOM 11183 N N . LEU B 1 342 ? -10.23216 17.85989 113.81576 1.000 37.41387 697 LEU B N 1
ATOM 11184 C CA . LEU B 1 342 ? -10.75500 19.17323 113.44977 1.000 34.74267 697 LEU B CA 1
ATOM 11185 C C . LEU B 1 342 ? -11.12708 19.13802 111.97433 1.000 39.75962 697 LEU B C 1
ATOM 11186 O O . LEU B 1 342 ? -10.26300 18.90088 111.12297 1.000 35.83480 697 LEU B O 1
ATOM 11191 N N . SER B 1 343 ? -12.40738 19.35222 111.67698 1.000 40.51061 698 SER B N 1
ATOM 11192 C CA . SER B 1 343 ? -12.91629 19.35617 110.31022 1.000 43.04570 698 SER B CA 1
ATOM 11193 C C . SER B 1 343 ? -13.24112 20.79093 109.91912 1.000 43.33992 698 SER B C 1
ATOM 11194 O O . SER B 1 343 ? -14.11798 21.41844 110.52263 1.000 44.73689 698 SER B O 1
ATOM 11197 N N . ALA B 1 344 ? -12.54717 21.29626 108.89997 1.000 46.95079 699 ALA B N 1
ATOM 11198 C CA . ALA B 1 344 ? -12.64397 22.68729 108.47267 1.000 46.94204 699 ALA B CA 1
ATOM 11199 C C . ALA B 1 344 ? -13.17738 22.77621 107.04388 1.000 46.88874 699 ALA B C 1
ATOM 11200 O O . ALA B 1 344 ? -13.22277 21.75829 106.34137 1.000 45.12323 699 ALA B O 1
ATOM 11202 N N . PRO B 1 345 ? -13.60684 23.97435 106.57439 1.000 45.55366 700 PRO B N 1
ATOM 11203 C CA . PRO B 1 345 ? -14.14608 24.08682 105.20958 1.000 45.34907 700 PRO B CA 1
ATOM 11204 C C . PRO B 1 345 ? -13.21576 23.55666 104.13021 1.000 42.36999 700 PRO B C 1
ATOM 11205 O O . PRO B 1 345 ? -12.00102 23.45424 104.33017 1.000 46.45644 700 PRO B O 1
ATOM 11209 N N . GLY B 1 346 ? -13.78815 23.20959 102.97983 1.000 48.27591 701 GLY B N 1
ATOM 11210 C CA . GLY B 1 346 ? -13.01621 22.57697 101.93238 1.000 47.44597 701 GLY B CA 1
ATOM 11211 C C . GLY B 1 346 ? -12.59330 21.16572 102.25966 1.000 46.98765 701 GLY B C 1
ATOM 11212 O O . GLY B 1 346 ? -11.61962 20.67228 101.68434 1.000 46.51003 701 GLY B O 1
ATOM 11213 N N . ASN B 1 347 ? -13.29825 20.50642 103.18025 1.000 51.19737 702 ASN B N 1
ATOM 11214 C CA . ASN B 1 347 ? -12.97810 19.14622 103.60865 1.000 48.17074 702 ASN B CA 1
ATOM 11215 C C . ASN B 1 347 ? -11.50765 19.01850 103.99995 1.000 45.90002 702 ASN B C 1
ATOM 11216 O O . ASN B 1 347 ? -10.79836 18.09892 103.58770 1.000 42.98699 702 ASN B O 1
ATOM 11221 N N . GLN B 1 348 ? -11.04214 19.99232 104.77687 1.000 41.22712 703 GLN B N 1
ATOM 11222 C CA . GLN B 1 348 ? -9.70767 19.97614 105.35939 1.000 37.84732 703 GLN B CA 1
ATOM 11223 C C . GLN B 1 348 ? -9.82028 19.39347 106.76484 1.000 39.50115 703 GLN B C 1
ATOM 11224 O O . GLN B 1 348 ? -10.46249 19.98584 107.63569 1.000 40.90642 703 GLN B O 1
ATOM 11230 N N . VAL B 1 349 ? -9.21516 18.23021 106.97485 1.000 42.23163 704 VAL B N 1
ATOM 11231 C CA . VAL B 1 349 ? -9.36642 17.46822 108.20585 1.000 39.36062 704 VAL B CA 1
ATOM 11232 C C . VAL B 1 349 ? -7.99184 17.25844 108.81820 1.000 37.86000 704 VAL B C 1
ATOM 11233 O O . VAL B 1 349 ? -7.08074 16.76016 108.14944 1.000 37.26433 704 VAL B O 1
ATOM 11237 N N . TRP B 1 350 ? -7.84249 17.64901 110.08182 1.000 36.84551 705 TRP B N 1
ATOM 11238 C CA . TRP B 1 350 ? -6.65039 17.36784 110.87141 1.000 37.04502 705 TRP B CA 1
ATOM 11239 C C . TRP B 1 350 ? -6.95710 16.27104 111.87886 1.000 40.07347 705 TRP B C 1
ATOM 11240 O O . TRP B 1 350 ? -8.00017 16.30543 112.53931 1.000 43.02718 705 TRP B O 1
ATOM 11251 N N . LEU B 1 351 ? -6.04107 15.31513 112.01934 1.000 37.28668 706 LEU B N 1
ATOM 11252 C CA . LEU B 1 351 ? -6.21194 14.21768 112.96318 1.000 43.97682 706 LEU B CA 1
ATOM 11253 C C . LEU B 1 351 ? -5.04423 14.15803 113.93873 1.000 40.59374 706 LEU B C 1
ATOM 11254 O O . LEU B 1 351 ? -3.87931 14.24759 113.53564 1.000 43.96894 706 LEU B O 1
ATOM 11259 N N . TRP B 1 352 ? -5.36962 13.97995 115.22173 1.000 34.57700 707 TRP B N 1
ATOM 11260 C CA . TRP B 1 352 ? -4.38547 13.80559 116.28295 1.000 38.07503 707 TRP B CA 1
ATOM 11261 C C . TRP B 1 352 ? -4.65948 12.49607 117.00435 1.000 39.52092 707 TRP B C 1
ATOM 11262 O O . TRP B 1 352 ? -5.79774 12.22372 117.40301 1.000 38.73943 707 TRP B O 1
ATOM 11273 N N . GLU B 1 353 ? -3.61361 11.70152 117.18330 1.000 37.47098 708 GLU B N 1
ATOM 11274 C CA . GLU B 1 353 ? -3.70549 10.41184 117.83870 1.000 42.66346 708 GLU B CA 1
ATOM 11275 C C . GLU B 1 353 ? -2.86075 10.42644 119.10609 1.000 37.48905 708 GLU B C 1
ATOM 11276 O O . GLU B 1 353 ? -1.75873 10.98348 119.11517 1.000 40.01551 708 GLU B O 1
ATOM 11282 N N . TYR B 1 354 ? -3.38120 9.81540 120.17827 1.000 38.87725 709 TYR B N 1
ATOM 11283 C CA . TYR B 1 354 ? -2.73425 9.81923 121.48728 1.000 39.27334 709 TYR B CA 1
ATOM 11284 C C . TYR B 1 354 ? -2.53992 8.40265 122.01607 1.000 38.16255 709 TYR B C 1
ATOM 11285 O O . TYR B 1 354 ? -3.39760 7.53624 121.82583 1.000 39.61745 709 TYR B O 1
ATOM 11294 N N . ASP B 1 355 ? -1.41997 8.17167 122.69944 1.000 36.04277 710 ASP B N 1
ATOM 11295 C CA . ASP B 1 355 ? -1.17248 6.87488 123.31711 1.000 36.39520 710 ASP B CA 1
ATOM 11296 C C . ASP B 1 355 ? -1.85888 6.82119 124.68377 1.000 39.22109 710 ASP B C 1
ATOM 11297 O O . ASP B 1 355 ? -2.60329 7.72712 125.07033 1.000 39.94682 710 ASP B O 1
ATOM 11302 N N . GLY B 1 356 ? -1.59802 5.75388 125.44141 1.000 40.17805 711 GLY B N 1
ATOM 11303 C CA . GLY B 1 356 ? -2.31306 5.54712 126.68872 1.000 40.90279 711 GLY B CA 1
ATOM 11304 C C . GLY B 1 356 ? -2.00500 6.57588 127.75780 1.000 40.03312 711 GLY B C 1
ATOM 11305 O O . GLY B 1 356 ? -2.82454 6.80803 128.65065 1.000 44.00779 711 GLY B O 1
ATOM 11306 N N . LYS B 1 357 ? -0.82850 7.19372 127.69684 1.000 40.02581 712 LYS B N 1
ATOM 11307 C CA . LYS B 1 357 ? -0.46078 8.25419 128.62592 1.000 40.85666 712 LYS B CA 1
ATOM 11308 C C . LYS B 1 357 ? -0.84801 9.64148 128.12786 1.000 42.80130 712 LYS B C 1
ATOM 11309 O O . LYS B 1 357 ? -0.55081 10.63153 128.80334 1.000 41.72926 712 LYS B O 1
ATOM 11315 N N . GLY B 1 358 ? -1.49457 9.74038 126.96866 1.000 38.11925 713 GLY B N 1
ATOM 11316 C CA . GLY B 1 358 ? -1.91148 11.02029 126.43186 1.000 35.64172 713 GLY B CA 1
ATOM 11317 C C . GLY B 1 358 ? -0.89034 11.75441 125.59209 1.000 35.40713 713 GLY B C 1
ATOM 11318 O O . GLY B 1 358 ? -1.11618 12.92482 125.26517 1.000 36.55384 713 GLY B O 1
ATOM 11319 N N . SER B 1 359 ? 0.22232 11.11708 125.23500 1.000 38.21978 714 SER B N 1
ATOM 11320 C CA . SER B 1 359 ? 1.18546 11.74192 124.33698 1.000 40.18184 714 SER B CA 1
ATOM 11321 C C . SER B 1 359 ? 0.63898 11.74037 122.91596 1.000 35.03332 714 SER B C 1
ATOM 11322 O O . SER B 1 359 ? 0.13146 10.72125 122.43910 1.000 35.77566 714 SER B O 1
ATOM 11325 N N . MET B 1 360 ? 0.73881 12.88186 122.23863 1.000 32.55360 715 MET B N 1
ATOM 11326 C CA . MET B 1 360 ? 0.28451 13.00015 120.85149 1.000 36.17071 715 MET B CA 1
ATOM 11327 C C . MET B 1 360 ? 1.34653 12.38090 119.94696 1.000 34.70870 715 MET B C 1
ATOM 11328 O O . MET B 1 360 ? 2.36203 13.00891 119.63961 1.000 39.36769 715 MET B O 1
ATOM 11333 N N . VAL B 1 361 ? 1.10661 11.14825 119.49914 1.000 32.92509 716 VAL B N 1
ATOM 11334 C CA . VAL B 1 361 ? 2.13289 10.37595 118.80539 1.000 35.04623 716 VAL B CA 1
ATOM 11335 C C . VAL B 1 361 ? 2.03718 10.44955 117.28342 1.000 36.01398 716 VAL B C 1
ATOM 11336 O O . VAL B 1 361 ? 3.01973 10.12177 116.60059 1.000 35.34126 716 VAL B O 1
ATOM 11340 N N . CYS B 1 362 ? 0.89715 10.85807 116.73152 1.000 37.25223 717 CYS B N 1
ATOM 11341 C CA . CYS B 1 362 ? 0.74150 10.87504 115.28119 1.000 40.39696 717 CYS B CA 1
ATOM 11342 C C . CYS B 1 362 ? -0.21706 11.98133 114.87460 1.000 38.55056 717 CYS B C 1
ATOM 11343 O O . CYS B 1 362 ? -1.38429 11.97743 115.27568 1.000 39.76203 717 CYS B O 1
ATOM 11346 N N . LEU B 1 363 ? 0.27516 12.91378 114.06793 1.000 37.76284 718 LEU B N 1
ATOM 11347 C CA . LEU B 1 363 ? -0.53891 13.96159 113.46998 1.000 39.35481 718 LEU B CA 1
ATOM 11348 C C . LEU B 1 363 ? -0.71105 13.64833 111.98920 1.000 40.53427 718 LEU B C 1
ATOM 11349 O O . LEU B 1 363 ? 0.26726 13.35175 111.29500 1.000 39.14018 718 LEU B O 1
ATOM 11354 N N . THR B 1 364 ? -1.94919 13.69117 111.51195 1.000 39.01012 719 THR B N 1
ATOM 11355 C CA . THR B 1 364 ? -2.24023 13.53135 110.09149 1.000 41.70370 719 THR B CA 1
ATOM 11356 C C . THR B 1 364 ? -2.80435 14.84118 109.56162 1.000 35.68186 719 THR B C 1
ATOM 11357 O O . THR B 1 364 ? -3.81788 15.33249 110.06871 1.000 36.63253 719 THR B O 1
ATOM 11361 N N . ASP B 1 365 ? -2.15726 15.39811 108.54789 1.000 41.83522 720 ASP B N 1
ATOM 11362 C CA . ASP B 1 365 ? -2.56416 16.68107 107.99134 1.000 41.86444 720 ASP B CA 1
ATOM 11363 C C . ASP B 1 365 ? -3.65267 16.47881 106.94356 1.000 37.18539 720 ASP B C 1
ATOM 11364 O O . ASP B 1 365 ? -3.95040 15.34806 106.54949 1.000 44.11533 720 ASP B O 1
ATOM 11369 N N . PRO B 1 366 ? -4.28356 17.56112 106.47021 1.000 42.42188 721 PRO B N 1
ATOM 11370 C CA . PRO B 1 366 ? -5.39721 17.40007 105.51785 1.000 38.88916 721 PRO B CA 1
ATOM 11371 C C . PRO B 1 366 ? -5.04761 16.65602 104.23923 1.000 40.57219 721 PRO B C 1
ATOM 11372 O O . PRO B 1 366 ? -5.96649 16.16153 103.57249 1.000 38.81951 721 PRO B O 1
ATOM 11376 N N . GLN B 1 367 ? -3.77011 16.55093 103.87317 1.000 38.03060 722 GLN B N 1
ATOM 11377 C CA . GLN B 1 367 ? -3.37581 15.78794 102.69451 1.000 42.78897 722 GLN B CA 1
ATOM 11378 C C . GLN B 1 367 ? -3.10177 14.32808 103.01996 1.000 45.28848 722 GLN B C 1
ATOM 11379 O O . GLN B 1 367 ? -2.64716 13.58311 102.14511 1.000 40.31053 722 GLN B O 1
ATOM 11385 N N . GLY B 1 368 ? -3.38938 13.90241 104.24857 1.000 43.71695 723 GLY B N 1
ATOM 11386 C CA . GLY B 1 368 ? -3.11989 12.55038 104.68287 1.000 38.95629 723 GLY B CA 1
ATOM 11387 C C . GLY B 1 368 ? -1.68183 12.25531 105.03867 1.000 38.40664 723 GLY B C 1
ATOM 11388 O O . GLY B 1 368 ? -1.34035 11.08541 105.23879 1.000 46.44196 723 GLY B O 1
ATOM 11389 N N . ARG B 1 369 ? -0.82958 13.26964 105.12995 1.000 41.22782 724 ARG B N 1
ATOM 11390 C CA . ARG B 1 369 ? 0.56012 13.05802 105.50847 1.000 40.42675 724 ARG B CA 1
ATOM 11391 C C . ARG B 1 369 ? 0.70274 13.00503 107.02587 1.000 42.78493 724 ARG B C 1
ATOM 11392 O O . ARG B 1 369 ? 0.03276 13.73612 107.76042 1.000 42.71997 724 ARG B O 1
ATOM 11400 N N . GLN B 1 370 ? 1.57933 12.12554 107.49211 1.000 39.52741 725 GLN B N 1
ATOM 11401 C CA . GLN B 1 370 ? 1.69605 11.81979 108.90588 1.000 48.15769 725 GLN B CA 1
ATOM 11402 C C . GLN B 1 370 ? 3.02967 12.30761 109.44392 1.000 41.42807 725 GLN B C 1
ATOM 11403 O O . GLN B 1 370 ? 4.07577 12.11056 108.81448 1.000 47.94645 725 GLN B O 1
ATOM 11409 N N . GLN B 1 371 ? 2.98348 12.94643 110.60245 1.000 34.38169 726 GLN B N 1
ATOM 11410 C CA . GLN B 1 371 ? 4.16082 13.18725 111.42199 1.000 45.10331 726 GLN B CA 1
ATOM 11411 C C . GLN B 1 371 ? 4.07485 12.28116 112.64062 1.000 41.28526 726 GLN B C 1
ATOM 11412 O O . GLN B 1 371 ? 3.01113 12.17106 113.26181 1.000 39.84882 726 GLN B O 1
ATOM 11418 N N . GLN B 1 372 ? 5.18219 11.62721 112.97316 1.000 42.37173 727 GLN B N 1
ATOM 11419 C CA . GLN B 1 372 ? 5.22990 10.68794 114.08251 1.000 44.35559 727 GLN B CA 1
ATOM 11420 C C . GLN B 1 372 ? 6.08497 11.25405 115.20482 1.000 42.32537 727 GLN B C 1
ATOM 11421 O O . GLN B 1 372 ? 7.15484 11.81850 114.95870 1.000 40.45419 727 GLN B O 1
ATOM 11427 N N . PHE B 1 373 ? 5.59915 11.10783 116.43617 1.000 38.76895 728 PHE B N 1
ATOM 11428 C CA . PHE B 1 373 ? 6.23469 11.68557 117.61303 1.000 39.41211 728 PHE B CA 1
ATOM 11429 C C . PHE B 1 373 ? 6.45511 10.58058 118.63219 1.000 40.92350 728 PHE B C 1
ATOM 11430 O O . PHE B 1 373 ? 5.51407 9.86296 118.98551 1.000 40.30700 728 PHE B O 1
ATOM 11438 N N . SER B 1 374 ? 7.68950 10.45306 119.10488 1.000 37.32429 729 SER B N 1
ATOM 11439 C CA . SER B 1 374 ? 8.06542 9.44101 120.07959 1.000 40.30135 729 SER B CA 1
ATOM 11440 C C . SER B 1 374 ? 8.48600 10.14252 121.36655 1.000 39.55235 729 SER B C 1
ATOM 11441 O O . SER B 1 374 ? 9.14836 11.18513 121.32628 1.000 37.81265 729 SER B O 1
ATOM 11444 N N . TYR B 1 375 ? 8.07661 9.58395 122.50837 1.000 34.32843 730 TYR B N 1
ATOM 11445 C CA . TYR B 1 375 ? 8.21400 10.24835 123.79497 1.000 33.37662 730 TYR B CA 1
ATOM 11446 C C . TYR B 1 375 ? 8.89953 9.35079 124.81706 1.000 37.44736 730 TYR B C 1
ATOM 11447 O O . TYR B 1 375 ? 8.82338 8.12293 124.74097 1.000 34.64250 730 TYR B O 1
ATOM 11456 N N . SER B 1 376 ? 9.53828 9.98138 125.80327 1.000 38.67034 731 SER B N 1
ATOM 11457 C CA . SER B 1 376 ? 10.07024 9.23380 126.92926 1.000 37.47053 731 SER B CA 1
ATOM 11458 C C . SER B 1 376 ? 8.93119 8.84622 127.86491 1.000 35.06219 731 SER B C 1
ATOM 11459 O O . SER B 1 376 ? 7.81133 9.35436 127.76540 1.000 34.72561 731 SER B O 1
ATOM 11462 N N . GLU B 1 377 ? 9.22492 7.94295 128.79998 1.000 35.88140 732 GLU B N 1
ATOM 11463 C CA . GLU B 1 377 ? 8.17237 7.50054 129.70817 1.000 42.41590 732 GLU B CA 1
ATOM 11464 C C . GLU B 1 377 ? 7.73704 8.60125 130.66730 1.000 40.69073 732 GLU B C 1
ATOM 11465 O O . GLU B 1 377 ? 6.61888 8.53852 131.18528 1.000 41.30191 732 GLU B O 1
ATOM 11471 N N . HIS B 1 378 ? 8.56301 9.62589 130.87837 1.000 39.85611 733 HIS B N 1
ATOM 11472 C CA . HIS B 1 378 ? 8.15970 10.79167 131.65568 1.000 37.84809 733 HIS B CA 1
ATOM 11473 C C . HIS B 1 378 ? 7.61375 11.92536 130.79116 1.000 39.69532 733 HIS B C 1
ATOM 11474 O O . HIS B 1 378 ? 7.41070 13.03039 131.30101 1.000 38.97807 733 HIS B O 1
ATOM 11481 N N . GLY B 1 379 ? 7.38460 11.68636 129.50357 1.000 34.38542 734 GLY B N 1
ATOM 11482 C CA . GLY B 1 379 ? 6.68995 12.64156 128.66512 1.000 34.12182 734 GLY B CA 1
ATOM 11483 C C . GLY B 1 379 ? 7.53736 13.58438 127.83893 1.000 36.76253 734 GLY B C 1
ATOM 11484 O O . GLY B 1 379 ? 6.98035 14.50069 127.22636 1.000 34.71696 734 GLY B O 1
ATOM 11485 N N . ASP B 1 380 ? 8.85637 13.41476 127.81701 1.000 36.87056 735 ASP B N 1
ATOM 11486 C CA . ASP B 1 380 ? 9.69922 14.25240 126.97040 1.000 37.15799 735 ASP B CA 1
ATOM 11487 C C . ASP B 1 380 ? 9.52754 13.86403 125.50311 1.000 37.24605 735 ASP B C 1
ATOM 11488 O O . ASP B 1 380 ? 9.51530 12.68086 125.15993 1.000 36.86487 735 ASP B O 1
ATOM 11493 N N . LEU B 1 381 ? 9.39507 14.86391 124.63101 1.000 40.70031 736 LEU B N 1
ATOM 11494 C CA . LEU B 1 381 ? 9.41688 14.60320 123.19418 1.000 37.11970 736 LEU B CA 1
ATOM 11495 C C . LEU B 1 381 ? 10.84111 14.28380 122.75480 1.000 37.35040 736 LEU B C 1
ATOM 11496 O O . LEU B 1 381 ? 11.73645 15.12790 122.87031 1.000 36.00405 736 LEU B O 1
ATOM 11501 N N . LEU B 1 382 ? 11.05569 13.06178 122.26631 1.000 32.31213 737 LEU B N 1
ATOM 11502 C CA . LEU B 1 382 ? 12.39315 12.60312 121.91166 1.000 32.94320 737 LEU B CA 1
ATOM 11503 C C . LEU B 1 382 ? 12.65499 12.57471 120.41351 1.000 37.86106 737 LEU B C 1
ATOM 11504 O O . LEU B 1 382 ? 13.81485 12.67285 120.00075 1.000 38.79615 737 LEU B O 1
ATOM 11509 N N . ARG B 1 383 ? 11.62105 12.43990 119.58751 1.000 33.70578 738 ARG B N 1
ATOM 11510 C CA . ARG B 1 383 ? 11.84300 12.22094 118.16872 1.000 34.14370 738 ARG B CA 1
ATOM 11511 C C . ARG B 1 383 ? 10.60414 12.63663 117.39287 1.000 39.28527 738 ARG B C 1
ATOM 11512 O O . ARG B 1 383 ? 9.47881 12.33208 117.79672 1.000 36.95226 738 ARG B O 1
ATOM 11520 N N . GLN B 1 384 ? 10.82932 13.34315 116.28416 1.000 38.30040 739 GLN B N 1
ATOM 11521 C CA . GLN B 1 384 ? 9.78688 13.71165 115.33454 1.000 32.66053 739 GLN B CA 1
ATOM 11522 C C . GLN B 1 384 ? 10.24039 13.30487 113.94208 1.000 39.12917 739 GLN B C 1
ATOM 11523 O O . GLN B 1 384 ? 11.34487 13.66027 113.51897 1.000 37.70044 739 GLN B O 1
ATOM 11529 N N . ILE B 1 385 ? 9.39593 12.55465 113.24004 1.000 36.50972 740 ILE B N 1
ATOM 11530 C CA . ILE B 1 385 ? 9.66526 12.11239 111.87569 1.000 40.75999 740 ILE B CA 1
ATOM 11531 C C . ILE B 1 385 ? 8.66527 12.79057 110.95196 1.000 44.56127 740 ILE B C 1
ATOM 11532 O O . ILE B 1 385 ? 7.44916 12.65736 111.13923 1.000 39.25130 740 ILE B O 1
ATOM 11537 N N . MET B 1 386 ? 9.18189 13.52126 109.96372 1.000 41.86084 741 MET B N 1
ATOM 11538 C CA . MET B 1 386 ? 8.37585 14.24874 108.98747 1.000 44.72220 741 MET B CA 1
ATOM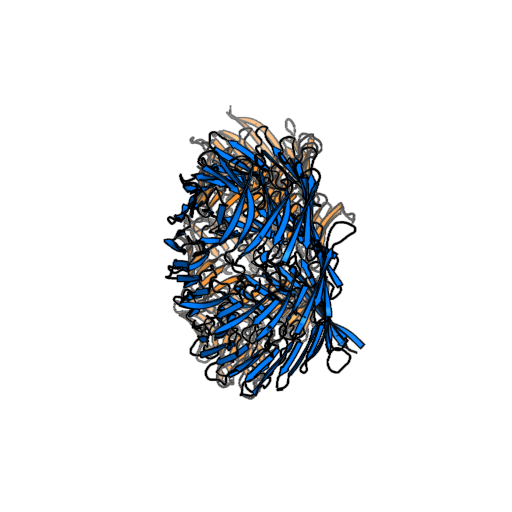 11539 C C . MET B 1 386 ? 7.92021 13.31737 107.86837 1.000 43.97363 741 MET B C 1
ATOM 11540 O O . MET B 1 386 ? 8.39771 12.18669 107.75934 1.000 42.80330 741 MET B O 1
ATOM 11545 N N . PRO B 1 387 ? 6.96715 13.76198 107.02765 1.000 48.25796 742 PRO B N 1
ATOM 11546 C CA . PRO B 1 387 ? 6.50869 12.90642 105.91389 1.000 43.29101 742 PRO B CA 1
ATOM 11547 C C . PRO B 1 387 ? 7.61630 12.39197 105.01196 1.000 43.59249 742 PRO B C 1
ATOM 11548 O O . PRO B 1 387 ? 7.52691 11.25130 104.54297 1.000 45.87177 742 PRO B O 1
ATOM 11552 N N . ASN B 1 388 ? 8.64287 13.19045 104.72940 1.000 44.72393 743 ASN B N 1
ATOM 11553 C CA . ASN B 1 388 ? 9.73841 12.72491 103.88093 1.000 50.92029 743 ASN B CA 1
ATOM 11554 C C . ASN B 1 388 ? 10.79208 11.91373 104.64074 1.000 46.68800 743 ASN B C 1
ATOM 11555 O O . ASN B 1 388 ? 11.83538 11.57773 104.06515 1.000 47.30934 743 ASN B O 1
ATOM 11560 N N . GLY B 1 389 ? 10.55138 11.58717 105.90779 1.000 47.32130 744 GLY B N 1
ATOM 11561 C CA . GLY B 1 389 ? 11.51596 10.85283 106.69747 1.000 40.36933 744 GLY B CA 1
ATOM 11562 C C . GLY B 1 389 ? 12.51105 11.70631 107.45783 1.000 44.06382 744 GLY B C 1
ATOM 11563 O O . GLY B 1 389 ? 13.34414 11.15025 108.18553 1.000 49.07797 744 GLY B O 1
ATOM 11564 N N . ALA B 1 390 ? 12.46541 13.02936 107.30194 1.000 41.12196 745 ALA B N 1
ATOM 11565 C CA . ALA B 1 390 ? 13.33332 13.90038 108.07519 1.000 40.52460 745 ALA B CA 1
ATOM 11566 C C . ALA B 1 390 ? 13.08859 13.68637 109.56060 1.000 40.83479 745 ALA B C 1
ATOM 11567 O O . ALA B 1 390 ? 11.94413 13.70574 110.02687 1.000 38.86866 745 ALA B O 1
ATOM 11569 N N . THR B 1 391 ? 14.16882 13.48333 110.30953 1.000 37.63691 746 THR B N 1
ATOM 11570 C CA . THR B 1 391 ? 14.07510 13.07831 111.70705 1.000 43.29238 746 THR B CA 1
ATOM 11571 C C . THR B 1 391 ? 14.74729 14.11103 112.60227 1.000 35.78387 746 THR B C 1
ATOM 11572 O O . THR B 1 391 ? 15.93497 14.40626 112.43937 1.000 42.12172 746 THR B O 1
ATOM 11576 N N . TRP B 1 392 ? 13.98434 14.65200 113.54376 1.000 36.74712 747 TRP B N 1
ATOM 11577 C CA . TRP B 1 392 ? 14.49514 15.51861 114.59729 1.000 38.00430 747 TRP B CA 1
ATOM 11578 C C . TRP B 1 392 ? 14.54987 14.73835 115.90515 1.000 37.93654 747 TRP B C 1
ATOM 11579 O O . TRP B 1 392 ? 13.65407 13.94133 116.19153 1.000 40.85077 747 TRP B O 1
ATOM 11590 N N . ARG B 1 393 ? 15.60476 14.96234 116.69535 1.000 35.73752 748 ARG B N 1
ATOM 11591 C CA . ARG B 1 393 ? 15.75694 14.31419 117.99238 1.000 37.18324 748 ARG B CA 1
ATOM 11592 C C . ARG B 1 393 ? 16.11254 15.33494 119.06780 1.000 38.79671 748 ARG B C 1
ATOM 11593 O O . ARG B 1 393 ? 16.77669 16.34204 118.80357 1.000 39.57506 748 ARG B O 1
ATOM 11601 N N . TRP B 1 394 ? 15.67034 15.05549 120.29537 1.000 38.26029 749 TRP B N 1
ATOM 11602 C CA . TRP B 1 394 ? 15.96504 15.90286 121.44477 1.000 40.14254 749 TRP B CA 1
ATOM 11603 C C . TRP B 1 394 ? 16.32130 15.05237 122.65692 1.000 39.01632 749 TRP B C 1
ATOM 11604 O O . TRP B 1 394 ? 15.70811 14.00693 122.89619 1.000 38.96321 749 TRP B O 1
ATOM 11615 N N . SER B 1 395 ? 17.31353 15.50796 123.41797 1.000 40.18315 750 SER B N 1
ATOM 11616 C CA . SER B 1 395 ? 17.59114 14.99868 124.75190 1.000 41.71153 750 SER B CA 1
ATOM 11617 C C . SER B 1 395 ? 17.48841 16.14629 125.75103 1.000 45.96160 750 SER B C 1
ATOM 11618 O O . SER B 1 395 ? 17.49148 17.32342 125.37623 1.000 40.60142 750 SER B O 1
ATOM 11621 N N . HIS B 1 396 ? 17.40528 15.80006 127.03588 1.000 39.35374 751 HIS B N 1
ATOM 11622 C CA . HIS B 1 396 ? 16.96692 16.75636 128.04067 1.000 43.76352 751 HIS B CA 1
ATOM 11623 C C . HIS B 1 396 ? 17.82328 16.66953 129.29474 1.000 46.46271 751 HIS B C 1
ATOM 11624 O O . HIS B 1 396 ? 18.43698 15.64118 129.58721 1.000 43.05869 751 HIS B O 1
ATOM 11631 N N . ASP B 1 397 ? 17.84624 17.77792 130.04298 1.000 45.05502 752 ASP B N 1
ATOM 11632 C CA . ASP B 1 397 ? 18.56859 17.85677 131.30511 1.000 46.12580 752 ASP B CA 1
ATOM 11633 C C . ASP B 1 397 ? 17.65367 17.39949 132.43951 1.000 45.97061 752 ASP B C 1
ATOM 11634 O O . ASP B 1 397 ? 16.53418 16.93161 132.21195 1.000 46.49014 752 ASP B O 1
ATOM 11639 N N . ALA B 1 398 ? 18.12392 17.54350 133.68101 1.000 45.34704 753 ALA B N 1
ATOM 11640 C CA . ALA B 1 398 ? 17.36930 17.06846 134.83470 1.000 46.16161 753 ALA B CA 1
ATOM 11641 C C . ALA B 1 398 ? 16.04626 17.80428 135.01572 1.000 47.32656 753 ALA B C 1
ATOM 11642 O O . ALA B 1 398 ? 15.13296 17.26604 135.65039 1.000 49.94220 753 ALA B O 1
ATOM 11644 N N . LEU B 1 399 ? 15.92326 19.02020 134.48860 1.000 46.14833 754 LEU B N 1
ATOM 11645 C CA . LEU B 1 399 ? 14.67051 19.75784 134.52702 1.000 44.98942 754 LEU B CA 1
ATOM 11646 C C . LEU B 1 399 ? 13.83833 19.56141 133.26675 1.000 45.88359 754 LEU B C 1
ATOM 11647 O O . LEU B 1 399 ? 12.88712 20.31781 133.04249 1.000 40.02751 754 LEU B O 1
ATOM 11652 N N . HIS B 1 400 ? 14.19001 18.57792 132.43802 1.000 40.06530 755 HIS B N 1
ATOM 11653 C CA . HIS B 1 400 ? 13.45146 18.21881 131.22943 1.000 44.72455 755 HIS B CA 1
ATOM 11654 C C . HIS B 1 400 ? 13.40391 19.35319 130.21304 1.000 45.35496 755 HIS B C 1
ATOM 11655 O O . HIS B 1 400 ? 12.52981 19.37935 129.34105 1.000 44.33600 755 HIS B O 1
ATOM 11662 N N . GLN B 1 401 ? 14.34262 20.28734 130.32327 1.000 46.22884 756 GLN B N 1
ATOM 11663 C CA . GLN B 1 401 ? 14.58130 21.27071 129.28323 1.000 44.42262 756 GLN B CA 1
ATOM 11664 C C . GLN B 1 401 ? 15.50052 20.68560 128.21831 1.000 45.26060 756 GLN B C 1
ATOM 11665 O O . GLN B 1 401 ? 16.35887 19.84341 128.50322 1.000 41.75672 756 GLN B O 1
ATOM 11671 N N . VAL B 1 402 ? 15.29491 21.12562 126.97592 1.000 43.76679 757 VAL B N 1
ATOM 11672 C CA . VAL B 1 402 ? 16.08749 20.62190 125.86191 1.000 44.55660 757 VAL B CA 1
ATOM 11673 C C . VAL B 1 402 ? 17.54564 21.01540 126.05101 1.000 48.91217 757 VAL B C 1
ATOM 11674 O O . VAL B 1 402 ? 17.86955 22.19741 126.21785 1.000 49.24120 757 VAL B O 1
ATOM 11678 N N . ARG B 1 403 ? 18.44140 20.02689 126.00485 1.000 45.21975 758 ARG B N 1
ATOM 11679 C CA . ARG B 1 403 ? 19.86878 20.31062 126.02146 1.000 47.01560 758 ARG B CA 1
ATOM 11680 C C . ARG B 1 403 ? 20.60061 19.93813 124.73704 1.000 48.19893 758 ARG B C 1
ATOM 11681 O O . ARG B 1 403 ? 21.67056 20.49684 124.47920 1.000 49.60194 758 ARG B O 1
ATOM 11689 N N . ALA B 1 404 ? 20.06903 19.02309 123.92909 1.000 48.17243 759 ALA B N 1
ATOM 11690 C CA . ALA B 1 404 ? 20.69542 18.67067 122.65943 1.000 47.13579 759 ALA B CA 1
ATOM 11691 C C . ALA B 1 404 ? 19.61964 18.46038 121.60886 1.000 43.34846 759 ALA B C 1
ATOM 11692 O O . ALA B 1 404 ? 18.66291 17.71667 121.84220 1.000 42.14473 759 ALA B O 1
ATOM 11694 N N . THR B 1 405 ? 19.77774 19.11625 120.46153 1.000 40.95523 760 THR B N 1
ATOM 11695 C CA . THR B 1 405 ? 18.85184 18.99714 119.34320 1.000 40.17952 760 THR B CA 1
ATOM 11696 C C . THR B 1 405 ? 19.62359 18.48140 118.13657 1.000 43.70374 760 THR B C 1
ATOM 11697 O O . THR B 1 405 ? 20.56938 19.13068 117.67564 1.000 42.92044 760 THR B O 1
ATOM 11701 N N . THR B 1 406 ? 19.21377 17.32790 117.61846 1.000 42.00730 761 THR B N 1
ATOM 11702 C CA . THR B 1 406 ? 19.81922 16.74570 116.42379 1.000 44.72337 761 THR B CA 1
ATOM 11703 C C . THR B 1 406 ? 18.91705 16.99438 115.22179 1.000 38.00282 761 THR B C 1
ATOM 11704 O O . THR B 1 406 ? 17.78096 16.50922 115.18478 1.000 40.91527 761 THR B O 1
ATOM 11708 N N . ALA B 1 407 ? 19.42150 17.75576 114.25265 1.000 42.08845 762 ALA B N 1
ATOM 11709 C CA . ALA B 1 407 ? 18.68810 18.06973 113.03587 1.000 40.85553 762 ALA B CA 1
ATOM 11710 C C . ALA B 1 407 ? 18.71923 16.89218 112.06226 1.000 41.98629 762 ALA B C 1
ATOM 11711 O O . ALA B 1 407 ? 19.54521 15.98784 112.19706 1.000 40.34367 762 ALA B O 1
ATOM 11713 N N . PRO B 1 408 ? 17.83148 16.88725 111.06042 1.000 44.53522 763 PRO B N 1
ATOM 11714 C CA . PRO B 1 408 ? 17.79249 15.75609 110.11748 1.000 40.14658 763 PRO B CA 1
ATOM 11715 C C . PRO B 1 408 ? 19.10804 15.45733 109.41980 1.000 46.02134 763 PRO B C 1
ATOM 11716 O O . PRO B 1 408 ? 19.30352 14.31713 108.97645 1.000 45.63809 763 PRO B O 1
ATOM 11720 N N . ASP B 1 409 ? 20.00641 16.42840 109.28185 1.000 43.79945 764 ASP B N 1
ATOM 11721 C CA . ASP B 1 409 ? 21.30859 16.17753 108.67690 1.000 43.16870 764 ASP B CA 1
ATOM 11722 C C . ASP B 1 409 ? 22.35090 15.70378 109.68762 1.000 41.16608 764 ASP B C 1
ATOM 11723 O O . ASP B 1 409 ? 23.51858 15.54104 109.32591 1.000 40.93978 764 ASP B O 1
ATOM 11728 N N . GLY B 1 410 ? 21.95675 15.47125 110.93840 1.000 39.45193 765 GLY B N 1
ATOM 11729 C CA . GLY B 1 410 ? 22.87932 15.01831 111.95580 1.000 37.63028 765 GLY B CA 1
ATOM 11730 C C . GLY B 1 410 ? 23.56397 16.11243 112.74922 1.000 43.27241 765 GLY B C 1
ATOM 11731 O O . GLY B 1 410 ? 24.26901 15.79980 113.71951 1.000 47.81914 765 GLY B O 1
ATOM 11732 N N . GLY B 1 411 ? 23.39757 17.37634 112.36530 1.000 38.25927 766 GLY B N 1
ATOM 11733 C CA . GLY B 1 411 ? 23.98706 18.45984 113.13350 1.000 43.68201 766 GLY B CA 1
ATOM 11734 C C . GLY B 1 411 ? 23.32193 18.59168 114.49181 1.000 42.24127 766 GLY B C 1
ATOM 11735 O O . GLY B 1 411 ? 22.09647 18.55834 114.61551 1.000 42.70490 766 GLY B O 1
ATOM 11736 N N . VAL B 1 412 ? 24.14667 18.74586 115.52435 1.000 40.23380 767 VAL B N 1
ATOM 11737 C CA . VAL B 1 412 ? 23.68909 18.76494 116.91110 1.000 38.68069 767 VAL B CA 1
ATOM 11738 C C . VAL B 1 412 ? 23.89003 20.15848 117.49481 1.000 43.10967 767 VAL B C 1
ATOM 11739 O O . VAL B 1 412 ? 25.00006 20.70255 117.45354 1.000 41.51820 767 VAL B O 1
ATOM 11743 N N . THR B 1 413 ? 22.82329 20.72805 118.04711 1.000 37.42447 768 THR B N 1
ATOM 11744 C CA . THR B 1 413 ? 22.88666 21.99955 118.75480 1.000 42.24121 768 THR B CA 1
ATOM 11745 C C . THR B 1 413 ? 22.74666 21.72877 120.24648 1.000 47.10547 768 THR B C 1
ATOM 11746 O O . THR B 1 413 ? 21.77705 21.09503 120.67659 1.000 45.20929 768 THR B O 1
ATOM 11750 N N . GLN B 1 414 ? 23.71665 22.20262 121.02683 1.000 42.93048 769 GLN B N 1
ATOM 11751 C CA . GLN B 1 414 ? 23.76335 21.98648 122.46946 1.000 46.55000 769 GLN B CA 1
ATOM 11752 C C . GLN B 1 414 ? 23.37719 23.27425 123.18118 1.000 45.67338 769 GLN B C 1
ATOM 11753 O O . GLN B 1 414 ? 24.01224 24.31302 122.97458 1.000 52.02196 769 GLN B O 1
ATOM 11759 N N . THR B 1 415 ? 22.35098 23.20200 124.02403 1.000 47.82152 770 THR B N 1
ATOM 11760 C CA . THR B 1 415 ? 21.90243 24.33747 124.81458 1.000 43.65929 770 THR B CA 1
ATOM 11761 C C . THR B 1 415 ? 21.94702 23.98906 126.29544 1.000 51.34377 770 THR B C 1
ATOM 11762 O O . THR B 1 415 ? 21.82756 22.82272 126.68365 1.000 52.39484 770 THR B O 1
ATOM 11766 N N . GLU B 1 416 ? 22.13251 25.01587 127.11703 1.000 48.25985 771 GLU B N 1
ATOM 11767 C CA . GLU B 1 416 ? 22.17435 24.85594 128.55894 1.000 47.17754 771 GLU B CA 1
ATOM 11768 C C . GLU B 1 416 ? 21.39098 25.99713 129.18559 1.000 47.82918 771 GLU B C 1
ATOM 11769 O O . GLU B 1 416 ? 21.58631 27.15966 128.81897 1.000 46.93133 771 GLU B O 1
ATOM 11775 N N . GLN B 1 417 ? 20.49021 25.65635 130.10749 1.000 51.60173 772 GLN B N 1
ATOM 11776 C CA . GLN B 1 417 ? 19.63714 26.61929 130.78586 1.000 45.41866 772 GLN B CA 1
ATOM 11777 C C . GLN B 1 417 ? 19.75950 26.43461 132.29018 1.000 50.02745 772 GLN B C 1
ATOM 11778 O O . GLN B 1 417 ? 20.09081 25.34622 132.76731 1.000 42.16253 772 GLN B O 1
ATOM 11784 N N . ASP B 1 418 ? 19.48408 27.50153 133.04039 1.000 49.23599 773 ASP B N 1
ATOM 11785 C CA . ASP B 1 418 ? 19.54540 27.41378 134.49213 1.000 46.60471 773 ASP B CA 1
ATOM 11786 C C . ASP B 1 418 ? 18.17832 27.00748 135.04122 1.000 48.89702 773 ASP B C 1
ATOM 11787 O O . ASP B 1 418 ? 17.23287 26.74778 134.29100 1.000 53.49892 773 ASP B O 1
ATOM 11792 N N . ILE B 1 419 ? 18.06944 26.95108 136.37157 1.000 54.21137 774 ILE B N 1
ATOM 11793 C CA . ILE B 1 419 ? 16.84672 26.45798 136.99502 1.000 55.52642 774 ILE B CA 1
ATOM 11794 C C . ILE B 1 419 ? 15.65879 27.37173 136.72168 1.000 57.12852 774 ILE B C 1
ATOM 11795 O O . ILE B 1 419 ? 14.50742 26.93658 136.83432 1.000 62.74801 774 ILE B O 1
ATOM 11800 N N . LEU B 1 420 ? 15.89926 28.62126 136.33663 1.000 55.87984 775 LEU B N 1
ATOM 11801 C CA . LEU B 1 420 ? 14.81865 29.53459 135.99137 1.000 53.92400 775 LEU B CA 1
ATOM 11802 C C . LEU B 1 420 ? 14.48358 29.52451 134.50768 1.000 55.15837 775 LEU B C 1
ATOM 11803 O O . LEU B 1 420 ? 13.60208 30.27856 134.08573 1.000 65.04477 775 LEU B O 1
ATOM 11808 N N . GLY B 1 421 ? 15.16154 28.69824 133.70919 1.000 55.58752 776 GLY B N 1
ATOM 11809 C CA . GLY B 1 421 ? 14.90366 28.62142 132.28818 1.000 52.24667 776 GLY B CA 1
ATOM 11810 C C . GLY B 1 421 ? 15.68561 29.60025 131.43853 1.000 49.46061 776 GLY B C 1
ATOM 11811 O O . GLY B 1 421 ? 15.50043 29.61669 130.21691 1.000 50.46746 776 GLY B O 1
ATOM 11812 N N . ARG B 1 422 ? 16.54835 30.41522 132.03837 1.000 52.75508 777 ARG B N 1
ATOM 11813 C CA . ARG B 1 422 ? 17.36408 31.34009 131.26489 1.000 44.52310 777 ARG B CA 1
ATOM 11814 C C . ARG B 1 422 ? 18.45879 30.59332 130.51238 1.000 46.62914 777 ARG B C 1
ATOM 11815 O O . ARG B 1 422 ? 19.10598 29.69095 131.05045 1.000 45.98094 777 ARG B O 1
ATOM 11823 N N . LEU B 1 423 ? 18.66791 30.98346 129.26159 1.000 44.82406 778 LEU B N 1
ATOM 11824 C CA . LEU B 1 423 ? 19.70925 30.37736 128.45006 1.000 43.10752 778 LEU B CA 1
ATOM 11825 C C . LEU B 1 423 ? 21.07917 30.79348 128.96962 1.000 44.69523 778 LEU B C 1
ATOM 11826 O O . LEU B 1 423 ? 21.34153 31.98204 129.17910 1.000 47.51485 778 LEU B O 1
ATOM 11831 N N . LEU B 1 424 ? 21.95333 29.80884 129.18298 1.000 42.44984 779 LEU B N 1
ATOM 11832 C CA . LEU B 1 424 ? 23.32371 30.05054 129.62125 1.000 39.82990 779 LEU B CA 1
ATOM 11833 C C . LEU B 1 424 ? 24.35347 29.85554 128.51961 1.000 46.23230 779 LEU B C 1
ATOM 11834 O O . LEU B 1 424 ? 25.38839 30.52234 128.54228 1.000 43.16014 779 LEU B O 1
ATOM 11839 N N . SER B 1 425 ? 24.10959 28.95042 127.57142 1.000 43.81683 780 SER B N 1
ATOM 11840 C CA . SER B 1 425 ? 25.03210 28.75976 126.45932 1.000 42.96135 780 SER B CA 1
ATOM 11841 C C . SER B 1 425 ? 24.32160 28.03518 125.32425 1.000 43.32440 780 SER B C 1
ATOM 11842 O O . SER B 1 425 ? 23.31945 27.34537 125.52745 1.000 45.27150 780 SER B O 1
ATOM 11845 N N . VAL B 1 426 ? 24.84475 28.23757 124.11790 1.000 42.62461 781 VAL B N 1
ATOM 11846 C CA . VAL B 1 426 ? 24.44019 27.51111 122.91970 1.000 38.99162 781 VAL B CA 1
ATOM 11847 C C . VAL B 1 426 ? 25.71205 27.12599 122.18362 1.000 41.71702 781 VAL B C 1
ATOM 11848 O O . VAL B 1 426 ? 26.59597 27.96671 121.98813 1.000 43.75359 781 VAL B O 1
ATOM 11852 N N . LYS B 1 427 ? 25.81764 25.85865 121.79368 1.000 39.81537 782 LYS B N 1
ATOM 11853 C CA . LYS B 1 427 ? 26.89687 25.38865 120.93463 1.000 45.03828 782 LYS B CA 1
ATOM 11854 C C . LYS B 1 427 ? 26.26778 24.83272 119.66572 1.000 38.48674 782 LYS B C 1
ATOM 11855 O O . LYS B 1 427 ? 25.52557 23.84636 119.71941 1.000 41.34876 782 LYS B O 1
ATOM 11861 N N . ASP B 1 428 ? 26.56344 25.46260 118.53148 1.000 41.08667 783 ASP B N 1
ATOM 11862 C CA . ASP B 1 428 ? 25.91156 25.12646 117.27188 1.000 42.56586 783 ASP B CA 1
ATOM 11863 C C . ASP B 1 428 ? 26.54847 23.87717 116.66097 1.000 43.05047 783 ASP B C 1
ATOM 11864 O O . ASP B 1 428 ? 27.53918 23.35018 117.17851 1.000 37.94640 783 ASP B O 1
ATOM 11869 N N . PRO B 1 429 ? 25.98987 23.35533 115.55982 1.000 41.26368 784 PRO B N 1
ATOM 11870 C CA . PRO B 1 429 ? 26.50182 22.08624 115.01134 1.000 42.31870 784 PRO B CA 1
ATOM 11871 C C . PRO B 1 429 ? 27.93814 22.13340 114.51843 1.000 50.21101 784 PRO B C 1
ATOM 11872 O O . PRO B 1 429 ? 28.50322 21.06325 114.25306 1.000 49.24031 784 PRO B O 1
ATOM 11876 N N . LEU B 1 430 ? 28.54929 23.30883 114.38206 1.000 38.80926 785 LEU B N 1
ATOM 11877 C CA . LEU B 1 430 ? 29.96130 23.38051 114.03295 1.000 38.64231 785 LEU B CA 1
ATOM 11878 C C . LEU B 1 430 ? 30.85725 23.55477 115.25300 1.000 46.21631 785 LEU B C 1
ATOM 11879 O O . LEU B 1 430 ? 32.07963 23.63204 115.09733 1.000 48.82108 785 LEU B O 1
ATOM 11884 N N . GLY B 1 431 ? 30.28414 23.61015 116.45741 1.000 43.12823 786 GLY B N 1
ATOM 11885 C CA . GLY B 1 431 ? 31.06009 23.69560 117.67960 1.000 38.16752 786 GLY B CA 1
ATOM 11886 C C . GLY B 1 431 ? 31.29335 25.09158 118.21832 1.000 42.25867 786 GLY B C 1
ATOM 11887 O O . GLY B 1 431 ? 32.05825 25.24427 119.17713 1.000 43.29309 786 GLY B O 1
ATOM 11888 N N . TYR B 1 432 ? 30.67264 26.11359 117.63493 1.000 39.08560 787 TYR B N 1
ATOM 11889 C CA . TYR B 1 432 ? 30.85581 27.49089 118.07714 1.000 43.11916 787 TYR B CA 1
ATOM 11890 C C . TYR B 1 432 ? 29.90354 27.81349 119.22644 1.000 42.01234 787 TYR B C 1
ATOM 11891 O O . TYR B 1 432 ? 28.69343 27.58617 119.12260 1.000 41.15945 787 TYR B O 1
ATOM 11900 N N . THR B 1 433 ? 30.45079 28.36182 120.31088 1.000 39.08031 788 THR B N 1
ATOM 11901 C CA . THR B 1 433 ? 29.71444 28.56947 121.55257 1.000 42.32330 788 THR B CA 1
ATOM 11902 C C . THR B 1 433 ? 29.42584 30.04577 121.78728 1.000 37.12995 788 THR B C 1
ATOM 11903 O O . THR B 1 433 ? 30.33716 30.87872 121.73158 1.000 39.71705 788 THR B O 1
ATOM 11907 N N . THR B 1 434 ? 28.16083 30.35654 122.06204 1.000 37.94134 789 THR B N 1
ATOM 11908 C CA . THR B 1 434 ? 27.73809 31.65471 122.57074 1.000 40.04542 789 THR B CA 1
ATOM 11909 C C . THR B 1 434 ? 27.35833 31.49732 124.03514 1.000 43.57060 789 THR B C 1
ATOM 11910 O O . THR B 1 434 ? 26.59048 30.59456 124.38268 1.000 44.37997 789 THR B O 1
ATOM 11914 N N . GLN B 1 435 ? 27.88565 32.37293 124.88622 1.000 44.82873 790 GLN B N 1
ATOM 11915 C CA . GLN B 1 435 ? 27.65536 32.30788 126.32282 1.000 43.26351 790 GLN B CA 1
ATOM 11916 C C . GLN B 1 435 ? 26.84416 33.50604 126.79714 1.000 46.27054 790 GLN B C 1
ATOM 11917 O O . GLN B 1 435 ? 27.01282 34.62261 126.29768 1.000 38.28630 790 GLN B O 1
ATOM 11923 N N . PHE B 1 436 ? 25.97487 33.27071 127.77517 1.000 46.48345 791 PHE B N 1
ATOM 11924 C CA . PHE B 1 436 ? 25.17590 34.31963 128.38870 1.000 40.20778 791 PHE B CA 1
ATOM 11925 C C . PHE B 1 436 ? 25.40440 34.27904 129.89045 1.000 51.06687 791 PHE B C 1
ATOM 11926 O O . PHE B 1 436 ? 25.25461 33.22266 130.50966 1.000 46.05258 791 PHE B O 1
ATOM 11934 N N . ARG B 1 437 ? 25.75946 35.42014 130.47800 1.000 43.47793 792 ARG B N 1
ATOM 11935 C CA . ARG B 1 437 ? 25.93114 35.50341 131.91940 1.000 49.69456 792 ARG B CA 1
ATOM 11936 C C . ARG B 1 437 ? 25.06607 36.62958 132.45830 1.000 56.31466 792 ARG B C 1
ATOM 11937 O O . ARG B 1 437 ? 25.00899 37.71465 131.87526 1.000 54.04186 792 ARG B O 1
ATOM 11945 N N . TYR B 1 438 ? 24.38108 36.35424 133.56307 1.000 44.87407 793 TYR B N 1
ATOM 11946 C CA . TYR B 1 438 ? 23.46486 37.29622 134.18290 1.000 52.32865 793 TYR B CA 1
ATOM 11947 C C . TYR B 1 438 ? 24.01868 37.73381 135.53008 1.000 52.91184 793 TYR B C 1
ATOM 11948 O O . TYR B 1 438 ? 24.60187 36.93006 136.26251 1.000 59.48827 793 TYR B O 1
ATOM 11957 N N . SER B 1 439 ? 23.84091 39.01201 135.84821 1.000 53.97195 794 SER B N 1
ATOM 11958 C CA . SER B 1 439 ? 24.22541 39.53548 137.14754 1.000 52.23222 794 SER B CA 1
ATOM 11959 C C . SER B 1 439 ? 23.22331 40.60303 137.54891 1.000 67.32950 794 SER B C 1
ATOM 11960 O O . SER B 1 439 ? 22.78158 41.39289 136.71267 1.000 58.99610 794 SER B O 1
ATOM 11963 N N . LYS B 1 440 ? 22.85298 40.61409 138.82264 1.000 79.64451 795 LYS B N 1
ATOM 11964 C CA . LYS B 1 440 ? 21.96101 41.63554 139.35012 1.000 79.82965 795 LYS B CA 1
ATOM 11965 C C . LYS B 1 440 ? 22.78309 42.80991 139.85039 1.000 79.91904 795 LYS B C 1
ATOM 11966 O O . LYS B 1 440 ? 23.64728 42.64569 140.72333 1.000 85.22836 795 LYS B O 1
ATOM 11972 N N . ASN B 1 441 ? 22.52241 43.98895 139.28554 1.000 92.89206 796 ASN B N 1
ATOM 11973 C CA . ASN B 1 441 ? 23.18184 45.21590 139.73570 1.000 99.16623 796 ASN B CA 1
ATOM 11974 C C . ASN B 1 441 ? 22.75907 45.56674 141.16518 1.000 97.05960 796 ASN B C 1
ATOM 11975 O O . ASN B 1 441 ? 21.57278 45.53182 141.50802 1.000 98.14595 796 ASN B O 1
ATOM 11980 N N . HIS B 1 442 ? 23.75818 45.87180 142.00403 1.000 83.56233 797 HIS B N 1
ATOM 11981 C CA . HIS B 1 442 ? 23.56525 46.12452 143.43211 1.000 80.93464 797 HIS B CA 1
ATOM 11982 C C . HIS B 1 442 ? 23.74884 47.56882 143.87149 1.000 78.62894 797 HIS B C 1
ATOM 11983 O O . HIS B 1 442 ? 22.97358 48.04023 144.70013 1.000 82.66897 797 HIS B O 1
ATOM 11990 N N . ALA B 1 443 ? 24.73960 48.29524 143.33740 1.000 82.50328 798 ALA B N 1
ATOM 11991 C CA . ALA B 1 443 ? 24.99817 49.66236 143.78886 1.000 80.54849 798 ALA B CA 1
ATOM 11992 C C . ALA B 1 443 ? 24.25685 50.73214 142.99876 1.000 87.67665 798 ALA B C 1
ATOM 11993 O O . ALA B 1 443 ? 24.17273 51.87083 143.46805 1.000 85.18270 798 ALA B O 1
ATOM 11995 N N . GLY B 1 444 ? 23.73627 50.41482 141.81950 1.000 92.52886 799 GLY B N 1
ATOM 11996 C CA . GLY B 1 444 ? 22.89616 51.34263 141.10876 1.000 98.28946 799 GLY B CA 1
ATOM 11997 C C . GLY B 1 444 ? 21.44355 51.04016 141.39462 1.000 106.99561 799 GLY B C 1
ATOM 11998 O O . GLY B 1 444 ? 21.11176 50.27505 142.30691 1.000 104.28489 799 GLY B O 1
ATOM 11999 N N . PRO B 1 445 ? 20.54698 51.63417 140.61258 1.000 109.37757 800 PRO B N 1
ATOM 12000 C CA . PRO B 1 445 ? 19.12386 51.32402 140.76137 1.000 106.07708 800 PRO B CA 1
ATOM 12001 C C . PRO B 1 445 ? 18.88482 49.85119 140.47871 1.000 102.56961 800 PRO B C 1
ATOM 12002 O O . PRO B 1 445 ? 19.56594 49.24184 139.64941 1.000 106.03236 800 PRO B O 1
ATOM 12006 N N . GLN B 1 446 ? 17.93046 49.27112 141.20773 1.000 96.61021 801 GLN B N 1
ATOM 12007 C CA . GLN B 1 446 ? 17.70451 47.83462 141.12397 1.000 97.92457 801 GLN B CA 1
ATOM 12008 C C . GLN B 1 446 ? 17.45565 47.41531 139.68067 1.000 86.15256 801 GLN B C 1
ATOM 12009 O O . GLN B 1 446 ? 16.37557 47.62679 139.12800 1.000 85.92563 801 GLN B O 1
ATOM 12015 N N . GLY B 1 447 ? 18.47844 46.84343 139.05892 1.000 79.08334 802 GLY B N 1
ATOM 12016 C CA . GLY B 1 447 ? 18.39582 46.40286 137.68400 1.000 68.42822 802 GLY B CA 1
ATOM 12017 C C . GLY B 1 447 ? 19.10145 45.08052 137.49666 1.000 70.85336 802 GLY B C 1
ATOM 12018 O O . GLY B 1 447 ? 19.38324 44.38182 138.47471 1.000 72.94249 802 GLY B O 1
ATOM 12019 N N . SER B 1 448 ? 19.40078 44.72664 136.25073 1.000 57.89573 803 SER B N 1
ATOM 12020 C CA . SER B 1 448 ? 20.11972 43.49581 135.96696 1.000 64.87080 803 SER B CA 1
ATOM 12021 C C . SER B 1 448 ? 20.88380 43.67053 134.66284 1.000 63.76128 803 SER B C 1
ATOM 12022 O O . SER B 1 448 ? 20.56888 44.54055 133.84645 1.000 61.16098 803 SER B O 1
ATOM 12025 N N . VAL B 1 449 ? 21.91263 42.84427 134.48858 1.000 54.35970 804 VAL B N 1
ATOM 12026 C CA . VAL B 1 449 ? 22.76178 42.87941 133.30721 1.000 48.38865 804 VAL B CA 1
ATOM 12027 C C . VAL B 1 449 ? 22.85571 41.48038 132.73271 1.000 50.19127 804 VAL B C 1
ATOM 12028 O O . VAL B 1 449 ? 23.09565 40.51761 133.46914 1.000 49.84962 804 VAL B O 1
ATOM 12032 N N . GLU B 1 450 ? 22.66290 41.37040 131.42156 1.000 42.20889 805 GLU B N 1
ATOM 12033 C CA . GLU B 1 450 ? 22.87791 40.13324 130.68583 1.000 41.02709 805 GLU B CA 1
ATOM 12034 C C . GLU B 1 450 ? 24.02322 40.36226 129.71295 1.000 48.43354 805 GLU B C 1
ATOM 12035 O O . GLU B 1 450 ? 23.93657 41.23115 128.83767 1.000 44.72758 805 GLU B O 1
ATOM 12041 N N . GLU B 1 451 ? 25.09171 39.59000 129.87112 1.000 44.02058 806 GLU B N 1
ATOM 12042 C CA . GLU B 1 451 ? 26.26127 39.68107 129.01030 1.000 46.61380 806 GLU B CA 1
ATOM 12043 C C . GLU B 1 451 ? 26.24171 38.53369 128.01102 1.000 42.83903 806 GLU B C 1
ATOM 12044 O O . GLU B 1 451 ? 25.99430 37.38344 128.38211 1.000 46.25960 806 GLU B O 1
ATOM 12050 N N . ILE B 1 452 ? 26.48539 38.85460 126.74575 1.000 41.98175 807 ILE B N 1
ATOM 12051 C CA . ILE B 1 452 ? 26.54175 37.87648 125.66786 1.000 39.02703 807 ILE B CA 1
ATOM 12052 C C . ILE B 1 452 ? 27.96810 37.86173 125.14436 1.000 42.18176 807 ILE B C 1
ATOM 12053 O O . ILE B 1 452 ? 28.50000 38.90866 124.75407 1.000 40.26459 807 ILE B O 1
ATOM 12058 N N . ARG B 1 453 ? 28.59700 36.69289 125.16605 1.000 39.28525 808 ARG B N 1
ATOM 12059 C CA . ARG B 1 453 ? 29.92155 36.50431 124.58409 1.000 43.51727 808 ARG B CA 1
ATOM 12060 C C . ARG B 1 453 ? 29.77360 35.61912 123.35204 1.000 39.11480 808 ARG B C 1
ATOM 12061 O O . ARG B 1 453 ? 29.45041 34.43231 123.46951 1.000 38.49299 808 ARG B O 1
ATOM 12069 N N . ARG B 1 454 ? 30.03167 36.19675 122.15952 1.000 40.81654 809 ARG B N 1
ATOM 12070 C CA . ARG B 1 454 ? 29.80155 35.47320 120.91722 1.000 39.66393 809 ARG B CA 1
ATOM 12071 C C . ARG B 1 454 ? 31.08014 34.78932 120.44022 1.000 48.35695 809 ARG B C 1
ATOM 12072 O O . ARG B 1 454 ? 32.18667 35.23691 120.75845 1.000 45.89306 809 ARG B O 1
ATOM 12080 N N . PRO B 1 455 ? 30.96499 33.70137 119.66808 1.000 39.38474 810 PRO B N 1
ATOM 12081 C CA . PRO B 1 455 ? 32.16590 32.92635 119.30900 1.000 39.57095 810 PRO B CA 1
ATOM 12082 C C . PRO B 1 455 ? 33.12613 33.65487 118.38376 1.000 44.51558 810 PRO B C 1
ATOM 12083 O O . PRO B 1 455 ? 34.23889 33.15649 118.17526 1.000 52.31164 810 PRO B O 1
ATOM 12087 N N . ASP B 1 456 ? 32.74605 34.80319 117.82448 1.000 44.88629 811 ASP B N 1
ATOM 12088 C CA . ASP B 1 456 ? 33.65744 35.61778 117.02914 1.000 44.33927 811 ASP B CA 1
ATOM 12089 C C . ASP B 1 456 ? 34.37285 36.68975 117.84631 1.000 54.55323 811 ASP B C 1
ATOM 12090 O O . ASP B 1 456 ? 34.95921 37.60697 117.25981 1.000 47.29306 811 ASP B O 1
ATOM 12095 N N . GLY B 1 457 ? 34.33526 36.60360 119.17381 1.000 47.50113 812 GLY B N 1
ATOM 12096 C CA . GLY B 1 457 ? 34.96992 37.59791 120.01403 1.000 45.70004 812 GLY B CA 1
ATOM 12097 C C . GLY B 1 457 ? 34.13957 38.82557 120.33148 1.000 50.19572 812 GLY B C 1
ATOM 12098 O O . GLY B 1 457 ? 34.66720 39.76564 120.93446 1.000 59.53804 812 GLY B O 1
ATOM 12099 N N . VAL B 1 458 ? 32.87281 38.86187 119.92730 1.000 49.52296 813 VAL B N 1
ATOM 12100 C CA . VAL B 1 458 ? 31.99905 39.99530 120.21151 1.000 44.38758 813 VAL B CA 1
ATOM 12101 C C . VAL B 1 458 ? 31.42573 39.86242 121.61660 1.000 45.82368 813 VAL B C 1
ATOM 12102 O O . VAL B 1 458 ? 31.05758 38.76504 122.05182 1.000 45.70140 813 VAL B O 1
ATOM 12106 N N . ARG B 1 459 ? 31.35021 40.98581 122.33377 1.000 44.80457 814 ARG B N 1
ATOM 12107 C CA . ARG B 1 459 ? 30.73349 41.05671 123.65335 1.000 42.46418 814 ARG B CA 1
ATOM 12108 C C . ARG B 1 459 ? 29.63675 42.11277 123.63428 1.000 42.54863 814 ARG B C 1
ATOM 12109 O O . ARG B 1 459 ? 29.87839 43.25923 123.24446 1.000 43.38779 814 ARG B O 1
ATOM 12117 N N . GLU B 1 460 ? 28.43343 41.72307 124.04699 1.000 42.00205 815 GLU B N 1
ATOM 12118 C CA . GLU B 1 460 ? 27.28634 42.61809 124.08145 1.000 41.83884 815 GLU B CA 1
ATOM 12119 C C . GLU B 1 460 ? 26.66272 42.60674 125.47195 1.000 42.97815 815 GLU B C 1
ATOM 12120 O O . GLU B 1 460 ? 26.72569 41.60651 126.19173 1.000 41.45674 815 GLU B O 1
ATOM 12126 N N . LEU B 1 461 ? 26.07685 43.73966 125.85493 1.000 45.32035 816 LEU B N 1
ATOM 12127 C CA . LEU B 1 461 ? 25.44400 43.88772 127.15943 1.000 42.89010 816 LEU B CA 1
ATOM 12128 C C . LEU B 1 461 ? 24.02673 44.40919 126.99145 1.000 44.10786 816 LEU B C 1
ATOM 12129 O O . LEU B 1 461 ? 23.81256 45.43510 126.33623 1.000 43.22576 816 LEU B O 1
ATOM 12134 N N . MET B 1 462 ? 23.06935 43.71188 127.60002 1.000 42.10838 817 MET B N 1
ATOM 12135 C CA . MET B 1 462 ? 21.67844 44.14431 127.67039 1.000 42.06195 817 MET B CA 1
ATOM 12136 C C . MET B 1 462 ? 21.34407 44.38090 129.13545 1.000 52.44906 817 MET B C 1
ATOM 12137 O O . MET B 1 462 ? 21.36936 43.44143 129.93692 1.000 50.05485 817 MET B O 1
ATOM 12142 N N . ARG B 1 463 ? 21.05574 45.62980 129.49005 1.000 45.66912 818 ARG B N 1
ATOM 12143 C CA . ARG B 1 463 ? 20.73041 45.98188 130.86312 1.000 45.47166 818 ARG B CA 1
ATOM 12144 C C . ARG B 1 463 ? 19.22386 46.15788 131.01616 1.000 52.03600 818 ARG B C 1
ATOM 12145 O O . ARG B 1 463 ? 18.53138 46.57803 130.08585 1.000 45.14887 818 ARG B O 1
ATOM 12153 N N . GLN B 1 464 ? 18.71822 45.80259 132.19725 1.000 51.03805 819 GLN B N 1
ATOM 12154 C CA . GLN B 1 464 ? 17.30928 45.94885 132.53723 1.000 53.13811 819 GLN B CA 1
ATOM 12155 C C . GLN B 1 464 ? 17.14057 46.90515 133.71043 1.000 47.69317 819 GLN B C 1
ATOM 12156 O O . GLN B 1 464 ? 18.03247 47.04531 134.55116 1.000 55.12181 819 GLN B O 1
ATOM 12162 N N . ASN B 1 465 ? 15.98980 47.57455 133.74947 1.000 43.81740 820 ASN B N 1
ATOM 12163 C CA . ASN B 1 465 ? 15.64730 48.46505 134.84797 1.000 47.02674 820 ASN B CA 1
ATOM 12164 C C . ASN B 1 465 ? 14.82846 47.70688 135.89386 1.000 45.98094 820 ASN B C 1
ATOM 12165 O O . ASN B 1 465 ? 14.62601 46.49435 135.79673 1.000 40.65577 820 ASN B O 1
ATOM 12170 N N . SER B 1 466 ? 14.31552 48.43534 136.89128 1.000 43.48483 821 SER B N 1
ATOM 12171 C CA . SER B 1 466 ? 13.63054 47.81638 138.02273 1.000 48.51295 821 SER B CA 1
ATOM 12172 C C . SER B 1 466 ? 12.34202 47.11433 137.62635 1.000 45.80356 821 SER B C 1
ATOM 12173 O O . SER B 1 466 ? 11.85285 46.27258 138.38692 1.000 45.66297 821 SER B O 1
ATOM 12176 N N . GLU B 1 467 ? 11.77603 47.44767 136.47170 1.000 43.82175 822 GLU B N 1
ATOM 12177 C CA . GLU B 1 467 ? 10.58937 46.78300 135.95698 1.000 44.11269 822 GLU B CA 1
ATOM 12178 C C . GLU B 1 467 ? 10.92582 45.60755 135.05098 1.000 45.80467 822 GLU B C 1
ATOM 12179 O O . GLU B 1 467 ? 10.02101 45.04760 134.42091 1.000 39.22931 822 GLU B O 1
ATOM 12185 N N . LYS B 1 468 ? 12.20477 45.23868 134.96615 1.000 39.32782 823 LYS B N 1
ATOM 12186 C CA . LYS B 1 468 ? 12.69155 44.15727 134.11346 1.000 44.67440 823 LYS B CA 1
ATOM 12187 C C . LYS B 1 468 ? 12.45258 44.43839 132.63117 1.000 45.74501 823 LYS B C 1
ATOM 12188 O O . LYS B 1 468 ? 12.38209 43.51048 131.81803 1.000 45.57503 823 LYS B O 1
ATOM 12194 N N . LEU B 1 469 ? 12.32624 45.72525 132.25952 1.000 42.32411 824 LEU B N 1
ATOM 12195 C CA . LEU B 1 469 ? 12.25860 46.15192 130.86914 1.000 43.95946 824 LEU B CA 1
ATOM 12196 C C . LEU B 1 469 ? 13.65822 46.47814 130.35421 1.000 45.23953 824 LEU B C 1
ATOM 12197 O O . LEU B 1 469 ? 14.54570 46.83012 131.13814 1.000 47.20481 824 LEU B O 1
ATOM 12202 N N . PRO B 1 470 ? 13.89633 46.35069 129.04972 1.000 44.06452 825 PRO B N 1
ATOM 12203 C CA . PRO B 1 470 ? 15.20207 46.74732 128.49464 1.000 44.88841 825 PRO B CA 1
ATOM 12204 C C . PRO B 1 470 ? 15.50014 48.21527 128.76979 1.000 44.42078 825 PRO B C 1
ATOM 12205 O O . PRO B 1 470 ? 14.72434 49.10444 128.41106 1.000 38.79068 825 PRO B O 1
ATOM 12209 N N . GLU B 1 471 ? 16.63983 48.46682 129.41008 1.000 44.74545 826 GLU B N 1
ATOM 12210 C CA . GLU B 1 471 ? 17.06558 49.82253 129.73364 1.000 46.00767 826 GLU B CA 1
ATOM 12211 C C . GLU B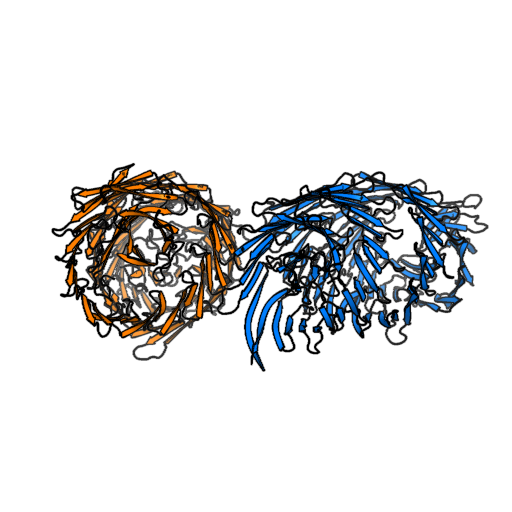 1 471 ? 18.13624 50.34331 128.78705 1.000 43.36498 826 GLU B C 1
ATOM 12212 O O . GLU B 1 471 ? 18.12037 51.52553 128.43354 1.000 42.39759 826 GLU B O 1
ATOM 12218 N N . SER B 1 472 ? 19.06818 49.49097 128.37229 1.000 41.03384 827 SER B N 1
ATOM 12219 C CA . SER B 1 472 ? 20.13575 49.92146 127.48452 1.000 41.04515 827 SER B CA 1
ATOM 12220 C C . SER B 1 472 ? 20.73235 48.70599 126.79963 1.000 41.77133 827 SER B C 1
ATOM 12221 O O . SER B 1 472 ? 20.63668 47.57996 127.29370 1.000 42.67073 827 SER B O 1
ATOM 12224 N N . PHE B 1 473 ? 21.33979 48.95197 125.64179 1.000 38.79500 828 PHE B N 1
ATOM 12225 C CA . PHE B 1 473 ? 22.04150 47.91546 124.89787 1.000 38.18058 828 PHE B CA 1
ATOM 12226 C C . PHE B 1 473 ? 23.35140 48.48685 124.38691 1.000 38.80718 828 PHE B C 1
ATOM 12227 O O . PHE B 1 473 ? 23.35559 49.53401 123.73441 1.000 36.31209 828 PHE B O 1
ATOM 12235 N N . THR B 1 474 ? 24.44862 47.79028 124.67079 1.000 33.21981 829 THR B N 1
ATOM 12236 C CA . THR B 1 474 ? 25.78633 48.18670 124.24915 1.000 32.34045 829 THR B CA 1
ATOM 12237 C C . THR B 1 474 ? 26.31551 47.13039 123.29166 1.000 39.70065 829 THR B C 1
ATOM 12238 O O . THR B 1 474 ? 26.49794 45.97293 123.68830 1.000 38.04725 829 THR B O 1
ATOM 12242 N N . ASP B 1 475 ? 26.56850 47.52660 122.04137 1.000 32.42638 830 ASP B N 1
ATOM 12243 C CA . ASP B 1 475 ? 27.02357 46.57789 121.03581 1.000 39.66838 830 ASP B CA 1
ATOM 12244 C C . ASP B 1 475 ? 28.51403 46.29497 121.21000 1.000 35.66571 830 ASP B C 1
ATOM 12245 O O . ASP B 1 475 ? 29.17731 46.83087 122.10215 1.000 35.65095 830 ASP B O 1
ATOM 12250 N N . GLY B 1 476 ? 29.04907 45.44216 120.33333 1.000 33.89646 831 GLY B N 1
ATOM 12251 C CA . GLY B 1 476 ? 30.42567 45.00038 120.46139 1.000 31.94168 831 GLY B CA 1
ATOM 12252 C C . GLY B 1 476 ? 31.44822 46.10182 120.29791 1.000 34.64923 831 GLY B C 1
ATOM 12253 O O . GLY B 1 476 ? 32.59861 45.93479 120.71537 1.000 39.30187 831 GLY B O 1
ATOM 12254 N N . GLU B 1 477 ? 31.06357 47.22168 119.69488 1.000 36.96713 832 GLU B N 1
ATOM 12255 C CA . GLU B 1 477 ? 31.95399 48.36702 119.56388 1.000 35.70505 832 GLU B CA 1
ATOM 12256 C C . GLU B 1 477 ? 31.80329 49.36802 120.70308 1.000 43.95629 832 GLU B C 1
ATOM 12257 O O . GLU B 1 477 ? 32.52029 50.37361 120.72699 1.000 41.87592 832 GLU B O 1
ATOM 12263 N N . GLY B 1 478 ? 30.90382 49.11518 121.64693 1.000 42.90111 833 GLY B N 1
ATOM 12264 C CA . GLY B 1 478 ? 30.71367 49.99937 122.77282 1.000 39.05315 833 GLY B CA 1
ATOM 12265 C C . GLY B 1 478 ? 29.69292 51.09517 122.57832 1.000 43.15746 833 GLY B C 1
ATOM 12266 O O . GLY B 1 478 ? 29.61250 51.99505 123.42165 1.000 43.45233 833 GLY B O 1
ATOM 12267 N N . ASN B 1 479 ? 28.90164 51.04806 121.50986 1.000 39.82763 834 ASN B N 1
ATOM 12268 C CA . ASN B 1 479 ? 27.86994 52.04895 121.28775 1.000 40.07146 834 ASN B CA 1
ATOM 12269 C C . ASN B 1 479 ? 26.59797 51.61740 122.00144 1.000 34.64173 834 ASN B C 1
ATOM 12270 O O . ASN B 1 479 ? 26.18775 50.45860 121.92164 1.000 35.05129 834 ASN B O 1
ATOM 12275 N N . THR B 1 480 ? 25.97754 52.55519 122.71040 1.000 35.84008 835 THR B N 1
ATOM 12276 C CA . THR B 1 480 ? 24.90627 52.23667 123.64078 1.000 38.27196 835 THR B CA 1
ATOM 12277 C C . THR B 1 480 ? 23.62355 52.95014 123.24913 1.000 37.67700 835 THR B C 1
ATOM 12278 O O . THR B 1 480 ? 23.61745 54.16688 123.03445 1.000 41.58095 835 THR B O 1
ATOM 12282 N N . THR B 1 481 ? 22.54451 52.18216 123.15946 1.000 35.96136 836 THR B N 1
ATOM 12283 C CA . THR B 1 481 ? 21.19714 52.70303 122.98658 1.000 33.78014 836 THR B CA 1
ATOM 12284 C C . THR B 1 481 ? 20.47125 52.59537 124.32137 1.000 37.94526 836 THR B C 1
ATOM 12285 O O . THR B 1 481 ? 20.55719 51.56107 124.98698 1.000 41.81673 836 THR B O 1
ATOM 12289 N N . ARG B 1 482 ? 19.77528 53.65510 124.72287 1.000 35.47964 837 ARG B N 1
ATOM 12290 C CA . ARG B 1 482 ? 19.04548 53.65073 125.98358 1.000 38.37715 837 ARG B CA 1
ATOM 12291 C C . ARG B 1 482 ? 17.55388 53.85161 125.75284 1.000 38.70822 837 ARG B C 1
ATOM 12292 O O . ARG B 1 482 ? 17.13035 54.46206 124.76596 1.000 37.12371 837 ARG B O 1
ATOM 12300 N N . TYR B 1 483 ? 16.76584 53.32275 126.68641 1.000 34.76786 838 TYR B N 1
ATOM 12301 C CA . TYR B 1 483 ? 15.31452 53.33422 126.61192 1.000 33.02724 838 TYR B CA 1
ATOM 12302 C C . TYR B 1 483 ? 14.73763 53.89410 127.90357 1.000 39.28252 838 TYR B C 1
ATOM 12303 O O . TYR B 1 483 ? 15.22386 53.58803 128.99551 1.000 38.33830 838 TYR B O 1
ATOM 12312 N N . GLU B 1 484 ? 13.68539 54.69884 127.77575 1.000 37.66299 839 GLU B N 1
ATOM 12313 C CA . GLU B 1 484 ? 12.99930 55.27223 128.92407 1.000 40.31626 839 GLU B CA 1
ATOM 12314 C C . GLU B 1 484 ? 11.51476 54.95567 128.83309 1.000 37.17383 839 GLU B C 1
ATOM 12315 O O . GLU B 1 484 ? 10.95515 54.82827 127.73976 1.000 40.53726 839 GLU B O 1
ATOM 12321 N N . TYR B 1 485 ? 10.87668 54.85367 129.99546 1.000 38.87754 840 TYR B N 1
ATOM 12322 C CA . TYR B 1 485 ? 9.49320 54.41587 130.08172 1.000 40.33097 840 TYR B CA 1
ATOM 12323 C C . TYR B 1 485 ? 8.69704 55.31839 131.00995 1.000 39.15940 840 TYR B C 1
ATOM 12324 O O . TYR B 1 485 ? 9.24738 55.95234 131.91291 1.000 39.48217 840 TYR B O 1
ATOM 12333 N N . GLY B 1 486 ? 7.39148 55.37216 130.76503 1.000 40.61150 841 GLY B N 1
ATOM 12334 C CA . GLY B 1 486 ? 6.44159 55.92797 131.69838 1.000 37.14022 841 GLY B CA 1
ATOM 12335 C C . GLY B 1 486 ? 5.65040 54.84939 132.40935 1.000 37.23578 841 GLY B C 1
ATOM 12336 O O . GLY B 1 486 ? 6.05772 53.68433 132.48784 1.000 35.26404 841 GLY B O 1
ATOM 12337 N N . ALA B 1 487 ? 4.49601 55.24587 132.93453 1.000 37.34772 842 ALA B N 1
ATOM 12338 C CA . ALA B 1 487 ? 3.62239 54.30335 133.61502 1.000 35.56845 842 ALA B CA 1
ATOM 12339 C C . ALA B 1 487 ? 3.14692 53.22304 132.64998 1.000 42.36241 842 ALA B C 1
ATOM 12340 O O . ALA B 1 487 ? 3.08611 53.42748 131.43258 1.000 42.96514 842 ALA B O 1
ATOM 12342 N N . PHE B 1 488 ? 2.81365 52.05653 133.21051 1.000 35.41713 843 PHE B N 1
ATOM 12343 C CA . PHE B 1 488 ? 2.29397 50.92873 132.43671 1.000 36.26661 843 PHE B CA 1
ATOM 12344 C C . PHE B 1 488 ? 3.28731 50.47629 131.36898 1.000 37.96354 843 PHE B C 1
ATOM 12345 O O . PHE B 1 488 ? 2.89649 49.93919 130.33113 1.000 39.22374 843 PHE B O 1
ATOM 12353 N N . ASP B 1 489 ? 4.57481 50.71883 131.61569 1.000 40.83975 844 ASP B N 1
ATOM 12354 C CA . ASP B 1 489 ? 5.66457 50.27121 130.74956 1.000 31.43011 844 ASP B CA 1
ATOM 12355 C C . ASP B 1 489 ? 5.58407 50.88154 129.34979 1.000 38.13054 844 ASP B C 1
ATOM 12356 O O . ASP B 1 489 ? 6.06217 50.29500 128.37836 1.000 37.43173 844 ASP B O 1
ATOM 12361 N N . LEU B 1 490 ? 4.99511 52.06777 129.23086 1.000 35.41138 845 LEU B N 1
ATOM 12362 C CA . LEU B 1 490 ? 4.93711 52.74522 127.93985 1.000 37.06698 845 LEU B CA 1
ATOM 12363 C C . LEU B 1 490 ? 6.31639 53.27581 127.55914 1.000 37.99207 845 LEU B C 1
ATOM 12364 O O . LEU B 1 490 ? 6.92869 54.03219 128.32109 1.000 34.71130 845 LEU B O 1
ATOM 12369 N N . LEU B 1 491 ? 6.80511 52.88089 126.38539 1.000 34.30403 846 LEU B N 1
ATOM 12370 C CA . LEU B 1 491 ? 8.06739 53.41147 125.88229 1.000 38.47953 846 LEU B CA 1
ATOM 12371 C C . LEU B 1 491 ? 7.89165 54.88704 125.54319 1.000 39.69664 846 LEU B C 1
ATOM 12372 O O . LEU B 1 491 ? 7.13404 55.23768 124.63411 1.000 39.90763 846 LEU B O 1
ATOM 12377 N N . THR B 1 492 ? 8.58947 55.75922 126.27403 1.000 38.60818 847 THR B N 1
ATOM 12378 C CA . THR B 1 492 ? 8.47217 57.19258 126.06433 1.000 35.02919 847 THR B CA 1
ATOM 12379 C C . THR B 1 492 ? 9.67939 57.81549 125.38613 1.000 35.65713 847 THR B C 1
ATOM 12380 O O . THR B 1 492 ? 9.55813 58.92558 124.85916 1.000 36.76427 847 THR B O 1
ATOM 12384 N N . ALA B 1 493 ? 10.82265 57.13387 125.35982 1.000 34.15026 848 ALA B N 1
ATOM 12385 C CA . ALA B 1 493 ? 11.97040 57.69612 124.66379 1.000 37.78231 848 ALA B CA 1
ATOM 12386 C C . ALA B 1 493 ? 12.97228 56.60616 124.32039 1.000 37.30841 848 ALA B C 1
ATOM 12387 O O . ALA B 1 493 ? 13.13096 55.62818 125.05512 1.000 37.50233 848 ALA B O 1
ATOM 12389 N N . VAL B 1 494 ? 13.64775 56.80670 123.19262 1.000 34.58252 849 VAL B N 1
ATOM 12390 C CA . VAL B 1 494 ? 14.80031 56.02112 122.77545 1.000 32.53523 849 VAL B CA 1
ATOM 12391 C C . VAL B 1 494 ? 15.94873 56.99663 122.57878 1.000 37.27083 849 VAL B C 1
ATOM 12392 O O . VAL B 1 494 ? 15.80613 57.97811 121.84255 1.000 38.55981 849 VAL B O 1
ATOM 12396 N N . ILE B 1 495 ? 17.07665 56.74668 123.23571 1.000 36.78726 850 ILE B N 1
ATOM 12397 C CA . ILE B 1 495 ? 18.25676 57.58913 123.07232 1.000 36.97794 850 ILE B CA 1
ATOM 12398 C C . ILE B 1 495 ? 19.28459 56.82123 122.25477 1.000 39.30059 850 ILE B C 1
ATOM 12399 O O . ILE B 1 495 ? 19.72680 55.73521 122.65326 1.000 36.57194 850 ILE B O 1
ATOM 12404 N N . ARG B 1 496 ? 19.64247 57.38484 121.10012 1.000 36.18902 851 ARG B N 1
ATOM 12405 C CA . ARG B 1 496 ? 20.59526 56.77497 120.18662 1.000 39.85402 851 ARG B CA 1
ATOM 12406 C C . ARG B 1 496 ? 22.01277 56.79131 120.75406 1.000 32.63019 851 ARG B C 1
ATOM 12407 O O . ARG B 1 496 ? 22.32320 57.56428 121.66301 1.000 32.82154 851 ARG B O 1
ATOM 12415 N N . PRO B 1 497 ? 22.90893 55.97996 120.18697 1.000 36.43955 852 PRO B N 1
ATOM 12416 C CA . PRO B 1 497 ? 24.31731 56.03589 120.60842 1.000 36.68654 852 PRO B CA 1
ATOM 12417 C C . PRO B 1 497 ? 24.96910 57.39743 120.44178 1.000 36.58908 852 PRO B C 1
ATOM 12418 O O . PRO B 1 497 ? 25.96192 57.66553 121.12636 1.000 39.68078 852 PRO B O 1
ATOM 12422 N N . ASP B 1 498 ? 24.46975 58.26195 119.55802 1.000 39.80993 853 ASP B N 1
ATOM 12423 C CA . ASP B 1 498 ? 25.02669 59.60324 119.43479 1.000 41.69697 853 ASP B CA 1
ATOM 12424 C C . ASP B 1 498 ? 24.38112 60.60302 120.38644 1.000 39.55814 853 ASP B C 1
ATOM 12425 O O . ASP B 1 498 ? 24.70079 61.79546 120.31955 1.000 40.54847 853 ASP B O 1
ATOM 12430 N N . GLY B 1 499 ? 23.49479 60.15215 121.27210 1.000 38.96162 854 GLY B N 1
ATOM 12431 C CA . GLY B 1 499 ? 22.86741 61.02254 122.24289 1.000 35.30561 854 GLY B CA 1
ATOM 12432 C C . GLY B 1 499 ? 21.60193 61.70961 121.77615 1.000 40.56124 854 GLY B C 1
ATOM 12433 O O . GLY B 1 499 ? 20.94160 62.36824 122.58613 1.000 42.20273 854 GLY B O 1
ATOM 12434 N N . GLU B 1 500 ? 21.23794 61.58727 120.50308 1.000 35.33148 855 GLU B N 1
ATOM 12435 C CA . GLU B 1 500 ? 19.98145 62.16420 120.05186 1.000 33.05760 855 GLU B CA 1
ATOM 12436 C C . GLU B 1 500 ? 18.80107 61.34623 120.56860 1.000 36.22526 855 GLU B C 1
ATOM 12437 O O . GLU B 1 500 ? 18.90315 60.14021 120.80860 1.000 38.52763 855 GLU B O 1
ATOM 12443 N N . ARG B 1 501 ? 17.66392 62.01567 120.71922 1.000 38.61618 856 ARG B N 1
ATOM 12444 C CA . ARG B 1 501 ? 16.51021 61.47021 121.41822 1.000 39.85273 856 ARG B CA 1
ATOM 12445 C C . ARG B 1 501 ? 15.32824 61.35805 120.46950 1.000 39.63328 856 ARG B C 1
ATOM 12446 O O . ARG B 1 501 ? 15.02243 62.29886 119.72892 1.000 44.74463 856 ARG B O 1
ATOM 12454 N N . LEU B 1 502 ? 14.66625 60.20979 120.50714 1.000 39.52889 857 LEU B N 1
ATOM 12455 C CA . LEU B 1 502 ? 13.36622 60.00837 119.88915 1.000 36.00880 857 LEU B CA 1
ATOM 12456 C C . LEU B 1 502 ? 12.36029 59.81675 121.01361 1.000 39.85791 857 LEU B C 1
ATOM 12457 O O . LEU B 1 502 ? 12.64670 59.11702 121.98958 1.000 41.17463 857 LEU B O 1
ATOM 12462 N N . ALA B 1 503 ? 11.18904 60.43736 120.89669 1.000 32.30150 858 ALA B N 1
ATOM 12463 C CA . ALA B 1 503 ? 10.26316 60.45588 122.02214 1.000 38.80724 858 ALA B CA 1
ATOM 12464 C C . ALA B 1 503 ? 8.84364 60.16882 121.56321 1.000 39.05382 858 ALA B C 1
ATOM 12465 O O . ALA B 1 503 ? 8.46245 60.47410 120.43115 1.000 37.12984 858 ALA B O 1
ATOM 12467 N N . CYS B 1 504 ? 8.05920 59.60240 122.47956 1.000 38.63640 859 CYS B N 1
ATOM 12468 C CA . CYS B 1 504 ? 6.68593 59.19144 122.22686 1.000 38.58386 859 CYS B CA 1
ATOM 12469 C C . CYS B 1 504 ? 5.79414 59.72812 123.33529 1.000 40.40417 859 CYS B C 1
ATOM 12470 O O . CYS B 1 504 ? 6.16848 59.70015 124.51127 1.000 40.74810 859 CYS B O 1
ATOM 12473 N N . ARG B 1 505 ? 4.60292 60.18535 122.95709 1.000 36.96930 860 ARG B N 1
ATOM 12474 C CA . ARG B 1 505 ? 3.61480 60.67557 123.90302 1.000 36.65566 860 ARG B CA 1
ATOM 12475 C C . ARG B 1 505 ? 2.29271 59.96681 123.65334 1.000 36.34555 860 ARG B C 1
ATOM 12476 O O . ARG B 1 505 ? 1.95744 59.62871 122.51489 1.000 36.19413 860 ARG B O 1
ATOM 12484 N N . TYR B 1 506 ? 1.54215 59.74833 124.73181 1.000 33.23683 861 TYR B N 1
ATOM 12485 C CA . TYR B 1 506 ? 0.33660 58.93796 124.69129 1.000 34.27735 861 TYR B CA 1
ATOM 12486 C C . TYR B 1 506 ? -0.82481 59.70268 125.30097 1.000 36.47274 861 TYR B C 1
ATOM 12487 O O . TYR B 1 506 ? -0.62766 60.58355 126.13746 1.000 44.47340 861 TYR B O 1
ATOM 12496 N N . ASP B 1 507 ? -2.04031 59.36687 124.87369 1.000 39.14985 862 ASP B N 1
ATOM 12497 C CA . ASP B 1 507 ? -3.21004 59.96399 125.49681 1.000 40.52331 862 ASP B CA 1
ATOM 12498 C C . ASP B 1 507 ? -3.53162 59.21936 126.79126 1.000 37.91989 862 ASP B C 1
ATOM 12499 O O . ASP B 1 507 ? -2.80776 58.31418 127.21294 1.000 35.92788 862 ASP B O 1
ATOM 12504 N N . LYS B 1 508 ? -4.63957 59.60027 127.42954 1.000 41.02410 863 LYS B N 1
ATOM 12505 C CA . LYS B 1 508 ? -4.96128 59.07892 128.75390 1.000 43.37407 863 LYS B CA 1
ATOM 12506 C C . LYS B 1 508 ? -5.35512 57.60798 128.74013 1.000 46.85153 863 LYS B C 1
ATOM 12507 O O . LYS B 1 508 ? -5.41050 56.99083 129.81142 1.000 45.50609 863 LYS B O 1
ATOM 12513 N N . LEU B 1 509 ? -5.62611 57.03249 127.57050 1.000 46.54294 864 LEU B N 1
ATOM 12514 C CA . LEU B 1 509 ? -5.83333 55.59575 127.43304 1.000 36.55401 864 LEU B CA 1
ATOM 12515 C C . LEU B 1 509 ? -4.60621 54.89328 126.86946 1.000 33.21477 864 LEU B C 1
ATOM 12516 O O . LEU B 1 509 ? -4.70434 53.73996 126.44181 1.000 39.81889 864 LEU B O 1
ATOM 12521 N N . THR B 1 510 ? -3.45731 55.57757 126.86196 1.000 34.34840 865 THR B N 1
ATOM 12522 C CA . THR B 1 510 ? -2.15844 55.07562 126.40822 1.000 37.90245 865 THR B CA 1
ATOM 12523 C C . THR B 1 510 ? -2.10505 54.82388 124.90577 1.000 38.18606 865 THR B C 1
ATOM 12524 O O . THR B 1 510 ? -1.25897 54.05977 124.43763 1.000 43.68969 865 THR B O 1
ATOM 12528 N N . ARG B 1 511 ? -2.96906 55.46970 124.12949 1.000 43.15326 866 ARG B N 1
ATOM 12529 C CA . ARG B 1 511 ? -2.83702 55.44062 122.68065 1.000 44.50772 866 ARG B CA 1
ATOM 12530 C C . ARG B 1 511 ? -1.72737 56.38103 122.23707 1.000 36.57501 866 ARG B C 1
ATOM 12531 O O . ARG B 1 511 ? -1.62644 57.51254 122.71661 1.000 40.68864 866 ARG B O 1
ATOM 12539 N N . LEU B 1 512 ? -0.88816 55.90315 121.32460 1.000 35.99212 867 LEU B N 1
ATOM 12540 C CA . LEU B 1 512 ? 0.17685 56.71331 120.75026 1.000 37.61678 867 LEU B CA 1
ATOM 12541 C C . LEU B 1 512 ? -0.39198 57.91225 120.00164 1.000 40.59039 867 LEU B C 1
ATOM 12542 O O . LEU B 1 512 ? -1.07639 57.74491 118.98763 1.000 38.56376 867 LEU B O 1
ATOM 12547 N N . THR B 1 513 ? -0.11666 59.12632 120.48413 1.000 39.49881 868 THR B N 1
ATOM 12548 C CA . THR B 1 513 ? -0.61628 60.32316 119.82780 1.000 41.45803 868 THR B CA 1
ATOM 12549 C C . THR B 1 513 ? 0.47462 61.21668 119.25562 1.000 38.67827 868 THR B C 1
ATOM 12550 O O . THR B 1 513 ? 0.16913 62.05556 118.40584 1.000 38.79686 868 THR B O 1
ATOM 12554 N N . GLU B 1 514 ? 1.72824 61.05575 119.67446 1.000 39.02424 869 GLU B N 1
ATOM 12555 C CA . GLU B 1 514 ? 2.77600 61.95113 119.20630 1.000 37.93650 869 GLU B CA 1
ATOM 12556 C C . GLU B 1 514 ? 4.12436 61.24797 119.20099 1.000 41.66373 869 GLU B C 1
ATOM 12557 O O . GLU B 1 514 ? 4.46447 60.52303 120.14015 1.000 41.95475 869 GLU B O 1
ATOM 12563 N N . ILE B 1 515 ? 4.88437 61.47277 118.13033 1.000 37.98935 870 ILE B N 1
ATOM 12564 C CA . ILE B 1 515 ? 6.26639 61.02222 118.02012 1.000 34.06968 870 ILE B CA 1
ATOM 12565 C C . ILE B 1 515 ? 7.10973 62.22827 117.65092 1.000 42.11856 870 ILE B C 1
ATOM 12566 O O . ILE B 1 515 ? 6.75479 62.97628 116.73332 1.000 42.87575 870 ILE B O 1
ATOM 12571 N N . THR B 1 516 ? 8.21639 62.41784 118.36081 1.000 38.42140 871 THR B N 1
ATOM 12572 C CA . THR B 1 516 ? 9.14189 63.50985 118.10072 1.000 38.41145 871 THR B CA 1
ATOM 12573 C C . THR B 1 516 ? 10.46032 62.89964 117.65774 1.000 36.16671 871 THR B C 1
ATOM 12574 O O . THR B 1 516 ? 11.02413 62.06222 118.36783 1.000 38.15345 871 THR B O 1
ATOM 12578 N N . ASN B 1 517 ? 10.94448 63.29929 116.48718 1.000 37.27232 872 ASN B N 1
ATOM 12579 C CA . ASN B 1 517 ? 12.18090 62.72213 115.98868 1.000 39.13818 872 ASN B CA 1
ATOM 12580 C C . ASN B 1 517 ? 13.37065 63.50291 116.54058 1.000 32.68683 872 ASN B C 1
ATOM 12581 O O . ASN B 1 517 ? 13.21959 64.43464 117.33210 1.000 35.63608 872 ASN B O 1
ATOM 12586 N N . ALA B 1 518 ? 14.57445 63.09696 116.13516 1.000 34.32936 873 ALA B N 1
ATOM 12587 C CA . ALA B 1 518 ? 15.78244 63.72385 116.65496 1.000 32.13892 873 ALA B CA 1
ATOM 12588 C C . ALA B 1 518 ? 15.88580 65.18536 116.24458 1.000 40.71133 873 ALA B C 1
ATOM 12589 O O . ALA B 1 518 ? 16.43578 65.99850 116.99544 1.000 39.31135 873 ALA B O 1
ATOM 12591 N N . GLU B 1 519 ? 15.38008 65.53846 115.05935 1.000 35.68635 874 GLU B N 1
ATOM 12592 C CA . GLU B 1 519 ? 15.39191 66.93695 114.65080 1.000 41.28552 874 GLU B CA 1
ATOM 12593 C C . GLU B 1 519 ? 14.51742 67.78747 115.56494 1.000 35.98668 874 GLU B C 1
ATOM 12594 O O . GLU B 1 519 ? 14.78391 68.98178 115.74703 1.000 45.97880 874 GLU B O 1
ATOM 12600 N N . GLY B 1 520 ? 13.49923 67.18989 116.17507 1.000 40.06922 875 GLY B N 1
ATOM 12601 C CA . GLY B 1 520 ? 12.58018 67.91033 117.03093 1.000 39.25174 875 GLY B CA 1
ATOM 12602 C C . GLY B 1 520 ? 11.20159 68.13668 116.44825 1.000 43.50313 875 GLY B C 1
ATOM 12603 O O . GLY B 1 520 ? 10.40424 68.85572 117.05801 1.000 39.73637 875 GLY B O 1
ATOM 12604 N N . GLU B 1 521 ? 10.89586 67.55181 115.29597 1.000 33.94528 876 GLU B N 1
ATOM 12605 C CA . GLU B 1 521 ? 9.59196 67.70967 114.67824 1.000 37.10536 876 GLU B CA 1
ATOM 12606 C C . GLU B 1 521 ? 8.65389 66.59529 115.13057 1.000 35.89028 876 GLU B C 1
ATOM 12607 O O . GLU B 1 521 ? 9.08328 65.54863 115.61615 1.000 36.67233 876 GLU B O 1
ATOM 12613 N N . HIS B 1 522 ? 7.35433 66.83236 114.96278 1.000 38.50734 877 HIS B N 1
ATOM 12614 C CA . HIS B 1 522 ? 6.32655 65.97851 115.54005 1.000 39.15188 877 HIS B CA 1
ATOM 12615 C C . HIS B 1 522 ? 5.48677 65.30077 114.46829 1.000 44.03245 877 HIS B C 1
ATOM 12616 O O . HIS B 1 522 ? 5.13775 65.90226 113.44653 1.000 41.64316 877 HIS B O 1
ATOM 12623 N N . TYR B 1 523 ? 5.18397 64.03496 114.72660 1.000 42.94659 878 TYR B N 1
ATOM 12624 C CA . TYR B 1 523 ? 4.24250 63.22800 113.96696 1.000 37.69978 878 TYR B CA 1
ATOM 12625 C C . TYR B 1 523 ? 3.05804 62.94561 114.88155 1.000 41.04939 878 TYR B C 1
ATOM 12626 O O . TYR B 1 523 ? 3.24348 62.43764 115.99173 1.000 41.10378 878 TYR B O 1
ATOM 12635 N N . ARG B 1 524 ? 1.85075 63.28037 114.43322 1.000 33.10865 879 ARG B N 1
ATOM 12636 C CA . ARG B 1 524 ? 0.67688 63.25176 115.29817 1.000 40.44816 879 ARG B CA 1
ATOM 12637 C C . ARG B 1 524 ? -0.37683 62.26011 114.82227 1.000 46.56128 879 ARG B C 1
ATOM 12638 O O . ARG B 1 524 ? -0.65654 62.15324 113.62367 1.000 46.06195 879 ARG B O 1
ATOM 12646 N N . LEU B 1 525 ? -0.96835 61.55248 115.78596 1.000 43.49408 880 LEU B N 1
ATOM 12647 C CA . LEU B 1 525 ? -2.04003 60.59841 115.54899 1.000 41.35937 880 LEU B CA 1
ATOM 12648 C C . LEU B 1 525 ? -3.26809 60.99886 116.35632 1.000 44.70869 880 LEU B C 1
ATOM 12649 O O . LEU B 1 525 ? -3.14915 61.43043 117.50645 1.000 46.55017 880 LEU B O 1
ATOM 12654 N N . ARG B 1 526 ? -4.45101 60.83715 115.75972 1.000 39.82038 881 ARG B N 1
ATOM 12655 C CA . ARG B 1 526 ? -5.70364 61.25228 116.37685 1.000 39.62111 881 ARG B CA 1
ATOM 12656 C C . ARG B 1 526 ? -6.70238 60.10541 116.33100 1.000 39.72613 881 ARG B C 1
ATOM 12657 O O . ARG B 1 526 ? -6.75442 59.35538 115.35247 1.000 46.13592 881 ARG B O 1
ATOM 12665 N N . TYR B 1 527 ? -7.48477 59.96737 117.39930 1.000 38.70212 882 TYR B N 1
ATOM 12666 C CA . TYR B 1 527 ? -8.40037 58.85005 117.56843 1.000 40.06099 882 TYR B CA 1
ATOM 12667 C C . TYR B 1 527 ? -9.80509 59.35878 117.85964 1.000 36.59266 882 TYR B C 1
ATOM 12668 O O . TYR B 1 527 ? -9.98657 60.46807 118.36498 1.000 41.06747 882 TYR B O 1
ATOM 12677 N N . ASP B 1 528 ? -10.80217 58.54045 117.52801 1.000 40.82251 883 ASP B N 1
ATOM 12678 C CA . ASP B 1 528 ? -12.17931 58.82567 117.90279 1.000 39.19078 883 ASP B CA 1
ATOM 12679 C C . ASP B 1 528 ? -12.47074 58.20042 119.26901 1.000 44.59746 883 ASP B C 1
ATOM 12680 O O . ASP B 1 528 ? -11.58249 57.65207 119.92685 1.000 38.64900 883 ASP B O 1
ATOM 12685 N N . LYS B 1 529 ? -13.73383 58.26087 119.70045 1.000 49.63066 884 LYS B N 1
ATOM 12686 C CA . LYS B 1 529 ? -14.10931 57.77466 121.02454 1.000 42.47357 884 LYS B CA 1
ATOM 12687 C C . LYS B 1 529 ? -13.91329 56.27306 121.17940 1.000 44.97921 884 LYS B C 1
ATOM 12688 O O . LYS B 1 529 ? -13.83189 55.78585 122.31233 1.000 44.58280 884 LYS B O 1
ATOM 12694 N N . ALA B 1 530 ? -13.85448 55.52888 120.07691 1.000 49.41515 885 ALA B N 1
ATOM 12695 C CA . ALA B 1 530 ? -13.66170 54.08674 120.11637 1.000 43.28002 885 ALA B CA 1
ATOM 12696 C C . ALA B 1 530 ? -12.21097 53.66702 119.92170 1.000 46.19218 885 ALA B C 1
ATOM 12697 O O . ALA B 1 530 ? -11.93257 52.46450 119.87367 1.000 48.38580 885 ALA B O 1
ATOM 12699 N N . GLY B 1 531 ? -11.28245 54.61607 119.81150 1.000 43.77194 886 GLY B N 1
ATOM 12700 C CA . GLY B 1 531 ? -9.88315 54.27739 119.64243 1.000 38.72652 886 GLY B CA 1
ATOM 12701 C C . GLY B 1 531 ? -9.45117 54.01060 118.21965 1.000 43.11612 886 GLY B C 1
ATOM 12702 O O . GLY B 1 531 ? -8.31580 53.57310 118.00440 1.000 42.40060 886 GLY B O 1
ATOM 12703 N N . GLN B 1 532 ? -10.31647 54.24113 117.23974 1.000 44.85988 887 GLN B N 1
ATOM 12704 C CA . GLN B 1 532 ? -9.91938 54.09587 115.84789 1.000 46.89877 887 GLN B CA 1
ATOM 12705 C C . GLN B 1 532 ? -9.06539 55.28733 115.42844 1.000 45.56023 887 GLN B C 1
ATOM 12706 O O . GLN B 1 532 ? -9.40395 56.44123 115.71506 1.000 41.28329 887 GLN B O 1
ATOM 12712 N N . LEU B 1 533 ? -7.96352 55.00717 114.74068 1.000 42.26355 888 LEU B N 1
ATOM 12713 C CA . LEU B 1 533 ? -7.10557 56.06377 114.21821 1.000 43.81809 888 LEU B CA 1
ATOM 12714 C C . LEU B 1 533 ? -7.80653 56.73473 113.04032 1.000 45.34678 888 LEU B C 1
ATOM 12715 O O . LEU B 1 533 ? -7.90426 56.15695 111.95311 1.000 48.33480 888 LEU B O 1
ATOM 12720 N N . VAL B 1 534 ? -8.31169 57.95228 113.24983 1.000 44.23250 889 VAL B N 1
ATOM 12721 C CA . VAL B 1 534 ? -9.05997 58.64234 112.20498 1.000 48.01280 889 VAL B CA 1
ATOM 12722 C C . VAL B 1 534 ? -8.23429 59.70243 111.49286 1.000 47.42048 889 VAL B C 1
ATOM 12723 O O . VAL B 1 534 ? -8.68865 60.23317 110.46636 1.000 48.77212 889 VAL B O 1
ATOM 12727 N N . ALA B 1 535 ? -7.04323 60.02656 111.98974 1.000 45.16086 890 ALA B N 1
ATOM 12728 C CA . ALA B 1 535 ? -6.20544 61.00305 111.31185 1.000 49.72230 890 ALA B CA 1
ATOM 12729 C C . ALA B 1 535 ? -4.76919 60.83761 111.77375 1.000 46.82125 890 ALA B C 1
ATOM 12730 O O . ALA B 1 535 ? -4.50710 60.53736 112.94026 1.000 46.32736 890 ALA B O 1
ATOM 12732 N N . GLU B 1 536 ? -3.84286 61.05841 110.84140 1.000 41.78466 891 GLU B N 1
ATOM 12733 C CA . GLU B 1 536 ? -2.42908 61.15210 111.16189 1.000 42.97143 891 GLU B CA 1
ATOM 12734 C C . GLU B 1 536 ? -1.81629 62.27219 110.33849 1.000 41.17585 891 GLU B C 1
ATOM 12735 O O . GLU B 1 536 ? -2.12567 62.42447 109.15472 1.000 46.50996 891 GLU B O 1
ATOM 12741 N N . THR B 1 537 ? -0.97188 63.07074 110.98535 1.000 45.27194 892 THR B N 1
ATOM 12742 C CA . THR B 1 537 ? -0.26686 64.17978 110.35551 1.000 39.85812 892 THR B CA 1
ATOM 12743 C C . THR B 1 537 ? 1.22671 63.93540 110.50538 1.000 41.82812 892 THR B C 1
ATOM 12744 O O . THR B 1 537 ? 1.73903 63.88774 111.62868 1.000 38.90661 892 THR B O 1
ATOM 12748 N N . ASP B 1 538 ? 1.92163 63.77515 109.38260 1.000 38.23367 893 ASP B N 1
ATOM 12749 C CA . ASP B 1 538 ? 3.33890 63.44317 109.42699 1.000 38.62840 893 ASP B CA 1
ATOM 12750 C C . ASP B 1 538 ? 4.17088 64.70765 109.63221 1.000 35.55376 893 ASP B C 1
ATOM 12751 O O . ASP B 1 538 ? 3.65047 65.79777 109.88567 1.000 37.89224 893 ASP B O 1
ATOM 12756 N N . PHE B 1 539 ? 5.49243 64.56397 109.51330 1.000 37.81331 894 PHE B N 1
ATOM 12757 C CA . PHE B 1 539 ? 6.40753 65.66464 109.79068 1.000 38.86109 894 PHE B CA 1
ATOM 12758 C C . PHE B 1 539 ? 6.28859 66.80774 108.78836 1.000 44.12383 894 PHE B C 1
ATOM 12759 O O . PHE B 1 539 ? 6.68189 67.93469 109.10970 1.000 45.32291 894 PHE B O 1
ATOM 12767 N N . THR B 1 540 ? 5.76503 66.55169 107.58585 1.000 45.68648 895 THR B N 1
ATOM 12768 C CA . THR B 1 540 ? 5.60623 67.61399 106.59426 1.000 44.75224 895 THR B CA 1
ATOM 12769 C C . THR B 1 540 ? 4.34775 68.44290 106.80150 1.000 41.77970 895 THR B C 1
ATOM 12770 O O . THR B 1 540 ? 4.18850 69.46671 106.13207 1.000 48.52331 895 THR B O 1
ATOM 12774 N N . GLY B 1 541 ? 3.45779 68.03536 107.70449 1.000 43.37179 896 GLY B N 1
ATOM 12775 C CA . GLY B 1 541 ? 2.16873 68.67832 107.83777 1.000 38.80237 896 GLY B CA 1
ATOM 12776 C C . GLY B 1 541 ? 1.06031 68.01527 107.05145 1.000 46.58577 896 GLY B C 1
ATOM 12777 O O . GLY B 1 541 ? -0.08533 68.48305 107.10608 1.000 48.48401 896 GLY B O 1
ATOM 12778 N N . ARG B 1 542 ? 1.36356 66.93317 106.33860 1.000 39.56085 897 ARG B N 1
ATOM 12779 C CA . ARG B 1 542 ? 0.37835 66.21707 105.54023 1.000 37.62424 897 ARG B CA 1
ATOM 12780 C C . ARG B 1 542 ? -0.51455 65.36226 106.43350 1.000 43.24609 897 ARG B C 1
ATOM 12781 O O . ARG B 1 542 ? -0.02633 64.55864 107.23346 1.000 39.44980 897 ARG B O 1
ATOM 12789 N N . THR B 1 543 ? -1.82344 65.53610 106.28872 1.000 42.23504 898 THR B N 1
ATOM 12790 C CA . THR B 1 543 ? -2.81718 64.84601 107.09610 1.000 36.89190 898 THR B CA 1
ATOM 12791 C C . THR B 1 543 ? -3.59797 63.86415 106.23283 1.000 43.89661 898 THR B C 1
ATOM 12792 O O . THR B 1 543 ? -4.12213 64.24019 105.17716 1.000 43.09419 898 THR B O 1
ATOM 12796 N N . LEU B 1 544 ? -3.66528 62.61089 106.67913 1.000 37.52444 899 LEU B N 1
ATOM 12797 C CA . LEU B 1 544 ? -4.52851 61.59607 106.08874 1.000 41.87005 899 LEU B CA 1
ATOM 12798 C C . LEU B 1 544 ? -5.67612 61.29905 107.04738 1.000 46.34681 899 LEU B C 1
ATOM 12799 O O . LEU B 1 544 ? -5.46794 61.19586 108.25893 1.000 43.95919 899 LEU B O 1
ATOM 12804 N N . THR B 1 545 ? -6.88610 61.15990 106.50857 1.000 43.79148 900 THR B N 1
ATOM 12805 C CA . THR B 1 545 ? -8.07999 60.92790 107.31059 1.000 44.39463 900 THR B CA 1
ATOM 12806 C C . THR B 1 545 ? -8.70432 59.58580 106.95102 1.000 48.55243 900 THR B C 1
ATOM 12807 O O . THR B 1 545 ? -8.77070 59.21649 105.77349 1.000 46.09239 900 THR B O 1
ATOM 12811 N N . TYR B 1 546 ? -9.17123 58.86211 107.97258 1.000 47.34943 901 TYR B N 1
ATOM 12812 C CA . TYR B 1 546 ? -9.67264 57.50242 107.81817 1.000 42.12545 901 TYR B CA 1
ATOM 12813 C C . TYR B 1 546 ? -11.10038 57.38851 108.33720 1.000 47.58198 901 TYR B C 1
ATOM 12814 O O . TYR B 1 546 ? -11.43984 57.94469 109.38719 1.000 47.27504 901 TYR B O 1
ATOM 12823 N N . SER B 1 547 ? -11.92745 56.65127 107.59750 1.000 43.15424 902 SER B N 1
ATOM 12824 C CA . SER B 1 547 ? -13.30362 56.36480 107.97642 1.000 46.17618 902 SER B CA 1
ATOM 12825 C C . SER B 1 547 ? -13.46039 54.86304 108.16740 1.000 44.64383 902 SER B C 1
ATOM 12826 O O . SER B 1 547 ? -12.77809 54.07005 107.51285 1.000 47.20562 902 SER B O 1
ATOM 12829 N N . TYR B 1 548 ? -14.37976 54.47117 109.04798 1.000 39.33885 903 TYR B N 1
ATOM 12830 C CA . TYR B 1 548 ? -14.52043 53.07452 109.43602 1.000 44.45544 903 TYR B CA 1
ATOM 12831 C C . TYR B 1 548 ? -15.98646 52.66687 109.42845 1.000 42.44991 903 TYR B C 1
ATOM 12832 O O . TYR B 1 548 ? -16.87683 53.48753 109.66473 1.000 44.92613 903 TYR B O 1
ATOM 12841 N N . ASP B 1 549 ? -16.23142 51.38534 109.15893 1.000 41.89516 904 ASP B N 1
ATOM 12842 C CA . ASP B 1 549 ? -17.58241 50.84615 109.22297 1.000 50.15056 904 ASP B CA 1
ATOM 12843 C C . ASP B 1 549 ? -17.86267 50.36316 110.64596 1.000 47.40997 904 ASP B C 1
ATOM 12844 O O . ASP B 1 549 ? -17.05000 50.54905 111.55518 1.000 44.24217 904 ASP B O 1
ATOM 12849 N N . ALA B 1 550 ? -19.02445 49.73614 110.85388 1.000 46.71988 905 ALA B N 1
ATOM 12850 C CA . ALA B 1 550 ? -19.43735 49.33685 112.19705 1.000 56.43514 905 ALA B CA 1
ATOM 12851 C C . ALA B 1 550 ? -18.57063 48.22912 112.78188 1.000 53.74913 905 ALA B C 1
ATOM 12852 O O . ALA B 1 550 ? -18.59218 48.02522 114.00026 1.000 58.49861 905 ALA B O 1
ATOM 12854 N N . ALA B 1 551 ? -17.81216 47.51353 111.95253 1.000 48.90396 906 ALA B N 1
ATOM 12855 C CA . ALA B 1 551 ? -16.91000 46.47055 112.42357 1.000 47.10662 906 ALA B CA 1
ATOM 12856 C C . ALA B 1 551 ? -15.47955 46.96158 112.59547 1.000 48.22050 906 ALA B C 1
ATOM 12857 O O . ALA B 1 551 ? -14.58269 46.14847 112.83579 1.000 52.97645 906 ALA B O 1
ATOM 12859 N N . GLY B 1 552 ? -15.24359 48.26564 112.47188 1.000 46.94775 907 GLY B N 1
ATOM 12860 C CA . GLY B 1 552 ? -13.90297 48.79965 112.58226 1.000 46.46396 907 GLY B CA 1
ATOM 12861 C C . GLY B 1 552 ? -13.03131 48.62552 111.36140 1.000 48.47291 907 GLY B C 1
ATOM 12862 O O . GLY B 1 552 ? -11.81592 48.82697 111.45742 1.000 51.16011 907 GLY B O 1
ATOM 12863 N N . ARG B 1 553 ? -13.60339 48.25395 110.21911 1.000 49.25730 908 ARG B N 1
ATOM 12864 C CA . ARG B 1 553 ? -12.82754 48.12719 108.99295 1.000 48.54643 908 ARG B CA 1
ATOM 12865 C C . ARG B 1 553 ? -12.71323 49.48458 108.31559 1.000 43.49290 908 ARG B C 1
ATOM 12866 O O . ARG B 1 553 ? -13.69953 50.22141 108.20758 1.000 46.17431 908 ARG B O 1
ATOM 12874 N N . CYS B 1 554 ? -11.50184 49.82049 107.88174 1.000 43.49651 909 CYS B N 1
ATOM 12875 C CA . CYS B 1 554 ? -11.23419 51.11345 107.26860 1.000 45.51834 909 CYS B CA 1
ATOM 12876 C C . CYS B 1 554 ? -11.80377 51.12518 105.85414 1.000 46.47052 909 CYS B C 1
ATOM 12877 O O . CYS B 1 554 ? -11.35480 50.36121 104.99363 1.000 49.90230 909 CYS B O 1
ATOM 12880 N N . ILE B 1 555 ? -12.79062 51.98695 105.61193 1.000 36.44396 910 ILE B N 1
ATOM 12881 C CA . ILE B 1 555 ? -13.49185 52.01738 104.33190 1.000 45.89943 910 ILE B CA 1
ATOM 12882 C C . ILE B 1 555 ? -13.16787 53.24696 103.50191 1.000 46.20012 910 ILE B C 1
ATOM 12883 O O . ILE B 1 555 ? -13.64067 53.33864 102.35790 1.000 44.02721 910 ILE B O 1
ATOM 12888 N N . ARG B 1 556 ? -12.40016 54.19638 104.02593 1.000 45.88088 911 ARG B N 1
ATOM 12889 C CA . ARG B 1 556 ? -11.99792 55.33657 103.21736 1.000 46.52061 911 ARG B CA 1
ATOM 12890 C C . ARG B 1 556 ? -10.71945 55.93762 103.77683 1.000 48.31761 911 ARG B C 1
ATOM 12891 O O . ARG B 1 556 ? -10.55040 56.03732 104.99642 1.000 48.72301 911 ARG B O 1
ATOM 12899 N N . THR B 1 557 ? -9.81908 56.30934 102.87139 1.000 47.92841 912 THR B N 1
ATOM 12900 C CA . THR B 1 557 ? -8.68821 57.17138 103.17433 1.000 42.24051 912 THR B CA 1
ATOM 12901 C C . THR B 1 557 ? -8.85391 58.45569 102.37880 1.000 48.40293 912 THR B C 1
ATOM 12902 O O . THR B 1 557 ? -9.03267 58.41175 101.15756 1.000 46.48452 912 THR B O 1
ATOM 12906 N N . THR B 1 558 ? -8.81986 59.58999 103.06654 1.000 48.86085 913 THR B N 1
ATOM 12907 C CA . THR B 1 558 ? -8.91105 60.88961 102.42098 1.000 44.33884 913 THR B CA 1
ATOM 12908 C C . THR B 1 558 ? -7.54074 61.54840 102.45946 1.000 47.75183 913 THR B C 1
ATOM 12909 O O . THR B 1 558 ? -6.90447 61.60753 103.51686 1.000 46.15795 913 THR B O 1
ATOM 12913 N N . PHE B 1 559 ? -7.09393 62.03506 101.30410 1.000 45.82407 914 PHE B N 1
ATOM 12914 C CA . PHE B 1 559 ? -5.79909 62.65348 101.08354 1.000 47.97527 914 PHE B CA 1
ATOM 12915 C C . PHE B 1 559 ? -5.94056 64.16784 101.03281 1.000 43.86901 914 PHE B C 1
ATOM 12916 O O . PHE B 1 559 ? -7.03904 64.69180 100.82517 1.000 46.93891 914 PHE B O 1
ATOM 12924 N N . PRO B 1 560 ? -4.84476 64.90977 101.22785 1.000 43.24304 915 PRO B N 1
ATOM 12925 C CA . PRO B 1 560 ? -4.95845 66.37800 101.25555 1.000 48.21023 915 PRO B CA 1
ATOM 12926 C C . PRO B 1 560 ? -5.48371 66.99603 99.96854 1.000 47.00025 915 PRO B C 1
ATOM 12927 O O . PRO B 1 560 ? -6.18880 68.01007 100.03891 1.000 48.01070 915 PRO B O 1
ATOM 12931 N N . ASP B 1 561 ? -5.18104 66.43214 98.79814 1.000 49.97871 916 ASP B N 1
ATOM 12932 C CA . ASP B 1 561 ? -5.70534 67.01260 97.56268 1.000 51.36248 916 ASP B CA 1
ATOM 12933 C C . ASP B 1 561 ? -7.17533 66.68205 97.33142 1.000 53.12870 916 ASP B C 1
ATOM 12934 O O . ASP B 1 561 ? -7.71147 67.01874 96.27098 1.000 48.28679 916 ASP B O 1
ATOM 12939 N N . GLY B 1 562 ? -7.82970 66.02892 98.29248 1.000 51.53993 917 GLY B N 1
ATOM 12940 C CA . GLY B 1 562 ? -9.24421 65.74693 98.21474 1.000 48.82153 917 GLY B CA 1
ATOM 12941 C C . GLY B 1 562 ? -9.61836 64.41762 97.59428 1.000 53.52507 917 GLY B C 1
ATOM 12942 O O . GLY B 1 562 ? -10.80362 64.06672 97.60104 1.000 57.05459 917 GLY B O 1
ATOM 12943 N N . THR B 1 563 ? -8.66058 63.65697 97.07284 1.000 49.65864 918 THR B N 1
ATOM 12944 C CA . THR B 1 563 ? -8.99788 62.36199 96.49697 1.000 56.01745 918 THR B CA 1
ATOM 12945 C C . THR B 1 563 ? -9.30746 61.35308 97.59888 1.000 51.34909 918 THR B C 1
ATOM 12946 O O . THR B 1 563 ? -8.68698 61.35817 98.66522 1.000 51.44825 918 THR B O 1
ATOM 12950 N N . HIS B 1 564 ? -10.28770 60.49363 97.33928 1.000 53.43662 919 HIS B N 1
ATOM 12951 C CA . HIS B 1 564 ? -10.71898 59.47103 98.27998 1.000 47.17782 919 HIS B CA 1
ATOM 12952 C C . HIS B 1 564 ? -10.44502 58.08748 97.71141 1.000 52.82039 919 HIS B C 1
ATOM 12953 O O . HIS B 1 564 ? -10.66304 57.83676 96.52150 1.000 49.12973 919 HIS B O 1
ATOM 12960 N N . LEU B 1 565 ? -9.99253 57.19216 98.58009 1.000 44.20634 920 LEU B N 1
ATOM 12961 C CA . LEU B 1 565 ? -9.77061 55.78733 98.26947 1.000 45.30482 920 LEU B CA 1
ATOM 12962 C C . LEU B 1 565 ? -10.79213 54.99595 99.08521 1.000 48.18271 920 LEU B C 1
ATOM 12963 O O . LEU B 1 565 ? -10.62664 54.81981 100.29497 1.000 48.36950 920 LEU B O 1
ATOM 12968 N N . ASN B 1 566 ? -11.86054 54.54479 98.42669 1.000 40.78312 921 ASN B N 1
ATOM 12969 C CA . ASN B 1 566 ? -12.92690 53.79917 99.08480 1.000 45.43881 921 ASN B CA 1
ATOM 12970 C C . ASN B 1 566 ? -12.69418 52.29947 98.96556 1.000 47.52211 921 ASN B C 1
ATOM 12971 O O . ASN B 1 566 ? -12.26567 51.80646 97.92061 1.000 48.92623 921 ASN B O 1
ATOM 12976 N N . ARG B 1 567 ? -12.99065 51.57765 100.04395 1.000 47.99095 922 ARG B N 1
ATOM 12977 C CA . ARG B 1 567 ? -12.79072 50.13835 100.11227 1.000 51.91171 922 ARG B CA 1
ATOM 12978 C C . ARG B 1 567 ? -14.08400 49.45174 100.52874 1.000 51.45434 922 ARG B C 1
ATOM 12979 O O . ARG B 1 567 ? -14.79491 49.93164 101.41665 1.000 49.54271 922 ARG B O 1
ATOM 12987 N N . GLN B 1 568 ? -14.37249 48.31536 99.89803 1.000 51.73138 923 GLN B N 1
ATOM 12988 C CA . GLN B 1 568 ? -15.50100 47.47421 100.26382 1.000 47.36022 923 GLN B CA 1
ATOM 12989 C C . GLN B 1 568 ? -14.97829 46.10367 100.67141 1.000 54.98950 923 GLN B C 1
ATOM 12990 O O . GLN B 1 568 ? -13.95423 45.63698 100.16299 1.000 51.27336 923 GLN B O 1
ATOM 12996 N N . TYR B 1 569 ? -15.68756 45.46042 101.59711 1.000 49.17499 924 TYR B N 1
ATOM 12997 C CA . TYR B 1 569 ? -15.21468 44.23669 102.22495 1.000 48.09650 924 TYR B CA 1
ATOM 12998 C C . TYR B 1 569 ? -16.25232 43.13232 102.09851 1.000 46.79442 924 TYR B C 1
ATOM 12999 O O . TYR B 1 569 ? -17.45855 43.38669 102.05830 1.000 49.11672 924 TYR B O 1
ATOM 13008 N N . SER B 1 570 ? -15.76598 41.89604 102.05137 1.000 48.55607 925 SER B N 1
ATOM 13009 C CA . SER B 1 570 ? -16.64167 40.73886 102.12704 1.000 51.45677 925 SER B CA 1
ATOM 13010 C C . SER B 1 570 ? -16.97681 40.43951 103.58604 1.000 52.42404 925 SER B C 1
ATOM 13011 O O . SER B 1 570 ? -16.46600 41.07312 104.51502 1.000 47.80581 925 SER B O 1
ATOM 13014 N N . THR B 1 571 ? -17.84798 39.44980 103.78906 1.000 50.07345 926 THR B N 1
ATOM 13015 C CA . THR B 1 571 ? -18.19448 39.02715 105.14122 1.000 51.28055 926 THR B CA 1
ATOM 13016 C C . THR B 1 571 ? -16.97030 38.53178 105.90668 1.000 50.72719 926 THR B C 1
ATOM 13017 O O . THR B 1 571 ? -16.91245 38.65370 107.13678 1.000 55.67915 926 THR B O 1
ATOM 13021 N N . THR B 1 572 ? -15.97121 38.00305 105.20113 1.000 52.56358 927 THR B N 1
ATOM 13022 C CA . THR B 1 572 ? -14.75683 37.48982 105.82089 1.000 45.40883 927 THR B CA 1
ATOM 13023 C C . THR B 1 572 ? -13.64146 38.52888 105.88574 1.000 44.69569 927 THR B C 1
ATOM 13024 O O . THR B 1 572 ? -12.46868 38.15796 106.00289 1.000 50.22735 927 THR B O 1
ATOM 13028 N N . ASP B 1 573 ? -13.98500 39.81707 105.79588 1.000 49.40893 928 ASP B N 1
ATOM 13029 C CA . ASP B 1 573 ? -13.05179 40.93697 105.97454 1.000 49.63658 928 ASP B CA 1
ATOM 13030 C C . ASP B 1 573 ? -12.01117 41.03205 104.86308 1.000 45.23204 928 ASP B C 1
ATOM 13031 O O . ASP B 1 573 ? -10.91946 41.56465 105.07606 1.000 52.29337 928 ASP B O 1
ATOM 13036 N N . GLN B 1 574 ? -12.31898 40.54633 103.67034 1.000 45.74928 929 GLN B N 1
ATOM 13037 C CA . GLN B 1 574 ? -11.40485 40.67733 102.54640 1.000 52.18983 929 GLN B CA 1
ATOM 13038 C C . GLN B 1 574 ? -11.85295 41.80092 101.62187 1.000 44.44471 929 GLN B C 1
ATOM 13039 O O . GLN B 1 574 ? -13.04954 41.98938 101.38404 1.000 47.34792 929 GLN B O 1
ATOM 13045 N N . VAL B 1 575 ? -10.88155 42.55266 101.11117 1.000 46.42967 930 VAL B N 1
ATOM 13046 C CA . VAL B 1 575 ? -11.18727 43.67110 100.22604 1.000 47.97655 930 VAL B CA 1
ATOM 13047 C C . VAL B 1 575 ? -11.72211 43.12393 98.90899 1.000 46.68271 930 VAL B C 1
ATOM 13048 O O . VAL B 1 575 ? -11.05647 42.33298 98.23132 1.000 52.84491 930 VAL B O 1
ATOM 13052 N N . THR B 1 576 ? -12.93663 43.53776 98.54489 1.000 44.08999 931 THR B N 1
ATOM 13053 C CA . THR B 1 576 ? -13.54472 43.14515 97.28295 1.000 49.88592 931 THR B CA 1
ATOM 13054 C C . THR B 1 576 ? -13.56267 44.24929 96.23406 1.000 52.71133 931 THR B C 1
ATOM 13055 O O . THR B 1 576 ? -13.65859 43.93915 95.04301 1.000 50.84251 931 THR B O 1
ATOM 13059 N N . ARG B 1 577 ? -13.47126 45.51607 96.63555 1.000 51.36693 932 ARG B N 1
ATOM 13060 C CA . ARG B 1 577 ? -13.52722 46.62131 95.69137 1.000 52.20851 932 ARG B CA 1
ATOM 13061 C C . ARG B 1 577 ? -12.75208 47.80056 96.25832 1.000 51.97353 932 ARG B C 1
ATOM 13062 O O . ARG B 1 577 ? -12.78518 48.05300 97.46584 1.000 51.65871 932 ARG B O 1
ATOM 13070 N N . GLU B 1 578 ? -12.04124 48.50560 95.38135 1.000 50.29425 933 GLU B N 1
ATOM 13071 C CA . GLU B 1 578 ? -11.36975 49.75053 95.72736 1.000 50.31935 933 GLU B CA 1
ATOM 13072 C C . GLU B 1 578 ? -11.71080 50.79739 94.67867 1.000 55.26675 933 GLU B C 1
ATOM 13073 O O . GLU B 1 578 ? -11.52699 50.55790 93.48085 1.000 52.27217 933 GLU B O 1
ATOM 13079 N N . GLU B 1 579 ? -12.19948 51.95238 95.12410 1.000 49.50752 934 GLU B N 1
ATOM 13080 C CA . GLU B 1 579 ? -12.59289 53.02765 94.22720 1.000 51.30533 934 GLU B CA 1
ATOM 13081 C C . GLU B 1 579 ? -11.84051 54.30360 94.57391 1.000 53.99223 934 GLU B C 1
ATOM 13082 O O . GLU B 1 579 ? -11.56565 54.58321 95.74426 1.000 49.88314 934 GLU B O 1
ATOM 13088 N N . VAL B 1 580 ? -11.51367 55.07763 93.54355 1.000 49.16842 935 VAL B N 1
ATOM 13089 C CA . VAL B 1 580 ? -10.92296 56.40062 93.69846 1.000 50.98756 935 VAL B CA 1
ATOM 13090 C C . VAL B 1 580 ? -11.98287 57.42920 93.34037 1.000 51.34958 935 VAL B C 1
ATOM 13091 O O . VAL B 1 580 ? -12.57403 57.36793 92.25672 1.000 57.15710 935 VAL B O 1
ATOM 13095 N N . ALA B 1 581 ? -12.22226 58.37177 94.24996 1.000 57.78749 936 ALA B N 1
ATOM 13096 C CA . ALA B 1 581 ? -13.16838 59.45499 94.03374 1.000 55.18821 936 ALA B CA 1
ATOM 13097 C C . ALA B 1 581 ? -12.47383 60.78563 94.28142 1.000 60.28922 936 ALA B C 1
ATOM 13098 O O . ALA B 1 581 ? -11.34568 60.84467 94.77836 1.000 59.34805 936 ALA B O 1
ATOM 13100 N N . GLN B 1 582 ? -13.18555 61.86292 93.96072 1.000 68.15741 937 GLN B N 1
ATOM 13101 C CA . GLN B 1 582 ? -12.64454 63.21506 93.97835 1.000 67.64931 937 GLN B CA 1
ATOM 13102 C C . GLN B 1 582 ? -13.60257 64.15973 94.68205 1.000 73.93181 937 GLN B C 1
ATOM 13103 O O . GLN B 1 582 ? -14.78320 64.22623 94.32601 1.000 74.17114 937 GLN B O 1
ATOM 13109 N N . GLY B 1 583 ? -13.08682 64.90256 95.65975 1.000 71.07321 938 GLY B N 1
ATOM 13110 C CA . GLY B 1 583 ? -13.83952 65.97587 96.28332 1.000 69.19894 938 GLY B CA 1
ATOM 13111 C C . GLY B 1 583 ? -15.17739 65.52790 96.84188 1.000 75.12721 938 GLY B C 1
ATOM 13112 O O . GLY B 1 583 ? -15.34668 64.40957 97.34259 1.000 74.22117 938 GLY B O 1
ATOM 13113 N N . ASP B 1 584 ? -16.15010 66.43375 96.74409 1.000 77.79937 939 ASP B N 1
ATOM 13114 C CA . ASP B 1 584 ? -17.51793 66.16764 97.16478 1.000 82.85595 939 ASP B CA 1
ATOM 13115 C C . ASP B 1 584 ? -18.27190 65.30700 96.16390 1.000 86.20739 939 ASP B C 1
ATOM 13116 O O . ASP B 1 584 ? -19.37356 64.84191 96.47482 1.000 88.04078 939 ASP B O 1
ATOM 13121 N N . SER B 1 585 ? -17.70932 65.09602 94.97779 1.000 78.37094 940 SER B N 1
ATOM 13122 C CA . SER B 1 585 ? -18.34041 64.27023 93.96219 1.000 82.79111 940 SER B CA 1
ATOM 13123 C C . SER B 1 585 ? -18.14387 62.79176 94.26988 1.000 87.19169 940 SER B C 1
ATOM 13124 O O . SER B 1 585 ? -17.07265 62.36905 94.71416 1.000 84.27595 940 SER B O 1
ATOM 13127 N N . ASP B 1 586 ? -19.18871 62.00399 94.03382 1.000 94.02545 941 ASP B N 1
ATOM 13128 C CA . ASP B 1 586 ? -19.10045 60.55473 94.13695 1.000 92.28747 941 ASP B CA 1
ATOM 13129 C C . ASP B 1 586 ? -18.77897 59.89383 92.79954 1.000 88.42361 941 ASP B C 1
ATOM 13130 O O . ASP B 1 586 ? -18.89397 58.66943 92.68212 1.000 88.30159 941 ASP B O 1
ATOM 13135 N N . ARG B 1 587 ? -18.38472 60.67704 91.79510 1.000 89.23125 942 ARG B N 1
ATOM 13136 C CA . ARG B 1 587 ? -17.95584 60.12096 90.51806 1.000 78.61162 942 ARG B CA 1
ATOM 13137 C C . ARG B 1 587 ? -16.70318 59.27637 90.71233 1.000 71.65585 942 ARG B C 1
ATOM 13138 O O . ARG B 1 587 ? -15.69354 59.75574 91.23992 1.000 68.02442 942 ARG B O 1
ATOM 13146 N N . VAL B 1 588 ? -16.77493 58.01772 90.29181 1.000 67.27327 943 VAL B N 1
ATOM 13147 C CA . VAL B 1 588 ? -15.65866 57.08948 90.43401 1.000 62.90736 943 VAL B CA 1
ATOM 13148 C C . VAL B 1 588 ? -14.64163 57.37227 89.33513 1.000 58.85227 943 VAL B C 1
ATOM 13149 O O . VAL B 1 588 ? -14.95159 57.26812 88.14444 1.000 66.95037 943 VAL B O 1
ATOM 13153 N N . LEU B 1 589 ? -13.41782 57.71848 89.73323 1.000 59.85456 944 LEU B N 1
ATOM 13154 C CA . LEU B 1 589 ? -12.37072 57.98504 88.75297 1.000 55.69829 944 LEU B CA 1
ATOM 13155 C C . LEU B 1 589 ? -11.71268 56.69578 88.28034 1.000 53.23767 944 LEU B C 1
ATOM 13156 O O . LEU B 1 589 ? -11.43419 56.54144 87.08810 1.000 65.10082 944 LEU B O 1
ATOM 13161 N N . SER B 1 590 ? -11.45081 55.76670 89.19633 1.000 57.90819 945 SER B N 1
ATOM 13162 C CA . SER B 1 590 ? -10.91325 54.46350 88.83724 1.000 53.43150 945 SER B CA 1
ATOM 13163 C C . SER B 1 590 ? -11.48276 53.42619 89.79401 1.000 58.28932 945 SER B C 1
ATOM 13164 O O . SER B 1 590 ? -11.99732 53.75554 90.86519 1.000 61.74534 945 SER B O 1
ATOM 13167 N N . CYS B 1 591 ? -11.36971 52.16191 89.39532 1.000 52.38017 946 CYS B N 1
ATOM 13168 C CA . CYS B 1 591 ? -12.04997 51.06842 90.06979 1.000 50.76286 946 CYS B CA 1
ATOM 13169 C C . CYS B 1 591 ? -11.16148 49.83403 90.03641 1.000 51.18106 946 CYS B C 1
ATOM 13170 O O . CYS B 1 591 ? -10.56823 49.51780 89.00331 1.000 48.50897 946 CYS B O 1
ATOM 13173 N N . THR B 1 592 ? -11.07210 49.14595 91.17410 1.000 52.79517 947 THR B N 1
ATOM 13174 C CA . THR B 1 592 ? -10.28544 47.92407 91.30107 1.000 50.42905 947 THR B CA 1
ATOM 13175 C C . THR B 1 592 ? -11.14335 46.84719 91.94910 1.000 57.82187 947 THR B C 1
ATOM 13176 O O . THR B 1 592 ? -11.79542 47.09630 92.96859 1.000 54.69037 947 THR B O 1
ATOM 13180 N N . THR B 1 593 ? -11.12765 45.65152 91.36493 1.000 50.18706 948 THR B N 1
ATOM 13181 C CA . THR B 1 593 ? -11.99055 44.55365 91.77327 1.000 49.98052 948 THR B CA 1
ATOM 13182 C C . THR B 1 593 ? -11.15775 43.37414 92.26392 1.000 51.95026 948 THR B C 1
ATOM 13183 O O . THR B 1 593 ? -10.07604 43.10146 91.73357 1.000 46.35873 948 THR B O 1
ATOM 13187 N N . PHE B 1 594 ? -11.66789 42.68176 93.28587 1.000 48.16918 949 PHE B N 1
ATOM 13188 C CA . PHE B 1 594 ? -11.05971 41.46706 93.82088 1.000 46.52468 949 PHE B CA 1
ATOM 13189 C C . PHE B 1 594 ? -12.14332 40.41173 93.97431 1.000 53.05336 949 PHE B C 1
ATOM 13190 O O . PHE B 1 594 ? -13.13492 40.63818 94.67746 1.000 54.95203 949 PHE B O 1
ATOM 13198 N N . ILE B 1 595 ? -11.94584 39.25686 93.34291 1.000 50.34170 950 ILE B N 1
ATOM 13199 C CA . ILE B 1 595 ? -12.90577 38.15976 93.37988 1.000 47.19812 950 ILE B CA 1
ATOM 13200 C C . ILE B 1 595 ? -12.29229 36.99927 94.15283 1.000 52.73015 950 ILE B C 1
ATOM 13201 O O . ILE B 1 595 ? -11.10153 36.69659 94.00288 1.000 51.23213 950 ILE B O 1
ATOM 13206 N N . TYR B 1 596 ? -13.10451 36.36113 94.99230 1.000 54.00351 951 TYR B N 1
ATOM 13207 C CA . TYR B 1 596 ? -12.67373 35.24887 95.82240 1.000 48.78611 951 TYR B CA 1
ATOM 13208 C C . TYR B 1 596 ? -13.57071 34.04798 95.57114 1.000 45.48336 951 TYR B C 1
ATOM 13209 O O . TYR B 1 596 ? -14.77133 34.19388 95.32719 1.000 49.34345 951 TYR B O 1
ATOM 13218 N N . ASP B 1 597 ? -12.98850 32.85634 95.64045 1.000 49.14126 952 ASP B N 1
ATOM 13219 C CA . ASP B 1 597 ? -13.77141 31.64130 95.46132 1.000 49.57200 952 ASP B CA 1
ATOM 13220 C C . ASP B 1 597 ? -14.53709 31.34212 96.75230 1.000 48.17092 952 ASP B C 1
ATOM 13221 O O . ASP B 1 597 ? -14.52934 32.12536 97.70688 1.000 45.24858 952 ASP B O 1
ATOM 13226 N N . ALA B 1 598 ? -15.21305 30.19214 96.79193 1.000 50.16278 953 ALA B N 1
ATOM 13227 C CA . ALA B 1 598 ? -16.05556 29.84556 97.93154 1.000 52.93794 953 ALA B CA 1
ATOM 13228 C C . ALA B 1 598 ? -15.25725 29.60107 99.20672 1.000 55.54424 953 ALA B C 1
ATOM 13229 O O . ALA B 1 598 ? -15.84628 29.57770 100.29169 1.000 55.68995 953 ALA B O 1
ATOM 13231 N N . LEU B 1 599 ? -13.94116 29.41115 99.10808 1.000 52.23282 954 LEU B N 1
ATOM 13232 C CA . LEU B 1 599 ? -13.07957 29.26357 100.27436 1.000 45.28298 954 LEU B CA 1
ATOM 13233 C C . LEU B 1 599 ? -12.34694 30.55367 100.61929 1.000 52.37099 954 LEU B C 1
ATOM 13234 O O . LEU B 1 599 ? -11.34428 30.51510 101.34255 1.000 51.77340 954 LEU B O 1
ATOM 13239 N N . SER B 1 600 ? -12.82045 31.68969 100.09948 1.000 44.87960 955 SER B N 1
ATOM 13240 C CA . SER B 1 600 ? -12.23058 33.00224 100.36211 1.000 45.15272 955 SER B CA 1
ATOM 13241 C C . SER B 1 600 ? -10.80006 33.09865 99.84297 1.000 46.20248 955 SER B C 1
ATOM 13242 O O . SER B 1 600 ? -9.99702 33.88511 100.34798 1.000 51.86628 955 SER B O 1
ATOM 13245 N N . ARG B 1 601 ? -10.46840 32.30901 98.82772 1.000 47.60524 956 ARG B N 1
ATOM 13246 C CA . ARG B 1 601 ? -9.16467 32.40267 98.19046 1.000 48.24392 956 ARG B CA 1
ATOM 13247 C C . ARG B 1 601 ? -9.24920 33.33693 96.99262 1.000 48.21725 956 ARG B C 1
ATOM 13248 O O . ARG B 1 601 ? -10.19424 33.27144 96.20190 1.000 45.93081 956 ARG B O 1
ATOM 13256 N N . LEU B 1 602 ? -8.24847 34.20095 96.85893 1.000 46.19860 957 LEU B N 1
ATOM 13257 C CA . LEU B 1 602 ? -8.25863 35.20874 95.80665 1.000 43.44191 957 LEU B CA 1
ATOM 13258 C C . LEU B 1 602 ? -8.01970 34.55584 94.44895 1.000 45.82830 957 LEU B C 1
ATOM 13259 O O . LEU B 1 602 ? -6.96470 33.95845 94.21212 1.000 49.53357 957 LEU B O 1
ATOM 13264 N N . THR B 1 603 ? -8.99739 34.66681 93.55273 1.000 40.85842 958 THR B N 1
ATOM 13265 C CA . THR B 1 603 ? -8.85298 34.09932 92.22302 1.000 41.56678 958 THR B CA 1
ATOM 13266 C C . THR B 1 603 ? -8.67929 35.13891 91.12726 1.000 45.68414 958 THR B C 1
ATOM 13267 O O . THR B 1 603 ? -8.14046 34.80271 90.06965 1.000 38.46107 958 THR B O 1
ATOM 13271 N N . GLU B 1 604 ? -9.09743 36.38403 91.34857 1.000 46.90046 959 GLU B N 1
ATOM 13272 C CA . GLU B 1 604 ? -8.90572 37.41797 90.34025 1.000 48.93151 959 GLU B CA 1
ATOM 13273 C C . GLU B 1 604 ? -8.76849 38.79014 90.98398 1.000 48.39377 959 GLU B C 1
ATOM 13274 O O . GLU B 1 604 ? -9.55792 39.15813 91.85900 1.000 50.47214 959 GLU B O 1
ATOM 13280 N N . ALA B 1 605 ? -7.75965 39.53663 90.54340 1.000 45.53693 960 ALA B N 1
ATOM 13281 C CA . ALA B 1 605 ? -7.61217 40.95099 90.85545 1.000 46.29063 960 ALA B CA 1
ATOM 13282 C C . ALA B 1 605 ? -7.55091 41.71164 89.53977 1.000 48.59674 960 ALA B C 1
ATOM 13283 O O . ALA B 1 605 ? -6.85493 41.28851 88.61085 1.000 45.99354 960 ALA B O 1
ATOM 13285 N N . ARG B 1 606 ? -8.28272 42.82123 89.45400 1.000 48.39709 961 ARG B N 1
ATOM 13286 C CA . ARG B 1 606 ? -8.40712 43.52909 88.18812 1.000 48.76006 961 ARG B CA 1
ATOM 13287 C C . ARG B 1 606 ? -8.51450 45.02958 88.41496 1.000 46.57237 961 ARG B C 1
ATOM 13288 O O . ARG B 1 606 ? -9.35378 45.48948 89.19664 1.000 45.72302 961 ARG B O 1
ATOM 13296 N N . ASN B 1 607 ? -7.66116 45.78107 87.73389 1.000 40.10799 962 ASN B N 1
ATOM 13297 C CA . ASN B 1 607 ? -7.84593 47.21227 87.54232 1.000 45.29629 962 ASN B CA 1
ATOM 13298 C C . ASN B 1 607 ? -7.81544 47.48881 86.03859 1.000 41.04972 962 ASN B C 1
ATOM 13299 O O . ASN B 1 607 ? -7.81948 46.56612 85.22049 1.000 43.65841 962 ASN B O 1
ATOM 13304 N N . ASN B 1 608 ? -7.77376 48.77170 85.67276 1.000 45.02833 963 ASN B N 1
ATOM 13305 C CA . ASN B 1 608 ? -7.84395 49.11634 84.25804 1.000 40.90540 963 ASN B CA 1
ATOM 13306 C C . ASN B 1 608 ? -6.63059 48.62216 83.47830 1.000 40.94716 963 ASN B C 1
ATOM 13307 O O . ASN B 1 608 ? -6.73232 48.42108 82.26612 1.000 49.53475 963 ASN B O 1
ATOM 13312 N N . ASP B 1 609 ? -5.50061 48.38886 84.14256 1.000 44.31044 964 ASP B N 1
ATOM 13313 C CA . ASP B 1 609 ? -4.26414 48.06515 83.44718 1.000 43.53406 964 ASP B CA 1
ATOM 13314 C C . ASP B 1 609 ? -3.85139 46.59974 83.53881 1.000 42.55492 964 ASP B C 1
ATOM 13315 O O . ASP B 1 609 ? -2.88760 46.20930 82.87042 1.000 41.69073 964 ASP B O 1
ATOM 13320 N N . ALA B 1 610 ? -4.52705 45.77518 84.33295 1.000 38.75188 965 ALA B N 1
ATOM 13321 C CA . ALA B 1 610 ? -4.03980 44.41126 84.48514 1.000 46.03844 965 ALA B CA 1
ATOM 13322 C C . ALA B 1 610 ? -5.10968 43.51341 85.08283 1.000 44.37911 965 ALA B C 1
ATOM 13323 O O . ALA B 1 610 ? -5.87195 43.93235 85.95833 1.000 44.71464 965 ALA B O 1
ATOM 13325 N N . THR B 1 611 ? -5.14608 42.27501 84.60241 1.000 45.99961 966 THR B N 1
ATOM 13326 C CA . THR B 1 611 ? -5.92729 41.20596 85.20894 1.000 47.97966 966 THR B CA 1
ATOM 13327 C C . THR B 1 611 ? -4.95238 40.17017 85.75441 1.000 43.93079 966 THR B C 1
ATOM 13328 O O . THR B 1 611 ? -4.08865 39.67862 85.01966 1.000 45.34746 966 THR B O 1
ATOM 13332 N N . VAL B 1 612 ? -5.07703 39.86223 87.04060 1.000 45.36091 967 VAL B N 1
ATOM 13333 C CA . VAL B 1 612 ? -4.23759 38.88211 87.71892 1.000 40.85468 967 VAL B CA 1
ATOM 13334 C C . VAL B 1 612 ? -5.15059 37.77569 88.21766 1.000 41.75039 967 VAL B C 1
ATOM 13335 O O . VAL B 1 612 ? -6.10241 38.04529 88.96083 1.000 44.80890 967 VAL B O 1
ATOM 13339 N N . THR B 1 613 ? -4.86733 36.53739 87.81567 1.000 42.03423 968 THR B N 1
ATOM 13340 C CA . THR B 1 613 ? -5.66199 35.38988 88.22818 1.000 43.66358 968 THR B CA 1
ATOM 13341 C C . THR B 1 613 ? -4.78365 34.36022 88.92533 1.000 45.43013 968 THR B C 1
ATOM 13342 O O . THR B 1 613 ? -3.59959 34.20383 88.60904 1.000 43.91441 968 THR B O 1
ATOM 13346 N N . TYR B 1 614 ? -5.38173 33.65966 89.88260 1.000 41.77601 969 TYR B N 1
ATOM 13347 C CA . TYR B 1 614 ? -4.71303 32.60185 90.62470 1.000 45.11887 969 TYR B CA 1
ATOM 13348 C C . TYR B 1 614 ? -5.54980 31.33529 90.56280 1.000 40.38228 969 TYR B C 1
ATOM 13349 O O . TYR B 1 614 ? -6.78016 31.39370 90.64291 1.000 46.37639 969 TYR B O 1
ATOM 13358 N N . GLU B 1 615 ? -4.87856 30.19452 90.42236 1.000 46.89504 970 GLU B N 1
ATOM 13359 C CA . GLU B 1 615 ? -5.50996 28.88581 90.49926 1.000 48.59027 970 GLU B CA 1
ATOM 13360 C C . GLU B 1 615 ? -4.90864 28.09545 91.65572 1.000 47.63691 970 GLU B C 1
ATOM 13361 O O . GLU B 1 615 ? -3.72190 28.22903 91.96934 1.000 47.82262 970 GLU B O 1
ATOM 13367 N N . TYR B 1 616 ? -5.74133 27.27096 92.29007 1.000 47.07062 971 TYR B N 1
ATOM 13368 C CA . TYR B 1 616 ? -5.35633 26.53160 93.48172 1.000 46.66530 971 TYR B CA 1
ATOM 13369 C C . TYR B 1 616 ? -5.62654 25.04460 93.29095 1.000 48.49707 971 TYR B C 1
ATOM 13370 O O . TYR B 1 616 ? -6.54074 24.65360 92.56031 1.000 44.53459 971 TYR B O 1
ATOM 13379 N N . ASP B 1 617 ? -4.81822 24.21250 93.95406 1.000 49.75019 972 ASP B N 1
ATOM 13380 C CA . ASP B 1 617 ? -5.11343 22.78934 94.05218 1.000 55.08835 972 ASP B CA 1
ATOM 13381 C C . ASP B 1 617 ? -5.94652 22.51279 95.30517 1.000 54.73052 972 ASP B C 1
ATOM 13382 O O . ASP B 1 617 ? -6.33874 23.42618 96.03902 1.000 54.56787 972 ASP B O 1
ATOM 13387 N N . ASP B 1 618 ? -6.21969 21.23055 95.56112 1.000 61.46346 973 ASP B N 1
ATOM 13388 C CA . ASP B 1 618 ? -7.05298 20.87295 96.70650 1.000 59.45793 973 ASP B CA 1
ATOM 13389 C C . ASP B 1 618 ? -6.42115 21.27682 98.03277 1.000 55.84042 973 ASP B C 1
ATOM 13390 O O . ASP B 1 618 ? -7.14018 21.50994 99.01361 1.000 65.92448 973 ASP B O 1
ATOM 13395 N N . ALA B 1 619 ? -5.09336 21.37080 98.09214 1.000 52.93520 974 ALA B N 1
ATOM 13396 C CA . ALA B 1 619 ? -4.39513 21.79685 99.30155 1.000 54.82047 974 ALA B CA 1
ATOM 13397 C C . ALA B 1 619 ? -4.28825 23.31032 99.43209 1.000 53.72182 974 ALA B C 1
ATOM 13398 O O . ALA B 1 619 ? -3.59544 23.78966 100.33318 1.000 50.90481 974 ALA B O 1
ATOM 13400 N N . SER B 1 620 ? -4.95542 24.06638 98.55434 1.000 53.99497 975 SER B N 1
ATOM 13401 C CA . SER B 1 620 ? -4.87825 25.53062 98.52989 1.000 54.37507 975 SER B CA 1
ATOM 13402 C C . SER B 1 620 ? -3.46410 26.02540 98.24032 1.000 44.44351 975 SER B C 1
ATOM 13403 O O . SER B 1 620 ? -3.08860 27.12890 98.63743 1.000 47.21875 975 SER B O 1
ATOM 13406 N N . ARG B 1 621 ? -2.66291 25.21701 97.55579 1.000 47.96809 976 ARG B N 1
ATOM 13407 C CA . ARG B 1 621 ? -1.40292 25.70212 97.01552 1.000 48.15761 976 ARG B CA 1
ATOM 13408 C C . ARG B 1 621 ? -1.66931 26.36507 95.66843 1.000 51.05024 976 ARG B C 1
ATOM 13409 O O . ARG B 1 621 ? -2.52416 25.91533 94.90120 1.000 49.96437 976 ARG B O 1
ATOM 13417 N N . VAL B 1 622 ? -0.94497 27.44152 95.38251 1.000 44.80023 977 VAL B N 1
ATOM 13418 C CA . VAL B 1 622 ? -1.13503 28.15424 94.12512 1.000 46.40649 977 VAL B CA 1
ATOM 13419 C C . VAL B 1 622 ? -0.47731 27.35432 93.01138 1.000 41.56576 977 VAL B C 1
ATOM 13420 O O . VAL B 1 622 ? 0.74267 27.17149 92.99962 1.000 42.61281 977 VAL B O 1
ATOM 13424 N N . THR B 1 623 ? -1.28727 26.86636 92.07362 1.000 45.80101 978 THR B N 1
ATOM 13425 C CA . THR B 1 623 ? -0.77898 26.10960 90.94111 1.000 45.93000 978 THR B CA 1
ATOM 13426 C C . THR B 1 623 ? -0.55901 26.96600 89.69942 1.000 48.85966 978 THR B C 1
ATOM 13427 O O . THR B 1 623 ? 0.07416 26.49037 88.74843 1.000 41.85447 978 THR B O 1
ATOM 13431 N N . ALA B 1 624 ? -1.06035 28.20222 89.67631 1.000 42.16331 979 ALA B N 1
ATOM 13432 C CA . ALA B 1 624 ? -0.81897 29.08730 88.54463 1.000 45.81779 979 ALA B CA 1
ATOM 13433 C C . ALA B 1 624 ? -1.07950 30.53324 88.94937 1.000 42.24250 979 ALA B C 1
ATOM 13434 O O . ALA B 1 624 ? -2.07431 30.82773 89.61786 1.000 43.27038 979 ALA B O 1
ATOM 13436 N N . GLU B 1 625 ? -0.17929 31.42688 88.53378 1.000 43.47524 980 GLU B N 1
ATOM 13437 C CA . GLU B 1 625 ? -0.38868 32.87011 88.59560 1.000 39.71910 980 GLU B CA 1
ATOM 13438 C C . GLU B 1 625 ? -0.30311 33.42933 87.18079 1.000 43.23177 980 GLU B C 1
ATOM 13439 O O . GLU B 1 625 ? 0.68157 33.19106 86.47346 1.000 43.98053 980 GLU B O 1
ATOM 13445 N N . THR B 1 626 ? -1.33184 34.16658 86.76792 1.000 37.89606 981 THR B N 1
ATOM 13446 C CA . THR B 1 626 ? -1.41302 34.71621 85.41934 1.000 43.38398 981 THR B CA 1
ATOM 13447 C C . THR B 1 626 ? -1.54540 36.23183 85.48229 1.000 44.51431 981 THR B C 1
ATOM 13448 O O . THR B 1 626 ? -2.41528 36.75289 86.18758 1.000 42.77100 981 THR B O 1
ATOM 13452 N N . ILE B 1 627 ? -0.69884 36.93397 84.73050 1.000 36.79408 982 ILE B N 1
ATOM 13453 C CA . ILE B 1 627 ? -0.70782 38.39368 84.67653 1.000 43.72491 982 ILE B CA 1
ATOM 13454 C C . ILE B 1 627 ? -0.83613 38.81266 83.22155 1.000 43.68341 982 ILE B C 1
ATOM 13455 O O . ILE B 1 627 ? 0.08764 38.59753 82.42688 1.000 42.29016 982 ILE B O 1
ATOM 13460 N N . ASN B 1 628 ? -1.96115 39.44192 82.88465 1.000 41.45574 983 ASN B N 1
ATOM 13461 C CA . ASN B 1 628 ? -2.26574 39.86410 81.51937 1.000 47.30428 983 ASN B CA 1
ATOM 13462 C C . ASN B 1 628 ? -1.99775 38.73594 80.52898 1.000 45.34269 983 ASN B C 1
ATOM 13463 O O . ASN B 1 628 ? -1.25718 38.88477 79.55412 1.000 43.25072 983 ASN B O 1
ATOM 13468 N N . GLY B 1 629 ? -2.58821 37.57713 80.81703 1.000 46.93261 984 GLY B N 1
ATOM 13469 C CA . GLY B 1 629 ? -2.50753 36.43297 79.93915 1.000 47.74901 984 GLY B CA 1
ATOM 13470 C C . GLY B 1 629 ? -1.22812 35.62713 80.00806 1.000 43.06138 984 GLY B C 1
ATOM 13471 O O . GLY B 1 629 ? -1.16586 34.55559 79.39675 1.000 44.52984 984 GLY B O 1
ATOM 13472 N N . ARG B 1 630 ? -0.19226 36.10578 80.69482 1.000 39.74258 985 ARG B N 1
ATOM 13473 C CA . ARG B 1 630 ? 1.05597 35.35848 80.79470 1.000 42.59150 985 ARG B CA 1
ATOM 13474 C C . ARG B 1 630 ? 1.02419 34.48365 82.04790 1.000 47.82342 985 ARG B C 1
ATOM 13475 O O . ARG B 1 630 ? 0.86924 34.98394 83.16962 1.000 45.54213 985 ARG B O 1
ATOM 13483 N N . ARG B 1 631 ? 1.19601 33.18104 81.85074 1.000 42.53367 986 ARG B N 1
ATOM 13484 C CA . ARG B 1 631 ? 0.88722 32.17233 82.85074 1.000 45.12717 986 ARG B CA 1
ATOM 13485 C C . ARG B 1 631 ? 2.16759 31.54969 83.38944 1.000 44.55553 986 ARG B C 1
ATOM 13486 O O . ARG B 1 631 ? 3.02859 31.11657 82.61677 1.000 42.61115 986 ARG B O 1
ATOM 13494 N N . THR B 1 632 ? 2.29743 31.51813 84.71066 1.000 43.53968 987 THR B N 1
ATOM 13495 C CA . THR B 1 632 ? 3.32058 30.72372 85.37769 1.000 42.95654 987 THR B CA 1
ATOM 13496 C C . THR B 1 632 ? 2.62762 29.59223 86.11895 1.000 42.13525 987 THR B C 1
ATOM 13497 O O . THR B 1 632 ? 1.70678 29.83837 86.90251 1.000 42.24845 987 THR B O 1
ATOM 13501 N N . GLU B 1 633 ? 3.04428 28.36005 85.84056 1.000 42.43647 988 GLU B N 1
ATOM 13502 C CA . GLU B 1 633 ? 2.45831 27.16524 86.43028 1.000 44.81086 988 GLU B CA 1
ATOM 13503 C C . GLU B 1 633 ? 3.42181 26.54282 87.42841 1.000 41.60151 988 GLU B C 1
ATOM 13504 O O . GLU B 1 633 ? 4.63683 26.55120 87.21601 1.000 41.31973 988 GLU B O 1
ATOM 13510 N N . TYR B 1 634 ? 2.87571 25.99785 88.51543 1.000 40.21601 989 TYR B N 1
ATOM 13511 C CA . TYR B 1 634 ? 3.67708 25.40250 89.57728 1.000 44.28343 989 TYR B CA 1
ATOM 13512 C C . TYR B 1 634 ? 3.27179 23.95533 89.80446 1.000 38.69232 989 TYR B C 1
ATOM 13513 O O . TYR B 1 634 ? 2.08744 23.61625 89.73911 1.000 45.32365 989 TYR B O 1
ATOM 13522 N N . ASN B 1 635 ? 4.26037 23.11200 90.08326 1.000 45.20075 990 ASN B N 1
ATOM 13523 C CA . ASN B 1 635 ? 4.05374 21.79551 90.66788 1.000 44.83655 990 ASN B CA 1
ATOM 13524 C C . ASN B 1 635 ? 4.82828 21.73440 91.97714 1.000 41.82569 990 ASN B C 1
ATOM 13525 O O . ASN B 1 635 ? 5.80213 22.46437 92.16600 1.000 44.26349 990 ASN B O 1
ATOM 13530 N N . TYR B 1 636 ? 4.41210 20.84065 92.87575 1.000 45.88874 991 TYR B N 1
ATOM 13531 C CA . TYR B 1 636 ? 4.91334 20.84200 94.24305 1.000 44.31558 991 TYR B CA 1
ATOM 13532 C C . TYR B 1 636 ? 5.44885 19.48083 94.64676 1.000 40.23094 991 TYR B C 1
ATOM 13533 O O . TYR B 1 636 ? 4.88172 18.44314 94.29186 1.000 42.90949 991 TYR B O 1
ATOM 13542 N N . ASP B 1 637 ? 6.54538 19.50073 95.39205 1.000 44.88358 992 ASP B N 1
ATOM 13543 C CA . ASP B 1 637 ? 7.00091 18.32313 96.10630 1.000 45.16340 992 ASP B CA 1
ATOM 13544 C C . ASP B 1 637 ? 5.86686 17.81770 96.99384 1.000 39.86598 992 ASP B C 1
ATOM 13545 O O . ASP B 1 637 ? 5.34698 18.58469 97.81905 1.000 43.33997 992 ASP B O 1
ATOM 13550 N N . PRO B 1 638 ? 5.44944 16.55905 96.85550 1.000 39.04962 993 PRO B N 1
ATOM 13551 C CA . PRO B 1 638 ? 4.28562 16.07747 97.61761 1.000 41.14745 993 PRO B CA 1
ATOM 13552 C C . PRO B 1 638 ? 4.52436 15.94785 99.11634 1.000 50.43244 993 PRO B C 1
ATOM 13553 O O . PRO B 1 638 ? 3.54620 15.83064 99.86599 1.000 43.33620 993 PRO B O 1
ATOM 13557 N N . ASP B 1 639 ? 5.77293 15.95479 99.58139 1.000 42.61384 994 ASP B N 1
ATOM 13558 C CA . ASP B 1 639 ? 6.04507 15.82864 101.00688 1.000 51.07868 994 ASP B CA 1
ATOM 13559 C C . ASP B 1 639 ? 6.30568 17.16134 101.69503 1.000 46.26745 994 ASP B C 1
ATOM 13560 O O . ASP B 1 639 ? 6.03130 17.29062 102.89120 1.000 53.65568 994 ASP B O 1
ATOM 13565 N N . GLN B 1 640 ? 6.80174 18.16302 100.96988 1.000 43.98912 995 GLN B N 1
ATOM 13566 C CA . GLN B 1 640 ? 7.23889 19.40022 101.58396 1.000 46.33110 995 GLN B CA 1
ATOM 13567 C C . GLN B 1 640 ? 6.42911 20.61949 101.17231 1.000 46.53557 995 GLN B C 1
ATOM 13568 O O . GLN B 1 640 ? 6.66153 21.70495 101.72236 1.000 45.03084 995 GLN B O 1
ATOM 13574 N N . ASP B 1 641 ? 5.49983 20.48377 100.22938 1.000 44.86169 996 ASP B N 1
ATOM 13575 C CA . ASP B 1 641 ? 4.71365 21.60100 99.70358 1.000 46.71016 996 ASP B CA 1
ATOM 13576 C C . ASP B 1 641 ? 5.59236 22.70628 99.12696 1.000 41.63294 996 ASP B C 1
ATOM 13577 O O . ASP B 1 641 ? 5.17166 23.86329 99.05829 1.000 43.48497 996 ASP B O 1
ATOM 13582 N N . THR B 1 642 ? 6.81027 22.36915 98.71345 1.000 42.90620 997 THR B N 1
ATOM 13583 C CA . THR B 1 642 ? 7.71071 23.30580 98.05870 1.000 41.13124 997 THR B CA 1
ATOM 13584 C C . THR B 1 642 ? 7.62051 23.15248 96.54273 1.000 44.45776 997 THR B C 1
ATOM 13585 O O . THR B 1 642 ? 7.35766 22.06377 96.02422 1.000 42.52251 997 THR B O 1
ATOM 13589 N N . VAL B 1 643 ? 7.85538 24.25682 95.83381 1.000 43.16786 998 VAL B N 1
ATOM 13590 C CA . VAL B 1 643 ? 7.81636 24.22420 94.37788 1.000 41.17578 998 VAL B CA 1
ATOM 13591 C C . VAL B 1 643 ? 8.90427 23.28863 93.87081 1.000 39.51265 998 VAL B C 1
ATOM 13592 O O . VAL B 1 643 ? 10.09780 23.50636 94.11084 1.000 39.73098 998 VAL B O 1
ATOM 13596 N N . SER B 1 644 ? 8.49816 22.23598 93.16677 1.000 42.51041 999 SER B N 1
ATOM 13597 C CA . SER B 1 644 ? 9.45479 21.35827 92.50860 1.000 43.84297 999 SER B CA 1
ATOM 13598 C C . SER B 1 644 ? 9.62935 21.67945 91.03210 1.000 43.16014 999 SER B C 1
ATOM 13599 O O . SER B 1 644 ? 10.66858 21.33825 90.45614 1.000 42.77146 999 SER B O 1
ATOM 13602 N N . GLN B 1 645 ? 8.65048 22.33892 90.41801 1.000 39.42550 1000 GLN B N 1
ATOM 13603 C CA . GLN B 1 645 ? 8.69873 22.64989 88.99731 1.000 43.01283 1000 GLN B CA 1
ATOM 13604 C C . GLN B 1 645 ? 7.88447 23.90803 88.73116 1.000 45.83278 1000 GLN B C 1
ATOM 13605 O O . GLN B 1 645 ? 6.76661 24.04134 89.23758 1.000 46.38665 1000 GLN B O 1
ATOM 13611 N N . ARG B 1 646 ? 8.43874 24.83033 87.94781 1.000 43.62363 1001 ARG B N 1
ATOM 13612 C CA . ARG B 1 646 ? 7.66644 25.97713 87.49277 1.000 39.71529 1001 ARG B CA 1
ATOM 13613 C C . ARG B 1 646 ? 7.96347 26.24089 86.02569 1.000 44.73929 1001 ARG B C 1
ATOM 13614 O O . ARG B 1 646 ? 9.10918 26.12493 85.57848 1.000 42.67330 1001 ARG B O 1
ATOM 13622 N N . THR B 1 647 ? 6.91494 26.58067 85.28140 1.000 40.96892 1002 THR B N 1
ATOM 13623 C CA . THR B 1 647 ? 6.99029 26.74455 83.83798 1.000 45.66561 1002 THR B CA 1
ATOM 13624 C C . THR B 1 647 ? 6.27695 28.02253 83.43200 1.000 41.36688 1002 THR B C 1
ATOM 13625 O O . THR B 1 647 ? 5.13869 28.26327 83.84738 1.000 44.17053 1002 THR B O 1
ATOM 13629 N N . THR B 1 648 ? 6.94703 28.83085 82.61564 1.000 43.02812 1003 THR B N 1
ATOM 13630 C CA . THR B 1 648 ? 6.34750 30.00283 81.99248 1.000 39.60026 1003 THR B CA 1
ATOM 13631 C C . THR B 1 648 ? 6.75340 30.01872 80.52527 1.000 45.49347 1003 THR B C 1
ATOM 13632 O O . THR B 1 648 ? 7.94883 29.98718 80.21357 1.000 52.43309 1003 THR B O 1
ATOM 13636 N N . ALA B 1 649 ? 5.76196 30.03883 79.63140 1.000 49.67214 1004 ALA B N 1
ATOM 13637 C CA . ALA B 1 649 ? 5.99133 30.14233 78.18548 1.000 53.12957 1004 ALA B CA 1
ATOM 13638 C C . ALA B 1 649 ? 6.92016 29.03757 77.67812 1.000 44.59244 1004 ALA B C 1
ATOM 13639 O O . ALA B 1 649 ? 7.85472 29.27889 76.91172 1.000 51.12665 1004 ALA B O 1
ATOM 13641 N N . GLY B 1 650 ? 6.65922 27.81214 78.12613 1.000 48.67115 1005 GLY B N 1
ATOM 13642 C CA . GLY B 1 650 ? 7.39526 26.64914 77.66353 1.000 46.19417 1005 GLY B CA 1
ATOM 13643 C C . GLY B 1 650 ? 8.77599 26.46978 78.25647 1.000 53.48141 1005 GLY B C 1
ATOM 13644 O O . GLY B 1 650 ? 9.46636 25.50884 77.89003 1.000 50.48195 1005 GLY B O 1
ATOM 13645 N N . ILE B 1 651 ? 9.20649 27.36036 79.14564 1.000 43.64870 1006 ILE B N 1
ATOM 13646 C CA . ILE B 1 651 ? 10.49120 27.24947 79.82976 1.000 49.64487 1006 ILE B CA 1
ATOM 13647 C C . ILE B 1 651 ? 10.24378 26.69645 81.23234 1.000 49.37163 1006 ILE B C 1
ATOM 13648 O O . ILE B 1 651 ? 9.58146 27.34103 82.05397 1.000 42.48508 1006 ILE B O 1
ATOM 13653 N N . THR B 1 652 ? 10.77910 25.51108 81.51086 1.000 44.79011 1007 THR B N 1
ATOM 13654 C CA . THR B 1 652 ? 10.52631 24.79553 82.75254 1.000 46.04650 1007 THR B CA 1
ATOM 13655 C C . THR B 1 652 ? 11.76937 24.77662 83.63316 1.000 44.55499 1007 THR B C 1
ATOM 13656 O O . THR B 1 652 ? 12.88057 24.53720 83.15074 1.000 46.87727 1007 THR B O 1
ATOM 13660 N N . GLU B 1 653 ? 11.57344 25.03335 84.92775 1.000 40.49547 1008 GLU B N 1
ATOM 13661 C CA . GLU B 1 653 ? 12.61603 24.90718 85.93872 1.000 44.80896 1008 GLU B CA 1
ATOM 13662 C C . GLU B 1 653 ? 12.27902 23.77900 86.90551 1.000 39.37536 1008 GLU B C 1
ATOM 13663 O O . GLU B 1 653 ? 11.11733 23.59847 87.27896 1.000 40.98806 1008 GLU B O 1
ATOM 13669 N N . CYS B 1 654 ? 13.29751 23.03308 87.32782 1.000 39.48672 1009 CYS B N 1
ATOM 13670 C CA . CYS B 1 654 ? 13.12885 21.94814 88.28901 1.000 39.55443 1009 CYS B CA 1
ATOM 13671 C C . CYS B 1 654 ? 13.92843 22.25565 89.54749 1.000 46.85701 1009 CYS B C 1
ATOM 13672 O O . CYS B 1 654 ? 15.10809 22.61689 89.46913 1.000 44.78788 1009 CYS B O 1
ATOM 13675 N N . PHE B 1 655 ? 13.28253 22.11172 90.70061 1.000 45.51721 1010 PHE B N 1
ATOM 13676 C CA . PHE B 1 655 ? 13.89955 22.35563 91.99841 1.000 43.49220 1010 PHE B CA 1
ATOM 13677 C C . PHE B 1 655 ? 13.97849 21.04065 92.75764 1.000 43.71419 1010 PHE B C 1
ATOM 13678 O O . PHE B 1 655 ? 12.96429 20.35189 92.91447 1.000 44.90819 1010 PHE B O 1
ATOM 13686 N N . THR B 1 656 ? 15.17977 20.68821 93.20329 1.000 47.04842 1011 THR B N 1
ATOM 13687 C CA . THR B 1 656 ? 15.41338 19.52821 94.05434 1.000 48.45414 1011 THR B CA 1
ATOM 13688 C C . THR B 1 656 ? 15.84036 20.02714 95.42660 1.000 44.16109 1011 THR B C 1
ATOM 13689 O O . THR B 1 656 ? 16.67805 20.93010 95.52345 1.000 47.68262 1011 THR B O 1
ATOM 13693 N N . ARG B 1 657 ? 15.26091 19.45444 96.48258 1.000 42.28963 1012 ARG B N 1
ATOM 13694 C CA . ARG B 1 657 ? 15.50951 19.91800 97.84001 1.000 40.18036 1012 ARG B CA 1
ATOM 13695 C C . ARG B 1 657 ? 15.79929 18.74814 98.77110 1.000 40.06021 1012 ARG B C 1
ATOM 13696 O O . ARG B 1 657 ? 15.32496 17.62831 98.56348 1.000 40.73795 1012 ARG B O 1
ATOM 13704 N N . GLY B 1 658 ? 16.60057 19.02352 99.79712 1.000 46.01766 1013 GLY B N 1
ATOM 13705 C CA . GLY B 1 658 ? 16.95557 18.02956 100.78529 1.000 42.07513 1013 GLY B CA 1
ATOM 13706 C C . GLY B 1 658 ? 15.88996 17.89016 101.85726 1.000 48.48614 1013 GLY B C 1
ATOM 13707 O O . GLY B 1 658 ? 14.79462 18.45022 101.77723 1.000 47.07974 1013 GLY B O 1
ATOM 13708 N N . LEU B 1 659 ? 16.24123 17.12851 102.89751 1.000 51.67614 1014 LEU B N 1
ATOM 13709 C CA . LEU B 1 659 ? 15.28205 16.81992 103.95420 1.000 50.33771 1014 LEU B CA 1
ATOM 13710 C C . LEU B 1 659 ? 14.83624 18.06613 104.71006 1.000 50.79692 1014 LEU B C 1
ATOM 13711 O O . LEU B 1 659 ? 13.68473 18.14115 105.15363 1.000 53.80085 1014 LEU B O 1
ATOM 13716 N N . THR B 1 660 ? 15.72033 19.04703 104.86908 1.000 50.12252 1015 THR B N 1
ATOM 13717 C CA . THR B 1 660 ? 15.39626 20.29485 105.55117 1.000 50.53273 1015 THR B CA 1
ATOM 13718 C C . THR B 1 660 ? 14.75073 21.32352 104.62496 1.000 54.41704 1015 THR B C 1
ATOM 13719 O O . THR B 1 660 ? 14.37031 22.40494 105.08268 1.000 55.56314 1015 THR B O 1
ATOM 13723 N N . GLY B 1 661 ? 14.61481 21.01998 103.33744 1.000 53.94337 1016 GLY B N 1
ATOM 13724 C CA . GLY B 1 661 ? 14.09880 21.98994 102.39861 1.000 48.94550 1016 GLY B CA 1
ATOM 13725 C C . GLY B 1 661 ? 15.14936 22.86292 101.75419 1.000 45.54714 1016 GLY B C 1
ATOM 13726 O O . GLY B 1 661 ? 14.79438 23.79109 101.01603 1.000 41.79309 1016 GLY B O 1
ATOM 13727 N N . GLU B 1 662 ? 16.42759 22.60436 102.01091 1.000 48.92684 1017 GLU B N 1
ATOM 13728 C CA . GLU B 1 662 ? 17.48412 23.35163 101.34537 1.000 44.51142 1017 GLU B CA 1
ATOM 13729 C C . GLU B 1 662 ? 17.59169 22.91233 99.88828 1.000 45.39816 1017 GLU B C 1
ATOM 13730 O O . GLU B 1 662 ? 17.38778 21.74379 99.54661 1.000 42.60864 1017 GLU B O 1
ATOM 13736 N N . LEU B 1 663 ? 17.89479 23.87308 99.02552 1.000 46.06205 1018 LEU B N 1
ATOM 13737 C CA . LEU B 1 663 ? 18.02737 23.59542 97.60320 1.000 40.91447 1018 LEU B CA 1
ATOM 13738 C C . LEU B 1 663 ? 19.29496 22.78925 97.34908 1.000 41.88659 1018 LEU B C 1
ATOM 13739 O O . LEU B 1 663 ? 20.39615 23.23054 97.69322 1.000 42.54596 1018 LEU B O 1
ATOM 13744 N N . THR B 1 664 ? 19.14566 21.60549 96.75619 1.000 41.40728 1019 THR B N 1
ATOM 13745 C CA . THR B 1 664 ? 20.29554 20.79791 96.37367 1.000 39.63312 1019 THR B CA 1
ATOM 13746 C C . THR B 1 664 ? 20.56284 20.79597 94.87623 1.000 44.90273 1019 THR B C 1
ATOM 13747 O O . THR B 1 664 ? 21.71229 20.60860 94.47060 1.000 41.80100 1019 THR B O 1
ATOM 13751 N N . GLN B 1 665 ? 19.54297 20.99746 94.04410 1.000 38.08082 1020 GLN B N 1
ATOM 13752 C CA . GLN B 1 665 ? 19.75769 21.03937 92.60647 1.000 38.98141 1020 GLN B CA 1
ATOM 13753 C C . GLN B 1 665 ? 18.73634 21.96516 91.96054 1.000 41.40158 1020 GLN B C 1
ATOM 13754 O O . GLN B 1 665 ? 17.58297 22.03152 92.39526 1.000 42.24987 1020 GLN B O 1
ATOM 13760 N N . TRP B 1 666 ? 19.17567 22.68374 90.92625 1.000 40.60489 1021 TRP B N 1
ATOM 13761 C CA . TRP B 1 666 ? 18.30857 23.53668 90.12035 1.000 38.78035 1021 TRP B CA 1
ATOM 13762 C C . TRP B 1 666 ? 18.64605 23.32348 88.65183 1.000 39.32945 1021 TRP B C 1
ATOM 13763 O O . TRP B 1 666 ? 19.81794 23.17338 88.29504 1.000 40.72853 1021 TRP B O 1
ATOM 13774 N N . GLN B 1 667 ? 17.62157 23.30797 87.80426 1.000 39.63306 1022 GLN B N 1
ATOM 13775 C CA . GLN B 1 667 ? 17.82634 23.07836 86.38207 1.000 40.74134 1022 GLN B CA 1
ATOM 13776 C C . GLN B 1 667 ? 16.77641 23.84592 85.59350 1.000 43.57720 1022 GLN B C 1
ATOM 13777 O O . GLN B 1 667 ? 15.61524 23.91084 86.00276 1.000 46.01747 1022 GLN B O 1
ATOM 13783 N N . ILE B 1 668 ? 17.18312 24.41843 84.45941 1.000 41.34953 1023 ILE B N 1
ATOM 13784 C CA . ILE B 1 668 ? 16.26133 25.10893 83.56529 1.000 45.01584 1023 ILE B CA 1
ATOM 13785 C C . ILE B 1 668 ? 16.41741 24.54638 82.15831 1.000 45.73392 1023 ILE B C 1
ATOM 13786 O O . ILE B 1 668 ? 17.54104 24.32697 81.69236 1.000 50.33896 1023 ILE B O 1
ATOM 13791 N N . ASP B 1 669 ? 15.28252 24.26846 81.51005 1.000 48.46523 1024 ASP B N 1
ATOM 13792 C CA . ASP B 1 669 ? 15.18813 24.10493 80.05266 1.000 55.74461 1024 ASP B CA 1
ATOM 13793 C C . ASP B 1 669 ? 16.25979 23.17040 79.49177 1.000 53.59330 1024 ASP B C 1
ATOM 13794 O O . ASP B 1 669 ? 16.84456 23.42984 78.43559 1.000 57.43352 1024 ASP B O 1
ATOM 13799 N N . GLY B 1 670 ? 16.52407 22.07539 80.19913 1.000 58.80185 1025 GLY B N 1
ATOM 13800 C CA . GLY B 1 670 ? 17.43646 21.07543 79.67385 1.000 53.57977 1025 GLY B CA 1
ATOM 13801 C C . GLY B 1 670 ? 18.90646 21.42680 79.70627 1.000 51.28506 1025 GLY B C 1
ATOM 13802 O O . GLY B 1 670 ? 19.70557 20.71272 79.09613 1.000 52.69643 1025 GLY B O 1
ATOM 13803 N N . HIS B 1 671 ? 19.29078 22.50648 80.37932 1.000 49.42919 1026 HIS B N 1
ATOM 13804 C CA . HIS B 1 671 ? 20.69416 22.84320 80.56101 1.000 50.49486 1026 HIS B CA 1
ATOM 13805 C C . HIS B 1 671 ? 21.32152 21.96713 81.64714 1.000 53.87387 1026 HIS B C 1
ATOM 13806 O O . HIS B 1 671 ? 20.63182 21.29004 82.41338 1.000 48.35132 1026 HIS B O 1
ATOM 13813 N N . THR B 1 672 ? 22.65189 21.97432 81.69707 1.000 51.34928 1027 THR B N 1
ATOM 13814 C CA . THR B 1 672 ? 23.35899 21.28833 82.76857 1.000 50.18687 1027 THR B CA 1
ATOM 13815 C C . THR B 1 672 ? 22.90978 21.84538 84.12046 1.000 48.89435 1027 THR B C 1
ATOM 13816 O O . THR B 1 672 ? 22.87389 23.07115 84.29893 1.000 52.30337 1027 THR B O 1
ATOM 13820 N N . PRO B 1 673 ? 22.54989 20.99410 85.07988 1.000 46.10816 1028 PRO B N 1
ATOM 13821 C CA . PRO B 1 673 ? 22.00383 21.48709 86.35062 1.000 45.79919 1028 PRO B CA 1
ATOM 13822 C C . PRO B 1 673 ? 23.04734 22.19583 87.20255 1.000 46.55844 1028 PRO B C 1
ATOM 13823 O O . PRO B 1 673 ? 24.25742 22.04883 87.02335 1.000 50.46857 1028 PRO B O 1
ATOM 13827 N N . LEU B 1 674 ? 22.54607 22.99583 88.13759 1.000 41.48827 1029 LEU B N 1
ATOM 13828 C CA . LEU B 1 674 ? 23.34808 23.55765 89.21334 1.000 42.77734 1029 LEU B CA 1
ATOM 13829 C C . LEU B 1 674 ? 23.11633 22.74823 90.48367 1.000 41.29969 1029 LEU B C 1
ATOM 13830 O O . LEU B 1 674 ? 21.96789 22.53482 90.88299 1.000 42.98531 1029 LEU B O 1
ATOM 13835 N N . THR B 1 675 ? 24.20111 22.28538 91.10519 1.000 43.49699 1030 THR B N 1
ATOM 13836 C CA . THR B 1 675 ? 24.13161 21.56559 92.37165 1.000 51.71949 1030 THR B CA 1
ATOM 13837 C C . THR B 1 675 ? 24.70843 22.41944 93.49652 1.000 45.81898 1030 THR B C 1
ATOM 13838 O O . THR B 1 675 ? 25.66430 23.17490 93.29808 1.000 48.15054 1030 THR B O 1
ATOM 13842 N N . LEU B 1 676 ? 24.12364 22.28371 94.68681 1.000 44.08960 1031 LEU B N 1
ATOM 13843 C CA . LEU B 1 676 ? 24.46819 23.11485 95.83400 1.000 47.15653 1031 LEU B CA 1
ATOM 13844 C C . LEU B 1 676 ? 24.72168 22.25318 97.06434 1.000 46.90477 1031 LEU B C 1
ATOM 13845 O O . LEU B 1 676 ? 24.05552 21.23246 97.26665 1.000 46.72020 1031 LEU B O 1
ATOM 13850 N N . GLU B 1 677 ? 25.67823 22.67556 97.88452 1.000 43.67699 1032 GLU B N 1
ATOM 13851 C CA . GLU B 1 677 ? 26.00932 22.02142 99.14029 1.000 43.89022 1032 GLU B CA 1
ATOM 13852 C C . GLU B 1 677 ? 25.83212 22.99117 100.30340 1.000 42.27643 1032 GLU B C 1
ATOM 13853 O O . GLU B 1 677 ? 26.04833 24.20045 100.16683 1.000 41.26936 1032 GLU B O 1
ATOM 13859 N N . HIS B 1 678 ? 25.43654 22.44622 101.45526 1.000 44.18598 1033 HIS B N 1
ATOM 13860 C CA . HIS B 1 678 ? 25.22766 23.22204 102.66808 1.000 47.74021 1033 HIS B CA 1
ATOM 13861 C C . HIS B 1 678 ? 25.91676 22.53725 103.83939 1.000 45.58630 1033 HIS B C 1
ATOM 13862 O O . HIS B 1 678 ? 26.00766 21.30805 103.89038 1.000 44.76579 1033 HIS B O 1
ATOM 13869 N N . ASP B 1 679 ? 26.39551 23.34033 104.79252 1.000 42.12106 1034 ASP B N 1
ATOM 13870 C CA . ASP B 1 679 ? 27.06018 22.77818 105.95801 1.000 47.15492 1034 ASP B CA 1
ATOM 13871 C C . ASP B 1 679 ? 26.02042 22.41800 107.02184 1.000 43.59100 1034 ASP B C 1
ATOM 13872 O O . ASP B 1 679 ? 24.81394 22.58518 106.82706 1.000 42.61660 1034 ASP B O 1
ATOM 13877 N N . LEU B 1 680 ? 26.48935 21.92436 108.16890 1.000 44.71826 1035 LEU B N 1
ATOM 13878 C CA . LEU B 1 680 ? 25.58780 21.49826 109.23704 1.000 47.40280 1035 LEU B CA 1
ATOM 13879 C C . LEU B 1 680 ? 24.84890 22.65352 109.89994 1.000 45.55043 1035 LEU B C 1
ATOM 13880 O O . LEU B 1 680 ? 23.99344 22.41099 110.75670 1.000 46.41769 1035 LEU B O 1
ATOM 13885 N N . ARG B 1 681 ? 25.16993 23.89362 109.54531 1.000 45.01664 1036 ARG B N 1
ATOM 13886 C CA . ARG B 1 681 ? 24.40811 25.05726 109.97016 1.000 43.44201 1036 ARG B CA 1
ATOM 13887 C C . ARG B 1 681 ? 23.36832 25.47474 108.94751 1.000 45.00325 1036 ARG B C 1
ATOM 13888 O O . ARG B 1 681 ? 22.73640 26.52142 109.11699 1.000 44.25769 1036 ARG B O 1
ATOM 13896 N N . GLY B 1 682 ? 23.18259 24.69413 107.88860 1.000 41.77105 1037 GLY B N 1
ATOM 13897 C CA . GLY B 1 682 ? 22.24095 25.06161 106.85759 1.000 39.10366 1037 GLY B CA 1
ATOM 13898 C C . GLY B 1 682 ? 22.70049 26.16740 105.93779 1.000 42.97897 1037 GLY B C 1
ATOM 13899 O O . GLY B 1 682 ? 21.87850 26.70362 105.18533 1.000 45.26369 1037 GLY B O 1
ATOM 13900 N N . GLN B 1 683 ? 23.98017 26.53078 105.96729 1.000 43.93543 1038 GLN B N 1
ATOM 13901 C CA . GLN B 1 683 ? 24.48691 27.63881 105.16778 1.000 49.56521 1038 GLN B CA 1
ATOM 13902 C C . GLN B 1 683 ? 25.17274 27.10517 103.91528 1.000 45.99121 1038 GLN B C 1
ATOM 13903 O O . GLN B 1 683 ? 25.87504 26.09018 103.96390 1.000 43.41284 1038 GLN B O 1
ATOM 13909 N N . GLU B 1 684 ? 24.96536 27.79878 102.79628 1.000 46.26284 1039 GLU B N 1
ATOM 13910 C CA . GLU B 1 684 ? 25.45626 27.32504 101.50897 1.000 45.96312 1039 GLU B CA 1
ATOM 13911 C C . GLU B 1 684 ? 26.97246 27.45564 101.42432 1.000 39.64695 1039 GLU B C 1
ATOM 13912 O O . GLU B 1 684 ? 27.52123 28.54590 101.61891 1.000 41.30389 1039 GLU B O 1
ATOM 13918 N N . ILE B 1 685 ? 27.64916 26.35150 101.12474 1.000 39.46262 1040 ILE B N 1
ATOM 13919 C CA . ILE B 1 685 ? 29.09966 26.36047 101.00148 1.000 42.03292 1040 ILE B CA 1
ATOM 13920 C C . ILE B 1 685 ? 29.58747 26.21760 99.56399 1.000 44.10913 1040 ILE B C 1
ATOM 13921 O O . ILE B 1 685 ? 30.75422 26.54398 99.29492 1.000 46.51158 1040 ILE B O 1
ATOM 13926 N N . SER B 1 686 ? 28.75555 25.74287 98.63848 1.000 38.09855 1041 SER B N 1
ATOM 13927 C CA . SER B 1 686 ? 29.19306 25.63370 97.25354 1.000 44.79066 1041 SER B CA 1
ATOM 13928 C C . SER B 1 686 ? 27.98801 25.50660 96.33593 1.000 43.53719 1041 SER B C 1
ATOM 13929 O O . SER B 1 686 ? 26.96228 24.92825 96.70466 1.000 45.65505 1041 SER B O 1
ATOM 13932 N N . ARG B 1 687 ? 28.12868 26.07130 95.14086 1.000 38.97385 1042 ARG B N 1
ATOM 13933 C CA . ARG B 1 687 ? 27.23721 25.81156 94.02275 1.000 45.63524 1042 ARG B CA 1
ATOM 13934 C C . ARG B 1 687 ? 28.08716 25.55988 92.78584 1.000 43.51850 1042 ARG B C 1
ATOM 13935 O O . ARG B 1 687 ? 29.09408 26.23782 92.56966 1.000 49.49552 1042 ARG B O 1
ATOM 13943 N N . GLN B 1 688 ? 27.70921 24.55448 91.99794 1.000 40.65481 1043 GLN B N 1
ATOM 13944 C CA . GLN B 1 688 ? 28.52752 24.13018 90.87006 1.000 50.79800 1043 GLN B CA 1
ATOM 13945 C C . GLN B 1 688 ? 27.65764 23.62720 89.73419 1.000 52.26870 1043 GLN B C 1
ATOM 13946 O O . GLN B 1 688 ? 26.56568 23.09396 89.94751 1.000 49.54482 1043 GLN B O 1
ATOM 13952 N N . SER B 1 689 ? 28.18209 23.78590 88.52431 1.000 51.74740 1044 SER B N 1
ATOM 13953 C CA . SER B 1 689 ? 27.66234 23.16069 87.32181 1.000 44.71546 1044 SER B CA 1
ATOM 13954 C C . SER B 1 689 ? 28.79673 22.40211 86.65358 1.000 51.61350 1044 SER B C 1
ATOM 13955 O O . SER B 1 689 ? 29.92896 22.89443 86.60194 1.000 51.62718 1044 SER B O 1
ATOM 13958 N N . GLU B 1 690 ? 28.49405 21.19278 86.16477 1.000 47.36857 1045 GLU B N 1
ATOM 13959 C CA . GLU B 1 690 ? 29.47289 20.42733 85.40143 1.000 49.76595 1045 GLU B CA 1
ATOM 13960 C C . GLU B 1 690 ? 30.02320 21.21161 84.21899 1.000 52.30686 1045 GLU B C 1
ATOM 13961 O O . GLU B 1 690 ? 31.08945 20.86357 83.69611 1.000 50.52703 1045 GLU B O 1
ATOM 13967 N N . ALA B 1 691 ? 29.30674 22.24714 83.76905 1.000 49.23110 1046 ALA B N 1
ATOM 13968 C CA . ALA B 1 691 ? 29.79618 23.10126 82.69287 1.000 53.22022 1046 ALA B CA 1
ATOM 13969 C C . ALA B 1 691 ? 31.03547 23.89320 83.09072 1.000 56.48983 1046 ALA B C 1
ATOM 13970 O O . ALA B 1 691 ? 31.78596 24.32032 82.20858 1.000 50.86691 1046 ALA B O 1
ATOM 13972 N N . GLY B 1 692 ? 31.27034 24.09431 84.38765 1.000 50.97370 1047 GLY B N 1
ATOM 13973 C CA . GLY B 1 692 ? 32.48345 24.75116 84.83304 1.000 46.52688 1047 GLY B CA 1
ATOM 13974 C C . GLY B 1 692 ? 32.29768 25.75413 85.95604 1.000 51.80422 1047 GLY B C 1
ATOM 13975 O O . GLY B 1 692 ? 33.20408 25.94080 86.77215 1.000 53.64451 1047 GLY B O 1
ATOM 13976 N N . PHE B 1 693 ? 31.13655 26.40507 86.01310 1.000 45.55432 1048 PHE B N 1
ATOM 13977 C CA . PHE B 1 693 ? 30.89647 27.41571 87.03558 1.000 47.41341 1048 PHE B CA 1
ATOM 13978 C C . PHE B 1 693 ? 30.96383 26.79621 88.42500 1.000 54.94114 1048 PHE B C 1
ATOM 13979 O O . PHE B 1 693 ? 30.38444 25.73552 88.67538 1.000 53.05959 1048 PHE B O 1
ATOM 13987 N N . SER B 1 694 ? 31.67320 27.46682 89.33044 1.000 53.49833 1049 SER B N 1
ATOM 13988 C CA . SER B 1 694 ? 31.83981 26.98595 90.69547 1.000 47.27316 1049 SER B CA 1
ATOM 13989 C C . SER B 1 694 ? 32.01652 28.17582 91.62466 1.000 50.48479 1049 SER B C 1
ATOM 13990 O O . SER B 1 694 ? 32.82565 29.06355 91.34398 1.000 50.08899 1049 SER B O 1
ATOM 13993 N N . LEU B 1 695 ? 31.26390 28.18698 92.72384 1.000 44.84552 1050 LEU B N 1
ATOM 13994 C CA . LEU B 1 695 ? 31.33736 29.25013 93.72206 1.000 42.58897 1050 LEU B CA 1
ATOM 13995 C C . LEU B 1 695 ? 31.31712 28.62517 95.10772 1.000 45.42222 1050 LEU B C 1
ATOM 13996 O O . LEU B 1 695 ? 30.34416 27.95794 95.46734 1.000 43.11796 1050 LEU B O 1
ATOM 14001 N N . ARG B 1 696 ? 32.38271 28.83760 95.87739 1.000 44.87195 1051 ARG B N 1
ATOM 14002 C CA . ARG B 1 696 ? 32.45109 28.40739 97.26826 1.000 45.65070 1051 ARG B CA 1
ATOM 14003 C C . ARG B 1 696 ? 32.26337 29.60334 98.19044 1.000 43.86943 1051 ARG B C 1
ATOM 14004 O O . ARG B 1 696 ? 32.69539 30.71661 97.87576 1.000 45.61639 1051 ARG B O 1
ATOM 14012 N N . GLN B 1 697 ? 31.62584 29.37041 99.33379 1.000 46.13573 1052 GLN B N 1
ATOM 14013 C CA . GLN B 1 697 ? 31.35618 30.44020 100.28229 1.000 40.00509 1052 GLN B CA 1
ATOM 14014 C C . GLN B 1 697 ? 31.65395 29.96176 101.69732 1.000 47.61112 1052 GLN B C 1
ATOM 14015 O O . GLN B 1 697 ? 31.45171 28.78848 102.02740 1.000 37.92191 1052 GLN B O 1
ATOM 14021 N N . ASN B 1 698 ? 32.14924 30.88070 102.53128 1.000 39.02133 1053 ASN B N 1
ATOM 14022 C CA . ASN B 1 698 ? 32.46620 30.56083 103.91744 1.000 40.69076 1053 ASN B CA 1
ATOM 14023 C C . ASN B 1 698 ? 32.02763 31.70882 104.81914 1.000 41.15175 1053 ASN B C 1
ATOM 14024 O O . ASN B 1 698 ? 31.78535 32.83223 104.36696 1.000 42.76148 1053 ASN B O 1
ATOM 14029 N N . TYR B 1 699 ? 31.93074 31.40702 106.11255 1.000 41.14618 1054 TYR B N 1
ATOM 14030 C CA . TYR B 1 699 ? 31.19522 32.23560 107.05420 1.000 43.29653 1054 TYR B CA 1
ATOM 14031 C C . TYR B 1 699 ? 32.00667 32.44080 108.32836 1.000 44.57032 1054 TYR B C 1
ATOM 14032 O O . TYR B 1 699 ? 32.92397 31.67456 108.63549 1.000 35.23899 1054 TYR B O 1
ATOM 14041 N N . THR B 1 700 ? 31.65436 33.48698 109.07518 1.000 38.95674 1055 THR B N 1
ATOM 14042 C CA . THR B 1 700 ? 32.27196 33.75267 110.36566 1.000 41.60753 1055 THR B CA 1
ATOM 14043 C C . THR B 1 700 ? 31.67264 32.82353 111.41453 1.000 41.70330 1055 THR B C 1
ATOM 14044 O O . THR B 1 700 ? 30.66369 32.16289 111.16505 1.000 42.64563 1055 THR B O 1
ATOM 14048 N N . PRO B 1 701 ? 32.27374 32.74641 112.60912 1.000 45.96699 1056 PRO B N 1
ATOM 14049 C CA . PRO B 1 701 ? 31.68151 31.91532 113.67213 1.000 40.38342 1056 PRO B CA 1
ATOM 14050 C C . PRO B 1 701 ? 30.24440 32.26676 114.02331 1.000 38.43928 1056 PRO B C 1
ATOM 14051 O O . PRO B 1 701 ? 29.55768 31.43559 114.62649 1.000 37.84408 1056 PRO B O 1
ATOM 14055 N N . THR B 1 702 ? 29.75762 33.45221 113.66648 1.000 34.15131 1057 THR B N 1
ATOM 14056 C CA . THR B 1 702 ? 28.37329 33.81591 113.92807 1.000 41.00161 1057 THR B CA 1
ATOM 14057 C C . THR B 1 702 ? 27.50372 33.73442 112.68025 1.000 42.01373 1057 THR B C 1
ATOM 14058 O O . THR B 1 702 ? 26.36012 34.20046 112.69723 1.000 43.49581 1057 THR B O 1
ATOM 14062 N N . GLY B 1 703 ? 28.01420 33.15056 111.60284 1.000 42.77510 1058 GLY B N 1
ATOM 14063 C CA . GLY B 1 703 ? 27.22927 32.95001 110.40504 1.000 39.24429 1058 GLY B CA 1
ATOM 14064 C C . GLY B 1 703 ? 27.18953 34.10538 109.43161 1.000 37.62314 1058 GLY B C 1
ATOM 14065 O O . GLY B 1 703 ? 26.38048 34.06893 108.49861 1.000 46.15533 1058 GLY B O 1
ATOM 14066 N N . MET B 1 704 ? 28.02839 35.12483 109.60706 1.000 42.49285 1059 MET B N 1
ATOM 14067 C CA . MET B 1 704 ? 28.10541 36.18908 108.61473 1.000 42.48514 1059 MET B CA 1
ATOM 14068 C C . MET B 1 704 ? 28.85247 35.69154 107.38641 1.000 40.66990 1059 MET B C 1
ATOM 14069 O O . MET B 1 704 ? 29.87520 35.01115 107.49832 1.000 41.51716 1059 MET B O 1
ATOM 14074 N N . LEU B 1 705 ? 28.33843 36.03544 106.21066 1.000 41.34478 1060 LEU B N 1
ATOM 14075 C CA . LEU B 1 705 ? 29.04325 35.72888 104.97586 1.000 42.35054 1060 LEU B CA 1
ATOM 14076 C C . LEU B 1 705 ? 30.34125 36.52183 104.93681 1.000 39.19200 1060 LEU B C 1
ATOM 14077 O O . LEU B 1 705 ? 30.33141 37.74853 105.06403 1.000 43.86658 1060 LEU B O 1
ATOM 14082 N N . THR B 1 706 ? 31.46222 35.81944 104.77953 1.000 34.27848 1061 THR B N 1
ATOM 14083 C CA . THR B 1 706 ? 32.76761 36.45573 104.84933 1.000 37.94773 1061 THR B CA 1
ATOM 14084 C C . THR B 1 706 ? 33.72183 36.05250 103.73477 1.000 37.74694 1061 THR B C 1
ATOM 14085 O O . THR B 1 706 ? 34.75532 36.71033 103.57300 1.000 40.03009 1061 THR B O 1
ATOM 14089 N N . GLY B 1 707 ? 33.43319 34.99599 102.98265 1.000 40.56579 1062 GLY B N 1
ATOM 14090 C CA . GLY B 1 707 ? 34.32266 34.59008 101.91284 1.000 37.23906 1062 GLY B CA 1
ATOM 14091 C C . GLY B 1 707 ? 33.60519 34.08045 100.68015 1.000 44.33565 1062 GLY B C 1
ATOM 14092 O O . GLY B 1 707 ? 32.57170 33.41432 100.78680 1.000 41.93111 1062 GLY B O 1
ATOM 14093 N N . GLN B 1 708 ? 34.13886 34.39863 99.50280 1.000 41.16081 1063 GLN B N 1
ATOM 14094 C CA . GLN B 1 708 ? 33.66021 33.83062 98.25032 1.000 42.06673 1063 GLN B CA 1
ATOM 14095 C C . GLN B 1 708 ? 34.85812 33.52726 97.36892 1.000 46.63994 1063 GLN B C 1
ATOM 14096 O O . GLN B 1 708 ? 35.74517 34.37203 97.21554 1.000 44.23075 1063 GLN B O 1
ATOM 14102 N N . GLN B 1 709 ? 34.87380 32.33040 96.78705 1.000 47.62569 1064 GLN B N 1
ATOM 14103 C CA . GLN B 1 709 ? 35.87097 31.94397 95.79795 1.000 46.33816 1064 GLN B CA 1
ATOM 14104 C C . GLN B 1 709 ? 35.14622 31.36235 94.59531 1.000 49.83064 1064 GLN B C 1
ATOM 14105 O O . GLN B 1 709 ? 34.36063 30.41967 94.73700 1.000 52.29986 1064 GLN B O 1
ATOM 14111 N N . ALA B 1 710 ? 35.40999 31.91635 93.41700 1.000 48.58693 1065 ALA B N 1
ATOM 14112 C CA . ALA B 1 710 ? 34.82968 31.42495 92.17759 1.000 46.92721 1065 ALA B CA 1
ATOM 14113 C C . ALA B 1 710 ? 35.94528 30.93451 91.26910 1.000 57.14373 1065 ALA B C 1
ATOM 14114 O O . ALA B 1 710 ? 36.96892 31.60977 91.11541 1.000 58.31453 1065 ALA B O 1
ATOM 14116 N N . GLY B 1 711 ? 35.74071 29.77069 90.65949 1.000 55.20818 1066 GLY B N 1
ATOM 14117 C CA . GLY B 1 711 ? 36.73289 29.20482 89.76270 1.000 62.05276 1066 GLY B CA 1
ATOM 14118 C C . GLY B 1 711 ? 36.43163 27.79273 89.30464 1.000 67.32369 1066 GLY B C 1
ATOM 14119 O O . GLY B 1 711 ? 37.17514 27.22296 88.50417 1.000 77.41317 1066 GLY B O 1
ATOM 14120 N N . ARG B 1 722 ? 41.89500 36.36960 85.59085 1.000 93.19940 1077 ARG B N 1
ATOM 14121 C CA . ARG B 1 722 ? 41.14192 37.60095 85.80180 1.000 96.08136 1077 ARG B CA 1
ATOM 14122 C C . ARG B 1 722 ? 39.77175 37.54732 85.13090 1.000 89.60357 1077 ARG B C 1
ATOM 14123 O O . ARG B 1 722 ? 38.92970 38.41548 85.36069 1.000 83.44285 1077 ARG B O 1
ATOM 14131 N N . ASN B 1 723 ? 39.54709 36.52879 84.29898 1.000 92.14683 1078 ASN B N 1
ATOM 14132 C CA . ASN B 1 723 ? 38.26320 36.35513 83.63446 1.000 87.56809 1078 ASN B CA 1
ATOM 14133 C C . ASN B 1 723 ? 37.49090 35.13902 84.12041 1.000 80.18908 1078 ASN B C 1
ATOM 14134 O O . ASN B 1 723 ? 36.36328 34.91941 83.66513 1.000 68.39619 1078 ASN B O 1
ATOM 14139 N N . ASN B 1 724 ? 38.04264 34.36265 85.05025 1.000 81.67264 1079 ASN B N 1
ATOM 14140 C CA . ASN B 1 724 ? 37.31928 33.22651 85.59981 1.000 79.49091 1079 ASN B CA 1
ATOM 14141 C C . ASN B 1 724 ? 37.52462 33.04337 87.09433 1.000 81.23047 1079 ASN B C 1
ATOM 14142 O O . ASN B 1 724 ? 37.01768 32.06337 87.65007 1.000 82.44245 1079 ASN B O 1
ATOM 14147 N N . THR B 1 725 ? 38.22240 33.95461 87.76521 1.000 76.71035 1080 THR B N 1
ATOM 14148 C CA . THR B 1 725 ? 38.57260 33.78451 89.16688 1.000 67.97853 1080 THR B CA 1
ATOM 14149 C C . THR B 1 725 ? 38.12822 34.98976 89.97806 1.000 63.22613 1080 THR B C 1
ATOM 14150 O O . THR B 1 725 ? 38.45278 36.13288 89.64067 1.000 66.42411 1080 THR B O 1
ATOM 14154 N N . LEU B 1 726 ? 37.39957 34.72176 91.05388 1.000 58.76724 1081 LEU B N 1
ATOM 14155 C CA . LEU B 1 726 ? 37.00866 35.73423 92.01664 1.000 53.37575 1081 LEU B CA 1
ATOM 14156 C C . LEU B 1 726 ? 37.44810 35.25073 93.38621 1.000 59.93841 1081 LEU B C 1
ATOM 14157 O O . LEU B 1 726 ? 37.17582 34.10614 93.76398 1.000 52.55484 1081 LEU B O 1
ATOM 14162 N N . GLN B 1 727 ? 38.14499 36.11548 94.11225 1.000 55.62070 1082 GLN B N 1
ATOM 14163 C CA . GLN B 1 727 ? 38.46441 35.89764 95.51412 1.000 52.46526 1082 GLN B CA 1
ATOM 14164 C C . GLN B 1 727 ? 37.94523 37.11177 96.25821 1.000 50.76537 1082 GLN B C 1
ATOM 14165 O O . GLN B 1 727 ? 38.34857 38.24324 95.96689 1.000 51.78321 1082 GLN B O 1
ATOM 14171 N N . ARG B 1 728 ? 37.02816 36.88520 97.18682 1.000 46.34376 1083 ARG B N 1
ATOM 14172 C CA . ARG B 1 728 ? 36.39870 37.99855 97.86389 1.000 46.86309 1083 ARG B CA 1
ATOM 14173 C C . ARG B 1 728 ? 36.29529 37.69872 99.34690 1.000 42.24596 1083 ARG B C 1
ATOM 14174 O O . ARG B 1 728 ? 35.97288 36.57744 99.74927 1.000 41.72005 1083 ARG B O 1
ATOM 14182 N N . GLN B 1 729 ? 36.57899 38.71569 100.15002 1.000 45.22848 1084 GLN B N 1
ATOM 14183 C CA . GLN B 1 729 ? 36.56666 38.61363 101.59900 1.000 44.59853 1084 GLN B CA 1
ATOM 14184 C C . GLN B 1 729 ? 35.81623 39.80993 102.16018 1.000 41.78851 1084 GLN B C 1
ATOM 14185 O O . GLN B 1 729 ? 36.04079 40.94332 101.72579 1.000 44.72784 1084 GLN B O 1
ATOM 14191 N N . TRP B 1 730 ? 34.92624 39.55901 103.11526 1.000 40.04069 1085 TRP B N 1
ATOM 14192 C CA . TRP B 1 730 ? 34.18116 40.60900 103.79500 1.000 38.51835 1085 TRP B CA 1
ATOM 14193 C C . TRP B 1 730 ? 34.49528 40.54294 105.27886 1.000 43.94231 1085 TRP B C 1
ATOM 14194 O O . TRP B 1 730 ? 34.30379 39.49639 105.90582 1.000 44.78607 1085 TRP B O 1
ATOM 14205 N N . LEU B 1 731 ? 34.95264 41.65794 105.84070 1.000 39.45580 1086 LEU B N 1
ATOM 14206 C CA . LEU B 1 731 ? 35.31658 41.72907 107.24794 1.000 44.59205 1086 LEU B CA 1
ATOM 14207 C C . LEU B 1 731 ? 34.45103 42.76811 107.94711 1.000 44.80416 1086 LEU B C 1
ATOM 14208 O O . LEU B 1 731 ? 34.17400 43.83785 107.39180 1.000 41.56822 1086 LEU B O 1
ATOM 14213 N N . TYR B 1 732 ? 34.03212 42.44332 109.16862 1.000 38.67850 1087 TYR B N 1
ATOM 14214 C CA . TYR B 1 732 ? 33.09273 43.24880 109.92995 1.000 36.11471 1087 TYR B CA 1
ATOM 14215 C C . TYR B 1 732 ? 33.73448 43.74463 111.21737 1.000 39.72051 1087 TYR B C 1
ATOM 14216 O O . TYR B 1 732 ? 34.69668 43.16062 111.72149 1.000 41.24171 1087 TYR B O 1
ATOM 14225 N N . ASP B 1 733 ? 33.19191 44.83916 111.75002 1.000 40.58851 1088 ASP B N 1
ATOM 14226 C CA . ASP B 1 733 ? 33.59102 45.26463 113.07973 1.000 46.48803 1088 ASP B CA 1
ATOM 14227 C C . ASP B 1 733 ? 32.74389 44.52789 114.11351 1.000 38.67228 1088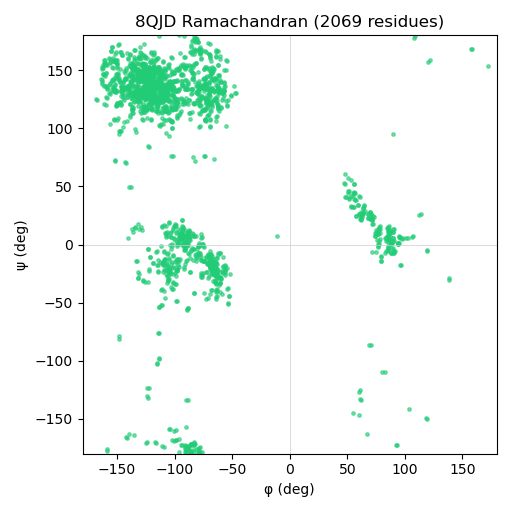 ASP B C 1
ATOM 14228 O O . ASP B 1 733 ? 31.87268 43.72241 113.78097 1.000 36.67783 1088 ASP B O 1
ATOM 14233 N N . LYS B 1 734 ? 32.98839 44.81676 115.38683 1.000 44.22756 1089 LYS B N 1
ATOM 14234 C CA . LYS B 1 734 ? 32.31972 44.07625 116.45133 1.000 38.27103 1089 LYS B CA 1
ATOM 14235 C C . LYS B 1 734 ? 30.85610 44.47414 116.62173 1.000 41.60893 1089 LYS B C 1
ATOM 14236 O O . LYS B 1 734 ? 30.15985 43.88185 117.45507 1.000 41.05375 1089 LYS B O 1
ATOM 14242 N N . ALA B 1 735 ? 30.37863 45.44323 115.84295 1.000 39.12970 1090 ALA B N 1
ATOM 14243 C CA . ALA B 1 735 ? 28.96158 45.74582 115.71431 1.000 41.36932 1090 ALA B CA 1
ATOM 14244 C C . ALA B 1 735 ? 28.39022 45.21602 114.40482 1.000 36.46223 1090 ALA B C 1
ATOM 14245 O O . ALA B 1 735 ? 27.24369 45.52121 114.06604 1.000 41.82946 1090 ALA B O 1
ATOM 14247 N N . TYR B 1 736 ? 29.18661 44.45561 113.65168 1.000 38.94459 1091 TYR B N 1
ATOM 14248 C CA . TYR B 1 736 ? 28.76641 43.79006 112.41503 1.000 44.16696 1091 TYR B CA 1
ATOM 14249 C C . TYR B 1 736 ? 28.52383 44.76911 111.27178 1.000 40.00919 1091 TYR B C 1
ATOM 14250 O O . TYR B 1 736 ? 27.75219 44.48272 110.35384 1.000 38.89497 1091 TYR B O 1
ATOM 14259 N N . ASN B 1 737 ? 29.19285 45.91787 111.30757 1.000 39.99072 1092 ASN B N 1
ATOM 14260 C CA . ASN B 1 737 ? 29.27687 46.77512 110.13285 1.000 41.42863 1092 ASN B CA 1
ATOM 14261 C C . ASN B 1 737 ? 30.32744 46.22150 109.18395 1.000 42.11881 1092 ASN B C 1
ATOM 14262 O O . ASN B 1 737 ? 31.41594 45.82086 109.60884 1.000 39.49587 1092 ASN B O 1
ATOM 14267 N N . LEU B 1 738 ? 30.00515 46.21319 107.89763 1.000 31.16320 1093 LEU B N 1
ATOM 14268 C CA . LEU B 1 738 ? 30.97235 45.79835 106.89560 1.000 34.38438 1093 LEU B CA 1
ATOM 14269 C C . LEU B 1 738 ? 32.00446 46.90406 106.73608 1.000 34.27348 1093 LEU B C 1
ATOM 14270 O O . LEU B 1 738 ? 31.70619 47.95682 106.16443 1.000 38.40553 1093 LEU B O 1
ATOM 14275 N N . THR B 1 739 ? 33.21905 46.67093 107.23513 1.000 37.09854 1094 THR B N 1
ATOM 14276 C CA . THR B 1 739 ? 34.25834 47.68929 107.22908 1.000 40.32647 1094 THR B CA 1
ATOM 14277 C C . THR B 1 739 ? 35.38817 47.40737 106.25219 1.000 42.55754 1094 THR B C 1
ATOM 14278 O O . THR B 1 739 ? 36.18683 48.31345 105.98709 1.000 41.39842 1094 THR B O 1
ATOM 14282 N N . MET B 1 740 ? 35.49130 46.19269 105.71411 1.000 36.40546 1095 MET B N 1
ATOM 14283 C CA . MET B 1 740 ? 36.49576 45.91503 104.69739 1.000 41.87159 1095 MET B CA 1
ATOM 14284 C C . MET B 1 740 ? 35.97212 44.91702 103.67517 1.000 45.19930 1095 MET B C 1
ATOM 14285 O O . MET B 1 740 ? 35.36026 43.90648 104.03277 1.000 41.17408 1095 MET B O 1
ATOM 14290 N N . ILE B 1 741 ? 36.21544 45.22176 102.40124 1.000 46.22911 1096 ILE B N 1
ATOM 14291 C CA . ILE B 1 741 ? 35.98762 44.30718 101.28896 1.000 38.45661 1096 ILE B CA 1
ATOM 14292 C C . ILE B 1 741 ? 37.30903 44.12841 100.56017 1.000 41.07822 1096 ILE B C 1
ATOM 14293 O O . ILE B 1 741 ? 37.88934 45.10889 100.08021 1.000 45.25954 1096 ILE B O 1
ATOM 14298 N N . SER B 1 742 ? 37.78584 42.88772 100.47352 1.000 41.52418 1097 SER B N 1
ATOM 14299 C CA . SER B 1 742 ? 38.92500 42.54228 99.62437 1.000 45.07313 1097 SER B CA 1
ATOM 14300 C C . SER B 1 742 ? 38.38795 41.80403 98.40479 1.000 45.72807 1097 SER B C 1
ATOM 14301 O O . SER B 1 742 ? 37.87168 40.68795 98.52423 1.000 42.97280 1097 SER B O 1
ATOM 14304 N N . ASP B 1 743 ? 38.51595 42.42914 97.23465 1.000 41.74209 1098 ASP B N 1
ATOM 14305 C CA . ASP B 1 743 ? 37.90496 41.94381 96.00164 1.000 44.18381 1098 ASP B CA 1
ATOM 14306 C C . ASP B 1 743 ? 38.98905 41.83977 94.93763 1.000 43.69176 1098 ASP B C 1
ATOM 14307 O O . ASP B 1 743 ? 39.58046 42.85425 94.55528 1.000 45.74659 1098 ASP B O 1
ATOM 14312 N N . SER B 1 744 ? 39.23361 40.62132 94.44128 1.000 44.74665 1099 SER B N 1
ATOM 14313 C CA . SER B 1 744 ? 40.30655 40.41778 93.47162 1.000 44.17642 1099 SER B CA 1
ATOM 14314 C C . SER B 1 744 ? 40.03193 41.09867 92.13598 1.000 43.63387 1099 SER B C 1
ATOM 14315 O O . SER B 1 744 ? 40.95855 41.25321 91.33299 1.000 42.58403 1099 SER B O 1
ATOM 14318 N N . LEU B 1 745 ? 38.79047 41.50638 91.87878 1.000 42.81357 1100 LEU B N 1
ATOM 14319 C CA . LEU B 1 745 ? 38.44924 42.20453 90.64683 1.000 46.31369 1100 LEU B CA 1
ATOM 14320 C C . LEU B 1 745 ? 38.38588 43.71610 90.81124 1.000 44.10103 1100 LEU B C 1
ATOM 14321 O O . LEU B 1 745 ? 38.40164 44.43082 89.80392 1.000 44.91086 1100 LEU B O 1
ATOM 14326 N N . ARG B 1 746 ? 38.33147 44.21806 92.04659 1.000 46.09272 1101 ARG B N 1
ATOM 14327 C CA . ARG B 1 746 ? 38.03726 45.62734 92.26944 1.000 45.03642 1101 ARG B CA 1
ATOM 14328 C C . ARG B 1 746 ? 39.05808 46.31733 93.16253 1.000 48.59669 1101 ARG B C 1
ATOM 14329 O O . ARG B 1 746 ? 39.30760 47.51743 93.00780 1.000 45.80457 1101 ARG B O 1
ATOM 14337 N N . GLY B 1 747 ? 39.64402 45.58092 94.10695 1.000 46.52190 1102 GLY B N 1
ATOM 14338 C CA . GLY B 1 747 ? 40.56000 46.15860 95.06742 1.000 45.05684 1102 GLY B CA 1
ATOM 14339 C C . GLY B 1 747 ? 40.04599 46.00205 96.49065 1.000 46.92949 1102 GLY B C 1
ATOM 14340 O O . GLY B 1 747 ? 39.33948 45.03889 96.81238 1.000 45.81875 1102 GLY B O 1
ATOM 14341 N N . THR B 1 748 ? 40.39845 46.96843 97.33399 1.000 45.52845 1103 THR B N 1
ATOM 14342 C CA . THR B 1 748 ? 40.08218 46.92380 98.75617 1.000 42.77369 1103 THR B CA 1
ATOM 14343 C C . THR B 1 748 ? 39.21848 48.11965 99.13298 1.000 46.81385 1103 THR B C 1
ATOM 14344 O O . THR B 1 748 ? 39.61458 49.26969 98.91211 1.000 46.52383 1103 THR B O 1
ATOM 14348 N N . MET B 1 749 ? 38.04158 47.84581 99.68984 1.000 40.06023 1104 MET B N 1
ATOM 14349 C CA . MET B 1 749 ? 37.16184 48.87220 100.23212 1.000 40.25781 1104 MET B CA 1
ATOM 14350 C C . MET B 1 749 ? 37.33313 48.92685 101.74497 1.000 43.08245 1104 MET B C 1
ATOM 14351 O O . MET B 1 749 ? 37.32937 47.88469 102.40742 1.000 41.14636 1104 MET B O 1
ATOM 14356 N N . VAL B 1 750 ? 37.49808 50.13260 102.28580 1.000 37.48372 1105 VAL B N 1
ATOM 14357 C CA . VAL B 1 750 ? 37.61566 50.33891 103.72760 1.000 42.15324 1105 VAL B CA 1
ATOM 14358 C C . VAL B 1 750 ? 36.57372 51.36830 104.13741 1.000 42.74023 1105 VAL B C 1
ATOM 14359 O O . VAL B 1 750 ? 36.55718 52.48280 103.60145 1.000 47.21762 1105 VAL B O 1
ATOM 14363 N N . ASN B 1 751 ? 35.72111 51.00673 105.09280 1.000 37.08696 1106 ASN B N 1
ATOM 14364 C CA . ASN B 1 751 ? 34.60278 51.84099 105.51269 1.000 33.50455 1106 ASN B CA 1
ATOM 14365 C C . ASN B 1 751 ? 34.76483 52.24197 106.97332 1.000 42.61317 1106 ASN B C 1
ATOM 14366 O O . ASN B 1 751 ? 34.97606 51.38765 107.84077 1.000 43.31549 1106 ASN B O 1
ATOM 14371 N N . SER B 1 752 ? 34.67226 53.54120 107.23419 1.000 40.67896 1107 SER B N 1
ATOM 14372 C CA . SER B 1 752 ? 34.60219 54.08427 108.58247 1.000 41.99171 1107 SER B CA 1
ATOM 14373 C C . SER B 1 752 ? 33.14374 54.34942 108.92635 1.000 41.86058 1107 SER B C 1
ATOM 14374 O O . SER B 1 752 ? 32.37106 54.79368 108.07284 1.000 43.06902 1107 SER B O 1
ATOM 14377 N N . VAL B 1 753 ? 32.76182 54.07168 110.17232 1.000 36.21981 1108 VAL B N 1
ATOM 14378 C CA . VAL B 1 753 ? 31.35480 54.12713 110.55433 1.000 40.31797 1108 VAL B CA 1
ATOM 14379 C C . VAL B 1 753 ? 31.15202 55.10301 111.70579 1.000 42.52775 1108 VAL B C 1
ATOM 14380 O O . VAL B 1 753 ? 32.05388 55.34689 112.51476 1.000 39.80515 1108 VAL B O 1
ATOM 14384 N N . THR B 1 754 ? 29.94697 55.66797 111.76547 1.000 39.13342 1109 THR B N 1
ATOM 14385 C CA . THR B 1 754 ? 29.53931 56.54649 112.85107 1.000 41.61930 1109 THR B CA 1
ATOM 14386 C C . THR B 1 754 ? 29.00338 55.72575 114.02258 1.000 41.60348 1109 THR B C 1
ATOM 14387 O O . THR B 1 754 ? 28.83996 54.50846 113.93980 1.000 40.04372 1109 THR B O 1
ATOM 14391 N N . ALA B 1 755 ? 28.69612 56.41734 115.12092 1.000 35.40088 1110 ALA B N 1
ATOM 14392 C CA . ALA B 1 755 ? 28.08469 55.73333 116.25597 1.000 39.15898 1110 ALA B CA 1
ATOM 14393 C C . ALA B 1 755 ? 26.70616 55.18869 115.91082 1.000 35.20022 1110 ALA B C 1
ATOM 14394 O O . ALA B 1 755 ? 26.22879 54.26570 116.58055 1.000 36.83853 1110 ALA B O 1
ATOM 14396 N N . ASN B 1 756 ? 26.06565 55.72527 114.87607 1.000 34.03222 1111 ASN B N 1
ATOM 14397 C CA . ASN B 1 756 ? 24.78794 55.22790 114.39048 1.000 35.55863 1111 ASN B CA 1
ATOM 14398 C C . ASN B 1 756 ? 24.94540 54.12259 113.35192 1.000 36.25888 1111 ASN B C 1
ATOM 14399 O O . ASN B 1 756 ? 23.95736 53.74335 112.71552 1.000 36.41126 1111 ASN B O 1
ATOM 14404 N N . ASP B 1 757 ? 26.16014 53.60451 113.16809 1.000 30.61463 1112 ASP B N 1
ATOM 14405 C CA . ASP B 1 757 ? 26.44294 52.54199 112.20182 1.000 40.28404 1112 ASP B CA 1
ATOM 14406 C C . ASP B 1 757 ? 26.18179 52.98112 110.76261 1.000 32.98989 1112 ASP B C 1
ATOM 14407 O O . ASP B 1 757 ? 25.81213 52.16947 109.91328 1.000 37.54616 1112 ASP B O 1
ATOM 14412 N N . GLN B 1 758 ? 26.37209 54.26590 110.47863 1.000 39.20573 1113 GLN B N 1
ATOM 14413 C CA . GLN B 1 758 ? 26.35460 54.78701 109.12029 1.000 37.08944 1113 GLN B CA 1
ATOM 14414 C C . GLN B 1 758 ? 27.78722 54.97450 108.64115 1.000 36.13920 1113 GLN B C 1
ATOM 14415 O O . GLN B 1 758 ? 28.68645 55.27295 109.42969 1.000 41.79976 1113 GLN B O 1
ATOM 14421 N N . ILE B 1 759 ? 27.99758 54.78935 107.34305 1.000 33.57714 1114 ILE B N 1
ATOM 14422 C CA . ILE B 1 759 ? 29.33521 54.90539 106.77292 1.000 31.89117 1114 ILE B CA 1
ATOM 14423 C C . ILE B 1 759 ? 29.63692 56.37344 106.50099 1.000 41.09761 1114 ILE B C 1
ATOM 14424 O O . ILE B 1 759 ? 28.89843 57.05322 105.77911 1.000 36.07011 1114 ILE B O 1
ATOM 14429 N N . SER B 1 760 ? 30.71576 56.86788 107.10396 1.000 37.43001 1115 SER B N 1
ATOM 14430 C CA . SER B 1 760 ? 31.15329 58.24370 106.93323 1.000 44.64305 1115 SER B CA 1
ATOM 14431 C C . SER B 1 760 ? 32.25902 58.38501 105.90426 1.000 39.20403 1115 SER B C 1
ATOM 14432 O O . SER B 1 760 ? 32.44819 59.48062 105.36599 1.000 37.15829 1115 SER B O 1
ATOM 14435 N N . HIS B 1 761 ? 32.99319 57.30996 105.63320 1.000 37.96575 1116 HIS B N 1
ATOM 14436 C CA . HIS B 1 761 ? 34.13020 57.35465 104.72228 1.000 38.01154 1116 HIS B CA 1
ATOM 14437 C C . HIS B 1 761 ? 34.26093 55.98965 104.06861 1.000 43.96623 1116 HIS B C 1
ATOM 14438 O O . HIS B 1 761 ? 34.40854 54.98300 104.76798 1.000 42.85651 1116 HIS B O 1
ATOM 14445 N N . ALA B 1 762 ? 34.19030 55.95905 102.73930 1.000 34.89438 1117 ALA B N 1
ATOM 14446 C CA . ALA B 1 762 ? 34.28579 54.72850 101.96098 1.000 36.14937 1117 ALA B CA 1
ATOM 14447 C C . ALA B 1 762 ? 35.36335 54.92955 100.90555 1.000 42.64986 1117 ALA B C 1
ATOM 14448 O O . ALA B 1 762 ? 35.20617 55.75617 100.00222 1.000 43.32147 1117 ALA B O 1
ATOM 14450 N N . THR B 1 763 ? 36.45524 54.18408 101.01485 1.000 39.97032 1118 THR B N 1
ATOM 14451 C CA . THR B 1 763 ? 37.57944 54.31842 100.10176 1.000 43.76907 1118 THR B CA 1
ATOM 14452 C C . THR B 1 763 ? 37.79822 53.00420 99.36825 1.000 43.39458 1118 THR B C 1
ATOM 14453 O O . THR B 1 763 ? 37.75569 51.93173 99.97768 1.000 40.34037 1118 THR B O 1
ATOM 14457 N N . TRP B 1 764 ? 38.04328 53.09302 98.06140 1.000 40.94075 1119 TRP B N 1
ATOM 14458 C CA . TRP B 1 764 ? 38.42787 51.94639 97.24744 1.000 42.94367 1119 TRP B CA 1
ATOM 14459 C C . TRP B 1 764 ? 39.88557 52.11132 96.85007 1.000 46.35232 1119 TRP B C 1
ATOM 14460 O O . TRP B 1 764 ? 40.25949 53.11138 96.22812 1.000 47.18006 1119 TRP B O 1
ATOM 14471 N N . THR B 1 765 ? 40.69971 51.13044 97.20999 1.000 48.63300 1120 THR B N 1
ATOM 14472 C CA . THR B 1 765 ? 42.14012 51.19792 97.04028 1.000 53.52239 1120 THR B CA 1
ATOM 14473 C C . THR B 1 765 ? 42.61491 50.04584 96.17337 1.000 59.96305 1120 THR B C 1
ATOM 14474 O O . THR B 1 765 ? 42.16896 48.90558 96.33914 1.000 59.39493 1120 THR B O 1
ATOM 14478 N N . GLY B 1 766 ? 43.50085 50.35395 95.23563 1.000 62.70030 1121 GLY B N 1
ATOM 14479 C CA . GLY B 1 766 ? 44.19632 49.30683 94.52340 1.000 61.09028 1121 GLY B CA 1
ATOM 14480 C C . GLY B 1 766 ? 45.45166 48.92890 95.27932 1.000 71.17461 1121 GLY B C 1
ATOM 14481 O O . GLY B 1 766 ? 45.42169 48.75624 96.50161 1.000 72.39448 1121 GLY B O 1
ATOM 14482 N N . SER B 1 767 ? 46.56270 48.80266 94.56791 1.000 74.67490 1122 SER B N 1
ATOM 14483 C CA . SER B 1 767 ? 47.83478 48.45359 95.18088 1.000 78.02328 1122 SER B CA 1
ATOM 14484 C C . SER B 1 767 ? 48.63756 49.66954 95.63671 1.000 81.24959 1122 SER B C 1
ATOM 14485 O O . SER B 1 767 ? 49.73895 49.50010 96.16922 1.000 83.48052 1122 SER B O 1
ATOM 14488 N N . SER B 1 768 ? 48.13138 50.88150 95.42142 1.000 83.13506 1123 SER B N 1
ATOM 14489 C CA . SER B 1 768 ? 48.77790 52.09924 95.89311 1.000 82.28995 1123 SER B CA 1
ATOM 14490 C C . SER B 1 768 ? 48.28847 52.48126 97.28291 1.000 84.31396 1123 SER B C 1
ATOM 14491 O O . SER B 1 768 ? 47.17779 52.13192 97.68670 1.000 81.61286 1123 SER B O 1
ATOM 14494 N N . ASP B 1 769 ? 49.13647 53.20483 98.01974 1.000 83.61892 1124 ASP B N 1
ATOM 14495 C CA . ASP B 1 769 ? 48.69713 53.75603 99.29863 1.000 84.40984 1124 ASP B CA 1
ATOM 14496 C C . ASP B 1 769 ? 47.58194 54.77140 99.09586 1.000 82.25067 1124 ASP B C 1
ATOM 14497 O O . ASP B 1 769 ? 46.61029 54.80137 99.86060 1.000 75.57573 1124 ASP B O 1
ATOM 14502 N N . ILE B 1 770 ? 47.70383 55.60458 98.07010 1.000 80.70204 1125 ILE B N 1
ATOM 14503 C CA . ILE B 1 770 ? 46.67832 56.61361 97.78522 1.000 75.49774 1125 ILE B CA 1
ATOM 14504 C C . ILE B 1 770 ? 45.41856 55.91520 97.28637 1.000 72.82635 1125 ILE B C 1
ATOM 14505 O O . ILE B 1 770 ? 45.49405 55.11557 96.33623 1.000 75.44774 1125 ILE B O 1
ATOM 14510 N N . PRO B 1 771 ? 44.25441 56.17147 97.88264 1.000 64.22704 1126 PRO B N 1
ATOM 14511 C CA . PRO B 1 771 ? 43.03753 55.47886 97.44448 1.000 63.77670 1126 PRO B CA 1
ATOM 14512 C C . PRO B 1 771 ? 42.67096 55.87505 96.02664 1.000 52.65102 1126 PRO B C 1
ATOM 14513 O O . PRO B 1 771 ? 42.83694 57.02805 95.62502 1.000 55.68691 1126 PRO B O 1
ATOM 14517 N N . MET B 1 772 ? 42.16900 54.90606 95.26151 1.000 49.87816 1127 MET B N 1
ATOM 14518 C CA . MET B 1 772 ? 41.71925 55.22228 93.91074 1.000 58.39724 1127 MET B CA 1
ATOM 14519 C C . MET B 1 772 ? 40.53948 56.18140 93.94549 1.000 51.93697 1127 MET B C 1
ATOM 14520 O O . MET B 1 772 ? 40.52491 57.19312 93.23564 1.000 55.62877 1127 MET B O 1
ATOM 14525 N N . ARG B 1 773 ? 39.55078 55.89437 94.78931 1.000 43.07525 1128 ARG B N 1
ATOM 14526 C CA . ARG B 1 773 ? 38.38718 56.75732 94.90824 1.000 47.28776 1128 ARG B CA 1
ATOM 14527 C C . ARG B 1 773 ? 37.85156 56.68753 96.32976 1.000 46.39542 1128 ARG B C 1
ATOM 14528 O O . ARG B 1 773 ? 37.91948 55.64356 96.98593 1.000 43.34571 1128 ARG B O 1
ATOM 14536 N N . GLU B 1 774 ? 37.32486 57.82063 96.80116 1.000 43.10306 1129 GLU B N 1
ATOM 14537 C CA . GLU B 1 774 ? 36.76707 57.94633 98.14351 1.000 45.00153 1129 GLU B CA 1
ATOM 14538 C C . GLU B 1 774 ? 35.41594 58.64071 98.07657 1.000 40.12432 1129 GLU B C 1
ATOM 14539 O O . GLU B 1 774 ? 35.21591 59.54689 97.26486 1.000 44.39423 1129 GLU B O 1
ATOM 14545 N N . GLU B 1 775 ? 34.49715 58.21383 98.93530 1.000 35.54094 1130 GLU B N 1
ATOM 14546 C CA . GLU B 1 775 ? 33.27386 58.94581 99.23349 1.000 39.28852 1130 GLU B CA 1
ATOM 14547 C C . GLU B 1 775 ? 33.28467 59.28864 100.71399 1.000 40.31724 1130 GLU B C 1
ATOM 14548 O O . GLU B 1 775 ? 33.53508 58.41444 101.55015 1.000 37.82734 1130 GLU B O 1
ATOM 14554 N N . ARG B 1 776 ? 33.02837 60.55486 101.03184 1.000 38.10914 1131 ARG B N 1
ATOM 14555 C CA . ARG B 1 776 ? 32.89376 61.02649 102.40389 1.000 39.52570 1131 ARG B CA 1
ATOM 14556 C C . ARG B 1 776 ? 31.47365 61.51794 102.62777 1.000 40.85074 1131 ARG B C 1
ATOM 14557 O O . ARG B 1 776 ? 30.97567 62.34572 101.85866 1.000 43.25420 1131 ARG B O 1
ATOM 14565 N N . PHE B 1 777 ? 30.82281 61.01555 103.67378 1.000 35.79675 1132 PHE B N 1
ATOM 14566 C CA . PHE B 1 777 ? 29.44915 61.39776 103.96871 1.000 35.45482 1132 PHE B CA 1
ATOM 14567 C C . PHE B 1 777 ? 29.32700 62.00920 105.35754 1.000 39.92943 1132 PHE B C 1
ATOM 14568 O O . PHE B 1 777 ? 30.08176 61.67684 106.27690 1.000 35.92528 1132 PHE B O 1
ATOM 14576 N N . ALA B 1 778 ? 28.36572 62.91709 105.48919 1.000 31.79397 1133 ALA B N 1
ATOM 14577 C CA . ALA B 1 778 ? 27.85328 63.35835 106.77191 1.000 32.30068 1133 ALA B CA 1
ATOM 14578 C C . ALA B 1 778 ? 26.34029 63.21424 106.74854 1.000 31.38581 1133 ALA B C 1
ATOM 14579 O O . ALA B 1 778 ? 25.72322 63.09810 105.68793 1.000 34.52672 1133 ALA B O 1
ATOM 14581 N N . TYR B 1 779 ? 25.74357 63.23521 107.93304 1.000 33.73609 1134 TYR B N 1
ATOM 14582 C CA . TYR B 1 779 ? 24.32523 62.95991 108.08312 1.000 31.38938 1134 TYR B CA 1
ATOM 14583 C C . TYR B 1 779 ? 23.72695 63.96947 109.04867 1.000 33.13724 1134 TYR B C 1
ATOM 14584 O O . TYR B 1 779 ? 24.42217 64.49657 109.91719 1.000 34.65268 1134 TYR B O 1
ATOM 14593 N N . ASP B 1 780 ? 22.43834 64.25182 108.88576 1.000 35.60462 1135 ASP B N 1
ATOM 14594 C CA . ASP B 1 780 ? 21.78642 65.19538 109.77809 1.000 37.69645 1135 ASP B CA 1
ATOM 14595 C C . ASP B 1 780 ? 21.19950 64.42726 110.96176 1.000 36.38270 1135 ASP B C 1
ATOM 14596 O O . ASP B 1 780 ? 21.39708 63.21749 111.10520 1.000 30.27562 1135 ASP B O 1
ATOM 14601 N N . ARG B 1 781 ? 20.45939 65.12262 111.82674 1.000 37.47523 1136 ARG B N 1
ATOM 14602 C CA . ARG B 1 781 ? 19.96554 64.47449 113.03782 1.000 42.23429 1136 ARG B CA 1
ATOM 14603 C C . ARG B 1 781 ? 19.00504 63.33599 112.73235 1.000 36.30772 1136 ARG B C 1
ATOM 14604 O O . ARG B 1 781 ? 18.88285 62.41373 113.54322 1.000 34.20585 1136 ARG B O 1
ATOM 14612 N N . ASN B 1 782 ? 18.34037 63.36292 111.57827 1.000 36.96819 1137 ASN B N 1
ATOM 14613 C CA . ASN B 1 782 ? 17.45087 62.28016 111.18047 1.000 32.92413 1137 ASN B CA 1
ATOM 14614 C C . ASN B 1 782 ? 18.18733 61.15940 110.46494 1.000 34.35517 1137 ASN B C 1
ATOM 14615 O O . ASN B 1 782 ? 17.54347 60.21613 109.99301 1.000 36.80969 1137 ASN B O 1
ATOM 14620 N N . LEU B 1 783 ? 19.51580 61.26005 110.37264 1.000 31.77652 1138 LEU B N 1
ATOM 14621 C CA . LEU B 1 783 ? 20.39758 60.31413 109.68974 1.000 33.06969 1138 LEU B CA 1
ATOM 14622 C C . LEU B 1 783 ? 20.27502 60.38349 108.17474 1.000 32.73347 1138 LEU B C 1
ATOM 14623 O O . LEU B 1 783 ? 20.69939 59.45558 107.47788 1.000 33.25323 1138 LEU B O 1
ATOM 14628 N N . ASN B 1 784 ? 19.71240 61.46256 107.64133 1.000 30.72634 1139 ASN B N 1
ATOM 14629 C CA . ASN B 1 784 ? 19.68121 61.64390 106.19453 1.000 35.14667 1139 ASN B CA 1
ATOM 14630 C C . ASN B 1 784 ? 20.98536 62.26806 105.70670 1.000 37.86031 1139 ASN B C 1
ATOM 14631 O O . ASN B 1 784 ? 21.66729 62.99281 106.43950 1.000 37.60375 1139 ASN B O 1
ATOM 14636 N N . ILE B 1 785 ? 21.32102 61.98484 104.44650 1.000 30.51194 1140 ILE B N 1
ATOM 14637 C CA . ILE B 1 785 ? 22.56708 62.47625 103.87389 1.000 32.67198 1140 ILE B CA 1
ATOM 14638 C C . ILE B 1 785 ? 22.57168 63.99506 103.85480 1.000 35.44472 1140 ILE B C 1
ATOM 14639 O O . ILE B 1 785 ? 21.57910 64.63793 103.48895 1.000 33.81873 1140 ILE B O 1
ATOM 14644 N N . THR B 1 786 ? 23.69774 64.57830 104.25855 1.000 30.50703 1141 THR B N 1
ATOM 14645 C CA . THR B 1 786 ? 23.91692 66.00022 104.04925 1.000 34.24921 1141 THR B CA 1
ATOM 14646 C C . THR B 1 786 ? 25.06041 66.16739 103.06106 1.000 34.02151 1141 THR B C 1
ATOM 14647 O O . THR B 1 786 ? 24.83524 66.45941 101.88641 1.000 39.21830 1141 THR B O 1
ATOM 14651 N N . ARG B 1 787 ? 26.28443 65.96107 103.51843 1.000 39.07431 1142 ARG B N 1
ATOM 14652 C CA . ARG B 1 787 ? 27.45791 66.14939 102.68598 1.000 31.26336 1142 ARG B CA 1
ATOM 14653 C C . ARG B 1 787 ? 27.82386 64.85720 101.97195 1.000 37.81210 1142 ARG B C 1
ATOM 14654 O O . ARG B 1 787 ? 27.72303 63.76791 102.54375 1.000 37.56011 1142 ARG B O 1
ATOM 14662 N N . ARG B 1 788 ? 28.25294 64.98868 100.71683 1.000 34.42402 1143 ARG B N 1
ATOM 14663 C CA . ARG B 1 788 ? 28.93213 63.91106 100.00073 1.000 37.87397 1143 ARG B CA 1
ATOM 14664 C C . ARG B 1 788 ? 30.11327 64.52409 99.26546 1.000 36.43883 1143 ARG B C 1
ATOM 14665 O O . ARG B 1 788 ? 29.92607 65.31995 98.34026 1.000 36.85925 1143 ARG B O 1
ATOM 14673 N N . GLN B 1 789 ? 31.32250 64.16403 99.67260 1.000 35.65052 1144 GLN B N 1
ATOM 14674 C CA . GLN B 1 789 ? 32.52904 64.59017 98.98262 1.000 42.32938 1144 GLN B CA 1
ATOM 14675 C C . GLN B 1 789 ? 33.21658 63.37568 98.37650 1.000 36.75462 1144 GLN B C 1
ATOM 14676 O O . GLN B 1 789 ? 33.30725 62.32039 99.01186 1.000 37.38906 1144 GLN B O 1
ATOM 14682 N N . THR B 1 790 ? 33.69658 63.52664 97.14649 1.000 32.89893 1145 THR B N 1
ATOM 14683 C CA . THR B 1 790 ? 34.44539 62.47667 96.47872 1.000 42.76072 1145 THR B CA 1
ATOM 14684 C C . THR B 1 790 ? 35.87042 62.93769 96.23077 1.000 44.01852 1145 THR B C 1
ATOM 14685 O O . THR B 1 790 ? 36.13908 64.13243 96.07423 1.000 45.30476 1145 THR B O 1
ATOM 14689 N N . GLN B 1 791 ? 36.78236 61.97012 96.22044 1.000 45.63599 1146 GLN B N 1
ATOM 14690 C CA . GLN B 1 791 ? 38.16043 62.18967 95.81874 1.000 43.43228 1146 GLN B CA 1
ATOM 14691 C C . GLN B 1 791 ? 38.58792 61.11095 94.83418 1.000 44.59407 1146 GLN B C 1
ATOM 14692 O O . GLN B 1 791 ? 38.07896 59.98706 94.85595 1.000 47.82579 1146 GLN B O 1
ATOM 14698 N N . VAL B 1 792 ? 39.51479 61.47571 93.95429 1.000 46.35588 1147 VAL B N 1
ATOM 14699 C CA . VAL B 1 792 ? 40.08978 60.56857 92.97172 1.000 50.13892 1147 VAL B CA 1
ATOM 14700 C C . VAL B 1 792 ? 41.60146 60.68877 93.09883 1.000 50.90327 1147 VAL B C 1
ATOM 14701 O O . VAL B 1 792 ? 42.16870 61.74898 92.80834 1.000 50.46436 1147 VAL B O 1
ATOM 14705 N N . ASN B 1 793 ? 42.24964 59.61283 93.55206 1.000 49.25596 1148 ASN B N 1
ATOM 14706 C CA . ASN B 1 793 ? 43.70137 59.57825 93.75386 1.000 51.96768 1148 ASN B CA 1
ATOM 14707 C C . ASN B 1 793 ? 44.18754 60.69347 94.67981 1.000 55.14244 1148 ASN B C 1
ATOM 14708 O O . ASN B 1 793 ? 45.24845 61.28407 94.46462 1.000 54.28120 1148 ASN B O 1
ATOM 14713 N N . GLY B 1 794 ? 43.42192 60.97549 95.73131 1.000 50.12099 1149 GLY B N 1
ATOM 14714 C CA . GLY B 1 794 ? 43.86821 61.91035 96.73928 1.000 53.23077 1149 GLY B CA 1
ATOM 14715 C C . GLY B 1 794 ? 43.58466 63.36235 96.43245 1.000 57.65320 1149 GLY B C 1
ATOM 14716 O O . GLY B 1 794 ? 43.97933 64.23342 97.21901 1.000 58.61478 1149 GLY B O 1
ATOM 14717 N N . VAL B 1 795 ? 42.92951 63.65335 95.31431 1.000 52.22480 1150 VAL B N 1
ATOM 14718 C CA . VAL B 1 795 ? 42.61464 65.02666 94.93680 1.000 44.84686 1150 VAL B CA 1
ATOM 14719 C C . VAL B 1 795 ? 41.10585 65.21142 95.04409 1.000 47.71709 1150 VAL B C 1
ATOM 14720 O O . VAL B 1 795 ? 40.34665 64.31667 94.64169 1.000 44.30657 1150 VAL B O 1
ATOM 14724 N N . PRO B 1 796 ? 40.62793 66.33550 95.57997 1.000 49.27160 1151 PRO B N 1
ATOM 14725 C CA . PRO B 1 796 ? 39.17886 66.56538 95.64026 1.000 48.41434 1151 PRO B CA 1
ATOM 14726 C C . PRO B 1 796 ? 38.56397 66.53407 94.24907 1.000 46.68808 1151 PRO B C 1
ATOM 14727 O O . PRO B 1 796 ? 39.08346 67.13799 93.30863 1.000 47.00743 1151 PRO B O 1
ATOM 14731 N N . ASP B 1 797 ? 37.45619 65.80729 94.12371 1.000 47.37585 1152 ASP B N 1
ATOM 14732 C CA . ASP B 1 797 ? 36.80423 65.56458 92.84372 1.000 44.80258 1152 ASP B CA 1
ATOM 14733 C C . ASP B 1 797 ? 35.46382 66.27376 92.72818 1.000 46.26327 1152 ASP B C 1
ATOM 14734 O O . ASP B 1 797 ? 35.22425 66.99751 91.75691 1.000 44.62836 1152 ASP B O 1
ATOM 14739 N N . SER B 1 798 ? 34.58053 66.08204 93.70529 1.000 41.78593 1153 SER B N 1
ATOM 14740 C CA . SER B 1 798 ? 33.30770 66.78061 93.75153 1.000 40.68279 1153 SER B CA 1
ATOM 14741 C C . SER B 1 798 ? 32.89835 66.94103 95.20513 1.000 43.61718 1153 SER B C 1
ATOM 14742 O O . SER B 1 798 ? 33.35840 66.21014 96.08736 1.000 40.54998 1153 SER B O 1
ATOM 14745 N N . GLU B 1 799 ? 32.01909 67.90692 95.44797 1.000 44.67027 1154 GLU B N 1
ATOM 14746 C CA . GLU B 1 799 ? 31.45997 68.10519 96.77889 1.000 44.25344 1154 GLU B CA 1
ATOM 14747 C C . GLU B 1 799 ? 30.01235 68.53476 96.64008 1.000 37.36611 1154 GLU B C 1
ATOM 14748 O O . GLU B 1 799 ? 29.71682 69.53415 95.97797 1.000 38.52490 1154 GLU B O 1
ATOM 14754 N N . ALA B 1 800 ? 29.12130 67.78437 97.27501 1.000 35.81288 1155 ALA B N 1
ATOM 14755 C CA . ALA B 1 800 ? 27.70604 68.10383 97.31749 1.000 39.60273 1155 ALA B CA 1
ATOM 14756 C C . ALA B 1 800 ? 27.27637 68.30382 98.76448 1.000 39.41764 1155 ALA B C 1
ATOM 14757 O O . ALA B 1 800 ? 27.78786 67.65258 99.68062 1.000 36.91850 1155 ALA B O 1
ATOM 14759 N N . TYR B 1 801 ? 26.33307 69.21641 98.96741 1.000 35.37702 1156 TYR B N 1
ATOM 14760 C CA . TYR B 1 801 ? 25.70373 69.38416 100.26822 1.000 36.97467 1156 TYR B CA 1
ATOM 14761 C C . TYR B 1 801 ? 24.21464 69.54761 100.02876 1.000 32.67502 1156 TYR B C 1
ATOM 14762 O O . TYR B 1 801 ? 23.79391 70.50132 99.36937 1.000 34.81869 1156 TYR B O 1
ATOM 14771 N N . GLN B 1 802 ? 23.42364 68.61130 100.53365 1.000 31.44134 1157 GLN B N 1
ATOM 14772 C CA . GLN B 1 802 ? 21.98202 68.64738 100.35374 1.000 33.27356 1157 GLN B CA 1
ATOM 14773 C C . GLN B 1 802 ? 21.30417 68.95864 101.67869 1.000 34.62857 1157 GLN B C 1
ATOM 14774 O O . GLN B 1 802 ? 21.87596 68.77568 102.75600 1.000 33.15402 1157 GLN B O 1
ATOM 14780 N N . HIS B 1 803 ? 20.07978 69.45853 101.58415 1.000 34.85675 1158 HIS B N 1
ATOM 14781 C CA . HIS B 1 803 ? 19.35140 69.94088 102.74221 1.000 36.49727 1158 HIS B CA 1
ATOM 14782 C C . HIS B 1 803 ? 17.98527 69.28303 102.77808 1.000 41.43406 1158 HIS B C 1
ATOM 14783 O O . HIS B 1 803 ? 17.24226 69.32823 101.78955 1.000 34.51583 1158 HIS B O 1
ATOM 14790 N N . GLN B 1 804 ? 17.65794 68.68824 103.92310 1.000 34.14508 1159 GLN B N 1
ATOM 14791 C CA . GLN B 1 804 ? 16.33687 68.13737 104.15593 1.000 34.06854 1159 GLN B CA 1
ATOM 14792 C C . GLN B 1 804 ? 15.44633 69.16379 104.83388 1.000 35.95572 1159 GLN B C 1
ATOM 14793 O O . GLN B 1 804 ? 15.89668 69.98711 105.63510 1.000 39.99333 1159 GLN B O 1
ATOM 14799 N N . GLN B 1 805 ? 14.16740 69.11360 104.48666 1.000 36.53100 1160 GLN B N 1
ATOM 14800 C CA . GLN B 1 805 ? 13.12746 69.80273 105.23215 1.000 46.13596 1160 GLN B CA 1
ATOM 14801 C C . GLN B 1 805 ? 12.03145 68.78957 105.49724 1.000 35.79678 1160 GLN B C 1
ATOM 14802 O O . GLN B 1 805 ? 11.56494 68.12391 104.56824 1.000 35.32889 1160 GLN B O 1
ATOM 14808 N N . HIS B 1 806 ? 11.65900 68.64524 106.76610 1.000 38.87751 1161 HIS B N 1
ATOM 14809 C CA . HIS B 1 806 ? 10.67030 67.65481 107.18487 1.000 37.23643 1161 HIS B CA 1
ATOM 14810 C C . HIS B 1 806 ? 11.06151 66.24874 106.73497 1.000 33.49627 1161 HIS B C 1
ATOM 14811 O O . HIS B 1 806 ? 10.20979 65.41076 106.42841 1.000 35.49353 1161 HIS B O 1
ATOM 14818 N N . GLY B 1 807 ? 12.36592 65.98641 106.68020 1.000 35.56879 1162 GLY B N 1
ATOM 14819 C CA . GLY B 1 807 ? 12.85951 64.66242 106.38447 1.000 29.08610 1162 GLY B CA 1
ATOM 14820 C C . GLY B 1 807 ? 13.02488 64.32648 104.91523 1.000 36.63682 1162 GLY B C 1
ATOM 14821 O O . GLY B 1 807 ? 13.35599 63.17720 104.60187 1.000 31.05064 1162 GLY B O 1
ATOM 14822 N N . ARG B 1 808 ? 12.79516 65.27190 103.99957 1.000 32.62390 1163 ARG B N 1
ATOM 14823 C CA . ARG B 1 808 ? 12.93544 64.99557 102.57461 1.000 37.05698 1163 ARG B CA 1
ATOM 14824 C C . ARG B 1 808 ? 13.87770 66.00084 101.92374 1.000 35.27492 1163 ARG B C 1
ATOM 14825 O O . ARG B 1 808 ? 13.90101 67.17824 102.29825 1.000 35.88352 1163 ARG B O 1
ATOM 14833 N N . VAL B 1 809 ? 14.65358 65.52413 100.94257 1.000 32.17948 1164 VAL B N 1
ATOM 14834 C CA . VAL B 1 809 ? 15.61208 66.38360 100.25696 1.000 36.06145 1164 VAL B CA 1
ATOM 14835 C C . VAL B 1 809 ? 14.86229 67.50711 99.55096 1.000 38.10783 1164 VAL B C 1
ATOM 14836 O O . VAL B 1 809 ? 13.84826 67.28092 98.88011 1.000 38.46250 1164 VAL B O 1
ATOM 14840 N N . THR B 1 810 ? 15.33023 68.73736 99.74462 1.000 33.85964 1165 THR B N 1
ATOM 14841 C CA . THR B 1 810 ? 14.62382 69.89732 99.22156 1.000 35.46032 1165 THR B CA 1
ATOM 14842 C C . THR B 1 810 ? 15.52205 70.77618 98.35637 1.000 31.70535 1165 THR B C 1
ATOM 14843 O O . THR B 1 810 ? 15.05102 71.38595 97.39239 1.000 34.09342 1165 THR B O 1
ATOM 14847 N N . SER B 1 811 ? 16.81111 70.83685 98.67278 1.000 31.68374 1166 SER B N 1
ATOM 14848 C CA . SER B 1 811 ? 17.74382 71.60502 97.85838 1.000 31.57425 1166 SER B CA 1
ATOM 14849 C C . SER B 1 811 ? 19.13891 71.03354 98.05444 1.000 31.15856 1166 SER B C 1
ATOM 14850 O O . SER B 1 811 ? 19.39020 70.26195 98.98084 1.000 31.34087 1166 SER B O 1
ATOM 14853 N N . ARG B 1 812 ? 20.05044 71.44153 97.17372 1.000 32.81959 1167 ARG B N 1
ATOM 14854 C CA . ARG B 1 812 ? 21.39463 70.88379 97.16060 1.000 32.88739 1167 ARG B CA 1
ATOM 14855 C C . ARG B 1 812 ? 22.31186 71.80154 96.36947 1.000 38.83941 1167 ARG B C 1
ATOM 14856 O O . ARG B 1 812 ? 21.91027 72.35214 95.34184 1.000 41.38991 1167 ARG B O 1
ATOM 14864 N N . GLU B 1 813 ? 23.53107 71.98175 96.86800 1.000 37.13011 1168 GLU B N 1
ATOM 14865 C CA . GLU B 1 813 ? 24.58121 72.67518 96.13601 1.000 35.70105 1168 GLU B CA 1
ATOM 14866 C C . GLU B 1 813 ? 25.63706 71.64993 95.75455 1.000 38.12901 1168 GLU B C 1
ATOM 14867 O O . GLU B 1 813 ? 25.91578 70.71970 96.51941 1.000 41.74380 1168 GLU B O 1
ATOM 14873 N N . TYR B 1 814 ? 26.22439 71.82326 94.57806 1.000 38.75875 1169 TYR B N 1
ATOM 14874 C CA . TYR B 1 814 ? 27.16960 70.85727 94.04512 1.000 40.22158 1169 TYR B CA 1
ATOM 14875 C C . TYR B 1 814 ? 28.30729 71.58744 93.35542 1.000 41.14092 1169 TYR B C 1
ATOM 14876 O O . TYR B 1 814 ? 28.07988 72.52870 92.59154 1.000 44.60022 1169 TYR B O 1
ATOM 14885 N N . LYS B 1 815 ? 29.52949 71.14807 93.63405 1.000 41.48143 1170 LYS B N 1
ATOM 14886 C CA . LYS B 1 815 ? 30.71038 71.63119 92.93984 1.000 42.37217 1170 LYS B CA 1
ATOM 14887 C C . LYS B 1 815 ? 31.51179 70.43440 92.46136 1.000 42.27888 1170 LYS B C 1
ATOM 14888 O O . LYS B 1 815 ? 31.50002 69.37194 93.08708 1.000 40.96888 1170 LYS B O 1
ATOM 14894 N N . ALA B 1 816 ? 32.20483 70.61811 91.34048 1.000 43.50840 1171 ALA B N 1
ATOM 14895 C CA . ALA B 1 816 ? 33.11536 69.61806 90.80735 1.000 44.12016 1171 ALA B CA 1
ATOM 14896 C C . ALA B 1 816 ? 34.40696 70.30657 90.40457 1.000 42.60291 1171 ALA B C 1
ATOM 14897 O O . ALA B 1 816 ? 34.40356 71.45647 89.95933 1.000 46.94682 1171 ALA B O 1
ATOM 14899 N N . TRP B 1 817 ? 35.51599 69.59834 90.57509 1.000 45.42562 1172 TRP B N 1
ATOM 14900 C CA . TRP B 1 817 ? 36.82964 70.17386 90.34225 1.000 52.57446 1172 TRP B CA 1
ATOM 14901 C C . TRP B 1 817 ? 37.56995 69.41828 89.25023 1.000 49.71686 1172 TRP B C 1
ATOM 14902 O O . TRP B 1 817 ? 37.37366 68.21504 89.05693 1.000 47.33489 1172 TRP B O 1
ATOM 14913 N N . ARG B 1 818 ? 38.45337 70.13523 88.56714 1.000 52.08180 1173 ARG B N 1
ATOM 14914 C CA . ARG B 1 818 ? 39.40133 69.54539 87.63761 1.000 64.02694 1173 ARG B CA 1
ATOM 14915 C C . ARG B 1 818 ? 40.79751 69.72370 88.21331 1.000 65.93206 1173 ARG B C 1
ATOM 14916 O O . ARG B 1 818 ? 41.15183 70.81472 88.67280 1.000 62.42922 1173 ARG B O 1
ATOM 14924 N N . HIS B 1 819 ? 41.57716 68.64857 88.19966 1.000 76.05687 1174 HIS B N 1
ATOM 14925 C CA . HIS B 1 819 ? 42.93089 68.65206 88.74089 1.000 83.78669 1174 HIS B CA 1
ATOM 14926 C C . HIS B 1 819 ? 43.88861 69.10922 87.64696 1.000 89.13149 1174 HIS B C 1
ATOM 14927 O O . HIS B 1 819 ? 44.06653 68.41886 86.63801 1.000 90.34704 1174 HIS B O 1
ATOM 14934 N N . THR B 1 820 ? 44.49619 70.27470 87.84151 1.000 87.11521 1175 THR B N 1
ATOM 14935 C CA . THR B 1 820 ? 45.44275 70.81177 86.87244 1.000 93.28535 1175 THR B CA 1
ATOM 14936 C C . THR B 1 820 ? 46.86538 70.73465 87.41565 1.000 97.08368 1175 THR B C 1
ATOM 14937 O O . THR B 1 820 ? 47.12757 70.03005 88.39212 1.000 95.65731 1175 THR B O 1
ATOM 14941 N N . PHE B 1 836 ? 46.91248 72.61650 92.76153 1.000 79.60186 1191 PHE B N 1
ATOM 14942 C CA . PHE B 1 836 ? 46.26447 73.03048 91.52167 1.000 88.07883 1191 PHE B CA 1
ATOM 14943 C C . PHE B 1 836 ? 44.90879 72.34981 91.34621 1.000 86.83259 1191 PHE B C 1
ATOM 14944 O O . PHE B 1 836 ? 44.83445 71.22742 90.84819 1.000 85.17448 1191 PHE B O 1
ATOM 14952 N N . VAL B 1 837 ? 43.83989 73.03332 91.75574 1.000 82.90833 1192 VAL B N 1
ATOM 14953 C CA . VAL B 1 837 ? 42.47580 72.52008 91.65177 1.000 73.76617 1192 VAL B CA 1
ATOM 14954 C C . VAL B 1 837 ? 41.55034 73.68116 91.30420 1.000 75.88889 1192 VAL B C 1
ATOM 14955 O O . VAL B 1 837 ? 41.62599 74.74552 91.92684 1.000 77.36885 1192 VAL B O 1
ATOM 14959 N N . ARG B 1 838 ? 40.67450 73.48109 90.31548 1.000 66.66383 1193 ARG B N 1
ATOM 14960 C CA . ARG B 1 838 ? 39.78551 74.53298 89.83715 1.000 57.90657 1193 ARG B CA 1
ATOM 14961 C C . ARG B 1 838 ? 38.35641 74.01938 89.70941 1.000 58.08628 1193 ARG B C 1
ATOM 14962 O O . ARG B 1 838 ? 38.12922 72.88831 89.26877 1.000 57.08798 1193 ARG B O 1
ATOM 14970 N N . VAL B 1 839 ? 37.39570 74.86689 90.08762 1.000 52.56882 1194 VAL B N 1
ATOM 14971 C CA . VAL B 1 839 ? 35.98224 74.52116 89.97217 1.000 53.52489 1194 VAL B CA 1
ATOM 14972 C C . VAL B 1 839 ? 35.57303 74.52954 88.50567 1.000 54.41274 1194 VAL B C 1
ATOM 14973 O O . VAL B 1 839 ? 35.90670 75.45730 87.75783 1.000 60.22633 1194 VAL B O 1
ATOM 14977 N N . ILE B 1 840 ? 34.84949 73.49430 88.08469 1.000 52.39441 1195 ILE B N 1
ATOM 14978 C CA . ILE B 1 840 ? 34.31597 73.42559 86.72824 1.000 56.88279 1195 ILE B CA 1
ATOM 14979 C C . ILE B 1 840 ? 32.80124 73.30028 86.69615 1.000 53.73702 1195 ILE B C 1
ATOM 14980 O O . ILE B 1 840 ? 32.21065 73.41813 85.61424 1.000 57.19915 1195 ILE B O 1
ATOM 14985 N N . ARG B 1 841 ? 32.15306 73.05693 87.83140 1.000 54.53505 1196 ARG B N 1
ATOM 14986 C CA . ARG B 1 841 ? 30.70145 73.00414 87.91090 1.000 50.70056 1196 ARG B CA 1
ATOM 14987 C C . ARG B 1 841 ? 30.27672 73.55642 89.26037 1.000 52.54666 1196 ARG B C 1
ATOM 14988 O O . ARG B 1 841 ? 30.87601 73.23140 90.28536 1.000 55.96711 1196 ARG B O 1
ATOM 14996 N N . ASP B 1 842 ? 29.24721 74.39812 89.24962 1.000 51.23960 1197 ASP B N 1
ATOM 14997 C CA . ASP B 1 842 ? 28.67524 74.93061 90.48587 1.000 58.98120 1197 ASP B CA 1
ATOM 14998 C C . ASP B 1 842 ? 27.17845 75.06035 90.23054 1.000 60.35513 1197 ASP B C 1
ATOM 14999 O O . ASP B 1 842 ? 26.73676 76.02988 89.60717 1.000 55.38418 1197 ASP B O 1
ATOM 15004 N N . GLU B 1 843 ? 26.40372 74.10786 90.73948 1.000 54.82650 1198 GLU B N 1
ATOM 15005 C CA . GLU B 1 843 ? 25.00390 74.02956 90.36156 1.000 59.52276 1198 GLU B CA 1
ATOM 15006 C C . GLU B 1 843 ? 24.15513 73.71381 91.58016 1.000 52.57838 1198 GLU B C 1
ATOM 15007 O O . GLU B 1 843 ? 24.57387 72.99054 92.49059 1.000 49.99750 1198 GLU B O 1
ATOM 15013 N N . GLN B 1 844 ? 22.95608 74.28523 91.58407 1.000 45.76242 1199 GLN B N 1
ATOM 15014 C CA . GLN B 1 844 ? 21.99891 74.10074 92.65871 1.000 46.17869 1199 GLN B CA 1
ATOM 15015 C C . GLN B 1 844 ? 20.77668 73.34111 92.16233 1.000 49.43627 1199 GLN B C 1
ATOM 15016 O O . GLN B 1 844 ? 20.25771 73.61501 91.07426 1.000 41.62993 1199 GLN B O 1
ATOM 15022 N N . THR B 1 845 ? 20.34193 72.36798 92.95767 1.000 38.08047 1200 THR B N 1
ATOM 15023 C CA . THR B 1 845 ? 19.14626 71.59032 92.68360 1.000 38.06417 1200 THR B CA 1
ATOM 15024 C C . THR B 1 845 ? 18.05294 71.89646 93.69880 1.000 35.74281 1200 THR B C 1
ATOM 15025 O O . THR B 1 845 ? 18.32806 72.08198 94.88618 1.000 39.98886 1200 THR B O 1
ATOM 15029 N N . THR B 1 846 ? 16.81433 71.96935 93.21644 1.000 41.73114 1201 THR B N 1
ATOM 15030 C CA . THR B 1 846 ? 15.63354 72.10318 94.05642 1.000 36.52238 1201 THR B CA 1
ATOM 15031 C C . THR B 1 846 ? 14.71813 70.90888 93.83060 1.000 41.88231 1201 THR B C 1
ATOM 15032 O O . THR B 1 846 ? 14.68999 70.32200 92.74443 1.000 35.43342 1201 THR B O 1
ATOM 15036 N N . TRP B 1 847 ? 14.01057 70.52608 94.88824 1.000 34.30673 1202 TRP B N 1
ATOM 15037 C CA . TRP B 1 847 ? 13.01232 69.46694 94.85278 1.000 37.71954 1202 TRP B CA 1
ATOM 15038 C C . TRP B 1 847 ? 11.68585 70.07163 95.28459 1.000 36.77661 1202 TRP B C 1
ATOM 15039 O O . TRP B 1 847 ? 11.63401 70.80002 96.28077 1.000 37.05165 1202 TRP B O 1
ATOM 15050 N N . LYS B 1 848 ? 10.61509 69.76444 94.55728 1.000 34.02709 1203 LYS B N 1
ATOM 15051 C CA . LYS B 1 848 ? 9.28624 70.23410 94.93320 1.000 36.80347 1203 LYS B CA 1
ATOM 15052 C C . LYS B 1 848 ? 8.30544 69.07839 95.02627 1.000 36.32031 1203 LYS B C 1
ATOM 15053 O O . LYS B 1 848 ? 8.23001 68.23832 94.12364 1.000 37.29710 1203 LYS B O 1
ATOM 15059 N N . TYR B 1 849 ? 7.57001 69.04935 96.13085 1.000 33.60211 1204 TYR B N 1
ATOM 15060 C CA . TYR B 1 849 ? 6.61964 68.00725 96.46962 1.000 33.67090 1204 TYR B CA 1
ATOM 15061 C C . TYR B 1 849 ? 5.20429 68.56696 96.42098 1.000 33.85883 1204 TYR B C 1
ATOM 15062 O O . TYR B 1 849 ? 4.98045 69.75013 96.68472 1.000 36.23283 1204 TYR B O 1
ATOM 15071 N N . ASP B 1 850 ? 4.24536 67.71145 96.08321 1.000 34.32312 1205 ASP B N 1
ATOM 15072 C CA . ASP B 1 850 ? 2.84712 68.11518 96.11930 1.000 37.35215 1205 ASP B CA 1
ATOM 15073 C C . ASP B 1 850 ? 2.29269 67.96496 97.53684 1.000 35.15678 1205 ASP B C 1
ATOM 15074 O O . ASP B 1 850 ? 3.00817 67.61838 98.48011 1.000 42.50744 1205 ASP B O 1
ATOM 15079 N N . VAL B 1 851 ? 0.99734 68.24752 97.69859 1.000 42.03820 1206 VAL B N 1
ATOM 15080 C CA . VAL B 1 851 ? 0.39677 68.22004 99.02906 1.000 37.20913 1206 VAL B CA 1
ATOM 15081 C C . VAL B 1 851 ? 0.26660 66.79939 99.57007 1.000 42.75295 1206 VAL B C 1
ATOM 15082 O O . VAL B 1 851 ? 0.06201 66.62052 100.77566 1.000 42.40173 1206 VAL B O 1
ATOM 15086 N N . ASN B 1 852 ? 0.36363 65.78248 98.71308 1.000 41.74314 1207 ASN B N 1
ATOM 15087 C CA . ASN B 1 852 ? 0.37070 64.39257 99.14933 1.000 40.28103 1207 ASN B CA 1
ATOM 15088 C C . ASN B 1 852 ? 1.77438 63.86909 99.43303 1.000 37.20574 1207 ASN B C 1
ATOM 15089 O O . ASN B 1 852 ? 1.93599 62.67183 99.68278 1.000 40.55797 1207 ASN B O 1
ATOM 15094 N N . GLY B 1 853 ? 2.78924 64.72748 99.39059 1.000 36.87856 1208 GLY B N 1
ATOM 15095 C CA . GLY B 1 853 ? 4.12869 64.31209 99.75626 1.000 38.56713 1208 GLY B CA 1
ATOM 15096 C C . GLY B 1 853 ? 4.94119 63.65757 98.66259 1.000 35.91200 1208 GLY B C 1
ATOM 15097 O O . GLY B 1 853 ? 5.96474 63.03566 98.96453 1.000 38.91486 1208 GLY B O 1
ATOM 15098 N N . ARG B 1 854 ? 4.52038 63.75738 97.40898 1.000 32.45731 1209 ARG B N 1
ATOM 15099 C CA . ARG B 1 854 ? 5.22074 63.12122 96.30401 1.000 37.01887 1209 ARG B CA 1
ATOM 15100 C C . ARG B 1 854 ? 6.02642 64.15203 95.52473 1.000 34.90627 1209 ARG B C 1
ATOM 15101 O O . ARG B 1 854 ? 5.54025 65.25234 95.24600 1.000 35.07174 1209 ARG B O 1
ATOM 15109 N N . LEU B 1 855 ? 7.25867 63.78754 95.17969 1.000 30.92439 1210 LEU B N 1
ATOM 15110 C CA . LEU B 1 855 ? 8.11217 64.64377 94.36633 1.000 39.38622 1210 LEU B CA 1
ATOM 15111 C C . LEU B 1 855 ? 7.49400 64.87792 92.98753 1.000 36.44302 1210 LEU B C 1
ATOM 15112 O O . LEU B 1 855 ? 7.26095 63.92525 92.23570 1.000 34.00683 1210 LEU B O 1
ATOM 15117 N N . VAL B 1 856 ? 7.23157 66.14192 92.65002 1.000 33.56395 1211 VAL B N 1
ATOM 15118 C CA . VAL B 1 856 ? 6.68782 66.48161 91.33899 1.000 38.04170 1211 VAL B CA 1
ATOM 15119 C C . VAL B 1 856 ? 7.68018 67.22387 90.44563 1.000 39.62559 1211 VAL B C 1
ATOM 15120 O O . VAL B 1 856 ? 7.45743 67.28712 89.22549 1.000 39.59378 1211 VAL B O 1
ATOM 15124 N N . GLU B 1 857 ? 8.76158 67.77464 90.99213 1.000 36.23449 1212 GLU B N 1
ATOM 15125 C CA . GLU B 1 857 ? 9.73171 68.47350 90.15845 1.000 37.17111 1212 GLU B CA 1
ATOM 15126 C C . GLU B 1 857 ? 11.10081 68.43850 90.81250 1.000 37.87521 1212 GLU B C 1
ATOM 15127 O O . GLU B 1 857 ? 11.23371 68.76585 91.99418 1.000 35.80663 1212 GLU B O 1
ATOM 15133 N N . LYS B 1 858 ? 12.11567 68.07978 90.03313 1.000 36.55254 1213 LYS B N 1
ATOM 15134 C CA . LYS B 1 858 ? 13.50529 68.20532 90.44867 1.000 37.11054 1213 LYS B CA 1
ATOM 15135 C C . LYS B 1 858 ? 14.21194 69.05181 89.40777 1.000 40.14752 1213 LYS B C 1
ATOM 15136 O O . LYS B 1 858 ? 14.34168 68.63683 88.25069 1.000 38.62877 1213 LYS B O 1
ATOM 15142 N N . LEU B 1 859 ? 14.68278 70.22082 89.81742 1.000 38.32529 1214 LEU B N 1
ATOM 15143 C CA . LEU B 1 859 ? 15.26259 71.18330 88.89257 1.000 37.85022 1214 LEU B CA 1
ATOM 15144 C C . LEU B 1 859 ? 16.74816 71.26040 89.21847 1.000 47.54989 1214 LEU B C 1
ATOM 15145 O O . LEU B 1 859 ? 17.13482 71.75632 90.28200 1.000 40.96383 1214 LEU B O 1
ATOM 15150 N N . ILE B 1 860 ? 17.57215 70.81469 88.28009 1.000 48.72474 1215 ILE B N 1
ATOM 15151 C CA . ILE B 1 860 ? 19.01749 70.76516 88.44340 1.000 44.83737 1215 ILE B CA 1
ATOM 15152 C C . ILE B 1 860 ? 19.61875 71.97135 87.74833 1.000 57.54244 1215 ILE B C 1
ATOM 15153 O O . ILE B 1 860 ? 19.16291 72.37637 86.66940 1.000 54.85267 1215 ILE B O 1
ATOM 15158 N N . ASP B 1 861 ? 20.63225 72.55823 88.37947 1.000 60.18977 1216 ASP B N 1
ATOM 15159 C CA . ASP B 1 861 ? 21.27642 73.76949 87.89001 1.000 52.17175 1216 ASP B CA 1
ATOM 15160 C C . ASP B 1 861 ? 20.23435 74.85797 87.64532 1.000 58.74884 1216 ASP B C 1
ATOM 15161 O O . ASP B 1 861 ? 20.11398 75.41327 86.55235 1.000 75.30177 1216 ASP B O 1
ATOM 15166 N N . LYS B 1 862 ? 19.47260 75.14987 88.70392 1.000 58.55597 1217 LYS B N 1
ATOM 15167 C CA . LYS B 1 862 ? 18.36819 76.10283 88.62073 1.000 63.87067 1217 LYS B CA 1
ATOM 15168 C C . LYS B 1 862 ? 18.77793 77.44018 88.01405 1.000 64.04484 1217 LYS B C 1
ATOM 15169 O O . LYS B 1 862 ? 17.92767 78.13692 87.44734 1.000 70.27497 1217 LYS B O 1
ATOM 15175 N N . GLY B 1 863 ? 20.05237 77.81444 88.10254 1.000 65.58241 1218 GLY B N 1
ATOM 15176 C CA . GLY B 1 863 ? 20.48241 79.07499 87.52898 1.000 79.98730 1218 GLY B CA 1
ATOM 15177 C C . GLY B 1 863 ? 21.73252 79.00011 86.67572 1.000 82.97888 1218 GLY B C 1
ATOM 15178 O O . GLY B 1 863 ? 22.35520 80.03163 86.39840 1.000 71.30091 1218 GLY B O 1
ATOM 15179 N N . GLY B 1 864 ? 22.10063 77.79688 86.23774 1.000 74.64288 1219 GLY B N 1
ATOM 15180 C CA . GLY B 1 864 ? 23.34492 77.57149 85.52933 1.000 83.43687 1219 GLY B CA 1
ATOM 15181 C C . GLY B 1 864 ? 23.23238 77.71403 84.02656 1.000 90.66412 1219 GLY B C 1
ATOM 15182 O O . GLY B 1 864 ? 22.33322 78.37576 83.50078 1.000 88.65292 1219 GLY B O 1
ATOM 15183 N N . TYR B 1 865 ? 24.16982 77.06556 83.32380 1.000 96.83632 1220 TYR B N 1
ATOM 15184 C CA . TYR B 1 865 ? 24.30034 77.29608 81.88727 1.000 107.46994 1220 TYR B CA 1
ATOM 15185 C C . TYR B 1 865 ? 23.04967 76.85646 81.13185 1.000 105.98192 1220 TYR B C 1
ATOM 15186 O O . TYR B 1 865 ? 22.55941 77.58150 80.25735 1.000 102.63405 1220 TYR B O 1
ATOM 15195 N N . ARG B 1 866 ? 22.50716 75.68268 81.46194 1.000 100.85995 1221 ARG B N 1
ATOM 15196 C CA . ARG B 1 866 ? 21.20054 75.30097 80.94280 1.000 99.05939 1221 ARG B CA 1
ATOM 15197 C C . ARG B 1 866 ? 20.57472 74.37204 81.97345 1.000 81.84709 1221 ARG B C 1
ATOM 15198 O O . ARG B 1 866 ? 21.24653 73.43397 82.43403 1.000 84.31546 1221 ARG B O 1
ATOM 15206 N N . PRO B 1 867 ? 19.32478 74.60654 82.35860 1.000 71.54971 1222 PRO B N 1
ATOM 15207 C CA . PRO B 1 867 ? 18.71222 73.80354 83.42010 1.000 70.66260 1222 PRO B CA 1
ATOM 15208 C C . PRO B 1 867 ? 18.22661 72.45440 82.91416 1.000 61.26385 1222 PRO B C 1
ATOM 15209 O O . PRO B 1 867 ? 17.80770 72.30100 81.76363 1.000 64.06024 1222 PRO B O 1
ATOM 15213 N N . LEU B 1 868 ? 18.28893 71.47022 83.80725 1.000 45.91199 1223 LEU B N 1
ATOM 15214 C CA . LEU B 1 868 ? 17.75848 70.13113 83.57669 1.000 44.95995 1223 LEU B CA 1
ATOM 15215 C C . LEU B 1 868 ? 16.59484 69.89985 84.53527 1.000 51.71234 1223 LEU B C 1
ATOM 15216 O O . LEU B 1 868 ? 16.79529 69.82021 85.75154 1.000 49.35008 1223 LEU B O 1
ATOM 15221 N N . ARG B 1 869 ? 15.38554 69.77808 83.99323 1.000 47.44907 1224 ARG B N 1
ATOM 15222 C CA . ARG B 1 869 ? 14.17774 69.62654 84.79638 1.000 39.13351 1224 ARG B CA 1
ATOM 15223 C C . ARG B 1 869 ? 13.56522 68.24387 84.60394 1.000 38.48088 1224 ARG B C 1
ATOM 15224 O O . ARG B 1 869 ? 13.32523 67.81452 83.47104 1.000 42.76529 1224 ARG B O 1
ATOM 15232 N N . TRP B 1 870 ? 13.33262 67.54446 85.71082 1.000 37.74966 1225 TRP B N 1
ATOM 15233 C CA . TRP B 1 870 ? 12.52039 66.33616 85.73297 1.000 36.17962 1225 TRP B CA 1
ATOM 15234 C C . TRP B 1 870 ? 11.16173 66.65131 86.34473 1.000 44.25721 1225 TRP B C 1
ATOM 15235 O O . TRP B 1 870 ? 11.08428 67.33385 87.37351 1.000 35.78052 1225 TRP B O 1
ATOM 15246 N N . ARG B 1 871 ? 10.09599 66.16000 85.71406 1.000 37.22031 1226 ARG B N 1
ATOM 15247 C CA . ARG B 1 871 ? 8.75852 66.23667 86.28309 1.000 39.60354 1226 ARG B CA 1
ATOM 15248 C C . ARG B 1 871 ? 8.20330 64.83511 86.49887 1.000 35.49087 1226 ARG B C 1
ATOM 15249 O O . ARG B 1 871 ? 8.53714 63.89899 85.76880 1.000 39.10536 1226 ARG B O 1
ATOM 15257 N N . TYR B 1 872 ? 7.33756 64.70527 87.50391 1.000 34.72553 1227 TYR B N 1
ATOM 15258 C CA . TYR B 1 872 ? 6.83177 63.40883 87.93088 1.000 34.49056 1227 TYR B CA 1
ATOM 15259 C C . TYR B 1 872 ? 5.32738 63.49943 88.14028 1.000 36.32981 1227 TYR B C 1
ATOM 15260 O O . TYR B 1 872 ? 4.84721 64.40816 88.82386 1.000 39.49591 1227 TYR B O 1
ATOM 15269 N N . ARG B 1 873 ? 4.59459 62.55575 87.55441 1.000 34.49315 1228 ARG B N 1
ATOM 15270 C CA . ARG B 1 873 ? 3.14396 62.47509 87.65025 1.000 38.35770 1228 ARG B CA 1
ATOM 15271 C C . ARG B 1 873 ? 2.75208 61.24355 88.46043 1.000 39.35855 1228 ARG B C 1
ATOM 15272 O O . ARG B 1 873 ? 3.41260 60.20554 88.39252 1.000 38.24294 1228 ARG B O 1
ATOM 15280 N N . TRP B 1 874 ? 1.66260 61.35899 89.22026 1.000 41.27777 1229 TRP B N 1
ATOM 15281 C CA . TRP B 1 874 ? 1.30199 60.35062 90.20722 1.000 40.12514 1229 TRP B CA 1
ATOM 15282 C C . TRP B 1 874 ? -0.18510 60.04181 90.13173 1.000 40.82152 1229 TRP B C 1
ATOM 15283 O O . TRP B 1 874 ? -0.98808 60.89345 89.74828 1.000 39.53868 1229 TRP B O 1
ATOM 15294 N N . ASP B 1 875 ? -0.54954 58.81022 90.49938 1.000 40.80796 1230 ASP B N 1
ATOM 15295 C CA . ASP B 1 875 ? -1.95415 58.46395 90.64815 1.000 44.60551 1230 ASP B CA 1
ATOM 15296 C C . ASP B 1 875 ? -2.35452 58.59286 92.12060 1.000 42.73474 1230 ASP B C 1
ATOM 15297 O O . ASP B 1 875 ? -1.54258 58.93642 92.98506 1.000 38.76237 1230 ASP B O 1
ATOM 15302 N N . ALA B 1 876 ? -3.62583 58.30489 92.41145 1.000 43.81167 1231 ALA B N 1
ATOM 15303 C CA . ALA B 1 876 ? -4.14460 58.52839 93.75909 1.000 37.65681 1231 ALA B CA 1
ATOM 15304 C C . ALA B 1 876 ? -3.45047 57.65339 94.79780 1.000 44.32976 1231 ALA B C 1
ATOM 15305 O O . ALA B 1 876 ? -3.40129 58.01790 95.97865 1.000 52.60805 1231 ALA B O 1
ATOM 15307 N N . ARG B 1 877 ? -2.91421 56.50412 94.38868 1.000 46.99382 1232 ARG B N 1
ATOM 15308 C CA . ARG B 1 877 ? -2.19717 55.60597 95.28912 1.000 38.14680 1232 ARG B CA 1
ATOM 15309 C C . ARG B 1 877 ? -0.71657 55.93963 95.40610 1.000 40.08593 1232 ARG B C 1
ATOM 15310 O O . ARG B 1 877 ? 0.05045 55.11576 95.91298 1.000 35.05866 1232 ARG B O 1
ATOM 15318 N N . SER B 1 878 ? -0.29674 57.10617 94.91565 1.000 41.74419 1233 SER B N 1
ATOM 15319 C CA . SER B 1 878 ? 1.10317 57.53106 94.97016 1.000 42.47805 1233 SER B CA 1
ATOM 15320 C C . SER B 1 878 ? 2.01601 56.56400 94.22082 1.000 37.46611 1233 SER B C 1
ATOM 15321 O O . SER B 1 878 ? 3.10968 56.22579 94.67880 1.000 33.80130 1233 SER B O 1
ATOM 15324 N N . GLN B 1 879 ? 1.56007 56.10768 93.06200 1.000 36.96479 1234 GLN B N 1
ATOM 15325 C CA . GLN B 1 879 ? 2.39968 55.36086 92.13826 1.000 41.27383 1234 GLN B CA 1
ATOM 15326 C C . GLN B 1 879 ? 2.83502 56.29847 91.02228 1.000 34.21612 1234 GLN B C 1
ATOM 15327 O O . GLN B 1 879 ? 2.03180 57.08295 90.51176 1.000 34.93884 1234 GLN B O 1
ATOM 15333 N N . LEU B 1 880 ? 4.11615 56.24145 90.67553 1.000 34.05567 1235 LEU B N 1
ATOM 15334 C CA . LEU B 1 880 ? 4.66201 57.06361 89.60195 1.000 35.88650 1235 LEU B CA 1
ATOM 15335 C C . LEU B 1 880 ? 4.09466 56.57935 88.27432 1.000 36.45762 1235 LEU B C 1
ATOM 15336 O O . LEU B 1 880 ? 4.52727 55.55878 87.73519 1.000 36.32543 1235 LEU B O 1
ATOM 15341 N N . THR B 1 881 ? 3.11055 57.30205 87.74366 1.000 36.24379 1236 THR B N 1
ATOM 15342 C CA . THR B 1 881 ? 2.50967 56.91913 86.47281 1.000 41.10002 1236 THR B CA 1
ATOM 15343 C C . THR B 1 881 ? 3.16904 57.58491 85.27641 1.000 44.08938 1236 THR B C 1
ATOM 15344 O O . THR B 1 881 ? 3.05816 57.06596 84.15788 1.000 41.22936 1236 THR B O 1
ATOM 15348 N N . GLY B 1 882 ? 3.85916 58.69806 85.48063 1.000 41.92277 1237 GLY B N 1
ATOM 15349 C CA . GLY B 1 882 ? 4.42707 59.44267 84.36957 1.000 38.78497 1237 GLY B CA 1
ATOM 15350 C C . GLY B 1 882 ? 5.68786 60.16135 84.78325 1.000 38.73091 1237 GLY B C 1
ATOM 15351 O O . GLY B 1 882 ? 5.82157 60.61816 85.92119 1.000 42.79295 1237 GLY B O 1
ATOM 15352 N N . LEU B 1 883 ? 6.61190 60.28002 83.84057 1.000 39.62786 1238 LEU B N 1
ATOM 15353 C CA . LEU B 1 883 ? 7.87290 60.96534 84.06715 1.000 35.28558 1238 LEU B CA 1
ATOM 15354 C C . LEU B 1 883 ? 8.23308 61.74545 82.81121 1.000 43.38893 1238 LEU B C 1
ATOM 15355 O O . LEU B 1 883 ? 8.10877 61.23248 81.69553 1.000 40.79085 1238 LEU B O 1
ATOM 15360 N N . GLU B 1 884 ? 8.65517 62.99545 82.99573 1.000 40.07674 1239 GLU B N 1
ATOM 15361 C CA . GLU B 1 884 ? 9.09097 63.85314 81.90017 1.000 38.26512 1239 GLU B CA 1
ATOM 15362 C C . GLU B 1 884 ? 10.56100 64.20300 82.09583 1.000 42.07920 1239 GLU B C 1
ATOM 15363 O O . GLU B 1 884 ? 10.94335 64.72564 83.14705 1.000 44.56849 1239 GLU B O 1
ATOM 15369 N N . THR B 1 885 ? 11.37387 63.92908 81.08326 1.000 40.80632 1240 THR B N 1
ATOM 15370 C CA . THR B 1 885 ? 12.81169 64.14917 81.15247 1.000 41.35209 1240 THR B CA 1
ATOM 15371 C C . THR B 1 885 ? 13.15590 65.60129 80.83300 1.000 42.09083 1240 THR B C 1
ATOM 15372 O O . THR B 1 885 ? 12.31814 66.36887 80.35305 1.000 40.57401 1240 THR B O 1
ATOM 15376 N N . PRO B 1 886 ? 14.39897 66.01741 81.09615 1.000 43.72092 1241 PRO B N 1
ATOM 15377 C CA . PRO B 1 886 ? 14.80302 67.38284 80.72793 1.000 44.91486 1241 PRO B CA 1
ATOM 15378 C C . PRO B 1 886 ? 14.66313 67.68247 79.24641 1.000 49.01141 1241 PRO B C 1
ATOM 15379 O O . PRO B 1 886 ? 14.55020 68.86124 78.86942 1.000 43.74076 1241 PRO B O 1
ATOM 15383 N N . GLU B 1 887 ? 14.65848 66.66222 78.39399 1.000 45.57982 1242 GLU B N 1
ATOM 15384 C CA . GLU B 1 887 ? 14.52723 66.85347 76.95663 1.000 49.06510 1242 GLU B CA 1
ATOM 15385 C C . GLU B 1 887 ? 13.08186 66.75754 76.48508 1.000 48.09426 1242 GLU B C 1
ATOM 15386 O O . GLU B 1 887 ? 12.83666 66.76662 75.27730 1.000 49.30455 1242 GLU B O 1
ATOM 15392 N N . GLY B 1 888 ? 12.12184 66.68091 77.40806 1.000 46.06736 1243 GLY B N 1
ATOM 15393 C CA . GLY B 1 888 ? 10.71864 66.64913 77.05699 1.000 44.91742 1243 GLY B CA 1
ATOM 15394 C C . GLY B 1 888 ? 10.15997 65.27401 76.77343 1.000 46.30200 1243 GLY B C 1
ATOM 15395 O O . GLY B 1 888 ? 8.96067 65.15450 76.49293 1.000 51.20320 1243 GLY B O 1
ATOM 15396 N N . GLU B 1 889 ? 10.98051 64.23360 76.85315 1.000 47.00042 1244 GLU B N 1
ATOM 15397 C CA . GLU B 1 889 ? 10.50212 62.87658 76.63352 1.000 50.25215 1244 GLU B CA 1
ATOM 15398 C C . GLU B 1 889 ? 9.61511 62.43521 77.79188 1.000 50.82182 1244 GLU B C 1
ATOM 15399 O O . GLU B 1 889 ? 9.90010 62.72041 78.95821 1.000 44.66607 1244 GLU B O 1
ATOM 15405 N N . ARG B 1 890 ? 8.51953 61.75974 77.45890 1.000 44.55881 1245 ARG B N 1
ATOM 15406 C CA . ARG B 1 890 ? 7.53179 61.31643 78.43063 1.000 45.86422 1245 ARG B CA 1
ATOM 15407 C C . ARG B 1 890 ? 7.49531 59.79933 78.47893 1.000 46.17423 1245 ARG B C 1
ATOM 15408 O O . ARG B 1 890 ? 7.33528 59.14230 77.44494 1.000 43.58464 1245 ARG B O 1
ATOM 15416 N N . ARG B 1 891 ? 7.65285 59.25354 79.67808 1.000 38.57336 1246 ARG B N 1
ATOM 15417 C CA . ARG B 1 891 ? 7.47638 57.83408 79.93339 1.000 38.33605 1246 ARG B CA 1
ATOM 15418 C C . ARG B 1 891 ? 6.19487 57.62178 80.72782 1.000 45.57136 1246 ARG B C 1
ATOM 15419 O O . ARG B 1 891 ? 5.78197 58.48028 81.51406 1.000 46.47720 1246 ARG B O 1
ATOM 15427 N N . GLU B 1 892 ? 5.56066 56.47577 80.50846 1.000 41.14697 1247 GLU B N 1
ATOM 15428 C CA . GLU B 1 892 ? 4.35664 56.11327 81.23795 1.000 41.02130 1247 GLU B CA 1
ATOM 15429 C C . GLU B 1 892 ? 4.53725 54.73432 81.84972 1.000 43.75924 1247 GLU B C 1
ATOM 15430 O O . GLU B 1 892 ? 5.00614 53.80781 81.18105 1.000 44.87229 1247 GLU B O 1
ATOM 15436 N N . TYR B 1 893 ? 4.15850 54.60283 83.11603 1.000 42.53726 1248 TYR B N 1
ATOM 15437 C CA . TYR B 1 893 ? 4.29760 53.36085 83.85660 1.000 37.73798 1248 TYR B CA 1
ATOM 15438 C C . TYR B 1 893 ? 2.92393 52.89956 84.31628 1.000 43.27060 1248 TYR B C 1
ATOM 15439 O O . TYR B 1 893 ? 2.11640 53.70478 84.78938 1.000 40.33729 1248 TYR B O 1
ATOM 15448 N N . LYS B 1 894 ? 2.66328 51.60132 84.18136 1.000 36.07035 1249 LYS B N 1
ATOM 15449 C CA . LYS B 1 894 ? 1.39797 51.01890 84.59626 1.000 41.04163 1249 LYS B CA 1
ATOM 15450 C C . LYS B 1 894 ? 1.64756 49.90757 85.60453 1.000 40.51463 1249 LYS B C 1
ATOM 15451 O O . LYS B 1 894 ? 2.69361 49.25040 85.58716 1.000 38.98306 1249 LYS B O 1
ATOM 15457 N N . TYR B 1 895 ? 0.66008 49.69197 86.47231 1.000 36.56986 1250 TYR B N 1
ATOM 15458 C CA . TYR B 1 895 ? 0.82603 48.85991 87.65329 1.000 34.64112 1250 TYR B CA 1
ATOM 15459 C C . TYR B 1 895 ? -0.39182 47.96618 87.82039 1.000 39.26178 1250 TYR B C 1
ATOM 15460 O O . TYR B 1 895 ? -1.52005 48.37070 87.52673 1.000 35.72485 1250 TYR B O 1
ATOM 15469 N N . ASP B 1 896 ? -0.15696 46.75384 88.31129 1.000 35.45593 1251 ASP B N 1
ATOM 15470 C CA . ASP B 1 896 ? -1.23376 45.80101 88.55461 1.000 40.79694 1251 ASP B CA 1
ATOM 15471 C C . ASP B 1 896 ? -1.89659 46.14050 89.89092 1.000 38.63567 1251 ASP B C 1
ATOM 15472 O O . ASP B 1 896 ? -1.47655 47.07029 90.58656 1.000 35.31587 1251 ASP B O 1
ATOM 15477 N N . PRO B 1 897 ? -2.96485 45.42620 90.27389 1.000 37.25025 1252 PRO B N 1
ATOM 15478 C CA . PRO B 1 897 ? -3.65144 45.75401 91.53825 1.000 37.94481 1252 PRO B CA 1
ATOM 15479 C C . PRO B 1 897 ? -2.79396 45.63334 92.79140 1.000 41.39818 1252 PRO B C 1
ATOM 15480 O O . PRO B 1 897 ? -3.26497 46.01457 93.87044 1.000 39.12082 1252 PRO B O 1
ATOM 15484 N N . PHE B 1 898 ? -1.57273 45.11409 92.69811 1.000 39.66998 1253 PHE B N 1
ATOM 15485 C CA . PHE B 1 898 ? -0.71112 44.96377 93.86218 1.000 38.19914 1253 PHE B CA 1
ATOM 15486 C C . PHE B 1 898 ? 0.47870 45.90930 93.82932 1.000 40.06140 1253 PHE B C 1
ATOM 15487 O O . PHE B 1 898 ? 1.43163 45.70949 94.58284 1.000 34.26187 1253 PHE B O 1
ATOM 15495 N N . GLY B 1 899 ? 0.45240 46.93160 92.97936 1.000 41.48119 1254 GLY B N 1
ATOM 15496 C CA . GLY B 1 899 ? 1.57666 47.84038 92.89941 1.000 35.84725 1254 GLY B CA 1
ATOM 15497 C C . GLY B 1 899 ? 2.76879 47.30290 92.14418 1.000 37.05185 1254 GLY B C 1
ATOM 15498 O O . GLY B 1 899 ? 3.84245 47.91500 92.19022 1.000 31.31502 1254 GLY B O 1
ATOM 15499 N N . ARG B 1 900 ? 2.62562 46.16460 91.47094 1.000 35.29441 1255 ARG B N 1
ATOM 15500 C CA . ARG B 1 900 ? 3.69638 45.63938 90.63694 1.000 31.33141 1255 ARG B CA 1
ATOM 15501 C C . ARG B 1 900 ? 3.63356 46.31309 89.27033 1.000 35.84418 1255 ARG B C 1
ATOM 15502 O O . ARG B 1 900 ? 2.60911 46.23853 88.58364 1.000 35.80308 1255 ARG B O 1
ATOM 15510 N N . ARG B 1 901 ? 4.71940 46.97599 88.87972 1.000 31.54636 1256 ARG B N 1
ATOM 15511 C CA . ARG B 1 901 ? 4.77484 47.62806 87.57739 1.000 38.24035 1256 ARG B CA 1
ATOM 15512 C C . ARG B 1 901 ? 4.82816 46.57613 86.47267 1.000 36.28539 1256 ARG B C 1
ATOM 15513 O O . ARG B 1 901 ? 5.74577 45.74837 86.44076 1.000 35.23527 1256 ARG B O 1
ATOM 15521 N N . ILE B 1 902 ? 3.84708 46.60130 85.56904 1.000 38.84233 1257 ILE B N 1
ATOM 15522 C CA . ILE B 1 902 ? 3.77606 45.61942 84.49036 1.000 38.56285 1257 ILE B CA 1
ATOM 15523 C C . ILE B 1 902 ? 4.19011 46.17854 83.13644 1.000 42.94061 1257 ILE B C 1
ATOM 15524 O O . ILE B 1 902 ? 4.37567 45.38833 82.19299 1.000 41.08480 1257 ILE B O 1
ATOM 15529 N N . SER B 1 903 ? 4.33433 47.49435 82.99216 1.000 35.79985 1258 SER B N 1
ATOM 15530 C CA . SER B 1 903 ? 4.75275 48.01302 81.69673 1.000 44.41162 1258 SER B CA 1
ATOM 15531 C C . SER B 1 903 ? 5.41039 49.37564 81.85308 1.000 42.87584 1258 SER B C 1
ATOM 15532 O O . SER B 1 903 ? 5.17453 50.10841 82.81707 1.000 40.37390 1258 SER B O 1
ATOM 15535 N N . LYS B 1 904 ? 6.23219 49.69429 80.86134 1.000 49.04703 1259 LYS B N 1
ATOM 15536 C CA . LYS B 1 904 ? 6.91181 50.96978 80.70783 1.000 40.89327 1259 LYS B CA 1
ATOM 15537 C C . LYS B 1 904 ? 6.84987 51.34179 79.23122 1.000 47.36547 1259 LYS B C 1
ATOM 15538 O O . LYS B 1 904 ? 7.19619 50.52208 78.37623 1.000 44.10182 1259 LYS B O 1
ATOM 15544 N N . ARG B 1 905 ? 6.39815 52.56065 78.92536 1.000 45.18791 1260 ARG B N 1
ATOM 15545 C CA . ARG B 1 905 ? 6.25700 53.00326 77.54090 1.000 43.32078 1260 ARG B CA 1
ATOM 15546 C C . ARG B 1 905 ? 6.71635 54.44611 77.40453 1.000 51.71751 1260 ARG B C 1
ATOM 15547 O O . ARG B 1 905 ? 6.55759 55.25588 78.32044 1.000 41.35002 1260 ARG B O 1
ATOM 15555 N N . CYS B 1 906 ? 7.27091 54.76352 76.23928 1.000 49.19502 1261 CYS B N 1
ATOM 15556 C CA . CYS B 1 906 ? 7.55830 56.13897 75.86172 1.000 46.70156 1261 CYS B CA 1
ATOM 15557 C C . CYS B 1 906 ? 6.43256 56.60752 74.94752 1.000 46.97776 1261 CYS B C 1
ATOM 15558 O O . CYS B 1 906 ? 6.20179 56.01852 73.88676 1.000 50.02018 1261 CYS B O 1
ATOM 15561 N N . THR B 1 907 ? 5.74199 57.67112 75.35435 1.000 49.26409 1262 THR B N 1
ATOM 15562 C CA . THR B 1 907 ? 4.48239 58.05103 74.72914 1.000 49.04168 1262 THR B CA 1
ATOM 15563 C C . THR B 1 907 ? 4.61325 59.14293 73.67601 1.000 50.64481 1262 THR B C 1
ATOM 15564 O O . THR B 1 907 ? 3.65783 59.36280 72.92489 1.000 49.12449 1262 THR B O 1
ATOM 15568 N N . ASN B 1 908 ? 5.76063 59.82076 73.58386 1.000 49.78524 1263 ASN B N 1
ATOM 15569 C CA . ASN B 1 908 ? 5.90243 60.88611 72.59530 1.000 51.89184 1263 ASN B CA 1
ATOM 15570 C C . ASN B 1 908 ? 7.22916 60.80350 71.84780 1.000 51.41651 1263 ASN B C 1
ATOM 15571 O O . ASN B 1 908 ? 7.63124 61.78172 71.20825 1.000 51.30353 1263 ASN B O 1
ATOM 15576 N N . ARG B 1 909 ? 7.92997 59.67540 71.93672 1.000 48.78740 1264 ARG B N 1
ATOM 15577 C CA . ARG B 1 909 ? 9.11223 59.43252 71.12600 1.000 56.34520 1264 ARG B CA 1
ATOM 15578 C C . ARG B 1 909 ? 9.04680 58.01151 70.58977 1.000 64.42521 1264 ARG B C 1
ATOM 15579 O O . ARG B 1 909 ? 8.41026 57.13277 71.17587 1.000 62.76642 1264 ARG B O 1
ATOM 15587 N N . ASP B 1 910 ? 9.73072 57.79316 69.46424 1.000 72.98591 1265 ASP B N 1
ATOM 15588 C CA . ASP B 1 910 ? 9.79018 56.48036 68.82122 1.000 71.97513 1265 ASP B CA 1
ATOM 15589 C C . ASP B 1 910 ? 10.89805 55.67143 69.48904 1.000 71.60361 1265 ASP B C 1
ATOM 15590 O O . ASP B 1 910 ? 11.99926 55.49149 68.96275 1.000 79.46068 1265 ASP B O 1
ATOM 15595 N N . ARG B 1 911 ? 10.59493 55.19486 70.68914 1.000 64.89917 1266 ARG B N 1
ATOM 15596 C CA . ARG B 1 911 ? 11.50769 54.43679 71.52424 1.000 68.63443 1266 ARG B CA 1
ATOM 15597 C C . ARG B 1 911 ? 10.80854 53.17451 72.00202 1.000 67.71745 1266 ARG B C 1
ATOM 15598 O O . ARG B 1 911 ? 9.58211 53.15959 72.14890 1.000 72.77494 1266 ARG B O 1
ATOM 15606 N N . PRO B 1 912 ? 11.55083 52.09174 72.21316 1.000 59.99891 1267 PRO B N 1
ATOM 15607 C CA . PRO B 1 912 ? 10.91355 50.83180 72.60540 1.000 59.27109 1267 PRO B CA 1
ATOM 15608 C C . PRO B 1 912 ? 10.43415 50.88849 74.04887 1.000 54.83093 1267 PRO B C 1
ATOM 15609 O O . PRO B 1 912 ? 10.78566 51.77822 74.82527 1.000 53.43602 1267 PRO B O 1
ATOM 15613 N N . GLY B 1 913 ? 9.59345 49.91967 74.39450 1.000 53.03150 1268 GLY B N 1
ATOM 15614 C CA . GLY B 1 913 ? 9.06340 49.80986 75.73753 1.000 48.97101 1268 GLY B CA 1
ATOM 15615 C C . GLY B 1 913 ? 9.48281 48.52554 76.42676 1.000 53.02896 1268 GLY B C 1
ATOM 15616 O O . GLY B 1 913 ? 10.36020 47.80832 75.93482 1.000 47.07715 1268 GLY B O 1
ATOM 15617 N N . THR B 1 914 ? 8.87508 48.23595 77.57498 1.000 39.56659 1269 THR B N 1
ATOM 15618 C CA . THR B 1 914 ? 9.17634 47.02492 78.32030 1.000 44.94957 1269 THR B CA 1
ATOM 15619 C C . THR B 1 914 ? 7.90352 46.54499 79.00134 1.000 46.47854 1269 THR B C 1
ATOM 15620 O O . THR B 1 914 ? 7.14977 47.34894 79.55932 1.000 37.86938 1269 THR B O 1
ATOM 15624 N N . ASP B 1 915 ? 7.66025 45.23636 78.93045 1.000 42.17022 1270 ASP B N 1
ATOM 15625 C CA . ASP B 1 915 ? 6.65168 44.57941 79.75068 1.000 40.71538 1270 ASP B CA 1
ATOM 15626 C C . ASP B 1 915 ? 7.34438 43.79332 80.85729 1.000 40.81924 1270 ASP B C 1
ATOM 15627 O O . ASP B 1 915 ? 8.48253 43.34415 80.70240 1.000 44.74890 1270 ASP B O 1
ATOM 15632 N N . PHE B 1 916 ? 6.64823 43.62315 81.97872 1.000 36.55352 1271 PHE B N 1
ATOM 15633 C CA . PHE B 1 916 ? 7.23193 42.98131 83.15068 1.000 41.90936 1271 PHE B CA 1
ATOM 15634 C C . PHE B 1 916 ? 6.31179 41.88497 83.66390 1.000 39.51265 1271 PHE B C 1
ATOM 15635 O O . PHE B 1 916 ? 5.11412 42.11290 83.86459 1.000 41.39554 1271 PHE B O 1
ATOM 15643 N N . HIS B 1 917 ? 6.87475 40.70033 83.87202 1.000 38.43839 1272 HIS B N 1
ATOM 15644 C CA . HIS B 1 917 ? 6.17052 39.58423 84.48400 1.000 36.08108 1272 HIS B CA 1
ATOM 15645 C C . HIS B 1 917 ? 6.69317 39.36313 85.89784 1.000 39.64935 1272 HIS B C 1
ATOM 15646 O O . HIS B 1 917 ? 7.87585 39.57625 86.17914 1.000 35.93396 1272 HIS B O 1
ATOM 15653 N N . TRP B 1 918 ? 5.80090 38.94641 86.79355 1.000 36.90901 1273 TRP B N 1
ATOM 15654 C CA . TRP B 1 918 ? 6.15844 38.75143 88.18826 1.000 36.66458 1273 TRP B CA 1
ATOM 15655 C C . TRP B 1 918 ? 5.75190 37.35923 88.64899 1.000 37.14359 1273 TRP B C 1
ATOM 15656 O O . TRP B 1 918 ? 4.82579 36.75061 88.10914 1.000 39.41824 1273 TRP B O 1
ATOM 15667 N N . ASN B 1 919 ? 6.46654 36.85816 89.65307 1.000 37.42415 1274 ASN B N 1
ATOM 15668 C CA . ASN B 1 919 ? 6.03158 35.72676 90.46581 1.000 34.14667 1274 ASN B CA 1
ATOM 15669 C C . ASN B 1 919 ? 5.96955 36.25277 91.89109 1.000 34.83958 1274 ASN B C 1
ATOM 15670 O O . ASN B 1 919 ? 7.01235 36.49213 92.51135 1.000 32.32264 1274 ASN B O 1
ATOM 15675 N N . GLY B 1 920 ? 4.75786 36.44071 92.40769 1.000 33.43312 1275 GLY B N 1
ATOM 15676 C CA . GLY B 1 920 ? 4.63267 37.02132 93.73318 1.000 32.65269 1275 GLY B CA 1
ATOM 15677 C C . GLY B 1 920 ? 5.26685 38.39280 93.72157 1.000 38.56471 1275 GLY B C 1
ATOM 15678 O O . GLY B 1 920 ? 4.99323 39.21269 92.83590 1.000 35.26415 1275 GLY B O 1
ATOM 15679 N N . ASP B 1 921 ? 6.18116 38.62391 94.66652 1.000 34.83279 1276 ASP B N 1
ATOM 15680 C CA . ASP B 1 921 ? 6.87133 39.90322 94.80219 1.000 36.17634 1276 ASP B CA 1
ATOM 15681 C C . ASP B 1 921 ? 8.14175 39.99450 93.97201 1.000 35.62983 1276 ASP B C 1
ATOM 15682 O O . ASP B 1 921 ? 8.80353 41.03649 94.00243 1.000 33.06004 1276 ASP B O 1
ATOM 15687 N N . GLN B 1 922 ? 8.50350 38.94638 93.23644 1.000 30.65148 1277 GLN B N 1
ATOM 15688 C CA . GLN B 1 922 ? 9.73452 38.93977 92.45509 1.000 36.62539 1277 GLN B CA 1
ATOM 15689 C C . GLN B 1 922 ? 9.45304 39.32024 91.00986 1.000 36.38432 1277 GLN B C 1
ATOM 15690 O O . GLN B 1 922 ? 8.49237 38.83245 90.40494 1.000 33.70985 1277 GLN B O 1
ATOM 15696 N N . LEU B 1 923 ? 10.27975 40.21367 90.47555 1.000 40.60053 1278 LEU B N 1
ATOM 15697 C CA . LEU B 1 923 ? 10.27157 40.52500 89.05273 1.000 40.00421 1278 LEU B CA 1
ATOM 15698 C C . LEU B 1 923 ? 11.02056 39.40790 88.33819 1.000 39.45099 1278 LEU B C 1
ATOM 15699 O O . LEU B 1 923 ? 12.23092 39.25071 88.52310 1.000 46.82504 1278 LEU B O 1
ATOM 15704 N N . THR B 1 924 ? 10.31033 38.61782 87.53112 1.000 37.66045 1279 THR B N 1
ATOM 15705 C CA . THR B 1 924 ? 10.91296 37.44633 86.91025 1.000 40.97609 1279 THR B CA 1
ATOM 15706 C C . THR B 1 924 ? 11.22448 37.61154 85.42967 1.000 42.67587 1279 THR B C 1
ATOM 15707 O O . THR B 1 924 ? 12.05132 36.85606 84.90594 1.000 39.07804 1279 THR B O 1
ATOM 15711 N N . GLU B 1 925 ? 10.60042 38.57084 84.74574 1.000 39.42646 1280 GLU B N 1
ATOM 15712 C CA . GLU B 1 925 ? 10.83582 38.77153 83.32068 1.000 41.54621 1280 GLU B CA 1
ATOM 15713 C C . GLU B 1 925 ? 10.74739 40.25004 82.97769 1.000 42.82575 1280 GLU B C 1
ATOM 15714 O O . GLU B 1 925 ? 9.82137 40.93871 83.41661 1.000 41.27544 1280 GLU B O 1
ATOM 15720 N N . GLU B 1 926 ? 11.72461 40.73186 82.21188 1.000 40.89824 1281 GLU B N 1
ATOM 15721 C CA . GLU B 1 926 ? 11.61135 41.98911 81.48604 1.000 39.64940 1281 GLU B CA 1
ATOM 15722 C C . GLU B 1 926 ? 11.54046 41.64208 80.00537 1.000 45.12417 1281 GLU B C 1
ATOM 15723 O O . GLU B 1 926 ? 12.43513 40.97433 79.47467 1.000 46.23556 1281 GLU B O 1
ATOM 15729 N N . ILE B 1 927 ? 10.47206 42.07637 79.35221 1.000 43.62441 1282 ILE B N 1
ATOM 15730 C CA . ILE B 1 927 ? 10.17034 41.69490 77.98115 1.000 44.67411 1282 ILE B CA 1
ATOM 15731 C C . ILE B 1 927 ? 10.22877 42.94649 77.11444 1.000 48.40394 1282 ILE B C 1
ATOM 15732 O O . ILE B 1 927 ? 9.42898 43.86763 77.30461 1.000 45.45065 1282 ILE B O 1
ATOM 15737 N N . PRO B 1 928 ? 11.16260 43.03916 76.16785 1.000 48.08547 1283 PRO B N 1
ATOM 15738 C CA . PRO B 1 928 ? 11.22861 44.23205 75.32269 1.000 50.99348 1283 PRO B CA 1
ATOM 15739 C C . PRO B 1 928 ? 9.99440 44.32805 74.44330 1.000 50.84885 1283 PRO B C 1
ATOM 15740 O O . PRO B 1 928 ? 9.49626 43.32519 73.92684 1.000 53.32954 1283 PRO B O 1
ATOM 15744 N N . VAL B 1 929 ? 9.50228 45.55052 74.27418 1.000 48.48573 1284 VAL B N 1
ATOM 15745 C CA . VAL B 1 929 ? 8.33170 45.81810 73.45102 1.000 51.40686 1284 VAL B CA 1
ATOM 15746 C C . VAL B 1 929 ? 8.76109 46.75037 72.33166 1.000 56.22580 1284 VAL B C 1
ATOM 15747 O O . VAL B 1 929 ? 9.29877 47.83566 72.58917 1.000 58.52142 1284 VAL B O 1
ATOM 15751 N N . GLY B 1 930 ? 8.52730 46.32960 71.09578 1.000 51.98785 1285 GLY B N 1
ATOM 15752 C CA . GLY B 1 930 ? 8.87660 47.15096 69.95630 1.000 63.83879 1285 GLY B CA 1
ATOM 15753 C C . GLY B 1 930 ? 8.10207 48.45543 69.93291 1.000 66.43798 1285 GLY B C 1
ATOM 15754 O O . GLY B 1 930 ? 7.11606 48.66002 70.64124 1.000 58.92689 1285 GLY B O 1
ATOM 15755 N N . THR B 1 931 ? 8.57795 49.36718 69.08268 1.000 78.07583 1286 THR B N 1
ATOM 15756 C CA . THR B 1 931 ? 7.92334 50.66190 68.94619 1.000 69.45868 1286 THR B CA 1
ATOM 15757 C C . THR B 1 931 ? 6.50996 50.53336 68.39316 1.000 73.23973 1286 THR B C 1
ATOM 15758 O O . THR B 1 931 ? 5.67599 51.41120 68.64411 1.000 73.84841 1286 THR B O 1
ATOM 15762 N N . ASP B 1 932 ? 6.21580 49.45293 67.66688 1.000 68.62107 1287 ASP B N 1
ATOM 15763 C CA . ASP B 1 932 ? 4.86330 49.19072 67.19136 1.000 68.28847 1287 ASP B CA 1
ATOM 15764 C C . ASP B 1 932 ? 3.95557 48.61723 68.27266 1.000 71.64128 1287 ASP B C 1
ATOM 15765 O O . ASP B 1 932 ? 2.79844 48.29674 67.97972 1.000 67.05897 1287 ASP B O 1
ATOM 15770 N N . GLY B 1 933 ? 4.45817 48.44743 69.49597 1.000 65.25620 1288 GLY B N 1
ATOM 15771 C CA . GLY B 1 933 ? 3.66452 47.91999 70.58701 1.000 60.55675 1288 GLY B CA 1
ATOM 15772 C C . GLY B 1 933 ? 3.60292 46.41359 70.68240 1.000 66.16310 1288 GLY B C 1
ATOM 15773 O O . GLY B 1 933 ? 2.79022 45.89498 71.45674 1.000 68.24948 1288 GLY B O 1
ATOM 15774 N N . THR B 1 934 ? 4.43461 45.69279 69.93150 1.000 64.62277 1289 THR B N 1
ATOM 15775 C CA . THR B 1 934 ? 4.41612 44.23534 69.94637 1.000 58.61932 1289 THR B CA 1
ATOM 15776 C C . THR B 1 934 ? 5.42546 43.70812 70.95866 1.000 56.95318 1289 THR B C 1
ATOM 15777 O O . THR B 1 934 ? 6.61817 44.02391 70.84666 1.000 58.34249 1289 THR B O 1
ATOM 15781 N N . PRO B 1 935 ? 5.00544 42.93943 71.96242 1.000 58.30154 1290 PRO B N 1
ATOM 15782 C CA . PRO B 1 935 ? 5.98191 42.35529 72.89104 1.000 55.60535 1290 PRO B CA 1
ATOM 15783 C C . PRO B 1 935 ? 6.80501 41.27796 72.19977 1.000 57.37524 1290 PRO B C 1
ATOM 15784 O O . PRO B 1 935 ? 6.28575 40.47905 71.41789 1.000 55.63612 1290 PRO B O 1
ATOM 15788 N N . GLU B 1 936 ? 8.10349 41.26083 72.49976 1.000 56.65516 1291 GLU B N 1
ATOM 15789 C CA . GLU B 1 936 ? 9.02661 40.28415 71.92447 1.000 55.15084 1291 GLU B CA 1
ATOM 15790 C C . GLU B 1 936 ? 9.27298 39.20484 72.97305 1.000 57.31828 1291 GLU B C 1
ATOM 15791 O O . GLU B 1 936 ? 10.32114 39.14980 73.61635 1.000 56.28510 1291 GLU B O 1
ATOM 15797 N N . TYR B 1 937 ? 8.27930 38.32627 73.13389 1.000 59.43289 1292 TYR B N 1
ATOM 15798 C CA . TYR B 1 937 ? 8.34590 37.31767 74.18655 1.000 63.04694 1292 TYR B CA 1
ATOM 15799 C C . TYR B 1 937 ? 9.55776 36.41427 74.02397 1.000 56.84077 1292 TYR B C 1
ATOM 15800 O O . TYR B 1 937 ? 10.11384 35.93435 75.01790 1.000 54.93477 1292 TYR B O 1
ATOM 15809 N N . GLU B 1 938 ? 10.00192 36.20499 72.78498 1.000 54.83325 1293 GLU B N 1
ATOM 15810 C CA . GLU B 1 938 ? 11.19481 35.41148 72.52816 1.000 54.25043 1293 GLU B CA 1
ATOM 15811 C C . GLU B 1 938 ? 12.46222 36.10109 73.01400 1.000 57.39008 1293 GLU B C 1
ATOM 15812 O O . GLU B 1 938 ? 13.48366 35.43141 73.19705 1.000 54.62523 1293 GLU B O 1
ATOM 15818 N N . ASN B 1 939 ? 12.42193 37.41745 73.22701 1.000 53.64527 1294 ASN B N 1
ATOM 15819 C CA . ASN B 1 939 ? 13.57025 38.18029 73.69768 1.000 52.24286 1294 ASN B CA 1
ATOM 15820 C C . ASN B 1 939 ? 13.50594 38.47053 75.19313 1.000 50.56399 1294 ASN B C 1
ATOM 15821 O O . ASN B 1 939 ? 14.22457 39.34966 75.67989 1.000 46.43097 1294 ASN B O 1
ATOM 15826 N N . ALA B 1 940 ? 12.65450 37.75981 75.92572 1.000 50.22777 1295 ALA B N 1
ATOM 15827 C CA . ALA B 1 940 ? 12.50453 38.01059 77.35012 1.000 45.50031 1295 ALA B CA 1
ATOM 15828 C C . ALA B 1 940 ? 13.79460 37.70796 78.10188 1.000 45.71039 1295 ALA B C 1
ATOM 15829 O O . ALA B 1 940 ? 14.51237 36.75495 77.78565 1.000 43.53522 1295 ALA B O 1
ATOM 15831 N N . ILE B 1 941 ? 14.08472 38.52914 79.10590 1.000 41.46011 1296 ILE B N 1
ATOM 15832 C CA . ILE B 1 941 ? 15.16877 38.27518 80.04553 1.000 39.86601 1296 ILE B CA 1
ATOM 15833 C C . ILE B 1 941 ? 14.55032 37.74898 81.33018 1.000 46.33454 1296 ILE B C 1
ATOM 15834 O O . ILE B 1 941 ? 13.78295 38.45514 81.99504 1.000 41.22954 1296 ILE B O 1
ATOM 15839 N N . ARG B 1 942 ? 14.87442 36.50854 81.67336 1.000 43.47998 1297 ARG B N 1
ATOM 15840 C CA . ARG B 1 942 ? 14.32759 35.85109 82.85200 1.000 45.49012 1297 ARG B CA 1
ATOM 15841 C C . ARG B 1 942 ? 15.31926 35.96755 84.00417 1.000 41.31184 1297 ARG B C 1
ATOM 15842 O O . ARG B 1 942 ? 16.47323 35.54211 83.87875 1.000 40.50899 1297 ARG B O 1
ATOM 15850 N N . TRP B 1 943 ? 14.87479 36.55128 85.11528 1.000 37.11258 1298 TRP B N 1
ATOM 15851 C CA . TRP B 1 943 ? 15.66182 36.59914 86.34085 1.000 33.86273 1298 TRP B CA 1
ATOM 15852 C C . TRP B 1 943 ? 15.19322 35.48142 87.26361 1.000 35.23350 1298 TRP B C 1
ATOM 15853 O O . TRP B 1 943 ? 14.01169 35.41697 87.62303 1.000 33.71399 1298 TRP B O 1
ATOM 15864 N N . ILE B 1 944 ? 16.11900 34.60655 87.63963 1.000 37.02630 1299 ILE B N 1
ATOM 15865 C CA . ILE B 1 944 ? 15.79581 33.35579 88.31511 1.000 36.22485 1299 ILE B CA 1
ATOM 15866 C C . ILE B 1 944 ? 15.96854 33.53765 89.81506 1.000 36.94896 1299 ILE B C 1
ATOM 15867 O O . ILE B 1 944 ? 17.07207 33.82738 90.29201 1.000 37.79442 1299 ILE B O 1
ATOM 15872 N N . TYR B 1 945 ? 14.87928 33.35974 90.55681 1.000 37.11701 1300 TYR B N 1
ATOM 15873 C CA . TYR B 1 945 ? 14.89510 33.36234 92.01146 1.000 37.29751 1300 TYR B CA 1
ATOM 15874 C C . TYR B 1 945 ? 14.31812 32.05872 92.53927 1.000 37.25937 1300 TYR B C 1
ATOM 15875 O O . TYR B 1 945 ? 13.38095 31.50307 91.95847 1.000 38.91922 1300 TYR B O 1
ATOM 15884 N N . GLU B 1 946 ? 14.86012 31.58836 93.65904 1.000 41.44769 1301 GLU B N 1
ATOM 15885 C CA . GLU B 1 946 ? 14.12180 30.61499 94.44598 1.000 40.14268 1301 GLU B CA 1
ATOM 15886 C C . GLU B 1 946 ? 12.77454 31.22377 94.82241 1.000 37.63064 1301 GLU B C 1
ATOM 15887 O O . GLU B 1 946 ? 12.70492 32.42059 95.12666 1.000 39.69198 1301 GLU B O 1
ATOM 15893 N N . PRO B 1 947 ? 11.69190 30.45189 94.78237 1.000 39.62446 1302 PRO B N 1
ATOM 15894 C CA . PRO B 1 947 ? 10.36787 31.01418 95.07844 1.000 38.66875 1302 PRO B CA 1
ATOM 15895 C C . PRO B 1 947 ? 10.36289 31.79073 96.38717 1.000 41.93110 1302 PRO B C 1
ATOM 15896 O O . PRO B 1 947 ? 10.82006 31.30320 97.42263 1.000 41.59465 1302 PRO B O 1
ATOM 15900 N N . GLY B 1 948 ? 9.86946 33.02550 96.32583 1.000 40.94173 1303 GLY B N 1
ATOM 15901 C CA . GLY B 1 948 ? 9.77928 33.88167 97.48937 1.000 38.35220 1303 GLY B CA 1
ATOM 15902 C C . GLY B 1 948 ? 11.07146 34.52550 97.95433 1.000 40.72450 1303 GLY B C 1
ATOM 15903 O O . GLY B 1 948 ? 11.03811 35.29524 98.92020 1.000 48.01920 1303 GLY B O 1
ATOM 15904 N N . SER B 1 949 ? 12.20263 34.24093 97.31630 1.000 41.11995 1304 SER B N 1
ATOM 15905 C CA . SER B 1 949 ? 13.46559 34.87548 97.66533 1.000 32.93315 1304 SER B CA 1
ATOM 15906 C C . SER B 1 949 ? 13.71711 36.09510 96.78551 1.000 42.56591 1304 SER B C 1
ATOM 15907 O O . SER B 1 949 ? 13.35774 36.11980 95.60637 1.000 37.97056 1304 SER B O 1
ATOM 15910 N N . PHE B 1 950 ? 14.37572 37.09830 97.36530 1.000 35.74632 1305 PHE B N 1
ATOM 15911 C CA . PHE B 1 950 ? 14.75720 38.30474 96.64704 1.000 35.11997 1305 PHE B CA 1
ATOM 15912 C C . PHE B 1 950 ? 16.19520 38.28251 96.13869 1.000 37.11610 1305 PHE B C 1
ATOM 15913 O O . PHE B 1 950 ? 16.63531 39.26604 95.53503 1.000 43.48862 1305 PHE B O 1
ATOM 15921 N N . THR B 1 951 ? 16.93469 37.19070 96.34363 1.000 34.53607 1306 THR B N 1
ATOM 15922 C CA . THR B 1 951 ? 18.32659 37.12849 95.91537 1.000 35.06362 1306 THR B CA 1
ATOM 15923 C C . THR B 1 951 ? 18.42981 36.36979 94.60470 1.000 42.32811 1306 THR B C 1
ATOM 15924 O O . THR B 1 951 ? 18.09880 35.17396 94.56616 1.000 42.21499 1306 THR B O 1
ATOM 15928 N N . PRO B 1 952 ? 18.88952 37.00293 93.52554 1.000 41.70984 1307 PRO B N 1
ATOM 15929 C CA . PRO B 1 952 ? 18.88583 36.33440 92.21766 1.000 35.46348 1307 PRO B CA 1
ATOM 15930 C C . PRO B 1 952 ? 19.94620 35.24600 92.12964 1.000 39.52751 1307 PRO B C 1
ATOM 15931 O O . PRO B 1 952 ? 21.08513 35.41689 92.57107 1.000 38.79627 1307 PRO B O 1
ATOM 15935 N N . LEU B 1 953 ? 19.55613 34.12245 91.53239 1.000 36.42762 1308 LEU B N 1
ATOM 15936 C CA . LEU B 1 953 ? 20.42477 32.96890 91.34487 1.000 38.56530 1308 LEU B CA 1
ATOM 15937 C C . LEU B 1 953 ? 20.98075 32.85175 89.93090 1.000 43.70932 1308 LEU B C 1
ATOM 15938 O O . LEU B 1 953 ? 22.11365 32.39005 89.75204 1.000 41.58819 1308 LEU B O 1
ATOM 15943 N N . ALA B 1 954 ? 20.22117 33.26000 88.92209 1.000 38.26061 1309 ALA B N 1
ATOM 15944 C CA . ALA B 1 954 ? 20.63091 33.05640 87.54065 1.000 41.72255 1309 ALA B CA 1
ATOM 15945 C C . ALA B 1 954 ? 19.88288 34.04108 86.65619 1.000 42.85792 1309 ALA B C 1
ATOM 15946 O O . ALA B 1 954 ? 19.11727 34.88372 87.13277 1.000 37.60909 1309 ALA B O 1
ATOM 15948 N N . ARG B 1 955 ? 20.11252 33.90583 85.35188 1.000 39.13611 1310 ARG B N 1
ATOM 15949 C CA . ARG B 1 955 ? 19.59802 34.78723 84.31678 1.000 38.77189 1310 ARG B CA 1
ATOM 15950 C C . ARG B 1 955 ? 19.50934 33.97729 83.02895 1.000 38.88874 1310 ARG B C 1
ATOM 15951 O O . ARG B 1 955 ? 20.43806 33.23466 82.70075 1.000 38.87508 1310 ARG B O 1
ATOM 15959 N N . TYR B 1 956 ? 18.39513 34.10492 82.30852 1.000 38.99483 1311 TYR B N 1
ATOM 15960 C CA . TYR B 1 956 ? 18.17001 33.29894 81.11149 1.000 45.21181 1311 TYR B CA 1
ATOM 15961 C C . TYR B 1 956 ? 17.58670 34.16702 80.00591 1.000 45.93524 1311 TYR B C 1
ATOM 15962 O O . TYR B 1 956 ? 16.48203 34.69742 80.15257 1.000 47.57719 1311 TYR B O 1
ATOM 15971 N N . GLU B 1 957 ? 18.32916 34.31589 78.90628 1.000 43.42816 1312 GLU B N 1
ATOM 15972 C CA . GLU B 1 957 ? 17.90474 35.14131 77.78065 1.000 42.98271 1312 GLU B CA 1
ATOM 15973 C C . GLU B 1 957 ? 18.29697 34.48437 76.46340 1.000 47.23032 1312 GLU B C 1
ATOM 15974 O O . GLU B 1 957 ? 19.46829 34.14560 76.26310 1.000 47.16744 1312 GLU B O 1
ATOM 15980 N N . LYS B 1 958 ? 17.31717 34.32404 75.56750 1.000 45.47889 1313 LYS B N 1
ATOM 15981 C CA . LYS B 1 958 ? 17.52369 33.73550 74.23848 1.000 48.35678 1313 LYS B CA 1
ATOM 15982 C C . LYS B 1 958 ? 18.26650 32.40680 74.33163 1.000 48.42470 1313 LYS B C 1
ATOM 15983 O O . LYS B 1 958 ? 19.22026 32.14024 73.59766 1.000 49.54126 1313 LYS B O 1
ATOM 15989 N N . GLY B 1 959 ? 17.82624 31.57081 75.26737 1.000 52.55774 1314 GLY B N 1
ATOM 15990 C CA . GLY B 1 959 ? 18.44559 30.27670 75.43642 1.000 49.52634 1314 GLY B CA 1
ATOM 15991 C C . GLY B 1 959 ? 19.80765 30.29222 76.08632 1.000 47.65237 1314 GLY B C 1
ATOM 15992 O O . GLY B 1 959 ? 20.46108 29.24837 76.13304 1.000 49.52846 1314 GLY B O 1
ATOM 15993 N N . GLN B 1 960 ? 20.27258 31.43739 76.57661 1.000 46.33123 1315 GLN B N 1
ATOM 15994 C CA . GLN B 1 960 ? 21.57953 31.51850 77.21089 1.000 56.77891 1315 GLN B CA 1
ATOM 15995 C C . GLN B 1 960 ? 21.44152 31.72108 78.71561 1.000 43.91980 1315 GLN B C 1
ATOM 15996 O O . GLN B 1 960 ? 20.73015 32.62344 79.17069 1.000 44.67486 1315 GLN B O 1
ATOM 16002 N N . LEU B 1 961 ? 22.12651 30.87214 79.47479 1.000 46.04633 1316 LEU B N 1
ATOM 16003 C CA . LEU B 1 961 ? 22.08332 30.86478 80.92928 1.000 49.37904 1316 LEU B CA 1
ATOM 16004 C C . LEU B 1 961 ? 23.33193 31.52850 81.49347 1.000 41.63566 1316 LEU B C 1
ATOM 16005 O O . LEU B 1 961 ? 24.45161 31.18330 81.10340 1.000 44.98149 1316 LEU B O 1
ATOM 16010 N N . HIS B 1 962 ? 23.13780 32.47973 82.40560 1.000 40.13755 1317 HIS B N 1
ATOM 16011 C CA . HIS B 1 962 ? 24.21915 33.05840 83.19356 1.000 42.60548 1317 HIS B CA 1
ATOM 16012 C C . HIS B 1 962 ? 23.93993 32.82878 84.67146 1.000 40.92522 1317 HIS B C 1
ATOM 16013 O O . HIS B 1 962 ? 22.78235 32.85240 85.10003 1.000 43.76411 1317 HIS B O 1
ATOM 16020 N N . TYR B 1 963 ? 24.99272 32.60143 85.44928 1.000 38.03222 1318 TYR B N 1
ATOM 16021 C CA . TYR B 1 963 ? 24.85385 32.50421 86.89445 1.000 38.83018 1318 TYR B CA 1
ATOM 16022 C C . TYR B 1 963 ? 25.30414 33.79286 87.56997 1.000 39.24064 1318 TYR B C 1
ATOM 16023 O O . TYR B 1 963 ? 26.20451 34.48958 87.09569 1.000 40.03718 1318 TYR B O 1
ATOM 16032 N N . THR B 1 964 ? 24.67743 34.08898 88.69919 1.000 37.73552 1319 THR B N 1
ATOM 16033 C CA . THR B 1 964 ? 24.98406 35.27614 89.47474 1.000 41.43675 1319 THR B CA 1
ATOM 16034 C C . THR B 1 964 ? 25.96611 34.93917 90.58432 1.000 39.50247 1319 THR B C 1
ATOM 16035 O O . THR B 1 964 ? 26.00375 33.81727 91.09241 1.000 40.74767 1319 THR B O 1
ATOM 16039 N N . ILE B 1 965 ? 26.78031 35.92517 90.94079 1.000 40.86277 1320 ILE B N 1
ATOM 16040 C CA . ILE B 1 965 ? 27.43774 35.98823 92.23713 1.000 40.60896 1320 ILE B CA 1
ATOM 16041 C C . ILE B 1 965 ? 26.94246 37.25811 92.90745 1.000 41.67045 1320 ILE B C 1
ATOM 16042 O O . ILE B 1 965 ? 27.03252 38.34465 92.32295 1.000 37.90424 1320 ILE B O 1
ATOM 16047 N N . THR B 1 966 ? 26.39050 37.11783 94.11400 1.000 34.65462 1321 THR B N 1
ATOM 16048 C CA . THR B 1 966 ? 25.78338 38.22859 94.83114 1.000 37.34320 1321 THR B CA 1
ATOM 16049 C C . THR B 1 966 ? 26.56042 38.52818 96.10694 1.000 39.20453 1321 THR B C 1
ATOM 16050 O O . THR B 1 966 ? 27.30803 37.68741 96.61272 1.000 40.12130 1321 THR B O 1
ATOM 16054 N N . ASP B 1 967 ? 26.36966 39.74597 96.62906 1.000 39.76012 1322 ASP B N 1
ATOM 16055 C CA . ASP B 1 967 ? 27.14338 40.24754 97.75484 1.000 35.18703 1322 ASP B CA 1
ATOM 16056 C C . ASP B 1 967 ? 26.35411 40.08772 99.05493 1.000 41.15121 1322 ASP B C 1
ATOM 16057 O O . ASP B 1 967 ? 25.31645 39.42009 99.10101 1.000 36.60934 1322 ASP B O 1
ATOM 16062 N N . THR B 1 968 ? 26.83915 40.72227 100.12555 1.000 36.69866 1323 THR B N 1
ATOM 16063 C CA . THR B 1 968 ? 26.25620 40.50572 101.44619 1.000 38.59408 1323 THR B CA 1
ATOM 16064 C C . THR B 1 968 ? 24.85191 41.07729 101.58483 1.000 37.46173 1323 THR B C 1
ATOM 16065 O O . THR B 1 968 ? 24.16520 40.73642 102.55027 1.000 37.08503 1323 THR B O 1
ATOM 16069 N N . VAL B 1 969 ? 24.40718 41.93342 100.67023 1.000 32.95290 1324 VAL B N 1
ATOM 16070 C CA . VAL B 1 969 ? 23.03179 42.40394 100.68236 1.000 29.85148 1324 VAL B CA 1
ATOM 16071 C C . VAL B 1 969 ? 22.22962 41.81631 99.52019 1.000 35.95598 1324 VAL B C 1
ATOM 16072 O O . VAL B 1 969 ? 21.17375 42.33246 99.18444 1.000 38.22009 1324 VAL B O 1
ATOM 16076 N N . GLY B 1 970 ? 22.72338 40.74872 98.89218 1.000 32.34722 1325 GLY B N 1
ATOM 16077 C CA . GLY B 1 970 ? 21.97829 40.09113 97.83234 1.000 34.90478 1325 GLY B CA 1
ATOM 16078 C C . GLY B 1 970 ? 22.01968 40.76572 96.47749 1.000 36.57096 1325 GLY B C 1
ATOM 16079 O O . GLY B 1 970 ? 21.19171 40.45084 95.61658 1.000 39.82336 1325 GLY B O 1
ATOM 16080 N N . ARG B 1 971 ? 22.95104 41.68835 96.25958 1.000 35.85636 1326 ARG B N 1
ATOM 16081 C CA . ARG B 1 971 ? 23.06470 42.39825 94.99372 1.000 33.70665 1326 ARG B CA 1
ATOM 16082 C C . ARG B 1 971 ? 24.05276 41.69704 94.06645 1.000 37.39880 1326 ARG B C 1
ATOM 16083 O O . ARG B 1 971 ? 25.12658 41.26649 94.49759 1.000 37.06648 1326 ARG B O 1
ATOM 16091 N N . ILE B 1 972 ? 23.68757 41.59969 92.78647 1.000 33.12746 1327 ILE B N 1
ATOM 16092 C CA . ILE B 1 972 ? 24.55072 40.96658 91.79051 1.000 33.72220 1327 ILE B CA 1
ATOM 16093 C C . ILE B 1 972 ? 25.82305 41.78814 91.62916 1.000 33.76118 1327 ILE B C 1
ATOM 16094 O O . ILE B 1 972 ? 25.77446 42.99220 91.35220 1.000 33.58280 1327 ILE B O 1
ATOM 16099 N N . GLN B 1 973 ? 26.96976 41.14104 91.80013 1.000 35.88913 1328 GLN B N 1
ATOM 16100 C CA . GLN B 1 973 ? 28.24660 41.75226 91.46785 1.000 37.78741 1328 GLN B CA 1
ATOM 16101 C C . GLN B 1 973 ? 28.86461 41.19886 90.19365 1.000 40.81534 1328 GLN B C 1
ATOM 16102 O O . GLN B 1 973 ? 29.57924 41.92834 89.50357 1.000 44.77497 1328 GLN B O 1
ATOM 16108 N N . GLU B 1 974 ? 28.60342 39.93452 89.86034 1.000 40.21467 1329 GLU B N 1
ATOM 16109 C CA . GLU B 1 974 ? 29.12822 39.32553 88.64616 1.000 39.78756 1329 GLU B CA 1
ATOM 16110 C C . GLU B 1 974 ? 28.06752 38.45333 87.99372 1.000 43.25705 1329 GLU B C 1
ATOM 16111 O O . GLU B 1 974 ? 27.24547 37.82736 88.66865 1.000 41.17765 1329 GLU B O 1
ATOM 16117 N N . LEU B 1 975 ? 28.09684 38.42841 86.66745 1.000 42.34532 1330 LEU B N 1
ATOM 16118 C CA . LEU B 1 975 ? 27.38137 37.44527 85.87168 1.000 38.95520 1330 LEU B CA 1
ATOM 16119 C C . LEU B 1 975 ? 28.41228 36.54665 85.20824 1.000 43.91326 1330 LEU B C 1
ATOM 16120 O O . LEU B 1 975 ? 29.40334 37.03816 84.65988 1.000 45.91009 1330 LEU B O 1
ATOM 16125 N N . LEU B 1 976 ? 28.19363 35.23822 85.26565 1.000 45.56655 1331 LEU B N 1
ATOM 16126 C CA . LEU B 1 976 ? 29.13637 34.29085 84.69065 1.000 43.80325 1331 LEU B CA 1
ATOM 16127 C C . LEU B 1 976 ? 28.41365 33.36728 83.72452 1.000 42.36174 1331 LEU B C 1
ATOM 16128 O O . LEU B 1 976 ? 27.24784 33.02114 83.92923 1.000 40.82509 1331 LEU B O 1
ATOM 16133 N N . THR B 1 977 ? 29.12011 32.96859 82.67056 1.000 41.90223 1332 THR B N 1
ATOM 16134 C CA . THR B 1 977 ? 28.59750 31.94465 81.78400 1.000 43.68938 1332 THR B CA 1
ATOM 16135 C C . THR B 1 977 ? 28.56944 30.59978 82.50528 1.000 48.52631 1332 THR B C 1
ATOM 16136 O O . THR B 1 977 ? 29.07288 30.45010 83.62417 1.000 43.67879 1332 THR B O 1
ATOM 16140 N N . GLU B 1 978 ? 27.96292 29.60808 81.84945 1.000 45.75889 1333 GLU B N 1
ATOM 16141 C CA . GLU B 1 978 ? 27.82725 28.30245 82.48030 1.000 44.48388 1333 GLU B CA 1
ATOM 16142 C C . GLU B 1 978 ? 29.18545 27.68600 82.77701 1.000 46.04578 1333 GLU B C 1
ATOM 16143 O O . GLU B 1 978 ? 29.31732 26.90874 83.72825 1.000 46.32395 1333 GLU B O 1
ATOM 16149 N N . ASP B 1 979 ? 30.20699 28.03047 81.99506 1.000 47.02342 1334 ASP B N 1
ATOM 16150 C CA . ASP B 1 979 ? 31.54485 27.48681 82.19619 1.000 50.39351 1334 ASP B CA 1
ATOM 16151 C C . ASP B 1 979 ? 32.38518 28.31028 83.16361 1.000 49.80985 1334 ASP B C 1
ATOM 16152 O O . ASP B 1 979 ? 33.54789 27.96546 83.39470 1.000 56.49936 1334 ASP B O 1
ATOM 16157 N N . GLY B 1 980 ? 31.83256 29.37961 83.72722 1.000 47.10811 1335 GLY B N 1
ATOM 16158 C CA . GLY B 1 980 ? 32.52483 30.16702 84.72372 1.000 48.16739 1335 GLY B CA 1
ATOM 16159 C C . GLY B 1 980 ? 33.21430 31.42256 84.23427 1.000 50.02860 1335 GLY B C 1
ATOM 16160 O O . GLY B 1 980 ? 33.90760 32.06975 85.02784 1.000 50.49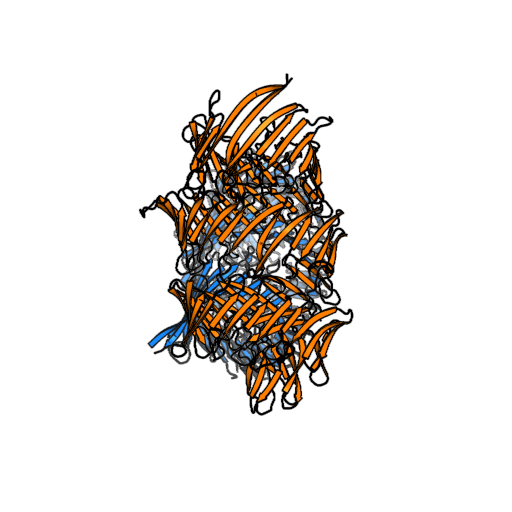981 1335 GLY B O 1
ATOM 16161 N N . THR B 1 981 ? 33.06498 31.78225 82.96254 1.000 44.80889 1336 THR B N 1
ATOM 16162 C CA . THR B 1 981 ? 33.66568 33.00621 82.45414 1.000 44.83404 1336 THR B CA 1
ATOM 16163 C C . THR B 1 981 ? 32.85897 34.21689 82.91746 1.000 46.56750 1336 THR B C 1
ATOM 16164 O O . THR B 1 981 ? 31.63705 34.26412 82.74739 1.000 50.46013 1336 THR B O 1
ATOM 16168 N N . ILE B 1 982 ? 33.54304 35.18659 83.51543 1.000 47.30837 1337 ILE B N 1
ATOM 16169 C CA . ILE B 1 982 ? 32.90541 36.40937 83.99659 1.000 49.22367 1337 ILE B CA 1
ATOM 16170 C C . ILE B 1 982 ? 32.67945 37.34654 82.81454 1.000 47.38596 1337 ILE B C 1
ATOM 16171 O O . ILE B 1 982 ? 33.62849 37.70725 82.11097 1.000 43.05584 1337 ILE B O 1
ATOM 16176 N N . VAL B 1 983 ? 31.42274 37.73483 82.58661 1.000 43.15748 1338 VAL B N 1
ATOM 16177 C CA . VAL B 1 983 ? 31.06402 38.60652 81.47376 1.000 47.48683 1338 VAL B CA 1
ATOM 16178 C C . VAL B 1 983 ? 30.35913 39.88005 81.91998 1.000 47.32898 1338 VAL B C 1
ATOM 16179 O O . VAL B 1 983 ? 30.07230 40.73987 81.08059 1.000 43.11534 1338 VAL B O 1
ATOM 16183 N N . TRP B 1 984 ? 30.07380 40.03598 83.20933 1.000 47.03585 1339 TRP B N 1
ATOM 16184 C CA . TRP B 1 984 ? 29.54467 41.29065 83.72618 1.000 45.49842 1339 TRP B CA 1
ATOM 16185 C C . TRP B 1 984 ? 30.11000 41.50701 85.11755 1.000 48.16720 1339 TRP B C 1
ATOM 16186 O O . TRP B 1 984 ? 30.06425 40.60068 85.95362 1.000 46.72084 1339 TRP B O 1
ATOM 16197 N N . ARG B 1 985 ? 30.65583 42.69762 85.35395 1.000 42.62045 1340 ARG B N 1
ATOM 16198 C CA . ARG B 1 985 ? 31.17400 43.08037 86.65872 1.000 43.96544 1340 ARG B CA 1
ATOM 16199 C C . ARG B 1 985 ? 30.51666 44.38419 87.07361 1.000 43.16538 1340 ARG B C 1
ATOM 16200 O O . ARG B 1 985 ? 30.54181 45.35945 86.31749 1.000 46.33815 1340 ARG B O 1
ATOM 16208 N N . GLY B 1 986 ? 29.93524 44.40405 88.26575 1.000 44.20437 1341 GLY B N 1
ATOM 16209 C CA . GLY B 1 986 ? 29.37029 45.63080 88.77888 1.000 36.45539 1341 GLY B CA 1
ATOM 16210 C C . GLY B 1 986 ? 30.41638 46.51997 89.42085 1.000 40.73827 1341 GLY B C 1
ATOM 16211 O O . GLY B 1 986 ? 31.47343 46.07179 89.86464 1.000 41.50405 1341 GLY B O 1
ATOM 16212 N N . LYS B 1 987 ? 30.11697 47.81527 89.44194 1.000 36.10909 1342 LYS B N 1
ATOM 16213 C CA . LYS B 1 987 ? 30.94244 48.78792 90.14823 1.000 39.30835 1342 LYS B CA 1
ATOM 16214 C C . LYS B 1 987 ? 30.00708 49.87086 90.65695 1.000 39.31873 1342 LYS B C 1
ATOM 16215 O O . LYS B 1 987 ? 29.27352 50.47023 89.86516 1.000 40.76070 1342 LYS B O 1
ATOM 16221 N N . GLN B 1 988 ? 30.00094 50.09716 91.96977 1.000 36.38275 1343 GLN B N 1
ATOM 16222 C CA . GLN B 1 988 ? 28.99659 50.94831 92.59233 1.000 38.32118 1343 GLN B CA 1
ATOM 16223 C C . GLN B 1 988 ? 29.62765 52.01294 93.47406 1.000 38.59132 1343 GLN B C 1
ATOM 16224 O O . GLN B 1 988 ? 30.74166 51.85855 93.98457 1.000 38.63136 1343 GLN B O 1
ATOM 16230 N N . HIS B 1 989 ? 28.87828 53.09908 93.64102 1.000 34.66516 1344 HIS B N 1
ATOM 16231 C CA . HIS B 1 989 ? 29.05554 54.01984 94.74918 1.000 38.66799 1344 HIS B CA 1
ATOM 16232 C C . HIS B 1 989 ? 28.24664 53.51341 95.94354 1.000 36.98442 1344 HIS B C 1
ATOM 16233 O O . HIS B 1 989 ? 27.39437 52.63113 95.80984 1.000 34.89032 1344 HIS B O 1
ATOM 16240 N N . LEU B 1 990 ? 28.52648 54.07570 97.12461 1.000 32.23366 1345 LEU B N 1
ATOM 16241 C CA . LEU B 1 990 ? 27.99543 53.50583 98.36343 1.000 30.80503 1345 LEU B CA 1
ATOM 16242 C C . LEU B 1 990 ? 26.48024 53.34587 98.30441 1.000 34.87062 1345 LEU B C 1
ATOM 16243 O O . LEU B 1 990 ? 25.94890 52.25983 98.55736 1.000 32.55573 1345 LEU B O 1
ATOM 16248 N N . TRP B 1 991 ? 25.76963 54.40736 97.94190 1.000 35.42062 1346 TRP B N 1
ATOM 16249 C CA . TRP B 1 991 ? 24.31490 54.36423 97.98144 1.000 37.02775 1346 TRP B CA 1
ATOM 16250 C C . TRP B 1 991 ? 23.69657 53.75663 96.72411 1.000 35.27956 1346 TRP B C 1
ATOM 16251 O O . TRP B 1 991 ? 22.47281 53.81102 96.55397 1.000 31.95101 1346 TRP B O 1
ATOM 16262 N N . GLY B 1 992 ? 24.50534 53.16719 95.84987 1.000 28.40379 1347 GLY B N 1
ATOM 16263 C CA . GLY B 1 992 ? 23.98967 52.24308 94.85608 1.000 32.02258 1347 GLY B CA 1
ATOM 16264 C C . GLY B 1 992 ? 24.20104 52.62736 93.40810 1.000 34.62342 1347 GLY B C 1
ATOM 16265 O O . GLY B 1 992 ? 23.84198 51.82773 92.53106 1.000 37.85042 1347 GLY B O 1
ATOM 16266 N N . ARG B 1 993 ? 24.74338 53.80706 93.09386 1.000 35.89721 1348 ARG B N 1
ATOM 16267 C CA . ARG B 1 993 ? 24.94623 54.18344 91.69863 1.000 34.29039 1348 ARG B CA 1
ATOM 16268 C C . ARG B 1 993 ? 25.86003 53.17418 91.01835 1.000 40.50229 1348 ARG B C 1
ATOM 16269 O O . ARG B 1 993 ? 27.02090 53.01415 91.40846 1.000 35.17439 1348 ARG B O 1
ATOM 16277 N N . GLU B 1 994 ? 25.33189 52.49406 90.00473 1.000 38.00940 1349 GLU B N 1
ATOM 16278 C CA . GLU B 1 994 ? 26.07508 51.47947 89.27018 1.000 35.79181 1349 GLU B CA 1
ATOM 16279 C C . GLU B 1 994 ? 26.74904 52.13466 88.07140 1.000 36.17477 1349 GLU B C 1
ATOM 16280 O O . GLU B 1 994 ? 26.07790 52.75230 87.23962 1.000 42.07779 1349 GLU B O 1
ATOM 16286 N N . GLU B 1 995 ? 28.07140 51.99235 87.97748 1.000 35.03022 1350 GLU B N 1
ATOM 16287 C CA . GLU B 1 995 ? 28.84025 52.59349 86.88875 1.000 40.86236 1350 GLU B CA 1
ATOM 16288 C C . GLU B 1 995 ? 29.78898 51.61583 86.21036 1.000 43.82183 1350 GLU B C 1
ATOM 16289 O O . GLU B 1 995 ? 30.67970 52.05267 85.47163 1.000 40.66314 1350 GLU B O 1
ATOM 16295 N N . GLY B 1 996 ? 29.64272 50.31829 86.45634 1.000 43.22136 1351 GLY B N 1
ATOM 16296 C CA . GLY B 1 996 ? 30.51041 49.34682 85.82834 1.000 47.33048 1351 GLY B CA 1
ATOM 16297 C C . GLY B 1 996 ? 30.46364 49.43315 84.31789 1.000 49.55858 1351 GLY B C 1
ATOM 16298 O O . GLY B 1 996 ? 29.38160 49.51515 83.73213 1.000 47.81932 1351 GLY B O 1
ATOM 16299 N N . ARG B 1 997 ? 31.62579 49.45007 83.67970 1.000 52.68515 1352 ARG B N 1
ATOM 16300 C CA . ARG B 1 997 ? 31.71482 49.41505 82.22850 1.000 58.50044 1352 ARG B CA 1
ATOM 16301 C C . ARG B 1 997 ? 31.96639 47.98040 81.78362 1.000 57.09568 1352 ARG B C 1
ATOM 16302 O O . ARG B 1 997 ? 32.90556 47.33157 82.25818 1.000 60.54927 1352 ARG B O 1
ATOM 16310 N N . ASN B 1 998 ? 31.11085 47.48100 80.89562 1.000 61.18224 1353 ASN B N 1
ATOM 16311 C CA . ASN B 1 998 ? 31.23079 46.12844 80.37612 1.000 63.07202 1353 ASN B CA 1
ATOM 16312 C C . ASN B 1 998 ? 31.12104 46.16162 78.85723 1.000 62.60248 1353 ASN B C 1
ATOM 16313 O O . ASN B 1 998 ? 30.60150 47.11811 78.27600 1.000 57.70175 1353 ASN B O 1
ATOM 16318 N N . LYS B 1 999 ? 31.60741 45.09452 78.22092 1.000 66.70264 1354 LYS B N 1
ATOM 16319 C CA . LYS B 1 999 ? 31.64433 45.02961 76.76591 1.000 64.25818 1354 LYS B CA 1
ATOM 16320 C C . LYS B 1 999 ? 30.23979 45.13648 76.17632 1.000 66.70946 1354 LYS B C 1
ATOM 16321 O O . LYS B 1 999 ? 29.22905 44.93918 76.85743 1.000 65.11361 1354 LYS B O 1
ATOM 16327 N N . ASP B 1 1000 ? 30.19077 45.46152 74.88182 1.000 60.50653 1355 ASP B N 1
ATOM 16328 C CA . ASP B 1 1000 ? 28.90957 45.65483 74.20384 1.000 67.99046 1355 ASP B CA 1
ATOM 16329 C C . ASP B 1 1000 ? 28.04220 44.40870 74.26571 1.000 61.50526 1355 ASP B C 1
ATOM 16330 O O . ASP B 1 1000 ? 26.83049 44.49362 74.49759 1.000 61.69554 1355 ASP B O 1
ATOM 16335 N N . ASP B 1 1001 ? 28.64350 43.24304 74.06173 1.000 55.50946 1356 ASP B N 1
ATOM 16336 C CA . ASP B 1 1001 ? 27.90643 41.99206 74.03641 1.000 60.11965 1356 ASP B CA 1
ATOM 16337 C C . ASP B 1 1001 ? 27.75564 41.37667 75.41525 1.000 55.64080 1356 ASP B C 1
ATOM 16338 O O . ASP B 1 1001 ? 27.34483 40.21758 75.52135 1.000 61.74808 1356 ASP B O 1
ATOM 16343 N N . ALA B 1 1002 ? 28.09062 42.11462 76.46556 1.000 57.98630 1357 ALA B N 1
ATOM 16344 C CA . ALA B 1 1002 ? 27.85478 41.61437 77.80538 1.000 55.65930 1357 ALA B CA 1
ATOM 16345 C C . ALA B 1 1002 ? 26.35262 41.57891 78.07443 1.000 52.73467 1357 ALA B C 1
ATOM 16346 O O . ALA B 1 1002 ? 25.61930 42.45862 77.61244 1.000 57.50171 1357 ALA B O 1
ATOM 16348 N N . PRO B 1 1003 ? 25.86429 40.58592 78.81444 1.000 48.81452 1358 PRO B N 1
ATOM 16349 C CA . PRO B 1 1003 ? 24.44543 40.58200 79.17462 1.000 47.13023 1358 PRO B CA 1
ATOM 16350 C C . PRO B 1 1003 ? 24.12216 41.79786 80.02539 1.000 50.42932 1358 PRO B C 1
ATOM 16351 O O . PRO B 1 1003 ? 24.94988 42.27066 80.80550 1.000 45.86315 1358 PRO B O 1
ATOM 16355 N N . SER B 1 1004 ? 22.91383 42.32260 79.85160 1.000 51.23733 1359 SER B N 1
ATOM 16356 C CA . SER B 1 1004 ? 22.49561 43.45409 80.66349 1.000 46.52596 1359 SER B CA 1
ATOM 16357 C C . SER B 1 1004 ? 22.16045 42.99313 82.07829 1.000 47.30663 1359 SER B C 1
ATOM 16358 O O . SER B 1 1004 ? 21.75708 41.84938 82.31135 1.000 42.58012 1359 SER B O 1
ATOM 16361 N N . CYS B 1 1005 ? 22.34675 43.89877 83.03341 1.000 46.11620 1360 CYS B N 1
ATOM 16362 C CA . CYS B 1 1005 ? 22.00508 43.60976 84.42218 1.000 35.73647 1360 CYS B CA 1
ATOM 16363 C C . CYS B 1 1005 ? 21.53362 44.91848 85.04433 1.000 38.38839 1360 CYS B C 1
ATOM 16364 O O . CYS B 1 1005 ? 22.35157 45.74069 85.46804 1.000 40.90267 1360 CYS B O 1
ATOM 16367 N N . ARG B 1 1006 ? 20.21758 45.09665 85.09970 1.000 35.49285 1361 ARG B N 1
ATOM 16368 C CA . ARG B 1 1006 ? 19.61898 46.29860 85.65819 1.000 41.30427 1361 ARG B CA 1
ATOM 16369 C C . ARG B 1 1006 ? 19.17648 46.12514 87.10630 1.000 38.85884 1361 ARG B C 1
ATOM 16370 O O . ARG B 1 1006 ? 18.62543 47.06580 87.68787 1.000 35.20842 1361 ARG B O 1
ATOM 16378 N N . LEU B 1 1007 ? 19.38451 44.94639 87.69277 1.000 33.26496 1362 LEU B N 1
ATOM 16379 C CA . LEU B 1 1007 ? 19.05799 44.74470 89.09753 1.000 32.91738 1362 LEU B CA 1
ATOM 16380 C C . LEU B 1 1007 ? 20.09505 45.42815 89.97367 1.000 35.12929 1362 LEU B C 1
ATOM 16381 O O . LEU B 1 1007 ? 21.29047 45.42410 89.66699 1.000 38.95658 1362 LEU B O 1
ATOM 16386 N N . ARG B 1 1008 ? 19.62846 46.01490 91.08039 1.000 29.78643 1363 ARG B N 1
ATOM 16387 C CA . ARG B 1 1008 ? 20.49658 46.78272 91.96511 1.000 30.08873 1363 ARG B CA 1
ATOM 16388 C C . ARG B 1 1008 ? 20.39253 46.14639 93.34656 1.000 31.69803 1363 ARG B C 1
ATOM 16389 O O . ARG B 1 1008 ? 20.66876 44.95811 93.48089 1.000 33.85006 1363 ARG B O 1
ATOM 16397 N N . PHE B 1 1009 ? 20.01702 46.91040 94.38007 1.000 31.98640 1364 PHE B N 1
ATOM 16398 C CA . PHE B 1 1009 ? 19.70413 46.32657 95.67245 1.000 32.35575 1364 PHE B CA 1
ATOM 16399 C C . PHE B 1 1009 ? 18.47948 45.42528 95.52456 1.000 34.00427 1364 PHE B C 1
ATOM 16400 O O . PHE B 1 1009 ? 17.75496 45.52195 94.53047 1.000 36.85283 1364 PHE B O 1
ATOM 16408 N N . PRO B 1 1010 ? 18.25051 44.51904 96.47814 1.000 30.38422 1365 PRO B N 1
ATOM 16409 C CA . PRO B 1 1010 ? 17.09193 43.62138 96.38788 1.000 33.45293 1365 PRO B CA 1
ATOM 16410 C C . PRO B 1 1010 ? 15.80699 44.35552 96.03666 1.000 34.47563 1365 PRO B C 1
ATOM 16411 O O . PRO B 1 1010 ? 15.45480 45.36804 96.65100 1.000 27.00513 1365 PRO B O 1
ATOM 16415 N N . GLY B 1 1011 ? 15.10756 43.83273 95.03321 1.000 32.15555 1366 GLY B N 1
ATOM 16416 C CA . GLY B 1 1011 ? 13.84899 44.39131 94.59335 1.000 37.23827 1366 GLY B CA 1
ATOM 16417 C C . GLY B 1 1011 ? 13.95261 45.65890 93.77787 1.000 33.15907 1366 GLY B C 1
ATOM 16418 O O . GLY B 1 1011 ? 12.92487 46.29656 93.53006 1.000 32.21201 1366 GLY B O 1
ATOM 16419 N N . GLN B 1 1012 ? 15.14946 46.04300 93.34547 1.000 31.21855 1367 GLN B N 1
ATOM 16420 C CA . GLN B 1 1012 ? 15.35233 47.27504 92.60228 1.000 33.99359 1367 GLN B CA 1
ATOM 16421 C C . GLN B 1 1012 ? 15.72908 46.98640 91.15749 1.000 39.33660 1367 GLN B C 1
ATOM 16422 O O . GLN B 1 1012 ? 16.44317 46.02075 90.86881 1.000 37.78527 1367 GLN B O 1
ATOM 16428 N N . TYR B 1 1013 ? 15.25271 47.85456 90.26183 1.000 35.09429 1368 TYR B N 1
ATOM 16429 C CA . TYR B 1 1013 ? 15.47363 47.75958 88.81955 1.000 37.97263 1368 TYR B CA 1
ATOM 16430 C C . TYR B 1 1013 ? 15.74248 49.16556 88.30115 1.000 36.37102 1368 TYR B C 1
ATOM 16431 O O . TYR B 1 1013 ? 14.90107 50.05573 88.45973 1.000 33.43145 1368 TYR B O 1
ATOM 16440 N N . GLU B 1 1014 ? 16.90622 49.37288 87.69549 1.000 30.81438 1369 GLU B N 1
ATOM 16441 C CA . GLU B 1 1014 ? 17.28076 50.70247 87.23367 1.000 34.97453 1369 GLU B CA 1
ATOM 16442 C C . GLU B 1 1014 ? 16.55771 51.02470 85.93270 1.000 38.50113 1369 GLU B C 1
ATOM 16443 O O . GLU B 1 1014 ? 16.65267 50.26968 84.95995 1.000 34.57240 1369 GLU B O 1
ATOM 16449 N N . ASP B 1 1015 ? 15.83632 52.14145 85.91790 1.000 40.11508 1370 ASP B N 1
ATOM 16450 C CA . ASP B 1 1015 ? 15.24869 52.67420 84.69615 1.000 36.43875 1370 ASP B CA 1
ATOM 16451 C C . ASP B 1 1015 ? 16.31395 53.52141 84.01249 1.000 42.79435 1370 ASP B C 1
ATOM 16452 O O . ASP B 1 1015 ? 16.73528 54.55074 84.54849 1.000 43.35878 1370 ASP B O 1
ATOM 16457 N N . GLU B 1 1016 ? 16.76705 53.07500 82.83886 1.000 40.84600 1371 GLU B N 1
ATOM 16458 C CA . GLU B 1 1016 ? 17.85852 53.75223 82.15234 1.000 45.92355 1371 GLU B CA 1
ATOM 16459 C C . GLU B 1 1016 ? 17.45009 55.11400 81.61862 1.000 44.15228 1371 GLU B C 1
ATOM 16460 O O . GLU B 1 1016 ? 18.32160 55.95179 81.36758 1.000 43.31230 1371 GLU B O 1
ATOM 16466 N N . GLU B 1 1017 ? 16.15522 55.35636 81.43915 1.000 37.05223 1372 GLU B N 1
ATOM 16467 C CA . GLU B 1 1017 ? 15.70159 56.65235 80.96140 1.000 39.40927 1372 GLU B CA 1
ATOM 16468 C C . GLU B 1 1017 ? 15.75281 57.72781 82.04104 1.000 42.79925 1372 GLU B C 1
ATOM 16469 O O . GLU B 1 1017 ? 15.66897 58.91380 81.71145 1.000 38.84846 1372 GLU B O 1
ATOM 16475 N N . SER B 1 1018 ? 15.90038 57.35184 83.31415 1.000 41.39593 1373 SER B N 1
ATOM 16476 C CA . SER B 1 1018 ? 15.86794 58.33779 84.38444 1.000 40.75300 1373 SER B CA 1
ATOM 16477 C C . SER B 1 1018 ? 17.02681 58.20145 85.36184 1.000 39.05233 1373 SER B C 1
ATOM 16478 O O . SER B 1 1018 ? 17.42157 59.18643 85.98729 1.000 41.06215 1373 SER B O 1
ATOM 16481 N N . GLY B 1 1019 ? 17.58790 57.00046 85.48480 1.000 37.76537 1374 GLY B N 1
ATOM 16482 C CA . GLY B 1 1019 ? 18.55389 56.72185 86.52559 1.000 35.48713 1374 GLY B CA 1
ATOM 16483 C C . GLY B 1 1019 ? 17.94921 56.34932 87.86404 1.000 35.97095 1374 GLY B C 1
ATOM 16484 O O . GLY B 1 1019 ? 18.69699 56.02958 88.79792 1.000 34.65024 1374 GLY B O 1
ATOM 16485 N N . LEU B 1 1020 ? 16.62747 56.41739 87.99346 1.000 36.98156 1375 LEU B N 1
ATOM 16486 C CA . LEU B 1 1020 ? 15.92381 55.96051 89.18213 1.000 29.71788 1375 LEU B CA 1
ATOM 16487 C C . LEU B 1 1020 ? 15.94597 54.43579 89.28738 1.000 38.86836 1375 LEU B C 1
ATOM 16488 O O . LEU B 1 1020 ? 15.98620 53.71978 88.28283 1.000 33.75779 1375 LEU B O 1
ATOM 16493 N N . TYR B 1 1021 ? 15.90647 53.94046 90.52433 1.000 33.43187 1376 TYR B N 1
ATOM 16494 C CA . TYR B 1 1021 ? 15.79118 52.51136 90.79578 1.000 31.06024 1376 TYR B CA 1
ATOM 16495 C C . TYR B 1 1021 ? 14.35225 52.22162 91.20411 1.000 34.01820 1376 TYR B C 1
ATOM 16496 O O . TYR B 1 1021 ? 13.93614 52.56876 92.31295 1.000 29.31133 1376 TYR B O 1
ATOM 16505 N N . TYR B 1 1022 ? 13.58574 51.60464 90.30519 1.000 33.64858 1377 TYR B N 1
ATOM 16506 C CA . TYR B 1 1022 ? 12.23342 51.19018 90.65713 1.000 29.79356 1377 TYR B CA 1
ATOM 16507 C C . TYR B 1 1022 ? 12.30929 50.10068 91.71772 1.000 27.74498 1377 TYR B C 1
ATOM 16508 O O . TYR B 1 1022 ? 13.08484 49.14956 91.59148 1.000 30.64942 1377 TYR B O 1
ATOM 16517 N N . ASN B 1 1023 ? 11.50836 50.24811 92.76857 1.000 35.91734 1378 ASN B N 1
ATOM 16518 C CA . ASN B 1 1023 ? 11.67015 49.47385 93.99698 1.000 31.42410 1378 ASN B CA 1
ATOM 16519 C C . ASN B 1 1023 ? 10.28962 49.07041 94.50485 1.000 35.73053 1378 ASN B C 1
ATOM 16520 O O . ASN B 1 1023 ? 9.93599 49.28218 95.66615 1.000 30.57813 1378 ASN B O 1
ATOM 16525 N N . ARG B 1 1024 ? 9.48570 48.50987 93.59413 1.000 33.77754 1379 ARG B N 1
ATOM 16526 C CA . ARG B 1 1024 ? 8.16395 47.95587 93.87959 1.000 34.54244 1379 ARG B CA 1
ATOM 16527 C C . ARG B 1 1024 ? 7.13583 49.03970 94.19386 1.000 31.30517 1379 ARG B C 1
ATOM 16528 O O . ARG B 1 1024 ? 6.42516 49.49286 93.29293 1.000 39.46865 1379 ARG B O 1
ATOM 16536 N N . PHE B 1 1025 ? 7.03324 49.46302 95.45156 1.000 34.31332 1380 PHE B N 1
ATOM 16537 C CA . PHE B 1 1025 ? 6.02329 50.45291 95.81657 1.000 36.63140 1380 PHE B CA 1
ATOM 16538 C C . PHE B 1 1025 ? 6.51637 51.89107 95.70509 1.000 33.94687 1380 PHE B C 1
ATOM 16539 O O . PHE B 1 1025 ? 5.69065 52.80763 95.69006 1.000 30.13957 1380 PHE B O 1
ATOM 16547 N N . ARG B 1 1026 ? 7.82471 52.10886 95.57977 1.000 35.73022 1381 ARG B N 1
ATOM 16548 C CA . ARG B 1 1026 ? 8.37324 53.45173 95.47030 1.000 33.10846 1381 ARG B CA 1
ATOM 16549 C C . ARG B 1 1026 ? 9.59145 53.41892 94.56056 1.000 32.93845 1381 ARG B C 1
ATOM 16550 O O . ARG B 1 1026 ? 10.13112 52.35482 94.24332 1.000 32.49663 1381 ARG B O 1
ATOM 16558 N N . TYR B 1 1027 ? 10.01401 54.60678 94.13377 1.000 30.55090 1382 TYR B N 1
ATOM 16559 C CA . TYR B 1 1027 ? 11.21410 54.78903 93.32867 1.000 34.87127 1382 TYR B CA 1
ATOM 16560 C C . TYR B 1 1027 ? 12.32211 55.39062 94.18449 1.000 36.55140 1382 TYR B C 1
ATOM 16561 O O . TYR B 1 1027 ? 12.08076 56.30614 94.97886 1.000 34.13549 1382 TYR B O 1
ATOM 16570 N N . TYR B 1 1028 ? 13.54219 54.89919 93.98774 1.000 31.92929 1383 TYR B N 1
ATOM 16571 C CA . TYR B 1 1028 ? 14.68425 55.23784 94.82550 1.000 32.35367 1383 TYR B CA 1
ATOM 16572 C C . TYR B 1 1028 ? 15.70697 56.04119 94.03376 1.000 35.26419 1383 TYR B C 1
ATOM 16573 O O . TYR B 1 1028 ? 16.06472 55.67399 92.90795 1.000 32.41694 1383 TYR B O 1
ATOM 16582 N N . ASP B 1 1029 ? 16.15531 57.14703 94.62458 1.000 28.50944 1384 ASP B N 1
ATOM 16583 C CA . ASP B 1 1029 ? 17.18474 58.00545 94.05096 1.000 31.72197 1384 ASP B CA 1
ATOM 16584 C C . ASP B 1 1029 ? 18.48202 57.72065 94.80485 1.000 38.08523 1384 ASP B C 1
ATOM 16585 O O . ASP B 1 1029 ? 18.63705 58.13098 95.96098 1.000 37.13466 1384 ASP B O 1
ATOM 16590 N N . CYS B 1 1030 ? 19.40850 57.01715 94.15334 1.000 32.80700 1385 CYS B N 1
ATOM 16591 C CA . CYS B 1 1030 ? 20.63254 56.57096 94.81519 1.000 38.10095 1385 CYS B CA 1
ATOM 16592 C C . CYS B 1 1030 ? 21.64600 57.68858 95.01533 1.000 39.10340 1385 CYS B C 1
ATOM 16593 O O . CYS B 1 1030 ? 22.72993 57.42924 95.54870 1.000 37.97974 1385 CYS B O 1
ATOM 16596 N N . GLU B 1 1031 ? 21.33021 58.91155 94.59001 1.000 35.31814 1386 GLU B N 1
ATOM 16597 C CA . GLU B 1 1031 ? 22.18308 60.06864 94.83691 1.000 43.90329 1386 GLU B CA 1
ATOM 16598 C C . GLU B 1 1031 ? 21.80783 60.72982 96.15798 1.000 40.26281 1386 GLU B C 1
ATOM 16599 O O . GLU B 1 1031 ? 22.65910 60.92112 97.03066 1.000 40.68566 1386 GLU B O 1
ATOM 16605 N N . ALA B 1 1032 ? 20.53300 61.09505 96.30461 1.000 36.48486 1387 ALA B N 1
ATOM 16606 C CA . ALA B 1 1032 ? 20.01788 61.64125 97.54924 1.000 38.36436 1387 ALA B CA 1
ATOM 16607 C C . ALA B 1 1032 ? 19.78464 60.57578 98.61076 1.000 38.88718 1387 ALA B C 1
ATOM 16608 O O . ALA B 1 1032 ? 19.57556 60.93062 99.77837 1.000 30.93943 1387 ALA B O 1
ATOM 16610 N N . GLY B 1 1033 ? 19.79703 59.29533 98.23419 1.000 35.41151 1388 GLY B N 1
ATOM 16611 C CA . GLY B 1 1033 ? 19.56699 58.21830 99.17976 1.000 30.79190 1388 GLY B CA 1
ATOM 16612 C C . GLY B 1 1033 ? 18.14885 58.14282 99.69539 1.000 35.46922 1388 GLY B C 1
ATOM 16613 O O . GLY B 1 1033 ? 17.93226 57.68005 100.81795 1.000 31.34777 1388 GLY B O 1
ATOM 16614 N N . GLN B 1 1034 ? 17.17040 58.59174 98.90702 1.000 30.04396 1389 GLN B N 1
ATOM 16615 C CA . GLN B 1 1034 ? 15.80138 58.71286 99.38781 1.000 35.37125 1389 GLN B CA 1
ATOM 16616 C C . GLN B 1 1034 ? 14.81825 58.25157 98.32299 1.000 35.27401 1389 GLN B C 1
ATOM 16617 O O . GLN B 1 1034 ? 15.10276 58.31166 97.12502 1.000 34.38285 1389 GLN B O 1
ATOM 16623 N N . TYR B 1 1035 ? 13.65413 57.79375 98.77868 1.000 34.26868 1390 TYR B N 1
ATOM 16624 C CA . TYR B 1 1035 ? 12.54260 57.51983 97.88661 1.000 30.14539 1390 TYR B CA 1
ATOM 16625 C C . TYR B 1 1035 ? 11.86754 58.82838 97.47863 1.000 32.81961 1390 TYR B C 1
ATOM 16626 O O . TYR B 1 1035 ? 12.00123 59.85598 98.14327 1.000 35.54117 1390 TYR B O 1
ATOM 16635 N N . LEU B 1 1036 ? 11.12833 58.78158 96.36767 1.000 31.85220 1391 LEU B N 1
ATOM 16636 C CA . LEU B 1 1036 ? 10.53609 59.97906 95.78598 1.000 35.51730 1391 LEU B CA 1
ATOM 16637 C C . LEU B 1 1036 ? 9.18902 60.35816 96.38314 1.000 35.17051 1391 LEU B C 1
ATOM 16638 O O . LEU B 1 1036 ? 8.65204 61.40841 96.02218 1.000 38.78280 1391 LEU B O 1
ATOM 16643 N N . CYS B 1 1037 ? 8.62572 59.54826 97.27421 1.000 30.11953 1392 CYS B N 1
ATOM 16644 C CA . CYS B 1 1037 ? 7.40996 59.94566 97.96785 1.000 33.80171 1392 CYS B CA 1
ATOM 16645 C C . CYS B 1 1037 ? 7.41461 59.32923 99.36018 1.000 32.82620 1392 CYS B C 1
ATOM 16646 O O . CYS B 1 1037 ? 8.28787 58.53155 99.70895 1.000 32.89936 1392 CYS B O 1
ATOM 16649 N N . ALA B 1 1038 ? 6.44206 59.73355 100.16800 1.000 35.95673 1393 ALA B N 1
ATOM 16650 C CA . ALA B 1 1038 ? 6.37333 59.24957 101.53579 1.000 37.95243 1393 ALA B CA 1
ATOM 16651 C C . ALA B 1 1038 ? 6.02953 57.76740 101.55392 1.000 36.77741 1393 ALA B C 1
ATOM 16652 O O . ALA B 1 1038 ? 5.30763 57.26578 100.68902 1.000 38.07853 1393 ALA B O 1
ATOM 16654 N N . ASP B 1 1039 ? 6.56406 57.06691 102.55092 1.000 38.30867 1394 ASP B N 1
ATOM 16655 C CA . ASP B 1 1039 ? 6.30691 55.65122 102.75010 1.000 34.89462 1394 ASP B CA 1
ATOM 16656 C C . ASP B 1 1039 ? 4.80174 55.40006 102.82206 1.000 38.15512 1394 ASP B C 1
ATOM 16657 O O . ASP B 1 1039 ? 4.12906 55.95742 103.70385 1.000 37.67865 1394 ASP B O 1
ATOM 16662 N N . PRO B 1 1040 ? 4.24071 54.57753 101.92970 1.000 36.06003 1395 PRO B N 1
ATOM 16663 C CA . PRO B 1 1040 ? 2.78009 54.38990 101.92607 1.000 38.34239 1395 PRO B CA 1
ATOM 16664 C C . PRO B 1 1040 ? 2.23779 53.71820 103.17492 1.000 39.07010 1395 PRO B C 1
ATOM 16665 O O . PRO B 1 1040 ? 1.03665 53.84071 103.44067 1.000 42.83961 1395 PRO B O 1
ATOM 16669 N N . ILE B 1 1041 ? 3.07002 53.03076 103.95758 1.000 32.50281 1396 ILE B N 1
ATOM 16670 C CA . ILE B 1 1041 ? 2.61135 52.43122 105.20371 1.000 42.00184 1396 ILE B CA 1
ATOM 16671 C C . ILE B 1 1041 ? 2.96258 53.29461 106.41242 1.000 42.34725 1396 ILE B C 1
ATOM 16672 O O . ILE B 1 1041 ? 2.80652 52.85295 107.55412 1.000 42.31164 1396 ILE B O 1
ATOM 16677 N N . GLY B 1 1042 ? 3.42907 54.51971 106.18250 1.000 42.16860 1397 GLY B N 1
ATOM 16678 C CA . GLY B 1 1042 ? 3.61526 55.46912 107.26543 1.000 40.12951 1397 GLY B CA 1
ATOM 16679 C C . GLY B 1 1042 ? 4.61875 54.99848 108.29758 1.000 41.45977 1397 GLY B C 1
ATOM 16680 O O . GLY B 1 1042 ? 5.71557 54.52570 107.97091 1.000 38.23359 1397 GLY B O 1
ATOM 16681 N N . LEU B 1 1043 ? 4.23569 55.13361 109.57117 1.000 43.63430 1398 LEU B N 1
ATOM 16682 C CA . LEU B 1 1043 ? 5.12254 54.79300 110.67754 1.000 43.99284 1398 LEU B CA 1
ATOM 16683 C C . LEU B 1 1043 ? 5.41505 53.30283 110.76935 1.000 43.95626 1398 LEU B C 1
ATOM 16684 O O . LEU B 1 1043 ? 6.45324 52.92830 111.32642 1.000 38.16252 1398 LEU B O 1
ATOM 16689 N N . ARG B 1 1044 ? 4.53896 52.44300 110.23782 1.000 42.19204 1399 ARG B N 1
ATOM 16690 C CA . ARG B 1 1044 ? 4.84483 51.01575 110.23205 1.000 45.13527 1399 ARG B CA 1
ATOM 16691 C C . ARG B 1 1044 ? 6.16595 50.71776 109.53862 1.000 41.54194 1399 ARG B C 1
ATOM 16692 O O . ARG B 1 1044 ? 6.76217 49.66694 109.79204 1.000 37.75592 1399 ARG B O 1
ATOM 16700 N N . GLY B 1 1045 ? 6.64234 51.62393 108.68585 1.000 38.10818 1400 GLY B N 1
ATOM 16701 C CA . GLY B 1 1045 ? 7.94237 51.49982 108.06813 1.000 42.31220 1400 GLY B CA 1
ATOM 16702 C C . GLY B 1 1045 ? 9.06861 52.17441 108.81743 1.000 35.84911 1400 GLY B C 1
ATOM 16703 O O . GLY B 1 1045 ? 10.20727 52.17146 108.33919 1.000 32.99551 1400 GLY B O 1
ATOM 16704 N N . GLY B 1 1046 ? 8.80136 52.73604 109.98966 1.000 37.86136 1401 GLY B N 1
ATOM 16705 C CA . GLY B 1 1046 ? 9.79826 53.49531 110.71927 1.000 37.34308 1401 GLY B CA 1
ATOM 16706 C C . GLY B 1 1046 ? 9.49409 54.98648 110.72322 1.000 40.30468 1401 GLY B C 1
ATOM 16707 O O . GLY B 1 1046 ? 8.51646 55.46229 110.14488 1.000 41.44301 1401 GLY B O 1
ATOM 16708 N N . ILE B 1 1047 ? 10.37866 55.72656 111.39718 1.000 37.93512 1402 ILE B N 1
ATOM 16709 C CA . ILE B 1 1047 ? 10.16320 57.14955 111.63992 1.000 40.19887 1402 ILE B CA 1
ATOM 16710 C C . ILE B 1 1047 ? 10.65458 58.03344 110.49951 1.000 42.66722 1402 ILE B C 1
ATOM 16711 O O . ILE B 1 1047 ? 10.32302 59.22924 110.46642 1.000 43.58629 1402 ILE B O 1
ATOM 16716 N N . ASN B 1 1048 ? 11.40466 57.48607 109.54819 1.000 40.06726 1403 ASN B N 1
ATOM 16717 C CA . ASN B 1 1048 ? 11.96486 58.25181 108.43549 1.000 41.32900 1403 ASN B CA 1
ATOM 16718 C C . ASN B 1 1048 ? 11.20779 57.88908 107.15965 1.000 40.56977 1403 ASN B C 1
ATOM 16719 O O . ASN B 1 1048 ? 11.53254 56.90635 106.48642 1.000 39.30516 1403 ASN B O 1
ATOM 16724 N N . LEU B 1 1049 ? 10.20636 58.70418 106.82704 1.000 34.48103 1404 LEU B N 1
ATOM 16725 C CA . LEU B 1 1049 ? 9.23686 58.36492 105.79008 1.000 43.27692 1404 LEU B CA 1
ATOM 16726 C C . LEU B 1 1049 ? 9.78861 58.44449 104.36883 1.000 37.99537 1404 LEU B C 1
ATOM 16727 O O . LEU B 1 1049 ? 9.10324 58.00215 103.44549 1.000 33.55838 1404 LEU B O 1
ATOM 16732 N N . TYR B 1 1050 ? 10.98189 59.00237 104.16050 1.000 34.43810 1405 TYR B N 1
ATOM 16733 C CA . TYR B 1 1050 ? 11.57013 59.07021 102.83212 1.000 32.53396 1405 TYR B CA 1
ATOM 16734 C C . TYR B 1 1050 ? 12.88997 58.32932 102.71823 1.000 35.63478 1405 TYR B C 1
ATOM 16735 O O . TYR B 1 1050 ? 13.33048 58.06226 101.59411 1.000 33.58462 1405 TYR B O 1
ATOM 16744 N N . ALA B 1 1051 ? 13.52363 57.98623 103.83555 1.000 35.34287 1406 ALA B N 1
ATOM 16745 C CA . ALA B 1 1051 ? 14.82501 57.33938 103.79790 1.000 37.77387 1406 ALA B CA 1
ATOM 16746 C C . ALA B 1 1051 ? 14.72756 55.94197 103.19268 1.000 34.63869 1406 ALA B C 1
ATOM 16747 O O . ALA B 1 1051 ? 13.69335 55.27223 103.26598 1.000 29.70214 1406 ALA B O 1
ATOM 16749 N N . TYR B 1 1052 ? 15.82830 55.50457 102.58904 1.000 27.42448 1407 TYR B N 1
ATOM 16750 C CA . TYR B 1 1052 ? 15.95592 54.13088 102.13291 1.000 32.90530 1407 TYR B CA 1
ATOM 16751 C C . TYR B 1 1052 ? 16.51605 53.23021 103.23405 1.000 42.86312 1407 TYR B C 1
ATOM 16752 O O . TYR B 1 1052 ? 15.90269 52.22063 103.59744 1.000 39.96525 1407 TYR B O 1
ATOM 16761 N N . ALA B 1 1053 ? 17.66356 53.59780 103.79286 1.000 42.44590 1408 ALA B N 1
ATOM 16762 C CA . ALA B 1 1053 ? 18.33118 52.79676 104.80644 1.000 39.39023 1408 ALA B CA 1
ATOM 16763 C C . ALA B 1 1053 ? 19.32936 53.68634 105.51974 1.000 41.74141 1408 ALA B C 1
ATOM 16764 O O . ALA B 1 1053 ? 19.78486 54.67951 104.94105 1.000 38.56192 1408 ALA B O 1
ATOM 16766 N N . PRO B 1 1054 ? 19.67393 53.38188 106.77376 1.000 36.93470 1409 PRO B N 1
ATOM 16767 C CA . PRO B 1 1054 ? 20.75766 54.13726 107.41604 1.000 36.82115 1409 PRO B CA 1
ATOM 16768 C C . PRO B 1 1054 ? 22.10709 53.78996 106.82905 1.000 35.39187 1409 PRO B C 1
ATOM 16769 O O . PRO B 1 1054 ? 23.00697 54.63964 106.80736 1.000 33.67203 1409 PRO B O 1
ATOM 16773 N N . ASN B 1 1055 ? 22.25326 52.56598 106.32834 1.000 33.52530 1410 ASN B N 1
ATOM 16774 C CA . ASN B 1 1055 ? 23.48596 52.00768 105.79427 1.000 35.88898 1410 ASN B CA 1
ATOM 16775 C C . ASN B 1 1055 ? 23.12878 51.00159 104.70351 1.000 36.23219 1410 ASN B C 1
ATOM 16776 O O . ASN B 1 1055 ? 22.65295 49.89945 105.00414 1.000 39.58589 1410 ASN B O 1
ATOM 16781 N N . PRO B 1 1056 ? 23.35967 51.32928 103.42910 1.000 38.76948 1411 PRO B N 1
ATOM 16782 C CA . PRO B 1 1056 ? 22.89966 50.44225 102.34723 1.000 36.72335 1411 PRO B CA 1
ATOM 16783 C C . PRO B 1 1056 ? 23.68724 49.14584 102.23567 1.000 37.48505 1411 PRO B C 1
ATOM 16784 O O . PRO B 1 1056 ? 23.30030 48.26969 101.44463 1.000 37.33887 1411 PRO B O 1
ATOM 16788 N N . LEU B 1 1057 ? 24.78264 49.00288 102.97794 1.000 33.07037 1412 LEU B N 1
ATOM 16789 C CA . LEU B 1 1057 ? 25.53824 47.76270 103.03105 1.000 37.05361 1412 LEU B CA 1
ATOM 16790 C C . LEU B 1 1057 ? 25.13374 46.88575 104.21018 1.000 37.45727 1412 LEU B C 1
ATOM 16791 O O . LEU B 1 1057 ? 25.77039 45.85818 104.44769 1.000 42.38894 1412 LEU B O 1
ATOM 16796 N N . SER B 1 1058 ? 24.09007 47.26475 104.94880 1.000 36.60498 1413 SER B N 1
ATOM 16797 C CA . SER B 1 1058 ? 23.65376 46.50590 106.11342 1.000 44.23698 1413 SER B CA 1
ATOM 16798 C C . SER B 1 1058 ? 22.1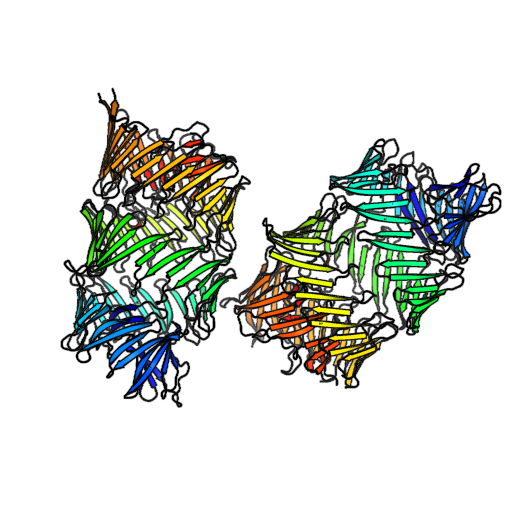5356 46.27189 106.08580 1.000 43.54156 1413 SER B C 1
ATOM 16799 O O . SER B 1 1058 ? 21.66129 45.27934 106.63044 1.000 50.70995 1413 SER B O 1
ATOM 16802 N N . TRP B 1 1059 ? 21.41963 47.18465 105.46468 1.000 34.76306 1414 TRP B N 1
ATOM 16803 C CA . TRP B 1 1059 ? 19.96938 47.11873 105.40969 1.000 43.85345 1414 TRP B CA 1
ATOM 16804 C C . TRP B 1 1059 ? 19.51291 47.06306 103.96180 1.000 40.01881 1414 TRP B C 1
ATOM 16805 O O . TRP B 1 1059 ? 20.15985 47.61712 103.06943 1.000 42.45529 1414 TRP B O 1
ATOM 16816 N N . ILE B 1 1060 ? 18.37882 46.40013 103.74469 1.000 35.85684 1415 ILE B N 1
ATOM 16817 C CA . ILE B 1 1060 ? 17.73696 46.32008 102.44387 1.000 38.11011 1415 ILE B CA 1
ATOM 16818 C C . ILE B 1 1060 ? 16.27984 46.70348 102.63862 1.000 36.58267 1415 ILE B C 1
ATOM 16819 O O . ILE B 1 1060 ? 15.76978 46.74822 103.75800 1.000 40.97494 1415 ILE B O 1
ATOM 16824 N N . ASP B 1 1061 ? 15.60797 46.98759 101.52531 1.000 33.47248 1416 ASP B N 1
ATOM 16825 C CA . ASP B 1 1061 ? 14.19612 47.36989 101.54278 1.000 34.67533 1416 ASP B CA 1
ATOM 16826 C C . ASP B 1 1061 ? 13.56626 46.94245 100.22244 1.000 32.82460 1416 ASP B C 1
ATOM 16827 O O . ASP B 1 1061 ? 13.25310 47.77309 99.36210 1.000 36.51923 1416 ASP B O 1
ATOM 16832 N N . PRO B 1 1062 ? 13.36224 45.63195 100.03220 1.000 36.40778 1417 PRO B N 1
ATOM 16833 C CA . PRO B 1 1062 ? 12.99185 45.13447 98.69665 1.000 27.75567 1417 PRO B CA 1
ATOM 16834 C C . PRO B 1 1062 ? 11.60519 45.54594 98.23670 1.000 31.49272 1417 PRO B C 1
ATOM 16835 O O . PRO B 1 1062 ? 11.37702 45.62645 97.02264 1.000 35.41735 1417 PRO B O 1
ATOM 16839 N N . LEU B 1 1063 ? 10.67415 45.83114 99.14352 1.000 33.57239 1418 LEU B N 1
ATOM 16840 C CA . LEU B 1 1063 ? 9.34119 46.24923 98.72093 1.000 29.65969 1418 LEU B CA 1
ATOM 16841 C C . LEU B 1 1063 ? 9.21169 47.76059 98.57859 1.000 32.38895 1418 LEU B C 1
ATOM 16842 O O . LEU B 1 1063 ? 8.16132 48.23623 98.13581 1.000 33.70765 1418 LEU B O 1
ATOM 16847 N N . GLY B 1 1064 ? 10.24723 48.52131 98.93042 1.000 32.38479 1419 GLY B N 1
ATOM 16848 C CA . GLY B 1 1064 ? 10.13484 49.96676 98.93603 1.000 33.63782 1419 GLY B CA 1
ATOM 16849 C C . GLY B 1 1064 ? 9.24915 50.51468 100.03101 1.000 40.61948 1419 GLY B C 1
ATOM 16850 O O . GLY B 1 1064 ? 8.73324 51.62755 99.90141 1.000 33.94799 1419 GLY B O 1
ATOM 16851 N N . LEU B 1 1065 ? 9.05514 49.76234 101.11048 1.000 32.78281 1420 LEU B N 1
ATOM 16852 C CA . LEU B 1 1065 ? 8.17885 50.18901 102.19259 1.000 40.86292 1420 LEU B CA 1
ATOM 16853 C C . LEU B 1 1065 ? 8.97556 50.68626 103.40253 1.000 46.68104 1420 LEU B C 1
ATOM 16854 O O . LEU B 1 1065 ? 10.02555 51.32026 103.26858 1.000 39.08824 1420 LEU B O 1
#

Radius of gyration: 49.59 Å; Cα contacts (8 Å, |Δi|>4): 5246; chains: 2; bounding box: 98×134×136 Å

Foldseek 3Di:
DQALQLQQWGKDKAWQAWWFFLDIDTKMWIATQPDQDADLQGPRIFMQQWWKWADDDQWIWTQHRHRDTFIFGQDPQQFADQTAGLLQLQWGWGGHLVAWIWTQGLVVQKIWIFPDDPNRMTGTAWIAHLLGFIKGFDDDPRHGAKIDTPLGWMWGFDDDPSHTAWIWTDPPDTGTAWGFDADPLSHTAWIDGPPAFTKGFDADNSRQTQWMAGDPFWIKGWDADPVRRTAAMATPVGAFRKGKDDDVVQQKIWIQTSVGFIKIFHADPVSHGQWIQTSVRQIKGWDDDSNHTAWIAGSVRWMWGFDADPSGDTAWIQGGQRWMWGWDADPSNHTAWIATPLRWIWGFDADPSRQGAWIQGSLRAIKGWDADSSGQTAWIAASVRQMKGFDADSRSHTAWIQGSVRQIKGWDADRSGHTAWIQGSVGWMKGWDKDWDDDDFTWIKIWIQGSLRFIKIWIAGNNRHTAWIQFSVGQIKGWDAHHPRHTAWIQGSVRFIKGWDAPSNRHTAWIAASVGAIKGWDADSNRQTAWIQFRVRWIWGWDADSVRQTAWIAGPQFKIWGFDADSVGHTAKIFIDGHPDPDTPWIKGWDADSVRHTAWIDTPPWIWGFDADSVRQTQWIAIRRWIKGFDADSRPRFTQWIDTPRKIKGFDADPVRQTAWIDIDPDFIKGWDADSVRHTQWIAGPLAWIKGWDARSVRATAWIFIRCQTWTWGWDADRNRQTAWIDIPVFAIWGFDADSNRFTQKIFGCHPDPQTQKMWGWDADSNLFTAKIWMDGSNHTAKIKGFDDDSQDTAKMWMWGWDCDPVDIDTDFIWMWGWDADSQFFTAKIWIDTPPDDIWMKGFDADPLRQTQWIAGSVGWIKGWDATPQQATAWIATDPDQDWIWGWDDDVLGTFWIWIAHSVRHTDNLQIKGFDDRVPDQQTAWIAGNRFIWGFDADSQRFGQFTAGNSRSTQDGWDADFLWQTDDDGDPPGDDDQTTGRQWGQDPRPRWTDQRNFIADSVSQWTRGFQSVDCVVPSNRTHQDSGSSPDHDRNSD/DQAQQLFQWGKDKAWQAWFFFLDIDTKMWIATQPAQDADLQGPRIFMQQWWKWADDPQWIWTQHRHRDTFIFGQDPQQFADQTAGLQQLQWGWGGHLVAWIWTAGLVVQKIWIFPDDPNRMTGTAKIAHLLGFIWGFDDDPRHGAKIATPLGWMWGFDDDPSHTAWIWGDPPDTGTAWGFDADPQSHTAWIDGDPAFTKGFDADNSRRTQWMAGDDFWIKGWDADPVRRTAAMATPVGAFRKGWDADVVQQKIWIQTSVGFIKIFHADPVSHGQWIQTRVRQIKGWDDDSNHTAWIAGSVRWIWGFDADPSNHTAWIQGGQRWIWGWDADPSNHTAWIAGPLRWIWGFDADPSGAGAWIQGSVRAIWGWDADSSGQTAWIAASVRWIKGFDADSRSHTAWIQGSVRQIKGWDADRSRHTAWIQTSVGWMKGWDKDFDDPDAGKIKIWIQGSQRFIKIFIGHSNRDTAWIQFRVGQMKGWDAHHPRHTAWIAGSVRFIWGWDAPSNRHTAWIAASVGFIKGWDADSRRQTQWIAARVRWIWGFDADSVRQTAWIAGPQAKIWGFDADSVGHTAKIFIDGHPDPDTPWIWGWDADSVRHTAWIDTPPWIWGFDADSVRQTQWIAIRRWIKGFDADPRPRFTQWIDTPRKMKGFDADPVRQTAWIDIDPDFIKGWDADSVRHTAWIAGPLAWIKGWDARSVRATAWIWISCFFTWTWGFDADSNRQGAWIAIPNFAIWGFDADSNRFTQKIFGDHPDPQTQKMWGFDADSNLFTAWIWMDGRPHTAKIKGFDDDSQDTAKMWMWGWDVPVIDTDDTKMWGWDADSRFFTAKIWIRVPDPDIWMKGFDADPLRQTQWIATSVGWIKGWDATPQLHTAWIDTDPDQDKIWGWDDDVLHTFWTWIAHSVRRTPNLQIKGFDDRRPDQATAWIAGNRFIWGFDADSQRFGQFTAGNSRGTQDGWDADFLWQTDDDGDPPRDDDQTTGRQWGADPVPRWTDQRNFIADSVSQWTRGFQSVACVVPSNRTHQDSGSSPDHDRNSD

Organism: NCBI:txid1197719

Secondary structure (DSSP, 8-state):
--B-TTT--BEEEEEEEEE-SSS-EEEEEEEETT---EETTEETEEEGGG-EEEEETTEEEEE-TT--EEEEEPPTTSEEEEEE-STTTTEEEEEETTS-EEEEETTTTEEEEEEE-STTEEEEEEEE-TT--EEEEEEETTEEEEEEETTTEEEEEEEETTEEEEEEEEESS-EEEEEEEE-TTS-EEEEEESSS-EEEEEE-TT--EEEEE-SSS-EEEEEE-TTS-EEEEEETTSTT-EEEE--TTTTEEEEE-TTS-EEEEEE-TTS-EEEEE-TTS-EEEEEEETTEEEEEE-TT--EEEEEE-TTSSEEEEE-TTS-EEEEEE-TTS-EEEEEETTTEEEEEEE-TT--EEEEE-TTS-EEEEEE-TTS-EEEEE-TT--EEEEEE-TT--EEEEE-TTS-EEEEEE-TT--EEEEE-TTS-EEEEEEEE--SSSS-EEEEEE-TTS-EEEEEE-TTS-EEEEE-TTS-EEEEEE-GGG-EEEEE-TTS-EEEEEE-TT--EEEEE-TTS-EEEEEE-TT--EEEEE-TTS-EEEEEE-TTS-EEEEE-TTSEEEEEEE-TTS-EEEEEEEETTEEEEEEEEEEEE-TTS-EEEEE-SS-EEEEEE-TT--EEEEEETTEEEEEEE-TTT--EEEEEETTEEEEEEE-TTS-EEEEEETTSPPEEEEE-TTS-EEEEEETTS-EEEEEE-TT--EEEEEE----EEEEEEE-TT--EEEEEETTTEEEEEEE-TTS-EEEEEEE-SSSS-SEEEEEEE-TTS-EEEEEEEETTEEEEEEEEEEETTEEEEEEEEEEEEE--EEEEEEEEEEEEEE-TTS-EEEEEEE-TTS--EEEEEEE-TT--EEEEE-TTS-EEEEEE-TTS-EEEEEESSSS--EEEEEEETTEEEEEEEE-TTS-B-GGGPEEEEE-TT--SEEEEEETTEEEEEEE-TTS-EEEEEETT--EEEE--B-TT--B-----TTSPP--B-STT-EE-TTT--EEETTEEEETTTTEESS--TTGGGG-S-SSB--S-TTT---TT--/--B-TTT--BEEEEEEEEE-SSS-EEEEEEEETT---EETTEETEEEGGG-EEEEETTEEEEE-TT--EEEEEPPTTSEEEEEE-SSSTTEEEEEETTSEEEEEETTTTEEEEEEE-STTEEEEEEEE-TT--EEEEEEETTEEEEEEETTTEEEEEEEETTEEEEEEEEESS-EEEEEEEE-TTS-EEEEEESSS-EEEEEE-TT--EEEEE-SSS-EEEEEE-TTS-EEEEEETTSTT-EEEEEETTTTEEEEE-TTS-EEEEEE-TTS-EEEEE-TTS-EEEEEEETTEEEEEE-TT--EEEEEE-TTSSEEEEE-TTS-EEEEEE-TTS-EEEEEETTTEEEEEEE-TT--EEEEE-TTS-EEEEEE-TTS-EEEEE-TT--EEEEEE-TTS-EEEEE-TTS-EEEEEE-TT--EEEEE-TT--EEEEEEEEE-SSSSEEEEEEE-TTS-EEEEEE-TTS-EEEEE-TTS-EEEEEE-GGG-EEEEE-TTS-EEEEEE-TT--EEEEE-TTS-EEEEEE-TT--EEEEE-TTS-EEEEEE-TTS-EEEEE-TTSEEEEEEE-TTS-EEEEEEEETTEEEEEEEEEEEE-TTS-EEEEEETTEEEEEEE-TT--EEEEEETTEEEEEEE-TTT--EEEEEETTEEEEEEE-TTS-EEEEEETTPPPEEEEE-TTS-EEEEEETTS-EEEEEE-TT--EEEEEE---S-EEEEEEE-TT--EEEEEETTTEEEEEEE-TTS-EEEEEEE-SSSS-SEEEEEEE-TTS-EEEEEEEETTEEEEEEEEEEETTEEEEEEEEEEEE--EEEEEEEEEEEEE-TTS-EEEEEESTTSSS-EEEEEEE-TT--EEEEE-TTS-EEEEEE-TTS-EEEEEESSSS--EEEEEEETTEEEEEEEE-TTS-B-GGGPEEEE--TT--S--EEEETTEEEEEEE-TTS-EEEEEETTS-EEEE--B-TT--B-----TTSPP--B-STT-EE-TTT--EEETTEEEETTTTEESS--TTGGGG-S-SSB--S-TTT---TT--

Sequence (2073 aa):
EPVDIGTGDFLQHFSVLSLPGSLPLTLSRFYRSQAKGTGIFGPKWTDEWSCMLTVHGNDMHFTNHEGVDLYYRIPQNGIFRDTANSRQAYYRLSGDIRDELTIFDRRSQHSQIFSLTDNGIYLLSAIHDRYGNRADFIRTEGLLTGIHHSDGYTLALGWQQRQLVSIDLATPQRQRLVTCHYDKNGYLAECDTIQFSHLWHEYTSEGWMTRWRDTDKTCVDIVYDTLGRTVSTLSTEGYFDDQFLYNDDEKCTTYLDAEGGETRYWYNGDGLVTRSIDPLGREETSVWENTRLRSRTDALGRTTAYDYNNEGEISRVSLPGGYSLYYDYNEHGQLTRLSAPGNQVWLWEYDGKGSMVCLTDPQGRQQQFSYSEHGDLLRQIMPNGATWRWSHDALHQVRATTAPDGGVTQTEQDILGRLLSVKDPLGYTTQFRYSKNHAGPQGSVEEIRRPDGVRELMRQNSEKLPESFTDGEGNTTRYEYGAFDLLTAVIRPDGERLACRYDKLTRLTEITNAEGEHYRLRYDKAGQLVAETDFTGRTLTYSYDAAGRCIRTTFPDGTHLNRQYSTTDQVTREEVAQGDSDRVLSCTTFIYDALSRLTEARNNDATVTYEYDDASRVTAETINGRRTEYNYDPDQDTVSQRTTAGITECFTRGLTGELTQWQIDGHTPLTLEHDLRGQEISRQSEAGFSLRQNYTPTGMLTGQQAGNNTLQRQWLYDKAYNLTMISDSLRGTMVNSVTANDQISHATWTGSSDIPMREERFAYDRNLNITRRQTQVNGVPDSEAYQHQQHGRVTSREYKAWRHTTQFVRVIRDEQTTWKYDVNGRLVEKLIDKGGYRPLRWRYRWDARSQLTGLETPEGERREYKYDPFGRRISKRCTNRDRPGTDFHWNGDQLTEEIPVGTDGTPEYENAIRWIYEPGSFTPLARYEKGQLHYTITDTVGRIQELLTEDGTIVWRGKQHLWGREEGRNKDDAPSCRLRFPGQYEDEESGLYYNRFRYYDCEAGQYLCADPIGLRGGINLYAYAPNPLSWIDPLGLEPVDIGTGDFLQHFSVLSLPGSLPLTLSRFYRSQAKGTGIFGPKWTDEWSCMLTVHGNDMHFTNHEGVDLYYRIPQNGIFRDTANSRQAYYRLSGDIRDELTIFDRRSQHSQIFSLTDNGIYLLSAIHDRYGNRADFIRTEGLLTGIHHSDGYTLALGWQQRQLVSIDLATPQRQRLVTCHYDKNGYLAECDTIQFSHLWHEYTSEGWMTRWRDTDKTCVDIVYDTLGRTVSTLSTEGYFDDQFLYNDDEKCTTYLDAEGGETRYWYNGDGLVTRSIDPLGREETSVWENTRLRSRTDALGRTTAYDYNNEGEISRVSLPGGYSLYYDYNEHGQLTRLSAPGNQVWLWEYDGKGSMVCLTDPQGRQQQFSYSEHGDLLRQIMPNGATWRWSHDALHQVRATTAPDGGVTQTEQDILGRLLSVKDPLGYTTQFRYSKNHAGPQGSVEEIRRPDGVRELMRQNSEKLPESFTDGEGNTTRYEYGAFDLLTAVIRPDGERLACRYDKLTRLTEITNAEGEHYRLRYDKAGQLVAETDFTGRTLTYSYDAAGRCIRTTFPDGTHLNRQYSTTDQVTREEVAQGDSDRVLSCTTFIYDALSRLTEARNNDATVTYEYDDASRVTAETINGRRTEYNYDPDQDTVSQRTTAGITECFTRGLTGELTQWQIDGHTPLTLEHDLRGQEISRQSEAGFSLRQNYTPTGMLTGQQAGRNNTLQRQWLYDKAYNLTMISDSLRGTMVNSVTANDQISHATWTGSSDIPMREERFAYDRNLNITRRQTQVNGVPDSEAYQHQQHGRVTSREYKAWRHTFVRVIRDEQTTWKYDVNGRLVEKLIDKGGYRPLRWRYRWDARSQLTGLETPEGERREYKYDPFGRRISKRCTNRDRPGTDFHWNGDQLTEEIPVGTDGTPEYENAIRWIYEPGSFTPLARYEKGQLHYTITDTVGRIQELLTEDGTIVWRGKQHLWGREEGRNKDDAPSCRLRFPGQYEDEESGLYYNRFRYYDCEAGQYLCADPIGLRGGINLYAYAPNPLSWIDPLGL

B-factor: mean 47.95, std 12.45, range [27.01, 132.75]

Nearest PDB structures (foldseek):
  8qjd-assembly1_A  TM=1.001E+00  e=0.000E+00  Salmonella bongori N268-08
  8qjc-assembly1_A  TM=1.000E+00  e=0.000E+00  Salmonella bongori N268-08
  8qjd-assembly2_B  TM=9.989E-01  e=0.000E+00  Salmonella bongori N268-08
  8qja-assembly4_D  TM=9.034E-01  e=1.304E-72  Advenella mimigardefordensis DPN7
  8uy4-assembly1_A  TM=8.655E-01  e=2.126E-67  Acinetobacter baumannii AB307-0294